Protein 7W8A (pdb70)

Sequence (2375 aa):
AVRRNKISLIGAGNIGGVMAYLAQLKELGDVVLFDIAPKLGEAKALDIMHANAIYDTAHKAIGTANYEDIADSDVCIITAGLAKLPNKKDEEWSRDDLVAPNSKIMFTIGDNIKKYAPNAFVICITNPLDVMVKMLLKATGFPKNKVVGMGGLLDSSRMCHYIADKLNVNPRYVHGSCIGGHGDSMIPLVNHVTVNGIPIQLFVERGDITQAELDKIAQRTIGSGMELVQLYGNGSAYFAPATAAIEMASAYLNDKKSVIVCSCYLEGEYGHSDVYLGTPAIIGANGIEKIITLKLSSEEQAKLDASVKEIAVRRNKISLIGAGNIGGVMAYLAQLKELGDVVLFDIAPKLGEAKALDIMHANAIYDTAHKAIGTANYEDIADSDVCIITAGVAPNSKIMFTIGDNIKKYAPNAFVICITNPLDVMVKMLLKATGFPKNKVVGMGGLLDSSRMCHYIADKLNVNPRYVHGSCIGGHGDSMIPLVNHVTVNGIPIQLFVERGDITQAELDKIAQRTIGSGMELVQLYGNGSAYFAPATAAIEMASAYLNDKKSVIVCSCYLEGEYGHSDVYLGTPAIIGANGIEKIITLKLSSEEQAKLDASVKEIGFLSTMSPAVRRNKISLIGAGNIGGVMAYLAQLKELGDVVLFDIAKLGEAKALDIMHANAIYDTAHKAIGTANYEDIADSDVCIITAGVAPNSKIMFTIGDNIKKYAPNAFVICITNPLDVMVKMLLKATGFPKNKVVGMGGLLDSSRMCHYIADKLNVNPRYVHGSCIGGHGDSMIPLVNHVTVNGIPIQLFVERGDITQAELDKIAQRTIGSGMELVQLYGNGSAYFAPATAAIEMASAYLNDKKSVIVCSCYLEGEYGHSDVYLGTPAIIGANGIEKIITLKLSSEEQAKLDASVKEIAVRRNKISLIGAGNIGGVMAYLAQLKELGDVVLFDIAKLGEAKALDIMHANAIYDTAHKAIGTANYEDIADSDVCIITAGVAPNSKIMFTIGDNIKKYAPNAFVICITNPLDVMVKMLLKATGFPKNKVVGMGLLDSSRMCHYIADKLNVNPRYVHGSCIGGHGDSMIPLVNHVTVNGIPIQLFVERGDITQAELDKIAQRTIGSGMELVQLYGNGSAYFAPATAAIEMASAYLNDKKSVIVCSCYLEGEYGHSDVYLGTPAIIGANGIEKIITLKLSSEEQAKLDASVKEIAVRRNKISLIGAGNIGGVMAYLAQLKELGDVVLFDIAPKLGEAKALDIMHANAIYDTAHKAIGTANYEDIADSDVCIITAGAPNSKIMFTIGDNIKKYAPNAFVICITNPLDVMVKMLLKATGFPKNKVVGMGGLLDSSRMCHYIADKLNVNPRYVHGSCIGGHGDSMIPLVNHVTVNGIPIQLFVERGDITQAELDKIAQRTIGSGMELVQLYGNGSAYFAPATAAIEMASAYLNDKKSVIVCSCYLEGEYGHSDVYLGTPAIIGANGIEKIITLKLSSEEQAKLDASVKEIAVRRNKISLIGAGNIGGVMAYLAQLKELGDVVLFDIAKLGEAKALDIMHANAIYDTAHKAIGTANYEDIADSDVCIITAGAPNSKIMFTIGDNIKKYAPNAFVICITNPLDVMVKMLLKATGFPKNKVVGMGGLLDSSRMCHYIADKLNVNPRYVHGSCIGGHGDSMIPLVNHVTVNGIPIQLFVERGDITQAELDKIAQRTIGSGMELVQLYGNGSAYFAPATAAIEMASAYLNDKKSVIVCSCYLEGEYGHSDVYLGTPAIIGANGIEKIITLKLSSEEQAKLDASVKEIAVRRNKISLIGAGNIGGVMAYLAQLKELGDVVLFDIAPKLGEAKALDIMHANAIYDTAHKAIGTANYEDIADSDVCIITAGAPNSKIMFTIGDNIKKYAPNAFVICITNPLDVMVKMLLKATGFPKNKVVGMGLLDSSRMCHYIADKLNVNPRYVHGSCIGGHGDSMIPLVNHVTVNGIPIQLFVERGDITQAELDKIAQRTIGSGMELVQLYGNGSAYFAPATAAIEMASAYLNDKKSVIVCSCYLEGEYGHSDVYLGTPAIIGANGIEKIITLKLSSEEQAKLDASVKEIGFLSTMSPAVRRNKISLIGAGNIGGVMAYLAQLKELGDVVLFDIAPKLGEAKALDIMHANAIYDTAHKAIGTANYEDIADSDVCIITAGAPNSKIMFTIGDNIKKYAPNAFVICITNPLDVMVKMLLKATGFPKNKVVGMGLLDSSRMCHYIADKLNVNPRYVHGSCIGGHGDSMIPLVNHVTVNGIPIQLFVERGDITQAELDKIAQRTIGSGMELVQLYGNGSAYFAPATAAIEMASAYLNDKKSVIVCSCYLEGEYGHSDVYLGTPAIIGANGIEKIITLKLSSEEQAKLDASVKEI

Radius of gyration: 42.59 Å; Cα contacts (8 Å, |Δi|>4): 6044; chains: 8; bounding box: 109×104×124 Å

Organism: NCBI:txid273649

Structure (mmCIF, N/CA/C/O backbone):
data_7W8A
#
_entry.id   7W8A
#
_cell.length_a   81.854
_cell.length_b   92.301
_cell.length_c   109.894
_cell.angle_alpha   77.470
_cell.angle_beta   70.690
_cell.angle_gamma   64.360
#
_symmetry.space_group_name_H-M   'P 1'
#
loop_
_atom_site.group_PDB
_atom_site.id
_atom_site.type_symbol
_atom_site.label_atom_id
_atom_site.label_alt_id
_atom_site.label_comp_id
_atom_site.label_asym_id
_atom_site.label_entity_id
_atom_site.label_seq_id
_atom_site.pdbx_PDB_ins_code
_atom_site.Cartn_x
_atom_site.Cartn_y
_atom_site.Cartn_z
_atom_site.occupancy
_atom_site.B_iso_or_equiv
_atom_site.auth_seq_id
_atom_site.auth_comp_id
_atom_site.auth_asym_id
_atom_site.auth_atom_id
_atom_site.pdbx_PDB_model_num
ATOM 1 N N . ALA A 1 12 ? -13.245 -2.637 14.113 1.00 29.84 12 ALA A N 1
ATOM 2 C CA . ALA A 1 12 ? -12.015 -2.070 14.655 1.00 29.84 12 ALA A CA 1
ATOM 3 C C . ALA A 1 12 ? -11.409 -3.005 15.699 1.00 29.84 12 ALA A C 1
ATOM 4 O O . ALA A 1 12 ? -10.516 -3.795 15.390 1.00 29.84 12 ALA A O 1
ATOM 11 N N . VAL A 1 13 ? -11.898 -2.916 16.936 1.00 28.02 13 VAL A N 1
ATOM 12 C CA . VAL A 1 13 ? -11.438 -3.791 18.007 1.00 28.02 13 VAL A CA 1
ATOM 13 C C . VAL A 1 13 ? -12.380 -4.985 18.091 1.00 28.02 13 VAL A C 1
ATOM 14 O O . VAL A 1 13 ? -13.465 -4.978 17.497 1.00 28.02 13 VAL A O 1
ATOM 27 N N . ARG A 1 14 ? -11.972 -6.017 18.824 1.00 28.01 14 ARG A N 1
ATOM 28 C CA . ARG A 1 14 ? -12.801 -7.201 18.993 1.00 28.01 14 ARG A CA 1
ATOM 29 C C . ARG A 1 14 ? -12.294 -7.993 20.187 1.00 28.01 14 ARG A C 1
ATOM 30 O O . ARG A 1 14 ? -11.147 -7.842 20.618 1.00 28.01 14 ARG A O 1
ATOM 51 N N . ARG A 1 15 ? -13.170 -8.845 20.712 1.00 23.79 15 ARG A N 1
ATOM 52 C CA . ARG A 1 15 ? -12.816 -9.685 21.844 1.00 23.79 15 ARG A CA 1
ATOM 53 C C . ARG A 1 15 ? -11.791 -10.736 21.440 1.00 23.79 15 ARG A C 1
ATOM 54 O O . ARG A 1 15 ? -11.775 -11.222 20.306 1.00 23.79 15 ARG A O 1
ATOM 75 N N . ASN A 1 16 ? -10.934 -11.091 22.392 1.00 23.36 16 ASN A N 1
ATOM 76 C CA . ASN A 1 16 ? -10.062 -12.241 22.216 1.00 23.36 16 ASN A CA 1
ATOM 77 C C . ASN A 1 16 ? -10.896 -13.516 22.241 1.00 23.36 16 ASN A C 1
ATOM 78 O O . ASN A 1 16 ? -11.852 -13.636 23.012 1.00 23.36 16 ASN A O 1
ATOM 89 N N . LYS A 1 17 ? -10.541 -14.469 21.383 1.00 23.59 17 LYS A N 1
ATOM 90 C CA . LYS A 1 17 ? -11.278 -15.721 21.258 1.00 23.59 17 LYS A CA 1
ATOM 91 C C . LYS A 1 17 ? -10.341 -16.880 21.565 1.00 23.59 17 LYS A C 1
ATOM 92 O O . LYS A 1 17 ? -9.373 -17.113 20.832 1.00 23.59 17 LYS A O 1
ATOM 111 N N . ILE A 1 18 ? -10.630 -17.599 22.645 1.00 22.61 18 ILE A N 1
ATOM 112 C CA . ILE A 1 18 ? -9.843 -18.748 23.079 1.00 22.61 18 ILE A CA 1
ATOM 113 C C . ILE A 1 18 ? -10.681 -19.999 22.867 1.00 22.61 18 ILE A C 1
ATOM 114 O O . ILE A 1 18 ? -11.826 -20.072 23.330 1.00 22.61 18 ILE A O 1
ATOM 130 N N . SER A 1 19 ? -10.117 -20.979 22.167 1.00 22.70 19 SER A N 1
ATOM 131 C CA . SER A 1 19 ? -10.775 -22.257 21.928 1.00 22.70 19 SER A CA 1
ATOM 132 C C . SER A 1 19 ? -10.073 -23.326 22.751 1.00 22.70 19 SER A C 1
ATOM 133 O O . SER A 1 19 ? -8.859 -23.518 22.623 1.00 22.70 19 SER A O 1
ATOM 141 N N . LEU A 1 20 ? -10.837 -24.016 23.591 1.00 22.35 20 LEU A N 1
ATOM 142 C CA . LEU A 1 20 ? -10.309 -25.055 24.472 1.00 23.17 20 LEU A CA 1
ATOM 143 C C . LEU A 1 20 ? -10.674 -26.402 23.859 1.00 23.70 20 LEU A C 1
ATOM 144 O O . LEU A 1 20 ? -11.752 -26.945 24.100 1.00 23.72 20 LEU A O 1
ATOM 160 N N . ILE A 1 21 ? -9.767 -26.939 23.047 1.00 23.87 21 ILE A N 1
ATOM 161 C CA . ILE A 1 21 ? -9.980 -28.238 22.422 1.00 24.23 21 ILE A CA 1
ATOM 162 C C . ILE A 1 21 ? -9.835 -29.300 23.503 1.00 24.66 21 ILE A C 1
ATOM 163 O O . ILE A 1 21 ? -8.737 -29.809 23.754 1.00 24.63 21 ILE A O 1
ATOM 179 N N . GLY A 1 22 ? -10.948 -29.630 24.153 1.00 24.60 22 GLY A N 1
ATOM 180 C CA . GLY A 1 22 ? -10.949 -30.528 25.289 1.00 24.55 22 GLY A CA 1
ATOM 181 C C . GLY A 1 22 ? -11.554 -29.862 26.507 1.00 24.54 22 GLY A C 1
ATOM 182 O O . GLY A 1 22 ? -10.915 -29.018 27.142 1.00 24.36 22 GLY A O 1
ATOM 186 N N . ALA A 1 23 ? -12.795 -30.222 26.834 1.00 24.13 23 ALA A N 1
ATOM 187 C CA . ALA A 1 23 ? -13.511 -29.636 27.960 1.00 24.06 23 ALA A CA 1
ATOM 188 C C . ALA A 1 23 ? -13.513 -30.550 29.180 1.00 24.30 23 ALA A C 1
ATOM 189 O O . ALA A 1 23 ? -14.465 -30.535 29.966 1.00 24.12 23 ALA A O 1
ATOM 196 N N . GLY A 1 24 ? -12.464 -31.348 29.353 1.00 24.25 24 GLY A N 1
ATOM 197 C CA . GLY A 1 24 ? -12.351 -32.183 30.531 1.00 23.93 24 GLY A CA 1
ATOM 198 C C . GLY A 1 24 ? -12.139 -31.365 31.787 1.00 23.43 24 GLY A C 1
ATOM 199 O O . GLY A 1 24 ? -12.606 -30.226 31.884 1.00 23.34 24 GLY A O 1
ATOM 203 N N . ASN A 1 25 ? -11.427 -31.935 32.759 1.00 23.48 25 ASN A N 1
ATOM 204 C CA . ASN A 1 25 ? -11.170 -31.224 34.007 1.00 23.11 25 ASN A CA 1
ATOM 205 C C . ASN A 1 25 ? -10.357 -29.958 33.763 1.00 22.96 25 ASN A C 1
ATOM 206 O O . ASN A 1 25 ? -10.698 -28.880 34.265 1.00 22.86 25 ASN A O 1
ATOM 217 N N . ILE A 1 26 ? -9.274 -30.068 32.992 1.00 23.93 26 ILE A N 1
ATOM 218 C CA . ILE A 1 26 ? -8.428 -28.907 32.733 1.00 23.48 26 ILE A CA 1
ATOM 219 C C . ILE A 1 26 ? -9.190 -27.858 31.931 1.00 23.41 26 ILE A C 1
ATOM 220 O O . ILE A 1 26 ? -9.116 -26.659 32.226 1.00 23.03 26 ILE A O 1
ATOM 236 N N . GLY A 1 27 ? -9.930 -28.286 30.907 1.00 23.36 27 GLY A N 1
ATOM 237 C CA . GLY A 1 27 ? -10.654 -27.334 30.080 1.00 23.07 27 GLY A CA 1
ATOM 238 C C . GLY A 1 27 ? -11.640 -26.498 30.871 1.00 22.98 27 GLY A C 1
ATOM 239 O O . GLY A 1 27 ? -11.749 -25.287 30.663 1.00 22.77 27 GLY A O 1
ATOM 243 N N . GLY A 1 28 ? -12.364 -27.130 31.795 1.00 23.15 28 GLY A N 1
ATOM 244 C CA . GLY A 1 28 ? -13.373 -26.409 32.557 1.00 22.92 28 GLY A CA 1
ATOM 245 C C . GLY A 1 28 ? -12.787 -25.293 33.398 1.00 22.49 28 GLY A C 1
ATOM 246 O O . GLY A 1 28 ? -13.314 -24.178 33.429 1.00 22.04 28 GLY A O 1
ATOM 250 N N . VAL A 1 29 ? -11.692 -25.579 34.105 1.00 22.89 29 VAL A N 1
ATOM 251 C CA . VAL A 1 29 ? -11.079 -24.559 34.949 1.00 22.57 29 VAL A CA 1
ATOM 252 C C . VAL A 1 29 ? -10.460 -23.461 34.094 1.00 22.16 29 VAL A C 1
ATOM 253 O O . VAL A 1 29 ? -10.394 -22.300 34.516 1.00 21.79 29 VAL A O 1
ATOM 266 N N . MET A 1 30 ? -10.003 -23.798 32.886 1.00 22.76 30 MET A N 1
ATOM 267 C CA . MET A 1 30 ? -9.445 -22.786 31.995 1.00 22.51 30 MET A CA 1
ATOM 268 C C . MET A 1 30 ? -10.514 -21.791 31.560 1.00 22.44 30 MET A C 1
ATOM 269 O O . MET A 1 30 ? -10.313 -20.573 31.636 1.00 22.07 30 MET A O 1
ATOM 283 N N . ALA A 1 31 ? -11.659 -22.294 31.094 1.00 22.66 31 ALA A N 1
ATOM 284 C CA . ALA A 1 31 ? -12.764 -21.408 30.746 1.00 22.90 31 ALA A CA 1
ATOM 285 C C . ALA A 1 31 ? -13.202 -20.586 31.949 1.00 22.50 31 ALA A C 1
ATOM 286 O O . ALA A 1 31 ? -13.483 -19.388 31.826 1.00 22.49 31 ALA A O 1
ATOM 293 N N . TYR A 1 32 ? -13.259 -21.215 33.124 1.00 22.38 32 TYR A N 1
ATOM 294 C CA . TYR A 1 32 ? -13.699 -20.523 34.330 1.00 22.34 32 TYR A CA 1
ATOM 295 C C . TYR A 1 32 ? -12.813 -19.317 34.623 1.00 22.34 32 TYR A C 1
ATOM 296 O O . TYR A 1 32 ? -13.307 -18.203 34.827 1.00 22.29 32 TYR A O 1
ATOM 314 N N . LEU A 1 33 ? -11.495 -19.519 34.635 1.00 22.18 33 LEU A N 1
ATOM 315 C CA . LEU A 1 33 ? -10.579 -18.427 34.949 1.00 21.93 33 LEU A CA 1
ATOM 316 C C . LEU A 1 33 ? -10.644 -17.331 33.890 1.00 22.03 33 LEU A C 1
ATOM 317 O O . LEU A 1 33 ? -10.774 -16.144 34.215 1.00 21.89 33 LEU A O 1
ATOM 333 N N . ALA A 1 34 ? -10.554 -17.713 32.613 1.00 22.51 34 ALA A N 1
ATOM 334 C CA . ALA A 1 34 ? -10.534 -16.724 31.540 1.00 22.11 34 ALA A CA 1
ATOM 335 C C . ALA A 1 34 ? -11.791 -15.865 31.540 1.00 22.21 34 ALA A C 1
ATOM 336 O O . ALA A 1 34 ? -11.736 -14.686 31.175 1.00 22.01 34 ALA A O 1
ATOM 343 N N . GLN A 1 35 ? -12.929 -16.432 31.945 1.00 22.18 35 GLN A N 1
ATOM 344 C CA . GLN A 1 35 ? -14.178 -15.679 31.943 1.00 22.26 35 GLN A CA 1
ATOM 345 C C . GLN A 1 35 ? -14.238 -14.694 33.106 1.00 22.31 35 GLN A C 1
ATOM 346 O O . GLN A 1 35 ? -14.630 -13.536 32.926 1.00 22.15 35 GLN A O 1
ATOM 360 N N . LEU A 1 36 ? -13.857 -15.133 34.308 1.00 22.19 36 LEU A N 1
ATOM 361 C CA . LEU A 1 36 ? -13.870 -14.229 35.452 1.00 22.31 36 LEU A CA 1
ATOM 362 C C . LEU A 1 36 ? -12.810 -13.143 35.337 1.00 22.00 36 LEU A C 1
ATOM 363 O O . LEU A 1 36 ? -12.947 -12.090 35.969 1.00 21.95 36 LEU A O 1
ATOM 379 N N . LYS A 1 37 ? -11.764 -13.373 34.549 1.00 22.55 37 LYS A N 1
ATOM 380 C CA . LYS A 1 37 ? -10.764 -12.355 34.264 1.00 22.07 37 LYS A CA 1
ATOM 381 C C . LYS A 1 37 ? -11.072 -11.569 32.996 1.00 21.76 37 LYS A C 1
ATOM 382 O O . LYS A 1 37 ? -10.325 -10.643 32.663 1.00 21.16 37 LYS A O 1
ATOM 401 N N . GLU A 1 38 ? -12.151 -11.910 32.290 1.00 21.37 38 GLU A N 1
ATOM 402 C CA . GLU A 1 38 ? -12.536 -11.219 31.060 1.00 21.38 38 GLU A CA 1
ATOM 403 C C . GLU A 1 38 ? -11.373 -11.178 30.072 1.00 21.06 38 GLU A C 1
ATOM 404 O O . GLU A 1 38 ? -11.087 -10.153 29.450 1.00 20.72 38 GLU A O 1
ATOM 416 N N . LEU A 1 39 ? -10.695 -12.316 29.926 1.00 22.11 39 LEU A N 1
ATOM 417 C CA . LEU A 1 39 ? -9.607 -12.444 28.967 1.00 22.02 39 LEU A CA 1
ATOM 418 C C . LEU A 1 39 ? -10.101 -12.639 27.540 1.00 22.07 39 LEU A C 1
ATOM 419 O O . LEU A 1 39 ? -9.304 -12.511 26.605 1.00 22.00 39 LEU A O 1
ATOM 435 N N . GLY A 1 40 ? -11.375 -12.937 27.353 1.00 22.10 40 GLY A N 1
ATOM 436 C CA . GLY A 1 40 ? -11.934 -13.114 26.027 1.00 22.22 40 GLY A CA 1
ATOM 437 C C . GLY A 1 40 ? -13.013 -14.175 26.034 1.00 22.34 40 GLY A C 1
ATOM 438 O O . GLY A 1 40 ? -13.220 -14.888 27.013 1.00 22.57 40 GLY A O 1
ATOM 442 N N . ASP A 1 41 ? -13.713 -14.263 24.906 1.00 23.45 41 ASP A N 1
ATOM 443 C CA . ASP A 1 41 ? -14.705 -15.312 24.725 1.00 23.65 41 ASP A CA 1
ATOM 444 C C . ASP A 1 41 ? -14.028 -16.677 24.693 1.00 23.61 41 ASP A C 1
ATOM 445 O O . ASP A 1 41 ? -12.870 -16.813 24.287 1.00 23.25 41 ASP A O 1
ATOM 454 N N . VAL A 1 42 ? -14.761 -17.696 25.132 1.00 23.20 42 VAL A N 1
ATOM 455 C CA . VAL A 1 42 ? -14.237 -19.051 25.252 1.00 23.30 42 VAL A CA 1
ATOM 456 C C . VAL A 1 42 ? -15.102 -19.995 24.430 1.00 23.65 42 VAL A C 1
ATOM 457 O O . VAL A 1 42 ? -16.330 -19.858 24.393 1.00 23.84 42 VAL A O 1
ATOM 470 N N . VAL A 1 43 ? -14.454 -20.952 23.774 1.00 23.40 43 VAL A N 1
ATOM 471 C CA . VAL A 1 43 ? -15.126 -22.028 23.054 1.00 23.75 43 VAL A CA 1
ATOM 472 C C . VAL A 1 43 ? -14.666 -23.333 23.684 1.00 24.16 43 VAL A C 1
ATOM 473 O O . VAL A 1 43 ? -13.499 -23.721 23.546 1.00 24.12 43 VAL A O 1
ATOM 486 N N . LEU A 1 44 ? -15.576 -24.009 24.384 1.00 23.64 44 LEU A N 1
ATOM 487 C CA . LEU A 1 44 ? -15.280 -25.296 25.011 1.00 23.76 44 LEU A CA 1
ATOM 488 C C . LEU A 1 44 ? -15.589 -26.388 23.997 1.00 24.13 44 LEU A C 1
ATOM 489 O O . LEU A 1 44 ? -16.718 -26.870 23.893 1.00 24.40 44 LEU A O 1
ATOM 505 N N . PHE A 1 45 ? -14.572 -26.779 23.235 1.00 24.21 45 PHE A N 1
ATOM 506 C CA . PHE A 1 45 ? -14.713 -27.823 22.228 1.00 24.50 45 PHE A CA 1
ATOM 507 C C . PHE A 1 45 ? -14.413 -29.176 22.862 1.00 25.00 45 PHE A C 1
ATOM 508 O O . PHE A 1 45 ? -13.328 -29.382 23.415 1.00 24.61 45 PHE A O 1
ATOM 525 N N . ASP A 1 46 ? -15.376 -30.090 22.786 1.00 25.29 46 ASP A N 1
ATOM 526 C CA . ASP A 1 46 ? -15.186 -31.458 23.237 1.00 25.73 46 ASP A CA 1
ATOM 527 C C . ASP A 1 46 ? -15.941 -32.386 22.300 1.00 26.00 46 ASP A C 1
ATOM 528 O O . ASP A 1 46 ? -16.919 -31.987 21.663 1.00 26.16 46 ASP A O 1
ATOM 537 N N . ILE A 1 47 ? -15.474 -33.632 22.214 1.00 27.53 47 ILE A N 1
ATOM 538 C CA . ILE A 1 47 ? -16.126 -34.602 21.346 1.00 27.63 47 ILE A CA 1
ATOM 539 C C . ILE A 1 47 ? -17.469 -35.035 21.917 1.00 28.22 47 ILE A C 1
ATOM 540 O O . ILE A 1 47 ? -18.303 -35.581 21.185 1.00 28.58 47 ILE A O 1
ATOM 556 N N . ALA A 1 48 ? -17.703 -34.798 23.208 1.00 26.52 48 ALA A N 1
ATOM 557 C CA . ALA A 1 48 ? -19.036 -34.883 23.785 1.00 26.76 48 ALA A CA 1
ATOM 558 C C . ALA A 1 48 ? -19.566 -33.459 23.910 1.00 27.04 48 ALA A C 1
ATOM 559 O O . ALA A 1 48 ? -19.202 -32.751 24.861 1.00 26.70 48 ALA A O 1
ATOM 566 N N . PRO A 1 49 ? -20.417 -32.986 22.992 1.00 27.65 49 PRO A N 1
ATOM 567 C CA . PRO A 1 49 ? -20.724 -31.543 22.970 1.00 27.24 49 PRO A CA 1
ATOM 568 C C . PRO A 1 49 ? -21.408 -31.045 24.230 1.00 27.36 49 PRO A C 1
ATOM 569 O O . PRO A 1 49 ? -21.117 -29.934 24.692 1.00 26.74 49 PRO A O 1
ATOM 580 N N . LYS A 1 50 ? -22.318 -31.836 24.802 1.00 27.20 50 LYS A N 1
ATOM 581 C CA . LYS A 1 50 ? -23.029 -31.395 25.996 1.00 26.97 50 LYS A CA 1
ATOM 582 C C . LYS A 1 50 ? -22.078 -31.163 27.163 1.00 26.28 50 LYS A C 1
ATOM 583 O O . LYS A 1 50 ? -22.360 -30.334 28.036 1.00 25.88 50 LYS A O 1
ATOM 602 N N . LEU A 1 51 ? -20.947 -31.873 27.194 1.00 26.22 51 LEU A N 1
ATOM 603 C CA . LEU A 1 51 ? -19.965 -31.653 28.250 1.00 25.93 51 LEU A CA 1
ATOM 604 C C . LEU A 1 51 ? -19.411 -30.236 28.192 1.00 25.73 51 LEU A C 1
ATOM 605 O O . LEU A 1 51 ? -19.247 -29.580 29.229 1.00 25.15 51 LEU A O 1
ATOM 621 N N . GLY A 1 52 ? -19.110 -29.746 26.989 1.00 25.71 52 GLY A N 1
ATOM 622 C CA . GLY A 1 52 ? -18.690 -28.362 26.852 1.00 25.09 52 GLY A CA 1
ATOM 623 C C . GLY A 1 52 ? -19.839 -27.391 27.046 1.00 25.05 52 GLY A C 1
ATOM 624 O O . GLY A 1 52 ? -19.667 -26.321 27.636 1.00 24.71 52 GLY A O 1
ATOM 628 N N . GLU A 1 53 ? -21.028 -27.751 26.557 1.00 24.94 53 GLU A N 1
ATOM 629 C CA . GLU A 1 53 ? -22.193 -26.894 26.743 1.00 25.32 53 GLU A CA 1
ATOM 630 C C . GLU A 1 53 ? -22.572 -26.780 28.214 1.00 24.65 53 GLU A C 1
ATOM 631 O O . GLU A 1 53 ? -23.033 -25.720 28.655 1.00 24.02 53 GLU A O 1
ATOM 643 N N . ALA A 1 54 ? -22.381 -27.851 28.987 1.00 25.00 54 ALA A N 1
ATOM 644 C CA . ALA A 1 54 ? -22.697 -27.807 30.411 1.00 24.86 54 ALA A CA 1
ATOM 645 C C . ALA A 1 54 ? -21.785 -26.831 31.143 1.00 23.91 54 ALA A C 1
ATOM 646 O O . ALA A 1 54 ? -22.257 -25.937 31.854 1.00 23.83 54 ALA A O 1
ATOM 653 N N . LYS A 1 55 ? -20.468 -26.994 30.987 1.00 24.33 55 LYS A N 1
ATOM 654 C CA . LYS A 1 55 ? -19.530 -26.075 31.623 1.00 23.77 55 LYS A CA 1
ATOM 655 C C . LYS A 1 55 ? -19.720 -24.653 31.110 1.00 23.60 55 LYS A C 1
ATOM 656 O O . LYS A 1 55 ? -19.628 -23.690 31.880 1.00 23.25 55 LYS A O 1
ATOM 675 N N . ALA A 1 56 ? -19.981 -24.500 29.811 1.00 23.33 56 ALA A N 1
ATOM 676 C CA . ALA A 1 56 ? -20.190 -23.171 29.246 1.00 23.23 56 ALA A CA 1
ATOM 677 C C . ALA A 1 56 ? -21.364 -22.475 29.923 1.00 22.89 56 ALA A C 1
ATOM 678 O O . ALA A 1 56 ? -21.217 -21.389 30.495 1.00 22.83 56 ALA A O 1
ATOM 685 N N . LEU A 1 57 ? -22.543 -23.096 29.875 1.00 23.26 57 LEU A N 1
ATOM 686 C CA . LEU A 1 57 ? -23.720 -22.504 30.503 1.00 23.36 57 LEU A CA 1
ATOM 687 C C . LEU A 1 57 ? -23.504 -22.306 31.999 1.00 23.52 57 LEU A C 1
ATOM 688 O O . LEU A 1 57 ? -23.917 -21.287 32.566 1.00 23.18 57 LEU A O 1
ATOM 704 N N . ASP A 1 58 ? -22.853 -23.269 32.655 1.00 23.38 58 ASP A N 1
ATOM 705 C CA . ASP A 1 58 ? -22.571 -23.137 34.080 1.00 23.06 58 ASP A CA 1
ATOM 706 C C . ASP A 1 58 ? -21.653 -21.950 34.347 1.00 22.95 58 ASP A C 1
ATOM 707 O O . ASP A 1 58 ? -21.895 -21.159 35.267 1.00 22.38 58 ASP A O 1
ATOM 716 N N . ILE A 1 59 ? -20.595 -21.803 33.545 1.00 23.24 59 ILE A N 1
ATOM 717 C CA . ILE A 1 59 ? -19.690 -20.669 33.708 1.00 22.77 59 ILE A CA 1
ATOM 718 C C . ILE A 1 59 ? -20.382 -19.369 33.320 1.00 22.79 59 ILE A C 1
ATOM 719 O O . ILE A 1 59 ? -20.029 -18.295 33.827 1.00 22.46 59 ILE A O 1
ATOM 735 N N . MET A 1 60 ? -21.366 -19.429 32.421 1.00 22.69 60 MET A N 1
ATOM 736 C CA . MET A 1 60 ? -22.128 -18.227 32.097 1.00 23.10 60 MET A CA 1
ATOM 737 C C . MET A 1 60 ? -22.953 -17.767 33.292 1.00 22.79 60 MET A C 1
ATOM 738 O O . MET A 1 60 ? -23.057 -16.563 33.554 1.00 22.46 60 MET A O 1
ATOM 752 N N . HIS A 1 61 ? -23.545 -18.711 34.027 1.00 22.76 61 HIS A N 1
ATOM 753 C CA . HIS A 1 61 ? -24.211 -18.364 35.276 1.00 23.22 61 HIS A CA 1
ATOM 754 C C . HIS A 1 61 ? -23.235 -17.750 36.271 1.00 22.83 61 HIS A C 1
ATOM 755 O O . HIS A 1 61 ? -23.622 -16.891 37.072 1.00 22.26 61 HIS A O 1
ATOM 769 N N . ALA A 1 62 ? -21.972 -18.179 36.238 1.00 22.69 62 ALA A N 1
ATOM 770 C CA . ALA A 1 62 ? -20.968 -17.591 37.117 1.00 22.60 62 ALA A CA 1
ATOM 771 C C . ALA A 1 62 ? -20.639 -16.164 36.697 1.00 22.21 62 ALA A C 1
ATOM 772 O O . ALA A 1 62 ? -20.453 -15.288 37.550 1.00 22.01 62 ALA A O 1
ATOM 779 N N . ASN A 1 63 ? -20.564 -15.909 35.388 1.00 22.84 63 ASN A N 1
ATOM 780 C CA . ASN A 1 63 ? -20.314 -14.551 34.916 1.00 22.49 63 ASN A CA 1
ATOM 781 C C . ASN A 1 63 ? -21.370 -13.586 35.439 1.00 22.52 63 ASN A C 1
ATOM 782 O O . ASN A 1 63 ? -21.048 -12.467 35.855 1.00 22.35 63 ASN A O 1
ATOM 793 N N . ALA A 1 64 ? -22.639 -14.001 35.421 1.00 22.51 64 ALA A N 1
ATOM 794 C CA . ALA A 1 64 ? -23.698 -13.155 35.960 1.00 22.46 64 ALA A CA 1
ATOM 795 C C . ALA A 1 64 ? -23.496 -12.911 37.449 1.00 21.96 64 ALA A C 1
ATOM 796 O O . ALA A 1 64 ? -23.770 -11.814 37.951 1.00 21.60 64 ALA A O 1
ATOM 803 N N . ILE A 1 65 ? -23.013 -13.922 38.172 1.00 22.18 65 ILE A N 1
ATOM 804 C CA . ILE A 1 65 ? -22.723 -13.752 39.592 1.00 22.25 65 ILE A CA 1
ATOM 805 C C . ILE A 1 65 ? -21.543 -12.810 39.782 1.00 22.13 65 ILE A C 1
ATOM 806 O O . ILE A 1 65 ? -21.501 -12.029 40.741 1.00 21.92 65 ILE A O 1
ATOM 822 N N . TYR A 1 66 ? -20.570 -12.862 38.875 1.00 22.52 66 TYR A N 1
ATOM 823 C CA . TYR A 1 66 ? -19.334 -12.105 39.015 1.00 22.56 66 TYR A CA 1
ATOM 824 C C . TYR A 1 66 ? -19.323 -10.814 38.210 1.00 22.72 66 TYR A C 1
ATOM 825 O O . TYR A 1 66 ? -18.323 -10.089 38.249 1.00 22.68 66 TYR A O 1
ATOM 843 N N . ASP A 1 67 ? -20.404 -10.504 37.494 1.00 22.10 67 ASP A N 1
ATOM 844 C CA . ASP A 1 67 ? -20.517 -9.252 36.743 1.00 22.43 67 ASP A CA 1
ATOM 845 C C . ASP A 1 67 ? -19.441 -9.154 35.661 1.00 22.10 67 ASP A C 1
ATOM 846 O O . ASP A 1 67 ? -18.798 -8.117 35.483 1.00 21.89 67 ASP A O 1
ATOM 855 N N . THR A 1 68 ? -19.254 -10.247 34.927 1.00 22.51 68 THR A N 1
ATOM 856 C CA . THR A 1 68 ? -18.316 -10.296 33.816 1.00 22.21 68 THR A CA 1
ATOM 857 C C . THR A 1 68 ? -19.078 -10.438 32.502 1.00 22.27 68 THR A C 1
ATOM 858 O O . THR A 1 68 ? -20.150 -11.048 32.449 1.00 22.35 68 THR A O 1
ATOM 869 N N . ALA A 1 69 ? -18.503 -9.876 31.436 1.00 22.58 69 ALA A N 1
ATOM 870 C CA . ALA A 1 69 ? -19.247 -9.563 30.221 1.00 22.52 69 ALA A CA 1
ATOM 871 C C . ALA A 1 69 ? -19.032 -10.544 29.074 1.00 23.18 69 ALA A C 1
ATOM 872 O O . ALA A 1 69 ? -19.760 -10.465 28.077 1.00 23.64 69 ALA A O 1
ATOM 879 N N . HIS A 1 70 ? -18.070 -11.453 29.173 1.00 23.32 70 HIS A N 1
ATOM 880 C CA . HIS A 1 70 ? -17.710 -12.280 28.033 1.00 23.07 70 HIS A CA 1
ATOM 881 C C . HIS A 1 70 ? -18.559 -13.551 27.977 1.00 23.81 70 HIS A C 1
ATOM 882 O O . HIS A 1 70 ? -19.288 -13.893 28.911 1.00 23.91 70 HIS A O 1
ATOM 896 N N . LYS A 1 71 ? -18.453 -14.252 26.848 1.00 23.71 71 LYS A N 1
ATOM 897 C CA . LYS A 1 71 ? -19.323 -15.372 26.514 1.00 23.83 71 LYS A CA 1
ATOM 898 C C . LYS A 1 71 ? -18.522 -16.666 26.449 1.00 23.76 71 LYS A C 1
ATOM 899 O O . LYS A 1 71 ? -17.391 -16.684 25.953 1.00 23.14 71 LYS A O 1
ATOM 918 N N . ALA A 1 72 ? -19.118 -17.747 26.952 1.00 23.56 72 ALA A N 1
ATOM 919 C CA . ALA A 1 72 ? -18.557 -19.087 26.853 1.00 23.70 72 ALA A CA 1
ATOM 920 C C . ALA A 1 72 ? -19.493 -19.964 26.033 1.00 24.31 72 ALA A C 1
ATOM 921 O O . ALA A 1 72 ? -20.716 -19.908 26.199 1.00 24.33 72 ALA A O 1
ATOM 928 N N . ILE A 1 73 ? -18.911 -20.776 25.151 1.00 24.10 73 ILE A N 1
ATOM 929 C CA . ILE A 1 73 ? -19.667 -21.617 24.234 1.00 24.27 73 ILE A CA 1
ATOM 930 C C . ILE A 1 73 ? -19.162 -23.047 24.343 1.00 24.63 73 ILE A C 1
ATOM 931 O O . ILE A 1 73 ? -17.972 -23.293 24.561 1.00 24.36 73 ILE A O 1
ATOM 947 N N . GLY A 1 74 ? -20.084 -23.995 24.193 1.00 24.47 74 GLY A N 1
ATOM 948 C CA . GLY A 1 74 ? -19.754 -25.405 24.099 1.00 24.89 74 GLY A CA 1
ATOM 949 C C . GLY A 1 74 ? -20.096 -25.920 22.714 1.00 24.94 74 GLY A C 1
ATOM 950 O O . GLY A 1 74 ? -21.050 -25.456 22.086 1.00 25.21 74 GLY A O 1
ATOM 954 N N . THR A 1 75 ? -19.313 -26.880 22.233 1.00 24.76 75 THR A N 1
ATOM 955 C CA . THR A 1 75 ? -19.503 -27.378 20.878 1.00 25.13 75 THR A CA 1
ATOM 956 C C . THR A 1 75 ? -18.661 -28.627 20.672 1.00 25.36 75 THR A C 1
ATOM 957 O O . THR A 1 75 ? -17.725 -28.901 21.428 1.00 25.30 75 THR A O 1
ATOM 968 N N . ALA A 1 76 ? -19.017 -29.381 19.629 1.00 25.60 76 ALA A N 1
ATOM 969 C CA . ALA A 1 76 ? -18.213 -30.495 19.142 1.00 25.67 76 ALA A CA 1
ATOM 970 C C . ALA A 1 76 ? -17.903 -30.333 17.659 1.00 25.70 76 ALA A C 1
ATOM 971 O O . ALA A 1 76 ? -17.538 -31.307 16.994 1.00 26.06 76 ALA A O 1
ATOM 978 N N . ASN A 1 77 ? -18.038 -29.116 17.135 1.00 26.35 77 ASN A N 1
ATOM 979 C CA . ASN A 1 77 ? -17.890 -28.827 15.716 1.00 26.98 77 ASN A CA 1
ATOM 980 C C . ASN A 1 77 ? -16.714 -27.880 15.526 1.00 26.45 77 ASN A C 1
ATOM 981 O O . ASN A 1 77 ? -16.655 -26.823 16.161 1.00 26.35 77 ASN A O 1
ATOM 992 N N . TYR A 1 78 ? -15.779 -28.265 14.653 1.00 26.75 78 TYR A N 1
ATOM 993 C CA . TYR A 1 78 ? -14.557 -27.490 14.467 1.00 26.82 78 TYR A CA 1
ATOM 994 C C . TYR A 1 78 ? -14.807 -26.122 13.845 1.00 26.82 78 TYR A C 1
ATOM 995 O O . TYR A 1 78 ? -13.922 -25.262 13.902 1.00 26.34 78 TYR A O 1
ATOM 1013 N N . GLU A 1 79 ? -15.979 -25.896 13.249 1.00 27.03 79 GLU A N 1
ATOM 1014 C CA . GLU A 1 79 ? -16.257 -24.594 12.653 1.00 27.20 79 GLU A CA 1
ATOM 1015 C C . GLU A 1 79 ? -16.303 -23.485 13.696 1.00 26.08 79 GLU A C 1
ATOM 1016 O O . GLU A 1 79 ? -16.102 -22.316 13.348 1.00 25.89 79 GLU A O 1
ATOM 1028 N N . ASP A 1 80 ? -16.547 -23.823 14.963 1.00 26.54 80 ASP A N 1
ATOM 1029 C CA . ASP A 1 80 ? -16.748 -22.820 16.001 1.00 26.03 80 ASP A CA 1
ATOM 1030 C C . ASP A 1 80 ? -15.450 -22.307 16.611 1.00 25.36 80 ASP A C 1
ATOM 1031 O O . ASP A 1 80 ? -15.494 -21.341 17.380 1.00 24.68 80 ASP A O 1
ATOM 1040 N N . ILE A 1 81 ? -14.306 -22.916 16.299 1.00 25.57 81 ILE A N 1
ATOM 1041 C CA . ILE A 1 81 ? -13.025 -22.415 16.787 1.00 25.06 81 ILE A CA 1
ATOM 1042 C C . ILE A 1 81 ? -12.415 -21.497 15.736 1.00 25.10 81 ILE A C 1
ATOM 1043 O O . ILE A 1 81 ? -11.216 -21.199 15.778 1.00 25.03 81 ILE A O 1
ATOM 1059 N N . ALA A 1 82 ? -13.232 -21.039 14.792 1.00 25.30 82 ALA A N 1
ATOM 1060 C CA . ALA A 1 82 ? -12.735 -20.190 13.721 1.00 25.38 82 ALA A CA 1
ATOM 1061 C C . ALA A 1 82 ? -12.347 -18.818 14.255 1.00 24.90 82 ALA A C 1
ATOM 1062 O O . ALA A 1 82 ? -12.994 -18.276 15.156 1.00 24.88 82 ALA A O 1
ATOM 1069 N N . ASP A 1 83 ? -11.278 -18.257 13.691 1.00 25.72 83 ASP A N 1
ATOM 1070 C CA . ASP A 1 83 ? -10.764 -16.937 14.041 1.00 25.35 83 ASP A CA 1
ATOM 1071 C C . ASP A 1 83 ? -10.221 -16.875 15.463 1.00 24.61 83 ASP A C 1
ATOM 1072 O O . ASP A 1 83 ? -9.991 -15.775 15.983 1.00 24.37 83 ASP A O 1
ATOM 1081 N N . SER A 1 84 ? -9.998 -18.019 16.105 1.00 24.65 84 SER A N 1
ATOM 1082 C CA . SER A 1 84 ? -9.523 -18.027 17.482 1.00 24.41 84 SER A CA 1
ATOM 1083 C C . SER A 1 84 ? -8.094 -17.502 17.558 1.00 23.91 84 SER A C 1
ATOM 1084 O O . SER A 1 84 ? -7.228 -17.902 16.774 1.00 23.98 84 SER A O 1
ATOM 1092 N N . ASP A 1 85 ? -7.850 -16.605 18.515 1.00 23.78 85 ASP A N 1
ATOM 1093 C CA . ASP A 1 85 ? -6.508 -16.075 18.726 1.00 23.54 85 ASP A CA 1
ATOM 1094 C C . ASP A 1 85 ? -5.619 -17.063 19.468 1.00 23.75 85 ASP A C 1
ATOM 1095 O O . ASP A 1 85 ? -4.397 -17.056 19.279 1.00 23.65 85 ASP A O 1
ATOM 1104 N N . VAL A 1 86 ? -6.207 -17.914 20.307 1.00 23.30 86 VAL A N 1
ATOM 1105 C CA . VAL A 1 86 ? -5.468 -18.914 21.067 1.00 23.37 86 VAL A CA 1
ATOM 1106 C C . VAL A 1 86 ? -6.250 -20.218 21.036 1.00 23.43 86 VAL A C 1
ATOM 1107 O O . VAL A 1 86 ? -7.474 -20.227 21.205 1.00 23.43 86 VAL A O 1
ATOM 1120 N N . CYS A 1 87 ? -5.540 -21.320 20.815 1.00 22.77 87 CYS A N 1
ATOM 1121 C CA . CYS A 1 87 ? -6.115 -22.661 20.856 1.00 23.08 87 CYS A CA 1
ATOM 1122 C C . CYS A 1 87 ? -5.335 -23.468 21.884 1.00 23.58 87 CYS A C 1
ATOM 1123 O O . CYS A 1 87 ? -4.140 -23.727 21.701 1.00 23.75 87 CYS A O 1
ATOM 1131 N N . ILE A 1 88 ? -6.005 -23.854 22.966 1.00 23.30 88 ILE A N 1
ATOM 1132 C CA . ILE A 1 88 ? -5.399 -24.639 24.035 1.00 23.75 88 ILE A CA 1
ATOM 1133 C C . ILE A 1 88 ? -5.928 -26.061 23.924 1.00 24.31 88 ILE A C 1
ATOM 1134 O O . ILE A 1 88 ? -7.146 -26.277 23.891 1.00 24.81 88 ILE A O 1
ATOM 1150 N N . ILE A 1 89 ? -5.016 -27.028 23.868 1.00 23.48 89 ILE A N 1
ATOM 1151 C CA . ILE A 1 89 ? -5.342 -28.402 23.505 1.00 24.04 89 ILE A CA 1
ATOM 1152 C C . ILE A 1 89 ? -5.114 -29.295 24.716 1.00 24.80 89 ILE A C 1
ATOM 1153 O O . ILE A 1 89 ? -3.990 -29.393 25.225 1.00 24.92 89 ILE A O 1
ATOM 1169 N N . THR A 1 90 ? -6.184 -29.946 25.173 1.00 24.87 90 THR A N 1
ATOM 1170 C CA . THR A 1 90 ? -6.105 -30.978 26.197 1.00 25.20 90 THR A CA 1
ATOM 1171 C C . THR A 1 90 ? -6.688 -32.303 25.729 1.00 26.01 90 THR A C 1
ATOM 1172 O O . THR A 1 90 ? -6.606 -33.294 26.464 1.00 26.53 90 THR A O 1
ATOM 1183 N N . ALA A 1 91 ? -7.269 -32.350 24.532 1.00 26.69 91 ALA A N 1
ATOM 1184 C CA . ALA A 1 91 ? -7.888 -33.563 24.027 1.00 26.60 91 ALA A CA 1
ATOM 1185 C C . ALA A 1 91 ? -6.846 -34.656 23.813 1.00 27.41 91 ALA A C 1
ATOM 1186 O O . ALA A 1 91 ? -5.648 -34.395 23.669 1.00 27.34 91 ALA A O 1
ATOM 1193 N N . GLY A 1 92 ? -7.325 -35.896 23.782 1.00 28.14 92 GLY A N 1
ATOM 1194 C CA . GLY A 1 92 ? -6.462 -37.045 23.593 1.00 28.81 92 GLY A CA 1
ATOM 1195 C C . GLY A 1 92 ? -6.723 -38.136 24.609 1.00 29.54 92 GLY A C 1
ATOM 1196 O O . GLY A 1 92 ? -7.332 -37.889 25.654 1.00 29.69 92 GLY A O 1
ATOM 1200 N N . LEU A 1 93 ? -6.267 -39.348 24.314 1.00 29.55 93 LEU A N 1
ATOM 1201 C CA . LEU A 1 93 ? -6.454 -40.456 25.238 1.00 30.60 93 LEU A CA 1
ATOM 1202 C C . LEU A 1 93 ? -5.646 -40.230 26.509 1.00 31.36 93 LEU A C 1
ATOM 1203 O O . LEU A 1 93 ? -4.503 -39.769 26.467 1.00 31.04 93 LEU A O 1
ATOM 1219 N N . ALA A 1 94 ? -6.255 -40.557 27.645 1.00 31.87 94 ALA A N 1
ATOM 1220 C CA . ALA A 1 94 ? -5.591 -40.503 28.938 1.00 32.50 94 ALA A CA 1
ATOM 1221 C C . ALA A 1 94 ? -5.624 -41.824 29.688 1.00 34.59 94 ALA A C 1
ATOM 1222 O O . ALA A 1 94 ? -4.742 -42.070 30.514 1.00 35.55 94 ALA A O 1
ATOM 1229 N N . LYS A 1 95 ? -6.604 -42.682 29.412 1.00 34.33 95 LYS A N 1
ATOM 1230 C CA . LYS A 1 95 ? -6.757 -43.957 30.096 1.00 36.53 95 LYS A CA 1
ATOM 1231 C C . LYS A 1 95 ? -7.106 -45.022 29.065 1.00 37.11 95 LYS A C 1
ATOM 1232 O O . LYS A 1 95 ? -7.458 -44.721 27.921 1.00 35.99 95 LYS A O 1
ATOM 1251 N N . LEU A 1 96 ? -6.987 -46.284 29.474 1.00 36.00 96 LEU A N 1
ATOM 1252 C CA . LEU A 1 96 ? -7.326 -47.428 28.629 1.00 36.77 96 LEU A CA 1
ATOM 1253 C C . LEU A 1 96 ? -8.218 -48.361 29.438 1.00 37.46 96 LEU A C 1
ATOM 1254 O O . LEU A 1 96 ? -7.732 -49.315 30.062 1.00 38.27 96 LEU A O 1
ATOM 1270 N N . PRO A 1 97 ? -9.534 -48.119 29.451 1.00 36.75 97 PRO A N 1
ATOM 1271 C CA . PRO A 1 97 ? -10.402 -48.885 30.365 1.00 37.65 97 PRO A CA 1
ATOM 1272 C C . PRO A 1 97 ? -10.379 -50.388 30.138 1.00 37.20 97 PRO A C 1
ATOM 1273 O O . PRO A 1 97 ? -10.354 -51.150 31.113 1.00 37.57 97 PRO A O 1
ATOM 1284 N N . ASN A 1 98 ? -10.388 -50.844 28.887 1.00 36.03 98 ASN A N 1
ATOM 1285 C CA . ASN A 1 98 ? -10.555 -52.265 28.602 1.00 36.49 98 ASN A CA 1
ATOM 1286 C C . ASN A 1 98 ? -9.301 -53.091 28.882 1.00 37.47 98 ASN A C 1
ATOM 1287 O O . ASN A 1 98 ? -9.293 -54.290 28.577 1.00 38.01 98 ASN A O 1
ATOM 1298 N N . LYS A 1 99 ? -8.252 -52.493 29.442 1.00 38.40 99 LYS A N 1
ATOM 1299 C CA . LYS A 1 99 ? -7.047 -53.216 29.817 1.00 38.40 99 LYS A CA 1
ATOM 1300 C C . LYS A 1 99 ? -6.702 -52.893 31.265 1.00 38.40 99 LYS A C 1
ATOM 1301 O O . LYS A 1 99 ? -7.075 -51.844 31.795 1.00 38.40 99 LYS A O 1
ATOM 1320 N N . LYS A 1 100 ? -5.987 -53.815 31.905 1.00 41.56 100 LYS A N 1
ATOM 1321 C CA . LYS A 1 100 ? -5.585 -53.635 33.290 1.00 41.56 100 LYS A CA 1
ATOM 1322 C C . LYS A 1 100 ? -4.355 -52.735 33.379 1.00 41.56 100 LYS A C 1
ATOM 1323 O O . LYS A 1 100 ? -3.705 -52.419 32.380 1.00 41.56 100 LYS A O 1
ATOM 1342 N N . ASP A 1 101 ? -4.036 -52.320 34.604 1.00 48.03 101 ASP A N 1
ATOM 1343 C CA . ASP A 1 101 ? -2.780 -51.627 34.876 1.00 47.56 101 ASP A CA 1
ATOM 1344 C C . ASP A 1 101 ? -1.701 -52.693 35.022 1.00 48.63 101 ASP A C 1
ATOM 1345 O O . ASP A 1 101 ? -1.425 -53.188 36.116 1.00 50.98 101 ASP A O 1
ATOM 1354 N N . GLU A 1 102 ? -1.079 -53.032 33.894 1.00 46.38 102 GLU A N 1
ATOM 1355 C CA . GLU A 1 102 ? -0.091 -54.103 33.784 1.00 46.38 102 GLU A CA 1
ATOM 1356 C C . GLU A 1 102 ? 0.031 -54.492 32.316 1.00 46.38 102 GLU A C 1
ATOM 1357 O O . GLU A 1 102 ? 1.097 -54.922 31.863 1.00 46.38 102 GLU A O 1
ATOM 1369 N N . GLU A 1 103 ? -1.064 -54.338 31.568 1.00 48.06 103 GLU A N 1
ATOM 1370 C CA . GLU A 1 103 ? -1.114 -54.703 30.160 1.00 46.71 103 GLU A CA 1
ATOM 1371 C C . GLU A 1 103 ? -0.743 -53.558 29.229 1.00 46.02 103 GLU A C 1
ATOM 1372 O O . GLU A 1 103 ? -0.577 -53.791 28.027 1.00 46.04 103 GLU A O 1
ATOM 1384 N N . TRP A 1 104 ? -0.616 -52.334 29.739 1.00 40.27 104 TRP A N 1
ATOM 1385 C CA . TRP A 1 104 ? -0.309 -51.196 28.887 1.00 39.44 104 TRP A CA 1
ATOM 1386 C C . TRP A 1 104 ? 0.564 -50.209 29.643 1.00 38.91 104 TRP A C 1
ATOM 1387 O O . TRP A 1 104 ? 0.488 -50.096 30.870 1.00 39.85 104 TRP A O 1
ATOM 1408 N N . SER A 1 105 ? 1.397 -49.501 28.890 1.00 38.23 105 SER A N 1
ATOM 1409 C CA . SER A 1 105 ? 2.191 -48.390 29.388 1.00 37.76 105 SER A CA 1
ATOM 1410 C C . SER A 1 105 ? 1.800 -47.127 28.627 1.00 36.85 105 SER A C 1
ATOM 1411 O O . SER A 1 105 ? 0.929 -47.143 27.754 1.00 36.13 105 SER A O 1
ATOM 1419 N N . ARG A 1 106 ? 2.457 -46.019 28.970 1.00 38.18 106 ARG A N 1
ATOM 1420 C CA . ARG A 1 106 ? 2.146 -44.751 28.321 1.00 37.51 106 ARG A CA 1
ATOM 1421 C C . ARG A 1 106 ? 2.519 -44.763 26.844 1.00 37.04 106 ARG A C 1
ATOM 1422 O O . ARG A 1 106 ? 1.908 -44.042 26.047 1.00 37.95 106 ARG A O 1
ATOM 1443 N N . ASP A 1 107 ? 3.509 -45.573 26.460 1.00 36.33 107 ASP A N 1
ATOM 1444 C CA . ASP A 1 107 ? 3.955 -45.603 25.072 1.00 35.37 107 ASP A CA 1
ATOM 1445 C C . ASP A 1 107 ? 2.872 -46.105 24.126 1.00 34.89 107 ASP A C 1
ATOM 1446 O O . ASP A 1 107 ? 2.954 -45.856 22.917 1.00 34.65 107 ASP A O 1
ATOM 1455 N N . ASP A 1 108 ? 1.859 -46.803 24.643 1.00 33.97 108 ASP A N 1
ATOM 1456 C CA . ASP A 1 108 ? 0.813 -47.357 23.793 1.00 33.48 108 ASP A CA 1
ATOM 1457 C C . ASP A 1 108 ? -0.180 -46.304 23.321 1.00 32.93 108 ASP A C 1
ATOM 1458 O O . ASP A 1 108 ? -0.904 -46.549 22.351 1.00 32.96 108 ASP A O 1
ATOM 1467 N N . LEU A 1 109 ? -0.232 -45.146 23.977 1.00 32.54 109 LEU A N 1
ATOM 1468 C CA . LEU A 1 109 ? -1.137 -44.076 23.583 1.00 31.49 109 LEU A CA 1
ATOM 1469 C C . LEU A 1 109 ? -0.476 -43.036 22.690 1.00 30.22 109 LEU A C 1
ATOM 1470 O O . LEU A 1 109 ? -1.177 -42.171 22.154 1.00 29.76 109 LEU A O 1
ATOM 1486 N N . VAL A 1 110 ? 0.844 -43.102 22.508 1.00 30.96 110 VAL A N 1
ATOM 1487 C CA . VAL A 1 110 ? 1.550 -42.062 21.764 1.00 30.39 110 VAL A CA 1
ATOM 1488 C C . VAL A 1 110 ? 1.063 -42.018 20.321 1.00 30.26 110 VAL A C 1
ATOM 1489 O O . VAL A 1 110 ? 0.691 -40.958 19.805 1.00 30.05 110 VAL A O 1
ATOM 1502 N N . ALA A 1 111 ? 1.061 -43.167 19.646 1.00 30.12 111 ALA A N 1
ATOM 1503 C CA . ALA A 1 111 ? 0.667 -43.188 18.239 1.00 29.57 111 ALA A CA 1
ATOM 1504 C C . ALA A 1 111 ? -0.777 -42.752 18.039 1.00 29.46 111 ALA A C 1
ATOM 1505 O O . ALA A 1 111 ? -1.016 -41.850 17.216 1.00 29.35 111 ALA A O 1
ATOM 1512 N N . PRO A 1 112 ? -1.770 -43.314 18.737 1.00 29.92 112 PRO A N 1
ATOM 1513 C CA . PRO A 1 112 ? -3.133 -42.775 18.602 1.00 29.57 112 PRO A CA 1
ATOM 1514 C C . PRO A 1 112 ? -3.216 -41.281 18.866 1.00 29.65 112 PRO A C 1
ATOM 1515 O O . PRO A 1 112 ? -3.833 -40.545 18.086 1.00 29.36 112 PRO A O 1
ATOM 1526 N N . ASN A 1 113 ? -2.603 -40.811 19.956 1.00 29.56 113 ASN A N 1
ATOM 1527 C CA . ASN A 1 113 ? -2.632 -39.385 20.265 1.00 29.28 113 ASN A CA 1
ATOM 1528 C C . ASN A 1 113 ? -1.960 -38.571 19.168 1.00 29.21 113 ASN A C 1
ATOM 1529 O O . ASN A 1 113 ? -2.396 -37.457 18.857 1.00 28.89 113 ASN A O 1
ATOM 1540 N N . SER A 1 114 ? -0.896 -39.109 18.569 1.00 29.37 114 SER A N 1
ATOM 1541 C CA . SER A 1 114 ? -0.234 -38.408 17.473 1.00 29.65 114 SER A CA 1
ATOM 1542 C C . SER A 1 114 ? -1.215 -38.123 16.343 1.00 29.70 114 SER A C 1
ATOM 1543 O O . SER A 1 114 ? -1.295 -36.995 15.844 1.00 29.35 114 SER A O 1
ATOM 1551 N N . LYS A 1 115 ? -1.982 -39.136 15.933 1.00 29.67 115 LYS A N 1
ATOM 1552 C CA . LYS A 1 115 ? -2.986 -38.926 14.895 1.00 29.79 115 LYS A CA 1
ATOM 1553 C C . LYS A 1 115 ? -4.056 -37.945 15.358 1.00 29.41 115 LYS A C 1
ATOM 1554 O O . LYS A 1 115 ? -4.565 -37.149 14.560 1.00 29.39 115 LYS A O 1
ATOM 1573 N N . ILE A 1 116 ? -4.410 -37.986 16.645 1.00 29.37 116 ILE A N 1
ATOM 1574 C CA . ILE A 1 116 ? -5.365 -37.023 17.185 1.00 28.71 116 ILE A CA 1
ATOM 1575 C C . ILE A 1 116 ? -4.815 -35.608 17.062 1.00 28.27 116 ILE A C 1
ATOM 1576 O O . ILE A 1 116 ? -5.538 -34.674 16.693 1.00 28.03 116 ILE A O 1
ATOM 1592 N N . MET A 1 117 ? -3.529 -35.425 17.370 1.00 28.24 117 MET A N 1
ATOM 1593 C CA . MET A 1 117 ? -2.927 -34.100 17.264 1.00 27.93 117 MET A CA 1
ATOM 1594 C C . MET A 1 117 ? -2.971 -33.581 15.834 1.00 27.82 117 MET A C 1
ATOM 1595 O O . MET A 1 117 ? -3.098 -32.370 15.619 1.00 27.37 117 MET A O 1
ATOM 1609 N N . PHE A 1 118 ? -2.874 -34.473 14.845 1.00 28.21 118 PHE A N 1
ATOM 1610 C CA . PHE A 1 118 ? -2.945 -34.042 13.452 1.00 28.37 118 PHE A CA 1
ATOM 1611 C C . PHE A 1 118 ? -4.338 -33.531 13.105 1.00 27.80 118 PHE A C 1
ATOM 1612 O O . PHE A 1 118 ? -4.491 -32.415 12.593 1.00 27.11 118 PHE A O 1
ATOM 1629 N N . THR A 1 119 ? -5.368 -34.339 13.371 1.00 28.25 119 THR A N 1
ATOM 1630 C CA . THR A 1 119 ? -6.736 -33.920 13.086 1.00 27.96 119 THR A CA 1
ATOM 1631 C C . THR A 1 119 ? -7.025 -32.548 13.680 1.00 27.40 119 THR A C 1
ATOM 1632 O O . THR A 1 119 ? -7.618 -31.687 13.019 1.00 27.37 119 THR A O 1
ATOM 1643 N N . ILE A 1 120 ? -6.611 -32.325 14.928 1.00 27.21 120 ILE A N 1
ATOM 1644 C CA . ILE A 1 120 ? -6.798 -31.019 15.553 1.00 26.80 120 ILE A CA 1
ATOM 1645 C C . ILE A 1 120 ? -5.965 -29.964 14.837 1.00 26.43 120 ILE A C 1
ATOM 1646 O O . ILE A 1 120 ? -6.414 -28.830 14.631 1.00 26.05 120 ILE A O 1
ATOM 1662 N N . GLY A 1 121 ? -4.741 -30.318 14.442 1.00 26.39 121 GLY A N 1
ATOM 1663 C CA . GLY A 1 121 ? -3.887 -29.355 13.769 1.00 26.45 121 GLY A CA 1
ATOM 1664 C C . GLY A 1 121 ? -4.446 -28.910 12.432 1.00 26.53 121 GLY A C 1
ATOM 1665 O O . GLY A 1 121 ? -4.432 -27.721 12.108 1.00 26.31 121 GLY A O 1
ATOM 1669 N N . ASP A 1 122 ? -4.945 -29.859 11.635 1.00 26.34 122 ASP A N 1
ATOM 1670 C CA . ASP A 1 122 ? -5.512 -29.508 10.336 1.00 26.29 122 ASP A CA 1
ATOM 1671 C C . ASP A 1 122 ? -6.703 -28.571 10.490 1.00 26.06 122 ASP A C 1
ATOM 1672 O O . ASP A 1 122 ? -6.838 -27.599 9.738 1.00 25.93 122 ASP A O 1
ATOM 1681 N N . ASN A 1 123 ? -7.577 -28.842 11.462 1.00 26.07 123 ASN A N 1
ATOM 1682 C CA . ASN A 1 123 ? -8.739 -27.985 11.666 1.00 25.73 123 ASN A CA 1
ATOM 1683 C C . ASN A 1 123 ? -8.337 -26.600 12.159 1.00 25.56 123 ASN A C 1
ATOM 1684 O O . ASN A 1 123 ? -8.996 -25.611 11.819 1.00 25.48 123 ASN A O 1
ATOM 1695 N N . ILE A 1 124 ? -7.271 -26.506 12.957 1.00 25.63 124 ILE A N 1
ATOM 1696 C CA . ILE A 1 124 ? -6.766 -25.198 13.367 1.00 25.22 124 ILE A CA 1
ATOM 1697 C C . ILE A 1 124 ? -6.195 -24.456 12.165 1.00 25.11 124 ILE A C 1
ATOM 1698 O O . ILE A 1 124 ? -6.536 -23.296 11.908 1.00 24.51 124 ILE A O 1
ATOM 1714 N N . LYS A 1 125 ? -5.314 -25.118 11.411 1.00 25.32 125 LYS A N 1
ATOM 1715 C CA . LYS A 1 125 ? -4.823 -24.558 10.156 1.00 25.30 125 LYS A CA 1
ATOM 1716 C C . LYS A 1 125 ? -5.971 -24.134 9.251 1.00 25.15 125 LYS A C 1
ATOM 1717 O O . LYS A 1 125 ? -5.867 -23.131 8.535 1.00 24.97 125 LYS A O 1
ATOM 1736 N N . LYS A 1 126 ? -7.076 -24.879 9.281 1.00 25.62 126 LYS A N 1
ATOM 1737 C CA . LYS A 1 126 ? -8.228 -24.565 8.443 1.00 26.09 126 LYS A CA 1
ATOM 1738 C C . LYS A 1 126 ? -8.975 -23.344 8.969 1.00 25.62 126 LYS A C 1
ATOM 1739 O O . LYS A 1 126 ? -9.111 -22.333 8.270 1.00 25.45 126 LYS A O 1
ATOM 1758 N N . TYR A 1 127 ? -9.464 -23.419 10.206 1.00 25.45 127 TYR A N 1
ATOM 1759 C CA . TYR A 1 127 ? -10.400 -22.425 10.719 1.00 25.50 127 TYR A CA 1
ATOM 1760 C C . TYR A 1 127 ? -9.729 -21.292 11.484 1.00 24.98 127 TYR A C 1
ATOM 1761 O O . TYR A 1 127 ? -10.245 -20.168 11.479 1.00 24.65 127 TYR A O 1
ATOM 1779 N N . ALA A 1 128 ? -8.603 -21.553 12.143 1.00 25.61 128 ALA A N 1
ATOM 1780 C CA . ALA A 1 128 ? -7.914 -20.559 12.967 1.00 24.80 128 ALA A CA 1
ATOM 1781 C C . ALA A 1 128 ? -6.456 -20.477 12.532 1.00 24.84 128 ALA A C 1
ATOM 1782 O O . ALA A 1 128 ? -5.547 -20.869 13.273 1.00 24.77 128 ALA A O 1
ATOM 1789 N N . PRO A 1 129 ? -6.198 -19.950 11.331 1.00 24.87 129 PRO A N 1
ATOM 1790 C CA . PRO A 1 129 ? -4.828 -19.982 10.795 1.00 24.69 129 PRO A CA 1
ATOM 1791 C C . PRO A 1 129 ? -3.844 -19.111 11.556 1.00 24.43 129 PRO A C 1
ATOM 1792 O O . PRO A 1 129 ? -2.632 -19.284 11.375 1.00 24.24 129 PRO A O 1
ATOM 1803 N N . ASN A 1 130 ? -4.315 -18.186 12.394 1.00 24.74 130 ASN A N 1
ATOM 1804 C CA . ASN A 1 130 ? -3.446 -17.275 13.129 1.00 24.44 130 ASN A CA 1
ATOM 1805 C C . ASN A 1 130 ? -3.416 -17.585 14.622 1.00 24.13 130 ASN A C 1
ATOM 1806 O O . ASN A 1 130 ? -2.963 -16.754 15.416 1.00 24.60 130 ASN A O 1
ATOM 1817 N N . ALA A 1 131 ? -3.876 -18.768 15.018 1.00 24.59 131 ALA A N 1
ATOM 1818 C CA . ALA A 1 131 ? -4.025 -19.078 16.432 1.00 24.00 131 ALA A CA 1
ATOM 1819 C C . ALA A 1 131 ? -2.676 -19.342 17.089 1.00 24.01 131 ALA A C 1
ATOM 1820 O O . ALA A 1 131 ? -1.767 -19.915 16.481 1.00 24.24 131 ALA A O 1
ATOM 1827 N N . PHE A 1 132 ? -2.557 -18.915 18.343 1.00 24.15 132 PHE A N 1
ATOM 1828 C CA . PHE A 1 132 ? -1.438 -19.288 19.201 1.00 23.89 132 PHE A CA 1
ATOM 1829 C C . PHE A 1 132 ? -1.792 -20.618 19.856 1.00 23.85 132 PHE A C 1
ATOM 1830 O O . PHE A 1 132 ? -2.680 -20.680 20.713 1.00 23.93 132 PHE A O 1
ATOM 1847 N N . VAL A 1 133 ? -1.112 -21.683 19.444 1.00 23.72 133 VAL A N 1
ATOM 1848 C CA . VAL A 1 133 ? -1.476 -23.038 19.843 1.00 24.05 133 VAL A CA 1
ATOM 1849 C C . VAL A 1 133 ? -0.682 -23.399 21.093 1.00 24.31 133 VAL A C 1
ATOM 1850 O O . VAL A 1 133 ? 0.536 -23.587 21.035 1.00 24.31 133 VAL A O 1
ATOM 1863 N N . ILE A 1 134 ? -1.374 -23.492 22.227 1.00 23.70 134 ILE A N 1
ATOM 1864 C CA . ILE A 1 134 ? -0.804 -24.013 23.465 1.00 23.51 134 ILE A CA 1
ATOM 1865 C C . ILE A 1 134 ? -1.281 -25.448 23.624 1.00 23.87 134 ILE A C 1
ATOM 1866 O O . ILE A 1 134 ? -2.479 -25.729 23.499 1.00 23.93 134 ILE A O 1
ATOM 1882 N N . CYS A 1 135 ? -0.352 -26.358 23.890 1.00 23.56 135 CYS A N 1
ATOM 1883 C CA . CYS A 1 135 ? -0.658 -27.774 24.013 1.00 23.78 135 CYS A CA 1
ATOM 1884 C C . CYS A 1 135 ? -0.397 -28.238 25.439 1.00 23.79 135 CYS A C 1
ATOM 1885 O O . CYS A 1 135 ? 0.550 -27.781 26.087 1.00 23.91 135 CYS A O 1
ATOM 1893 N N . ILE A 1 136 ? -1.251 -29.137 25.923 1.00 23.86 136 ILE A N 1
ATOM 1894 C CA . ILE A 1 136 ? -1.127 -29.687 27.268 1.00 24.24 136 ILE A CA 1
ATOM 1895 C C . ILE A 1 136 ? -1.045 -31.204 27.186 1.00 24.57 136 ILE A C 1
ATOM 1896 O O . ILE A 1 136 ? -0.396 -31.845 28.020 1.00 25.12 136 ILE A O 1
ATOM 1912 N N . THR A 1 137 ? -1.714 -31.787 26.191 1.00 24.75 137 THR A N 1
ATOM 1913 C CA . THR A 1 137 ? -1.734 -33.236 26.042 1.00 25.38 137 THR A CA 1
ATOM 1914 C C . THR A 1 137 ? -0.320 -33.795 26.114 1.00 25.70 137 THR A C 1
ATOM 1915 O O . THR A 1 137 ? 0.623 -33.214 25.571 1.00 25.40 137 THR A O 1
ATOM 1926 N N . ASN A 1 138 ? -0.181 -34.936 26.793 1.00 26.41 138 ASN A N 1
ATOM 1927 C CA . ASN A 1 138 ? 1.128 -35.509 27.050 1.00 26.41 138 ASN A CA 1
ATOM 1928 C C . ASN A 1 138 ? 1.323 -36.795 26.248 1.00 26.41 138 ASN A C 1
ATOM 1929 O O . ASN A 1 138 ? 0.346 -37.467 25.899 1.00 26.41 138 ASN A O 1
ATOM 1940 N N . PRO A 1 139 ? 2.576 -37.173 25.929 1.00 27.06 139 PRO A N 1
ATOM 1941 C CA . PRO A 1 139 ? 3.821 -36.460 26.245 1.00 26.82 139 PRO A CA 1
ATOM 1942 C C . PRO A 1 139 ? 3.947 -35.132 25.507 1.00 26.23 139 PRO A C 1
ATOM 1943 O O . PRO A 1 139 ? 3.921 -35.100 24.277 1.00 26.46 139 PRO A O 1
ATOM 1954 N N . LEU A 1 140 ? 4.084 -34.048 26.273 1.00 25.85 140 LEU A N 1
ATOM 1955 C CA . LEU A 1 140 ? 4.089 -32.705 25.704 1.00 25.51 140 LEU A CA 1
ATOM 1956 C C . LEU A 1 140 ? 5.067 -32.596 24.540 1.00 25.62 140 LEU A C 1
ATOM 1957 O O . LEU A 1 140 ? 4.671 -32.379 23.391 1.00 25.83 140 LEU A O 1
ATOM 1973 N N . ASP A 1 141 ? 6.359 -32.768 24.827 1.00 25.58 141 ASP A N 1
ATOM 1974 C CA . ASP A 1 141 ? 7.400 -32.483 23.844 1.00 25.50 141 ASP A CA 1
ATOM 1975 C C . ASP A 1 141 ? 7.168 -33.211 22.525 1.00 25.74 141 ASP A C 1
ATOM 1976 O O . ASP A 1 141 ? 7.578 -32.722 21.466 1.00 25.56 141 ASP A O 1
ATOM 1985 N N . VAL A 1 142 ? 6.516 -34.369 22.561 1.00 25.88 142 VAL A N 1
ATOM 1986 C CA . VAL A 1 142 ? 6.196 -35.102 21.339 1.00 26.33 142 VAL A CA 1
ATOM 1987 C C . VAL A 1 142 ? 4.891 -34.613 20.728 1.00 26.43 142 VAL A C 1
ATOM 1988 O O . VAL A 1 142 ? 4.809 -34.373 19.521 1.00 27.00 142 VAL A O 1
ATOM 2001 N N . MET A 1 143 ? 3.852 -34.458 21.552 1.00 26.82 143 MET A N 1
ATOM 2002 C CA . MET A 1 143 ? 2.544 -34.072 21.035 1.00 26.85 143 MET A CA 1
ATOM 2003 C C . MET A 1 143 ? 2.588 -32.697 20.380 1.00 26.57 143 MET A C 1
ATOM 2004 O O . MET A 1 143 ? 1.972 -32.484 19.329 1.00 26.47 143 MET A O 1
ATOM 2018 N N . VAL A 1 144 ? 3.310 -31.749 20.982 1.00 26.65 144 VAL A N 1
ATOM 2019 C CA . VAL A 1 144 ? 3.418 -30.418 20.389 1.00 26.36 144 VAL A CA 1
ATOM 2020 C C . VAL A 1 144 ? 4.018 -30.516 18.994 1.00 26.91 144 VAL A C 1
ATOM 2021 O O . VAL A 1 144 ? 3.533 -29.894 18.041 1.00 26.86 144 VAL A O 1
ATOM 2034 N N . LYS A 1 145 ? 5.088 -31.302 18.854 1.00 26.74 145 LYS A N 1
ATOM 2035 C CA . LYS A 1 145 ? 5.722 -31.465 17.551 1.00 27.00 145 LYS A CA 1
ATOM 2036 C C . LYS A 1 145 ? 4.739 -31.998 16.518 1.00 27.41 145 LYS A C 1
ATOM 2037 O O . LYS A 1 145 ? 4.844 -31.664 15.332 1.00 27.31 145 LYS A O 1
ATOM 2056 N N . MET A 1 146 ? 3.773 -32.818 16.943 1.00 27.36 146 MET A N 1
ATOM 2057 C CA . MET A 1 146 ? 2.735 -33.271 16.024 1.00 27.83 146 MET A CA 1
ATOM 2058 C C . MET A 1 146 ? 1.871 -32.104 15.561 1.00 27.23 146 MET A C 1
ATOM 2059 O O . MET A 1 146 ? 1.435 -32.065 14.405 1.00 27.42 146 MET A O 1
ATOM 2073 N N . LEU A 1 147 ? 1.613 -31.143 16.452 1.00 27.23 147 LEU A N 1
ATOM 2074 C CA . LEU A 1 147 ? 0.813 -29.981 16.082 1.00 26.82 147 LEU A CA 1
ATOM 2075 C C . LEU A 1 147 ? 1.593 -29.042 15.173 1.00 26.71 147 LEU A C 1
ATOM 2076 O O . LEU A 1 147 ? 1.029 -28.468 14.233 1.00 26.88 147 LEU A O 1
ATOM 2092 N N . LEU A 1 148 ? 2.889 -28.866 15.438 1.00 26.15 148 LEU A N 1
ATOM 2093 C CA . LEU A 1 148 ? 3.702 -28.000 14.590 1.00 26.19 148 LEU A CA 1
ATOM 2094 C C . LEU A 1 148 ? 3.692 -28.489 13.147 1.00 26.71 148 LEU A C 1
ATOM 2095 O O . LEU A 1 148 ? 3.641 -27.684 12.209 1.00 26.19 148 LEU A O 1
ATOM 2111 N N . LYS A 1 149 ? 3.729 -29.809 12.950 1.00 26.76 149 LYS A N 1
ATOM 2112 C CA . LYS A 1 149 ? 3.651 -30.366 11.605 1.00 26.94 149 LYS A CA 1
ATOM 2113 C C . LYS A 1 149 ? 2.263 -30.162 11.009 1.00 26.69 149 LYS A C 1
ATOM 2114 O O . LYS A 1 149 ? 2.125 -29.660 9.887 1.00 26.53 149 LYS A O 1
ATOM 2133 N N . ALA A 1 150 ? 1.219 -30.548 11.747 1.00 26.69 150 ALA A N 1
ATOM 2134 C CA . ALA A 1 150 ? -0.139 -30.468 11.219 1.00 27.01 150 ALA A CA 1
ATOM 2135 C C . ALA A 1 150 ? -0.549 -29.024 10.960 1.00 26.60 150 ALA A C 1
ATOM 2136 O O . ALA A 1 150 ? -1.112 -28.706 9.906 1.00 26.62 150 ALA A O 1
ATOM 2143 N N . THR A 1 151 ? -0.286 -28.134 11.918 1.00 26.64 151 THR A N 1
ATOM 2144 C CA . THR A 1 151 ? -0.668 -26.737 11.744 1.00 26.23 151 THR A CA 1
ATOM 2145 C C . THR A 1 151 ? 0.175 -26.053 10.677 1.00 26.06 151 THR A C 1
ATOM 2146 O O . THR A 1 151 ? -0.305 -25.133 10.004 1.00 26.20 151 THR A O 1
ATOM 2157 N N . GLY A 1 152 ? 1.422 -26.482 10.504 1.00 26.43 152 GLY A N 1
ATOM 2158 C CA . GLY A 1 152 ? 2.316 -25.840 9.563 1.00 26.34 152 GLY A CA 1
ATOM 2159 C C . GLY A 1 152 ? 2.630 -24.408 9.947 1.00 25.83 152 GLY A C 1
ATOM 2160 O O . GLY A 1 152 ? 3.166 -23.646 9.137 1.00 25.63 152 GLY A O 1
ATOM 2164 N N . PHE A 1 153 ? 2.306 -24.033 11.184 1.00 26.26 153 PHE A N 1
ATOM 2165 C CA . PHE A 1 153 ? 2.519 -22.676 11.649 1.00 25.81 153 PHE A CA 1
ATOM 2166 C C . PHE A 1 153 ? 4.005 -22.429 11.882 1.00 25.51 153 PHE A C 1
ATOM 2167 O O . PHE A 1 153 ? 4.805 -23.366 11.924 1.00 26.00 153 PHE A O 1
ATOM 2184 N N . PRO A 1 154 ? 4.406 -21.167 12.035 1.00 25.58 154 PRO A N 1
ATOM 2185 C CA . PRO A 1 154 ? 5.807 -20.875 12.350 1.00 25.51 154 PRO A CA 1
ATOM 2186 C C . PRO A 1 154 ? 6.231 -21.510 13.665 1.00 25.88 154 PRO A C 1
ATOM 2187 O O . PRO A 1 154 ? 5.428 -22.021 14.448 1.00 25.95 154 PRO A O 1
ATOM 2198 N N . LYS A 1 155 ? 7.542 -21.459 13.901 1.00 25.58 155 LYS A N 1
ATOM 2199 C CA . LYS A 1 155 ? 8.117 -21.998 15.129 1.00 25.47 155 LYS A CA 1
ATOM 2200 C C . LYS A 1 155 ? 7.511 -21.355 16.371 1.00 25.33 155 LYS A C 1
ATOM 2201 O O . LYS A 1 155 ? 7.341 -22.023 17.397 1.00 25.53 155 LYS A O 1
ATOM 2220 N N . ASN A 1 156 ? 7.171 -20.070 16.294 1.00 25.65 156 ASN A N 1
ATOM 2221 C CA . ASN A 1 156 ? 6.823 -19.283 17.471 1.00 25.36 156 ASN A CA 1
ATOM 2222 C C . ASN A 1 156 ? 5.358 -19.391 17.876 1.00 25.06 156 ASN A C 1
ATOM 2223 O O . ASN A 1 156 ? 5.016 -18.993 18.995 1.00 24.80 156 ASN A O 1
ATOM 2234 N N . LYS A 1 157 ? 4.489 -19.912 17.012 1.00 25.47 157 LYS A N 1
ATOM 2235 C CA . LYS A 1 157 ? 3.058 -19.948 17.288 1.00 25.39 157 LYS A CA 1
ATOM 2236 C C . LYS A 1 157 ? 2.572 -21.297 17.802 1.00 25.48 157 LYS A C 1
ATOM 2237 O O . LYS A 1 157 ? 1.363 -21.470 17.993 1.00 25.20 157 LYS A O 1
ATOM 2256 N N . VAL A 1 158 ? 3.470 -22.249 18.037 1.00 24.87 158 VAL A N 1
ATOM 2257 C CA . VAL A 1 158 ? 3.112 -23.560 18.570 1.00 24.88 158 VAL A CA 1
ATOM 2258 C C . VAL A 1 158 ? 3.987 -23.805 19.791 1.00 24.83 158 VAL A C 1
ATOM 2259 O O . VAL A 1 158 ? 5.208 -23.965 19.661 1.00 24.88 158 VAL A O 1
ATOM 2272 N N . VAL A 1 159 ? 3.369 -23.842 20.970 1.00 25.06 159 VAL A N 1
ATOM 2273 C CA . VAL A 1 159 ? 4.081 -23.950 22.236 1.00 24.77 159 VAL A CA 1
ATOM 2274 C C . VAL A 1 159 ? 3.458 -25.070 23.057 1.00 24.63 159 VAL A C 1
ATOM 2275 O O . VAL A 1 159 ? 2.281 -25.406 22.897 1.00 24.58 159 VAL A O 1
ATOM 2288 N N . GLY A 1 160 ? 4.257 -25.643 23.947 1.00 23.89 160 GLY A N 1
ATOM 2289 C CA . GLY A 1 160 ? 3.796 -26.661 24.882 1.00 23.91 160 GLY A CA 1
ATOM 2290 C C . GLY A 1 160 ? 3.811 -26.113 26.298 1.00 23.76 160 GLY A C 1
ATOM 2291 O O . GLY A 1 160 ? 4.716 -25.363 26.669 1.00 23.33 160 GLY A O 1
ATOM 2295 N N . MET A 1 161 ? 2.806 -26.491 27.084 1.00 23.19 161 MET A N 1
ATOM 2296 C CA . MET A 1 161 ? 2.692 -26.019 28.458 1.00 23.22 161 MET A CA 1
ATOM 2297 C C . MET A 1 161 ? 3.384 -26.998 29.396 1.00 23.78 161 MET A C 1
ATOM 2298 O O . MET A 1 161 ? 3.042 -28.185 29.441 1.00 24.19 161 MET A O 1
ATOM 2312 N N . GLY A 1 162 ? 4.339 -26.479 30.149 1.00 24.56 162 GLY A N 1
ATOM 2313 C CA . GLY A 1 162 ? 5.137 -27.248 31.079 1.00 25.39 162 GLY A CA 1
ATOM 2314 C C . GLY A 1 162 ? 6.300 -26.380 31.491 1.00 25.64 162 GLY A C 1
ATOM 2315 O O . GLY A 1 162 ? 6.589 -25.354 30.869 1.00 26.12 162 GLY A O 1
ATOM 2319 N N . GLY A 1 163 ? 6.959 -26.783 32.561 1.00 24.48 163 GLY A N 1
ATOM 2320 C CA . GLY A 1 163 ? 8.009 -25.906 33.067 1.00 24.50 163 GLY A CA 1
ATOM 2321 C C . GLY A 1 163 ? 7.459 -24.777 33.906 1.00 24.31 163 GLY A C 1
ATOM 2322 O O . GLY A 1 163 ? 7.993 -24.493 34.980 1.00 24.73 163 GLY A O 1
ATOM 2326 N N . LEU A 1 164 ? 6.391 -24.120 33.445 1.00 23.83 164 LEU A N 1
ATOM 2327 C CA . LEU A 1 164 ? 5.669 -23.205 34.322 1.00 23.34 164 LEU A CA 1
ATOM 2328 C C . LEU A 1 164 ? 4.946 -23.976 35.416 1.00 23.15 164 LEU A C 1
ATOM 2329 O O . LEU A 1 164 ? 4.961 -23.572 36.583 1.00 23.21 164 LEU A O 1
ATOM 2345 N N . LEU A 1 165 ? 4.314 -25.093 35.054 1.00 23.20 165 LEU A N 1
ATOM 2346 C CA . LEU A 1 165 ? 3.759 -26.003 36.049 1.00 23.65 165 LEU A CA 1
ATOM 2347 C C . LEU A 1 165 ? 4.869 -26.676 36.850 1.00 23.77 165 LEU A C 1
ATOM 2348 O O . LEU A 1 165 ? 4.799 -26.758 38.082 1.00 23.43 165 LEU A O 1
ATOM 2364 N N . ASP A 1 166 ? 5.909 -27.156 36.163 1.00 24.03 166 ASP A N 1
ATOM 2365 C CA . ASP A 1 166 ? 6.999 -27.843 36.850 1.00 24.64 166 ASP A CA 1
ATOM 2366 C C . ASP A 1 166 ? 7.815 -26.879 37.705 1.00 24.25 166 ASP A C 1
ATOM 2367 O O . ASP A 1 166 ? 8.192 -27.214 38.835 1.00 23.74 166 ASP A O 1
ATOM 2376 N N . SER A 1 167 ? 8.104 -25.681 37.189 1.00 24.13 167 SER A N 1
ATOM 2377 C CA . SER A 1 167 ? 8.877 -24.718 37.969 1.00 23.81 167 SER A CA 1
ATOM 2378 C C . SER A 1 167 ? 8.048 -24.149 39.113 1.00 23.61 167 SER A C 1
ATOM 2379 O O . SER A 1 167 ? 8.561 -23.956 40.222 1.00 23.67 167 SER A O 1
ATOM 2387 N N . SER A 1 168 ? 6.765 -23.875 38.866 1.00 23.37 168 SER A N 1
ATOM 2388 C CA . SER A 1 168 ? 5.908 -23.358 39.927 1.00 23.20 168 SER A CA 1
ATOM 2389 C C . SER A 1 168 ? 5.789 -24.359 41.067 1.00 23.52 168 SER A C 1
ATOM 2390 O O . SER A 1 168 ? 5.816 -23.978 42.243 1.00 23.66 168 SER A O 1
ATOM 2398 N N . ARG A 1 169 ? 5.655 -25.646 40.738 1.00 23.27 169 ARG A N 1
ATOM 2399 C CA . ARG A 1 169 ? 5.657 -26.680 41.767 1.00 23.55 169 ARG A CA 1
ATOM 2400 C C . ARG A 1 169 ? 6.949 -26.639 42.573 1.00 23.87 169 ARG A C 1
ATOM 2401 O O . ARG A 1 169 ? 6.926 -26.665 43.809 1.00 24.04 169 ARG A O 1
ATOM 2422 N N . MET A 1 170 ? 8.090 -26.578 41.884 1.00 23.71 170 MET A N 1
ATOM 2423 C CA . MET A 1 170 ? 9.370 -26.455 42.573 1.00 24.28 170 MET A CA 1
ATOM 2424 C C . MET A 1 170 ? 9.393 -25.216 43.462 1.00 23.85 170 MET A C 1
ATOM 2425 O O . MET A 1 170 ? 9.805 -25.278 44.625 1.00 23.70 170 MET A O 1
ATOM 2439 N N . CYS A 1 171 ? 8.941 -24.078 42.930 1.00 24.09 171 CYS A N 1
ATOM 2440 C CA . CYS A 1 171 ? 8.976 -22.837 43.698 1.00 24.04 171 CYS A CA 1
ATOM 2441 C C . CYS A 1 171 ? 7.987 -22.856 44.857 1.00 23.86 171 CYS A C 1
ATOM 2442 O O . CYS A 1 171 ? 8.225 -22.203 45.879 1.00 23.81 171 CYS A O 1
ATOM 2450 N N . HIS A 1 172 ? 6.876 -23.583 44.722 1.00 23.24 172 HIS A N 1
ATOM 2451 C CA . HIS A 1 172 ? 5.937 -23.699 45.833 1.00 23.47 172 HIS A CA 1
ATOM 2452 C C . HIS A 1 172 ? 6.572 -24.434 47.006 1.00 23.94 172 HIS A C 1
ATOM 2453 O O . HIS A 1 172 ? 6.548 -23.952 48.145 1.00 23.77 172 HIS A O 1
ATOM 2467 N N . TYR A 1 173 ? 7.142 -25.613 46.744 1.00 23.46 173 TYR A N 1
ATOM 2468 C CA . TYR A 1 173 ? 7.791 -26.379 47.803 1.00 23.70 173 TYR A CA 1
ATOM 2469 C C . TYR A 1 173 ? 8.860 -25.550 48.503 1.00 23.69 173 TYR A C 1
ATOM 2470 O O . TYR A 1 173 ? 8.985 -25.595 49.733 1.00 23.83 173 TYR A O 1
ATOM 2488 N N . ILE A 1 174 ? 9.640 -24.784 47.737 1.00 23.95 174 ILE A N 1
ATOM 2489 C CA . ILE A 1 174 ? 10.598 -23.859 48.338 1.00 23.78 174 ILE A CA 1
ATOM 2490 C C . ILE A 1 174 ? 9.868 -22.844 49.210 1.00 23.78 174 ILE A C 1
ATOM 2491 O O . ILE A 1 174 ? 10.203 -22.648 50.385 1.00 23.90 174 ILE A O 1
ATOM 2507 N N . ALA A 1 175 ? 8.853 -22.184 48.643 1.00 23.65 175 ALA A N 1
ATOM 2508 C CA . ALA A 1 175 ? 8.136 -21.144 49.374 1.00 23.30 175 ALA A CA 1
ATOM 2509 C C . ALA A 1 175 ? 7.479 -21.699 50.631 1.00 23.26 175 ALA A C 1
ATOM 2510 O O . ALA A 1 175 ? 7.493 -21.052 51.685 1.00 23.22 175 ALA A O 1
ATOM 2517 N N . ASP A 1 176 ? 6.895 -22.896 50.539 1.00 23.07 176 ASP A N 1
ATOM 2518 C CA . ASP A 1 176 ? 6.214 -23.482 51.688 1.00 23.25 176 ASP A CA 1
ATOM 2519 C C . ASP A 1 176 ? 7.186 -23.764 52.827 1.00 23.79 176 ASP A C 1
ATOM 2520 O O . ASP A 1 176 ? 6.801 -23.703 54.000 1.00 23.80 176 ASP A O 1
ATOM 2529 N N . LYS A 1 177 ? 8.445 -24.070 52.505 1.00 23.34 177 LYS A N 1
ATOM 2530 C CA . LYS A 1 177 ? 9.445 -24.300 53.542 1.00 24.16 177 LYS A CA 1
ATOM 2531 C C . LYS A 1 177 ? 9.924 -22.986 54.150 1.00 24.14 177 LYS A C 1
ATOM 2532 O O . LYS A 1 177 ? 9.996 -22.851 55.377 1.00 24.54 177 LYS A O 1
ATOM 2551 N N . LEU A 1 178 ? 10.264 -22.010 53.307 1.00 23.65 178 LEU A N 1
ATOM 2552 C CA . LEU A 1 178 ? 10.713 -20.712 53.795 1.00 23.63 178 LEU A CA 1
ATOM 2553 C C . LEU A 1 178 ? 9.581 -19.881 54.377 1.00 23.39 178 LEU A C 1
ATOM 2554 O O . LEU A 1 178 ? 9.853 -18.867 55.027 1.00 23.20 178 LEU A O 1
ATOM 2570 N N . ASN A 1 179 ? 8.328 -20.283 54.162 1.00 23.89 179 ASN A N 1
ATOM 2571 C CA . ASN A 1 179 ? 7.167 -19.523 54.622 1.00 23.56 179 ASN A CA 1
ATOM 2572 C C . ASN A 1 179 ? 7.184 -18.105 54.054 1.00 22.58 179 ASN A C 1
ATOM 2573 O O . ASN A 1 179 ? 7.080 -17.116 54.780 1.00 22.67 179 ASN A O 1
ATOM 2584 N N . VAL A 1 180 ? 7.314 -18.016 52.730 1.00 22.83 180 VAL A N 1
ATOM 2585 C CA . VAL A 1 180 ? 7.302 -16.745 52.023 1.00 22.32 180 VAL A CA 1
ATOM 2586 C C . VAL A 1 180 ? 6.316 -16.837 50.868 1.00 21.81 180 VAL A C 1
ATOM 2587 O O . VAL A 1 180 ? 5.995 -17.920 50.375 1.00 21.50 180 VAL A O 1
ATOM 2600 N N . ASN A 1 181 ? 5.834 -15.678 50.446 1.00 21.95 181 ASN A N 1
ATOM 2601 C CA . ASN A 1 181 ? 4.922 -15.597 49.318 1.00 21.46 181 ASN A CA 1
ATOM 2602 C C . ASN A 1 181 ? 5.600 -16.164 48.073 1.00 21.35 181 ASN A C 1
ATOM 2603 O O . ASN A 1 181 ? 6.657 -15.653 47.673 1.00 21.54 181 ASN A O 1
ATOM 2614 N N . PRO A 1 182 ? 5.046 -17.198 47.430 1.00 21.80 182 PRO A N 1
ATOM 2615 C CA . PRO A 1 182 ? 5.696 -17.737 46.223 1.00 21.99 182 PRO A CA 1
ATOM 2616 C C . PRO A 1 182 ? 5.832 -16.721 45.100 1.00 21.66 182 PRO A C 1
ATOM 2617 O O . PRO A 1 182 ? 6.520 -17.007 44.112 1.00 22.02 182 PRO A O 1
ATOM 2628 N N . ARG A 1 183 ? 5.203 -15.550 45.222 1.00 21.17 183 ARG A N 1
ATOM 2629 C CA . ARG A 1 183 ? 5.367 -14.497 44.227 1.00 21.47 183 ARG A CA 1
ATOM 2630 C C . ARG A 1 183 ? 6.834 -14.148 44.007 1.00 21.55 183 ARG A C 1
ATOM 2631 O O . ARG A 1 183 ? 7.207 -13.686 42.922 1.00 21.52 183 ARG A O 1
ATOM 2652 N N . TYR A 1 184 ? 7.678 -14.369 45.013 1.00 22.31 184 TYR A N 1
ATOM 2653 C CA . TYR A 1 184 ? 9.068 -13.941 44.971 1.00 22.52 184 TYR A CA 1
ATOM 2654 C C . TYR A 1 184 ? 10.051 -15.093 44.826 1.00 22.98 184 TYR A C 1
ATOM 2655 O O . TYR A 1 184 ? 11.259 -14.849 44.736 1.00 23.03 184 TYR A O 1
ATOM 2673 N N . VAL A 1 185 ? 9.575 -16.334 44.793 1.00 22.78 185 VAL A N 1
ATOM 2674 C CA . VAL A 1 185 ? 10.434 -17.490 44.563 1.00 23.44 185 VAL A CA 1
ATOM 2675 C C . VAL A 1 185 ? 10.427 -17.774 43.065 1.00 23.46 185 VAL A C 1
ATOM 2676 O O . VAL A 1 185 ? 9.404 -18.175 42.505 1.00 23.22 185 VAL A O 1
ATOM 2689 N N . HIS A 1 186 ? 11.566 -17.555 42.414 1.00 23.42 186 HIS A N 1
ATOM 2690 C CA . HIS A 1 186 ? 11.729 -17.824 40.993 1.00 23.19 186 HIS A CA 1
ATOM 2691 C C . HIS A 1 186 ? 12.644 -19.027 40.799 1.00 23.87 186 HIS A C 1
ATOM 2692 O O . HIS A 1 186 ? 13.613 -19.210 41.542 1.00 23.94 186 HIS A O 1
ATOM 2706 N N . GLY A 1 187 ? 12.327 -19.840 39.798 1.00 23.80 187 GLY A N 1
ATOM 2707 C CA . GLY A 1 187 ? 13.114 -21.020 39.500 1.00 23.99 187 GLY A CA 1
ATOM 2708 C C . GLY A 1 187 ? 12.708 -21.592 38.163 1.00 23.96 187 GLY A C 1
ATOM 2709 O O . GLY A 1 187 ? 11.628 -21.294 37.642 1.00 23.80 187 GLY A O 1
ATOM 2713 N N . SER A 1 188 ? 13.589 -22.424 37.614 1.00 24.21 188 SER A N 1
ATOM 2714 C CA . SER A 1 188 ? 13.415 -22.962 36.270 1.00 24.25 188 SER A CA 1
ATOM 2715 C C . SER A 1 188 ? 13.598 -24.472 36.297 1.00 24.41 188 SER A C 1
ATOM 2716 O O . SER A 1 188 ? 14.665 -24.963 36.679 1.00 24.32 188 SER A O 1
ATOM 2724 N N . CYS A 1 189 ? 12.560 -25.200 35.890 1.00 24.51 189 CYS A N 1
ATOM 2725 C CA . CYS A 1 189 ? 12.621 -26.645 35.698 1.00 24.93 189 CYS A CA 1
ATOM 2726 C C . CYS A 1 189 ? 12.502 -26.911 34.202 1.00 25.21 189 CYS A C 1
ATOM 2727 O O . CYS A 1 189 ? 11.446 -26.672 33.606 1.00 24.49 189 CYS A O 1
ATOM 2735 N N . ILE A 1 190 ? 13.583 -27.406 33.599 1.00 25.25 190 ILE A N 1
ATOM 2736 C CA . ILE A 1 190 ? 13.669 -27.533 32.148 1.00 25.24 190 ILE A CA 1
ATOM 2737 C C . ILE A 1 190 ? 13.698 -29.000 31.745 1.00 25.43 190 ILE A C 1
ATOM 2738 O O . ILE A 1 190 ? 13.548 -29.892 32.586 1.00 25.53 190 ILE A O 1
ATOM 2754 N N . GLY A 1 191 ? 13.887 -29.255 30.452 1.00 25.14 191 GLY A N 1
ATOM 2755 C CA . GLY A 1 191 ? 13.942 -30.608 29.938 1.00 25.62 191 GLY A CA 1
ATOM 2756 C C . GLY A 1 191 ? 12.601 -31.089 29.428 1.00 25.62 191 GLY A C 1
ATOM 2757 O O . GLY A 1 191 ? 11.754 -30.284 29.029 1.00 25.24 191 GLY A O 1
ATOM 2761 N N . GLY A 1 192 ? 12.396 -32.403 29.431 1.00 26.23 192 GLY A N 1
ATOM 2762 C CA . GLY A 1 192 ? 11.124 -32.946 29.012 1.00 25.82 192 GLY A CA 1
ATOM 2763 C C . GLY A 1 192 ? 10.099 -32.919 30.130 1.00 26.19 192 GLY A C 1
ATOM 2764 O O . GLY A 1 192 ? 10.426 -33.003 31.313 1.00 26.06 192 GLY A O 1
ATOM 2768 N N . HIS A 1 193 ? 8.829 -32.790 29.740 1.00 26.02 193 HIS A N 1
ATOM 2769 C CA . HIS A 1 193 ? 7.727 -32.761 30.701 1.00 26.03 193 HIS A CA 1
ATOM 2770 C C . HIS A 1 193 ? 7.417 -34.193 31.140 1.00 26.10 193 HIS A C 1
ATOM 2771 O O . HIS A 1 193 ? 6.392 -34.789 30.801 1.00 25.75 193 HIS A O 1
ATOM 2785 N N . GLY A 1 194 ? 8.344 -34.746 31.907 1.00 27.07 194 GLY A N 1
ATOM 2786 C CA . GLY A 1 194 ? 8.193 -36.095 32.402 1.00 27.39 194 GLY A CA 1
ATOM 2787 C C . GLY A 1 194 ? 9.167 -36.371 33.522 1.00 26.88 194 GLY A C 1
ATOM 2788 O O . GLY A 1 194 ? 9.732 -35.452 34.117 1.00 26.82 194 GLY A O 1
ATOM 2792 N N . ASP A 1 195 ? 9.365 -37.659 33.799 1.00 27.62 195 ASP A N 1
ATOM 2793 C CA . ASP A 1 195 ? 10.276 -38.070 34.860 1.00 27.70 195 ASP A CA 1
ATOM 2794 C C . ASP A 1 195 ? 11.737 -37.790 34.533 1.00 27.45 195 ASP A C 1
ATOM 2795 O O . ASP A 1 195 ? 12.601 -38.076 35.371 1.00 28.07 195 ASP A O 1
ATOM 2804 N N . SER A 1 196 ? 12.037 -37.246 33.355 1.00 26.89 196 SER A N 1
ATOM 2805 C CA . SER A 1 196 ? 13.395 -36.878 32.980 1.00 26.79 196 SER A CA 1
ATOM 2806 C C . SER A 1 196 ? 13.642 -35.379 33.089 1.00 26.87 196 SER A C 1
ATOM 2807 O O . SER A 1 196 ? 14.656 -34.890 32.580 1.00 26.89 196 SER A O 1
ATOM 2815 N N . MET A 1 197 ? 12.741 -34.642 33.735 1.00 27.06 197 MET A N 1
ATOM 2816 C CA . MET A 1 197 ? 12.894 -33.203 33.862 1.00 26.53 197 MET A CA 1
ATOM 2817 C C . MET A 1 197 ? 14.109 -32.870 34.730 1.00 26.45 197 MET A C 1
ATOM 2818 O O . MET A 1 197 ? 14.674 -33.725 35.420 1.00 26.92 197 MET A O 1
ATOM 2832 N N . ILE A 1 198 ? 14.503 -31.605 34.690 1.00 26.15 198 ILE A N 1
ATOM 2833 C CA . ILE A 1 198 ? 15.678 -31.111 35.393 1.00 26.24 198 ILE A CA 1
ATOM 2834 C C . ILE A 1 198 ? 15.250 -29.952 36.287 1.00 25.75 198 ILE A C 1
ATOM 2835 O O . ILE A 1 198 ? 15.149 -28.811 35.836 1.00 25.36 198 ILE A O 1
ATOM 2851 N N . PRO A 1 199 ? 14.976 -30.211 37.573 1.00 25.59 199 PRO A N 1
ATOM 2852 C CA . PRO A 1 199 ? 14.697 -29.118 38.517 1.00 25.28 199 PRO A CA 1
ATOM 2853 C C . PRO A 1 199 ? 15.982 -28.429 38.955 1.00 24.94 199 PRO A C 1
ATOM 2854 O O . PRO A 1 199 ? 16.766 -28.978 39.733 1.00 24.90 199 PRO A O 1
ATOM 2865 N N . LEU A 1 200 ? 16.199 -27.215 38.447 1.00 24.50 200 LEU A N 1
ATOM 2866 C CA . LEU A 1 200 ? 17.380 -26.428 38.807 1.00 24.36 200 LEU A CA 1
ATOM 2867 C C . LEU A 1 200 ? 17.129 -25.758 40.159 1.00 24.36 200 LEU A C 1
ATOM 2868 O O . LEU A 1 200 ? 17.008 -24.538 40.287 1.00 23.93 200 LEU A O 1
ATOM 2884 N N . VAL A 1 201 ? 17.063 -26.603 41.190 1.00 24.65 201 VAL A N 1
ATOM 2885 C CA . VAL A 1 201 ? 16.656 -26.144 42.513 1.00 24.50 201 VAL A CA 1
ATOM 2886 C C . VAL A 1 201 ? 17.756 -25.322 43.175 1.00 24.38 201 VAL A C 1
ATOM 2887 O O . VAL A 1 201 ? 17.468 -24.403 43.952 1.00 24.40 201 VAL A O 1
ATOM 2900 N N . ASN A 1 202 ? 19.021 -25.630 42.897 1.00 23.92 202 ASN A N 1
ATOM 2901 C CA . ASN A 1 202 ? 20.124 -24.870 43.472 1.00 23.77 202 ASN A CA 1
ATOM 2902 C C . ASN A 1 202 ? 20.343 -23.530 42.782 1.00 23.79 202 ASN A C 1
ATOM 2903 O O . ASN A 1 202 ? 21.206 -22.762 43.219 1.00 23.68 202 ASN A O 1
ATOM 2914 N N . HIS A 1 203 ? 19.594 -23.235 41.721 1.00 24.47 203 HIS A N 1
ATOM 2915 C CA . HIS A 1 203 ? 19.614 -21.924 41.086 1.00 24.38 203 HIS A CA 1
ATOM 2916 C C . HIS A 1 203 ? 18.374 -21.105 41.417 1.00 23.97 203 HIS A C 1
ATOM 2917 O O . HIS A 1 203 ? 18.182 -20.028 40.843 1.00 23.67 203 HIS A O 1
ATOM 2931 N N . VAL A 1 204 ? 17.528 -21.592 42.328 1.00 23.70 204 VAL A N 1
ATOM 2932 C CA . VAL A 1 204 ? 16.346 -20.842 42.724 1.00 23.86 204 VAL A CA 1
ATOM 2933 C C . VAL A 1 204 ? 16.771 -19.521 43.355 1.00 24.07 204 VAL A C 1
ATOM 2934 O O . VAL A 1 204 ? 17.854 -19.400 43.943 1.00 24.01 204 VAL A O 1
ATOM 2947 N N . THR A 1 205 ? 15.909 -18.516 43.223 1.00 24.20 205 THR A N 1
ATOM 2948 C CA . THR A 1 205 ? 16.146 -17.197 43.788 1.00 24.01 205 THR A CA 1
ATOM 2949 C C . THR A 1 205 ? 14.889 -16.731 44.507 1.00 23.54 205 THR A C 1
ATOM 2950 O O . THR A 1 205 ? 13.773 -16.951 44.028 1.00 23.26 205 THR A O 1
ATOM 2961 N N . VAL A 1 206 ? 15.078 -16.095 45.657 1.00 23.94 206 VAL A N 1
ATOM 2962 C CA . VAL A 1 206 ? 13.981 -15.576 46.466 1.00 23.92 206 VAL A CA 1
ATOM 2963 C C . VAL A 1 206 ? 14.069 -14.057 46.395 1.00 23.79 206 VAL A C 1
ATOM 2964 O O . VAL A 1 206 ? 14.900 -13.439 47.069 1.00 24.08 206 VAL A O 1
ATOM 2977 N N . ASN A 1 207 ? 13.206 -13.450 45.583 1.00 23.02 207 ASN A N 1
ATOM 2978 C CA . ASN A 1 207 ? 13.288 -12.025 45.276 1.00 22.69 207 ASN A CA 1
ATOM 2979 C C . ASN A 1 207 ? 14.717 -11.646 44.892 1.00 23.07 207 ASN A C 1
ATOM 2980 O O . ASN A 1 207 ? 15.320 -10.727 45.452 1.00 23.18 207 ASN A O 1
ATOM 2991 N N . GLY A 1 208 ? 15.263 -12.381 43.921 1.00 22.85 208 GLY A N 1
ATOM 2992 C CA . GLY A 1 208 ? 16.624 -12.182 43.471 1.00 23.18 208 GLY A CA 1
ATOM 2993 C C . GLY A 1 208 ? 17.688 -12.744 44.386 1.00 23.86 208 GLY A C 1
ATOM 2994 O O . GLY A 1 208 ? 18.852 -12.833 43.974 1.00 23.81 208 GLY A O 1
ATOM 2998 N N . ILE A 1 209 ? 17.332 -13.133 45.606 1.00 24.16 209 ILE A N 1
ATOM 2999 C CA . ILE A 1 209 ? 18.295 -13.622 46.590 1.00 24.69 209 ILE A CA 1
ATOM 3000 C C . ILE A 1 209 ? 18.615 -15.081 46.279 1.00 24.74 209 ILE A C 1
ATOM 3001 O O . ILE A 1 209 ? 17.695 -15.911 46.230 1.00 24.43 209 ILE A O 1
ATOM 3017 N N . PRO A 1 210 ? 19.879 -15.447 46.063 1.00 24.79 210 PRO A N 1
ATOM 3018 C CA . PRO A 1 210 ? 20.197 -16.857 45.805 1.00 25.04 210 PRO A CA 1
ATOM 3019 C C . PRO A 1 210 ? 19.738 -17.754 46.945 1.00 25.23 210 PRO A C 1
ATOM 3020 O O . PRO A 1 210 ? 19.850 -17.402 48.121 1.00 25.35 210 PRO A O 1
ATOM 3031 N N . ILE A 1 211 ? 19.223 -18.931 46.580 1.00 25.20 211 ILE A N 1
ATOM 3032 C CA . ILE A 1 211 ? 18.697 -19.860 47.578 1.00 25.43 211 ILE A CA 1
ATOM 3033 C C . ILE A 1 211 ? 19.802 -20.344 48.508 1.00 25.83 211 ILE A C 1
ATOM 3034 O O . ILE A 1 211 ? 19.540 -20.694 49.665 1.00 25.79 211 ILE A O 1
ATOM 3050 N N . GLN A 1 212 ? 21.049 -20.376 48.030 1.00 25.92 212 GLN A N 1
ATOM 3051 C CA . GLN A 1 212 ? 22.147 -20.836 48.872 1.00 26.51 212 GLN A CA 1
ATOM 3052 C C . GLN A 1 212 ? 22.349 -19.949 50.093 1.00 26.78 212 GLN A C 1
ATOM 3053 O O . GLN A 1 212 ? 22.922 -20.408 51.088 1.00 27.34 212 GLN A O 1
ATOM 3067 N N . LEU A 1 213 ? 21.900 -18.693 50.046 1.00 26.11 213 LEU A N 1
ATOM 3068 C CA . LEU A 1 213 ? 21.946 -17.851 51.237 1.00 26.48 213 LEU A CA 1
ATOM 3069 C C . LEU A 1 213 ? 21.079 -18.439 52.341 1.00 26.83 213 LEU A C 1
ATOM 3070 O O . LEU A 1 213 ? 21.543 -18.651 53.468 1.00 27.41 213 LEU A O 1
ATOM 3086 N N . PHE A 1 214 ? 19.810 -18.713 52.030 1.00 26.73 214 PHE A N 1
ATOM 3087 C CA . PHE A 1 214 ? 18.907 -19.310 53.006 1.00 26.83 214 PHE A CA 1
ATOM 3088 C C . PHE A 1 214 ? 19.421 -20.651 53.512 1.00 27.29 214 PHE A C 1
ATOM 3089 O O . PHE A 1 214 ? 19.047 -21.072 54.612 1.00 27.64 214 PHE A O 1
ATOM 3106 N N . VAL A 1 215 ? 20.269 -21.332 52.738 1.00 26.30 215 VAL A N 1
ATOM 3107 C CA . VAL A 1 215 ? 20.920 -22.539 53.236 1.00 26.77 215 VAL A CA 1
ATOM 3108 C C . VAL A 1 215 ? 21.884 -22.184 54.361 1.00 27.56 215 VAL A C 1
ATOM 3109 O O . VAL A 1 215 ? 21.882 -22.812 55.427 1.00 27.80 215 VAL A O 1
ATOM 3122 N N . GLU A 1 216 ? 22.716 -21.165 54.142 1.00 27.22 216 GLU A N 1
ATOM 3123 C CA . GLU A 1 216 ? 23.675 -20.748 55.156 1.00 27.77 216 GLU A CA 1
ATOM 3124 C C . GLU A 1 216 ? 22.998 -20.139 56.376 1.00 27.73 216 GLU A C 1
ATOM 3125 O O . GLU A 1 216 ? 23.615 -20.086 57.446 1.00 28.37 216 GLU A O 1
ATOM 3137 N N . ARG A 1 217 ? 21.751 -19.679 56.245 1.00 27.05 217 ARG A N 1
ATOM 3138 C CA . ARG A 1 217 ? 21.033 -19.118 57.385 1.00 27.36 217 ARG A CA 1
ATOM 3139 C C . ARG A 1 217 ? 20.340 -20.176 58.230 1.00 27.15 217 ARG A C 1
ATOM 3140 O O . ARG A 1 217 ? 20.064 -19.923 59.408 1.00 27.13 217 ARG A O 1
ATOM 3161 N N . GLY A 1 218 ? 20.059 -21.348 57.668 1.00 27.45 218 GLY A N 1
ATOM 3162 C CA . GLY A 1 218 ? 19.290 -22.362 58.356 1.00 27.56 218 GLY A CA 1
ATOM 3163 C C . GLY A 1 218 ? 17.814 -22.379 58.018 1.00 27.66 218 GLY A C 1
ATOM 3164 O O . GLY A 1 218 ? 17.077 -23.188 58.593 1.00 28.19 218 GLY A O 1
ATOM 3168 N N . ASP A 1 219 ? 17.358 -21.511 57.110 1.00 27.80 219 ASP A N 1
ATOM 3169 C CA . ASP A 1 219 ? 15.957 -21.529 56.705 1.00 27.70 219 ASP A CA 1
ATOM 3170 C C . ASP A 1 219 ? 15.633 -22.762 55.872 1.00 27.38 219 ASP A C 1
ATOM 3171 O O . ASP A 1 219 ? 14.493 -23.242 55.893 1.00 26.67 219 ASP A O 1
ATOM 3180 N N . ILE A 1 220 ? 16.613 -23.284 55.132 1.00 27.02 220 ILE A N 1
ATOM 3181 C CA . ILE A 1 220 ? 16.443 -24.502 54.348 1.00 26.69 220 ILE A CA 1
ATOM 3182 C C . ILE A 1 220 ? 17.781 -25.230 54.317 1.00 26.90 220 ILE A C 1
ATOM 3183 O O . ILE A 1 220 ? 18.832 -24.651 54.599 1.00 27.00 220 ILE A O 1
ATOM 3199 N N . THR A 1 221 ? 17.739 -26.518 53.983 1.00 25.89 221 THR A N 1
ATOM 3200 C CA . THR A 1 221 ? 18.930 -27.354 53.954 1.00 26.01 221 THR A CA 1
ATOM 3201 C C . THR A 1 221 ? 19.122 -27.951 52.567 1.00 25.99 221 THR A C 1
ATOM 3202 O O . THR A 1 221 ? 18.160 -28.159 51.822 1.00 25.86 221 THR A O 1
ATOM 3213 N N . GLN A 1 222 ? 20.384 -28.224 52.229 1.00 25.49 222 GLN A N 1
ATOM 3214 C CA . GLN A 1 222 ? 20.696 -28.862 50.954 1.00 25.45 222 GLN A CA 1
ATOM 3215 C C . GLN A 1 222 ? 19.915 -30.159 50.787 1.00 26.09 222 GLN A C 1
ATOM 3216 O O . GLN A 1 222 ? 19.481 -30.496 49.679 1.00 25.93 222 GLN A O 1
ATOM 3230 N N . ALA A 1 223 ? 19.731 -30.906 51.878 1.00 26.56 223 ALA A N 1
ATOM 3231 C CA . ALA A 1 223 ? 18.947 -32.134 51.809 1.00 26.31 223 ALA A CA 1
ATOM 3232 C C . ALA A 1 223 ? 17.502 -31.837 51.438 1.00 26.03 223 ALA A C 1
ATOM 3233 O O . ALA A 1 223 ? 16.912 -32.528 50.599 1.00 26.37 223 ALA A O 1
ATOM 3240 N N . GLU A 1 224 ? 16.913 -30.808 52.051 1.00 26.04 224 GLU A N 1
ATOM 3241 C CA . GLU A 1 224 ? 15.539 -30.442 51.729 1.00 26.14 224 GLU A CA 1
ATOM 3242 C C . GLU A 1 224 ? 15.405 -29.988 50.282 1.00 26.08 224 GLU A C 1
ATOM 3243 O O . GLU A 1 224 ? 14.344 -30.167 49.674 1.00 25.99 224 GLU A O 1
ATOM 3255 N N . LEU A 1 225 ? 16.462 -29.405 49.712 1.00 26.00 225 LEU A N 1
ATOM 3256 C CA . LEU A 1 225 ? 16.410 -28.979 48.317 1.00 25.67 225 LEU A CA 1
ATOM 3257 C C . LEU A 1 225 ? 16.436 -30.179 47.379 1.00 26.60 225 LEU A C 1
ATOM 3258 O O . LEU A 1 225 ? 15.643 -30.259 46.434 1.00 25.89 225 LEU A O 1
ATOM 3274 N N . ASP A 1 226 ? 17.349 -31.123 47.624 1.00 26.91 226 ASP A N 1
ATOM 3275 C CA . ASP A 1 226 ? 17.410 -32.323 46.796 1.00 27.07 226 ASP A CA 1
ATOM 3276 C C . ASP A 1 226 ? 16.091 -33.080 46.838 1.00 27.30 226 ASP A C 1
ATOM 3277 O O . ASP A 1 226 ? 15.616 -33.574 45.809 1.00 27.34 226 ASP A O 1
ATOM 3286 N N . LYS A 1 227 ? 15.484 -33.181 48.023 1.00 27.65 227 LYS A N 1
ATOM 3287 C CA . LYS A 1 227 ? 14.191 -33.847 48.135 1.00 27.69 227 LYS A CA 1
ATOM 3288 C C . LYS A 1 227 ? 13.101 -33.070 47.407 1.00 26.83 227 LYS A C 1
ATOM 3289 O O . LYS A 1 227 ? 12.162 -33.672 46.873 1.00 26.95 227 LYS A O 1
ATOM 3308 N N . ILE A 1 228 ? 13.208 -31.740 47.369 1.00 26.50 228 ILE A N 1
ATOM 3309 C CA . ILE A 1 228 ? 12.237 -30.934 46.636 1.00 26.31 228 ILE A CA 1
ATOM 3310 C C . ILE A 1 228 ? 12.348 -31.198 45.139 1.00 26.30 228 ILE A C 1
ATOM 3311 O O . ILE A 1 228 ? 11.335 -31.323 44.440 1.00 25.98 228 ILE A O 1
ATOM 3327 N N . ALA A 1 229 ? 13.575 -31.283 44.621 1.00 26.63 229 ALA A N 1
ATOM 3328 C CA . ALA A 1 229 ? 13.757 -31.592 43.208 1.00 26.24 229 ALA A CA 1
ATOM 3329 C C . ALA A 1 229 ? 13.152 -32.942 42.853 1.00 26.69 229 ALA A C 1
ATOM 3330 O O . ALA A 1 229 ? 12.628 -33.117 41.748 1.00 26.57 229 ALA A O 1
ATOM 3337 N N . GLN A 1 230 ? 13.208 -33.903 43.776 1.00 26.77 230 GLN A N 1
ATOM 3338 C CA . GLN A 1 230 ? 12.644 -35.222 43.517 1.00 27.16 230 GLN A CA 1
ATOM 3339 C C . GLN A 1 230 ? 11.122 -35.200 43.601 1.00 26.39 230 GLN A C 1
ATOM 3340 O O . GLN A 1 230 ? 10.444 -35.864 42.808 1.00 25.86 230 GLN A O 1
ATOM 3354 N N . ARG A 1 231 ? 10.567 -34.440 44.548 1.00 26.76 231 ARG A N 1
ATOM 3355 C CA . ARG A 1 231 ? 9.117 -34.310 44.632 1.00 26.30 231 ARG A CA 1
ATOM 3356 C C . ARG A 1 231 ? 8.566 -33.502 43.466 1.00 25.90 231 ARG A C 1
ATOM 3357 O O . ARG A 1 231 ? 7.399 -33.670 43.092 1.00 25.52 231 ARG A O 1
ATOM 3378 N N . THR A 1 232 ? 9.382 -32.617 42.889 1.00 26.46 232 THR A N 1
ATOM 3379 C CA . THR A 1 232 ? 8.968 -31.890 41.695 1.00 26.28 232 THR A CA 1
ATOM 3380 C C . THR A 1 232 ? 8.877 -32.817 40.490 1.00 26.38 232 THR A C 1
ATOM 3381 O O . THR A 1 232 ? 8.035 -32.607 39.609 1.00 26.20 232 THR A O 1
ATOM 3392 N N . ILE A 1 233 ? 9.730 -33.842 40.434 1.00 26.03 233 ILE A N 1
ATOM 3393 C CA . ILE A 1 233 ? 9.705 -34.777 39.314 1.00 26.03 233 ILE A CA 1
ATOM 3394 C C . ILE A 1 233 ? 8.481 -35.680 39.391 1.00 25.97 233 ILE A C 1
ATOM 3395 O O . ILE A 1 233 ? 7.909 -36.050 38.357 1.00 25.87 233 ILE A O 1
ATOM 3411 N N . GLY A 1 234 ? 8.055 -36.045 40.598 1.00 25.80 234 GLY A N 1
ATOM 3412 C CA . GLY A 1 234 ? 6.941 -36.957 40.765 1.00 26.40 234 GLY A CA 1
ATOM 3413 C C . GLY A 1 234 ? 5.662 -36.286 41.221 1.00 26.22 234 GLY A C 1
ATOM 3414 O O . GLY A 1 234 ? 4.728 -36.963 41.660 1.00 26.36 234 GLY A O 1
ATOM 3418 N N . SER A 1 235 ? 5.602 -34.955 41.118 1.00 26.31 235 SER A N 1
ATOM 3419 C CA . SER A 1 235 ? 4.414 -34.232 41.564 1.00 26.12 235 SER A CA 1
ATOM 3420 C C . SER A 1 235 ? 3.169 -34.708 40.827 1.00 26.80 235 SER A C 1
ATOM 3421 O O . SER A 1 235 ? 2.090 -34.818 41.422 1.00 27.10 235 SER A O 1
ATOM 3429 N N . GLY A 1 236 ? 3.293 -34.985 39.532 1.00 26.48 236 GLY A N 1
ATOM 3430 C CA . GLY A 1 236 ? 2.189 -35.539 38.778 1.00 26.84 236 GLY A CA 1
ATOM 3431 C C . GLY A 1 236 ? 1.639 -36.796 39.419 1.00 27.95 236 GLY A C 1
ATOM 3432 O O . GLY A 1 236 ? 0.478 -36.828 39.838 1.00 28.16 236 GLY A O 1
ATOM 3436 N N . MET A 1 237 ? 2.473 -37.836 39.518 1.00 27.90 237 MET A N 1
ATOM 3437 C CA . MET A 1 237 ? 2.020 -39.097 40.097 1.00 28.29 237 MET A CA 1
ATOM 3438 C C . MET A 1 237 ? 1.558 -38.924 41.538 1.00 28.18 237 MET A C 1
ATOM 3439 O O . MET A 1 237 ? 0.641 -39.625 41.980 1.00 28.77 237 MET A O 1
ATOM 3453 N N . GLU A 1 238 ? 2.175 -38.008 42.286 1.00 27.72 238 GLU A N 1
ATOM 3454 C CA . GLU A 1 238 ? 1.718 -37.754 43.648 1.00 27.76 238 GLU A CA 1
ATOM 3455 C C . GLU A 1 238 ? 0.246 -37.358 43.664 1.00 27.96 238 GLU A C 1
ATOM 3456 O O . GLU A 1 238 ? -0.522 -37.826 44.514 1.00 28.38 238 GLU A O 1
ATOM 3468 N N . LEU A 1 239 ? -0.169 -36.507 42.724 1.00 27.68 239 LEU A N 1
ATOM 3469 C CA . LEU A 1 239 ? -1.566 -36.093 42.659 1.00 27.81 239 LEU A CA 1
ATOM 3470 C C . LEU A 1 239 ? -2.443 -37.141 41.986 1.00 28.17 239 LEU A C 1
ATOM 3471 O O . LEU A 1 239 ? -3.641 -37.216 42.279 1.00 28.23 239 LEU A O 1
ATOM 3487 N N . VAL A 1 240 ? -1.877 -37.951 41.089 1.00 27.96 240 VAL A N 1
ATOM 3488 C CA . VAL A 1 240 ? -2.634 -39.067 40.528 1.00 28.75 240 VAL A CA 1
ATOM 3489 C C . VAL A 1 240 ? -3.032 -40.038 41.630 1.00 29.48 240 VAL A C 1
ATOM 3490 O O . VAL A 1 240 ? -4.087 -40.682 41.553 1.00 30.08 240 VAL A O 1
ATOM 3503 N N . GLN A 1 241 ? -2.207 -40.158 42.670 1.00 29.63 241 GLN A N 1
ATOM 3504 C CA . GLN A 1 241 ? -2.499 -41.049 43.784 1.00 30.09 241 GLN A CA 1
ATOM 3505 C C . GLN A 1 241 ? -3.371 -40.391 44.845 1.00 30.12 241 GLN A C 1
ATOM 3506 O O . GLN A 1 241 ? -4.080 -41.094 45.575 1.00 30.90 241 GLN A O 1
ATOM 3520 N N . LEU A 1 242 ? -3.337 -39.061 44.951 1.00 28.96 242 LEU A N 1
ATOM 3521 C CA . LEU A 1 242 ? -4.212 -38.368 45.889 1.00 28.68 242 LEU A CA 1
ATOM 3522 C C . LEU A 1 242 ? -5.635 -38.273 45.348 1.00 28.98 242 LEU A C 1
ATOM 3523 O O . LEU A 1 242 ? -6.599 -38.569 46.063 1.00 29.43 242 LEU A O 1
ATOM 3539 N N . TYR A 1 243 ? -5.785 -37.863 44.085 1.00 28.80 243 TYR A N 1
ATOM 3540 C CA . TYR A 1 243 ? -7.111 -37.818 43.478 1.00 29.07 243 TYR A CA 1
ATOM 3541 C C . TYR A 1 243 ? -7.729 -39.206 43.383 1.00 29.79 243 TYR A C 1
ATOM 3542 O O . TYR A 1 243 ? -8.949 -39.354 43.517 1.00 29.74 243 TYR A O 1
ATOM 3560 N N . GLY A 1 244 ? -6.909 -40.228 43.152 1.00 31.43 244 GLY A N 1
ATOM 3561 C CA . GLY A 1 244 ? -7.410 -41.573 42.959 1.00 31.96 244 GLY A CA 1
ATOM 3562 C C . GLY A 1 244 ? -7.905 -41.797 41.545 1.00 32.12 244 GLY A C 1
ATOM 3563 O O . GLY A 1 244 ? -7.443 -42.710 40.855 1.00 32.82 244 GLY A O 1
ATOM 3567 N N . ASN A 1 245 ? -8.845 -40.964 41.103 1.00 31.50 245 ASN A N 1
ATOM 3568 C CA . ASN A 1 245 ? -9.402 -41.030 39.753 1.00 31.82 245 ASN A CA 1
ATOM 3569 C C . ASN A 1 245 ? -9.107 -39.705 39.060 1.00 31.17 245 ASN A C 1
ATOM 3570 O O . ASN A 1 245 ? -9.792 -38.705 39.299 1.00 31.57 245 ASN A O 1
ATOM 3581 N N . GLY A 1 246 ? -8.088 -39.697 38.211 1.00 30.21 246 GLY A N 1
ATOM 3582 C CA . GLY A 1 246 ? -7.703 -38.527 37.451 1.00 29.59 246 GLY A CA 1
ATOM 3583 C C . GLY A 1 246 ? -6.323 -38.041 37.843 1.00 28.69 246 GLY A C 1
ATOM 3584 O O . GLY A 1 246 ? -5.564 -38.718 38.542 1.00 29.50 246 GLY A O 1
ATOM 3588 N N . SER A 1 247 ? -5.998 -36.837 37.377 1.00 27.43 247 SER A N 1
ATOM 3589 C CA . SER A 1 247 ? -4.710 -36.213 37.644 1.00 27.02 247 SER A CA 1
ATOM 3590 C C . SER A 1 247 ? -4.954 -34.738 37.952 1.00 26.06 247 SER A C 1
ATOM 3591 O O . SER A 1 247 ? -6.096 -34.300 38.124 1.00 25.46 247 SER A O 1
ATOM 3599 N N . ALA A 1 248 ? -3.872 -33.968 38.024 1.00 25.80 248 ALA A N 1
ATOM 3600 C CA . ALA A 1 248 ? -3.970 -32.550 38.337 1.00 24.79 248 ALA A CA 1
ATOM 3601 C C . ALA A 1 248 ? -4.613 -31.781 37.189 1.00 24.07 248 ALA A C 1
ATOM 3602 O O . ALA A 1 248 ? -4.449 -32.122 36.014 1.00 24.46 248 ALA A O 1
ATOM 3609 N N . TYR A 1 249 ? -5.352 -30.727 37.539 1.00 23.19 249 TYR A N 1
ATOM 3610 C CA . TYR A 1 249 ? -5.988 -29.898 36.522 1.00 22.86 249 TYR A CA 1
ATOM 3611 C C . TYR A 1 249 ? -6.094 -28.433 36.928 1.00 22.45 249 TYR A C 1
ATOM 3612 O O . TYR A 1 249 ? -6.040 -27.550 36.066 1.00 22.52 249 TYR A O 1
ATOM 3630 N N . PHE A 1 250 ? -6.238 -28.153 38.225 1.00 22.98 250 PHE A N 1
ATOM 3631 C CA . PHE A 1 250 ? -6.314 -26.764 38.670 1.00 22.24 250 PHE A CA 1
ATOM 3632 C C . PHE A 1 250 ? -5.058 -25.994 38.278 1.00 22.35 250 PHE A C 1
ATOM 3633 O O . PHE A 1 250 ? -5.137 -24.925 37.662 1.00 21.90 250 PHE A O 1
ATOM 3650 N N . ALA A 1 251 ? -3.882 -26.525 38.630 1.00 22.51 251 ALA A N 1
ATOM 3651 C CA . ALA A 1 251 ? -2.641 -25.816 38.320 1.00 22.10 251 ALA A CA 1
ATOM 3652 C C . ALA A 1 251 ? -2.325 -25.846 36.832 1.00 22.19 251 ALA A C 1
ATOM 3653 O O . ALA A 1 251 ? -1.983 -24.788 36.275 1.00 22.16 251 ALA A O 1
ATOM 3660 N N . PRO A 1 252 ? -2.402 -26.986 36.134 1.00 22.02 252 PRO A N 1
ATOM 3661 C CA . PRO A 1 252 ? -2.177 -26.957 34.679 1.00 22.09 252 PRO A CA 1
ATOM 3662 C C . PRO A 1 252 ? -3.048 -25.949 33.950 1.00 21.91 252 PRO A C 1
ATOM 3663 O O . PRO A 1 252 ? -2.562 -25.243 33.058 1.00 21.76 252 PRO A O 1
ATOM 3674 N N . ALA A 1 253 ? -4.330 -25.865 34.304 1.00 22.12 253 ALA A N 1
ATOM 3675 C CA . ALA A 1 253 ? -5.210 -24.887 33.675 1.00 21.82 253 ALA A CA 1
ATOM 3676 C C . ALA A 1 253 ? -4.700 -23.471 33.907 1.00 21.62 253 ALA A C 1
ATOM 3677 O O . ALA A 1 253 ? -4.593 -22.674 32.968 1.00 21.64 253 ALA A O 1
ATOM 3684 N N . THR A 1 254 ? -4.371 -23.143 35.158 1.00 22.11 254 THR A N 1
ATOM 3685 C CA . THR A 1 254 ? -3.893 -21.801 35.471 1.00 22.13 254 THR A CA 1
ATOM 3686 C C . THR A 1 254 ? -2.628 -21.471 34.689 1.00 21.85 254 THR A C 1
ATOM 3687 O O . THR A 1 254 ? -2.430 -20.326 34.267 1.00 21.76 254 THR A O 1
ATOM 3698 N N . ALA A 1 255 ? -1.760 -22.464 34.483 1.00 21.83 255 ALA A N 1
ATOM 3699 C CA . ALA A 1 255 ? -0.538 -22.234 33.720 1.00 22.11 255 ALA A CA 1
ATOM 3700 C C . ALA A 1 255 ? -0.857 -21.878 32.274 1.00 21.80 255 ALA A C 1
ATOM 3701 O O . ALA A 1 255 ? -0.316 -20.911 31.725 1.00 21.87 255 ALA A O 1
ATOM 3708 N N . ALA A 1 256 ? -1.738 -22.652 31.638 1.00 21.79 256 ALA A N 1
ATOM 3709 C CA . ALA A 1 256 ? -2.073 -22.401 30.240 1.00 22.14 256 ALA A CA 1
ATOM 3710 C C . ALA A 1 256 ? -2.690 -21.020 30.061 1.00 21.75 256 ALA A C 1
ATOM 3711 O O . ALA A 1 256 ? -2.311 -20.272 29.154 1.00 21.73 256 ALA A O 1
ATOM 3718 N N . ILE A 1 257 ? -3.649 -20.664 30.919 1.00 22.04 257 ILE A N 1
ATOM 3719 C CA . ILE A 1 257 ? -4.282 -19.352 30.814 1.00 21.91 257 ILE A CA 1
ATOM 3720 C C . ILE A 1 257 ? -3.261 -18.249 31.056 1.00 21.68 257 ILE A C 1
ATOM 3721 O O . ILE A 1 257 ? -3.320 -17.181 30.435 1.00 21.15 257 ILE A O 1
ATOM 3737 N N . GLU A 1 258 ? -2.307 -18.487 31.959 1.00 21.91 258 GLU A N 1
ATOM 3738 C CA . GLU A 1 258 ? -1.261 -17.500 32.192 1.00 21.45 258 GLU A CA 1
ATOM 3739 C C . GLU A 1 258 ? -0.397 -17.312 30.953 1.00 21.30 258 GLU A C 1
ATOM 3740 O O . GLU A 1 258 ? 0.075 -16.201 30.686 1.00 21.03 258 GLU A O 1
ATOM 3752 N N . MET A 1 259 ? -0.183 -18.380 30.183 1.00 21.56 259 MET A N 1
ATOM 3753 C CA . MET A 1 259 ? 0.547 -18.253 28.927 1.00 21.86 259 MET A CA 1
ATOM 3754 C C . MET A 1 259 ? -0.315 -17.599 27.854 1.00 21.27 259 MET A C 1
ATOM 3755 O O . MET A 1 259 ? 0.189 -16.827 27.030 1.00 21.22 259 MET A O 1
ATOM 3769 N N . ALA A 1 260 ? -1.617 -17.897 27.847 1.00 21.67 260 ALA A N 1
ATOM 3770 C CA . ALA A 1 260 ? -2.508 -17.298 26.860 1.00 21.66 260 ALA A CA 1
ATOM 3771 C C . ALA A 1 260 ? -2.667 -15.800 27.085 1.00 21.52 260 ALA A C 1
ATOM 3772 O O . ALA A 1 260 ? -2.852 -15.047 26.122 1.00 21.19 260 ALA A O 1
ATOM 3779 N N . SER A 1 261 ? -2.598 -15.350 28.340 1.00 21.98 261 SER A N 1
ATOM 3780 C CA . SER A 1 261 ? -2.708 -13.922 28.619 1.00 21.49 261 SER A CA 1
ATOM 3781 C C . SER A 1 261 ? -1.429 -13.185 28.239 1.00 21.40 261 SER A C 1
ATOM 3782 O O . SER A 1 261 ? -1.485 -12.064 27.721 1.00 21.32 261 SER A O 1
ATOM 3790 N N . ALA A 1 262 ? -0.268 -13.794 28.493 1.00 21.68 262 ALA A N 1
ATOM 3791 C CA . ALA A 1 262 ? 0.989 -13.182 28.076 1.00 21.88 262 ALA A CA 1
ATOM 3792 C C . ALA A 1 262 ? 1.016 -12.942 26.574 1.00 22.02 262 ALA A C 1
ATOM 3793 O O . ALA A 1 262 ? 1.652 -11.991 26.107 1.00 22.05 262 ALA A O 1
ATOM 3800 N N . TYR A 1 263 ? 0.332 -13.790 25.805 1.00 22.97 263 TYR A N 1
ATOM 3801 C CA . TYR A 1 263 ? 0.237 -13.598 24.363 1.00 23.06 263 TYR A CA 1
ATOM 3802 C C . TYR A 1 263 ? -0.819 -12.554 24.017 1.00 22.55 263 TYR A C 1
ATOM 3803 O O . TYR A 1 263 ? -0.530 -11.575 23.321 1.00 22.67 263 TYR A O 1
ATOM 3821 N N . LEU A 1 264 ? -2.047 -12.743 24.507 1.00 22.91 264 LEU A N 1
ATOM 3822 C CA . LEU A 1 264 ? -3.135 -11.829 24.169 1.00 22.67 264 LEU A CA 1
ATOM 3823 C C . LEU A 1 264 ? -2.849 -10.406 24.626 1.00 22.49 264 LEU A C 1
ATOM 3824 O O . LEU A 1 264 ? -3.334 -9.450 24.011 1.00 22.62 264 LEU A O 1
ATOM 3840 N N . ASN A 1 265 ? -2.075 -10.242 25.698 1.00 22.15 265 ASN A N 1
ATOM 3841 C CA . ASN A 1 265 ? -1.747 -8.926 26.225 1.00 22.07 265 ASN A CA 1
ATOM 3842 C C . ASN A 1 265 ? -0.312 -8.510 25.930 1.00 21.85 265 ASN A C 1
ATOM 3843 O O . ASN A 1 265 ? 0.113 -7.440 26.380 1.00 21.84 265 ASN A O 1
ATOM 3854 N N . ASP A 1 266 ? 0.445 -9.320 25.189 1.00 22.71 266 ASP A N 1
ATOM 3855 C CA . ASP A 1 266 ? 1.805 -8.964 24.792 1.00 22.98 266 ASP A CA 1
ATOM 3856 C C . ASP A 1 266 ? 2.646 -8.590 26.010 1.00 22.91 266 ASP A C 1
ATOM 3857 O O . ASP A 1 266 ? 3.458 -7.663 25.976 1.00 22.99 266 ASP A O 1
ATOM 3866 N N . LYS A 1 267 ? 2.448 -9.325 27.107 1.00 22.05 267 LYS A N 1
ATOM 3867 C CA . LYS A 1 267 ? 3.148 -9.004 28.345 1.00 22.03 267 LYS A CA 1
ATOM 3868 C C . LYS A 1 267 ? 4.654 -9.190 28.212 1.00 22.14 267 LYS A C 1
ATOM 3869 O O . LYS A 1 267 ? 5.421 -8.527 28.918 1.00 21.79 267 LYS A O 1
ATOM 3888 N N . LYS A 1 268 ? 5.095 -10.073 27.317 1.00 22.15 268 LYS A N 1
ATOM 3889 C CA . LYS A 1 268 ? 6.508 -10.433 27.212 1.00 22.44 268 LYS A CA 1
ATOM 3890 C C . LYS A 1 268 ? 7.001 -11.026 28.532 1.00 22.63 268 LYS A C 1
ATOM 3891 O O . LYS A 1 268 ? 8.043 -10.643 29.069 1.00 22.31 268 LYS A O 1
ATOM 3910 N N . SER A 1 269 ? 6.225 -11.970 29.056 1.00 21.90 269 SER A N 1
ATOM 3911 C CA . SER A 1 269 ? 6.559 -12.648 30.297 1.00 22.00 269 SER A CA 1
ATOM 3912 C C . SER A 1 269 ? 7.611 -13.725 30.057 1.00 22.75 269 SER A C 1
ATOM 3913 O O . SER A 1 269 ? 7.687 -14.322 28.979 1.00 23.06 269 SER A O 1
ATOM 3921 N N . VAL A 1 270 ? 8.425 -13.971 31.078 1.00 22.27 270 VAL A N 1
ATOM 3922 C CA . VAL A 1 270 ? 9.439 -15.018 31.031 1.00 22.66 270 VAL A CA 1
ATOM 3923 C C . VAL A 1 270 ? 8.822 -16.282 31.615 1.00 22.82 270 VAL A C 1
ATOM 3924 O O . VAL A 1 270 ? 8.616 -16.383 32.827 1.00 22.87 270 VAL A O 1
ATOM 3937 N N . ILE A 1 271 ? 8.525 -17.247 30.752 1.00 23.47 271 ILE A N 1
ATOM 3938 C CA . ILE A 1 271 ? 7.917 -18.507 31.154 1.00 23.66 271 ILE A CA 1
ATOM 3939 C C . ILE A 1 271 ? 8.779 -19.643 30.628 1.00 24.09 271 ILE A C 1
ATOM 3940 O O . ILE A 1 271 ? 9.313 -19.568 29.516 1.00 24.02 271 ILE A O 1
ATOM 3956 N N . VAL A 1 272 ? 8.920 -20.692 31.432 1.00 23.85 272 VAL A N 1
ATOM 3957 C CA . VAL A 1 272 ? 9.567 -21.920 30.986 1.00 24.22 272 VAL A CA 1
ATOM 3958 C C . VAL A 1 272 ? 8.534 -22.693 30.172 1.00 24.06 272 VAL A C 1
ATOM 3959 O O . VAL A 1 272 ? 7.487 -23.083 30.692 1.00 24.07 272 VAL A O 1
ATOM 3972 N N . CYS A 1 273 ? 8.812 -22.881 28.884 1.00 24.28 273 CYS A N 1
ATOM 3973 C CA . CYS A 1 273 ? 7.888 -23.536 27.971 1.00 24.09 273 CYS A CA 1
ATOM 3974 C C . CYS A 1 273 ? 8.627 -24.591 27.162 1.00 24.38 273 CYS A C 1
ATOM 3975 O O . CYS A 1 273 ? 9.853 -24.563 27.036 1.00 24.80 273 CYS A O 1
ATOM 3983 N N . SER A 1 274 ? 7.860 -25.528 26.613 1.00 23.91 274 SER A N 1
ATOM 3984 C CA . SER A 1 274 ? 8.391 -26.484 25.652 1.00 24.01 274 SER A CA 1
ATOM 3985 C C . SER A 1 274 ? 8.448 -25.816 24.282 1.00 23.90 274 SER A C 1
ATOM 3986 O O . SER A 1 274 ? 7.410 -25.452 23.721 1.00 23.45 274 SER A O 1
ATOM 3994 N N . CYS A 1 275 ? 9.657 -25.646 23.750 1.00 24.46 275 CYS A N 1
ATOM 3995 C CA . CYS A 1 275 ? 9.874 -24.878 22.532 1.00 24.14 275 CYS A CA 1
ATOM 3996 C C . CYS A 1 275 ? 10.614 -25.717 21.503 1.00 24.48 275 CYS A C 1
ATOM 3997 O O . CYS A 1 275 ? 11.499 -26.505 21.849 1.00 25.05 275 CYS A O 1
ATOM 4005 N N . TYR A 1 276 ? 10.248 -25.535 20.236 1.00 24.76 276 TYR A N 1
ATOM 4006 C CA . TYR A 1 276 ? 10.959 -26.180 19.140 1.00 24.89 276 TYR A CA 1
ATOM 4007 C C . TYR A 1 276 ? 12.347 -25.570 19.002 1.00 25.08 276 TYR A C 1
ATOM 4008 O O . TYR A 1 276 ? 12.491 -24.350 18.873 1.00 25.14 276 TYR A O 1
ATOM 4026 N N . LEU A 1 277 ? 13.368 -26.417 19.034 1.00 25.15 277 LEU A N 1
ATOM 4027 C CA . LEU A 1 277 ? 14.750 -25.968 18.984 1.00 25.37 277 LEU A CA 1
ATOM 4028 C C . LEU A 1 277 ? 15.322 -26.142 17.582 1.00 25.63 277 LEU A C 1
ATOM 4029 O O . LEU A 1 277 ? 14.900 -27.014 16.818 1.00 25.38 277 LEU A O 1
ATOM 4045 N N . GLU A 1 278 ? 16.287 -25.289 17.254 1.00 25.96 278 GLU A N 1
ATOM 4046 C CA . GLU A 1 278 ? 17.027 -25.372 15.999 1.00 25.93 278 GLU A CA 1
ATOM 4047 C C . GLU A 1 278 ? 18.484 -24.998 16.250 1.00 25.97 278 GLU A C 1
ATOM 4048 O O . GLU A 1 278 ? 19.085 -24.207 15.522 1.00 26.07 278 GLU A O 1
ATOM 4060 N N . GLY A 1 279 ? 19.063 -25.568 17.305 1.00 25.45 279 GLY A N 1
ATOM 4061 C CA . GLY A 1 279 ? 20.450 -25.316 17.643 1.00 25.61 279 GLY A CA 1
ATOM 4062 C C . GLY A 1 279 ? 20.671 -25.064 19.120 1.00 25.71 279 GLY A C 1
ATOM 4063 O O . GLY A 1 279 ? 21.774 -25.281 19.632 1.00 25.87 279 GLY A O 1
ATOM 4067 N N . GLU A 1 280 ? 19.632 -24.609 19.817 1.00 26.49 280 GLU A N 1
ATOM 4068 C CA . GLU A 1 280 ? 19.766 -24.282 21.230 1.00 26.49 280 GLU A CA 1
ATOM 4069 C C . GLU A 1 280 ? 20.140 -25.523 22.031 1.00 26.98 280 GLU A C 1
ATOM 4070 O O . GLU A 1 280 ? 19.601 -26.612 21.814 1.00 27.12 280 GLU A O 1
ATOM 4082 N N . TYR A 1 281 ? 21.075 -25.354 22.963 1.00 26.03 281 TYR A N 1
ATOM 4083 C CA . TYR A 1 281 ? 21.562 -26.427 23.825 1.00 26.68 281 TYR A CA 1
ATOM 4084 C C . TYR A 1 281 ? 22.254 -27.540 23.048 1.00 26.93 281 TYR A C 1
ATOM 4085 O O . TYR A 1 281 ? 22.541 -28.599 23.618 1.00 27.41 281 TYR A O 1
ATOM 4103 N N . GLY A 1 282 ? 22.533 -27.332 21.765 1.00 26.26 282 GLY A N 1
ATOM 4104 C CA . GLY A 1 282 ? 23.132 -28.356 20.938 1.00 26.53 282 GLY A CA 1
ATOM 4105 C C . GLY A 1 282 ? 22.156 -29.333 20.321 1.00 26.60 282 GLY A C 1
ATOM 4106 O O . GLY A 1 282 ? 22.592 -30.360 19.786 1.00 26.27 282 GLY A O 1
ATOM 4110 N N . HIS A 1 283 ? 20.857 -29.051 20.377 1.00 26.86 283 HIS A N 1
ATOM 4111 C CA . HIS A 1 283 ? 19.836 -29.914 19.805 1.00 26.50 283 HIS A CA 1
ATOM 4112 C C . HIS A 1 283 ? 19.045 -29.144 18.756 1.00 25.90 283 HIS A C 1
ATOM 4113 O O . HIS A 1 283 ? 19.080 -27.912 18.701 1.00 25.69 283 HIS A O 1
ATOM 4127 N N . SER A 1 284 ? 18.327 -29.890 17.920 1.00 25.80 284 SER A N 1
ATOM 4128 C CA . SER A 1 284 ? 17.503 -29.290 16.882 1.00 25.61 284 SER A CA 1
ATOM 4129 C C . SER A 1 284 ? 16.454 -30.300 16.441 1.00 25.45 284 SER A C 1
ATOM 4130 O O . SER A 1 284 ? 16.659 -31.512 16.543 1.00 25.50 284 SER A O 1
ATOM 4138 N N . ASP A 1 285 ? 15.330 -29.780 15.946 1.00 25.23 285 ASP A N 1
ATOM 4139 C CA . ASP A 1 285 ? 14.210 -30.597 15.489 1.00 25.38 285 ASP A CA 1
ATOM 4140 C C . ASP A 1 285 ? 13.540 -31.337 16.642 1.00 25.59 285 ASP A C 1
ATOM 4141 O O . ASP A 1 285 ? 13.049 -32.455 16.469 1.00 25.78 285 ASP A O 1
ATOM 4150 N N . VAL A 1 286 ? 13.519 -30.729 17.824 1.00 25.26 286 VAL A N 1
ATOM 4151 C CA . VAL A 1 286 ? 12.913 -31.339 19.002 1.00 24.84 286 VAL A CA 1
ATOM 4152 C C . VAL A 1 286 ? 12.347 -30.235 19.879 1.00 24.68 286 VAL A C 1
ATOM 4153 O O . VAL A 1 286 ? 12.950 -29.168 20.025 1.00 24.52 286 VAL A O 1
ATOM 4166 N N . TYR A 1 287 ? 11.180 -30.494 20.461 1.00 25.08 287 TYR A N 1
ATOM 4167 C CA . TYR A 1 287 ? 10.647 -29.621 21.493 1.00 24.80 287 TYR A CA 1
ATOM 4168 C C . TYR A 1 287 ? 11.301 -29.947 22.827 1.00 25.02 287 TYR A C 1
ATOM 4169 O O . TYR A 1 287 ? 11.679 -31.092 23.095 1.00 25.09 287 TYR A O 1
ATOM 4187 N N . LEU A 1 288 ? 11.443 -28.926 23.667 1.00 24.69 288 LEU A N 1
ATOM 4188 C CA . LEU A 1 288 ? 12.168 -29.096 24.915 1.00 24.94 288 LEU A CA 1
ATOM 4189 C C . LEU A 1 288 ? 11.855 -27.928 25.838 1.00 24.83 288 LEU A C 1
ATOM 4190 O O . LEU A 1 288 ? 11.737 -26.786 25.384 1.00 24.42 288 LEU A O 1
ATOM 4206 N N . GLY A 1 289 ? 11.719 -28.223 27.127 1.00 24.87 289 GLY A N 1
ATOM 4207 C CA . GLY A 1 289 ? 11.420 -27.181 28.096 1.00 24.83 289 GLY A CA 1
ATOM 4208 C C . GLY A 1 289 ? 12.580 -26.211 28.225 1.00 24.89 289 GLY A C 1
ATOM 4209 O O . GLY A 1 289 ? 13.740 -26.619 28.360 1.00 25.33 289 GLY A O 1
ATOM 4213 N N . THR A 1 290 ? 12.272 -24.916 28.190 1.00 24.79 290 THR A N 1
ATOM 4214 C CA . THR A 1 290 ? 13.299 -23.887 28.293 1.00 24.77 290 THR A CA 1
ATOM 4215 C C . THR A 1 290 ? 12.655 -22.525 28.532 1.00 24.46 290 THR A C 1
ATOM 4216 O O . THR A 1 290 ? 11.544 -22.274 28.048 1.00 24.12 290 THR A O 1
ATOM 4227 N N . PRO A 1 291 ? 13.307 -21.624 29.267 1.00 24.60 291 PRO A N 1
ATOM 4228 C CA . PRO A 1 291 ? 12.738 -20.283 29.447 1.00 24.32 291 PRO A CA 1
ATOM 4229 C C . PRO A 1 291 ? 12.628 -19.549 28.119 1.00 23.86 291 PRO A C 1
ATOM 4230 O O . PRO A 1 291 ? 13.500 -19.656 27.254 1.00 23.85 291 PRO A O 1
ATOM 4241 N N . ALA A 1 292 ? 11.538 -18.801 27.964 1.00 24.15 292 ALA A N 1
ATOM 4242 C CA . ALA A 1 292 ? 11.281 -18.064 26.737 1.00 24.01 292 ALA A CA 1
ATOM 4243 C C . ALA A 1 292 ? 10.483 -16.812 27.072 1.00 23.41 292 ALA A C 1
ATOM 4244 O O . ALA A 1 292 ? 9.935 -16.672 28.169 1.00 23.07 292 ALA A O 1
ATOM 4251 N N . ILE A 1 293 ? 10.424 -15.899 26.107 1.00 24.01 293 ILE A N 1
ATOM 4252 C CA . ILE A 1 293 ? 9.699 -14.640 26.240 1.00 23.81 293 ILE A CA 1
ATOM 4253 C C . ILE A 1 293 ? 8.436 -14.754 25.397 1.00 23.22 293 ILE A C 1
ATOM 4254 O O . ILE A 1 293 ? 8.494 -14.705 24.162 1.00 23.32 293 ILE A O 1
ATOM 4270 N N . ILE A 1 294 ? 7.294 -14.902 26.060 1.00 23.27 294 ILE A N 1
ATOM 4271 C CA . ILE A 1 294 ? 6.016 -15.075 25.380 1.00 23.27 294 ILE A CA 1
ATOM 4272 C C . ILE A 1 294 ? 5.378 -13.705 25.192 1.00 22.89 294 ILE A C 1
ATOM 4273 O O . ILE A 1 294 ? 5.149 -12.978 26.164 1.00 22.79 294 ILE A O 1
ATOM 4289 N N . GLY A 1 295 ? 5.085 -13.357 23.943 1.00 24.04 295 GLY A N 1
ATOM 4290 C CA . GLY A 1 295 ? 4.491 -12.073 23.630 1.00 23.79 295 GLY A CA 1
ATOM 4291 C C . GLY A 1 295 ? 3.474 -12.157 22.511 1.00 23.86 295 GLY A C 1
ATOM 4292 O O . GLY A 1 295 ? 2.868 -13.210 22.290 1.00 23.96 295 GLY A O 1
ATOM 4296 N N . ALA A 1 296 ? 3.280 -11.047 21.795 1.00 23.75 296 ALA A N 1
ATOM 4297 C CA . ALA A 1 296 ? 2.295 -11.012 20.721 1.00 23.83 296 ALA A CA 1
ATOM 4298 C C . ALA A 1 296 ? 2.653 -11.950 19.576 1.00 24.28 296 ALA A C 1
ATOM 4299 O O . ALA A 1 296 ? 1.762 -12.350 18.817 1.00 24.68 296 ALA A O 1
ATOM 4306 N N . ASN A 1 297 ? 3.929 -12.308 19.429 1.00 24.36 297 ASN A N 1
ATOM 4307 C CA . ASN A 1 297 ? 4.370 -13.232 18.393 1.00 24.74 297 ASN A CA 1
ATOM 4308 C C . ASN A 1 297 ? 4.536 -14.651 18.920 1.00 24.59 297 ASN A C 1
ATOM 4309 O O . ASN A 1 297 ? 5.208 -15.468 18.281 1.00 24.22 297 ASN A O 1
ATOM 4320 N N . GLY A 1 298 ? 3.937 -14.962 20.063 1.00 24.14 298 GLY A N 1
ATOM 4321 C CA . GLY A 1 298 ? 4.175 -16.256 20.679 1.00 24.18 298 GLY A CA 1
ATOM 4322 C C . GLY A 1 298 ? 5.556 -16.277 21.299 1.00 23.89 298 GLY A C 1
ATOM 4323 O O . GLY A 1 298 ? 5.934 -15.368 22.047 1.00 23.65 298 GLY A O 1
ATOM 4327 N N . ILE A 1 299 ? 6.331 -17.313 20.984 1.00 23.63 299 ILE A N 1
ATOM 4328 C CA . ILE A 1 299 ? 7.700 -17.417 21.479 1.00 23.77 299 ILE A CA 1
ATOM 4329 C C . ILE A 1 299 ? 8.546 -16.348 20.801 1.00 23.51 299 ILE A C 1
ATOM 4330 O O . ILE A 1 299 ? 9.151 -16.591 19.751 1.00 23.74 299 ILE A O 1
ATOM 4346 N N . GLU A 1 300 ? 8.598 -15.155 21.399 1.00 23.88 300 GLU A N 1
ATOM 4347 C CA . GLU A 1 300 ? 9.379 -14.072 20.813 1.00 23.77 300 GLU A CA 1
ATOM 4348 C C . GLU A 1 300 ? 10.875 -14.340 20.904 1.00 23.81 300 GLU A C 1
ATOM 4349 O O . GLU A 1 300 ? 11.629 -13.942 20.009 1.00 23.53 300 GLU A O 1
ATOM 4361 N N . LYS A 1 301 ? 11.323 -15.005 21.965 1.00 23.88 301 LYS A N 1
ATOM 4362 C CA . LYS A 1 301 ? 12.742 -15.252 22.167 1.00 24.10 301 LYS A CA 1
ATOM 4363 C C . LYS A 1 301 ? 12.904 -16.496 23.024 1.00 24.34 301 LYS A C 1
ATOM 4364 O O . LYS A 1 301 ? 12.101 -16.743 23.928 1.00 24.49 301 LYS A O 1
ATOM 4383 N N . ILE A 1 302 ? 13.937 -17.278 22.728 1.00 24.12 302 ILE A N 1
ATOM 4384 C CA . ILE A 1 302 ? 14.331 -18.412 23.554 1.00 24.34 302 ILE A CA 1
ATOM 4385 C C . ILE A 1 302 ? 15.550 -17.999 24.362 1.00 24.87 302 ILE A C 1
ATOM 4386 O O . ILE A 1 302 ? 16.554 -17.540 23.800 1.00 25.06 302 ILE A O 1
ATOM 4402 N N . ILE A 1 303 ? 15.464 -18.152 25.678 1.00 24.66 303 ILE A N 1
ATOM 4403 C CA . ILE A 1 303 ? 16.588 -17.887 26.566 1.00 24.63 303 ILE A CA 1
ATOM 4404 C C . ILE A 1 303 ? 17.337 -19.202 26.751 1.00 24.96 303 ILE A C 1
ATOM 4405 O O . ILE A 1 303 ? 16.851 -20.116 27.422 1.00 25.17 303 ILE A O 1
ATOM 4421 N N . THR A 1 304 ? 18.514 -19.303 26.140 1.00 24.92 304 THR A N 1
ATOM 4422 C CA . THR A 1 304 ? 19.336 -20.505 26.237 1.00 25.41 304 THR A CA 1
ATOM 4423 C C . THR A 1 304 ? 20.171 -20.425 27.510 1.00 25.70 304 THR A C 1
ATOM 4424 O O . THR A 1 304 ? 21.091 -19.607 27.610 1.00 26.26 304 THR A O 1
ATOM 4435 N N . LEU A 1 305 ? 19.851 -21.274 28.483 1.00 25.54 305 LEU A N 1
ATOM 4436 C CA . LEU A 1 305 ? 20.535 -21.242 29.767 1.00 25.88 305 LEU A CA 1
ATOM 4437 C C . LEU A 1 305 ? 21.942 -21.814 29.653 1.00 26.34 305 LEU A C 1
ATOM 4438 O O . LEU A 1 305 ? 22.217 -22.698 28.836 1.00 26.63 305 LEU A O 1
ATOM 4454 N N . LYS A 1 306 ? 22.839 -21.295 30.489 1.00 27.44 306 LYS A N 1
ATOM 4455 C CA . LYS A 1 306 ? 24.223 -21.761 30.542 1.00 27.83 306 LYS A CA 1
ATOM 4456 C C . LYS A 1 306 ? 24.275 -22.959 31.483 1.00 27.51 306 LYS A C 1
ATOM 4457 O O . LYS A 1 306 ? 24.266 -22.806 32.706 1.00 27.76 306 LYS A O 1
ATOM 4476 N N . LEU A 1 307 ? 24.323 -24.157 30.910 1.00 27.25 307 LEU A N 1
ATOM 4477 C CA . LEU A 1 307 ? 24.289 -25.387 31.685 1.00 28.00 307 LEU A CA 1
ATOM 4478 C C . LEU A 1 307 ? 25.698 -25.890 31.971 1.00 28.85 307 LEU A C 1
ATOM 4479 O O . LEU A 1 307 ? 26.646 -25.613 31.229 1.00 28.63 307 LEU A O 1
ATOM 4495 N N . SER A 1 308 ? 25.824 -26.640 33.060 1.00 28.72 308 SER A N 1
ATOM 4496 C CA . SER A 1 308 ? 27.057 -27.345 33.355 1.00 29.56 308 SER A CA 1
ATOM 4497 C C . SER A 1 308 ? 27.100 -28.660 32.579 1.00 30.18 308 SER A C 1
ATOM 4498 O O . SER A 1 308 ? 26.135 -29.057 31.920 1.00 29.88 308 SER A O 1
ATOM 4506 N N . SER A 1 309 ? 28.243 -29.345 32.663 1.00 30.18 309 SER A N 1
ATOM 4507 C CA . SER A 1 309 ? 28.372 -30.631 31.987 1.00 30.31 309 SER A CA 1
ATOM 4508 C C . SER A 1 309 ? 27.415 -31.663 32.569 1.00 30.20 309 SER A C 1
ATOM 4509 O O . SER A 1 309 ? 26.893 -32.509 31.833 1.00 30.28 309 SER A O 1
ATOM 4517 N N . GLU A 1 310 ? 27.165 -31.608 33.879 1.00 29.92 310 GLU A N 1
ATOM 4518 C CA . GLU A 1 310 ? 26.228 -32.544 34.492 1.00 30.40 310 GLU A CA 1
ATOM 4519 C C . GLU A 1 310 ? 24.790 -32.199 34.124 1.00 29.93 310 GLU A C 1
ATOM 4520 O O . GLU A 1 310 ? 23.979 -33.094 33.855 1.00 29.94 310 GLU A O 1
ATOM 4532 N N . GLU A 1 311 ? 24.454 -30.905 34.102 1.00 30.11 311 GLU A N 1
ATOM 4533 C CA . GLU A 1 311 ? 23.114 -30.495 33.695 1.00 29.28 311 GLU A CA 1
ATOM 4534 C C . GLU A 1 311 ? 22.894 -30.710 32.203 1.00 29.11 311 GLU A C 1
ATOM 4535 O O . GLU A 1 311 ? 21.775 -31.021 31.780 1.00 28.71 311 GLU A O 1
ATOM 4547 N N . GLN A 1 312 ? 23.945 -30.554 31.395 1.00 29.71 312 GLN A N 1
ATOM 4548 C CA . GLN A 1 312 ? 23.824 -30.798 29.961 1.00 29.26 312 GLN A CA 1
ATOM 4549 C C . GLN A 1 312 ? 23.609 -32.278 29.675 1.00 29.81 312 GLN A C 1
ATOM 4550 O O . GLN A 1 312 ? 22.862 -32.637 28.757 1.00 30.00 312 GLN A O 1
ATOM 4564 N N . ALA A 1 313 ? 24.257 -33.155 30.445 1.00 29.54 313 ALA A N 1
ATOM 4565 C CA . ALA A 1 313 ? 24.044 -34.587 30.267 1.00 29.59 313 ALA A CA 1
ATOM 4566 C C . ALA A 1 313 ? 22.602 -34.965 30.575 1.00 29.42 313 ALA A C 1
ATOM 4567 O O . ALA A 1 313 ? 21.990 -35.757 29.849 1.00 29.19 313 ALA A O 1
ATOM 4574 N N . LYS A 1 314 ? 22.042 -34.408 31.652 1.00 29.62 314 LYS A N 1
ATOM 4575 C CA . LYS A 1 314 ? 20.642 -34.662 31.972 1.00 29.34 314 LYS A CA 1
ATOM 4576 C C . LYS A 1 314 ? 19.728 -34.183 30.854 1.00 28.57 314 LYS A C 1
ATOM 4577 O O . LYS A 1 314 ? 18.707 -34.817 30.561 1.00 28.41 314 LYS A O 1
ATOM 4596 N N . LEU A 1 315 ? 20.073 -33.060 30.218 1.00 29.18 315 LEU A N 1
ATOM 4597 C CA . LEU A 1 315 ? 19.247 -32.552 29.128 1.00 29.06 315 LEU A CA 1
ATOM 4598 C C . LEU A 1 315 ? 19.330 -33.460 27.908 1.00 29.10 315 LEU A C 1
ATOM 4599 O O . LEU A 1 315 ? 18.306 -33.772 27.290 1.00 28.73 315 LEU A O 1
ATOM 4615 N N . ASP A 1 316 ? 20.540 -33.896 27.548 1.00 29.11 316 ASP A N 1
ATOM 4616 C CA . ASP A 1 316 ? 20.690 -34.807 26.419 1.00 29.50 316 ASP A CA 1
ATOM 4617 C C . ASP A 1 316 ? 19.963 -36.123 26.663 1.00 29.61 316 ASP A C 1
ATOM 4618 O O . ASP A 1 316 ? 19.569 -36.801 25.707 1.00 29.76 316 ASP A O 1
ATOM 4627 N N . ALA A 1 317 ? 19.775 -36.501 27.930 1.00 29.48 317 ALA A N 1
ATOM 4628 C CA . ALA A 1 317 ? 19.129 -37.774 28.234 1.00 29.69 317 ALA A CA 1
ATOM 4629 C C . ALA A 1 317 ? 17.627 -37.709 27.986 1.00 29.46 317 ALA A C 1
ATOM 4630 O O . ALA A 1 317 ? 17.041 -38.655 27.446 1.00 29.53 317 ALA A O 1
ATOM 4637 N N . SER A 1 318 ? 16.983 -36.605 28.375 1.00 28.98 318 SER A N 1
ATOM 4638 C CA . SER A 1 318 ? 15.548 -36.475 28.140 1.00 29.09 318 SER A CA 1
ATOM 4639 C C . SER A 1 318 ? 15.253 -36.261 26.660 1.00 28.27 318 SER A C 1
ATOM 4640 O O . SER A 1 318 ? 14.249 -36.764 26.144 1.00 27.92 318 SER A O 1
ATOM 4648 N N . VAL A 1 319 ? 16.118 -35.523 25.959 1.00 28.63 319 VAL A N 1
ATOM 4649 C CA . VAL A 1 319 ? 15.935 -35.328 24.522 1.00 28.69 319 VAL A CA 1
ATOM 4650 C C . VAL A 1 319 ? 15.947 -36.669 23.799 1.00 29.11 319 VAL A C 1
ATOM 4651 O O . VAL A 1 319 ? 15.168 -36.895 22.865 1.00 28.63 319 VAL A O 1
ATOM 4664 N N . LYS A 1 320 ? 16.827 -37.578 24.218 1.00 29.54 320 LYS A N 1
ATOM 4665 C CA . LYS A 1 320 ? 16.941 -38.879 23.572 1.00 29.93 320 LYS A CA 1
ATOM 4666 C C . LYS A 1 320 ? 15.810 -39.828 23.942 1.00 29.66 320 LYS A C 1
ATOM 4667 O O . LYS A 1 320 ? 15.631 -40.842 23.259 1.00 29.99 320 LYS A O 1
ATOM 4686 N N . GLU A 1 321 ? 15.048 -39.530 24.994 1.00 28.64 321 GLU A N 1
ATOM 4687 C CA . GLU A 1 321 ? 13.854 -40.297 25.315 1.00 28.86 321 GLU A CA 1
ATOM 4688 C C . GLU A 1 321 ? 12.584 -39.646 24.784 1.00 28.60 321 GLU A C 1
ATOM 4689 O O . GLU A 1 321 ? 11.506 -40.237 24.906 1.00 28.47 321 GLU A O 1
ATOM 4701 N N . ILE A 1 322 ? 12.689 -38.452 24.204 1.00 28.48 322 ILE A N 1
ATOM 4702 C CA . ILE A 1 322 ? 11.565 -37.783 23.563 1.00 27.79 322 ILE A CA 1
ATOM 4703 C C . ILE A 1 322 ? 11.446 -38.278 22.124 1.00 27.52 322 ILE A C 1
ATOM 4704 O O . ILE A 1 322 ? 12.455 -38.486 21.446 1.00 27.49 322 ILE A O 1
ATOM 4720 N N . ALA B 1 12 ? -17.686 -10.543 64.572 1.00 29.89 12 ALA B N 1
ATOM 4721 C CA . ALA B 1 12 ? -16.423 -11.238 64.797 1.00 29.89 12 ALA B CA 1
ATOM 4722 C C . ALA B 1 12 ? -15.445 -10.981 63.652 1.00 29.89 12 ALA B C 1
ATOM 4723 O O . ALA B 1 12 ? -14.280 -11.374 63.721 1.00 29.89 12 ALA B O 1
ATOM 4730 N N . VAL B 1 13 ? -15.928 -10.333 62.593 1.00 28.79 13 VAL B N 1
ATOM 4731 C CA . VAL B 1 13 ? -15.085 -9.877 61.497 1.00 28.79 13 VAL B CA 1
ATOM 4732 C C . VAL B 1 13 ? -15.241 -8.367 61.380 1.00 28.79 13 VAL B C 1
ATOM 4733 O O . VAL B 1 13 ? -16.234 -7.782 61.819 1.00 28.79 13 VAL B O 1
ATOM 4746 N N . ARG B 1 14 ? -14.237 -7.735 60.780 1.00 29.60 14 ARG B N 1
ATOM 4747 C CA . ARG B 1 14 ? -14.194 -6.282 60.728 1.00 29.60 14 ARG B CA 1
ATOM 4748 C C . ARG B 1 14 ? -13.357 -5.853 59.532 1.00 29.60 14 ARG B C 1
ATOM 4749 O O . ARG B 1 14 ? -12.494 -6.594 59.054 1.00 29.60 14 ARG B O 1
ATOM 4770 N N . ARG B 1 15 ? -13.635 -4.645 59.051 1.00 26.06 15 ARG B N 1
ATOM 4771 C CA . ARG B 1 15 ? -12.902 -4.098 57.919 1.00 26.06 15 ARG B CA 1
ATOM 4772 C C . ARG B 1 15 ? -11.493 -3.692 58.330 1.00 26.06 15 ARG B C 1
ATOM 4773 O O . ARG B 1 15 ? -11.267 -3.201 59.440 1.00 26.06 15 ARG B O 1
ATOM 4794 N N . ASN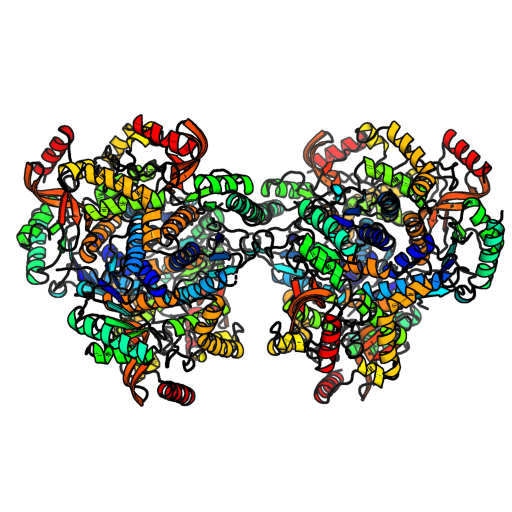 B 1 16 ? -10.542 -3.893 57.423 1.00 25.77 16 ASN B N 1
ATOM 4795 C CA . ASN B 1 16 ? -9.221 -3.312 57.603 1.00 25.77 16 ASN B CA 1
ATOM 4796 C C . ASN B 1 16 ? -9.329 -1.792 57.570 1.00 25.77 16 ASN B C 1
ATOM 4797 O O . ASN B 1 16 ? -10.073 -1.224 56.766 1.00 25.77 16 ASN B O 1
ATOM 4808 N N . LYS B 1 17 ? -8.592 -1.132 58.460 1.00 26.13 17 LYS B N 1
ATOM 4809 C CA . LYS B 1 17 ? -8.612 0.321 58.575 1.00 26.13 17 LYS B CA 1
ATOM 4810 C C . LYS B 1 17 ? -7.210 0.851 58.312 1.00 26.13 17 LYS B C 1
ATOM 4811 O O . LYS B 1 17 ? -6.251 0.430 58.968 1.00 26.13 17 LYS B O 1
ATOM 4830 N N . ILE B 1 18 ? -7.096 1.767 57.354 1.00 25.46 18 ILE B N 1
ATOM 4831 C CA . ILE B 1 18 ? -5.813 2.311 56.919 1.00 25.46 18 ILE B CA 1
ATOM 4832 C C . ILE B 1 18 ? -5.882 3.823 57.072 1.00 25.46 18 ILE B C 1
ATOM 4833 O O . ILE B 1 18 ? -6.642 4.492 56.360 1.00 25.46 18 ILE B O 1
ATOM 4849 N N . SER B 1 19 ? -5.091 4.362 57.993 1.00 26.33 19 SER B N 1
ATOM 4850 C CA . SER B 1 19 ? -4.999 5.801 58.200 1.00 26.33 19 SER B CA 1
ATOM 4851 C C . SER B 1 19 ? -3.797 6.342 57.441 1.00 26.33 19 SER B C 1
ATOM 4852 O O . SER B 1 19 ? -2.688 5.811 57.563 1.00 26.33 19 SER B O 1
ATOM 4860 N N . LEU B 1 20 ? -4.022 7.389 56.657 1.00 24.93 20 LEU B N 1
ATOM 4861 C CA . LEU B 1 20 ? -2.974 8.041 55.877 1.00 24.93 20 LEU B CA 1
ATOM 4862 C C . LEU B 1 20 ? -2.732 9.414 56.496 1.00 24.93 20 LEU B C 1
ATOM 4863 O O . LEU B 1 20 ? -3.439 10.376 56.187 1.00 24.93 20 LEU B O 1
ATOM 4879 N N . ILE B 1 21 ? -1.735 9.500 57.376 1.00 25.71 21 ILE B N 1
ATOM 4880 C CA . ILE B 1 21 ? -1.394 10.762 58.021 1.00 25.71 21 ILE B CA 1
ATOM 4881 C C . ILE B 1 21 ? -0.707 11.641 56.985 1.00 25.71 21 ILE B C 1
ATOM 4882 O O . ILE B 1 21 ? 0.517 11.591 56.819 1.00 25.71 21 ILE B O 1
ATOM 4898 N N . GLY B 1 22 ? -1.496 12.449 56.282 1.00 25.28 22 GLY B N 1
ATOM 4899 C CA . GLY B 1 22 ? -1.006 13.228 55.164 1.00 25.28 22 GLY B CA 1
ATOM 4900 C C . GLY B 1 22 ? -1.783 12.919 53.902 1.00 25.28 22 GLY B C 1
ATOM 4901 O O . GLY B 1 22 ? -1.688 11.813 53.361 1.00 25.28 22 GLY B O 1
ATOM 4905 N N . ALA B 1 23 ? -2.567 13.888 53.430 1.00 25.35 23 ALA B N 1
ATOM 4906 C CA . ALA B 1 23 ? -3.416 13.714 52.258 1.00 25.35 23 ALA B CA 1
ATOM 4907 C C . ALA B 1 23 ? -2.843 14.399 51.022 1.00 25.35 23 ALA B C 1
ATOM 4908 O O . ALA B 1 23 ? -3.597 14.826 50.141 1.00 25.35 23 ALA B O 1
ATOM 4915 N N . GLY B 1 24 ? -1.520 14.511 50.940 1.00 24.04 24 GLY B N 1
ATOM 4916 C CA . GLY B 1 24 ? -0.882 15.086 49.773 1.00 24.04 24 GLY B CA 1
ATOM 4917 C C . GLY B 1 24 ? -1.052 14.226 48.538 1.00 24.04 24 GLY B C 1
ATOM 4918 O O . GLY B 1 24 ? -1.915 13.344 48.498 1.00 24.04 24 GLY B O 1
ATOM 4922 N N . ASN B 1 25 ? -0.226 14.471 47.519 1.00 22.79 25 ASN B N 1
ATOM 4923 C CA . ASN B 1 25 ? -0.339 13.713 46.278 1.00 22.98 25 ASN B CA 1
ATOM 4924 C C . ASN B 1 25 ? -0.163 12.219 46.524 1.00 23.25 25 ASN B C 1
ATOM 4925 O O . ASN B 1 25 ? -0.913 11.401 45.978 1.00 23.33 25 ASN B O 1
ATOM 4936 N N . ILE B 1 26 ? 0.819 11.841 47.345 1.00 23.31 26 ILE B N 1
ATOM 4937 C CA . ILE B 1 26 ? 1.010 10.429 47.670 1.00 22.85 26 ILE B CA 1
ATOM 4938 C C . ILE B 1 26 ? -0.200 9.895 48.426 1.00 22.85 26 ILE B C 1
ATOM 4939 O O . ILE B 1 26 ? -0.723 8.817 48.118 1.00 22.82 26 ILE B O 1
ATOM 4955 N N . GLY B 1 27 ? -0.662 10.640 49.432 1.00 23.64 27 GLY B N 1
ATOM 4956 C CA . GLY B 1 27 ? -1.810 10.193 50.203 1.00 23.49 27 GLY B CA 1
ATOM 4957 C C . GLY B 1 27 ? -3.039 9.970 49.344 1.00 23.40 27 GLY B C 1
ATOM 4958 O O . GLY B 1 27 ? -3.777 9.001 49.539 1.00 23.54 27 GLY B O 1
ATOM 4962 N N . GLY B 1 28 ? -3.274 10.861 48.379 1.00 23.42 28 GLY B N 1
ATOM 4963 C CA . GLY B 1 28 ? -4.442 10.719 47.526 1.00 23.23 28 GLY B CA 1
ATOM 4964 C C . GLY B 1 28 ? -4.411 9.450 46.698 1.00 22.75 28 GLY B C 1
ATOM 4965 O O . GLY B 1 28 ? -5.417 8.744 46.589 1.00 22.62 28 GLY B O 1
ATOM 4969 N N . VAL B 1 29 ? -3.257 9.141 46.101 1.00 22.51 29 VAL B N 1
ATOM 4970 C CA . VAL B 1 29 ? -3.156 7.945 45.272 1.00 22.34 29 VAL B CA 1
ATOM 4971 C C . VAL B 1 29 ? -3.251 6.688 46.128 1.00 22.46 29 VAL B C 1
ATOM 4972 O O . VAL B 1 29 ? -3.751 5.654 45.668 1.00 21.89 29 VAL B O 1
ATOM 4985 N N . MET B 1 30 ? -2.783 6.748 47.377 1.00 22.74 30 MET B N 1
ATOM 4986 C CA . MET B 1 30 ? -2.858 5.582 48.253 1.00 22.52 30 MET B CA 1
ATOM 4987 C C . MET B 1 30 ? -4.305 5.251 48.597 1.00 22.58 30 MET B C 1
ATOM 4988 O O . MET B 1 30 ? -4.730 4.093 48.495 1.00 21.96 30 MET B O 1
ATOM 5002 N N . ALA B 1 31 ? -5.079 6.256 49.012 1.00 22.26 31 ALA B N 1
ATOM 5003 C CA . ALA B 1 31 ? -6.492 6.029 49.289 1.00 22.35 31 ALA B CA 1
ATOM 5004 C C . ALA B 1 31 ? -7.213 5.518 48.050 1.00 22.41 31 ALA B C 1
ATOM 5005 O O . ALA B 1 31 ? -8.083 4.644 48.143 1.00 22.47 31 ALA B O 1
ATOM 5012 N N . TYR B 1 32 ? -6.855 6.046 46.879 1.00 22.23 32 TYR B N 1
ATOM 5013 C CA . TYR B 1 32 ? -7.485 5.617 45.635 1.00 21.96 32 TYR B CA 1
ATOM 5014 C C . TYR B 1 32 ? -7.209 4.144 45.360 1.00 21.87 32 TYR B C 1
ATOM 5015 O O . TYR B 1 32 ? -8.133 3.366 45.093 1.00 22.25 32 TYR B O 1
ATOM 5033 N N . LEU B 1 33 ? -5.939 3.738 45.427 1.00 22.26 33 LEU B N 1
ATOM 5034 C CA . LEU B 1 33 ? -5.593 2.347 45.150 1.00 22.09 33 LEU B CA 1
ATOM 5035 C C . LEU B 1 33 ? -6.195 1.408 46.187 1.00 22.40 33 LEU B C 1
ATOM 5036 O O . LEU B 1 33 ? -6.653 0.312 45.846 1.00 22.75 33 LEU B O 1
ATOM 5052 N N . ALA B 1 34 ? -6.202 1.814 47.459 1.00 22.43 34 ALA B N 1
ATOM 5053 C CA . ALA B 1 34 ? -6.740 0.953 48.507 1.00 22.49 34 ALA B CA 1
ATOM 5054 C C . ALA B 1 34 ? -8.248 0.787 48.383 1.00 22.92 34 ALA B C 1
ATOM 5055 O O . ALA B 1 34 ? -8.781 -0.278 48.715 1.00 23.19 34 ALA B O 1
ATOM 5062 N N . GLN B 1 35 ? -8.951 1.817 47.909 1.00 23.04 35 GLN B N 1
ATOM 5063 C CA . GLN B 1 35 ? -10.407 1.749 47.831 1.00 23.39 35 GLN B CA 1
ATOM 5064 C C . GLN B 1 35 ? -10.873 0.930 46.634 1.00 23.11 35 GLN B C 1
ATOM 5065 O O . GLN B 1 35 ? -11.871 0.207 46.728 1.00 23.10 35 GLN B O 1
ATOM 5079 N N . LEU B 1 36 ? -10.174 1.028 45.501 1.00 22.67 36 LEU B N 1
ATOM 5080 C CA . LEU B 1 36 ? -10.543 0.213 44.349 1.00 22.80 36 LEU B CA 1
ATOM 5081 C C . LEU B 1 36 ? -10.159 -1.246 44.554 1.00 22.82 36 LEU B C 1
ATOM 5082 O O . LEU B 1 36 ? -10.816 -2.141 44.011 1.00 22.52 36 LEU B O 1
ATOM 5098 N N . LYS B 1 37 ? -9.102 -1.501 45.321 1.00 22.99 37 LYS B N 1
ATOM 5099 C CA . LYS B 1 37 ? -8.705 -2.862 45.652 1.00 23.45 37 LYS B CA 1
ATOM 5100 C C . LYS B 1 37 ? -9.555 -3.474 46.756 1.00 23.30 37 LYS B C 1
ATOM 5101 O O . LYS B 1 37 ? -9.417 -4.672 47.026 1.00 22.97 37 LYS B O 1
ATOM 5120 N N . GLU B 1 38 ? -10.426 -2.690 47.392 1.00 22.89 38 GLU B N 1
ATOM 5121 C CA . GLU B 1 38 ? -11.190 -3.152 48.549 1.00 22.73 38 GLU B CA 1
ATOM 5122 C C . GLU B 1 38 ? -10.257 -3.670 49.641 1.00 22.44 38 GLU B C 1
ATOM 5123 O O . GLU B 1 38 ? -10.503 -4.707 50.261 1.00 22.24 38 GLU B O 1
ATOM 5135 N N . LEU B 1 39 ? -9.172 -2.933 49.881 1.00 22.81 39 LEU B N 1
ATOM 5136 C CA . LEU B 1 39 ? -8.201 -3.293 50.903 1.00 22.99 39 LEU B CA 1
ATOM 5137 C C . LEU B 1 39 ? -8.640 -2.889 52.306 1.00 22.79 39 LEU B C 1
ATOM 5138 O O . LEU B 1 39 ? -8.027 -3.335 53.282 1.00 22.73 39 LEU B O 1
ATOM 5154 N N . GLY B 1 40 ? -9.679 -2.067 52.428 1.00 23.08 40 GLY B N 1
ATOM 5155 C CA . GLY B 1 40 ? -10.182 -1.651 53.723 1.00 23.37 40 GLY B CA 1
ATOM 5156 C C . GLY B 1 40 ? -10.595 -0.194 53.736 1.00 23.15 40 GLY B C 1
ATOM 5157 O O . GLY B 1 40 ? -10.380 0.523 52.754 1.00 22.97 40 GLY B O 1
ATOM 5161 N N . ASP B 1 41 ? -11.190 0.256 54.837 1.00 23.01 41 ASP B N 1
ATOM 5162 C CA . ASP B 1 41 ? -11.546 1.660 54.965 1.00 23.31 41 ASP B CA 1
ATOM 5163 C C . ASP B 1 41 ? -10.288 2.517 55.049 1.00 22.94 41 ASP B C 1
ATOM 5164 O O . ASP B 1 41 ? -9.224 2.060 55.475 1.00 22.30 41 ASP B O 1
ATOM 5173 N N . VAL B 1 42 ? -10.418 3.773 54.629 1.00 23.12 42 VAL B N 1
ATOM 5174 C CA . VAL B 1 42 ? -9.303 4.709 54.597 1.00 23.22 42 VAL B CA 1
ATOM 5175 C C . VAL B 1 42 ? -9.681 5.961 55.374 1.00 23.91 42 VAL B C 1
ATOM 5176 O O . VAL B 1 42 ? -10.833 6.408 55.333 1.00 23.94 42 VAL B O 1
ATOM 5189 N N . VAL B 1 43 ? -8.707 6.523 56.083 1.00 24.09 43 VAL B N 1
ATOM 5190 C CA . VAL B 1 43 ? -8.863 7.782 56.802 1.00 24.44 43 VAL B CA 1
ATOM 5191 C C . VAL B 1 43 ? -7.822 8.746 56.248 1.00 24.49 43 VAL B C 1
ATOM 5192 O O . VAL B 1 43 ? -6.622 8.594 56.508 1.00 24.19 43 VAL B O 1
ATOM 5205 N N . LEU B 1 44 ? -8.277 9.735 55.479 1.00 25.06 44 LEU B N 1
ATOM 5206 C CA . LEU B 1 44 ? -7.388 10.742 54.900 1.00 25.21 44 LEU B CA 1
ATOM 5207 C C . LEU B 1 44 ? -7.178 11.848 55.928 1.00 26.22 44 LEU B C 1
ATOM 5208 O O . LEU B 1 44 ? -7.800 12.912 55.889 1.00 26.29 44 LEU B O 1
ATOM 5224 N N . PHE B 1 45 ? -6.275 11.581 56.869 1.00 25.85 45 PHE B N 1
ATOM 5225 C CA . PHE B 1 45 ? -5.945 12.553 57.901 1.00 26.58 45 PHE B CA 1
ATOM 5226 C C . PHE B 1 45 ? -4.986 13.599 57.348 1.00 27.12 45 PHE B C 1
ATOM 5227 O O . PHE B 1 45 ? -4.004 13.264 56.678 1.00 27.36 45 PHE B O 1
ATOM 5244 N N . ASP B 1 46 ? -5.265 14.866 57.639 1.00 27.45 46 ASP B N 1
ATOM 5245 C CA . ASP B 1 46 ? -4.388 15.947 57.217 1.00 27.88 46 ASP B CA 1
ATOM 5246 C C . ASP B 1 46 ? -4.709 17.184 58.041 1.00 27.56 46 ASP B C 1
ATOM 5247 O O . ASP B 1 46 ? -5.859 17.405 58.428 1.00 27.67 46 ASP B O 1
ATOM 5256 N N . ILE B 1 47 ? -3.675 17.984 58.308 1.00 28.81 47 ILE B N 1
ATOM 5257 C CA . ILE B 1 47 ? -3.859 19.217 59.064 1.00 28.81 47 ILE B CA 1
ATOM 5258 C C . ILE B 1 47 ? -4.741 20.192 58.300 1.00 28.81 47 ILE B C 1
ATOM 5259 O O . ILE B 1 47 ? -5.365 21.071 58.906 1.00 28.81 47 ILE B O 1
ATOM 5275 N N . ALA B 1 48 ? -4.808 20.058 56.974 1.00 28.78 48 ALA B N 1
ATOM 5276 C CA . ALA B 1 48 ? -5.791 20.764 56.162 1.00 28.78 48 ALA B CA 1
ATOM 5277 C C . ALA B 1 48 ? -6.996 19.849 55.977 1.00 28.78 48 ALA B C 1
ATOM 5278 O O . ALA B 1 48 ? -7.066 19.113 54.985 1.00 28.78 48 ALA B O 1
ATOM 5285 N N . PRO B 1 49 ? -7.963 19.862 56.903 1.00 28.59 49 PRO B N 1
ATOM 5286 C CA . PRO B 1 49 ? -9.028 18.843 56.852 1.00 28.59 49 PRO B CA 1
ATOM 5287 C C . PRO B 1 49 ? -9.777 18.798 55.531 1.00 28.59 49 PRO B C 1
ATOM 5288 O O . PRO B 1 49 ? -10.172 17.712 55.090 1.00 28.59 49 PRO B O 1
ATOM 5299 N N . LYS B 1 50 ? -9.989 19.947 54.886 1.00 27.94 50 LYS B N 1
ATOM 5300 C CA . LYS B 1 50 ? -10.781 19.963 53.660 1.00 27.94 50 LYS B CA 1
ATOM 5301 C C . LYS B 1 50 ? -10.125 19.131 52.565 1.00 27.94 50 LYS B C 1
ATOM 5302 O O . LYS B 1 50 ? -10.815 18.444 51.803 1.00 27.94 50 LYS B O 1
ATOM 5321 N N . LEU B 1 51 ? -8.795 19.174 52.472 1.00 26.44 51 LEU B N 1
ATOM 5322 C CA . LEU B 1 51 ? -8.108 18.427 51.423 1.00 26.82 51 LEU B CA 1
ATOM 5323 C C . LEU B 1 51 ? -8.447 16.944 51.500 1.00 26.66 51 LEU B C 1
ATOM 5324 O O . LEU B 1 51 ? -8.733 16.306 50.480 1.00 26.28 51 LEU B O 1
ATOM 5340 N N . GLY B 1 52 ? -8.416 16.375 52.706 1.00 26.64 52 GLY B N 1
ATOM 5341 C CA . GLY B 1 52 ? -8.795 14.980 52.860 1.00 25.97 52 GLY B CA 1
ATOM 5342 C C . GLY B 1 52 ? -10.265 14.745 52.569 1.00 26.05 52 GLY B C 1
ATOM 5343 O O . GLY B 1 52 ? -10.637 13.717 51.997 1.00 26.04 52 GLY B O 1
ATOM 5347 N N . GLU B 1 53 ? -11.121 15.692 52.961 1.00 26.30 53 GLU B N 1
ATOM 5348 C CA . GLU B 1 53 ? -12.545 15.572 52.665 1.00 26.54 53 GLU B CA 1
ATOM 5349 C C . GLU B 1 53 ? -12.795 15.578 51.163 1.00 26.13 53 GLU B C 1
ATOM 5350 O O . GLU B 1 53 ? -13.669 14.856 50.669 1.00 25.90 53 GLU B O 1
ATOM 5362 N N . ALA B 1 54 ? -12.034 16.384 50.419 1.00 25.55 54 ALA B N 1
ATOM 5363 C CA . ALA B 1 54 ? -12.216 16.460 48.973 1.00 25.19 54 ALA B CA 1
ATOM 5364 C C . ALA B 1 54 ? -11.899 15.126 48.312 1.00 24.70 54 ALA B C 1
ATOM 5365 O O . ALA B 1 54 ? -12.702 14.597 47.535 1.00 24.26 54 ALA B O 1
ATOM 5372 N N . LYS B 1 55 ? -10.724 14.566 48.607 1.00 25.00 55 LYS B N 1
ATOM 5373 C CA . LYS B 1 55 ? -10.316 13.322 47.966 1.00 24.32 55 LYS B CA 1
ATOM 5374 C C . LYS B 1 55 ? -11.138 12.141 48.460 1.00 24.15 55 LYS B C 1
ATOM 5375 O O . LYS B 1 55 ? -11.392 11.202 47.698 1.00 23.80 55 LYS B O 1
ATOM 5394 N N . ALA B 1 56 ? -11.562 12.163 49.724 1.00 24.20 56 ALA B N 1
ATOM 5395 C CA . ALA B 1 56 ? -12.477 11.138 50.212 1.00 24.24 56 ALA B CA 1
ATOM 5396 C C . ALA B 1 56 ? -13.750 11.117 49.375 1.00 24.11 56 ALA B C 1
ATOM 5397 O O . ALA B 1 56 ? -14.100 10.096 48.773 1.00 23.96 56 ALA B O 1
ATOM 5404 N N . LEU B 1 57 ? -14.449 12.252 49.312 1.00 24.03 57 LEU B N 1
ATOM 5405 C CA . LEU B 1 57 ? -15.689 12.316 48.547 1.00 23.71 57 LEU B CA 1
ATOM 5406 C C . LEU B 1 57 ? -15.449 12.035 47.069 1.00 23.90 57 LEU B C 1
ATOM 5407 O O . LEU B 1 57 ? -16.309 11.449 46.401 1.00 23.44 57 LEU B O 1
ATOM 5423 N N . ASP B 1 58 ? -14.289 12.435 46.541 1.00 24.11 58 ASP B N 1
ATOM 5424 C CA . ASP B 1 58 ? -13.975 12.133 45.148 1.00 23.58 58 ASP B CA 1
ATOM 5425 C C . ASP B 1 58 ? -13.675 10.650 44.968 1.00 23.61 58 ASP B C 1
ATOM 5426 O O . ASP B 1 58 ? -14.159 10.023 44.018 1.00 23.19 58 ASP B O 1
ATOM 5435 N N . ILE B 1 59 ? -12.885 10.069 45.875 1.00 23.00 59 ILE B N 1
ATOM 5436 C CA . ILE B 1 59 ? -12.639 8.632 45.832 1.00 22.87 59 ILE B CA 1
ATOM 5437 C C . ILE B 1 59 ? -13.921 7.865 46.128 1.00 22.97 59 ILE B C 1
ATOM 5438 O O . ILE B 1 59 ? -14.141 6.776 45.582 1.00 23.09 59 ILE B O 1
ATOM 5454 N N . MET B 1 60 ? -14.787 8.407 46.988 1.00 22.54 60 MET B N 1
ATOM 5455 C CA . MET B 1 60 ? -16.072 7.763 47.233 1.00 22.70 60 MET B CA 1
ATOM 5456 C C . MET B 1 60 ? -16.929 7.750 45.976 1.00 22.90 60 MET B C 1
ATOM 5457 O O . MET B 1 60 ? -17.681 6.797 45.747 1.00 23.09 60 MET B O 1
ATOM 5471 N N . HIS B 1 61 ? -16.828 8.793 45.151 1.00 23.38 61 HIS B N 1
ATOM 5472 C CA . HIS B 1 61 ? -17.484 8.768 43.849 1.00 23.23 61 HIS B CA 1
ATOM 5473 C C . HIS B 1 61 ? -16.879 7.689 42.960 1.00 22.91 61 HIS B C 1
ATOM 5474 O O . HIS B 1 61 ? -17.588 7.049 42.174 1.00 22.38 61 HIS B O 1
ATOM 5488 N N . ALA B 1 62 ? -15.568 7.469 43.076 1.00 22.59 62 ALA B N 1
ATOM 5489 C CA . ALA B 1 62 ? -14.923 6.415 42.303 1.00 22.08 62 ALA B CA 1
ATOM 5490 C C . ALA B 1 62 ? -15.438 5.041 42.711 1.00 22.29 62 ALA B C 1
ATOM 5491 O O . ALA B 1 62 ? -15.610 4.158 41.862 1.00 21.87 62 ALA B O 1
ATOM 5498 N N . ASN B 1 63 ? -15.694 4.842 44.007 1.00 22.29 63 ASN B N 1
ATOM 5499 C CA . ASN B 1 63 ? -16.182 3.546 44.469 1.00 22.45 63 ASN B CA 1
ATOM 5500 C C . ASN B 1 63 ? -17.521 3.201 43.828 1.00 22.26 63 ASN B C 1
ATOM 5501 O O . ASN B 1 63 ? -17.739 2.060 43.400 1.00 21.80 63 ASN B O 1
ATOM 5512 N N . ALA B 1 64 ? -18.431 4.174 43.748 1.00 22.03 64 ALA B N 1
ATOM 5513 C CA . ALA B 1 64 ? -19.720 3.927 43.112 1.00 22.04 64 ALA B CA 1
ATOM 5514 C C . ALA B 1 64 ? -19.561 3.612 41.630 1.00 21.74 64 ALA B C 1
ATOM 5515 O O . ALA B 1 64 ? -20.321 2.808 41.080 1.00 21.47 64 ALA B O 1
ATOM 5522 N N . ILE B 1 65 ? -18.583 4.233 40.969 1.00 21.91 65 ILE B N 1
ATOM 5523 C CA . ILE B 1 65 ? -18.303 3.908 39.574 1.00 21.67 65 ILE B CA 1
ATOM 5524 C C . ILE B 1 65 ? -17.721 2.503 39.466 1.00 21.38 65 ILE B C 1
ATOM 5525 O O . ILE B 1 65 ? -18.150 1.697 38.633 1.00 21.43 65 ILE B O 1
ATOM 5541 N N . TYR B 1 66 ? -16.743 2.189 40.312 1.00 21.53 66 TYR B N 1
ATOM 5542 C CA . TYR B 1 66 ? -16.005 0.936 40.236 1.00 21.29 66 TYR B CA 1
ATOM 5543 C C . TYR B 1 66 ? -16.667 -0.202 41.006 1.00 21.95 66 TYR B C 1
ATOM 5544 O O . TYR B 1 66 ? -16.094 -1.295 41.078 1.00 21.65 66 TYR B O 1
ATOM 5562 N N . ASP B 1 67 ? -17.846 0.025 41.587 1.00 21.95 67 ASP B N 1
ATOM 5563 C CA . ASP B 1 67 ? -18.598 -1.026 42.277 1.00 21.89 67 ASP B CA 1
ATOM 5564 C C . ASP B 1 67 ? -17.813 -1.597 43.459 1.00 21.77 67 ASP B C 1
ATOM 5565 O O . ASP B 1 67 ? -17.801 -2.807 43.691 1.00 21.98 67 ASP B O 1
ATOM 5574 N N . THR B 1 68 ? -17.162 -0.721 44.219 1.00 22.00 68 THR B N 1
ATOM 5575 C CA . THR B 1 68 ? -16.419 -1.117 45.406 1.00 22.11 68 THR B CA 1
ATOM 5576 C C . THR B 1 68 ? -17.137 -0.624 46.657 1.00 22.47 68 THR B C 1
ATOM 5577 O O . THR B 1 68 ? -17.754 0.446 46.660 1.00 22.39 68 THR B O 1
ATOM 5588 N N . ALA B 1 69 ? -17.040 -1.416 47.728 1.00 22.78 69 ALA B N 1
ATOM 5589 C CA . ALA B 1 69 ? -17.928 -1.282 48.876 1.00 22.77 69 ALA B CA 1
ATOM 5590 C C . ALA B 1 69 ? -17.342 -0.494 50.038 1.00 22.99 69 ALA B C 1
ATOM 5591 O O . ALA B 1 69 ? -18.102 -0.060 50.910 1.00 23.24 69 ALA B O 1
ATOM 5598 N N . HIS B 1 70 ? -16.028 -0.306 50.086 1.00 23.57 70 HIS B N 1
ATOM 5599 C CA . HIS B 1 70 ? -15.417 0.283 51.264 1.00 23.66 70 HIS B CA 1
ATOM 5600 C C . HIS B 1 70 ? -15.554 1.804 51.244 1.00 23.98 70 HIS B C 1
ATOM 5601 O O . HIS B 1 70 ? -15.888 2.419 50.227 1.00 23.80 70 HIS B O 1
ATOM 5615 N N . LYS B 1 71 ? -15.294 2.409 52.400 1.00 23.39 71 LYS B N 1
ATOM 5616 C CA . LYS B 1 71 ? -15.521 3.829 52.620 1.00 23.79 71 LYS B CA 1
ATOM 5617 C C . LYS B 1 71 ? -14.216 4.524 52.985 1.00 23.57 71 LYS B C 1
ATOM 5618 O O . LYS B 1 71 ? -13.391 3.973 53.721 1.00 23.18 71 LYS B O 1
ATOM 5637 N N . ALA B 1 72 ? -14.039 5.736 52.466 1.00 23.76 72 ALA B N 1
ATOM 5638 C CA . ALA B 1 72 ? -12.916 6.595 52.811 1.00 23.65 72 ALA B CA 1
ATOM 5639 C C . ALA B 1 72 ? -13.450 7.933 53.299 1.00 24.01 72 ALA B C 1
ATOM 5640 O O . ALA B 1 72 ? -14.457 8.432 52.787 1.00 24.07 72 ALA B O 1
ATOM 5647 N N . ILE B 1 73 ? -12.775 8.511 54.294 1.00 23.19 73 ILE B N 1
ATOM 5648 C CA . ILE B 1 73 ? -13.183 9.782 54.873 1.00 23.58 73 ILE B CA 1
ATOM 5649 C C . ILE B 1 73 ? -11.966 10.688 54.999 1.00 24.07 73 ILE B C 1
ATOM 5650 O O . ILE B 1 73 ? -10.818 10.250 54.905 1.00 24.08 73 ILE B O 1
ATOM 5666 N N . GLY B 1 74 ? -12.240 11.966 55.209 1.00 24.95 74 GLY B N 1
ATOM 5667 C CA . GLY B 1 74 ? -11.203 12.955 55.461 1.00 25.59 74 GLY B CA 1
ATOM 5668 C C . GLY B 1 74 ? -11.425 13.595 56.816 1.00 25.98 74 GLY B C 1
ATOM 5669 O O . GLY B 1 74 ? -12.567 13.814 57.225 1.00 25.89 74 GLY B O 1
ATOM 5673 N N . THR B 1 75 ? -10.330 13.893 57.508 1.00 26.15 75 THR B N 1
ATOM 5674 C CA . THR B 1 75 ? -10.428 14.413 58.862 1.00 26.56 75 THR B CA 1
ATOM 5675 C C . THR B 1 75 ? -9.107 15.057 59.251 1.00 27.02 75 THR B C 1
ATOM 5676 O O . THR B 1 75 ? -8.077 14.852 58.605 1.00 26.65 75 THR B O 1
ATOM 5687 N N . ALA B 1 76 ? -9.164 15.857 60.320 1.00 27.48 76 ALA B N 1
ATOM 5688 C CA . ALA B 1 76 ? -7.975 16.413 60.953 1.00 27.10 76 ALA B CA 1
ATOM 5689 C C . ALA B 1 76 ? -7.960 16.108 62.447 1.00 28.52 76 ALA B C 1
ATOM 5690 O O . ALA B 1 76 ? -7.242 16.767 63.205 1.00 29.06 76 ALA B O 1
ATOM 5697 N N . ASN B 1 77 ? -8.740 15.119 62.878 1.00 27.22 77 ASN B N 1
ATOM 5698 C CA . ASN B 1 77 ? -8.849 14.732 64.277 1.00 28.22 77 ASN B CA 1
ATOM 5699 C C . ASN B 1 77 ? -8.263 13.336 64.440 1.00 28.32 77 ASN B C 1
ATOM 5700 O O . ASN B 1 77 ? -8.752 12.379 63.829 1.00 28.06 77 ASN B O 1
ATOM 5711 N N . TYR B 1 78 ? -7.217 13.223 65.263 1.00 29.71 78 TYR B N 1
ATOM 5712 C CA . TYR B 1 78 ? -6.591 11.927 65.498 1.00 29.35 78 TYR B CA 1
ATOM 5713 C C . TYR B 1 78 ? -7.546 10.929 66.134 1.00 29.47 78 TYR B C 1
ATOM 5714 O O . TYR B 1 78 ? -7.263 9.728 66.130 1.00 28.67 78 TYR B O 1
ATOM 5732 N N . GLU B 1 79 ? -8.670 11.391 66.680 1.00 29.40 79 GLU B N 1
ATOM 5733 C CA . GLU B 1 79 ? -9.647 10.472 67.244 1.00 29.75 79 GLU B CA 1
ATOM 5734 C C . GLU B 1 79 ? -10.278 9.573 66.188 1.00 28.21 79 GLU B C 1
ATOM 5735 O O . GLU B 1 79 ? -10.940 8.593 66.551 1.00 28.05 79 GLU B O 1
ATOM 5747 N N . ASP B 1 80 ? -10.090 9.878 64.902 1.00 28.48 80 ASP B N 1
ATOM 5748 C CA . ASP B 1 80 ? -10.677 9.102 63.818 1.00 27.91 80 ASP B CA 1
ATOM 5749 C C . ASP B 1 80 ? -9.752 8.017 63.275 1.00 27.00 80 ASP B C 1
ATOM 5750 O O . ASP B 1 80 ? -10.195 7.218 62.442 1.00 26.56 80 ASP B O 1
ATOM 5759 N N . ILE B 1 81 ? -8.493 7.956 63.721 1.00 27.83 81 ILE B N 1
ATOM 5760 C CA . ILE B 1 81 ? -7.583 6.903 63.274 1.00 27.27 81 ILE B CA 1
ATOM 5761 C C . ILE B 1 81 ? -7.559 5.803 64.326 1.00 26.97 81 ILE B C 1
ATOM 5762 O O . ILE B 1 81 ? -6.684 4.929 64.307 1.00 26.52 81 ILE B O 1
ATOM 5778 N N . ALA B 1 82 ? -8.522 5.835 65.244 1.00 26.69 82 ALA B N 1
ATOM 5779 C CA . ALA B 1 82 ? -8.556 4.837 66.302 1.00 26.95 82 ALA B CA 1
ATOM 5780 C C . ALA B 1 82 ? -8.768 3.442 65.725 1.00 26.66 82 ALA B C 1
ATOM 5781 O O . ALA B 1 82 ? -9.493 3.255 64.743 1.00 26.40 82 ALA B O 1
ATOM 5788 N N . ASP B 1 83 ? -8.124 2.455 66.349 1.00 27.02 83 ASP B N 1
ATOM 5789 C CA . ASP B 1 83 ? -8.250 1.052 65.951 1.00 26.99 83 ASP B CA 1
ATOM 5790 C C . ASP B 1 83 ? -7.819 0.828 64.502 1.00 26.50 83 ASP B C 1
ATOM 5791 O O . ASP B 1 83 ? -8.293 -0.099 63.839 1.00 26.37 83 ASP B O 1
ATOM 5800 N N . SER B 1 84 ? -6.918 1.668 63.998 1.00 26.20 84 SER B N 1
ATOM 5801 C CA . SER B 1 84 ? -6.423 1.514 62.639 1.00 25.55 84 SER B CA 1
ATOM 5802 C C . SER B 1 84 ? -5.377 0.412 62.575 1.00 25.24 84 SER B C 1
ATOM 5803 O O . SER B 1 84 ? -4.498 0.318 63.436 1.00 25.47 84 SER B O 1
ATOM 5811 N N . ASP B 1 85 ? -5.478 -0.427 61.542 1.00 25.42 85 ASP B N 1
ATOM 5812 C CA . ASP B 1 85 ? -4.520 -1.507 61.346 1.00 24.87 85 ASP B CA 1
ATOM 5813 C C . ASP B 1 85 ? -3.246 -1.042 60.656 1.00 24.70 85 ASP B C 1
ATOM 5814 O O . ASP B 1 85 ? -2.205 -1.690 60.806 1.00 24.51 85 ASP B O 1
ATOM 5823 N N . VAL B 1 86 ? -3.303 0.058 59.909 1.00 24.53 86 VAL B N 1
ATOM 5824 C CA . VAL B 1 86 ? -2.146 0.586 59.196 1.00 24.42 86 VAL B CA 1
ATOM 5825 C C . VAL B 1 86 ? -2.144 2.101 59.337 1.00 24.64 86 VAL B C 1
ATOM 5826 O O . VAL B 1 86 ? -3.200 2.741 59.312 1.00 24.68 86 VAL B O 1
ATOM 5839 N N . CYS B 1 87 ? -0.951 2.674 59.487 1.00 24.08 87 CYS B N 1
ATOM 5840 C CA . CYS B 1 87 ? -0.779 4.122 59.561 1.00 24.29 87 CYS B CA 1
ATOM 5841 C C . CYS B 1 87 ? 0.401 4.498 58.678 1.00 24.33 87 CYS B C 1
ATOM 5842 O O . CYS B 1 87 ? 1.554 4.253 59.045 1.00 24.47 87 CYS B O 1
ATOM 5850 N N . ILE B 1 88 ? 0.116 5.085 57.518 1.00 24.46 88 ILE B N 1
ATOM 5851 C CA . ILE B 1 88 ? 1.144 5.531 56.583 1.00 24.16 88 ILE B CA 1
ATOM 5852 C C . ILE B 1 88 ? 1.320 7.032 56.756 1.00 24.34 88 ILE B C 1
ATOM 5853 O O . ILE B 1 88 ? 0.334 7.777 56.815 1.00 24.54 88 ILE B O 1
ATOM 5869 N N . ILE B 1 89 ? 2.570 7.480 56.832 1.00 24.21 89 ILE B N 1
ATOM 5870 C CA . ILE B 1 89 ? 2.892 8.867 57.151 1.00 24.55 89 ILE B CA 1
ATOM 5871 C C . ILE B 1 89 ? 3.559 9.504 55.939 1.00 24.38 89 ILE B C 1
ATOM 5872 O O . ILE B 1 89 ? 4.632 9.067 55.506 1.00 24.02 89 ILE B O 1
ATOM 5888 N N . THR B 1 90 ? 2.918 10.541 55.399 1.00 24.86 90 THR B N 1
ATOM 5889 C CA . THR B 1 90 ? 3.504 11.386 54.370 1.00 24.97 90 THR B CA 1
ATOM 5890 C C . THR B 1 90 ? 3.596 12.845 54.796 1.00 25.12 90 THR B C 1
ATOM 5891 O O . THR B 1 90 ? 4.060 13.676 54.008 1.00 24.93 90 THR B O 1
ATOM 5902 N N . ALA B 1 91 ? 3.177 13.179 56.016 1.00 24.81 91 ALA B N 1
ATOM 5903 C CA . ALA B 1 91 ? 3.145 14.568 56.453 1.00 25.36 91 ALA B CA 1
ATOM 5904 C C . ALA B 1 91 ? 4.557 15.093 56.682 1.00 25.91 91 ALA B C 1
ATOM 5905 O O . ALA B 1 91 ? 5.385 14.428 57.311 1.00 25.81 91 ALA B O 1
ATOM 5912 N N . GLY B 1 92 ? 4.826 16.293 56.177 1.00 26.47 92 GLY B N 1
ATOM 5913 C CA . GLY B 1 92 ? 6.126 16.917 56.341 1.00 26.30 92 GLY B CA 1
ATOM 5914 C C . GLY B 1 92 ? 6.231 18.263 55.648 1.00 25.94 92 GLY B C 1
ATOM 5915 O O . GLY B 1 92 ? 7.267 18.928 55.710 1.00 25.89 92 GLY B O 1
ATOM 5919 N N . VAL B 1 110 ? 14.878 18.476 58.606 1.00 25.62 110 VAL B N 1
ATOM 5920 C CA . VAL B 1 110 ? 15.112 17.253 59.364 1.00 26.26 110 VAL B CA 1
ATOM 5921 C C . VAL B 1 110 ? 14.706 17.467 60.818 1.00 27.35 110 VAL B C 1
ATOM 5922 O O . VAL B 1 110 ? 13.901 16.710 61.365 1.00 27.61 110 VAL B O 1
ATOM 5935 N N . ALA B 1 111 ? 15.271 18.498 61.443 1.00 26.99 111 ALA B N 1
ATOM 5936 C CA . ALA B 1 111 ? 14.901 18.818 62.820 1.00 27.35 111 ALA B CA 1
ATOM 5937 C C . ALA B 1 111 ? 13.419 19.136 62.953 1.00 27.72 111 ALA B C 1
ATOM 5938 O O . ALA B 1 111 ? 12.745 18.496 63.780 1.00 28.43 111 ALA B O 1
ATOM 5945 N N . PRO B 1 112 ? 12.847 20.078 62.196 1.00 27.54 112 PRO B N 1
ATOM 5946 C CA . PRO B 1 112 ? 11.399 20.312 62.325 1.00 27.80 112 PRO B CA 1
ATOM 5947 C C . PRO B 1 112 ? 10.562 19.116 61.903 1.00 28.03 112 PRO B C 1
ATOM 5948 O O . PRO B 1 112 ? 9.567 18.801 62.567 1.00 28.04 112 PRO B O 1
ATOM 5959 N N . ASN B 1 113 ? 10.934 18.437 60.813 1.00 28.00 113 ASN B N 1
ATOM 5960 C CA . ASN B 1 113 ? 10.221 17.224 60.423 1.00 27.91 113 ASN B CA 1
ATOM 5961 C C . ASN B 1 113 ? 10.321 16.159 61.505 1.00 28.12 113 ASN B C 1
ATOM 5962 O O . ASN B 1 113 ? 9.334 15.482 61.814 1.00 28.17 113 ASN B O 1
ATOM 5973 N N . SER B 1 114 ? 11.509 15.989 62.088 1.00 27.72 114 SER B N 1
ATOM 5974 C CA . SER B 1 114 ? 11.660 15.058 63.199 1.00 28.22 114 SER B CA 1
ATOM 5975 C C . SER B 1 114 ? 10.615 15.329 64.272 1.00 28.78 114 SER B C 1
ATOM 5976 O O . SER B 1 114 ? 9.945 14.409 64.753 1.00 28.96 114 SER B O 1
ATOM 5984 N N . LYS B 1 115 ? 10.437 16.604 64.629 1.00 28.54 115 LYS B N 1
ATOM 5985 C CA . LYS B 1 115 ? 9.452 16.966 65.644 1.00 29.00 115 LYS B CA 1
ATOM 5986 C C . LYS B 1 115 ? 8.045 16.571 65.216 1.00 28.66 115 LYS B C 1
ATOM 5987 O O . LYS B 1 115 ? 7.243 16.116 66.041 1.00 28.57 115 LYS B O 1
ATOM 6006 N N . ILE B 1 116 ? 7.722 16.742 63.931 1.00 29.25 116 ILE B N 1
ATOM 6007 C CA . ILE B 1 116 ? 6.395 16.378 63.441 1.00 28.69 116 ILE B CA 1
ATOM 6008 C C . ILE B 1 116 ? 6.164 14.880 63.584 1.00 28.81 116 ILE B C 1
ATOM 6009 O O . ILE B 1 116 ? 5.036 14.438 63.836 1.00 28.72 116 ILE B O 1
ATOM 6025 N N . MET B 1 117 ? 7.217 14.074 63.429 1.00 29.20 117 MET B N 1
ATOM 6026 C CA . MET B 1 117 ? 7.067 12.632 63.594 1.00 29.24 117 MET B CA 1
ATOM 6027 C C . MET B 1 117 ? 6.692 12.277 65.029 1.00 29.81 117 MET B C 1
ATOM 6028 O O . MET B 1 117 ? 5.904 11.353 65.261 1.00 29.85 117 MET B O 1
ATOM 6042 N N . PHE B 1 118 ? 7.240 13.004 66.009 1.00 30.28 118 PHE B N 1
ATOM 6043 C CA . PHE B 1 118 ? 6.943 12.700 67.407 1.00 30.86 118 PHE B CA 1
ATOM 6044 C C . PHE B 1 118 ? 5.486 12.993 67.742 1.00 30.67 118 PHE B C 1
ATOM 6045 O O . PHE B 1 118 ? 4.868 12.268 68.531 1.00 30.52 118 PHE B O 1
ATOM 6062 N N . THR B 1 119 ? 4.919 14.054 67.162 1.00 29.97 119 THR B N 1
ATOM 6063 C CA . THR B 1 119 ? 3.515 14.365 67.415 1.00 29.97 119 THR B CA 1
ATOM 6064 C C . THR B 1 119 ? 2.603 13.314 66.794 1.00 30.03 119 THR B C 1
ATOM 6065 O O . THR B 1 119 ? 1.592 12.928 67.394 1.00 30.09 119 THR B O 1
ATOM 6076 N N . ILE B 1 120 ? 2.943 12.839 65.594 1.00 29.43 120 ILE B N 1
ATOM 6077 C CA . ILE B 1 120 ? 2.150 11.796 64.950 1.00 29.02 120 ILE B CA 1
ATOM 6078 C C . ILE B 1 120 ? 2.260 10.492 65.729 1.00 29.17 120 ILE B C 1
ATOM 6079 O O . ILE B 1 120 ? 1.250 9.893 66.117 1.00 29.19 120 ILE B O 1
ATOM 6095 N N . GLY B 1 121 ? 3.490 10.031 65.964 1.00 28.90 121 GLY B N 1
ATOM 6096 C CA . GLY B 1 121 ? 3.682 8.771 66.661 1.00 28.96 121 GLY B CA 1
ATOM 6097 C C . GLY B 1 121 ? 3.084 8.758 68.053 1.00 29.00 121 GLY B C 1
ATOM 6098 O O . GLY B 1 121 ? 2.629 7.714 68.526 1.00 28.83 121 GLY B O 1
ATOM 6102 N N . ASP B 1 122 ? 3.075 9.909 68.729 1.00 29.01 122 ASP B N 1
ATOM 6103 C CA . ASP B 1 122 ? 2.501 9.969 70.069 1.00 29.77 122 ASP B CA 1
ATOM 6104 C C . ASP B 1 122 ? 0.988 9.793 70.036 1.00 29.44 122 ASP B C 1
ATOM 6105 O O . ASP B 1 122 ? 0.411 9.242 70.980 1.00 29.53 122 ASP B O 1
ATOM 6114 N N . ASN B 1 123 ? 0.332 10.250 68.966 1.00 29.24 123 ASN B N 1
ATOM 6115 C CA . ASN B 1 123 ? -1.104 10.035 68.821 1.00 29.06 123 ASN B CA 1
ATOM 6116 C C . ASN B 1 123 ? -1.409 8.617 68.354 1.00 28.43 123 ASN B C 1
ATOM 6117 O O . ASN B 1 123 ? -2.422 8.034 68.757 1.00 28.21 123 ASN B O 1
ATOM 6128 N N . ILE B 1 124 ? -0.553 8.053 67.500 1.00 28.58 124 ILE B N 1
ATOM 6129 C CA . ILE B 1 124 ? -0.707 6.655 67.109 1.00 28.01 124 ILE B CA 1
ATOM 6130 C C . ILE B 1 124 ? -0.560 5.753 68.327 1.00 27.98 124 ILE B C 1
ATOM 6131 O O . ILE B 1 124 ? -1.284 4.761 68.479 1.00 27.44 124 ILE B O 1
ATOM 6147 N N . LYS B 1 125 ? 0.376 6.091 69.218 1.00 28.06 125 LYS B N 1
ATOM 6148 C CA . LYS B 1 125 ? 0.554 5.342 70.457 1.00 28.19 125 LYS B CA 1
ATOM 6149 C C . LYS B 1 125 ? -0.752 5.198 71.224 1.00 28.05 125 LYS B C 1
ATOM 6150 O O . LYS B 1 125 ? -0.985 4.172 71.874 1.00 27.77 125 LYS B O 1
ATOM 6169 N N . LYS B 1 126 ? -1.617 6.210 71.159 1.00 28.37 126 LYS B N 1
ATOM 6170 C CA . LYS B 1 126 ? -2.814 6.276 71.987 1.00 28.61 126 LYS B CA 1
ATOM 6171 C C . LYS B 1 126 ? -4.057 5.755 71.275 1.00 28.18 126 LYS B C 1
ATOM 6172 O O . LYS B 1 126 ? -4.801 4.949 71.841 1.00 28.40 126 LYS B O 1
ATOM 6191 N N . TYR B 1 127 ? -4.296 6.190 70.039 1.00 27.82 127 TYR B N 1
ATOM 6192 C CA . TYR B 1 127 ? -5.511 5.809 69.328 1.00 28.03 127 TYR B CA 1
ATOM 6193 C C . TYR B 1 127 ? -5.339 4.553 68.486 1.00 27.32 127 TYR B C 1
ATOM 6194 O O . TYR B 1 127 ? -6.292 3.777 68.347 1.00 26.85 127 TYR B O 1
ATOM 6212 N N . ALA B 1 128 ? -4.150 4.328 67.925 1.00 27.80 128 ALA B N 1
ATOM 6213 C CA . ALA B 1 128 ? -3.874 3.172 67.075 1.00 27.56 128 ALA B CA 1
ATOM 6214 C C . ALA B 1 128 ? -2.724 2.372 67.681 1.00 27.49 128 ALA B C 1
ATOM 6215 O O . ALA B 1 128 ? -1.633 2.290 67.100 1.00 27.18 128 ALA B O 1
ATOM 6222 N N . PRO B 1 129 ? -2.940 1.760 68.850 1.00 27.35 129 PRO B N 1
ATOM 6223 C CA . PRO B 1 129 ? -1.848 1.046 69.527 1.00 27.39 129 PRO B CA 1
ATOM 6224 C C . PRO B 1 129 ? -1.452 -0.266 68.869 1.00 27.22 129 PRO B C 1
ATOM 6225 O O . PRO B 1 129 ? -0.523 -0.920 69.356 1.00 27.20 129 PRO B O 1
ATOM 6236 N N . ASN B 1 130 ? -2.113 -0.673 67.784 1.00 27.28 130 ASN B N 1
ATOM 6237 C CA . ASN B 1 130 ? -1.818 -1.936 67.117 1.00 27.11 130 ASN B CA 1
ATOM 6238 C C . ASN B 1 130 ? -1.504 -1.754 65.639 1.00 26.44 130 ASN B C 1
ATOM 6239 O O . ASN B 1 130 ? -1.462 -2.744 64.898 1.00 25.81 130 ASN B O 1
ATOM 6250 N N . ALA B 1 131 ? -1.275 -0.525 65.191 1.00 26.66 131 ALA B N 1
ATOM 6251 C CA . ALA B 1 131 ? -1.127 -0.255 63.772 1.00 25.43 131 ALA B CA 1
ATOM 6252 C C . ALA B 1 131 ? 0.269 -0.613 63.278 1.00 25.52 131 ALA B C 1
ATOM 6253 O O . ALA B 1 131 ? 1.267 -0.472 63.991 1.00 25.83 131 ALA B O 1
ATOM 6260 N N . PHE B 1 132 ? 0.320 -1.089 62.037 1.00 25.51 132 PHE B N 1
ATOM 6261 C CA . PHE B 1 132 ? 1.577 -1.294 61.324 1.00 25.15 132 PHE B CA 1
ATOM 6262 C C . PHE B 1 132 ? 1.956 0.038 60.691 1.00 25.28 132 PHE B C 1
ATOM 6263 O O . PHE B 1 132 ? 1.371 0.454 59.688 1.00 25.03 132 PHE B O 1
ATOM 6280 N N . VAL B 1 133 ? 2.928 0.720 61.287 1.00 25.23 133 VAL B N 1
ATOM 6281 C CA . VAL B 1 133 ? 3.288 2.075 60.885 1.00 25.04 133 VAL B CA 1
ATOM 6282 C C . VAL B 1 133 ? 4.276 2.000 59.727 1.00 24.99 133 VAL B C 1
ATOM 6283 O O . VAL B 1 133 ? 5.357 1.414 59.855 1.00 25.05 133 VAL B O 1
ATOM 6296 N N . ILE B 1 134 ? 3.903 2.596 58.596 1.00 25.08 134 ILE B N 1
ATOM 6297 C CA . ILE B 1 134 ? 4.770 2.719 57.430 1.00 24.73 134 ILE B CA 1
ATOM 6298 C C . ILE B 1 134 ? 5.097 4.195 57.255 1.00 24.96 134 ILE B C 1
ATOM 6299 O O . ILE B 1 134 ? 4.200 5.044 57.312 1.00 24.84 134 ILE B O 1
ATOM 6315 N N . CYS B 1 135 ? 6.374 4.501 57.048 1.00 25.14 135 CYS B N 1
ATOM 6316 C CA . CYS B 1 135 ? 6.845 5.876 56.968 1.00 24.86 135 CYS B CA 1
ATOM 6317 C C . CYS B 1 135 ? 7.311 6.180 55.552 1.00 24.76 135 CYS B C 1
ATOM 6318 O O . CYS B 1 135 ? 8.085 5.413 54.970 1.00 24.54 135 CYS B O 1
ATOM 6326 N N . ILE B 1 136 ? 6.832 7.297 55.003 1.00 25.05 136 ILE B N 1
ATOM 6327 C CA . ILE B 1 136 ? 7.270 7.768 53.699 1.00 24.92 136 ILE B CA 1
ATOM 6328 C C . ILE B 1 136 ? 8.132 9.023 53.801 1.00 24.97 136 ILE B C 1
ATOM 6329 O O . ILE B 1 136 ? 9.015 9.222 52.957 1.00 24.86 136 ILE B O 1
ATOM 6345 N N . THR B 1 137 ? 7.897 9.871 54.802 1.00 24.48 137 THR B N 1
ATOM 6346 C CA . THR B 1 137 ? 8.600 11.142 54.912 1.00 24.57 137 THR B CA 1
ATOM 6347 C C . THR B 1 137 ? 10.108 10.926 54.919 1.00 24.68 137 THR B C 1
ATOM 6348 O O . THR B 1 137 ? 10.612 9.916 55.413 1.00 24.97 137 THR B O 1
ATOM 6359 N N . ASN B 1 138 ? 10.828 11.887 54.361 1.00 24.66 138 ASN B N 1
ATOM 6360 C CA . ASN B 1 138 ? 12.277 11.830 54.268 1.00 24.66 138 ASN B CA 1
ATOM 6361 C C . ASN B 1 138 ? 12.930 12.860 55.183 1.00 24.66 138 ASN B C 1
ATOM 6362 O O . ASN B 1 138 ? 12.321 13.882 55.522 1.00 24.66 138 ASN B O 1
ATOM 6373 N N . PRO B 1 139 ? 14.182 12.622 55.615 1.00 24.28 139 PRO B N 1
ATOM 6374 C CA . PRO B 1 139 ? 14.997 11.431 55.349 1.00 24.35 139 PRO B CA 1
ATOM 6375 C C . PRO B 1 139 ? 14.408 10.168 55.972 1.00 24.42 139 PRO B C 1
ATOM 6376 O O . PRO B 1 139 ? 14.176 10.119 57.180 1.00 24.72 139 PRO B O 1
ATOM 6387 N N . LEU B 1 140 ? 14.166 9.161 55.131 1.00 24.08 140 LEU B N 1
ATOM 6388 C CA . LEU B 1 140 ? 13.379 8.005 55.545 1.00 24.22 140 LEU B CA 1
ATOM 6389 C C . LEU B 1 140 ? 13.970 7.348 56.785 1.00 24.47 140 LEU B C 1
ATOM 6390 O O . LEU B 1 140 ? 13.303 7.226 57.817 1.00 25.00 140 LEU B O 1
ATOM 6406 N N . ASP B 1 141 ? 15.229 6.922 56.701 1.00 24.11 141 ASP B N 1
ATOM 6407 C CA . ASP B 1 141 ? 15.853 6.135 57.758 1.00 24.39 141 ASP B CA 1
ATOM 6408 C C . ASP B 1 141 ? 16.004 6.901 59.070 1.00 25.00 141 ASP B C 1
ATOM 6409 O O . ASP B 1 141 ? 16.451 6.310 60.060 1.00 25.54 141 ASP B O 1
ATOM 6418 N N . VAL B 1 142 ? 15.652 8.183 59.106 1.00 24.20 142 VAL B N 1
ATOM 6419 C CA . VAL B 1 142 ? 15.672 8.982 60.324 1.00 24.30 142 VAL B CA 1
ATOM 6420 C C . VAL B 1 142 ? 14.260 9.226 60.845 1.00 25.38 142 VAL B C 1
ATOM 6421 O O . VAL B 1 142 ? 13.984 9.029 62.028 1.00 26.33 142 VAL B O 1
ATOM 6434 N N . MET B 1 143 ? 13.351 9.658 59.967 1.00 26.14 143 MET B N 1
ATOM 6435 C CA . MET B 1 143 ? 11.975 9.911 60.384 1.00 26.52 143 MET B CA 1
ATOM 6436 C C . MET B 1 143 ? 11.337 8.660 60.974 1.00 26.93 143 MET B C 1
ATOM 6437 O O . MET B 1 143 ? 10.652 8.729 62.003 1.00 27.35 143 MET B O 1
ATOM 6451 N N . VAL B 1 144 ? 11.544 7.506 60.335 1.00 26.32 144 VAL B N 1
ATOM 6452 C CA . VAL B 1 144 ? 10.966 6.266 60.841 1.00 26.50 144 VAL B CA 1
ATOM 6453 C C . VAL B 1 144 ? 11.505 5.954 62.230 1.00 27.04 144 VAL B C 1
ATOM 6454 O O . VAL B 1 144 ? 10.793 5.391 63.071 1.00 27.06 144 VAL B O 1
ATOM 6467 N N . LYS B 1 145 ? 12.763 6.311 62.496 1.00 26.43 145 LYS B N 1
ATOM 6468 C CA . LYS B 1 145 ? 13.315 6.119 63.832 1.00 26.91 145 LYS B CA 1
ATOM 6469 C C . LYS B 1 145 ? 12.636 7.029 64.846 1.00 27.57 145 LYS B C 1
ATOM 6470 O O . LYS B 1 145 ? 12.469 6.644 66.008 1.00 27.99 145 LYS B O 1
ATOM 6489 N N . MET B 1 146 ? 12.237 8.233 64.428 1.00 26.55 146 MET B N 1
ATOM 6490 C CA . MET B 1 146 ? 11.507 9.119 65.326 1.00 27.05 146 MET B CA 1
ATOM 6491 C C . MET B 1 146 ? 10.085 8.628 65.555 1.00 26.91 146 MET B C 1
ATOM 6492 O O . MET B 1 146 ? 9.492 8.917 66.601 1.00 27.40 146 MET B O 1
ATOM 6506 N N . LEU B 1 147 ? 9.522 7.890 64.595 1.00 27.83 147 LEU B N 1
ATOM 6507 C CA . LEU B 1 147 ? 8.219 7.271 64.811 1.00 27.70 147 LEU B CA 1
ATOM 6508 C C . LEU B 1 147 ? 8.324 6.061 65.727 1.00 27.38 147 LEU B C 1
ATOM 6509 O O . LEU B 1 147 ? 7.408 5.801 66.516 1.00 27.19 147 LEU B O 1
ATOM 6525 N N . LEU B 1 148 ? 9.430 5.318 65.646 1.00 27.45 148 LEU B N 1
ATOM 6526 C CA . LEU B 1 148 ? 9.614 4.166 66.522 1.00 27.49 148 LEU B CA 1
ATOM 6527 C C . LEU B 1 148 ? 9.700 4.592 67.982 1.00 27.95 148 LEU B C 1
ATOM 6528 O O . LEU B 1 148 ? 9.084 3.970 68.856 1.00 27.76 148 LEU B O 1
ATOM 6544 N N . LYS B 1 149 ? 10.460 5.651 68.267 1.00 27.81 149 LYS B N 1
ATOM 6545 C CA . LYS B 1 149 ? 10.626 6.091 69.649 1.00 28.25 149 LYS B CA 1
ATOM 6546 C C . LYS B 1 149 ? 9.346 6.714 70.191 1.00 27.88 149 LYS B C 1
ATOM 6547 O O . LYS B 1 149 ? 8.977 6.476 71.347 1.00 27.95 149 LYS B O 1
ATOM 6566 N N . ALA B 1 150 ? 8.651 7.505 69.372 1.00 27.39 150 ALA B N 1
ATOM 6567 C CA . ALA B 1 150 ? 7.454 8.195 69.844 1.00 27.56 150 ALA B CA 1
ATOM 6568 C C . ALA B 1 150 ? 6.307 7.218 70.081 1.00 27.61 150 ALA B C 1
ATOM 6569 O O . ALA B 1 150 ? 5.649 7.260 71.127 1.00 28.24 150 ALA B O 1
ATOM 6576 N N . THR B 1 151 ? 6.050 6.331 69.117 1.00 27.88 151 THR B N 1
ATOM 6577 C CA . THR B 1 151 ? 4.967 5.366 69.273 1.00 27.67 151 THR B CA 1
ATOM 6578 C C . THR B 1 151 ? 5.244 4.385 70.405 1.00 27.84 151 THR B C 1
ATOM 6579 O O . THR B 1 151 ? 4.305 3.883 71.033 1.00 27.83 151 THR B O 1
ATOM 6590 N N . GLY B 1 152 ? 6.514 4.100 70.681 1.00 27.34 152 GLY B N 1
ATOM 6591 C CA . GLY B 1 152 ? 6.863 3.083 71.647 1.00 27.25 152 GLY B CA 1
ATOM 6592 C C . GLY B 1 152 ? 6.628 1.664 71.185 1.00 26.96 152 GLY B C 1
ATOM 6593 O O . GLY B 1 152 ? 6.845 0.733 71.969 1.00 26.93 152 GLY B O 1
ATOM 6597 N N . PHE B 1 153 ? 6.192 1.463 69.940 1.00 27.16 153 PHE B N 1
ATOM 6598 C CA . PHE B 1 153 ? 5.954 0.125 69.436 1.00 26.66 153 PHE B CA 1
ATOM 6599 C C . PHE B 1 153 ? 7.266 -0.653 69.371 1.00 26.52 153 PHE B C 1
ATOM 6600 O O . PHE B 1 153 ? 8.351 -0.067 69.421 1.00 26.88 153 PHE B O 1
ATOM 6617 N N . PRO B 1 154 ? 7.192 -1.978 69.270 1.00 25.94 154 PRO B N 1
ATOM 6618 C CA . PRO B 1 154 ? 8.399 -2.755 68.976 1.00 25.93 154 PRO B CA 1
ATOM 6619 C C . PRO B 1 154 ? 8.859 -2.525 67.544 1.00 25.85 154 PRO B C 1
ATOM 6620 O O . PRO B 1 154 ? 8.111 -2.054 66.685 1.00 25.87 154 PRO B O 1
ATOM 6631 N N . LYS B 1 155 ? 10.124 -2.869 67.296 1.00 26.01 155 LYS B N 1
ATOM 6632 C CA . LYS B 1 155 ? 10.739 -2.563 66.007 1.00 25.87 155 LYS B CA 1
ATOM 6633 C C . LYS B 1 155 ? 10.001 -3.224 64.849 1.00 25.75 155 LYS B C 1
ATOM 6634 O O . LYS B 1 155 ? 10.009 -2.698 63.730 1.00 25.44 155 LYS B O 1
ATOM 6653 N N . ASN B 1 156 ? 9.363 -4.368 65.091 1.00 25.78 156 ASN B N 1
ATOM 6654 C CA . ASN B 1 156 ? 8.731 -5.134 64.023 1.00 25.68 156 ASN B CA 1
ATOM 6655 C C . ASN B 1 156 ? 7.416 -4.530 63.544 1.00 25.36 156 ASN B C 1
ATOM 6656 O O . ASN B 1 156 ? 6.784 -5.106 62.652 1.00 25.08 156 ASN B O 1
ATOM 6667 N N . LYS B 1 157 ? 6.992 -3.392 64.098 1.00 25.48 157 LYS B N 1
ATOM 6668 C CA . LYS B 1 157 ? 5.743 -2.756 63.701 1.00 25.38 157 LYS B CA 1
ATOM 6669 C C . LYS B 1 157 ? 5.922 -1.351 63.144 1.00 24.79 157 LYS B C 1
ATOM 6670 O O . LYS B 1 157 ? 4.921 -0.680 62.869 1.00 24.49 157 LYS B O 1
ATOM 6689 N N . VAL B 1 158 ? 7.155 -0.884 62.972 1.00 24.83 158 VAL B N 1
ATOM 6690 C CA . VAL B 1 158 ? 7.433 0.438 62.426 1.00 25.03 158 VAL B CA 1
ATOM 6691 C C . VAL B 1 158 ? 8.445 0.254 61.303 1.00 25.17 158 VAL B C 1
ATOM 6692 O O . VAL B 1 158 ? 9.619 -0.036 61.561 1.00 25.37 158 VAL B O 1
ATOM 6705 N N . VAL B 1 159 ? 7.991 0.422 60.062 1.00 25.48 159 VAL B N 1
ATOM 6706 C CA . VAL B 1 159 ? 8.808 0.192 58.880 1.00 25.58 159 VAL B CA 1
ATOM 6707 C C . VAL B 1 159 ? 8.791 1.457 58.026 1.00 25.08 159 VAL B C 1
ATOM 6708 O O . VAL B 1 159 ? 7.911 2.313 58.154 1.00 24.66 159 VAL B O 1
ATOM 6721 N N . GLY B 1 160 ? 9.782 1.567 57.145 1.00 24.64 160 GLY B N 1
ATOM 6722 C CA . GLY B 1 160 ? 9.883 2.690 56.232 1.00 24.77 160 GLY B CA 1
ATOM 6723 C C . GLY B 1 160 ? 9.804 2.236 54.787 1.00 24.07 160 GLY B C 1
ATOM 6724 O O . GLY B 1 160 ? 10.264 1.148 54.435 1.00 23.48 160 GLY B O 1
ATOM 6728 N N . MET B 1 161 ? 9.215 3.084 53.945 1.00 24.86 161 MET B N 1
ATOM 6729 C CA . MET B 1 161 ? 9.058 2.779 52.522 1.00 24.62 161 MET B CA 1
ATOM 6730 C C . MET B 1 161 ? 10.271 3.315 51.773 1.00 24.48 161 MET B C 1
ATOM 6731 O O . MET B 1 161 ? 10.393 4.517 51.532 1.00 24.48 161 MET B O 1
ATOM 6745 N N . GLY B 1 162 ? 11.168 2.406 51.415 1.00 24.71 162 GLY B N 1
ATOM 6746 C CA . GLY B 1 162 ? 12.284 2.664 50.527 1.00 24.59 162 GLY B CA 1
ATOM 6747 C C . GLY B 1 162 ? 12.778 1.311 50.076 1.00 24.11 162 GLY B C 1
ATOM 6748 O O . GLY B 1 162 ? 12.410 0.278 50.639 1.00 24.01 162 GLY B O 1
ATOM 6752 N N . GLY B 1 163 ? 13.600 1.309 49.043 1.00 22.68 163 GLY B N 1
ATOM 6753 C CA . GLY B 1 163 ? 14.050 0.018 48.531 1.00 22.39 163 GLY B CA 1
ATOM 6754 C C . GLY B 1 163 ? 13.028 -0.664 47.654 1.00 22.15 163 GLY B C 1
ATOM 6755 O O . GLY B 1 163 ? 13.368 -1.142 46.570 1.00 22.05 163 GLY B O 1
ATOM 6759 N N . LEU B 1 164 ? 11.768 -0.724 48.094 1.00 22.26 164 LEU B N 1
ATOM 6760 C CA . LEU B 1 164 ? 10.717 -1.234 47.220 1.00 21.79 164 LEU B CA 1
ATOM 6761 C C . LEU B 1 164 ? 10.473 -0.275 46.064 1.00 21.78 164 LEU B C 1
ATOM 6762 O O . LEU B 1 164 ? 10.272 -0.705 44.923 1.00 21.50 164 LEU B O 1
ATOM 6778 N N . LEU B 1 165 ? 10.484 1.028 46.343 1.00 22.19 165 LEU B N 1
ATOM 6779 C CA . LEU B 1 165 ? 10.514 2.019 45.274 1.00 22.03 165 LEU B CA 1
ATOM 6780 C C . LEU B 1 165 ? 11.860 1.996 44.561 1.00 22.21 165 LEU B C 1
ATOM 6781 O O . LEU B 1 165 ? 11.923 1.972 43.326 1.00 21.82 165 LEU B O 1
ATOM 6797 N N . ASP B 1 166 ? 12.951 1.983 45.331 1.00 21.91 166 ASP B N 1
ATOM 6798 C CA . ASP B 1 166 ? 14.284 2.044 44.740 1.00 22.15 166 ASP B CA 1
ATOM 6799 C C . ASP B 1 166 ? 14.607 0.781 43.946 1.00 21.76 166 ASP B C 1
ATOM 6800 O O . ASP B 1 166 ? 15.241 0.857 42.887 1.00 21.46 166 ASP B O 1
ATOM 6809 N N . SER B 1 167 ? 14.190 -0.388 44.439 1.00 21.65 167 SER B N 1
ATOM 6810 C CA . SER B 1 167 ? 14.481 -1.629 43.723 1.00 21.40 167 SER B CA 1
ATOM 6811 C C . SER B 1 167 ? 13.609 -1.767 42.483 1.00 21.38 167 SER B C 1
ATOM 6812 O O . SER B 1 167 ? 14.088 -2.197 41.427 1.00 21.23 167 SER B O 1
ATOM 6820 N N . SER B 1 168 ? 12.326 -1.414 42.589 1.00 21.50 168 SER B N 1
ATOM 6821 C CA . SER B 1 168 ? 11.448 -1.491 41.426 1.00 21.58 168 SER B CA 1
ATOM 6822 C C . SER B 1 168 ? 11.916 -0.547 40.326 1.00 21.15 168 SER B C 1
ATOM 6823 O O . SER B 1 168 ? 11.857 -0.887 39.139 1.00 21.13 168 SER B O 1
ATOM 6831 N N . ARG B 1 169 ? 12.386 0.643 40.702 1.00 21.30 169 ARG B N 1
ATOM 6832 C CA . ARG B 1 169 ? 12.970 1.552 39.722 1.00 21.42 169 ARG B CA 1
ATOM 6833 C C . ARG B 1 169 ? 14.113 0.878 38.974 1.00 21.65 169 ARG B C 1
ATOM 6834 O O . ARG B 1 169 ? 14.175 0.916 37.739 1.00 21.85 169 ARG B O 1
ATOM 6855 N N . MET B 1 170 ? 15.031 0.251 39.712 1.00 21.53 170 MET B N 1
ATOM 6856 C CA . MET B 1 170 ? 16.115 -0.494 39.083 1.00 21.95 170 MET B CA 1
ATOM 6857 C C . MET B 1 170 ? 15.568 -1.607 38.199 1.00 21.52 170 MET B C 1
ATOM 6858 O O . MET B 1 170 ? 15.980 -1.760 37.044 1.00 21.62 170 MET B O 1
ATOM 6872 N N . CYS B 1 171 ? 14.630 -2.396 38.728 1.00 21.51 171 CYS B N 1
ATOM 6873 C CA . CYS B 1 171 ? 14.089 -3.513 37.963 1.00 21.28 171 CYS B CA 1
ATOM 6874 C C . CYS B 1 171 ? 13.396 -3.041 36.694 1.00 21.56 171 CYS B C 1
ATOM 6875 O O . CYS B 1 171 ? 13.436 -3.737 35.673 1.00 21.70 171 CYS B O 1
ATOM 6883 N N . HIS B 1 172 ? 12.763 -1.866 36.729 1.00 22.15 172 HIS B N 1
ATOM 6884 C CA . HIS B 1 172 ? 12.144 -1.325 35.523 1.00 21.82 172 HIS B CA 1
ATOM 6885 C C . HIS B 1 172 ? 13.192 -1.054 34.451 1.00 22.11 172 HIS B C 1
ATOM 6886 O O . HIS B 1 172 ? 13.121 -1.592 33.340 1.00 21.97 172 HIS B O 1
ATOM 6900 N N . TYR B 1 173 ? 14.183 -0.218 34.775 1.00 21.68 173 TYR B N 1
ATOM 6901 C CA . TYR B 1 173 ? 15.203 0.154 33.800 1.00 21.81 173 TYR B CA 1
ATOM 6902 C C . TYR B 1 173 ? 15.845 -1.067 33.158 1.00 21.89 173 TYR B C 1
ATOM 6903 O O . TYR B 1 173 ? 16.248 -1.017 31.990 1.00 21.98 173 TYR B O 1
ATOM 6921 N N . ILE B 1 174 ? 15.941 -2.172 33.897 1.00 21.52 174 ILE B N 1
ATOM 6922 C CA . ILE B 1 174 ? 16.471 -3.404 33.325 1.00 22.00 174 ILE B CA 1
ATOM 6923 C C . ILE B 1 174 ? 15.409 -4.105 32.488 1.00 21.83 174 ILE B C 1
ATOM 6924 O O . ILE B 1 174 ? 15.704 -4.640 31.413 1.00 21.86 174 ILE B O 1
ATOM 6940 N N . ALA B 1 175 ? 14.161 -4.111 32.960 1.00 21.82 175 ALA B N 1
ATOM 6941 C CA . ALA B 1 175 ? 13.080 -4.698 32.176 1.00 21.32 175 ALA B CA 1
ATOM 6942 C C . ALA B 1 175 ? 12.863 -3.925 30.883 1.00 21.44 175 ALA B C 1
ATOM 6943 O O . ALA B 1 175 ? 12.680 -4.522 29.815 1.00 21.31 175 ALA B O 1
ATOM 6950 N N . ASP B 1 176 ? 12.889 -2.593 30.957 1.00 22.16 176 ASP B N 1
ATOM 6951 C CA . ASP B 1 176 ? 12.692 -1.779 29.764 1.00 21.88 176 ASP B CA 1
ATOM 6952 C C . ASP B 1 176 ? 13.789 -2.034 28.738 1.00 22.47 176 ASP B C 1
ATOM 6953 O O . ASP B 1 176 ? 13.526 -2.053 27.529 1.00 22.83 176 ASP B O 1
ATOM 6962 N N . LYS B 1 177 ? 15.027 -2.230 29.198 1.00 21.79 177 LYS B N 1
ATOM 6963 C CA . LYS B 1 177 ? 16.124 -2.498 28.273 1.00 22.30 177 LYS B CA 1
ATOM 6964 C C . LYS B 1 177 ? 16.016 -3.903 27.693 1.00 22.21 177 LYS B C 1
ATOM 6965 O O . LYS B 1 177 ? 16.159 -4.097 26.480 1.00 22.40 177 LYS B O 1
ATOM 6984 N N . LEU B 1 178 ? 15.766 -4.898 28.544 1.00 22.25 178 LEU B N 1
ATOM 6985 C CA . LEU B 1 178 ? 15.546 -6.255 28.061 1.00 21.92 178 LEU B CA 1
ATOM 6986 C C . LEU B 1 178 ? 14.200 -6.417 27.370 1.00 22.14 178 LEU B C 1
ATOM 6987 O O . LEU B 1 178 ? 13.980 -7.446 26.722 1.00 22.12 178 LEU B O 1
ATOM 7003 N N . ASN B 1 179 ? 13.307 -5.436 27.483 1.00 22.54 179 ASN B N 1
ATOM 7004 C CA . ASN B 1 179 ? 11.942 -5.555 26.979 1.00 22.26 179 ASN B CA 1
ATOM 7005 C C . ASN B 1 179 ? 11.304 -6.847 27.487 1.00 21.57 179 ASN B C 1
ATOM 7006 O O . ASN B 1 179 ? 10.955 -7.752 26.729 1.00 21.82 179 ASN B O 1
ATOM 7017 N N . VAL B 1 180 ? 11.168 -6.911 28.808 1.00 21.89 180 VAL B N 1
ATOM 7018 C CA . VAL B 1 180 ? 10.608 -8.063 29.498 1.00 21.49 180 VAL B CA 1
ATOM 7019 C C . VAL B 1 180 ? 9.590 -7.561 30.510 1.00 21.04 180 VAL B C 1
ATOM 7020 O O . VAL B 1 180 ? 9.723 -6.465 31.063 1.00 20.94 180 VAL B O 1
ATOM 7033 N N . ASN B 1 181 ? 8.564 -8.365 30.744 1.00 21.25 181 ASN B N 1
ATOM 7034 C CA . ASN B 1 181 ? 7.584 -8.042 31.768 1.00 20.92 181 ASN B CA 1
ATOM 7035 C C . ASN B 1 181 ? 8.299 -7.851 33.103 1.00 21.38 181 ASN B C 1
ATOM 7036 O O . ASN B 1 181 ? 8.888 -8.815 33.619 1.00 21.27 181 ASN B O 1
ATOM 7047 N N . PRO B 1 182 ? 8.279 -6.653 33.698 1.00 20.97 182 PRO B N 1
ATOM 7048 C CA . PRO B 1 182 ? 8.995 -6.458 34.972 1.00 20.75 182 PRO B CA 1
ATOM 7049 C C . PRO B 1 182 ? 8.526 -7.382 36.080 1.00 20.91 182 PRO B C 1
ATOM 7050 O O . PRO B 1 182 ? 9.211 -7.479 37.104 1.00 21.35 182 PRO B O 1
ATOM 7061 N N . ARG B 1 183 ? 7.388 -8.058 35.909 1.00 20.64 183 ARG B N 1
ATOM 7062 C CA . ARG B 1 183 ? 6.927 -9.028 36.896 1.00 20.93 183 ARG B CA 1
ATOM 7063 C C . ARG B 1 183 ? 8.015 -10.028 37.261 1.00 21.15 183 ARG B C 1
ATOM 7064 O O . ARG B 1 183 ? 8.079 -10.486 38.408 1.00 21.20 183 ARG B O 1
ATOM 7085 N N . TYR B 1 184 ? 8.879 -10.373 36.309 1.00 20.70 184 TYR B N 1
ATOM 7086 C CA . TYR B 1 184 ? 9.870 -11.423 36.497 1.00 21.05 184 TYR B CA 1
ATOM 7087 C C . TYR B 1 184 ? 11.279 -10.888 36.714 1.00 21.26 184 TYR B C 1
ATOM 7088 O O . TYR B 1 184 ? 12.218 -11.683 36.809 1.00 21.38 184 TYR B O 1
ATOM 7106 N N . VAL B 1 185 ? 11.450 -9.573 36.805 1.00 20.73 185 VAL B N 1
ATOM 7107 C CA . VAL B 1 185 ? 12.750 -8.965 37.067 1.00 21.20 185 VAL B CA 1
ATOM 7108 C C . VAL B 1 185 ? 12.806 -8.598 38.543 1.00 21.12 185 VAL B C 1
ATOM 7109 O O . VAL B 1 185 ? 12.035 -7.752 39.012 1.00 20.56 185 VAL B O 1
ATOM 7122 N N . HIS B 1 186 ? 13.717 -9.236 39.276 1.00 21.53 186 HIS B N 1
ATOM 7123 C CA . HIS B 1 186 ? 13.876 -9.017 40.705 1.00 21.44 186 HIS B CA 1
ATOM 7124 C C . HIS B 1 186 ? 15.234 -8.395 40.992 1.00 21.23 186 HIS B C 1
ATOM 7125 O O . HIS B 1 186 ? 16.210 -8.629 40.275 1.00 21.19 186 HIS B O 1
ATOM 7139 N N . GLY B 1 187 ? 15.284 -7.601 42.054 1.00 20.98 187 GLY B N 1
ATOM 7140 C CA . GLY B 1 187 ? 16.511 -6.938 42.444 1.00 21.13 187 GLY B CA 1
ATOM 7141 C C . GLY B 1 187 ? 16.337 -6.250 43.776 1.00 21.18 187 GLY B C 1
ATOM 7142 O O . GLY B 1 187 ? 15.216 -5.971 44.213 1.00 21.21 187 GLY B O 1
ATOM 7146 N N . SER B 1 188 ? 17.470 -5.981 44.420 1.00 21.79 188 SER B N 1
ATOM 7147 C CA . SER B 1 188 ? 17.488 -5.365 45.739 1.00 21.87 188 SER B CA 1
ATOM 7148 C C . SER B 1 188 ? 18.367 -4.125 45.712 1.00 22.07 188 SER B C 1
ATOM 7149 O O . SER B 1 188 ? 19.531 -4.192 45.304 1.00 22.23 188 SER B O 1
ATOM 7157 N N . CYS B 1 189 ? 17.802 -2.997 46.136 1.00 22.47 189 CYS B N 1
ATOM 7158 C CA . CYS B 1 189 ? 18.544 -1.760 46.352 1.00 22.85 189 CYS B CA 1
ATOM 7159 C C . CYS B 1 189 ? 18.520 -1.472 47.849 1.00 23.00 189 CYS B C 1
ATOM 7160 O O . CYS B 1 189 ? 17.472 -1.122 48.403 1.00 22.53 189 CYS B O 1
ATOM 7168 N N . ILE B 1 190 ? 19.673 -1.626 48.500 1.00 23.05 190 ILE B N 1
ATOM 7169 C CA . ILE B 1 190 ? 19.752 -1.553 49.956 1.00 23.49 190 ILE B CA 1
ATOM 7170 C C . ILE B 1 190 ? 20.401 -0.246 50.389 1.00 23.49 190 ILE B C 1
ATOM 7171 O O . ILE B 1 190 ? 20.802 0.572 49.554 1.00 23.37 190 ILE B O 1
ATOM 7187 N N . GLY B 1 191 ? 20.506 -0.046 51.695 1.00 24.02 191 GLY B N 1
ATOM 7188 C CA . GLY B 1 191 ? 21.087 1.155 52.250 1.00 24.01 191 GLY B CA 1
ATOM 7189 C C . GLY B 1 191 ? 20.040 2.153 52.700 1.00 23.81 191 GLY B C 1
ATOM 7190 O O . GLY B 1 191 ? 18.895 1.817 53.010 1.00 23.61 191 GLY B O 1
ATOM 7194 N N . GLY B 1 192 ? 20.458 3.414 52.737 1.00 24.38 192 GLY B N 1
ATOM 7195 C CA . GLY B 1 192 ? 19.563 4.497 53.086 1.00 24.53 192 GLY B CA 1
ATOM 7196 C C . GLY B 1 192 ? 18.854 5.057 51.867 1.00 24.53 192 GLY B C 1
ATOM 7197 O O . GLY B 1 192 ? 19.388 5.067 50.762 1.00 24.63 192 GLY B O 1
ATOM 7201 N N . HIS B 1 193 ? 17.628 5.529 52.085 1.00 24.42 193 HIS B N 1
ATOM 7202 C CA . HIS B 1 193 ? 16.826 6.080 51.000 1.00 24.74 193 HIS B CA 1
ATOM 7203 C C . HIS B 1 193 ? 17.376 7.432 50.562 1.00 25.17 193 HIS B C 1
ATOM 7204 O O . HIS B 1 193 ? 16.736 8.468 50.771 1.00 25.87 193 HIS B O 1
ATOM 7218 N N . GLY B 1 194 ? 18.553 7.430 49.955 1.00 24.90 194 GLY B N 1
ATOM 7219 C CA . GLY B 1 194 ? 19.177 8.654 49.511 1.00 24.79 194 GLY B CA 1
ATOM 7220 C C . GLY B 1 194 ? 20.283 8.381 48.518 1.00 25.02 194 GLY B C 1
ATOM 7221 O O . GLY B 1 194 ? 20.365 7.301 47.932 1.00 24.66 194 GLY B O 1
ATOM 7225 N N . ASP B 1 195 ? 21.149 9.381 48.339 1.00 24.82 195 ASP B N 1
ATOM 7226 C CA . ASP B 1 195 ? 22.247 9.256 47.387 1.00 25.19 195 ASP B CA 1
ATOM 7227 C C . ASP B 1 195 ? 23.200 8.121 47.743 1.00 24.96 195 ASP B C 1
ATOM 7228 O O . ASP B 1 195 ? 23.981 7.692 46.886 1.00 24.93 195 ASP B O 1
ATOM 7237 N N . SER B 1 196 ? 23.159 7.628 48.978 1.00 25.82 196 SER B N 1
ATOM 7238 C CA . SER B 1 196 ? 24.036 6.552 49.417 1.00 25.94 196 SER B CA 1
ATOM 7239 C C . SER B 1 196 ? 23.419 5.170 49.229 1.00 25.57 196 SER B C 1
ATOM 7240 O O . SER B 1 196 ? 23.969 4.188 49.738 1.00 25.33 196 SER B O 1
ATOM 7248 N N . MET B 1 197 ? 22.299 5.068 48.519 1.00 25.17 197 MET B N 1
ATOM 7249 C CA . MET B 1 197 ? 21.689 3.770 48.286 1.00 24.69 197 MET B CA 1
ATOM 7250 C C . MET B 1 197 ? 22.607 2.907 47.423 1.00 24.38 197 MET B C 1
ATOM 7251 O O . MET B 1 197 ? 23.481 3.403 46.707 1.00 24.72 197 MET B O 1
ATOM 7265 N N . ILE B 1 198 ? 22.397 1.596 47.500 1.00 23.43 198 ILE B N 1
ATOM 7266 C CA . ILE B 1 198 ? 23.268 0.629 46.837 1.00 23.70 198 ILE B CA 1
ATOM 7267 C C . ILE B 1 198 ? 22.446 -0.218 45.873 1.00 23.14 198 ILE B C 1
ATOM 7268 O O . ILE B 1 198 ? 21.989 -1.307 46.247 1.00 22.76 198 ILE B O 1
ATOM 7284 N N . PRO B 1 199 ? 22.226 0.232 44.635 1.00 23.23 199 PRO B N 1
ATOM 7285 C CA . PRO B 1 199 ? 21.513 -0.609 43.662 1.00 22.99 199 PRO B CA 1
ATOM 7286 C C . PRO B 1 199 ? 22.328 -1.821 43.239 1.00 22.82 199 PRO B C 1
ATOM 7287 O O . PRO B 1 199 ? 23.268 -1.699 42.448 1.00 22.43 199 PRO B O 1
ATOM 7298 N N . LEU B 1 200 ? 21.977 -2.999 43.758 1.00 23.05 200 LEU B N 1
ATOM 7299 C CA . LEU B 1 200 ? 22.718 -4.227 43.466 1.00 22.86 200 LEU B CA 1
ATOM 7300 C C . LEU B 1 200 ? 22.331 -4.723 42.072 1.00 23.16 200 LEU B C 1
ATOM 7301 O O . LEU B 1 200 ? 21.652 -5.735 41.888 1.00 23.07 200 LEU B O 1
ATOM 7317 N N . VAL B 1 201 ? 22.794 -3.973 41.072 1.00 23.62 201 VAL B N 1
ATOM 7318 C CA . VAL B 1 201 ? 22.461 -4.283 39.686 1.00 23.15 201 VAL B CA 1
ATOM 7319 C C . VAL B 1 201 ? 22.985 -5.661 39.307 1.00 23.32 201 VAL B C 1
ATOM 7320 O O . VAL B 1 201 ? 22.279 -6.460 38.679 1.00 23.46 201 VAL B O 1
ATOM 7333 N N . ASN B 1 202 ? 24.226 -5.966 39.683 1.00 23.13 202 ASN B N 1
ATOM 7334 C CA . ASN B 1 202 ? 24.870 -7.203 39.256 1.00 23.10 202 ASN B CA 1
ATOM 7335 C C . ASN B 1 202 ? 24.258 -8.447 39.888 1.00 23.43 202 ASN B C 1
ATOM 7336 O O . ASN B 1 202 ? 24.659 -9.559 39.525 1.00 23.40 202 ASN B O 1
ATOM 7347 N N . HIS B 1 203 ? 23.307 -8.295 40.811 1.00 23.23 203 HIS B N 1
ATOM 7348 C CA . HIS B 1 203 ? 22.591 -9.423 41.388 1.00 23.36 203 HIS B CA 1
ATOM 7349 C C . HIS B 1 203 ? 21.150 -9.514 40.904 1.00 23.22 203 HIS B C 1
ATOM 7350 O O . HIS B 1 203 ? 20.405 -10.381 41.374 1.00 23.02 203 HIS B O 1
ATOM 7364 N N . VAL B 1 204 ? 20.742 -8.646 39.976 1.00 23.10 204 VAL B N 1
ATOM 7365 C CA . VAL B 1 204 ? 19.396 -8.714 39.430 1.00 22.70 204 VAL B CA 1
ATOM 7366 C C . VAL B 1 204 ? 19.190 -10.052 38.728 1.00 22.97 204 VAL B C 1
ATOM 7367 O O . VAL B 1 204 ? 20.115 -10.624 38.138 1.00 23.00 204 VAL B O 1
ATOM 7380 N N . THR B 1 205 ? 17.960 -10.556 38.798 1.00 22.80 205 THR B N 1
ATOM 7381 C CA . THR B 1 205 ? 17.596 -11.826 38.190 1.00 22.97 205 THR B CA 1
ATOM 7382 C C . THR B 1 205 ? 16.339 -11.648 37.351 1.00 22.76 205 THR B C 1
ATOM 7383 O O . THR B 1 205 ? 15.513 -10.770 37.617 1.00 22.20 205 THR B O 1
ATOM 7394 N N . VAL B 1 206 ? 16.204 -12.495 36.333 1.00 23.28 206 VAL B N 1
ATOM 7395 C CA . VAL B 1 206 ? 15.052 -12.491 35.438 1.00 22.92 206 VAL B CA 1
ATOM 7396 C C . VAL B 1 206 ? 14.492 -13.907 35.425 1.00 23.17 206 VAL B C 1
ATOM 7397 O O . VAL B 1 206 ? 15.076 -14.804 34.804 1.00 23.49 206 VAL B O 1
ATOM 7410 N N . ASN B 1 207 ? 13.364 -14.109 36.104 1.00 22.72 207 ASN B N 1
ATOM 7411 C CA . ASN B 1 207 ? 12.787 -15.441 36.276 1.00 22.83 207 ASN B CA 1
ATOM 7412 C C . ASN B 1 207 ? 13.826 -16.404 36.843 1.00 23.04 207 ASN B C 1
ATOM 7413 O O . ASN B 1 207 ? 13.939 -17.557 36.419 1.00 23.38 207 ASN B O 1
ATOM 7424 N N . GLY B 1 208 ? 14.602 -15.916 37.813 1.00 23.09 208 GLY B N 1
ATOM 7425 C CA . GLY B 1 208 ? 15.659 -16.684 38.425 1.00 23.17 208 GLY B CA 1
ATOM 7426 C C . GLY B 1 208 ? 16.977 -16.649 37.683 1.00 23.30 208 GLY B C 1
ATOM 7427 O O . GLY B 1 208 ? 18.014 -16.970 38.275 1.00 23.81 208 GLY B O 1
ATOM 7431 N N . ILE B 1 209 ? 16.971 -16.256 36.416 1.00 23.40 209 ILE B N 1
ATOM 7432 C CA . ILE B 1 209 ? 18.187 -16.289 35.601 1.00 23.54 209 ILE B CA 1
ATOM 7433 C C . ILE B 1 209 ? 19.073 -15.107 35.992 1.00 23.69 209 ILE B C 1
ATOM 7434 O O . ILE B 1 209 ? 18.569 -13.977 36.094 1.00 23.30 209 ILE B O 1
ATOM 7450 N N . PRO B 1 210 ? 20.374 -15.310 36.206 1.00 23.79 210 PRO B N 1
ATOM 7451 C CA . PRO B 1 210 ? 21.250 -14.169 36.499 1.00 24.17 210 PRO B CA 1
ATOM 7452 C C . PRO B 1 210 ? 21.263 -13.169 35.353 1.00 23.97 210 PRO B C 1
ATOM 7453 O O . PRO B 1 210 ? 21.133 -13.530 34.182 1.00 24.26 210 PRO B O 1
ATOM 7464 N N . ILE B 1 211 ? 21.423 -11.891 35.708 1.00 24.26 211 ILE B N 1
ATOM 7465 C CA . ILE B 1 211 ? 21.475 -10.841 34.699 1.00 24.35 211 ILE B CA 1
ATOM 7466 C C . ILE B 1 211 ? 22.713 -10.974 33.821 1.00 24.99 211 ILE B C 1
ATOM 7467 O O . ILE B 1 211 ? 22.712 -10.502 32.677 1.00 25.05 211 ILE B O 1
ATOM 7483 N N . GLN B 1 212 ? 23.773 -11.611 34.323 1.00 25.46 212 GLN B N 1
ATOM 7484 C CA . GLN B 1 212 ? 24.994 -11.744 33.536 1.00 26.14 212 GLN B CA 1
ATOM 7485 C C . GLN B 1 212 ? 24.760 -12.536 32.257 1.00 26.54 212 GLN B C 1
ATOM 7486 O O . GLN B 1 212 ? 25.386 -12.249 31.230 1.00 27.00 212 GLN B O 1
ATOM 7500 N N . LEU B 1 213 ? 23.873 -13.533 32.291 1.00 26.38 213 LEU B N 1
ATOM 7501 C CA . LEU B 1 213 ? 23.589 -14.300 31.081 1.00 26.39 213 LEU B CA 1
ATOM 7502 C C . LEU B 1 213 ? 23.153 -13.379 29.950 1.00 26.57 213 LEU B C 1
ATOM 7503 O O . LEU B 1 213 ? 23.628 -13.500 28.815 1.00 27.01 213 LEU B O 1
ATOM 7519 N N . PHE B 1 214 ? 22.253 -12.439 30.245 1.00 25.81 214 PHE B N 1
ATOM 7520 C CA . PHE B 1 214 ? 21.802 -11.495 29.232 1.00 25.57 214 PHE B CA 1
ATOM 7521 C C . PHE B 1 214 ? 22.918 -10.566 28.781 1.00 26.31 214 PHE B C 1
ATOM 7522 O O . PHE B 1 214 ? 22.821 -9.980 27.697 1.00 26.62 214 PHE B O 1
ATOM 7539 N N . VAL B 1 215 ? 23.975 -10.420 29.581 1.00 26.10 215 VAL B N 1
ATOM 7540 C CA . VAL B 1 215 ? 25.154 -9.699 29.116 1.00 26.59 215 VAL B CA 1
ATOM 7541 C C . VAL B 1 215 ? 25.935 -10.552 28.124 1.00 26.96 215 VAL B C 1
ATOM 7542 O O . VAL B 1 215 ? 26.384 -10.062 27.081 1.00 27.31 215 VAL B O 1
ATOM 7555 N N . GLU B 1 216 ? 26.099 -11.842 28.427 1.00 27.34 216 GLU B N 1
ATOM 7556 C CA . GLU B 1 216 ? 26.851 -12.744 27.563 1.00 28.01 216 GLU B CA 1
ATOM 7557 C C . GLU B 1 216 ? 26.132 -13.054 26.256 1.00 28.62 216 GLU B C 1
ATOM 7558 O O . GLU B 1 216 ? 26.727 -13.701 25.387 1.00 29.61 216 GLU B O 1
ATOM 7570 N N . ARG B 1 217 ? 24.880 -12.622 26.096 1.00 27.67 217 ARG B N 1
ATOM 7571 C CA . ARG B 1 217 ? 24.141 -12.811 24.856 1.00 27.37 217 ARG B CA 1
ATOM 7572 C C . ARG B 1 217 ? 23.945 -11.513 24.085 1.00 27.24 217 ARG B C 1
ATOM 7573 O O . ARG B 1 217 ? 23.341 -11.535 23.007 1.00 27.15 217 ARG B O 1
ATOM 7594 N N . GLY B 1 218 ? 24.431 -10.387 24.606 1.00 26.89 218 GLY B N 1
ATOM 7595 C CA . GLY B 1 218 ? 24.329 -9.116 23.923 1.00 26.32 218 GLY B CA 1
ATOM 7596 C C . GLY B 1 218 ? 23.104 -8.294 24.260 1.00 25.70 218 GLY B C 1
ATOM 7597 O O . GLY B 1 218 ? 22.990 -7.160 23.778 1.00 25.74 218 GLY B O 1
ATOM 7601 N N . ASP B 1 219 ? 22.186 -8.818 25.075 1.00 25.99 219 ASP B N 1
ATOM 7602 C CA . ASP B 1 219 ? 20.963 -8.089 25.387 1.00 25.80 219 ASP B CA 1
ATOM 7603 C C . ASP B 1 219 ? 21.224 -6.814 26.179 1.00 25.72 219 ASP B C 1
ATOM 7604 O O . ASP B 1 219 ? 20.384 -5.910 26.173 1.00 25.41 219 ASP B O 1
ATOM 7613 N N . ILE B 1 220 ? 22.373 -6.716 26.857 1.00 25.72 220 ILE B N 1
ATOM 7614 C CA . ILE B 1 220 ? 22.697 -5.545 27.663 1.00 25.72 220 ILE B CA 1
ATOM 7615 C C . ILE B 1 220 ? 24.171 -5.628 28.027 1.00 25.89 220 ILE B C 1
ATOM 7616 O O . ILE B 1 220 ? 24.760 -6.713 28.025 1.00 26.20 220 ILE B O 1
ATOM 7632 N N . THR B 1 221 ? 24.774 -4.480 28.330 1.00 25.12 221 THR B N 1
ATOM 7633 C CA . THR B 1 221 ? 26.191 -4.408 28.657 1.00 25.20 221 THR B CA 1
ATOM 7634 C C . THR B 1 221 ? 26.386 -4.013 30.115 1.00 25.24 221 THR B C 1
ATOM 7635 O O . THR B 1 221 ? 25.537 -3.349 30.719 1.00 24.72 221 THR B O 1
ATOM 7646 N N . GLN B 1 222 ? 27.525 -4.431 30.675 1.00 25.42 222 GLN B N 1
ATOM 7647 C CA . GLN B 1 222 ? 27.868 -4.038 32.038 1.00 24.85 222 GLN B CA 1
ATOM 7648 C C . GLN B 1 222 ? 27.914 -2.522 32.172 1.00 24.84 222 GLN B C 1
ATOM 7649 O O . GLN B 1 222 ? 27.525 -1.969 33.208 1.00 24.91 222 GLN B O 1
ATOM 7663 N N . ALA B 1 223 ? 28.396 -1.832 31.135 1.00 25.15 223 ALA B N 1
ATOM 7664 C CA . ALA B 1 223 ? 28.385 -0.373 31.148 1.00 25.03 223 ALA B CA 1
ATOM 7665 C C . ALA B 1 223 ? 26.967 0.153 31.318 1.00 24.60 223 ALA B C 1
ATOM 7666 O O . ALA B 1 223 ? 26.720 1.066 32.115 1.00 24.30 223 ALA B O 1
ATOM 7673 N N . GLU B 1 224 ? 26.017 -0.419 30.577 1.00 24.39 224 GLU B N 1
ATOM 7674 C CA . GLU B 1 224 ? 24.622 -0.029 30.733 1.00 24.17 224 GLU B CA 1
ATOM 7675 C C . GLU B 1 224 ? 24.075 -0.448 32.091 1.00 23.79 224 GLU B C 1
ATOM 7676 O O . GLU B 1 224 ? 23.189 0.222 32.633 1.00 23.51 224 GLU B O 1
ATOM 7688 N N . LEU B 1 225 ? 24.586 -1.545 32.656 1.00 24.32 225 LEU B N 1
ATOM 7689 C CA . LEU B 1 225 ? 24.176 -1.941 34.000 1.00 24.20 225 LEU B CA 1
ATOM 7690 C C . LEU B 1 225 ? 24.708 -0.968 35.045 1.00 24.25 225 LEU B C 1
ATOM 7691 O O . LEU B 1 225 ? 24.012 -0.650 36.017 1.00 23.99 225 LEU B O 1
ATOM 7707 N N . ASP B 1 226 ? 25.939 -0.483 34.864 1.00 23.81 226 ASP B N 1
ATOM 7708 C CA . ASP B 1 226 ? 26.469 0.531 35.768 1.00 23.94 226 ASP B CA 1
ATOM 7709 C C . ASP B 1 226 ? 25.703 1.840 35.627 1.00 23.45 226 ASP B C 1
ATOM 7710 O O . ASP B 1 226 ? 25.484 2.550 36.616 1.00 23.57 226 ASP B O 1
ATOM 7719 N N . LYS B 1 227 ? 25.284 2.171 34.403 1.00 24.24 227 LYS B N 1
ATOM 7720 C CA . LYS B 1 227 ? 24.500 3.382 34.183 1.00 24.02 227 LYS B CA 1
ATOM 7721 C C . LYS B 1 227 ? 23.159 3.306 34.905 1.00 23.54 227 LYS B C 1
ATOM 7722 O O . LYS B 1 227 ? 22.673 4.311 35.438 1.00 23.15 227 LYS B O 1
ATOM 7741 N N . ILE B 1 228 ? 22.548 2.118 34.937 1.00 23.58 228 ILE B N 1
ATOM 7742 C CA . ILE B 1 228 ? 21.263 1.957 35.612 1.00 23.50 228 ILE B CA 1
ATOM 7743 C C . ILE B 1 228 ? 21.418 2.131 37.117 1.00 23.76 228 ILE B C 1
ATOM 7744 O O . ILE B 1 228 ? 20.497 2.613 37.791 1.00 23.49 228 ILE B O 1
ATOM 7760 N N . ALA B 1 229 ? 22.566 1.741 37.673 1.00 23.51 229 ALA B N 1
ATOM 7761 C CA . ALA B 1 229 ? 22.802 1.939 39.099 1.00 23.71 229 ALA B CA 1
ATOM 7762 C C . ALA B 1 229 ? 22.706 3.414 39.464 1.00 23.58 229 ALA B C 1
ATOM 7763 O O . ALA B 1 229 ? 22.021 3.785 40.423 1.00 23.57 229 ALA B O 1
ATOM 7770 N N . GLN B 1 230 ? 23.383 4.275 38.700 1.00 24.27 230 GLN B N 1
ATOM 7771 C CA . GLN B 1 230 ? 23.361 5.703 39.000 1.00 24.42 230 GLN B CA 1
ATOM 7772 C C . GLN B 1 230 ? 21.989 6.306 38.728 1.00 24.05 230 GLN B C 1
ATOM 7773 O O . GLN B 1 230 ? 21.527 7.171 39.481 1.00 24.03 230 GLN B O 1
ATOM 7787 N N . ARG B 1 231 ? 21.318 5.868 37.659 1.00 23.71 231 ARG B N 1
ATOM 7788 C CA . ARG B 1 231 ? 19.977 6.373 37.385 1.00 23.42 231 ARG B CA 1
ATOM 7789 C C . ARG B 1 231 ? 19.018 6.005 38.509 1.00 23.76 231 ARG B C 1
ATOM 7790 O O . ARG B 1 231 ? 18.133 6.792 38.866 1.00 23.81 231 ARG B O 1
ATOM 7811 N N . THR B 1 232 ? 19.174 4.808 39.076 1.00 23.96 232 THR B N 1
ATOM 7812 C CA . THR B 1 232 ? 18.360 4.428 40.224 1.00 23.52 232 THR B CA 1
ATOM 7813 C C . THR B 1 232 ? 18.621 5.355 41.403 1.00 23.65 232 THR B C 1
ATOM 7814 O O . THR B 1 232 ? 17.681 5.803 42.070 1.00 23.71 232 THR B O 1
ATOM 7825 N N . ILE B 1 233 ? 19.893 5.661 41.671 1.00 23.80 233 ILE B N 1
ATOM 7826 C CA . ILE B 1 233 ? 20.228 6.561 42.773 1.00 23.90 233 ILE B CA 1
ATOM 7827 C C . ILE B 1 233 ? 19.552 7.911 42.577 1.00 23.54 233 ILE B C 1
ATOM 7828 O O . ILE B 1 233 ? 19.011 8.494 43.524 1.00 23.57 233 ILE B O 1
ATOM 7844 N N . GLY B 1 234 ? 19.566 8.423 41.350 1.00 23.98 234 GLY B N 1
ATOM 7845 C CA . GLY B 1 234 ? 19.028 9.729 41.041 1.00 24.13 234 GLY B CA 1
ATOM 7846 C C . GLY B 1 234 ? 17.627 9.737 40.476 1.00 24.31 234 GLY B C 1
ATOM 7847 O O . GLY B 1 234 ? 17.167 10.794 40.028 1.00 24.66 234 GLY B O 1
ATOM 7851 N N . SER B 1 235 ? 16.927 8.600 40.478 1.00 24.49 235 SER B N 1
ATOM 7852 C CA . SER B 1 235 ? 15.570 8.573 39.944 1.00 24.58 235 SER B CA 1
ATOM 7853 C C . SER B 1 235 ? 14.666 9.541 40.697 1.00 24.47 235 SER B C 1
ATOM 7854 O O . SER B 1 235 ? 13.823 10.214 40.093 1.00 24.76 235 SER B O 1
ATOM 7862 N N . GLY B 1 236 ? 14.827 9.626 42.018 1.00 24.56 236 GLY B N 1
ATOM 7863 C CA . GLY B 1 236 ? 14.020 10.557 42.789 1.00 24.83 236 GLY B CA 1
ATOM 7864 C C . GLY B 1 236 ? 14.154 11.983 42.293 1.00 25.34 236 GLY B C 1
ATOM 7865 O O . GLY B 1 236 ? 13.158 12.683 42.097 1.00 25.56 236 GLY B O 1
ATOM 7869 N N . MET B 1 237 ? 15.392 12.429 42.072 1.00 25.83 237 MET B N 1
ATOM 7870 C CA . MET B 1 237 ? 15.625 13.797 41.625 1.00 26.43 237 MET B CA 1
ATOM 7871 C C . MET B 1 237 ? 15.306 13.976 40.145 1.00 26.09 237 MET B C 1
ATOM 7872 O O . MET B 1 237 ? 14.946 15.080 39.724 1.00 26.58 237 MET B O 1
ATOM 7886 N N . GLU B 1 238 ? 15.432 12.913 39.347 1.00 26.06 238 GLU B N 1
ATOM 7887 C CA . GLU B 1 238 ? 15.079 13.003 37.934 1.00 25.62 238 GLU B CA 1
ATOM 7888 C C . GLU B 1 238 ? 13.620 13.403 37.759 1.00 25.74 238 GLU B C 1
ATOM 7889 O O . GLU B 1 238 ? 13.294 14.244 36.914 1.00 25.50 238 GLU B O 1
ATOM 7901 N N . LEU B 1 239 ? 12.725 12.811 38.554 1.00 25.97 239 LEU B N 1
ATOM 7902 C CA . LEU B 1 239 ? 11.307 13.127 38.434 1.00 25.86 239 LEU B CA 1
ATOM 7903 C C . LEU B 1 239 ? 10.981 14.493 39.024 1.00 26.43 239 LEU B C 1
ATOM 7904 O O . LEU B 1 239 ? 10.070 15.172 38.537 1.00 26.30 239 LEU B O 1
ATOM 7920 N N . VAL B 1 240 ? 11.702 14.910 40.067 1.00 27.12 240 VAL B N 1
ATOM 7921 C CA . VAL B 1 240 ? 11.505 16.251 40.615 1.00 27.47 240 VAL B CA 1
ATOM 7922 C C . VAL B 1 240 ? 11.662 17.294 39.518 1.00 27.58 240 VAL B C 1
ATOM 7923 O O . VAL B 1 240 ? 10.857 18.228 39.402 1.00 27.72 240 VAL B O 1
ATOM 7936 N N . GLN B 1 241 ? 12.695 17.146 38.688 1.00 27.67 241 GLN B N 1
ATOM 7937 C CA . GLN B 1 241 ? 12.959 18.110 37.629 1.00 28.34 241 GLN B CA 1
ATOM 7938 C C . GLN B 1 241 ? 12.091 17.885 36.399 1.00 27.55 241 GLN B C 1
ATOM 7939 O O . GLN B 1 241 ? 11.917 18.815 35.606 1.00 27.98 241 GLN B O 1
ATOM 7953 N N . LEU B 1 242 ? 11.543 16.681 36.221 1.00 27.64 242 LEU B N 1
ATOM 7954 C CA . LEU B 1 242 ? 10.563 16.460 35.163 1.00 27.12 242 LEU B CA 1
ATOM 7955 C C . LEU B 1 242 ? 9.211 17.056 35.542 1.00 27.09 242 LEU B C 1
ATOM 7956 O O . LEU B 1 242 ? 8.599 17.781 34.749 1.00 26.69 242 LEU B O 1
ATOM 7972 N N . TYR B 1 243 ? 8.734 16.763 36.756 1.00 26.96 243 TYR B N 1
ATOM 7973 C CA . TYR B 1 243 ? 7.491 17.362 37.231 1.00 27.09 243 TYR B CA 1
ATOM 7974 C C . TYR B 1 243 ? 7.579 18.882 37.269 1.00 27.73 243 TYR B C 1
ATOM 7975 O O . TYR B 1 243 ? 6.574 19.567 37.047 1.00 28.51 243 TYR B O 1
ATOM 7993 N N . GLY B 1 244 ? 8.753 19.425 37.558 1.00 28.88 244 GLY B N 1
ATOM 7994 C CA . GLY B 1 244 ? 8.896 20.872 37.716 1.00 29.47 244 GLY B CA 1
ATOM 7995 C C . GLY B 1 244 ? 8.451 21.366 39.073 1.00 30.25 244 GLY B C 1
ATOM 7996 O O . GLY B 1 244 ? 9.180 22.112 39.733 1.00 30.64 244 GLY B O 1
ATOM 8000 N N . ASN B 1 245 ? 7.255 20.971 39.505 1.00 29.59 245 ASN B N 1
ATOM 8001 C CA . ASN B 1 245 ? 6.767 21.239 40.849 1.00 29.94 245 ASN B CA 1
ATOM 8002 C C . ASN B 1 245 ? 6.352 19.923 41.484 1.00 30.02 245 ASN B C 1
ATOM 8003 O O . ASN B 1 245 ? 5.689 19.099 40.847 1.00 30.11 245 ASN B O 1
ATOM 8014 N N . GLY B 1 246 ? 6.747 19.729 42.736 1.00 30.13 246 GLY B N 1
ATOM 8015 C CA . GLY B 1 246 ? 6.486 18.481 43.413 1.00 29.14 246 GLY B CA 1
ATOM 8016 C C . GLY B 1 246 ? 7.434 17.385 42.961 1.00 28.42 246 GLY B C 1
ATOM 8017 O O . GLY B 1 246 ? 8.444 17.618 42.289 1.00 28.75 246 GLY B O 1
ATOM 8021 N N . SER B 1 247 ? 7.085 16.158 43.338 1.00 26.91 247 SER B N 1
ATOM 8022 C CA . SER B 1 247 ? 7.925 14.998 43.075 1.00 26.41 247 SER B CA 1
ATOM 8023 C C . SER B 1 247 ? 7.024 13.818 42.723 1.00 25.75 247 SER B C 1
ATOM 8024 O O . SER B 1 247 ? 5.827 13.978 42.466 1.00 25.91 247 SER B O 1
ATOM 8032 N N . ALA B 1 248 ? 7.611 12.624 42.707 1.00 23.90 248 ALA B N 1
ATOM 8033 C CA . ALA B 1 248 ? 6.868 11.417 42.390 1.00 23.31 248 ALA B CA 1
ATOM 8034 C C . ALA B 1 248 ? 5.824 11.130 43.464 1.00 23.52 248 ALA B C 1
ATOM 8035 O O . ALA B 1 248 ? 5.908 11.611 44.597 1.00 24.16 248 ALA B O 1
ATOM 8042 N N . TYR B 1 249 ? 4.820 10.335 43.091 1.00 22.97 249 TYR B N 1
ATOM 8043 C CA . TYR B 1 249 ? 3.789 9.951 44.047 1.00 22.97 249 TYR B CA 1
ATOM 8044 C C . TYR B 1 249 ? 3.005 8.718 43.610 1.00 22.52 249 TYR B C 1
ATOM 8045 O O . TYR B 1 249 ? 2.451 8.006 44.455 1.00 22.33 249 TYR B O 1
ATOM 8063 N N . PHE B 1 250 ? 2.952 8.440 42.307 1.00 22.58 250 PHE B N 1
ATOM 8064 C CA . PHE B 1 250 ? 2.241 7.248 41.854 1.00 22.29 250 PHE B CA 1
ATOM 8065 C C . PHE B 1 250 ? 2.933 5.977 42.330 1.00 22.03 250 PHE B C 1
ATOM 8066 O O . PHE B 1 250 ? 2.271 5.049 42.809 1.00 21.80 250 PHE B O 1
ATOM 8083 N N . ALA B 1 251 ? 4.259 5.915 42.214 1.00 22.04 251 ALA B N 1
ATOM 8084 C CA . ALA B 1 251 ? 4.986 4.717 42.612 1.00 21.87 251 ALA B CA 1
ATOM 8085 C C . ALA B 1 251 ? 5.109 4.648 44.130 1.00 21.85 251 ALA B C 1
ATOM 8086 O O . ALA B 1 251 ? 4.805 3.601 44.717 1.00 22.02 251 ALA B O 1
ATOM 8093 N N . PRO B 1 252 ? 5.541 5.718 44.808 1.00 21.63 252 PRO B N 1
ATOM 8094 C CA . PRO B 1 252 ? 5.565 5.665 46.281 1.00 21.80 252 PRO B CA 1
ATOM 8095 C C . PRO B 1 252 ? 4.241 5.229 46.886 1.00 21.60 252 PRO B C 1
ATOM 8096 O O . PRO B 1 252 ? 4.212 4.354 47.760 1.00 21.65 252 PRO B O 1
ATOM 8107 N N . ALA B 1 253 ? 3.134 5.820 46.436 1.00 22.17 253 ALA B N 1
ATOM 8108 C CA . ALA B 1 253 ? 1.824 5.402 46.921 1.00 22.05 253 ALA B CA 1
ATOM 8109 C C . ALA B 1 253 ? 1.579 3.926 46.636 1.00 21.90 253 ALA B C 1
ATOM 8110 O O . ALA B 1 253 ? 1.028 3.206 47.476 1.00 21.87 253 ALA B O 1
ATOM 8117 N N . THR B 1 254 ? 1.993 3.456 45.458 1.00 22.00 254 THR B N 1
ATOM 8118 C CA . THR B 1 254 ? 1.762 2.063 45.092 1.00 21.79 254 THR B CA 1
ATOM 8119 C C . THR B 1 254 ? 2.584 1.115 45.955 1.00 21.86 254 THR B C 1
ATOM 8120 O O . THR B 1 254 ? 2.126 0.010 46.269 1.00 21.99 254 THR B O 1
ATOM 8131 N N . ALA B 1 255 ? 3.792 1.523 46.349 1.00 21.55 255 ALA B N 1
ATOM 8132 C CA . ALA B 1 255 ? 4.631 0.667 47.182 1.00 22.05 255 ALA B CA 1
ATOM 8133 C C . ALA B 1 255 ? 4.113 0.613 48.615 1.00 21.81 255 ALA B C 1
ATOM 8134 O O . ALA B 1 255 ? 4.069 -0.461 49.227 1.00 21.40 255 ALA B O 1
ATOM 8141 N N . ALA B 1 256 ? 3.716 1.762 49.167 1.00 22.13 256 ALA B N 1
ATOM 8142 C CA . ALA B 1 256 ? 3.194 1.789 50.529 1.00 22.25 256 ALA B CA 1
ATOM 8143 C C . ALA B 1 256 ? 1.958 0.907 50.666 1.00 21.84 256 ALA B C 1
ATOM 8144 O O . ALA B 1 256 ? 1.750 0.274 51.708 1.00 22.15 256 ALA B O 1
ATOM 8151 N N . ILE B 1 257 ? 1.123 0.850 49.625 1.00 22.48 257 ILE B N 1
ATOM 8152 C CA . ILE B 1 257 ? -0.076 0.019 49.684 1.00 22.59 257 ILE B CA 1
ATOM 8153 C C . ILE B 1 257 ? 0.280 -1.456 49.574 1.00 21.77 257 ILE B C 1
ATOM 8154 O O . ILE B 1 257 ? -0.384 -2.308 50.176 1.00 21.94 257 ILE B O 1
ATOM 8170 N N . GLU B 1 258 ? 1.314 -1.791 48.803 1.00 21.56 258 GLU B N 1
ATOM 8171 C CA . GLU B 1 258 ? 1.746 -3.181 48.727 1.00 21.73 258 GLU B CA 1
ATOM 8172 C C . GLU B 1 258 ? 2.304 -3.649 50.063 1.00 22.19 258 GLU B C 1
ATOM 8173 O O . GLU B 1 258 ? 2.044 -4.780 50.488 1.00 22.22 258 GLU B O 1
ATOM 8185 N N . MET B 1 259 ? 3.067 -2.791 50.743 1.00 21.42 259 MET B N 1
ATOM 8186 C CA . MET B 1 259 ? 3.553 -3.134 52.074 1.00 21.25 259 MET B CA 1
ATOM 8187 C C . MET B 1 259 ? 2.397 -3.273 53.056 1.00 21.48 259 MET B C 1
ATOM 8188 O O . MET B 1 259 ? 2.393 -4.177 53.901 1.00 21.60 259 MET B O 1
ATOM 8202 N N . ALA B 1 260 ? 1.400 -2.390 52.955 1.00 21.72 260 ALA B N 1
ATOM 8203 C CA . ALA B 1 260 ? 0.250 -2.465 53.849 1.00 22.03 260 ALA B CA 1
ATOM 8204 C C . ALA B 1 260 ? -0.618 -3.680 53.548 1.00 22.18 260 ALA B C 1
ATOM 8205 O O . ALA B 1 260 ? -1.290 -4.198 54.448 1.00 22.39 260 ALA B O 1
ATOM 8212 N N . SER B 1 261 ? -0.623 -4.147 52.299 1.00 21.50 261 SER B N 1
ATOM 8213 C CA . SER B 1 261 ? -1.405 -5.327 51.951 1.00 21.34 261 SER B CA 1
ATOM 8214 C C . SER B 1 261 ? -0.725 -6.603 52.432 1.00 21.47 261 SER B C 1
ATOM 8215 O O . SER B 1 261 ? -1.399 -7.533 52.890 1.00 21.17 261 SER B O 1
ATOM 8223 N N . ALA B 1 262 ? 0.605 -6.666 52.337 1.00 21.01 262 ALA B N 1
ATOM 8224 C CA . ALA B 1 262 ? 1.325 -7.836 52.825 1.00 21.43 262 ALA B CA 1
ATOM 8225 C C . ALA B 1 262 ? 1.135 -8.019 54.325 1.00 21.96 262 ALA B C 1
ATOM 8226 O O . ALA B 1 262 ? 1.203 -9.147 54.827 1.00 22.03 262 ALA B O 1
ATOM 8233 N N . TYR B 1 263 ? 0.899 -6.928 55.056 1.00 22.55 263 TYR B N 1
ATOM 8234 C CA . TYR B 1 263 ? 0.640 -7.019 56.489 1.00 22.52 263 TYR B CA 1
ATOM 8235 C C . TYR B 1 263 ? -0.803 -7.430 56.759 1.00 22.38 263 TYR B C 1
ATOM 8236 O O . TYR B 1 263 ? -1.061 -8.439 57.424 1.00 22.26 263 TYR B O 1
ATOM 8254 N N . LEU B 1 264 ? -1.760 -6.654 56.244 1.00 22.28 264 LEU B N 1
ATOM 8255 C CA . LEU B 1 264 ? -3.170 -6.961 56.469 1.00 22.30 264 LEU B CA 1
ATOM 8256 C C . LEU B 1 264 ? -3.510 -8.378 56.025 1.00 22.24 264 LEU B C 1
ATOM 8257 O O . LEU B 1 264 ? -4.240 -9.097 56.718 1.00 22.02 264 LEU B O 1
ATOM 8273 N N . ASN B 1 265 ? -2.993 -8.797 54.873 1.00 21.80 265 ASN B N 1
ATOM 8274 C CA . ASN B 1 265 ? -3.301 -10.106 54.315 1.00 21.65 265 ASN B CA 1
ATOM 8275 C C . ASN B 1 265 ? -2.270 -11.166 54.682 1.00 21.79 265 ASN B C 1
ATOM 8276 O O . ASN B 1 265 ? -2.425 -12.322 54.276 1.00 21.66 265 ASN B O 1
ATOM 8287 N N . ASP B 1 266 ? -1.231 -10.806 55.438 1.00 22.08 266 ASP B N 1
ATOM 8288 C CA . ASP B 1 266 ? -0.233 -11.771 55.899 1.00 22.67 266 ASP B CA 1
ATOM 8289 C C . ASP B 1 266 ? 0.387 -12.519 54.721 1.00 22.69 266 ASP B C 1
ATOM 8290 O O . ASP B 1 266 ? 0.684 -13.713 54.804 1.00 22.58 266 ASP B O 1
ATOM 8299 N N . LYS B 1 267 ? 0.581 -11.807 53.608 1.00 21.92 267 LYS B N 1
ATOM 8300 C CA . LYS B 1 267 ? 1.104 -12.442 52.404 1.00 21.96 267 LYS B CA 1
ATOM 8301 C C . LYS B 1 267 ? 2.501 -13.002 52.626 1.00 22.04 267 LYS B C 1
ATOM 8302 O O . LYS B 1 267 ? 2.879 -13.992 51.989 1.00 22.03 267 LYS B O 1
ATOM 8321 N N . LYS B 1 268 ? 3.278 -12.385 53.514 1.00 22.16 268 LYS B N 1
ATOM 8322 C CA . LYS B 1 268 ? 4.671 -12.766 53.746 1.00 22.70 268 LYS B CA 1
ATOM 8323 C C . LYS B 1 268 ? 5.500 -12.538 52.482 1.00 22.44 268 LYS B C 1
ATOM 8324 O O . LYS B 1 268 ? 6.160 -13.435 51.954 1.00 22.28 268 LYS B O 1
ATOM 8343 N N . SER B 1 269 ? 5.451 -11.298 52.010 1.00 22.78 269 SER B N 1
ATOM 8344 C CA . SER B 1 269 ? 6.159 -10.890 50.810 1.00 22.71 269 SER B CA 1
ATOM 8345 C C . SER B 1 269 ? 7.583 -10.482 51.159 1.00 22.76 269 SER B C 1
ATOM 8346 O O . SER B 1 269 ? 7.827 -9.847 52.189 1.00 23.06 269 SER B O 1
ATOM 8354 N N . VAL B 1 270 ? 8.524 -10.859 50.296 1.00 22.96 270 VAL B N 1
ATOM 8355 C CA . VAL B 1 270 ? 9.909 -10.413 50.419 1.00 23.13 270 VAL B CA 1
ATOM 8356 C C . VAL B 1 270 ? 9.964 -8.998 49.848 1.00 23.17 270 VAL B C 1
ATOM 8357 O O . VAL B 1 270 ? 9.952 -8.805 48.631 1.00 22.85 270 VAL B O 1
ATOM 8370 N N . ILE B 1 271 ? 10.010 -8.003 50.730 1.00 22.75 271 ILE B N 1
ATOM 8371 C CA . ILE B 1 271 ? 9.976 -6.598 50.345 1.00 22.54 271 ILE B CA 1
ATOM 8372 C C . ILE B 1 271 ? 11.178 -5.903 50.967 1.00 22.60 271 ILE B C 1
ATOM 8373 O O . ILE B 1 271 ? 11.421 -6.034 52.171 1.00 23.03 271 ILE B O 1
ATOM 8389 N N . VAL B 1 272 ? 11.924 -5.169 50.149 1.00 22.40 272 VAL B N 1
ATOM 8390 C CA . VAL B 1 272 ? 13.049 -4.381 50.639 1.00 22.55 272 VAL B CA 1
ATOM 8391 C C . VAL B 1 272 ? 12.505 -3.085 51.225 1.00 22.21 272 VAL B C 1
ATOM 8392 O O . VAL B 1 272 ? 11.828 -2.315 50.538 1.00 22.44 272 VAL B O 1
ATOM 8405 N N . CYS B 1 273 ? 12.799 -2.844 52.499 1.00 23.27 273 CYS B N 1
ATOM 8406 C CA . CYS B 1 273 ? 12.298 -1.670 53.197 1.00 23.48 273 CYS B CA 1
ATOM 8407 C C . CYS B 1 273 ? 13.255 -1.326 54.329 1.00 23.94 273 CYS B C 1
ATOM 8408 O O . CYS B 1 273 ? 14.165 -2.090 54.657 1.00 24.19 273 CYS B O 1
ATOM 8416 N N . SER B 1 274 ? 13.039 -0.154 54.923 1.00 24.23 274 SER B N 1
ATOM 8417 C CA . SER B 1 274 ? 13.897 0.339 55.993 1.00 24.28 274 SER B CA 1
ATOM 8418 C C . SER B 1 274 ? 13.530 -0.352 57.300 1.00 24.72 274 SER B C 1
ATOM 8419 O O . SER B 1 274 ? 12.421 -0.170 57.815 1.00 24.92 274 SER B O 1
ATOM 8427 N N . CYS B 1 275 ? 14.461 -1.138 57.838 1.00 24.70 275 CYS B N 1
ATOM 8428 C CA . CYS B 1 275 ? 14.229 -1.936 59.032 1.00 25.17 275 CYS B CA 1
ATOM 8429 C C . CYS B 1 275 ? 15.187 -1.523 60.142 1.00 25.31 275 CYS B C 1
ATOM 8430 O O . CYS B 1 275 ? 16.312 -1.081 59.885 1.00 25.15 275 CYS B O 1
ATOM 8438 N N . TYR B 1 276 ? 14.731 -1.679 61.381 1.00 24.80 276 TYR B N 1
ATOM 8439 C CA . TYR B 1 276 ? 15.556 -1.379 62.542 1.00 25.41 276 TYR B CA 1
ATOM 8440 C C . TYR B 1 276 ? 16.497 -2.546 62.815 1.00 25.53 276 TYR B C 1
ATOM 8441 O O . TYR B 1 276 ? 16.058 -3.695 62.930 1.00 25.39 276 TYR B O 1
ATOM 8459 N N . LEU B 1 277 ? 17.790 -2.249 62.917 1.00 25.59 277 LEU B N 1
ATOM 8460 C CA . LEU B 1 277 ? 18.825 -3.264 63.051 1.00 25.89 277 LEU B CA 1
ATOM 8461 C C . LEU B 1 277 ? 19.342 -3.320 64.483 1.00 26.48 277 LEU B C 1
ATOM 8462 O O . LEU B 1 277 ? 19.507 -2.286 65.140 1.00 26.54 277 LEU B O 1
ATOM 8478 N N . GLU B 1 278 ? 19.604 -4.535 64.955 1.00 26.14 278 GLU B N 1
ATOM 8479 C CA . GLU B 1 278 ? 20.234 -4.778 66.247 1.00 26.27 278 GLU B CA 1
ATOM 8480 C C . GLU B 1 278 ? 21.358 -5.791 66.096 1.00 26.50 278 GLU B C 1
ATOM 8481 O O . GLU B 1 278 ? 21.502 -6.716 66.900 1.00 26.77 278 GLU B O 1
ATOM 8493 N N . GLY B 1 279 ? 22.170 -5.629 65.054 1.00 26.17 279 GLY B N 1
ATOM 8494 C CA . GLY B 1 279 ? 23.271 -6.534 64.793 1.00 26.43 279 GLY B CA 1
ATOM 8495 C C . GLY B 1 279 ? 23.457 -6.837 63.320 1.00 26.11 279 GLY B C 1
ATOM 8496 O O . GLY B 1 279 ? 24.590 -6.977 62.850 1.00 25.85 279 GLY B O 1
ATOM 8500 N N . GLU B 1 280 ? 22.351 -6.937 62.582 1.00 26.16 280 GLU B N 1
ATOM 8501 C CA . GLU B 1 280 ? 22.415 -7.276 61.166 1.00 26.09 280 GLU B CA 1
ATOM 8502 C C . GLU B 1 280 ? 23.367 -6.340 60.434 1.00 25.95 280 GLU B C 1
ATOM 8503 O O . GLU B 1 280 ? 23.356 -5.125 60.647 1.00 25.96 280 GLU B O 1
ATOM 8515 N N . TYR B 1 281 ? 24.200 -6.920 59.573 1.00 25.56 281 TYR B N 1
ATOM 8516 C CA . TYR B 1 281 ? 25.197 -6.194 58.793 1.00 26.03 281 TYR B CA 1
ATOM 8517 C C . TYR B 1 281 ? 26.263 -5.537 59.662 1.00 26.12 281 TYR B C 1
ATOM 8518 O O . TYR B 1 281 ? 27.068 -4.746 59.155 1.00 26.13 281 TYR B O 1
ATOM 8536 N N . GLY B 1 282 ? 26.300 -5.851 60.956 1.00 26.68 282 GLY B N 1
ATOM 8537 C CA . GLY B 1 282 ? 27.260 -5.238 61.849 1.00 26.78 282 GLY B CA 1
ATOM 8538 C C . GLY B 1 282 ? 26.865 -3.871 62.355 1.00 26.78 282 GLY B C 1
ATOM 8539 O O . GLY B 1 282 ? 27.730 -3.122 62.818 1.00 27.32 282 GLY B O 1
ATOM 8543 N N . HIS B 1 283 ? 25.583 -3.522 62.281 1.00 26.96 283 HIS B N 1
ATOM 8544 C CA . HIS B 1 283 ? 25.095 -2.229 62.733 1.00 26.61 283 HIS B CA 1
ATOM 8545 C C . HIS B 1 283 ? 23.958 -2.437 63.722 1.00 26.66 283 HIS B C 1
ATOM 8546 O O . HIS B 1 283 ? 23.293 -3.476 63.729 1.00 26.72 283 HIS B O 1
ATOM 8560 N N . SER B 1 284 ? 23.747 -1.431 64.567 1.00 27.05 284 SER B N 1
ATOM 8561 C CA . SER B 1 284 ? 22.696 -1.480 65.572 1.00 27.53 284 SER B CA 1
ATOM 8562 C C . SER B 1 284 ? 22.126 -0.084 65.759 1.00 27.26 284 SER B C 1
ATOM 8563 O O . SER B 1 284 ? 22.770 0.919 65.442 1.00 27.46 284 SER B O 1
ATOM 8571 N N . ASP B 1 285 ? 20.902 -0.032 66.283 1.00 27.38 285 ASP B N 1
ATOM 8572 C CA . ASP B 1 285 ? 20.251 1.230 66.632 1.00 28.13 285 ASP B CA 1
ATOM 8573 C C . ASP B 1 285 ? 20.155 2.166 65.428 1.00 27.63 285 ASP B C 1
ATOM 8574 O O . ASP B 1 285 ? 20.156 3.390 65.575 1.00 27.71 285 ASP B O 1
ATOM 8583 N N . VAL B 1 286 ? 20.066 1.599 64.229 1.00 27.29 286 VAL B N 1
ATOM 8584 C CA . VAL B 1 286 ? 19.962 2.376 63.000 1.00 26.58 286 VAL B CA 1
ATOM 8585 C C . VAL B 1 286 ? 18.937 1.712 62.094 1.00 26.33 286 VAL B C 1
ATOM 8586 O O . VAL B 1 286 ? 18.845 0.481 62.039 1.00 26.16 286 VAL B O 1
ATOM 8599 N N . TYR B 1 287 ? 18.155 2.530 61.394 1.00 25.73 287 TYR B N 1
ATOM 8600 C CA . TYR B 1 287 ? 17.257 2.042 60.358 1.00 25.41 287 TYR B CA 1
ATOM 8601 C C . TYR B 1 287 ? 18.013 1.942 59.042 1.00 25.11 287 TYR B C 1
ATOM 8602 O O . TYR B 1 287 ? 18.841 2.799 58.722 1.00 24.99 287 TYR B O 1
ATOM 8620 N N . LEU B 1 288 ? 17.724 0.890 58.281 1.00 25.05 288 LEU B N 1
ATOM 8621 C CA . LEU B 1 288 ? 18.504 0.594 57.090 1.00 24.81 288 LEU B CA 1
ATOM 8622 C C . LEU B 1 288 ? 17.670 -0.265 56.153 1.00 24.69 288 LEU B C 1
ATOM 8623 O O . LEU B 1 288 ? 16.922 -1.135 56.605 1.00 24.61 288 LEU B O 1
ATOM 8639 N N . GLY B 1 289 ? 17.805 -0.014 54.853 1.00 24.12 289 GLY B N 1
ATOM 8640 C CA . GLY B 1 289 ? 17.038 -0.736 53.856 1.00 24.03 289 GLY B CA 1
ATOM 8641 C C . GLY B 1 289 ? 17.585 -2.117 53.558 1.00 24.07 289 GLY B C 1
ATOM 8642 O O . GLY B 1 289 ? 18.711 -2.254 53.071 1.00 24.17 289 GLY B O 1
ATOM 8646 N N . THR B 1 290 ? 16.800 -3.150 53.848 1.00 23.02 290 THR B N 1
ATOM 8647 C CA . THR B 1 290 ? 17.206 -4.527 53.608 1.00 23.76 290 THR B CA 1
ATOM 8648 C C . THR B 1 290 ? 15.973 -5.328 53.224 1.00 23.61 290 THR B C 1
ATOM 8649 O O . THR B 1 290 ? 14.849 -4.949 53.574 1.00 23.31 290 THR B O 1
ATOM 8660 N N . PRO B 1 291 ? 16.144 -6.440 52.508 1.00 23.58 291 PRO B N 1
ATOM 8661 C CA . PRO B 1 291 ? 15.002 -7.327 52.259 1.00 23.72 291 PRO B CA 1
ATOM 8662 C C . PRO B 1 291 ? 14.479 -7.916 53.560 1.00 24.32 291 PRO B C 1
ATOM 8663 O O . PRO B 1 291 ? 15.245 -8.231 54.473 1.00 24.84 291 PRO B O 1
ATOM 8674 N N . ALA B 1 292 ? 13.158 -8.060 53.640 1.00 24.43 292 ALA B N 1
ATOM 8675 C CA . ALA B 1 292 ? 12.530 -8.601 54.837 1.00 25.09 292 ALA B CA 1
ATOM 8676 C C . ALA B 1 292 ? 11.193 -9.218 54.461 1.00 24.51 292 ALA B C 1
ATOM 8677 O O . ALA B 1 292 ? 10.642 -8.952 53.389 1.00 24.03 292 ALA B O 1
ATOM 8684 N N . ILE B 1 293 ? 10.678 -10.046 55.365 1.00 24.99 293 ILE B N 1
ATOM 8685 C CA . ILE B 1 293 ? 9.403 -10.730 55.182 1.00 24.66 293 ILE B CA 1
ATOM 8686 C C . ILE B 1 293 ? 8.335 -9.939 55.925 1.00 24.59 293 ILE B C 1
ATOM 8687 O O . ILE B 1 293 ? 8.409 -9.777 57.150 1.00 24.97 293 ILE B O 1
ATOM 8703 N N . ILE B 1 294 ? 7.341 -9.448 55.190 1.00 23.61 294 ILE B N 1
ATOM 8704 C CA . ILE B 1 294 ? 6.267 -8.636 55.751 1.00 23.12 294 ILE B CA 1
ATOM 8705 C C . ILE B 1 294 ? 5.027 -9.509 55.889 1.00 22.89 294 ILE B C 1
ATOM 8706 O O . ILE B 1 294 ? 4.469 -9.972 54.887 1.00 21.89 294 ILE B O 1
ATOM 8722 N N . GLY B 1 295 ? 4.590 -9.726 57.130 1.00 23.68 295 GLY B N 1
ATOM 8723 C CA . GLY B 1 295 ? 3.416 -10.536 57.398 1.00 23.38 295 GLY B CA 1
ATOM 8724 C C . GLY B 1 295 ? 2.508 -9.931 58.450 1.00 23.25 295 GLY B C 1
ATOM 8725 O O . GLY B 1 295 ? 2.513 -8.715 58.660 1.00 23.43 295 GLY B O 1
ATOM 8729 N N . ALA B 1 296 ? 1.719 -10.774 59.120 1.00 22.88 296 ALA B N 1
ATOM 8730 C CA . ALA B 1 296 ? 0.795 -10.284 60.135 1.00 23.08 296 ALA B CA 1
ATOM 8731 C C . ALA B 1 296 ? 1.515 -9.652 61.319 1.00 23.72 296 ALA B C 1
ATOM 8732 O O . ALA B 1 296 ? 0.912 -8.850 62.041 1.00 24.01 296 ALA B O 1
ATOM 8739 N N . ASN B 1 297 ? 2.785 -9.996 61.538 1.00 23.92 297 ASN B N 1
ATOM 8740 C CA . ASN B 1 297 ? 3.591 -9.405 62.600 1.00 24.16 297 ASN B CA 1
ATOM 8741 C C . ASN B 1 297 ? 4.482 -8.282 62.082 1.00 24.13 297 ASN B C 1
ATOM 8742 O O . ASN B 1 297 ? 5.575 -8.059 62.616 1.00 24.41 297 ASN B O 1
ATOM 8753 N N . GLY B 1 298 ? 4.034 -7.567 61.059 1.00 23.98 298 GLY B N 1
ATOM 8754 C CA . GLY B 1 298 ? 4.895 -6.588 60.419 1.00 24.07 298 GLY B CA 1
ATOM 8755 C C . GLY B 1 298 ? 6.100 -7.289 59.827 1.00 24.16 298 GLY B C 1
ATOM 8756 O O . GLY B 1 298 ? 5.978 -8.135 58.932 1.00 23.52 298 GLY B O 1
ATOM 8760 N N . ILE B 1 299 ? 7.285 -6.956 60.335 1.00 24.60 299 ILE B N 1
ATOM 8761 C CA . ILE B 1 299 ? 8.522 -7.598 59.896 1.00 25.06 299 ILE B CA 1
ATOM 8762 C C . ILE B 1 299 ? 8.657 -8.895 60.687 1.00 25.03 299 ILE B C 1
ATOM 8763 O O . ILE B 1 299 ? 9.016 -8.880 61.866 1.00 25.18 299 ILE B O 1
ATOM 8779 N N . GLU B 1 300 ? 8.370 -10.025 60.041 1.00 24.74 300 GLU B N 1
ATOM 8780 C CA . GLU B 1 300 ? 8.515 -11.314 60.705 1.00 25.40 300 GLU B CA 1
ATOM 8781 C C . GLU B 1 300 ? 9.965 -11.781 60.723 1.00 25.92 300 GLU B C 1
ATOM 8782 O O . GLU B 1 300 ? 10.381 -12.461 61.668 1.00 26.18 300 GLU B O 1
ATOM 8794 N N . LYS B 1 301 ? 10.743 -11.421 59.703 1.00 25.66 301 LYS B N 1
ATOM 8795 C CA . LYS B 1 301 ? 12.167 -11.715 59.666 1.00 26.20 301 LYS B CA 1
ATOM 8796 C C . LYS B 1 301 ? 12.884 -10.597 58.926 1.00 26.06 301 LYS B C 1
ATOM 8797 O O . LYS B 1 301 ? 12.283 -9.852 58.148 1.00 25.62 301 LYS B O 1
ATOM 8816 N N . ILE B 1 302 ? 14.185 -10.491 59.182 1.00 26.10 302 ILE B N 1
ATOM 8817 C CA . ILE B 1 302 ? 15.091 -9.680 58.378 1.00 26.17 302 ILE B CA 1
ATOM 8818 C C . ILE B 1 302 ? 16.007 -10.633 57.627 1.00 26.33 302 ILE B C 1
ATOM 8819 O O . ILE B 1 302 ? 16.528 -11.591 58.210 1.00 26.97 302 ILE B O 1
ATOM 8835 N N . ILE B 1 303 ? 16.194 -10.381 56.338 1.00 25.97 303 ILE B N 1
ATOM 8836 C CA . ILE B 1 303 ? 17.097 -11.171 55.511 1.00 25.93 303 ILE B CA 1
ATOM 8837 C C . ILE B 1 303 ? 18.414 -10.414 55.431 1.00 26.43 303 ILE B C 1
ATOM 8838 O O . ILE B 1 303 ? 18.507 -9.375 54.767 1.00 25.90 303 ILE B O 1
ATOM 8854 N N . THR B 1 304 ? 19.434 -10.927 56.115 1.00 26.41 304 THR B N 1
ATOM 8855 C CA . THR B 1 304 ? 20.768 -10.335 56.072 1.00 26.38 304 THR B CA 1
ATOM 8856 C C . THR B 1 304 ? 21.476 -10.861 54.831 1.00 26.79 304 THR B C 1
ATOM 8857 O O . THR B 1 304 ? 21.915 -12.014 54.789 1.00 27.70 304 THR B O 1
ATOM 8868 N N . LEU B 1 305 ? 21.580 -10.019 53.807 1.00 26.39 305 LEU B N 1
ATOM 8869 C CA . LEU B 1 305 ? 22.254 -10.415 52.581 1.00 26.54 305 LEU B CA 1
ATOM 8870 C C . LEU B 1 305 ? 23.740 -10.629 52.835 1.00 27.09 305 LEU B C 1
ATOM 8871 O O . LEU B 1 305 ? 24.358 -9.953 53.662 1.00 27.17 305 LEU B O 1
ATOM 8887 N N . LYS B 1 306 ? 24.313 -11.586 52.110 1.00 28.44 306 LYS B N 1
ATOM 8888 C CA . LYS B 1 306 ? 25.745 -11.852 52.182 1.00 28.71 306 LYS B CA 1
ATOM 8889 C C . LYS B 1 306 ? 26.458 -10.851 51.283 1.00 28.60 306 LYS B C 1
ATOM 8890 O O . LYS B 1 306 ? 26.393 -10.951 50.054 1.00 28.91 306 LYS B O 1
ATOM 8909 N N . LEU B 1 307 ? 27.131 -9.883 51.893 1.00 28.81 307 LEU B N 1
ATOM 8910 C CA . LEU B 1 307 ? 27.736 -8.779 51.167 1.00 28.77 307 LEU B CA 1
ATOM 8911 C C . LEU B 1 307 ? 29.239 -8.978 51.032 1.00 28.51 307 LEU B C 1
ATOM 8912 O O . LEU B 1 307 ? 29.890 -9.568 51.896 1.00 28.56 307 LEU B O 1
ATOM 8928 N N . SER B 1 308 ? 29.780 -8.477 49.927 1.00 29.39 308 SER B N 1
ATOM 8929 C CA . SER B 1 308 ? 31.218 -8.415 49.746 1.00 30.07 308 SER B CA 1
ATOM 8930 C C . SER B 1 308 ? 31.776 -7.180 50.448 1.00 30.42 308 SER B C 1
ATOM 8931 O O . SER B 1 308 ? 31.043 -6.269 50.841 1.00 30.38 308 SER B O 1
ATOM 8939 N N . SER B 1 309 ? 33.101 -7.153 50.610 1.00 30.28 309 SER B N 1
ATOM 8940 C CA . SER B 1 309 ? 33.734 -5.970 51.181 1.00 30.68 309 SER B CA 1
ATOM 8941 C C . SER B 1 309 ? 33.438 -4.730 50.345 1.00 30.50 309 SER B C 1
ATOM 8942 O O . SER B 1 309 ? 33.369 -3.620 50.884 1.00 30.20 309 SER B O 1
ATOM 8950 N N . GLU B 1 310 ? 33.241 -4.899 49.035 1.00 30.00 310 GLU B N 1
ATOM 8951 C CA . GLU B 1 310 ? 32.861 -3.770 48.192 1.00 30.51 310 GLU B CA 1
ATOM 8952 C C . GLU B 1 310 ? 31.478 -3.250 48.559 1.00 29.19 310 GLU B C 1
ATOM 8953 O O . GLU B 1 310 ? 31.238 -2.038 48.539 1.00 29.11 310 GLU B O 1
ATOM 8965 N N . GLU B 1 311 ? 30.556 -4.153 48.890 1.00 29.95 311 GLU B N 1
ATOM 8966 C CA . GLU B 1 311 ? 29.199 -3.751 49.235 1.00 29.12 311 GLU B CA 1
ATOM 8967 C C . GLU B 1 311 ? 29.088 -3.328 50.693 1.00 29.03 311 GLU B C 1
ATOM 8968 O O . GLU B 1 311 ? 28.256 -2.476 51.023 1.00 28.79 311 GLU B O 1
ATOM 8980 N N . GLN B 1 312 ? 29.914 -3.903 51.571 1.00 28.74 312 GLN B N 1
ATOM 8981 C CA . GLN B 1 312 ? 29.904 -3.509 52.977 1.00 28.85 312 GLN B CA 1
ATOM 8982 C C . GLN B 1 312 ? 30.350 -2.062 53.144 1.00 28.51 312 GLN B C 1
ATOM 8983 O O . GLN B 1 312 ? 29.709 -1.283 53.859 1.00 28.46 312 GLN B O 1
ATOM 8997 N N . ALA B 1 313 ? 31.456 -1.684 52.497 1.00 28.08 313 ALA B N 1
ATOM 8998 C CA . ALA B 1 313 ? 31.932 -0.308 52.590 1.00 28.09 313 ALA B CA 1
ATOM 8999 C C . ALA B 1 313 ? 30.863 0.673 52.122 1.00 28.48 313 ALA B C 1
ATOM 9000 O O . ALA B 1 313 ? 30.642 1.712 52.757 1.00 28.40 313 ALA B O 1
ATOM 9007 N N . LYS B 1 314 ? 30.189 0.359 51.013 1.00 28.89 314 LYS B N 1
ATOM 9008 C CA . LYS B 1 314 ? 29.069 1.183 50.567 1.00 28.33 314 LYS B CA 1
ATOM 9009 C C . LYS B 1 314 ? 27.975 1.240 51.626 1.00 27.87 314 LYS B C 1
ATOM 9010 O O . LYS B 1 314 ? 27.371 2.296 51.852 1.00 27.36 314 LYS B O 1
ATOM 9029 N N . LEU B 1 315 ? 27.702 0.112 52.282 1.00 28.25 315 LEU B N 1
ATOM 9030 C CA . LEU B 1 315 ? 26.688 0.089 53.330 1.00 28.05 315 LEU B CA 1
ATOM 9031 C C . LEU B 1 315 ? 27.152 0.864 54.557 1.00 28.05 315 LEU B C 1
ATOM 9032 O O . LEU B 1 315 ? 26.408 1.686 55.103 1.00 27.91 315 LEU B O 1
ATOM 9048 N N . ASP B 1 316 ? 28.383 0.613 55.009 1.00 27.70 316 ASP B N 1
ATOM 9049 C CA . ASP B 1 316 ? 28.908 1.343 56.157 1.00 27.70 316 ASP B CA 1
ATOM 9050 C C . ASP B 1 316 ? 28.939 2.842 55.883 1.00 27.70 316 ASP B C 1
ATOM 9051 O O . ASP B 1 316 ? 28.680 3.651 56.782 1.00 27.70 316 ASP B O 1
ATOM 9060 N N . ALA B 1 317 ? 29.248 3.231 54.644 1.00 27.23 317 ALA B N 1
ATOM 9061 C CA . ALA B 1 317 ? 29.258 4.644 54.286 1.00 27.23 317 ALA B CA 1
ATOM 9062 C C . ALA B 1 317 ? 27.855 5.231 54.224 1.00 27.23 317 ALA B C 1
ATOM 9063 O O . ALA B 1 317 ? 27.699 6.448 54.367 1.00 27.23 317 ALA B O 1
ATOM 9070 N N . SER B 1 318 ? 26.835 4.399 54.009 1.00 26.07 318 SER B N 1
ATOM 9071 C CA . SER B 1 318 ? 25.460 4.882 54.039 1.00 26.07 318 SER B CA 1
ATOM 9072 C C . SER B 1 318 ? 24.964 5.042 55.470 1.00 26.07 318 SER B C 1
ATOM 9073 O O . SER B 1 318 ? 24.221 5.982 55.773 1.00 26.07 318 SER B O 1
ATOM 9081 N N . VAL B 1 319 ? 25.362 4.130 56.360 1.00 27.07 319 VAL B N 1
ATOM 9082 C CA . VAL B 1 319 ? 24.995 4.247 57.769 1.00 27.07 319 VAL B CA 1
ATOM 9083 C C . VAL B 1 319 ? 25.577 5.523 58.363 1.00 27.07 319 VAL B C 1
ATOM 9084 O O . VAL B 1 319 ? 24.943 6.186 59.194 1.00 27.07 319 VAL B O 1
ATOM 9097 N N . LYS B 1 320 ? 26.793 5.887 57.950 1.00 28.26 320 LYS B N 1
ATOM 9098 C CA . LYS B 1 320 ? 27.412 7.104 58.464 1.00 28.26 320 LYS B CA 1
ATOM 9099 C C . LYS B 1 320 ? 26.611 8.338 58.069 1.00 28.26 320 LYS B C 1
ATOM 9100 O O . LYS B 1 320 ? 26.475 9.279 58.860 1.00 28.26 320 LYS B O 1
ATOM 9119 N N . GLU B 1 321 ? 26.068 8.351 56.849 1.00 27.21 321 GLU B N 1
ATOM 9120 C CA . GLU B 1 321 ? 25.248 9.479 56.418 1.00 27.21 321 GLU B CA 1
ATOM 9121 C C . GLU B 1 321 ? 23.981 9.586 57.257 1.00 27.21 321 GLU B C 1
ATOM 9122 O O . GLU B 1 321 ? 23.542 10.691 57.598 1.00 27.21 321 GLU B O 1
ATOM 9134 N N . ILE B 1 322 ? 23.379 8.451 57.597 1.00 27.10 322 ILE B N 1
ATOM 9135 C CA . ILE B 1 322 ? 22.212 8.432 58.467 1.00 27.10 322 ILE B CA 1
ATOM 9136 C C . ILE B 1 322 ? 22.604 8.949 59.847 1.00 27.10 322 ILE B C 1
ATOM 9137 O O . ILE B 1 322 ? 21.792 9.554 60.546 1.00 27.10 322 ILE B O 1
ATOM 9153 N N . GLY C 1 4 ? 3.827 -20.462 3.094 1.00 30.84 4 GLY C N 1
ATOM 9154 C CA . GLY C 1 4 ? 4.879 -19.596 3.594 1.00 30.84 4 GLY C CA 1
ATOM 9155 C C . GLY C 1 4 ? 4.392 -18.190 3.887 1.00 30.84 4 GLY C C 1
ATOM 9156 O O . GLY C 1 4 ? 4.853 -17.552 4.833 1.00 30.84 4 GLY C O 1
ATOM 9160 N N . PHE C 1 5 ? 3.460 -17.700 3.068 1.00 30.39 5 PHE C N 1
ATOM 9161 C CA . PHE C 1 5 ? 2.868 -16.390 3.310 1.00 30.39 5 PHE C CA 1
ATOM 9162 C C . PHE C 1 5 ? 1.871 -16.404 4.459 1.00 30.39 5 PHE C C 1
ATOM 9163 O O . PHE C 1 5 ? 1.479 -15.330 4.928 1.00 30.39 5 PHE C O 1
ATOM 9180 N N . LEU C 1 6 ? 1.452 -17.581 4.915 1.00 30.45 6 LEU C N 1
ATOM 9181 C CA . LEU C 1 6 ? 0.669 -17.715 6.134 1.00 30.45 6 LEU C CA 1
ATOM 9182 C C . LEU C 1 6 ? 1.550 -17.922 7.360 1.00 30.45 6 LEU C C 1
ATOM 9183 O O . LEU C 1 6 ? 1.031 -18.221 8.441 1.00 30.45 6 LEU C O 1
ATOM 9199 N N . SER C 1 7 ? 2.865 -17.764 7.214 1.00 30.94 7 SER C N 1
ATOM 9200 C CA . SER C 1 7 ? 3.837 -18.035 8.267 1.00 30.94 7 SER C CA 1
ATOM 9201 C C . SER C 1 7 ? 4.812 -16.876 8.403 1.00 30.94 7 SER C C 1
ATOM 9202 O O . SER C 1 7 ? 6.008 -17.068 8.640 1.00 30.94 7 SER C O 1
ATOM 9210 N N . THR C 1 8 ? 4.317 -15.652 8.246 1.00 30.17 8 THR C N 1
ATOM 9211 C CA . THR C 1 8 ? 5.158 -14.473 8.379 1.00 30.17 8 THR C CA 1
ATOM 9212 C C . THR C 1 8 ? 5.326 -14.106 9.848 1.00 30.17 8 THR C C 1
ATOM 9213 O O . THR C 1 8 ? 4.488 -14.434 10.693 1.00 30.17 8 THR C O 1
ATOM 9224 N N . MET C 1 9 ? 6.425 -13.413 10.149 1.00 30.53 9 MET C N 1
ATOM 9225 C CA . MET C 1 9 ? 6.662 -12.910 11.496 1.00 30.53 9 MET C CA 1
ATOM 9226 C C . MET C 1 9 ? 5.815 -11.670 11.751 1.00 30.53 9 MET C C 1
ATOM 9227 O O . MET C 1 9 ? 6.335 -10.628 12.163 1.00 30.53 9 MET C O 1
ATOM 9241 N N . SER C 1 10 ? 4.509 -11.775 11.513 1.00 28.43 10 SER C N 1
ATOM 9242 C CA . SER C 1 10 ? 3.587 -10.665 11.697 1.00 28.43 10 SER C CA 1
ATOM 9243 C C . SER C 1 10 ? 2.715 -10.957 12.906 1.00 28.43 10 SER C C 1
ATOM 9244 O O . SER C 1 10 ? 2.062 -12.011 12.935 1.00 28.43 10 SER C O 1
ATOM 9252 N N . PRO C 1 11 ? 2.648 -10.086 13.914 1.00 27.06 11 PRO C N 1
ATOM 9253 C CA . PRO C 1 11 ? 1.845 -10.413 15.097 1.00 27.06 11 PRO C CA 1
ATOM 9254 C C . PRO C 1 11 ? 0.358 -10.359 14.791 1.00 27.06 11 PRO C C 1
ATOM 9255 O O . PRO C 1 11 ? -0.131 -9.435 14.135 1.00 27.06 11 PRO C O 1
ATOM 9266 N N . ALA C 1 12 ? -0.360 -11.368 15.277 1.00 25.85 12 ALA C N 1
ATOM 9267 C CA . ALA C 1 12 ? -1.800 -11.451 15.090 1.00 25.85 12 ALA C CA 1
ATOM 9268 C C . ALA C 1 12 ? -2.578 -10.734 16.183 1.00 25.85 12 ALA C C 1
ATOM 9269 O O . ALA C 1 12 ? -3.811 -10.709 16.126 1.00 25.85 12 ALA C O 1
ATOM 9276 N N . VAL C 1 13 ? -1.896 -10.153 17.172 1.00 25.47 13 VAL C N 1
ATOM 9277 C CA . VAL C 1 13 ? -2.548 -9.430 18.256 1.00 25.47 13 VAL C CA 1
ATOM 9278 C C . VAL C 1 13 ? -1.719 -8.199 18.601 1.00 25.47 13 VAL C C 1
ATOM 9279 O O . VAL C 1 13 ? -0.537 -8.098 18.264 1.00 25.47 13 VAL C O 1
ATOM 9292 N N . ARG C 1 14 ? -2.363 -7.257 19.288 1.00 27.89 14 ARG C N 1
ATOM 9293 C CA . ARG C 1 14 ? -1.735 -6.010 19.696 1.00 27.89 14 ARG C CA 1
ATOM 9294 C C . ARG C 1 14 ? -2.167 -5.667 21.112 1.00 27.89 14 ARG C C 1
ATOM 9295 O O . ARG C 1 14 ? -3.246 -6.061 21.562 1.00 27.89 14 ARG C O 1
ATOM 9316 N N . ARG C 1 15 ? -1.320 -4.915 21.806 1.00 24.21 15 ARG C N 1
ATOM 9317 C CA . ARG C 1 15 ? -1.770 -4.229 23.006 1.00 24.21 15 ARG C CA 1
ATOM 9318 C C . ARG C 1 15 ? -2.761 -3.141 22.620 1.00 24.21 15 ARG C C 1
ATOM 9319 O O . ARG C 1 15 ? -2.574 -2.433 21.627 1.00 24.21 15 ARG C O 1
ATOM 9340 N N . ASN C 1 16 ? -3.829 -3.013 23.401 1.00 23.68 16 ASN C N 1
ATOM 9341 C CA . ASN C 1 16 ? -4.691 -1.850 23.262 1.00 23.68 16 ASN C CA 1
ATOM 9342 C C . ASN C 1 16 ? -3.873 -0.589 23.513 1.00 23.68 16 ASN C C 1
ATOM 9343 O O . ASN C 1 16 ? -2.999 -0.563 24.384 1.00 23.68 16 ASN C O 1
ATOM 9354 N N . LYS C 1 17 ? -4.141 0.456 22.733 1.00 23.93 17 LYS C N 1
ATOM 9355 C CA . LYS C 1 17 ? -3.418 1.717 22.852 1.00 23.93 17 LYS C CA 1
ATOM 9356 C C . LYS C 1 17 ? -4.399 2.820 23.219 1.00 23.93 17 LYS C C 1
ATOM 9357 O O . LYS C 1 17 ? -5.348 3.086 22.475 1.00 23.93 17 LYS C O 1
ATOM 9376 N N . ILE C 1 18 ? -4.158 3.461 24.359 1.00 23.29 18 ILE C N 1
ATOM 9377 C CA . ILE C 1 18 ? -5.009 4.526 24.876 1.00 23.29 18 ILE C CA 1
ATOM 9378 C C . ILE C 1 18 ? -4.166 5.791 24.947 1.00 23.29 18 ILE C C 1
ATOM 9379 O O . ILE C 1 18 ? -3.185 5.846 25.699 1.00 23.29 18 ILE C O 1
ATOM 9395 N N . SER C 1 19 ? -4.539 6.798 24.163 1.00 23.35 19 SER C N 1
ATOM 9396 C CA . SER C 1 19 ? -3.858 8.085 24.173 1.00 23.35 19 SER C CA 1
ATOM 9397 C C . SER C 1 19 ? -4.666 9.083 24.989 1.00 23.35 19 SER C C 1
ATOM 9398 O O . SER C 1 19 ? -5.898 9.115 24.910 1.00 23.35 19 SER C O 1
ATOM 9406 N N . LEU C 1 20 ? -3.965 9.895 25.774 1.00 22.26 20 LEU C N 1
ATOM 9407 C CA . LEU C 1 20 ? -4.588 10.829 26.708 1.00 23.02 20 LEU C CA 1
ATOM 9408 C C . LEU C 1 20 ? -4.164 12.240 26.316 1.00 23.29 20 LEU C C 1
ATOM 9409 O O . LEU C 1 20 ? -3.028 12.650 26.575 1.00 22.96 20 LEU C O 1
ATOM 9425 N N . ILE C 1 21 ? -5.077 12.977 25.688 1.00 23.13 21 ILE C N 1
ATOM 9426 C CA . ILE C 1 21 ? -4.800 14.340 25.255 1.00 23.30 21 ILE C CA 1
ATOM 9427 C C . ILE C 1 21 ? -5.003 15.262 26.447 1.00 23.47 21 ILE C C 1
ATOM 9428 O O . ILE C 1 21 ? -6.120 15.721 26.711 1.00 23.29 21 ILE C O 1
ATOM 9444 N N . GLY C 1 22 ? -3.922 15.533 27.172 1.00 23.58 22 GLY C N 1
ATOM 9445 C CA . GLY C 1 22 ? -3.995 16.267 28.418 1.00 23.40 22 GLY C CA 1
ATOM 9446 C C . GLY C 1 22 ? -3.542 15.409 29.579 1.00 23.27 22 GLY C C 1
ATOM 9447 O O . GLY C 1 22 ? -4.254 14.491 29.995 1.00 23.31 22 GLY C O 1
ATOM 9451 N N . ALA C 1 23 ? -2.349 15.692 30.103 1.00 23.80 23 ALA C N 1
ATOM 9452 C CA . ALA C 1 23 ? -1.763 14.918 31.189 1.00 23.46 23 ALA C CA 1
ATOM 9453 C C . ALA C 1 23 ? -2.030 15.544 32.553 1.00 23.56 23 ALA C C 1
ATOM 9454 O O . ALA C 1 23 ? -1.250 15.348 33.491 1.00 24.12 23 ALA C O 1
ATOM 9461 N N . GLY C 1 24 ? -3.122 16.293 32.681 1.00 23.05 24 GLY C N 1
ATOM 9462 C CA . GLY C 1 24 ? -3.466 16.914 33.943 1.00 22.65 24 GLY C CA 1
ATOM 9463 C C . GLY C 1 24 ? -3.800 15.903 35.020 1.00 22.79 24 GLY C C 1
ATOM 9464 O O . GLY C 1 24 ? -3.473 14.719 34.892 1.00 23.11 24 GLY C O 1
ATOM 9468 N N . ASN C 1 25 ? -4.460 16.359 36.086 1.00 22.31 25 ASN C N 1
ATOM 9469 C CA . ASN C 1 25 ? -4.751 15.479 37.212 1.00 22.11 25 ASN C CA 1
ATOM 9470 C C . ASN C 1 25 ? -5.560 14.264 36.776 1.00 22.07 25 ASN C C 1
ATOM 9471 O O . ASN C 1 25 ? -5.315 13.146 37.244 1.00 22.21 25 ASN C O 1
ATOM 9482 N N . ILE C 1 26 ? -6.526 14.459 35.878 1.00 22.47 26 ILE C N 1
ATOM 9483 C CA . ILE C 1 26 ? -7.323 13.331 35.405 1.00 22.18 26 ILE C CA 1
ATOM 9484 C C . ILE C 1 26 ? -6.484 12.428 34.512 1.00 22.19 26 ILE C C 1
ATOM 9485 O O . ILE C 1 26 ? -6.551 11.198 34.612 1.00 21.83 26 ILE C O 1
ATOM 9501 N N . GLY C 1 27 ? -5.680 13.021 33.627 1.00 22.26 27 GLY C N 1
ATOM 9502 C CA . GLY C 1 27 ? -4.820 12.220 32.774 1.00 22.25 27 GLY C CA 1
ATOM 9503 C C . GLY C 1 27 ? -3.904 11.306 33.564 1.00 22.03 27 GLY C C 1
ATOM 9504 O O . GLY C 1 27 ? -3.706 10.145 33.201 1.00 21.91 27 GLY C O 1
ATOM 9508 N N . GLY C 1 28 ? -3.341 11.816 34.661 1.00 21.97 28 GLY C N 1
ATOM 9509 C CA . GLY C 1 28 ? -2.431 11.010 35.458 1.00 22.43 28 GLY C CA 1
ATOM 9510 C C . GLY C 1 28 ? -3.113 9.821 36.107 1.00 21.94 28 GLY C C 1
ATOM 9511 O O . GLY C 1 28 ? -2.561 8.718 36.134 1.00 21.28 28 GLY C O 1
ATOM 9515 N N . VAL C 1 29 ? -4.317 10.027 36.646 1.00 21.73 29 VAL C N 1
ATOM 9516 C CA . VAL C 1 29 ? -5.045 8.923 37.264 1.00 21.75 29 VAL C CA 1
ATOM 9517 C C . VAL C 1 29 ? -5.497 7.927 36.204 1.00 21.42 29 VAL C C 1
ATOM 9518 O O . VAL C 1 29 ? -5.504 6.712 36.438 1.00 21.18 29 VAL C O 1
ATOM 9531 N N . MET C 1 30 ? -5.882 8.419 35.024 1.00 21.98 30 MET C N 1
ATOM 9532 C CA . MET C 1 30 ? -6.296 7.523 33.948 1.00 21.88 30 MET C CA 1
ATOM 9533 C C . MET C 1 30 ? -5.150 6.610 33.532 1.00 21.36 30 MET C C 1
ATOM 9534 O O . MET C 1 30 ? -5.327 5.394 33.395 1.00 21.11 30 MET C O 1
ATOM 9548 N N . ALA C 1 31 ? -3.961 7.181 33.326 1.00 21.08 31 ALA C N 1
ATOM 9549 C CA . ALA C 1 31 ? -2.793 6.365 33.011 1.00 21.06 31 ALA C CA 1
ATOM 9550 C C . ALA C 1 31 ? -2.490 5.389 34.139 1.00 20.93 31 ALA C C 1
ATOM 9551 O O . ALA C 1 31 ? -2.131 4.231 33.893 1.00 20.66 31 ALA C O 1
ATOM 9558 N N . TYR C 1 32 ? -2.635 5.839 35.384 1.00 21.15 32 TYR C N 1
ATOM 9559 C CA . TYR C 1 32 ? -2.367 4.983 36.534 1.00 21.22 32 TYR C CA 1
ATOM 9560 C C . TYR C 1 32 ? -3.305 3.782 36.550 1.00 20.85 32 TYR C C 1
ATOM 9561 O O . TYR C 1 32 ? -2.864 2.627 36.523 1.00 20.42 32 TYR C O 1
ATOM 9579 N N . LEU C 1 33 ? -4.613 4.040 36.589 1.00 20.58 33 LEU C N 1
ATOM 9580 C CA . LEU C 1 33 ? -5.586 2.954 36.659 1.00 21.03 33 LEU C CA 1
ATOM 9581 C C . LEU C 1 33 ? -5.435 2.002 35.478 1.00 20.75 33 LEU C C 1
ATOM 9582 O O . LEU C 1 33 ? -5.433 0.777 35.649 1.00 20.90 33 LEU C O 1
ATOM 9598 N N . ALA C 1 34 ? -5.312 2.548 34.267 1.00 20.97 34 ALA C N 1
ATOM 9599 C CA . ALA C 1 34 ? -5.205 1.703 33.082 1.00 20.89 34 ALA C CA 1
ATOM 9600 C C . ALA C 1 34 ? -3.981 0.802 33.157 1.00 20.65 34 ALA C C 1
ATOM 9601 O O . ALA C 1 34 ? -4.055 -0.388 32.832 1.00 20.73 34 ALA C O 1
ATOM 9608 N N . GLN C 1 35 ? -2.843 1.352 33.587 1.00 20.55 35 GLN C N 1
ATOM 9609 C CA . GLN C 1 35 ? -1.618 0.563 33.646 1.00 20.42 35 GLN C CA 1
ATOM 9610 C C . GLN C 1 35 ? -1.719 -0.547 34.686 1.00 20.71 35 GLN C C 1
ATOM 9611 O O . GLN C 1 35 ? -1.310 -1.685 34.426 1.00 20.79 35 GLN C O 1
ATOM 9625 N N . LEU C 1 36 ? -2.262 -0.244 35.867 1.00 20.41 36 LEU C N 1
ATOM 9626 C CA . LEU C 1 36 ? -2.356 -1.263 36.908 1.00 20.68 36 LEU C CA 1
ATOM 9627 C C . LEU C 1 36 ? -3.345 -2.359 36.539 1.00 20.42 36 LEU C C 1
ATOM 9628 O O . LEU C 1 36 ? -3.219 -3.491 37.019 1.00 20.83 36 LEU C O 1
ATOM 9644 N N . LYS C 1 37 ? -4.327 -2.052 35.700 1.00 21.02 37 LYS C N 1
ATOM 9645 C CA . LYS C 1 37 ? -5.269 -3.055 35.227 1.00 21.40 37 LYS C CA 1
ATOM 9646 C C . LYS C 1 37 ? -4.785 -3.768 33.972 1.00 21.02 37 LYS C C 1
ATOM 9647 O O . LYS C 1 37 ? -5.510 -4.615 33.441 1.00 21.09 37 LYS C O 1
ATOM 9666 N N . GLU C 1 38 ? -3.578 -3.460 33.501 1.00 21.53 38 GLU C N 1
ATOM 9667 C CA . GLU C 1 38 ? -3.045 -4.032 32.267 1.00 21.65 38 GLU C CA 1
ATOM 9668 C C . GLU C 1 38 ? -4.071 -3.923 31.141 1.00 21.39 38 GLU C C 1
ATOM 9669 O O . GLU C 1 38 ? -4.390 -4.893 30.450 1.00 21.52 38 GLU C O 1
ATOM 9681 N N . LEU C 1 39 ? -4.593 -2.710 30.966 1.00 21.61 39 LEU C N 1
ATOM 9682 C CA . LEU C 1 39 ? -5.577 -2.432 29.932 1.00 22.00 39 LEU C CA 1
ATOM 9683 C C . LEU C 1 39 ? -4.941 -2.090 28.594 1.00 21.51 39 LEU C C 1
ATOM 9684 O O . LEU C 1 39 ? -5.614 -2.190 27.562 1.00 21.71 39 LEU C O 1
ATOM 9700 N N . GLY C 1 40 ? -3.681 -1.692 28.589 1.00 22.09 40 GLY C N 1
ATOM 9701 C CA . GLY C 1 40 ? -2.977 -1.384 27.359 1.00 21.90 40 GLY C CA 1
ATOM 9702 C C . GLY C 1 40 ? -1.943 -0.303 27.583 1.00 21.53 40 GLY C C 1
ATOM 9703 O O . GLY C 1 40 ? -1.838 0.286 28.657 1.00 21.70 40 GLY C O 1
ATOM 9707 N N . ASP C 1 41 ? -1.164 -0.051 26.535 1.00 22.36 41 ASP C N 1
ATOM 9708 C CA . ASP C 1 41 ? -0.198 1.036 26.568 1.00 22.18 41 ASP C CA 1
ATOM 9709 C C . ASP C 1 41 ? -0.914 2.378 26.667 1.00 22.30 41 ASP C C 1
ATOM 9710 O O . ASP C 1 41 ? -2.018 2.561 26.147 1.00 22.01 41 ASP C O 1
ATOM 9719 N N . VAL C 1 42 ? -0.270 3.325 27.346 1.00 21.83 42 VAL C N 1
ATOM 9720 C CA . VAL C 1 42 ? -0.823 4.655 27.561 1.00 21.91 42 VAL C CA 1
ATOM 9721 C C . VAL C 1 42 ? 0.155 5.688 27.021 1.00 22.39 42 VAL C C 1
ATOM 9722 O O . VAL C 1 42 ? 1.368 5.578 27.228 1.00 22.23 42 VAL C O 1
ATOM 9735 N N . VAL C 1 43 ? -0.380 6.690 26.329 1.00 22.50 43 VAL C N 1
ATOM 9736 C CA . VAL C 1 43 ? 0.400 7.807 25.809 1.00 22.70 43 VAL C CA 1
ATOM 9737 C C . VAL C 1 43 ? -0.109 9.065 26.498 1.00 23.24 43 VAL C C 1
ATOM 9738 O O . VAL C 1 43 ? -1.246 9.494 26.261 1.00 23.40 43 VAL C O 1
ATOM 9751 N N . LEU C 1 44 ? 0.724 9.653 27.353 1.00 23.14 44 LEU C N 1
ATOM 9752 C CA . LEU C 1 44 ? 0.370 10.870 28.083 1.00 23.31 44 LEU C CA 1
ATOM 9753 C C . LEU C 1 44 ? 0.803 12.068 27.247 1.00 24.06 44 LEU C C 1
ATOM 9754 O O . LEU C 1 44 ? 1.980 12.436 27.227 1.00 24.25 44 LEU C O 1
ATOM 9770 N N . PHE C 1 45 ? -0.155 12.682 26.557 1.00 24.68 45 PHE C N 1
ATOM 9771 C CA . PHE C 1 45 ? 0.109 13.812 25.678 1.00 24.57 45 PHE C CA 1
ATOM 9772 C C . PHE C 1 45 ? -0.263 15.109 26.384 1.00 24.57 45 PHE C C 1
ATOM 9773 O O . PHE C 1 45 ? -1.371 15.237 26.914 1.00 24.53 45 PHE C O 1
ATOM 9790 N N . ASP C 1 46 ? 0.664 16.063 26.384 1.00 25.20 46 ASP C N 1
ATOM 9791 C CA . ASP C 1 46 ? 0.403 17.390 26.922 1.00 24.96 46 ASP C CA 1
ATOM 9792 C C . ASP C 1 46 ? 1.356 18.368 26.254 1.00 24.66 46 ASP C C 1
ATOM 9793 O O . ASP C 1 46 ? 2.428 17.989 25.775 1.00 24.72 46 ASP C O 1
ATOM 9802 N N . ILE C 1 47 ? 0.950 19.639 26.229 1.00 26.17 47 ILE C N 1
ATOM 9803 C CA . ILE C 1 47 ? 1.740 20.667 25.563 1.00 26.17 47 ILE C CA 1
ATOM 9804 C C . ILE C 1 47 ? 3.095 20.845 26.227 1.00 26.17 47 ILE C C 1
ATOM 9805 O O . ILE C 1 47 ? 4.037 21.327 25.588 1.00 26.17 47 ILE C O 1
ATOM 9821 N N . ALA C 1 48 ? 3.219 20.471 27.497 1.00 26.01 48 ALA C N 1
ATOM 9822 C CA . ALA C 1 48 ? 4.477 20.608 28.221 1.00 26.01 48 ALA C CA 1
ATOM 9823 C C . ALA C 1 48 ? 5.262 19.299 28.205 1.00 26.01 48 ALA C C 1
ATOM 9824 O O . ALA C 1 48 ? 4.691 18.220 28.040 1.00 26.01 48 ALA C O 1
ATOM 9831 N N . LYS C 1 50 ? 7.258 17.106 29.426 1.00 27.12 50 LYS C N 1
ATOM 9832 C CA . LYS C 1 50 ? 7.867 16.897 30.734 1.00 27.12 50 LYS C CA 1
ATOM 9833 C C . LYS C 1 50 ? 6.810 16.527 31.770 1.00 27.12 50 LYS C C 1
ATOM 9834 O O . LYS C 1 50 ? 7.050 15.691 32.642 1.00 27.12 50 LYS C O 1
ATOM 9853 N N . LEU C 1 51 ? 5.637 17.156 31.675 1.00 25.57 51 LEU C N 1
ATOM 9854 C CA . LEU C 1 51 ? 4.532 16.782 32.552 1.00 25.57 51 LEU C CA 1
ATOM 9855 C C . LEU C 1 51 ? 4.034 15.381 32.228 1.00 25.57 51 LEU C C 1
ATOM 9856 O O . LEU C 1 51 ? 3.742 14.593 33.135 1.00 25.57 51 LEU C O 1
ATOM 9872 N N . GLY C 1 52 ? 3.932 15.050 30.938 1.00 24.86 52 GLY C N 1
ATOM 9873 C CA . GLY C 1 52 ? 3.526 13.711 30.554 1.00 24.50 52 GLY C CA 1
ATOM 9874 C C . GLY C 1 52 ? 4.605 12.676 30.791 1.00 24.72 52 GLY C C 1
ATOM 9875 O O . GLY C 1 52 ? 4.303 11.526 31.122 1.00 24.61 52 GLY C O 1
ATOM 9879 N N . GLU C 1 53 ? 5.872 13.061 30.627 1.00 23.78 53 GLU C N 1
ATOM 9880 C CA . GLU C 1 53 ? 6.967 12.135 30.896 1.00 23.97 53 GLU C CA 1
ATOM 9881 C C . GLU C 1 53 ? 7.090 11.848 32.386 1.00 24.21 53 GLU C C 1
ATOM 9882 O O . GLU C 1 53 ? 7.313 10.699 32.787 1.00 24.04 53 GLU C O 1
ATOM 9894 N N . ALA C 1 54 ? 6.952 12.880 33.221 1.00 24.50 54 ALA C N 1
ATOM 9895 C CA . ALA C 1 54 ? 7.035 12.688 34.665 1.00 24.82 54 ALA C CA 1
ATOM 9896 C C . ALA C 1 54 ? 6.030 11.646 35.134 1.00 24.52 54 ALA C C 1
ATOM 9897 O O . ALA C 1 54 ? 6.388 10.682 35.822 1.00 24.12 54 ALA C O 1
ATOM 9904 N N . LYS C 1 55 ? 4.759 11.822 34.768 1.00 24.07 55 LYS C N 1
ATOM 9905 C CA . LYS C 1 55 ? 3.737 10.866 35.175 1.00 24.03 55 LYS C CA 1
ATOM 9906 C C . LYS C 1 55 ? 3.978 9.495 34.556 1.00 23.48 55 LYS C C 1
ATOM 9907 O O . LYS C 1 55 ? 3.696 8.472 35.189 1.00 23.21 55 LYS C O 1
ATOM 9926 N N . ALA C 1 56 ? 4.508 9.449 33.332 1.00 23.19 56 ALA C N 1
ATOM 9927 C CA . ALA C 1 56 ? 4.780 8.166 32.691 1.00 22.80 56 ALA C CA 1
ATOM 9928 C C . ALA C 1 56 ? 5.903 7.424 33.406 1.00 22.66 56 ALA C C 1
ATOM 9929 O O . ALA C 1 56 ? 5.769 6.239 33.732 1.00 22.36 56 ALA C O 1
ATOM 9936 N N . LEU C 1 57 ? 7.022 8.106 33.661 1.00 22.23 57 LEU C N 1
ATOM 9937 C CA . LEU C 1 57 ? 8.141 7.459 34.337 1.00 22.29 57 LEU C CA 1
ATOM 9938 C C . LEU C 1 57 ? 7.764 7.047 35.753 1.00 21.88 57 LEU C C 1
ATOM 9939 O O . LEU C 1 57 ? 8.183 5.987 36.233 1.00 21.58 57 LEU C O 1
ATOM 9955 N N . ASP C 1 58 ? 6.970 7.871 36.439 1.00 22.24 58 ASP C N 1
ATOM 9956 C CA . ASP C 1 58 ? 6.528 7.525 37.785 1.00 21.97 58 ASP C CA 1
ATOM 9957 C C . ASP C 1 58 ? 5.572 6.338 37.758 1.00 21.70 58 ASP C C 1
ATOM 9958 O O . ASP C 1 58 ? 5.613 5.477 38.646 1.00 21.40 58 ASP C O 1
ATOM 9967 N N . ILE C 1 59 ? 4.710 6.271 36.743 1.00 22.02 59 ILE C N 1
ATOM 9968 C CA . ILE C 1 59 ? 3.772 5.161 36.633 1.00 21.83 59 ILE C CA 1
ATOM 9969 C C . ILE C 1 59 ? 4.476 3.896 36.149 1.00 21.42 59 ILE C C 1
ATOM 9970 O O . ILE C 1 59 ? 4.051 2.783 36.479 1.00 21.15 59 ILE C O 1
ATOM 9986 N N . MET C 1 60 ? 5.550 4.030 35.367 1.00 21.03 60 MET C N 1
ATOM 9987 C CA . MET C 1 60 ? 6.333 2.852 35.008 1.00 21.18 60 MET C CA 1
ATOM 9988 C C . MET C 1 60 ? 7.024 2.270 36.234 1.00 21.38 60 MET C C 1
ATOM 9989 O O . MET C 1 60 ? 7.112 1.046 36.382 1.00 21.41 60 MET C O 1
ATOM 10003 N N . HIS C 1 61 ? 7.517 3.134 37.126 1.00 20.99 61 HIS C N 1
ATOM 10004 C CA . HIS C 1 61 ? 8.021 2.661 38.410 1.00 21.21 61 HIS C CA 1
ATOM 10005 C C . HIS C 1 61 ? 6.946 1.890 39.164 1.00 20.96 61 HIS C C 1
ATOM 10006 O O . HIS C 1 61 ? 7.233 0.876 39.809 1.00 20.78 61 HIS C O 1
ATOM 10020 N N . ALA C 1 62 ? 5.698 2.360 39.095 1.00 20.95 62 ALA C N 1
ATOM 10021 C CA . ALA C 1 62 ? 4.599 1.639 39.724 1.00 21.12 62 ALA C CA 1
ATOM 10022 C C . ALA C 1 62 ? 4.367 0.284 39.068 1.00 21.12 62 ALA C C 1
ATOM 10023 O O . ALA C 1 62 ? 3.999 -0.676 39.752 1.00 21.05 62 ALA C O 1
ATOM 10030 N N . ASN C 1 63 ? 4.577 0.183 37.752 1.00 21.09 63 ASN C N 1
ATOM 10031 C CA . ASN C 1 63 ? 4.394 -1.097 37.075 1.00 21.23 63 ASN C CA 1
ATOM 10032 C C . ASN C 1 63 ? 5.343 -2.152 37.626 1.00 21.56 63 ASN C C 1
ATOM 10033 O O . ASN C 1 63 ? 4.946 -3.303 37.844 1.00 21.68 63 ASN C O 1
ATOM 10044 N N . ALA C 1 64 ? 6.606 -1.784 37.848 1.00 21.30 64 ALA C N 1
ATOM 10045 C CA . ALA C 1 64 ? 7.561 -2.737 38.398 1.00 21.62 64 ALA C CA 1
ATOM 10046 C C . ALA C 1 64 ? 7.185 -3.147 39.815 1.00 21.29 64 ALA C C 1
ATOM 10047 O O . ALA C 1 64 ? 7.439 -4.288 40.216 1.00 21.33 64 ALA C O 1
ATOM 10054 N N . ILE C 1 65 ? 6.572 -2.240 40.578 1.00 21.30 65 ILE C N 1
ATOM 10055 C CA . ILE C 1 65 ? 6.146 -2.561 41.936 1.00 21.45 65 ILE C CA 1
ATOM 10056 C C . ILE C 1 65 ? 4.957 -3.512 41.918 1.00 21.52 65 ILE C C 1
ATOM 10057 O O . ILE C 1 65 ? 4.800 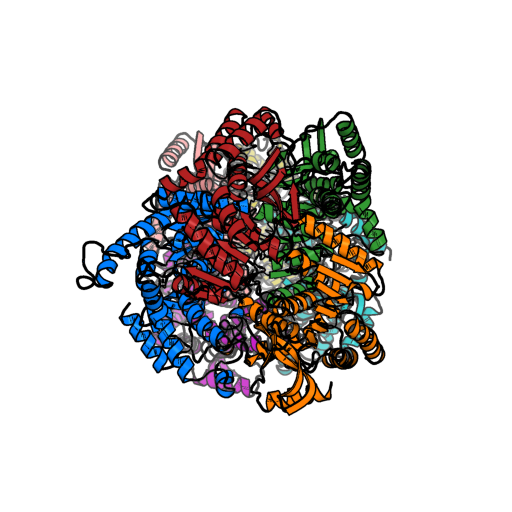-4.340 42.825 1.00 21.59 65 ILE C O 1
ATOM 10073 N N . TYR C 1 66 ? 4.106 -3.417 40.898 1.00 20.98 66 TYR C N 1
ATOM 10074 C CA . TYR C 1 66 ? 2.844 -4.140 40.854 1.00 21.34 66 TYR C CA 1
ATOM 10075 C C . TYR C 1 66 ? 2.878 -5.335 39.907 1.00 21.12 66 TYR C C 1
ATOM 10076 O O . TYR C 1 66 ? 1.840 -5.969 39.691 1.00 20.91 66 TYR C O 1
ATOM 10094 N N . ASP C 1 67 ? 4.041 -5.657 39.342 1.00 21.12 67 ASP C N 1
ATOM 10095 C CA . ASP C 1 67 ? 4.178 -6.789 38.425 1.00 21.33 67 ASP C CA 1
ATOM 10096 C C . ASP C 1 67 ? 3.215 -6.672 37.245 1.00 21.04 67 ASP C C 1
ATOM 10097 O O . ASP C 1 67 ? 2.594 -7.651 36.827 1.00 20.91 67 ASP C O 1
ATOM 10106 N N . THR C 1 68 ? 3.090 -5.463 36.702 1.00 21.43 68 THR C N 1
ATOM 10107 C CA . THR C 1 68 ? 2.289 -5.213 35.514 1.00 21.10 68 THR C CA 1
ATOM 10108 C C . THR C 1 68 ? 3.208 -4.984 34.319 1.00 21.09 68 THR C C 1
ATOM 10109 O O . THR C 1 68 ? 4.319 -4.463 34.458 1.00 21.20 68 THR C O 1
ATOM 10120 N N . ALA C 1 69 ? 2.728 -5.373 33.137 1.00 22.01 69 ALA C N 1
ATOM 10121 C CA . ALA C 1 69 ? 3.586 -5.552 31.973 1.00 21.89 69 ALA C CA 1
ATOM 10122 C C . ALA C 1 69 ? 3.500 -4.427 30.949 1.00 21.65 69 ALA C C 1
ATOM 10123 O O . ALA C 1 69 ? 4.370 -4.348 30.074 1.00 21.59 69 ALA C O 1
ATOM 10130 N N . HIS C 1 70 ? 2.492 -3.564 31.023 1.00 21.71 70 HIS C N 1
ATOM 10131 C CA . HIS C 1 70 ? 2.261 -2.608 29.952 1.00 21.39 70 HIS C CA 1
ATOM 10132 C C . HIS C 1 70 ? 3.124 -1.359 30.134 1.00 21.14 70 HIS C C 1
ATOM 10133 O O . HIS C 1 70 ? 3.792 -1.167 31.154 1.00 21.59 70 HIS C O 1
ATOM 10147 N N . LYS C 1 71 ? 3.106 -0.505 29.113 1.00 20.72 71 LYS C N 1
ATOM 10148 C CA . LYS C 1 71 ? 4.046 0.598 28.985 1.00 21.23 71 LYS C CA 1
ATOM 10149 C C . LYS C 1 71 ? 3.307 1.930 28.942 1.00 21.42 71 LYS C C 1
ATOM 10150 O O . LYS C 1 71 ? 2.161 2.013 28.489 1.00 20.76 71 LYS C O 1
ATOM 10169 N N . ALA C 1 72 ? 3.981 2.975 29.422 1.00 20.96 72 ALA C N 1
ATOM 10170 C CA . ALA C 1 72 ? 3.443 4.328 29.419 1.00 21.12 72 ALA C CA 1
ATOM 10171 C C . ALA C 1 72 ? 4.547 5.300 29.037 1.00 21.25 72 ALA C C 1
ATOM 10172 O O . ALA C 1 72 ? 5.671 5.201 29.536 1.00 21.54 72 ALA C O 1
ATOM 10179 N N . ILE C 1 73 ? 4.220 6.241 28.152 1.00 21.63 73 ILE C N 1
ATOM 10180 C CA . ILE C 1 73 ? 5.172 7.234 27.679 1.00 22.29 73 ILE C CA 1
ATOM 10181 C C . ILE C 1 73 ? 4.550 8.618 27.808 1.00 23.01 73 ILE C C 1
ATOM 10182 O O . ILE C 1 73 ? 3.336 8.771 27.956 1.00 23.13 73 ILE C O 1
ATOM 10198 N N . GLY C 1 74 ? 5.409 9.630 27.755 1.00 23.38 74 GLY C N 1
ATOM 10199 C CA . GLY C 1 74 ? 4.974 11.011 27.685 1.00 23.86 74 GLY C CA 1
ATOM 10200 C C . GLY C 1 74 ? 5.409 11.617 26.366 1.00 24.14 74 GLY C C 1
ATOM 10201 O O . GLY C 1 74 ? 6.385 11.177 25.757 1.00 24.29 74 GLY C O 1
ATOM 10205 N N . THR C 1 75 ? 4.673 12.632 25.921 1.00 23.92 75 THR C N 1
ATOM 10206 C CA . THR C 1 75 ? 4.987 13.250 24.641 1.00 24.31 75 THR C CA 1
ATOM 10207 C C . THR C 1 75 ? 4.230 14.562 24.506 1.00 24.46 75 THR C C 1
ATOM 10208 O O . THR C 1 75 ? 3.225 14.797 25.183 1.00 24.06 75 THR C O 1
ATOM 10219 N N . ALA C 1 76 ? 4.737 15.412 23.615 1.00 25.09 76 ALA C N 1
ATOM 10220 C CA . ALA C 1 76 ? 4.046 16.610 23.158 1.00 25.05 76 ALA C CA 1
ATOM 10221 C C . ALA C 1 76 ? 3.929 16.607 21.637 1.00 25.13 76 ALA C C 1
ATOM 10222 O O . ALA C 1 76 ? 3.915 17.661 21.000 1.00 25.64 76 ALA C O 1
ATOM 10229 N N . ASN C 1 77 ? 3.846 15.415 21.048 1.00 25.94 77 ASN C N 1
ATOM 10230 C CA . ASN C 1 77 ? 3.857 15.241 19.600 1.00 26.31 77 ASN C CA 1
ATOM 10231 C C . ASN C 1 77 ? 2.769 14.248 19.224 1.00 26.28 77 ASN C C 1
ATOM 10232 O O . ASN C 1 77 ? 2.793 13.100 19.677 1.00 26.13 77 ASN C O 1
ATOM 10243 N N . TYR C 1 78 ? 1.824 14.686 18.387 1.00 26.62 78 TYR C N 1
ATOM 10244 C CA . TYR C 1 78 ? 0.722 13.818 17.986 1.00 26.59 78 TYR C CA 1
ATOM 10245 C C . TYR C 1 78 ? 1.202 12.545 17.301 1.00 26.69 78 TYR C C 1
ATOM 10246 O O . TYR C 1 78 ? 0.430 11.587 17.191 1.00 26.17 78 TYR C O 1
ATOM 10264 N N . GLU C 1 79 ? 2.452 12.511 16.835 1.00 26.85 79 GLU C N 1
ATOM 10265 C CA . GLU C 1 79 ? 2.941 11.338 16.119 1.00 26.75 79 GLU C CA 1
ATOM 10266 C C . GLU C 1 79 ? 2.868 10.086 16.984 1.00 26.52 79 GLU C C 1
ATOM 10267 O O . GLU C 1 79 ? 2.688 8.981 16.460 1.00 26.51 79 GLU C O 1
ATOM 10279 N N . ASP C 1 80 ? 2.995 10.236 18.304 1.00 25.84 80 ASP C N 1
ATOM 10280 C CA . ASP C 1 80 ? 2.889 9.111 19.227 1.00 25.24 80 ASP C CA 1
ATOM 10281 C C . ASP C 1 80 ? 1.446 8.716 19.519 1.00 24.64 80 ASP C C 1
ATOM 10282 O O . ASP C 1 80 ? 1.224 7.767 20.279 1.00 24.30 80 ASP C O 1
ATOM 10291 N N . ILE C 1 81 ? 0.467 9.422 18.947 1.00 25.02 81 ILE C N 1
ATOM 10292 C CA . ILE C 1 81 ? -0.936 9.028 19.059 1.00 24.43 81 ILE C CA 1
ATOM 10293 C C . ILE C 1 81 ? -1.356 8.072 17.951 1.00 24.24 81 ILE C C 1
ATOM 10294 O O . ILE C 1 81 ? -2.413 7.431 18.066 1.00 23.71 81 ILE C O 1
ATOM 10310 N N . ALA C 1 82 ? -0.557 7.942 16.893 1.00 24.63 82 ALA C N 1
ATOM 10311 C CA . ALA C 1 82 ? -0.956 7.167 15.727 1.00 24.56 82 ALA C CA 1
ATOM 10312 C C . ALA C 1 82 ? -1.452 5.785 16.125 1.00 23.75 82 ALA C C 1
ATOM 10313 O O . ALA C 1 82 ? -0.885 5.131 17.003 1.00 23.60 82 ALA C O 1
ATOM 10320 N N . ASP C 1 83 ? -2.527 5.349 15.468 1.00 24.02 83 ASP C N 1
ATOM 10321 C CA . ASP C 1 83 ? -3.079 4.008 15.634 1.00 23.47 83 ASP C CA 1
ATOM 10322 C C . ASP C 1 83 ? -3.631 3.774 17.037 1.00 23.55 83 ASP C C 1
ATOM 10323 O O . ASP C 1 83 ? -3.750 2.625 17.475 1.00 23.72 83 ASP C O 1
ATOM 10332 N N . SER C 1 84 ? -3.978 4.840 17.756 1.00 23.56 84 SER C N 1
ATOM 10333 C CA . SER C 1 84 ? -4.530 4.686 19.095 1.00 23.42 84 SER C CA 1
ATOM 10334 C C . SER C 1 84 ? -5.969 4.193 19.018 1.00 23.17 84 SER C C 1
ATOM 10335 O O . SER C 1 84 ? -6.786 4.739 18.270 1.00 23.23 84 SER C O 1
ATOM 10343 N N . ASP C 1 85 ? -6.278 3.154 19.798 1.00 23.26 85 ASP C N 1
ATOM 10344 C CA . ASP C 1 85 ? -7.636 2.619 19.821 1.00 23.46 85 ASP C CA 1
ATOM 10345 C C . ASP C 1 85 ? -8.598 3.553 20.544 1.00 23.71 85 ASP C C 1
ATOM 10346 O O . ASP C 1 85 ? -9.787 3.597 20.207 1.00 23.86 85 ASP C O 1
ATOM 10355 N N . VAL C 1 86 ? -8.109 4.300 21.532 1.00 23.70 86 VAL C N 1
ATOM 10356 C CA . VAL C 1 86 ? -8.937 5.195 22.331 1.00 23.66 86 VAL C CA 1
ATOM 10357 C C . VAL C 1 86 ? -8.178 6.498 22.537 1.00 23.54 86 VAL C C 1
ATOM 10358 O O . VAL C 1 86 ? -6.976 6.490 22.823 1.00 22.96 86 VAL C O 1
ATOM 10371 N N . CYS C 1 87 ? -8.884 7.619 22.390 1.00 23.29 87 CYS C N 1
ATOM 10372 C CA . CYS C 1 87 ? -8.334 8.946 22.654 1.00 23.00 87 CYS C CA 1
ATOM 10373 C C . CYS C 1 87 ? -9.237 9.642 23.663 1.00 23.17 87 CYS C C 1
ATOM 10374 O O . CYS C 1 87 ? -10.375 9.998 23.339 1.00 23.65 87 CYS C O 1
ATOM 10382 N N . ILE C 1 88 ? -8.735 9.835 24.880 1.00 23.24 88 ILE C N 1
ATOM 10383 C CA . ILE C 1 88 ? -9.467 10.526 25.936 1.00 23.24 88 ILE C CA 1
ATOM 10384 C C . ILE C 1 88 ? -8.879 11.922 26.079 1.00 23.37 88 ILE C C 1
ATOM 10385 O O . ILE C 1 88 ? -7.654 12.084 26.130 1.00 23.21 88 ILE C O 1
ATOM 10401 N N . ILE C 1 89 ? -9.747 12.929 26.148 1.00 23.33 89 ILE C N 1
ATOM 10402 C CA . ILE C 1 89 ? -9.347 14.326 26.027 1.00 23.58 89 ILE C CA 1
ATOM 10403 C C . ILE C 1 89 ? -9.783 15.083 27.276 1.00 23.94 89 ILE C C 1
ATOM 10404 O O . ILE C 1 89 ? -10.964 15.061 27.642 1.00 24.13 89 ILE C O 1
ATOM 10420 N N . THR C 1 90 ? -8.825 15.757 27.920 1.00 24.29 90 THR C N 1
ATOM 10421 C CA . THR C 1 90 ? -9.102 16.626 29.056 1.00 24.42 90 THR C CA 1
ATOM 10422 C C . THR C 1 90 ? -8.571 18.041 28.879 1.00 24.58 90 THR C C 1
ATOM 10423 O O . THR C 1 90 ? -8.893 18.904 29.702 1.00 24.90 90 THR C O 1
ATOM 10434 N N . ALA C 1 91 ? -7.777 18.306 27.844 1.00 24.61 91 ALA C N 1
ATOM 10435 C CA . ALA C 1 91 ? -7.211 19.633 27.649 1.00 25.33 91 ALA C CA 1
ATOM 10436 C C . ALA C 1 91 ? -8.311 20.662 27.412 1.00 26.20 91 ALA C C 1
ATOM 10437 O O . ALA C 1 91 ? -9.378 20.355 26.872 1.00 25.69 91 ALA C O 1
ATOM 10444 N N . GLY C 1 92 ? -8.042 21.898 27.823 1.00 26.38 92 GLY C N 1
ATOM 10445 C CA . GLY C 1 92 ? -8.989 22.984 27.644 1.00 27.59 92 GLY C CA 1
ATOM 10446 C C . GLY C 1 92 ? -8.797 24.126 28.623 1.00 27.88 92 GLY C C 1
ATOM 10447 O O . GLY C 1 92 ? -7.815 24.167 29.363 1.00 27.56 92 GLY C O 1
ATOM 10451 N N . VAL C 1 110 ? -15.314 28.866 26.442 1.00 27.49 110 VAL C N 1
ATOM 10452 C CA . VAL C 1 110 ? -15.994 28.037 25.453 1.00 27.72 110 VAL C CA 1
ATOM 10453 C C . VAL C 1 110 ? -15.401 28.290 24.074 1.00 28.44 110 VAL C C 1
ATOM 10454 O O . VAL C 1 110 ? -14.966 27.360 23.395 1.00 28.76 110 VAL C O 1
ATOM 10466 N N . ALA C 1 111 ? -15.396 29.558 23.662 1.00 28.66 111 ALA C N 1
ATOM 10467 C CA . ALA C 1 111 ? -14.791 29.917 22.382 1.00 28.69 111 ALA C CA 1
ATOM 10468 C C . ALA C 1 111 ? -13.343 29.460 22.285 1.00 28.79 111 ALA C C 1
ATOM 10469 O O . ALA C 1 111 ? -13.001 28.767 21.311 1.00 29.09 111 ALA C O 1
ATOM 10476 N N . PRO C 1 112 ? -12.454 29.789 23.228 1.00 28.85 112 PRO C N 1
ATOM 10477 C CA . PRO C 1 112 ? -11.080 29.280 23.106 1.00 28.98 112 PRO C CA 1
ATOM 10478 C C . PRO C 1 112 ? -11.003 27.770 23.229 1.00 28.84 112 PRO C C 1
ATOM 10479 O O . PRO C 1 112 ? -10.212 27.136 22.519 1.00 28.67 112 PRO C O 1
ATOM 10490 N N . ASN C 1 113 ? -11.810 27.172 24.108 1.00 28.56 113 ASN C N 1
ATOM 10491 C CA . ASN C 1 113 ? -11.822 25.717 24.223 1.00 28.27 113 ASN C CA 1
ATOM 10492 C C . ASN C 1 113 ? -12.315 25.069 22.937 1.00 28.32 113 ASN C C 1
ATOM 10493 O O . ASN C 1 113 ? -11.724 24.093 22.462 1.00 28.43 113 ASN C O 1
ATOM 10504 N N . SER C 1 114 ? -13.393 25.600 22.354 1.00 28.70 114 SER C N 1
ATOM 10505 C CA . SER C 1 114 ? -13.913 25.042 21.110 1.00 28.73 114 SER C CA 1
ATOM 10506 C C . SER C 1 114 ? -12.813 24.950 20.060 1.00 28.80 114 SER C C 1
ATOM 10507 O O . SER C 1 114 ? -12.627 23.905 19.425 1.00 28.96 114 SER C O 1
ATOM 10515 N N . LYS C 1 115 ? -12.042 26.030 19.898 1.00 29.26 115 LYS C N 1
ATOM 10516 C CA . LYS C 1 115 ? -10.966 26.039 18.913 1.00 29.38 115 LYS C CA 1
ATOM 10517 C C . LYS C 1 115 ? -9.899 25.007 19.253 1.00 29.12 115 LYS C C 1
ATOM 10518 O O . LYS C 1 115 ? -9.322 24.382 18.355 1.00 29.00 115 LYS C O 1
ATOM 10537 N N . ILE C 1 116 ? -9.619 24.817 20.545 1.00 29.92 116 ILE C N 1
ATOM 10538 C CA . ILE C 1 116 ? -8.671 23.784 20.954 1.00 29.48 116 ILE C CA 1
ATOM 10539 C C . ILE C 1 116 ? -9.184 22.406 20.556 1.00 29.20 116 ILE C C 1
ATOM 10540 O O . ILE C 1 116 ? -8.409 21.533 20.147 1.00 28.83 116 ILE C O 1
ATOM 10556 N N . MET C 1 117 ? -10.495 22.184 20.672 1.00 28.88 117 MET C N 1
ATOM 10557 C CA . MET C 1 117 ? -11.053 20.876 20.353 1.00 28.81 117 MET C CA 1
ATOM 10558 C C . MET C 1 117 ? -10.950 20.549 18.867 1.00 28.68 117 MET C C 1
ATOM 10559 O O . MET C 1 117 ? -10.929 19.366 18.509 1.00 28.16 117 MET C O 1
ATOM 10573 N N . PHE C 1 118 ? -10.879 21.557 17.993 1.00 28.31 118 PHE C N 1
ATOM 10574 C CA . PHE C 1 118 ? -10.702 21.281 16.569 1.00 28.61 118 PHE C CA 1
ATOM 10575 C C . PHE C 1 118 ? -9.289 20.785 16.284 1.00 28.09 118 PHE C C 1
ATOM 10576 O O . PHE C 1 118 ? -9.105 19.741 15.646 1.00 27.41 118 PHE C O 1
ATOM 10593 N N . THR C 1 119 ? -8.276 21.530 16.738 1.00 28.92 119 THR C N 1
ATOM 10594 C CA . THR C 1 119 ? -6.891 21.122 16.518 1.00 28.51 119 THR C CA 1
ATOM 10595 C C . THR C 1 119 ? -6.672 19.685 16.971 1.00 27.31 119 THR C C 1
ATOM 10596 O O . THR C 1 119 ? -6.096 18.870 16.242 1.00 26.75 119 THR C O 1
ATOM 10607 N N . ILE C 1 120 ? -7.128 19.359 18.182 1.00 27.71 120 ILE C N 1
ATOM 10608 C CA . ILE C 1 120 ? -7.059 17.982 18.662 1.00 27.08 120 ILE C CA 1
ATOM 10609 C C . ILE C 1 120 ? -7.813 17.059 17.713 1.00 26.45 120 ILE C C 1
ATOM 10610 O O . ILE C 1 120 ? -7.314 15.998 17.320 1.00 25.80 120 ILE C O 1
ATOM 10626 N N . GLY C 1 121 ? -9.027 17.454 17.328 1.00 26.38 121 GLY C N 1
ATOM 10627 C CA . GLY C 1 121 ? -9.821 16.624 16.440 1.00 26.32 121 GLY C CA 1
ATOM 10628 C C . GLY C 1 121 ? -9.182 16.424 15.081 1.00 25.78 121 GLY C C 1
ATOM 10629 O O . GLY C 1 121 ? -9.339 15.366 14.468 1.00 25.69 121 GLY C O 1
ATOM 10633 N N . ASP C 1 122 ? -8.453 17.430 14.591 1.00 26.37 122 ASP C N 1
ATOM 10634 C CA . ASP C 1 122 ? -7.810 17.302 13.289 1.00 26.43 122 ASP C CA 1
ATOM 10635 C C . ASP C 1 122 ? -6.647 16.321 13.338 1.00 25.77 122 ASP C C 1
ATOM 10636 O O . ASP C 1 122 ? -6.400 15.607 12.360 1.00 25.68 122 ASP C O 1
ATOM 10645 N N . ASN C 1 123 ? -5.930 16.264 14.462 1.00 26.04 123 ASN C N 1
ATOM 10646 C CA . ASN C 1 123 ? -4.836 15.309 14.599 1.00 25.42 123 ASN C CA 1
ATOM 10647 C C . ASN C 1 123 ? -5.352 13.902 14.876 1.00 25.03 123 ASN C C 1
ATOM 10648 O O . ASN C 1 123 ? -4.840 12.931 14.309 1.00 24.80 123 ASN C O 1
ATOM 10659 N N . ILE C 1 124 ? -6.358 13.768 15.746 1.00 24.83 124 ILE C N 1
ATOM 10660 C CA . ILE C 1 124 ? -6.962 12.458 15.971 1.00 24.59 124 ILE C CA 1
ATOM 10661 C C . ILE C 1 124 ? -7.475 11.886 14.659 1.00 24.42 124 ILE C C 1
ATOM 10662 O O . ILE C 1 124 ? -7.480 10.664 14.463 1.00 24.48 124 ILE C O 1
ATOM 10678 N N . LYS C 1 125 ? -7.914 12.749 13.741 1.00 24.33 125 LYS C N 1
ATOM 10679 C CA . LYS C 1 125 ? -8.308 12.280 12.417 1.00 24.81 125 LYS C CA 1
ATOM 10680 C C . LYS C 1 125 ? -7.099 11.792 11.630 1.00 24.37 125 LYS C C 1
ATOM 10681 O O . LYS C 1 125 ? -7.147 10.731 10.997 1.00 24.32 125 LYS C O 1
ATOM 10700 N N . LYS C 1 126 ? -6.002 12.548 11.670 1.00 24.71 126 LYS C N 1
ATOM 10701 C CA . LYS C 1 126 ? -4.828 12.212 10.872 1.00 24.68 126 LYS C CA 1
ATOM 10702 C C . LYS C 1 126 ? -4.147 10.951 11.392 1.00 24.72 126 LYS C C 1
ATOM 10703 O O . LYS C 1 126 ? -3.869 10.021 10.624 1.00 24.38 126 LYS C O 1
ATOM 10722 N N . TYR C 1 127 ? -3.878 10.898 12.698 1.00 25.04 127 TYR C N 1
ATOM 10723 C CA . TYR C 1 127 ? -3.034 9.856 13.272 1.00 24.59 127 TYR C CA 1
ATOM 10724 C C . TYR C 1 127 ? -3.829 8.659 13.784 1.00 24.50 127 TYR C C 1
ATOM 10725 O O . TYR C 1 127 ? -3.389 7.514 13.627 1.00 24.16 127 TYR C O 1
ATOM 10743 N N . ALA C 1 128 ? -4.991 8.893 14.396 1.00 23.89 128 ALA C N 1
ATOM 10744 C CA . ALA C 1 128 ? -5.806 7.834 14.989 1.00 24.05 128 ALA C CA 1
ATOM 10745 C C . ALA C 1 128 ? -7.184 7.831 14.334 1.00 24.36 128 ALA C C 1
ATOM 10746 O O . ALA C 1 128 ? -8.199 8.105 14.989 1.00 24.20 128 ALA C O 1
ATOM 10753 N N . PRO C 1 129 ? -7.255 7.512 13.038 1.00 24.47 129 PRO C N 1
ATOM 10754 C CA . PRO C 1 129 ? -8.543 7.577 12.330 1.00 24.53 129 PRO C CA 1
ATOM 10755 C C . PRO C 1 129 ? -9.569 6.559 12.804 1.00 24.63 129 PRO C C 1
ATOM 10756 O O . PRO C 1 129 ? -10.732 6.650 12.390 1.00 24.85 129 PRO C O 1
ATOM 10767 N N . ASN C 1 130 ? -9.186 5.603 13.651 1.00 24.68 130 ASN C N 1
ATOM 10768 C CA . ASN C 1 130 ? -10.089 4.558 14.121 1.00 24.82 130 ASN C CA 1
ATOM 10769 C C . ASN C 1 130 ? -10.231 4.584 15.640 1.00 24.38 130 ASN C C 1
ATOM 10770 O O . ASN C 1 130 ? -10.520 3.559 16.261 1.00 24.29 130 ASN C O 1
ATOM 10781 N N . ALA C 1 131 ? -10.038 5.749 16.248 1.00 24.30 131 ALA C N 1
ATOM 10782 C CA . ALA C 1 131 ? -10.051 5.869 17.697 1.00 23.56 131 ALA C CA 1
ATOM 10783 C C . ALA C 1 131 ? -11.464 6.079 18.224 1.00 23.98 131 ALA C C 1
ATOM 10784 O O . ALA C 1 131 ? -12.320 6.672 17.562 1.00 24.73 131 ALA C O 1
ATOM 10791 N N . PHE C 1 132 ? -11.696 5.576 19.432 1.00 23.72 132 PHE C N 1
ATOM 10792 C CA . PHE C 1 132 ? -12.909 5.869 20.185 1.00 23.76 132 PHE C CA 1
ATOM 10793 C C . PHE C 1 132 ? -12.625 7.104 21.031 1.00 23.73 132 PHE C C 1
ATOM 10794 O O . PHE C 1 132 ? -11.816 7.053 21.963 1.00 23.43 132 PHE C O 1
ATOM 10811 N N . VAL C 1 133 ? -13.272 8.216 20.698 1.00 23.79 133 VAL C N 1
ATOM 10812 C CA . VAL C 1 133 ? -12.968 9.505 21.309 1.00 23.65 133 VAL C CA 1
ATOM 10813 C C . VAL C 1 133 ? -13.884 9.708 22.510 1.00 23.56 133 VAL C C 1
ATOM 10814 O O . VAL C 1 133 ? -15.110 9.764 22.367 1.00 23.81 133 VAL C O 1
ATOM 10827 N N . ILE C 1 134 ? -13.285 9.821 23.693 1.00 23.70 134 ILE C N 1
ATOM 10828 C CA . ILE C 1 134 ? -14.004 10.094 24.933 1.00 23.57 134 ILE C CA 1
ATOM 10829 C C . ILE C 1 134 ? -13.619 11.495 25.384 1.00 23.74 134 ILE C C 1
ATOM 10830 O O . ILE C 1 134 ? -12.450 11.754 25.697 1.00 23.47 134 ILE C O 1
ATOM 10846 N N . CYS C 1 135 ? -14.593 12.398 25.419 1.00 23.49 135 CYS C N 1
ATOM 10847 C CA . CYS C 1 135 ? -14.355 13.782 25.801 1.00 23.62 135 CYS C CA 1
ATOM 10848 C C . CYS C 1 135 ? -14.686 13.986 27.273 1.00 23.76 135 CYS C C 1
ATOM 10849 O O . CYS C 1 135 ? -15.629 13.387 27.799 1.00 23.72 135 CYS C O 1
ATOM 10857 N N . ILE C 1 136 ? -13.896 14.831 27.935 1.00 24.22 136 ILE C N 1
ATOM 10858 C CA . ILE C 1 136 ? -14.122 15.182 29.334 1.00 24.19 136 ILE C CA 1
ATOM 10859 C C . ILE C 1 136 ? -14.181 16.699 29.464 1.00 24.58 136 ILE C C 1
ATOM 10860 O O . ILE C 1 136 ? -14.888 17.231 30.328 1.00 24.84 136 ILE C O 1
ATOM 10876 N N . THR C 1 137 ? -13.434 17.401 28.610 1.00 24.91 137 THR C N 1
ATOM 10877 C CA . THR C 1 137 ? -13.393 18.857 28.651 1.00 25.28 137 THR C CA 1
ATOM 10878 C C . THR C 1 137 ? -14.803 19.433 28.662 1.00 25.76 137 THR C C 1
ATOM 10879 O O . THR C 1 137 ? -15.695 18.950 27.959 1.00 26.08 137 THR C O 1
ATOM 10890 N N . ASN C 1 138 ? -14.999 20.496 29.481 1.00 25.90 138 ASN C N 1
ATOM 10891 C CA . ASN C 1 138 ? -16.314 21.092 29.621 1.00 25.90 138 ASN C CA 1
ATOM 10892 C C . ASN C 1 138 ? -16.402 22.401 28.844 1.00 25.90 138 ASN C C 1
ATOM 10893 O O . ASN C 1 138 ? -15.389 23.076 28.639 1.00 25.90 138 ASN C O 1
ATOM 10904 N N . PRO C 1 139 ? -17.603 22.806 28.388 1.00 25.62 139 PRO C N 1
ATOM 10905 C CA . PRO C 1 139 ? -18.877 22.086 28.514 1.00 25.72 139 PRO C CA 1
ATOM 10906 C C . PRO C 1 139 ? -18.904 20.795 27.699 1.00 25.81 139 PRO C C 1
ATOM 10907 O O . PRO C 1 139 ? -18.750 20.835 26.478 1.00 25.78 139 PRO C O 1
ATOM 10918 N N . LEU C 1 140 ? -19.098 19.667 28.388 1.00 25.97 140 LEU C N 1
ATOM 10919 C CA . LEU C 1 140 ? -19.004 18.356 27.752 1.00 25.68 140 LEU C CA 1
ATOM 10920 C C . LEU C 1 140 ? -19.802 18.307 26.455 1.00 25.44 140 LEU C C 1
ATOM 10921 O O . LEU C 1 140 ? -19.257 18.034 25.381 1.00 25.32 140 LEU C O 1
ATOM 10937 N N . ASP C 1 141 ? -21.105 18.575 26.545 1.00 25.26 141 ASP C N 1
ATOM 10938 C CA . ASP C 1 141 ? -21.989 18.381 25.401 1.00 25.36 141 ASP C CA 1
ATOM 10939 C C . ASP C 1 141 ? -21.612 19.283 24.234 1.00 25.59 141 ASP C C 1
ATOM 10940 O O . ASP C 1 141 ? -21.897 18.951 23.077 1.00 25.89 141 ASP C O 1
ATOM 10949 N N . VAL C 1 142 ? -20.971 20.415 24.506 1.00 24.74 142 VAL C N 1
ATOM 10950 C CA . VAL C 1 142 ? -20.544 21.316 23.440 1.00 25.12 142 VAL C CA 1
ATOM 10951 C C . VAL C 1 142 ? -19.192 20.901 22.873 1.00 25.37 142 VAL C C 1
ATOM 10952 O O . VAL C 1 142 ? -19.005 20.887 21.655 1.00 25.77 142 VAL C O 1
ATOM 10965 N N . MET C 1 143 ? -18.237 20.549 23.738 1.00 25.88 143 MET C N 1
ATOM 10966 C CA . MET C 1 143 ? -16.900 20.200 23.268 1.00 25.54 143 MET C CA 1
ATOM 10967 C C . MET C 1 143 ? -16.912 18.904 22.465 1.00 25.61 143 MET C C 1
ATOM 10968 O O . MET C 1 143 ? -16.259 18.812 21.419 1.00 25.55 143 MET C O 1
ATOM 10982 N N . VAL C 1 144 ? -17.639 17.890 22.940 1.00 25.47 144 VAL C N 1
ATOM 10983 C CA . VAL C 1 144 ? -17.666 16.612 22.235 1.00 25.56 144 VAL C CA 1
ATOM 10984 C C . VAL C 1 144 ? -18.223 16.786 20.828 1.00 26.02 144 VAL C C 1
ATOM 10985 O O . VAL C 1 144 ? -17.796 16.097 19.893 1.00 25.66 144 VAL C O 1
ATOM 10998 N N . LYS C 1 145 ? -19.180 17.702 20.650 1.00 26.09 145 LYS C N 1
ATOM 10999 C CA . LYS C 1 145 ? -19.702 17.972 19.314 1.00 26.47 145 LYS C CA 1
ATOM 11000 C C . LYS C 1 145 ? -18.649 18.646 18.443 1.00 26.67 145 LYS C C 1
ATOM 11001 O O . LYS C 1 145 ? -18.525 18.329 17.254 1.00 26.64 145 LYS C O 1
ATOM 11020 N N . MET C 1 146 ? -17.880 19.576 19.014 1.00 26.85 146 MET C N 1
ATOM 11021 C CA . MET C 1 146 ? -16.770 20.168 18.275 1.00 27.54 146 MET C CA 1
ATOM 11022 C C . MET C 1 146 ? -15.786 19.095 17.825 1.00 27.08 146 MET C C 1
ATOM 11023 O O . MET C 1 146 ? -15.202 19.192 16.738 1.00 26.97 146 MET C O 1
ATOM 11037 N N . LEU C 1 147 ? -15.591 18.062 18.647 1.00 26.98 147 LEU C N 1
ATOM 11038 C CA . LEU C 1 147 ? -14.739 16.944 18.253 1.00 26.45 147 LEU C CA 1
ATOM 11039 C C . LEU C 1 147 ? -15.353 16.170 17.093 1.00 26.37 147 LEU C C 1
ATOM 11040 O O . LEU C 1 147 ? -14.683 15.902 16.089 1.00 26.33 147 LEU C O 1
ATOM 11056 N N . LEU C 1 148 ? -16.626 15.790 17.222 1.00 26.40 148 LEU C N 1
ATOM 11057 C CA . LEU C 1 148 ? -17.290 15.040 16.161 1.00 26.51 148 LEU C CA 1
ATOM 11058 C C . LEU C 1 148 ? -17.138 15.740 14.817 1.00 26.71 148 LEU C C 1
ATOM 11059 O O . LEU C 1 148 ? -16.897 15.091 13.791 1.00 26.65 148 LEU C O 1
ATOM 11075 N N . LYS C 1 149 ? -17.260 17.068 14.805 1.00 26.11 149 LYS C N 1
ATOM 11076 C CA . LYS C 1 149 ? -17.148 17.811 13.557 1.00 26.48 149 LYS C CA 1
ATOM 11077 C C . LYS C 1 149 ? -15.707 17.871 13.066 1.00 25.96 149 LYS C C 1
ATOM 11078 O O . LYS C 1 149 ? -15.469 17.915 11.855 1.00 25.69 149 LYS C O 1
ATOM 11097 N N . ALA C 1 150 ? -14.737 17.859 13.983 1.00 26.40 150 ALA C N 1
ATOM 11098 C CA . ALA C 1 150 ? -13.336 17.958 13.589 1.00 26.35 150 ALA C CA 1
ATOM 11099 C C . ALA C 1 150 ? -12.790 16.620 13.106 1.00 25.86 150 ALA C C 1
ATOM 11100 O O . ALA C 1 150 ? -12.083 16.565 12.093 1.00 25.58 150 ALA C O 1
ATOM 11107 N N . THR C 1 151 ? -13.100 15.535 13.818 1.00 26.08 151 THR C N 1
ATOM 11108 C CA . THR C 1 151 ? -12.608 14.222 13.417 1.00 25.80 151 THR C CA 1
ATOM 11109 C C . THR C 1 151 ? -13.361 13.683 12.207 1.00 26.04 151 THR C C 1
ATOM 11110 O O . THR C 1 151 ? -12.773 12.985 11.373 1.00 25.90 151 THR C O 1
ATOM 11121 N N . GLY C 1 152 ? -14.651 13.994 12.091 1.00 25.41 152 GLY C N 1
ATOM 11122 C CA . GLY C 1 152 ? -15.470 13.447 11.034 1.00 25.33 152 GLY C CA 1
ATOM 11123 C C . GLY C 1 152 ? -15.858 11.998 11.214 1.00 25.71 152 GLY C C 1
ATOM 11124 O O . GLY C 1 152 ? -16.518 11.438 10.331 1.00 25.83 152 GLY C O 1
ATOM 11128 N N . PHE C 1 153 ? -15.478 11.370 12.326 1.00 25.64 153 PHE C N 1
ATOM 11129 C CA . PHE C 1 153 ? -15.787 9.967 12.566 1.00 25.46 153 PHE C CA 1
ATOM 11130 C C . PHE C 1 153 ? -17.296 9.768 12.628 1.00 25.64 153 PHE C C 1
ATOM 11131 O O . PHE C 1 153 ? -18.049 10.748 12.702 1.00 25.93 153 PHE C O 1
ATOM 11148 N N . PRO C 1 154 ? -17.777 8.526 12.593 1.00 25.17 154 PRO C N 1
ATOM 11149 C CA . PRO C 1 154 ? -19.199 8.290 12.853 1.00 25.33 154 PRO C CA 1
ATOM 11150 C C . PRO C 1 154 ? -19.563 8.719 14.265 1.00 25.08 154 PRO C C 1
ATOM 11151 O O . PRO C 1 154 ? -18.732 8.701 15.176 1.00 24.97 154 PRO C O 1
ATOM 11162 N N . LYS C 1 155 ? -20.827 9.107 14.441 1.00 25.01 155 LYS C N 1
ATOM 11163 C CA . LYS C 1 155 ? -21.273 9.595 15.741 1.00 25.09 155 LYS C CA 1
ATOM 11164 C C . LYS C 1 155 ? -21.084 8.550 16.833 1.00 24.89 155 LYS C C 1
ATOM 11165 O O . LYS C 1 155 ? -20.937 8.902 18.009 1.00 24.67 155 LYS C O 1
ATOM 11184 N N . ASN C 1 156 ? -21.078 7.269 16.471 1.00 24.84 156 ASN C N 1
ATOM 11185 C CA . ASN C 1 156 ? -20.996 6.198 17.457 1.00 25.16 156 ASN C CA 1
ATOM 11186 C C . ASN C 1 156 ? -19.585 5.976 17.992 1.00 24.59 156 ASN C C 1
ATOM 11187 O O . ASN C 1 156 ? -19.397 5.085 18.828 1.00 24.20 156 ASN C O 1
ATOM 11198 N N . LYS C 1 157 ? -18.597 6.754 17.543 1.00 24.84 157 LYS C N 1
ATOM 11199 C CA . LYS C 1 157 ? -17.224 6.626 18.023 1.00 24.62 157 LYS C CA 1
ATOM 11200 C C . LYS C 1 157 ? -16.712 7.920 18.645 1.00 24.48 157 LYS C C 1
ATOM 11201 O O . LYS C 1 157 ? -15.502 8.077 18.836 1.00 24.21 157 LYS C O 1
ATOM 11220 N N . VAL C 1 158 ? -17.610 8.848 18.966 1.00 24.73 158 VAL C N 1
ATOM 11221 C CA . VAL C 1 158 ? -17.268 10.088 19.652 1.00 24.56 158 VAL C CA 1
ATOM 11222 C C . VAL C 1 158 ? -18.277 10.255 20.782 1.00 24.70 158 VAL C C 1
ATOM 11223 O O . VAL C 1 158 ? -19.454 10.546 20.530 1.00 24.87 158 VAL C O 1
ATOM 11236 N N . VAL C 1 159 ? -17.823 10.069 22.022 1.00 24.36 159 VAL C N 1
ATOM 11237 C CA . VAL C 1 159 ? -18.696 10.057 23.186 1.00 24.34 159 VAL C CA 1
ATOM 11238 C C . VAL C 1 159 ? -18.146 11.022 24.229 1.00 23.84 159 VAL C C 1
ATOM 11239 O O . VAL C 1 159 ? -16.961 11.364 24.235 1.00 23.74 159 VAL C O 1
ATOM 11252 N N . GLY C 1 160 ? -19.027 11.460 25.116 1.00 23.49 160 GLY C N 1
ATOM 11253 C CA . GLY C 1 160 ? -18.657 12.348 26.209 1.00 23.48 160 GLY C CA 1
ATOM 11254 C C . GLY C 1 160 ? -18.894 11.691 27.554 1.00 23.57 160 GLY C C 1
ATOM 11255 O O . GLY C 1 160 ? -19.933 11.063 27.772 1.00 23.62 160 GLY C O 1
ATOM 11259 N N . MET C 1 161 ? -17.922 11.837 28.452 1.00 23.72 161 MET C N 1
ATOM 11260 C CA . MET C 1 161 ? -18.013 11.290 29.798 1.00 23.00 161 MET C CA 1
ATOM 11261 C C . MET C 1 161 ? -18.660 12.316 30.718 1.00 23.71 161 MET C C 1
ATOM 11262 O O . MET C 1 161 ? -18.207 13.462 30.797 1.00 24.11 161 MET C O 1
ATOM 11276 N N . GLY C 1 162 ? -19.714 11.900 31.414 1.00 24.18 162 GLY C N 1
ATOM 11277 C CA . GLY C 1 162 ? -20.394 12.780 32.342 1.00 24.76 162 GLY C CA 1
ATOM 11278 C C . GLY C 1 162 ? -21.521 12.097 33.089 1.00 25.29 162 GLY C C 1
ATOM 11279 O O . GLY C 1 162 ? -21.639 12.237 34.309 1.00 25.27 162 GLY C O 1
ATOM 11283 N N . GLY C 1 163 ? -22.358 11.353 32.364 1.00 23.94 163 GLY C N 1
ATOM 11284 C CA . GLY C 1 163 ? -23.491 10.697 32.992 1.00 23.84 163 GLY C CA 1
ATOM 11285 C C . GLY C 1 163 ? -23.101 9.529 33.873 1.00 23.56 163 GLY C C 1
ATOM 11286 O O . GLY C 1 163 ? -23.823 9.194 34.816 1.00 23.76 163 GLY C O 1
ATOM 11290 N N . LEU C 1 164 ? -21.969 8.886 33.579 1.00 23.70 164 LEU C N 1
ATOM 11291 C CA . LEU C 1 164 ? -21.474 7.835 34.460 1.00 23.64 164 LEU C CA 1
ATOM 11292 C C . LEU C 1 164 ? -20.927 8.428 35.752 1.00 23.13 164 LEU C C 1
ATOM 11293 O O . LEU C 1 164 ? -21.074 7.836 36.827 1.00 23.33 164 LEU C O 1
ATOM 11309 N N . LEU C 1 165 ? -20.296 9.599 35.662 1.00 23.22 165 LEU C N 1
ATOM 11310 C CA . LEU C 1 165 ? -19.865 10.311 36.859 1.00 23.39 165 LEU C CA 1
ATOM 11311 C C . LEU C 1 165 ? -21.062 10.889 37.604 1.00 23.78 165 LEU C C 1
ATOM 11312 O O . LEU C 1 165 ? -21.198 10.710 38.819 1.00 23.77 165 LEU C O 1
ATOM 11328 N N . ASP C 1 166 ? -21.950 11.577 36.884 1.00 23.32 166 ASP C N 1
ATOM 11329 C CA . ASP C 1 166 ? -23.118 12.175 37.522 1.00 23.75 166 ASP C CA 1
ATOM 11330 C C . ASP C 1 166 ? -24.014 11.115 38.152 1.00 23.70 166 ASP C C 1
ATOM 11331 O O . ASP C 1 166 ? -24.520 11.301 39.265 1.00 23.43 166 ASP C O 1
ATOM 11340 N N . SER C 1 167 ? -24.225 9.996 37.455 1.00 23.57 167 SER C N 1
ATOM 11341 C CA . SER C 1 167 ? -25.097 8.950 37.980 1.00 23.35 167 SER C CA 1
ATOM 11342 C C . SER C 1 167 ? -24.465 8.265 39.183 1.00 23.38 167 SER C C 1
ATOM 11343 O O . SER C 1 167 ? -25.126 8.051 40.206 1.00 24.07 167 SER C O 1
ATOM 11351 N N . SER C 1 168 ? -23.183 7.908 39.078 1.00 23.00 168 SER C N 1
ATOM 11352 C CA . SER C 1 168 ? -22.506 7.243 40.188 1.00 23.27 168 SER C CA 1
ATOM 11353 C C . SER C 1 168 ? -22.503 8.120 41.434 1.00 23.39 168 SER C C 1
ATOM 11354 O O . SER C 1 168 ? -22.634 7.617 42.557 1.00 23.56 168 SER C O 1
ATOM 11362 N N . ARG C 1 169 ? -22.352 9.434 41.259 1.00 23.52 169 ARG C N 1
ATOM 11363 C CA . ARG C 1 169 ? -22.458 10.344 42.394 1.00 23.70 169 ARG C CA 1
ATOM 11364 C C . ARG C 1 169 ? -23.839 10.265 43.028 1.00 24.18 169 ARG C C 1
ATOM 11365 O O . ARG C 1 169 ? -23.968 10.218 44.257 1.00 24.38 169 ARG C O 1
ATOM 11386 N N . MET C 1 170 ? -24.886 10.248 42.202 1.00 23.12 170 MET C N 1
ATOM 11387 C CA . MET C 1 170 ? -26.239 10.098 42.723 1.00 23.91 170 MET C CA 1
ATOM 11388 C C . MET C 1 170 ? -26.394 8.778 43.466 1.00 23.79 170 MET C C 1
ATOM 11389 O O . MET C 1 170 ? -27.048 8.718 44.513 1.00 23.83 170 MET C O 1
ATOM 11403 N N . CYS C 1 171 ? -25.792 7.707 42.940 1.00 23.17 171 CYS C N 1
ATOM 11404 C CA . CYS C 1 171 ? -25.923 6.395 43.566 1.00 23.28 171 CYS C CA 1
ATOM 11405 C C . CYS C 1 171 ? -25.118 6.302 44.855 1.00 23.66 171 CYS C C 1
ATOM 11406 O O . CYS C 1 171 ? -25.530 5.603 45.789 1.00 23.59 171 CYS C O 1
ATOM 11414 N N . HIS C 1 172 ? -23.975 6.987 44.931 1.00 23.56 172 HIS C N 1
ATOM 11415 C CA . HIS C 1 172 ? -23.201 6.978 46.168 1.00 23.52 172 HIS C CA 1
ATOM 11416 C C . HIS C 1 172 ? -23.980 7.622 47.306 1.00 23.78 172 HIS C C 1
ATOM 11417 O O . HIS C 1 172 ? -24.064 7.070 48.408 1.00 24.33 172 HIS C O 1
ATOM 11431 N N . TYR C 1 173 ? -24.546 8.806 47.059 1.00 23.64 173 TYR C N 1
ATOM 11432 C CA . TYR C 1 173 ? -25.301 9.498 48.098 1.00 23.85 173 TYR C CA 1
ATOM 11433 C C . TYR C 1 173 ? -26.435 8.628 48.626 1.00 24.27 173 TYR C C 1
ATOM 11434 O O . TYR C 1 173 ? -26.747 8.660 49.823 1.00 24.63 173 TYR C O 1
ATOM 11452 N N . ILE C 1 174 ? -27.054 7.833 47.754 1.00 23.37 174 ILE C N 1
ATOM 11453 C CA . ILE C 1 174 ? -28.098 6.914 48.195 1.00 23.43 174 ILE C CA 1
ATOM 11454 C C . ILE C 1 174 ? -27.485 5.729 48.932 1.00 23.57 174 ILE C C 1
ATOM 11455 O O . ILE C 1 174 ? -27.925 5.362 50.028 1.00 23.75 174 ILE C O 1
ATOM 11471 N N . ALA C 1 175 ? -26.466 5.106 48.337 1.00 23.79 175 ALA C N 1
ATOM 11472 C CA . ALA C 1 175 ? -25.816 3.972 48.983 1.00 23.43 175 ALA C CA 1
ATOM 11473 C C . ALA C 1 175 ? -25.250 4.367 50.340 1.00 23.76 175 ALA C C 1
ATOM 11474 O O . ALA C 1 175 ? -25.262 3.569 51.285 1.00 23.75 175 ALA C O 1
ATOM 11481 N N . ASP C 1 176 ? -24.755 5.601 50.456 1.00 23.54 176 ASP C N 1
ATOM 11482 C CA . ASP C 1 176 ? -24.185 6.060 51.717 1.00 23.67 176 ASP C CA 1
ATOM 11483 C C . ASP C 1 176 ? -25.255 6.174 52.796 1.00 24.01 176 ASP C C 1
ATOM 11484 O O . ASP C 1 176 ? -25.001 5.858 53.964 1.00 24.14 176 ASP C O 1
ATOM 11493 N N . LYS C 1 177 ? -26.458 6.619 52.426 1.00 23.50 177 LYS C N 1
ATOM 11494 C CA . LYS C 1 177 ? -27.544 6.740 53.393 1.00 23.85 177 LYS C CA 1
ATOM 11495 C C . LYS C 1 177 ? -28.194 5.398 53.701 1.00 23.69 177 LYS C C 1
ATOM 11496 O O . LYS C 1 177 ? -28.749 5.222 54.791 1.00 23.60 177 LYS C O 1
ATOM 11515 N N . LEU C 1 178 ? -28.143 4.447 52.770 1.00 23.13 178 LEU C N 1
ATOM 11516 C CA . LEU C 1 178 ? -28.737 3.135 52.982 1.00 23.09 178 LEU C CA 1
ATOM 11517 C C . LEU C 1 178 ? -27.755 2.119 53.550 1.00 22.94 178 LEU C C 1
ATOM 11518 O O . LEU C 1 178 ? -28.174 1.010 53.902 1.00 22.60 178 LEU C O 1
ATOM 11534 N N . ASN C 1 179 ? -26.472 2.466 53.657 1.00 23.02 179 ASN C N 1
ATOM 11535 C CA . ASN C 1 179 ? -25.451 1.542 54.153 1.00 22.92 179 ASN C CA 1
ATOM 11536 C C . ASN C 1 179 ? -25.425 0.264 53.317 1.00 22.69 179 ASN C C 1
ATOM 11537 O O . ASN C 1 179 ? -25.376 -0.852 53.840 1.00 22.72 179 ASN C O 1
ATOM 11548 N N . VAL C 1 180 ? -25.461 0.438 51.998 1.00 22.93 180 VAL C N 1
ATOM 11549 C CA . VAL C 1 180 ? -25.432 -0.672 51.057 1.00 22.46 180 VAL C CA 1
ATOM 11550 C C . VAL C 1 180 ? -24.243 -0.495 50.126 1.00 22.11 180 VAL C C 1
ATOM 11551 O O . VAL C 1 180 ? -23.782 0.623 49.874 1.00 21.61 180 VAL C O 1
ATOM 11564 N N . ASN C 1 181 ? -23.744 -1.614 49.622 1.00 22.34 181 ASN C N 1
ATOM 11565 C CA . ASN C 1 181 ? -22.692 -1.572 48.621 1.00 21.82 181 ASN C CA 1
ATOM 11566 C C . ASN C 1 181 ? -23.196 -0.801 47.403 1.00 21.70 181 ASN C C 1
ATOM 11567 O O . ASN C 1 181 ? -24.267 -1.128 46.873 1.00 22.18 181 ASN C O 1
ATOM 11578 N N . PRO C 1 182 ? -22.476 0.224 46.934 1.00 21.48 182 PRO C N 1
ATOM 11579 C CA . PRO C 1 182 ? -22.917 0.923 45.715 1.00 21.65 182 PRO C CA 1
ATOM 11580 C C . PRO C 1 182 ? -22.876 0.055 44.468 1.00 21.66 182 PRO C C 1
ATOM 11581 O O . PRO C 1 182 ? -23.350 0.496 43.413 1.00 21.56 182 PRO C O 1
ATOM 11592 N N . ARG C 1 183 ? -22.322 -1.156 44.558 1.00 21.75 183 ARG C N 1
ATOM 11593 C CA . ARG C 1 183 ? -22.306 -2.062 43.415 1.00 21.97 183 ARG C CA 1
ATOM 11594 C C . ARG C 1 183 ? -23.713 -2.439 42.977 1.00 22.53 183 ARG C C 1
ATOM 11595 O O . ARG C 1 183 ? -23.930 -2.772 41.806 1.00 22.22 183 ARG C O 1
ATOM 11616 N N . TYR C 1 184 ? -24.679 -2.389 43.893 1.00 22.54 184 TYR C N 1
ATOM 11617 C CA . TYR C 1 184 ? -26.050 -2.783 43.604 1.00 23.02 184 TYR C CA 1
ATOM 11618 C C . TYR C 1 184 ? -26.993 -1.597 43.469 1.00 23.03 184 TYR C C 1
ATOM 11619 O O . TYR C 1 184 ? -28.172 -1.793 43.155 1.00 23.24 184 TYR C O 1
ATOM 11637 N N . VAL C 1 185 ? -26.512 -0.381 43.693 1.00 22.77 185 VAL C N 1
ATOM 11638 C CA . VAL C 1 185 ? -27.323 0.817 43.519 1.00 23.19 185 VAL C CA 1
ATOM 11639 C C . VAL C 1 185 ? -27.123 1.316 42.095 1.00 23.39 185 VAL C C 1
ATOM 11640 O O . VAL C 1 185 ? -26.014 1.704 41.711 1.00 22.76 185 VAL C O 1
ATOM 11653 N N . HIS C 1 186 ? -28.197 1.298 41.310 1.00 23.82 186 HIS C N 1
ATOM 11654 C CA . HIS C 1 186 ? -28.176 1.749 39.927 1.00 23.65 186 HIS C CA 1
ATOM 11655 C C . HIS C 1 186 ? -29.157 2.899 39.748 1.00 23.67 186 HIS C C 1
ATOM 11656 O O . HIS C 1 186 ? -30.269 2.873 40.285 1.00 23.90 186 HIS C O 1
ATOM 11670 N N . GLY C 1 187 ? -28.731 3.908 38.996 1.00 24.18 187 GLY C N 1
ATOM 11671 C CA . GLY C 1 187 ? -29.560 5.067 38.731 1.00 24.15 187 GLY C CA 1
ATOM 11672 C C . GLY C 1 187 ? -29.052 5.798 37.512 1.00 24.08 187 GLY C C 1
ATOM 11673 O O . GLY C 1 187 ? -27.912 5.606 37.077 1.00 23.82 187 GLY C O 1
ATOM 11677 N N . SER C 1 188 ? -29.912 6.648 36.961 1.00 24.83 188 SER C N 1
ATOM 11678 C CA . SER C 1 188 ? -29.623 7.357 35.723 1.00 24.71 188 SER C CA 1
ATOM 11679 C C . SER C 1 188 ? -29.732 8.856 35.950 1.00 24.63 188 SER C C 1
ATOM 11680 O O . SER C 1 188 ? -30.740 9.338 36.478 1.00 24.93 188 SER C O 1
ATOM 11688 N N . CYS C 1 189 ? -28.691 9.585 35.555 1.00 24.88 189 CYS C N 1
ATOM 11689 C CA . CYS C 1 189 ? -28.694 11.044 35.534 1.00 25.20 189 CYS C CA 1
ATOM 11690 C C . CYS C 1 189 ? -28.426 11.478 34.099 1.00 25.37 189 CYS C C 1
ATOM 11691 O O . CYS C 1 189 ? -27.340 11.228 33.563 1.00 25.30 189 CYS C O 1
ATOM 11699 N N . ILE C 1 190 ? -29.412 12.123 33.479 1.00 25.42 190 ILE C N 1
ATOM 11700 C CA . ILE C 1 190 ? -29.353 12.438 32.056 1.00 25.66 190 ILE C CA 1
ATOM 11701 C C . ILE C 1 190 ? -29.367 13.946 31.853 1.00 25.82 190 ILE C C 1
ATOM 11702 O O . ILE C 1 190 ? -29.402 14.715 32.819 1.00 26.25 190 ILE C O 1
ATOM 11718 N N . GLY C 1 191 ? -29.342 14.373 30.594 1.00 26.00 191 GLY C N 1
ATOM 11719 C CA . GLY C 1 191 ? -29.303 15.783 30.266 1.00 26.28 191 GLY C CA 1
ATOM 11720 C C . GLY C 1 191 ? -27.907 16.245 29.909 1.00 26.04 191 GLY C C 1
ATOM 11721 O O . GLY C 1 191 ? -27.082 15.451 29.448 1.00 26.06 191 GLY C O 1
ATOM 11725 N N . GLY C 1 192 ? -27.629 17.527 30.114 1.00 25.78 192 GLY C N 1
ATOM 11726 C CA . GLY C 1 192 ? -26.309 18.058 29.862 1.00 25.66 192 GLY C CA 1
ATOM 11727 C C . GLY C 1 192 ? -25.428 17.995 31.097 1.00 26.19 192 GLY C C 1
ATOM 11728 O O . GLY C 1 192 ? -25.903 18.058 32.228 1.00 26.04 192 GLY C O 1
ATOM 11732 N N . HIS C 1 193 ? -24.122 17.862 30.864 1.00 25.96 193 HIS C N 1
ATOM 11733 C CA . HIS C 1 193 ? -23.150 17.787 31.955 1.00 25.82 193 HIS C CA 1
ATOM 11734 C C . HIS C 1 193 ? -23.000 19.183 32.552 1.00 25.88 193 HIS C C 1
ATOM 11735 O O . HIS C 1 193 ? -22.086 19.945 32.231 1.00 26.32 193 HIS C O 1
ATOM 11749 N N . GLY C 1 194 ? -23.931 19.520 33.436 1.00 26.00 194 GLY C N 1
ATOM 11750 C CA . GLY C 1 194 ? -23.947 20.832 34.048 1.00 25.68 194 GLY C CA 1
ATOM 11751 C C . GLY C 1 194 ? -25.183 20.995 34.910 1.00 25.83 194 GLY C C 1
ATOM 11752 O O . GLY C 1 194 ? -25.874 20.024 35.225 1.00 25.76 194 GLY C O 1
ATOM 11756 N N . ASP C 1 195 ? -25.455 22.252 35.271 1.00 26.36 195 ASP C N 1
ATOM 11757 C CA . ASP C 1 195 ? -26.562 22.545 36.177 1.00 26.41 195 ASP C CA 1
ATOM 11758 C C . ASP C 1 195 ? -27.901 22.048 35.645 1.00 26.48 195 ASP C C 1
ATOM 11759 O O . ASP C 1 195 ? -28.852 21.919 36.424 1.00 26.31 195 ASP C O 1
ATOM 11768 N N . SER C 1 196 ? -27.999 21.767 34.346 1.00 26.84 196 SER C N 1
ATOM 11769 C CA . SER C 1 196 ? -29.247 21.323 33.740 1.00 26.51 196 SER C CA 1
ATOM 11770 C C . SER C 1 196 ? -29.468 19.820 33.853 1.00 26.21 196 SER C C 1
ATOM 11771 O O . SER C 1 196 ? -30.543 19.342 33.477 1.00 25.96 196 SER C O 1
ATOM 11779 N N . MET C 1 197 ? -28.490 19.070 34.356 1.00 26.11 197 MET C N 1
ATOM 11780 C CA . MET C 1 197 ? -28.624 17.622 34.430 1.00 26.08 197 MET C CA 1
ATOM 11781 C C . MET C 1 197 ? -29.870 17.237 35.220 1.00 26.10 197 MET C C 1
ATOM 11782 O O . MET C 1 197 ? -30.309 17.952 36.124 1.00 26.06 197 MET C O 1
ATOM 11796 N N . ILE C 1 198 ? -30.441 16.093 34.862 1.00 25.94 198 ILE C N 1
ATOM 11797 C CA . ILE C 1 198 ? -31.638 15.577 35.519 1.00 25.90 198 ILE C CA 1
ATOM 11798 C C . ILE C 1 198 ? -31.265 14.288 36.243 1.00 25.69 198 ILE C C 1
ATOM 11799 O O . ILE C 1 198 ? -31.223 13.220 35.615 1.00 25.35 198 ILE C O 1
ATOM 11815 N N . PRO C 1 199 ? -30.981 14.327 37.549 1.00 25.38 199 PRO C N 1
ATOM 11816 C CA . PRO C 1 199 ? -30.720 13.088 38.294 1.00 25.29 199 PRO C CA 1
ATOM 11817 C C . PRO C 1 199 ? -32.024 12.435 38.726 1.00 25.19 199 PRO C C 1
ATOM 11818 O O . PRO C 1 199 ? -32.694 12.899 39.653 1.00 25.34 199 PRO C O 1
ATOM 11829 N N . LEU C 1 200 ? -32.390 11.350 38.042 1.00 25.31 200 LEU C N 1
ATOM 11830 C CA . LEU C 1 200 ? -33.672 10.678 38.256 1.00 25.44 200 LEU C CA 1
ATOM 11831 C C . LEU C 1 200 ? -33.579 9.850 39.535 1.00 25.44 200 LEU C C 1
ATOM 11832 O O . LEU C 1 200 ? -33.466 8.621 39.523 1.00 25.33 200 LEU C O 1
ATOM 11848 N N . VAL C 1 201 ? -33.642 10.555 40.669 1.00 25.02 201 VAL C N 1
ATOM 11849 C CA . VAL C 1 201 ? -33.472 9.911 41.968 1.00 24.79 201 VAL C CA 1
ATOM 11850 C C . VAL C 1 201 ? -34.659 9.017 42.296 1.00 24.39 201 VAL C C 1
ATOM 11851 O O . VAL C 1 201 ? -34.510 8.013 43.002 1.00 24.86 201 VAL C O 1
ATOM 11864 N N . ASN C 1 202 ? -35.850 9.362 41.810 1.00 24.08 202 ASN C N 1
ATOM 11865 C CA . ASN C 1 202 ? -37.040 8.583 42.123 1.00 24.15 202 ASN C CA 1
ATOM 11866 C C . ASN C 1 202 ? -37.113 7.271 41.352 1.00 24.11 202 ASN C C 1
ATOM 11867 O O . ASN C 1 202 ? -38.008 6.465 41.628 1.00 24.48 202 ASN C O 1
ATOM 11878 N N . HIS C 1 203 ? -36.201 7.034 40.407 1.00 24.46 203 HIS C N 1
ATOM 11879 C CA . HIS C 1 203 ? -36.159 5.791 39.646 1.00 24.21 203 HIS C CA 1
ATOM 11880 C C . HIS C 1 203 ? -34.980 4.908 40.038 1.00 24.05 203 HIS C C 1
ATOM 11881 O O . HIS C 1 203 ? -34.761 3.868 39.408 1.00 24.16 203 HIS C O 1
ATOM 11895 N N . VAL C 1 204 ? -34.217 5.295 41.061 1.00 23.44 204 VAL C N 1
ATOM 11896 C CA . VAL C 1 204 ? -33.058 4.510 41.461 1.00 23.62 204 VAL C CA 1
ATOM 11897 C C . VAL C 1 204 ? -33.508 3.138 41.957 1.00 23.43 204 VAL C C 1
ATOM 11898 O O . VAL C 1 204 ? -34.590 2.980 42.536 1.00 23.46 204 VAL C O 1
ATOM 11911 N N . THR C 1 205 ? -32.667 2.134 41.720 1.00 23.12 205 THR C N 1
ATOM 11912 C CA . THR C 1 205 ? -32.958 0.762 42.107 1.00 23.63 205 THR C CA 1
ATOM 11913 C C . THR C 1 205 ? -31.790 0.196 42.902 1.00 23.35 205 THR C C 1
ATOM 11914 O O . THR C 1 205 ? -30.629 0.537 42.660 1.00 23.10 205 THR C O 1
ATOM 11925 N N . VAL C 1 206 ? -32.112 -0.674 43.856 1.00 23.23 206 VAL C N 1
ATOM 11926 C CA . VAL C 1 206 ? -31.123 -1.335 44.703 1.00 23.50 206 VAL C CA 1
ATOM 11927 C C . VAL C 1 206 ? -31.232 -2.826 44.411 1.00 23.33 206 VAL C C 1
ATOM 11928 O O . VAL C 1 206 ? -32.142 -3.502 44.906 1.00 23.53 206 VAL C O 1
ATOM 11941 N N . ASN C 1 207 ? -30.302 -3.346 43.613 1.00 23.16 207 ASN C N 1
ATOM 11942 C CA . ASN C 1 207 ? -30.357 -4.726 43.136 1.00 23.37 207 ASN C CA 1
ATOM 11943 C C . ASN C 1 207 ? -31.731 -5.036 42.543 1.00 23.40 207 ASN C C 1
ATOM 11944 O O . ASN C 1 207 ? -32.347 -6.066 42.828 1.00 23.51 207 ASN C O 1
ATOM 11955 N N . GLY C 1 208 ? -32.211 -4.119 41.700 1.00 23.38 208 GLY C N 1
ATOM 11956 C CA . GLY C 1 208 ? -33.506 -4.248 41.070 1.00 23.65 208 GLY C CA 1
ATOM 11957 C C . GLY C 1 208 ? -34.669 -3.749 41.895 1.00 23.81 208 GLY C C 1
ATOM 11958 O O . GLY C 1 208 ? -35.738 -3.484 41.334 1.00 23.96 208 GLY C O 1
ATOM 11962 N N . ILE C 1 209 ? -34.498 -3.605 43.205 1.00 23.62 209 ILE C N 1
ATOM 11963 C CA . ILE C 1 209 ? -35.572 -3.171 44.094 1.00 23.62 209 ILE C CA 1
ATOM 11964 C C . ILE C 1 209 ? -35.774 -1.668 43.920 1.00 23.66 209 ILE C C 1
ATOM 11965 O O . ILE C 1 209 ? -34.815 -0.900 44.085 1.00 23.47 209 ILE C O 1
ATOM 11981 N N . PRO C 1 210 ? -36.978 -1.198 43.589 1.00 23.57 210 PRO C N 1
ATOM 11982 C CA . PRO C 1 210 ? -37.205 0.252 43.536 1.00 23.38 210 PRO C CA 1
ATOM 11983 C C . PRO C 1 210 ? -36.889 0.907 44.872 1.00 23.71 210 PRO C C 1
ATOM 11984 O O . PRO C 1 210 ? -37.146 0.344 45.938 1.00 23.79 210 PRO C O 1
ATOM 11995 N N . ILE C 1 211 ? -36.327 2.116 44.807 1.00 24.06 211 ILE C N 1
ATOM 11996 C CA . ILE C 1 211 ? -35.952 2.825 46.023 1.00 24.17 211 ILE C CA 1
ATOM 11997 C C . ILE C 1 211 ? -37.172 3.231 46.839 1.00 24.80 211 ILE C C 1
ATOM 11998 O O . ILE C 1 211 ? -37.037 3.559 48.024 1.00 24.46 211 ILE C O 1
ATOM 12014 N N . GLN C 1 212 ? -38.365 3.218 46.239 1.00 24.16 212 GLN C N 1
ATOM 12015 C CA . GLN C 1 212 ? -39.568 3.558 46.991 1.00 25.00 212 GLN C CA 1
ATOM 12016 C C . GLN C 1 212 ? -39.773 2.601 48.158 1.00 25.09 212 GLN C C 1
ATOM 12017 O O . GLN C 1 212 ? -40.259 3.001 49.222 1.00 25.21 212 GLN C O 1
ATOM 12031 N N . LEU C 1 213 ? -39.415 1.328 47.977 1.00 24.78 213 LEU C N 1
ATOM 12032 C CA . LEU C 1 213 ? -39.523 0.371 49.073 1.00 25.25 213 LEU C CA 1
ATOM 12033 C C . LEU C 1 213 ? -38.731 0.846 50.285 1.00 24.82 213 LEU C C 1
ATOM 12034 O O . LEU C 1 213 ? -39.229 0.822 51.417 1.00 25.05 213 LEU C O 1
ATOM 12050 N N . PHE C 1 214 ? -37.491 1.289 50.064 1.00 24.93 214 PHE C N 1
ATOM 12051 C CA . PHE C 1 214 ? -36.670 1.771 51.169 1.00 24.93 214 PHE C CA 1
ATOM 12052 C C . PHE C 1 214 ? -37.270 3.017 51.805 1.00 25.47 214 PHE C C 1
ATOM 12053 O O . PHE C 1 214 ? -37.069 3.261 53.001 1.00 25.42 214 PHE C O 1
ATOM 12070 N N . VAL C 1 215 ? -38.007 3.814 51.027 1.00 25.10 215 VAL C N 1
ATOM 12071 C CA . VAL C 1 215 ? -38.749 4.930 51.605 1.00 25.23 215 VAL C CA 1
ATOM 12072 C C . VAL C 1 215 ? -39.842 4.410 52.530 1.00 25.44 215 VAL C C 1
ATOM 12073 O O . VAL C 1 215 ? -40.073 4.961 53.613 1.00 25.70 215 VAL C O 1
ATOM 12086 N N . GLU C 1 216 ? -40.528 3.340 52.122 1.00 25.13 216 GLU C N 1
ATOM 12087 C CA . GLU C 1 216 ? -41.578 2.769 52.960 1.00 25.73 216 GLU C CA 1
ATOM 12088 C C . GLU C 1 216 ? -40.993 2.106 54.199 1.00 25.62 216 GLU C C 1
ATOM 12089 O O . GLU C 1 216 ? -41.604 2.138 55.274 1.00 25.96 216 GLU C O 1
ATOM 12101 N N . ARG C 1 217 ? -39.815 1.492 54.067 1.00 26.21 217 ARG C N 1
ATOM 12102 C CA . ARG C 1 217 ? -39.158 0.876 55.213 1.00 25.90 217 ARG C CA 1
ATOM 12103 C C . ARG C 1 217 ? -38.729 1.902 56.251 1.00 25.86 217 ARG C C 1
ATOM 12104 O O . ARG C 1 217 ? -38.515 1.537 57.411 1.00 25.85 217 ARG C O 1
ATOM 12125 N N . GLY C 1 218 ? -38.601 3.167 55.865 1.00 25.72 218 GLY C N 1
ATOM 12126 C CA . GLY C 1 218 ? -38.102 4.192 56.754 1.00 25.85 218 GLY C CA 1
ATOM 12127 C C . GLY C 1 218 ? -36.611 4.427 56.678 1.00 25.75 218 GLY C C 1
ATOM 12128 O O . GLY C 1 218 ? -36.080 5.186 57.496 1.00 25.92 218 GLY C O 1
ATOM 12132 N N . ASP C 1 219 ? -35.919 3.803 55.722 1.00 26.28 219 ASP C N 1
ATOM 12133 C CA . ASP C 1 219 ? -34.477 3.970 55.594 1.00 26.31 219 ASP C CA 1
ATOM 12134 C C . ASP C 1 219 ? -34.093 5.311 54.985 1.00 26.24 219 ASP C C 1
ATOM 12135 O O . ASP C 1 219 ? -32.941 5.735 55.132 1.00 26.47 219 ASP C O 1
ATOM 12144 N N . ILE C 1 220 ? -35.022 5.982 54.307 1.00 25.72 220 ILE C N 1
ATOM 12145 C CA . ILE C 1 220 ? -34.757 7.282 53.701 1.00 25.73 220 ILE C CA 1
ATOM 12146 C C . ILE C 1 220 ? -36.099 7.942 53.427 1.00 25.97 220 ILE C C 1
ATOM 12147 O O . ILE C 1 220 ? -37.125 7.271 53.309 1.00 25.67 220 ILE C O 1
ATOM 12163 N N . THR C 1 221 ? -36.094 9.268 53.331 1.00 25.76 221 THR C N 1
ATOM 12164 C CA . THR C 1 221 ? -37.296 10.037 53.048 1.00 25.65 221 THR C CA 1
ATOM 12165 C C . THR C 1 221 ? -37.233 10.616 51.642 1.00 25.13 221 THR C C 1
ATOM 12166 O O . THR C 1 221 ? -36.160 10.775 51.056 1.00 25.12 221 THR C O 1
ATOM 12177 N N . GLN C 1 222 ? -38.414 10.928 51.103 1.00 25.08 222 GLN C N 1
ATOM 12178 C CA . GLN C 1 222 ? -38.479 11.614 49.818 1.00 24.64 222 GLN C CA 1
ATOM 12179 C C . GLN C 1 222 ? -37.702 12.924 49.860 1.00 24.92 222 GLN C C 1
ATOM 12180 O O . GLN C 1 222 ? -37.009 13.275 48.897 1.00 24.91 222 GLN C O 1
ATOM 12194 N N . ALA C 1 223 ? -37.803 13.660 50.970 1.00 24.70 223 ALA C N 1
ATOM 12195 C CA . ALA C 1 223 ? -37.049 14.901 51.113 1.00 24.78 223 ALA C CA 1
ATOM 12196 C C . ALA C 1 223 ? -35.560 14.663 50.900 1.00 25.00 223 ALA C C 1
ATOM 12197 O O . ALA C 1 223 ? -34.887 15.431 50.202 1.00 24.54 223 ALA C O 1
ATOM 12204 N N . GLU C 1 224 ? -35.024 13.599 51.504 1.00 25.85 224 GLU C N 1
ATOM 12205 C CA . GLU C 1 224 ? -33.621 13.259 51.296 1.00 25.61 224 GLU C CA 1
ATOM 12206 C C . GLU C 1 224 ? -33.341 12.960 49.829 1.00 25.53 224 GLU C C 1
ATOM 12207 O O . GLU C 1 224 ? -32.309 13.374 49.289 1.00 25.41 224 GLU C O 1
ATOM 12219 N N . LEU C 1 225 ? -34.250 12.243 49.167 1.00 24.85 225 LEU C N 1
ATOM 12220 C CA . LEU C 1 225 ? -34.070 11.948 47.750 1.00 24.84 225 LEU C CA 1
ATOM 12221 C C . LEU C 1 225 ? -34.014 13.231 46.933 1.00 24.74 225 LEU C C 1
ATOM 12222 O O . LEU C 1 225 ? -33.088 13.439 46.140 1.00 24.60 225 LEU C O 1
ATOM 12238 N N . ASP C 1 226 ? -35.000 14.110 47.118 1.00 24.98 226 ASP C N 1
ATOM 12239 C CA . ASP C 1 226 ? -34.980 15.393 46.426 1.00 24.94 226 ASP C CA 1
ATOM 12240 C C . ASP C 1 226 ? -33.675 16.132 46.688 1.00 24.73 226 ASP C C 1
ATOM 12241 O O . ASP C 1 226 ? -33.102 16.743 45.779 1.00 24.62 226 ASP C O 1
ATOM 12250 N N . LYS C 1 227 ? -33.182 16.074 47.926 1.00 26.29 227 LYS C N 1
ATOM 12251 C CA . LYS C 1 227 ? -31.951 16.779 48.262 1.00 26.23 227 LYS C CA 1
ATOM 12252 C C . LYS C 1 227 ? -30.735 16.113 47.631 1.00 25.65 227 LYS C C 1
ATOM 12253 O O . LYS C 1 227 ? -29.770 16.800 47.277 1.00 25.23 227 LYS C O 1
ATOM 12272 N N . ILE C 1 228 ? -30.761 14.786 47.481 1.00 25.79 228 ILE C N 1
ATOM 12273 C CA . ILE C 1 228 ? -29.674 14.093 46.791 1.00 25.55 228 ILE C CA 1
ATOM 12274 C C . ILE C 1 228 ? -29.605 14.534 45.333 1.00 25.44 228 ILE C C 1
ATOM 12275 O O . ILE C 1 228 ? -28.516 14.735 44.781 1.00 25.03 228 ILE C O 1
ATOM 12291 N N . ALA C 1 229 ? -30.763 14.687 44.686 1.00 25.58 229 ALA C N 1
ATOM 12292 C CA . ALA C 1 229 ? -30.777 15.200 43.320 1.00 25.43 229 ALA C CA 1
ATOM 12293 C C . ALA C 1 229 ? -30.116 16.568 43.247 1.00 25.33 229 ALA C C 1
ATOM 12294 O O . ALA C 1 229 ? -29.352 16.850 42.317 1.00 24.91 229 ALA C O 1
ATOM 12301 N N . GLN C 1 230 ? -30.394 17.430 44.228 1.00 25.78 230 GLN C N 1
ATOM 12302 C CA . GLN C 1 230 ? -29.812 18.765 44.224 1.00 25.90 230 GLN C CA 1
ATOM 12303 C C . GLN C 1 230 ? -28.321 18.726 44.539 1.00 25.61 230 GLN C C 1
ATOM 12304 O O . GLN C 1 230 ? -27.567 19.586 44.069 1.00 25.29 230 GLN C O 1
ATOM 12318 N N . ARG C 1 231 ? -27.877 17.738 45.320 1.00 25.17 231 ARG C N 1
ATOM 12319 C CA . ARG C 1 231 ? -26.454 17.598 45.606 1.00 24.55 231 ARG C CA 1
ATOM 12320 C C . ARG C 1 231 ? -25.697 16.991 44.433 1.00 24.40 231 ARG C C 1
ATOM 12321 O O . ARG C 1 231 ? -24.523 17.318 44.224 1.00 24.26 231 ARG C O 1
ATOM 12342 N N . THR C 1 232 ? -26.339 16.105 43.667 1.00 25.36 232 THR C N 1
ATOM 12343 C CA . THR C 1 232 ? -25.709 15.579 42.460 1.00 24.82 232 THR C CA 1
ATOM 12344 C C . THR C 1 232 ? -25.407 16.699 41.473 1.00 24.71 232 THR C C 1
ATOM 12345 O O . THR C 1 232 ? -24.344 16.712 40.841 1.00 24.57 232 THR C O 1
ATOM 12356 N N . ILE C 1 233 ? -26.333 17.650 41.328 1.00 24.49 233 ILE C N 1
ATOM 12357 C CA . ILE C 1 233 ? -26.152 18.728 40.358 1.00 24.81 233 ILE C CA 1
ATOM 12358 C C . ILE C 1 233 ? -24.946 19.583 40.729 1.00 24.50 233 ILE C C 1
ATOM 12359 O O . ILE C 1 233 ? -24.149 19.967 39.864 1.00 24.37 233 ILE C O 1
ATOM 12375 N N . GLY C 1 234 ? -24.793 19.895 42.014 1.00 24.85 234 GLY C N 1
ATOM 12376 C CA . GLY C 1 234 ? -23.721 20.764 42.456 1.00 24.62 234 GLY C CA 1
ATOM 12377 C C . GLY C 1 234 ? -22.516 20.021 42.990 1.00 25.05 234 GLY C C 1
ATOM 12378 O O . GLY C 1 234 ? -21.673 20.612 43.670 1.00 25.86 234 GLY C O 1
ATOM 12382 N N . SER C 1 235 ? -22.417 18.723 42.691 1.00 25.26 235 SER C N 1
ATOM 12383 C CA . SER C 1 235 ? -21.279 17.944 43.167 1.00 25.09 235 SER C CA 1
ATOM 12384 C C . SER C 1 235 ? -19.971 18.471 42.591 1.00 25.39 235 SER C C 1
ATOM 12385 O O . SER C 1 235 ? -18.938 18.465 43.271 1.00 25.76 235 SER C O 1
ATOM 12393 N N . GLY C 1 236 ? -19.994 18.928 41.338 1.00 25.46 236 GLY C N 1
ATOM 12394 C CA . GLY C 1 236 ? -18.792 19.494 40.748 1.00 25.45 236 GLY C CA 1
ATOM 12395 C C . GLY C 1 236 ? -18.247 20.657 41.553 1.00 26.42 236 GLY C C 1
ATOM 12396 O O . GLY C 1 236 ? -17.056 20.705 41.873 1.00 26.91 236 GLY C O 1
ATOM 12400 N N . MET C 1 237 ? -19.115 21.611 41.898 1.00 26.97 237 MET C N 1
ATOM 12401 C CA . MET C 1 237 ? -18.679 22.763 42.682 1.00 27.91 237 MET C CA 1
ATOM 12402 C C . MET C 1 237 ? -18.391 22.387 44.130 1.00 27.84 237 MET C C 1
ATOM 12403 O O . MET C 1 237 ? -17.515 22.991 44.761 1.00 28.50 237 MET C O 1
ATOM 12417 N N . GLU C 1 238 ? -19.111 21.405 44.676 1.00 26.84 238 GLU C N 1
ATOM 12418 C CA . GLU C 1 238 ? -18.870 20.996 46.055 1.00 26.70 238 GLU C CA 1
ATOM 12419 C C . GLU C 1 238 ? -17.425 20.557 46.252 1.00 27.08 238 GLU C C 1
ATOM 12420 O O . GLU C 1 238 ? -16.826 20.818 47.302 1.00 27.44 238 GLU C O 1
ATOM 12432 N N . LEU C 1 239 ? -16.845 19.890 45.253 1.00 26.88 239 LEU C N 1
ATOM 12433 C CA . LEU C 1 239 ? -15.463 19.440 45.370 1.00 26.82 239 LEU C CA 1
ATOM 12434 C C . LEU C 1 239 ? -14.472 20.539 45.008 1.00 27.30 239 LEU C C 1
ATOM 12435 O O . LEU C 1 239 ? -13.336 20.524 45.496 1.00 27.42 239 LEU C O 1
ATOM 12451 N N . VAL C 1 240 ? -14.875 21.497 44.172 1.00 27.60 240 VAL C N 1
ATOM 12452 C CA . VAL C 1 240 ? -14.012 22.640 43.880 1.00 27.88 240 VAL C CA 1
ATOM 12453 C C . VAL C 1 240 ? -13.735 23.429 45.154 1.00 28.53 240 VAL C C 1
ATOM 12454 O O . VAL C 1 240 ? -12.588 23.779 45.455 1.00 28.54 240 VAL C O 1
ATOM 12467 N N . GLN C 1 241 ? -14.786 23.723 45.923 1.00 28.37 241 GLN C N 1
ATOM 12468 C CA . GLN C 1 241 ? -14.600 24.428 47.186 1.00 28.87 241 GLN C CA 1
ATOM 12469 C C . GLN C 1 241 ? -13.814 23.579 48.178 1.00 28.50 241 GLN C C 1
ATOM 12470 O O . GLN C 1 241 ? -12.965 24.098 48.912 1.00 29.05 241 GLN C O 1
ATOM 12484 N N . LEU C 1 242 ? -14.077 22.272 48.210 1.00 28.43 242 LEU C N 1
ATOM 12485 C CA . LEU C 1 242 ? -13.338 21.388 49.106 1.00 28.26 242 LEU C CA 1
ATOM 12486 C C . LEU C 1 242 ? -11.873 21.289 48.695 1.00 28.04 242 LEU C C 1
ATOM 12487 O O . LEU C 1 242 ? -10.973 21.382 49.539 1.00 27.85 242 LEU C O 1
ATOM 12503 N N . TYR C 1 243 ? -11.611 21.097 47.400 1.00 27.82 243 TYR C N 1
ATOM 12504 C CA . TYR C 1 243 ? -10.231 21.065 46.926 1.00 27.76 243 TYR C CA 1
ATOM 12505 C C . TYR C 1 243 ? -9.562 22.425 47.082 1.00 28.58 243 TYR C C 1
ATOM 12506 O O . TYR C 1 243 ? -8.365 22.503 47.382 1.00 28.56 243 TYR C O 1
ATOM 12524 N N . GLY C 1 244 ? -10.312 23.500 46.883 1.00 29.43 244 GLY C N 1
ATOM 12525 C CA . GLY C 1 244 ? -9.741 24.847 46.909 1.00 29.74 244 GLY C CA 1
ATOM 12526 C C . GLY C 1 244 ? -9.047 25.230 45.622 1.00 29.78 244 GLY C C 1
ATOM 12527 O O . GLY C 1 244 ? -9.275 26.322 45.094 1.00 29.85 244 GLY C O 1
ATOM 12531 N N . ASN C 1 245 ? -8.199 24.349 45.099 1.00 28.74 245 ASN C N 1
ATOM 12532 C CA . ASN C 1 245 ? -7.511 24.557 43.831 1.00 28.28 245 ASN C CA 1
ATOM 12533 C C . ASN C 1 245 ? -7.814 23.376 42.922 1.00 28.05 245 ASN C C 1
ATOM 12534 O O . ASN C 1 245 ? -7.468 22.235 43.245 1.00 28.36 245 ASN C O 1
ATOM 12545 N N . GLY C 1 246 ? -8.467 23.649 41.795 1.00 28.95 246 GLY C N 1
ATOM 12546 C CA . GLY C 1 246 ? -8.808 22.609 40.847 1.00 28.19 246 GLY C CA 1
ATOM 12547 C C . GLY C 1 246 ? -10.109 21.911 41.190 1.00 27.64 246 GLY C C 1
ATOM 12548 O O . GLY C 1 246 ? -10.752 22.161 42.213 1.00 28.36 246 GLY C O 1
ATOM 12552 N N . SER C 1 247 ? -10.498 21.005 40.300 1.00 26.76 247 SER C N 1
ATOM 12553 C CA . SER C 1 247 ? -11.736 20.253 40.419 1.00 26.29 247 SER C CA 1
ATOM 12554 C C . SER C 1 247 ? -11.427 18.800 40.778 1.00 25.53 247 SER C C 1
ATOM 12555 O O . SER C 1 247 ? -10.279 18.431 41.050 1.00 25.36 247 SER C O 1
ATOM 12563 N N . ALA C 1 248 ? -12.467 17.971 40.782 1.00 23.78 248 ALA C N 1
ATOM 12564 C CA . ALA C 1 248 ? -12.293 16.548 41.012 1.00 23.36 248 ALA C CA 1
ATOM 12565 C C . ALA C 1 248 ? -11.552 15.909 39.841 1.00 23.01 248 ALA C C 1
ATOM 12566 O O . ALA C 1 248 ? -11.557 16.416 38.716 1.00 23.06 248 ALA C O 1
ATOM 12573 N N . TYR C 1 249 ? -10.901 14.777 40.118 1.00 23.01 249 TYR C N 1
ATOM 12574 C CA . TYR C 1 249 ? -10.159 14.081 39.074 1.00 22.39 249 TYR C CA 1
ATOM 12575 C C . TYR C 1 249 ? -10.134 12.569 39.269 1.00 22.38 249 TYR C C 1
ATOM 12576 O O . TYR C 1 249 ? -10.073 11.821 38.288 1.00 22.60 249 TYR C O 1
ATOM 12594 N N . PHE C 1 250 ? -10.193 12.102 40.516 1.00 22.05 250 PHE C N 1
ATOM 12595 C CA . PHE C 1 250 ? -10.135 10.663 40.755 1.00 22.03 250 PHE C CA 1
ATOM 12596 C C . PHE C 1 250 ? -11.306 9.943 40.096 1.00 22.24 250 PHE C C 1
ATOM 12597 O O . PHE C 1 250 ? -11.120 8.904 39.451 1.00 21.59 250 PHE C O 1
ATOM 12614 N N . ALA C 1 251 ? -12.519 10.479 40.238 1.00 22.26 251 ALA C N 1
ATOM 12615 C CA . ALA C 1 251 ? -13.700 9.820 39.695 1.00 22.22 251 ALA C CA 1
ATOM 12616 C C . ALA C 1 251 ? -13.809 10.043 38.189 1.00 22.47 251 ALA C C 1
ATOM 12617 O O . ALA C 1 251 ? -14.045 9.080 37.446 1.00 22.12 251 ALA C O 1
ATOM 12624 N N . PRO C 1 252 ? -13.652 11.274 37.690 1.00 22.21 252 PRO C N 1
ATOM 12625 C CA . PRO C 1 252 ? -13.641 11.458 36.229 1.00 22.32 252 PRO C CA 1
A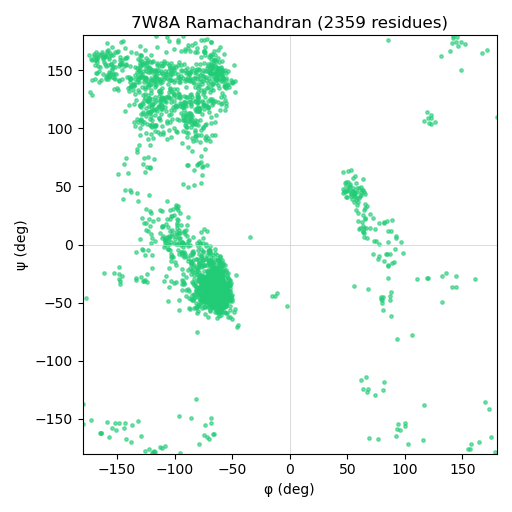TOM 12626 C C . PRO C 1 252 ? -12.648 10.563 35.509 1.00 22.20 252 PRO C C 1
ATOM 12627 O O . PRO C 1 252 ? -12.889 10.183 34.356 1.00 22.07 252 PRO C O 1
ATOM 12638 N N . ALA C 1 253 ? -11.531 10.215 36.150 1.00 22.32 253 ALA C N 1
ATOM 12639 C CA . ALA C 1 253 ? -10.586 9.291 35.533 1.00 21.74 253 ALA C CA 1
ATOM 12640 C C . ALA C 1 253 ? -11.120 7.866 35.561 1.00 21.64 253 ALA C C 1
ATOM 12641 O O . ALA C 1 253 ? -11.032 7.142 34.562 1.00 21.73 253 ALA C O 1
ATOM 12648 N N . THR C 1 254 ? -11.681 7.446 36.696 1.00 21.94 254 THR C N 1
ATOM 12649 C CA . THR C 1 254 ? -12.245 6.104 36.790 1.00 21.58 254 THR C CA 1
ATOM 12650 C C . THR C 1 254 ? -13.376 5.918 35.786 1.00 21.75 254 THR C C 1
ATOM 12651 O O . THR C 1 254 ? -13.476 4.868 35.140 1.00 21.86 254 THR C O 1
ATOM 12662 N N . ALA C 1 255 ? -14.233 6.930 35.634 1.00 21.79 255 ALA C N 1
ATOM 12663 C CA . ALA C 1 255 ? -15.325 6.841 34.669 1.00 22.20 255 ALA C CA 1
ATOM 12664 C C . ALA C 1 255 ? -14.792 6.679 33.249 1.00 21.74 255 ALA C C 1
ATOM 12665 O O . ALA C 1 255 ? -15.258 5.821 32.491 1.00 21.52 255 ALA C O 1
ATOM 12672 N N . ALA C 1 256 ? -13.807 7.500 32.873 1.00 22.10 256 ALA C N 1
ATOM 12673 C CA . ALA C 1 256 ? -13.263 7.445 31.520 1.00 22.02 256 ALA C CA 1
ATOM 12674 C C . ALA C 1 256 ? -12.674 6.073 31.216 1.00 21.82 256 ALA C C 1
ATOM 12675 O O . ALA C 1 256 ? -13.011 5.451 30.201 1.00 21.66 256 ALA C O 1
ATOM 12682 N N . ILE C 1 257 ? -11.783 5.583 32.082 1.00 21.97 257 ILE C N 1
ATOM 12683 C CA . ILE C 1 257 ? -11.173 4.273 31.858 1.00 21.84 257 ILE C CA 1
ATOM 12684 C C . ILE C 1 257 ? -12.236 3.185 31.864 1.00 21.37 257 ILE C C 1
ATOM 12685 O O . ILE C 1 257 ? -12.161 2.218 31.097 1.00 21.25 257 ILE C O 1
ATOM 12701 N N . GLU C 1 258 ? -13.242 3.322 32.728 1.00 21.00 258 GLU C N 1
ATOM 12702 C CA . GLU C 1 258 ? -14.331 2.354 32.739 1.00 21.32 258 GLU C CA 1
ATOM 12703 C C . GLU C 1 258 ? -15.012 2.272 31.378 1.00 20.92 258 GLU C C 1
ATOM 12704 O O . GLU C 1 258 ? -15.446 1.191 30.965 1.00 20.57 258 GLU C O 1
ATOM 12716 N N . MET C 1 259 ? -15.102 3.397 30.666 1.00 21.33 259 MET C N 1
ATOM 12717 C CA . MET C 1 259 ? -15.721 3.405 29.345 1.00 21.61 259 MET C CA 1
ATOM 12718 C C . MET C 1 259 ? -14.767 2.882 28.278 1.00 21.43 259 MET C C 1
ATOM 12719 O O . MET C 1 259 ? -15.174 2.106 27.405 1.00 21.03 259 MET C O 1
ATOM 12733 N N . ALA C 1 260 ? -13.499 3.295 28.328 1.00 22.11 260 ALA C N 1
ATOM 12734 C CA . ALA C 1 260 ? -12.514 2.764 27.392 1.00 21.53 260 ALA C CA 1
ATOM 12735 C C . ALA C 1 260 ? -12.403 1.251 27.519 1.00 21.51 260 ALA C C 1
ATOM 12736 O O . ALA C 1 260 ? -12.271 0.543 26.514 1.00 21.62 260 ALA C O 1
ATOM 12743 N N . SER C 1 261 ? -12.457 0.738 28.750 1.00 21.18 261 SER C N 1
ATOM 12744 C CA . SER C 1 261 ? -12.424 -0.706 28.955 1.00 20.95 261 SER C CA 1
ATOM 12745 C C . SER C 1 261 ? -13.637 -1.377 28.325 1.00 21.15 261 SER C C 1
ATOM 12746 O O . SER C 1 261 ? -13.524 -2.461 27.742 1.00 20.89 261 SER C O 1
ATOM 12754 N N . ALA C 1 262 ? -14.811 -0.750 28.435 1.00 20.87 262 ALA C N 1
ATOM 12755 C CA . ALA C 1 262 ? -16.006 -1.311 27.814 1.00 21.72 262 ALA C CA 1
ATOM 12756 C C . ALA C 1 262 ? -15.858 -1.392 26.301 1.00 21.56 262 ALA C C 1
ATOM 12757 O O . ALA C 1 262 ? -16.372 -2.326 25.675 1.00 21.45 262 ALA C O 1
ATOM 12764 N N . TYR C 1 263 ? -15.160 -0.429 25.699 1.00 22.40 263 TYR C N 1
ATOM 12765 C CA . TYR C 1 263 ? -14.912 -0.460 24.262 1.00 22.98 263 TYR C CA 1
ATOM 12766 C C . TYR C 1 263 ? -13.832 -1.478 23.909 1.00 23.00 263 TYR C C 1
ATOM 12767 O O . TYR C 1 263 ? -14.054 -2.367 23.079 1.00 22.90 263 TYR C O 1
ATOM 12785 N N . LEU C 1 264 ? -12.659 -1.371 24.540 1.00 22.77 264 LEU C N 1
ATOM 12786 C CA . LEU C 1 264 ? -11.549 -2.258 24.206 1.00 22.16 264 LEU C CA 1
ATOM 12787 C C . LEU C 1 264 ? -11.896 -3.722 24.442 1.00 22.38 264 LEU C C 1
ATOM 12788 O O . LEU C 1 264 ? -11.351 -4.604 23.767 1.00 22.72 264 LEU C O 1
ATOM 12804 N N . ASN C 1 265 ? -12.785 -4.003 25.392 1.00 21.86 265 ASN C N 1
ATOM 12805 C CA . ASN C 1 265 ? -13.165 -5.370 25.718 1.00 22.11 265 ASN C CA 1
ATOM 12806 C C . ASN C 1 265 ? -14.545 -5.742 25.197 1.00 22.53 265 ASN C C 1
ATOM 12807 O O . ASN C 1 265 ? -14.985 -6.876 25.414 1.00 22.73 265 ASN C O 1
ATOM 12818 N N . ASP C 1 266 ? -15.234 -4.828 24.514 1.00 22.90 266 ASP C N 1
ATOM 12819 C CA . ASP C 1 266 ? -16.544 -5.110 23.934 1.00 23.15 266 ASP C CA 1
ATOM 12820 C C . ASP C 1 266 ? -17.469 -5.727 24.980 1.00 23.23 266 ASP C C 1
ATOM 12821 O O . ASP C 1 266 ? -18.042 -6.802 24.791 1.00 23.53 266 ASP C O 1
ATOM 12830 N N . LYS C 1 267 ? -17.604 -5.030 26.107 1.00 22.66 267 LYS C N 1
ATOM 12831 C CA . LYS C 1 267 ? -18.363 -5.555 27.234 1.00 22.35 267 LYS C CA 1
ATOM 12832 C C . LYS C 1 267 ? -19.867 -5.419 27.054 1.00 22.83 267 LYS C C 1
ATOM 12833 O O . LYS C 1 267 ? -20.622 -6.077 27.778 1.00 23.08 267 LYS C O 1
ATOM 12852 N N . LYS C 1 268 ? -20.324 -4.592 26.114 1.00 22.76 268 LYS C N 1
ATOM 12853 C CA . LYS C 1 268 ? -21.750 -4.299 25.977 1.00 23.03 268 LYS C CA 1
ATOM 12854 C C . LYS C 1 268 ? -22.288 -3.682 27.268 1.00 23.31 268 LYS C C 1
ATOM 12855 O O . LYS C 1 268 ? -23.419 -3.941 27.684 1.00 23.32 268 LYS C O 1
ATOM 12874 N N . SER C 1 269 ? -21.464 -2.851 27.905 1.00 22.93 269 SER C N 1
ATOM 12875 C CA . SER C 1 269 ? -21.802 -2.271 29.197 1.00 22.65 269 SER C CA 1
ATOM 12876 C C . SER C 1 269 ? -22.836 -1.164 29.044 1.00 22.73 269 SER C C 1
ATOM 12877 O O . SER C 1 269 ? -22.776 -0.363 28.107 1.00 22.85 269 SER C O 1
ATOM 12885 N N . VAL C 1 270 ? -23.779 -1.119 29.980 1.00 21.95 270 VAL C N 1
ATOM 12886 C CA . VAL C 1 270 ? -24.814 -0.091 30.003 1.00 22.03 270 VAL C CA 1
ATOM 12887 C C . VAL C 1 270 ? -24.248 1.110 30.752 1.00 21.84 270 VAL C C 1
ATOM 12888 O O . VAL C 1 270 ? -24.004 1.043 31.959 1.00 22.01 270 VAL C O 1
ATOM 12901 N N . ILE C 1 271 ? -24.041 2.212 30.035 1.00 22.72 271 ILE C N 1
ATOM 12902 C CA . ILE C 1 271 ? -23.383 3.396 30.577 1.00 22.34 271 ILE C CA 1
ATOM 12903 C C . ILE C 1 271 ? -24.161 4.629 30.142 1.00 23.04 271 ILE C C 1
ATOM 12904 O O . ILE C 1 271 ? -24.511 4.766 28.965 1.00 23.49 271 ILE C O 1
ATOM 12920 N N . VAL C 1 272 ? -24.429 5.526 31.086 1.00 22.70 272 VAL C N 1
ATOM 12921 C CA . VAL C 1 272 ? -25.010 6.825 30.764 1.00 23.05 272 VAL C CA 1
ATOM 12922 C C . VAL C 1 272 ? -23.880 7.748 30.329 1.00 23.01 272 VAL C C 1
ATOM 12923 O O . VAL C 1 272 ? -22.907 7.944 31.063 1.00 22.63 272 VAL C O 1
ATOM 12936 N N . CYS C 1 273 ? -24.003 8.310 29.131 1.00 24.22 273 CYS C N 1
ATOM 12937 C CA . CYS C 1 273 ? -22.935 9.121 28.567 1.00 24.19 273 CYS C CA 1
ATOM 12938 C C . CYS C 1 273 ? -23.524 10.070 27.535 1.00 24.32 273 CYS C C 1
ATOM 12939 O O . CYS C 1 273 ? -24.635 9.868 27.041 1.00 24.42 273 CYS C O 1
ATOM 12947 N N . SER C 1 274 ? -22.761 11.114 27.225 1.00 24.44 274 SER C N 1
ATOM 12948 C CA . SER C 1 274 ? -23.192 12.110 26.252 1.00 24.27 274 SER C CA 1
ATOM 12949 C C . SER C 1 274 ? -23.148 11.512 24.851 1.00 24.60 274 SER C C 1
ATOM 12950 O O . SER C 1 274 ? -22.082 11.109 24.374 1.00 23.84 274 SER C O 1
ATOM 12958 N N . CYS C 1 275 ? -24.306 11.455 24.195 1.00 25.66 275 CYS C N 1
ATOM 12959 C CA . CYS C 1 275 ? -24.441 10.873 22.869 1.00 25.11 275 CYS C CA 1
ATOM 12960 C C . CYS C 1 275 ? -25.032 11.892 21.906 1.00 25.67 275 CYS C C 1
ATOM 12961 O O . CYS C 1 275 ? -25.829 12.750 22.295 1.00 25.95 275 CYS C O 1
ATOM 12969 N N . TYR C 1 276 ? -24.636 11.778 20.641 1.00 25.60 276 TYR C N 1
ATOM 12970 C CA . TYR C 1 276 ? -25.176 12.618 19.580 1.00 25.23 276 TYR C CA 1
ATOM 12971 C C . TYR C 1 276 ? -26.555 12.101 19.191 1.00 25.54 276 TYR C C 1
ATOM 12972 O O . TYR C 1 276 ? -26.689 10.964 18.725 1.00 25.67 276 TYR C O 1
ATOM 12990 N N . LEU C 1 277 ? -27.580 12.926 19.390 1.00 25.80 277 LEU C N 1
ATOM 12991 C CA . LEU C 1 277 ? -28.956 12.529 19.123 1.00 25.90 277 LEU C CA 1
ATOM 12992 C C . LEU C 1 277 ? -29.380 12.971 17.729 1.00 25.88 277 LEU C C 1
ATOM 12993 O O . LEU C 1 277 ? -28.997 14.046 17.259 1.00 25.80 277 LEU C O 1
ATOM 13009 N N . GLU C 1 278 ? -30.170 12.129 17.070 1.00 26.53 278 GLU C N 1
ATOM 13010 C CA . GLU C 1 278 ? -30.722 12.431 15.752 1.00 26.77 278 GLU C CA 1
ATOM 13011 C C . GLU C 1 278 ? -32.179 11.985 15.700 1.00 26.57 278 GLU C C 1
ATOM 13012 O O . GLU C 1 278 ? -32.637 11.364 14.740 1.00 26.09 278 GLU C O 1
ATOM 13024 N N . GLY C 1 279 ? -32.927 12.308 16.754 1.00 25.84 279 GLY C N 1
ATOM 13025 C CA . GLY C 1 279 ? -34.334 11.975 16.819 1.00 25.83 279 GLY C CA 1
ATOM 13026 C C . GLY C 1 279 ? -34.791 11.622 18.219 1.00 25.92 279 GLY C C 1
ATOM 13027 O O . GLY C 1 279 ? -35.911 11.957 18.616 1.00 26.05 279 GLY C O 1
ATOM 13031 N N . GLU C 1 280 ? -33.931 10.944 18.975 1.00 26.65 280 GLU C N 1
ATOM 13032 C CA . GLU C 1 280 ? -34.301 10.497 20.311 1.00 26.68 280 GLU C CA 1
ATOM 13033 C C . GLU C 1 280 ? -34.662 11.686 21.194 1.00 26.75 280 GLU C C 1
ATOM 13034 O O . GLU C 1 280 ? -34.047 12.753 21.113 1.00 26.73 280 GLU C O 1
ATOM 13046 N N . TYR C 1 281 ? -35.673 11.494 22.039 1.00 26.23 281 TYR C N 1
ATOM 13047 C CA . TYR C 1 281 ? -36.177 12.516 22.952 1.00 26.45 281 TYR C CA 1
ATOM 13048 C C . TYR C 1 281 ? -36.761 13.719 22.223 1.00 26.69 281 TYR C C 1
ATOM 13049 O O . TYR C 1 281 ? -37.037 14.746 22.856 1.00 26.69 281 TYR C O 1
ATOM 13067 N N . GLY C 1 282 ? -36.964 13.621 20.909 1.00 26.32 282 GLY C N 1
ATOM 13068 C CA . GLY C 1 282 ? -37.468 14.724 20.123 1.00 26.31 282 GLY C CA 1
ATOM 13069 C C . GLY C 1 282 ? -36.420 15.705 19.648 1.00 26.36 282 GLY C C 1
ATOM 13070 O O . GLY C 1 282 ? -36.746 16.590 18.846 1.00 26.32 282 GLY C O 1
ATOM 13074 N N . HIS C 1 283 ? -35.179 15.582 20.105 1.00 26.63 283 HIS C N 1
ATOM 13075 C CA . HIS C 1 283 ? -34.111 16.501 19.743 1.00 26.81 283 HIS C CA 1
ATOM 13076 C C . HIS C 1 283 ? -33.234 15.896 18.653 1.00 26.38 283 HIS C C 1
ATOM 13077 O O . HIS C 1 283 ? -33.314 14.707 18.340 1.00 26.52 283 HIS C O 1
ATOM 13091 N N . SER C 1 284 ? -32.383 16.739 18.073 1.00 26.77 284 SER C N 1
ATOM 13092 C CA . SER C 1 284 ? -31.489 16.296 17.013 1.00 26.96 284 SER C CA 1
ATOM 13093 C C . SER C 1 284 ? -30.339 17.283 16.883 1.00 26.87 284 SER C C 1
ATOM 13094 O O . SER C 1 284 ? -30.455 18.457 17.246 1.00 27.42 284 SER C O 1
ATOM 13102 N N . ASP C 1 285 ? -29.220 16.783 16.356 1.00 25.96 285 ASP C N 1
ATOM 13103 C CA . ASP C 1 285 ? -28.020 17.587 16.127 1.00 26.03 285 ASP C CA 1
ATOM 13104 C C . ASP C 1 285 ? -27.511 18.221 17.419 1.00 26.33 285 ASP C C 1
ATOM 13105 O O . ASP C 1 285 ? -26.979 19.334 17.411 1.00 25.95 285 ASP C O 1
ATOM 13114 N N . VAL C 1 286 ? -27.668 17.517 18.536 1.00 26.56 286 VAL C N 1
ATOM 13115 C CA . VAL C 1 286 ? -27.172 17.983 19.826 1.00 26.14 286 VAL C CA 1
ATOM 13116 C C . VAL C 1 286 ? -26.719 16.774 20.632 1.00 26.22 286 VAL C C 1
ATOM 13117 O O . VAL C 1 286 ? -27.338 15.707 20.577 1.00 25.97 286 VAL C O 1
ATOM 13130 N N . TYR C 1 287 ? -25.632 16.947 21.379 1.00 26.50 287 TYR C N 1
ATOM 13131 C CA . TYR C 1 287 ? -25.187 15.930 22.320 1.00 26.21 287 TYR C CA 1
ATOM 13132 C C . TYR C 1 287 ? -25.963 16.055 23.624 1.00 26.42 287 TYR C C 1
ATOM 13133 O O . TYR C 1 287 ? -26.154 17.157 24.147 1.00 26.12 287 TYR C O 1
ATOM 13151 N N . LEU C 1 288 ? -26.412 14.917 24.150 1.00 26.23 288 LEU C N 1
ATOM 13152 C CA . LEU C 1 288 ? -27.209 14.912 25.369 1.00 26.52 288 LEU C CA 1
ATOM 13153 C C . LEU C 1 288 ? -27.018 13.583 26.082 1.00 25.82 288 LEU C C 1
ATOM 13154 O O . LEU C 1 288 ? -27.078 12.525 25.449 1.00 25.50 288 LEU C O 1
ATOM 13170 N N . GLY C 1 289 ? -26.791 13.646 27.393 1.00 25.99 289 GLY C N 1
ATOM 13171 C CA . GLY C 1 289 ? -26.525 12.438 28.157 1.00 25.69 289 GLY C CA 1
ATOM 13172 C C . GLY C 1 289 ? -27.740 11.530 28.232 1.00 25.72 289 GLY C C 1
ATOM 13173 O O . GLY C 1 289 ? -28.868 11.976 28.451 1.00 25.77 289 GLY C O 1
ATOM 13177 N N . THR C 1 290 ? -27.495 10.232 28.055 1.00 24.82 290 THR C N 1
ATOM 13178 C CA . THR C 1 290 ? -28.550 9.226 28.087 1.00 24.91 290 THR C CA 1
ATOM 13179 C C . THR C 1 290 ? -27.933 7.835 28.216 1.00 24.60 290 THR C C 1
ATOM 13180 O O . THR C 1 290 ? -26.816 7.610 27.731 1.00 24.43 290 THR C O 1
ATOM 13191 N N . PRO C 1 291 ? -28.608 6.882 28.861 1.00 24.04 291 PRO C N 1
ATOM 13192 C CA . PRO C 1 291 ? -28.060 5.521 28.932 1.00 23.67 291 PRO C CA 1
ATOM 13193 C C . PRO C 1 291 ? -27.789 4.957 27.545 1.00 23.80 291 PRO C C 1
ATOM 13194 O O . PRO C 1 291 ? -28.582 5.127 26.618 1.00 24.18 291 PRO C O 1
ATOM 13205 N N . ALA C 1 292 ? -26.650 4.279 27.414 1.00 23.92 292 ALA C N 1
ATOM 13206 C CA . ALA C 1 292 ? -26.232 3.692 26.150 1.00 23.85 292 ALA C CA 1
ATOM 13207 C C . ALA C 1 292 ? -25.512 2.380 26.425 1.00 23.52 292 ALA C C 1
ATOM 13208 O O . ALA C 1 292 ? -25.277 2.003 27.576 1.00 22.99 292 ALA C O 1
ATOM 13215 N N . ILE C 1 293 ? -25.163 1.680 25.348 1.00 23.48 293 ILE C N 1
ATOM 13216 C CA . ILE C 1 293 ? -24.461 0.403 25.420 1.00 23.15 293 ILE C CA 1
ATOM 13217 C C . ILE C 1 293 ? -23.159 0.545 24.644 1.00 23.16 293 ILE C C 1
ATOM 13218 O O . ILE C 1 293 ? -23.176 0.809 23.435 1.00 23.64 293 ILE C O 1
ATOM 13234 N N . ILE C 1 294 ? -22.036 0.362 25.335 1.00 22.91 294 ILE C N 1
ATOM 13235 C CA . ILE C 1 294 ? -20.713 0.571 24.758 1.00 22.84 294 ILE C CA 1
ATOM 13236 C C . ILE C 1 294 ? -20.079 -0.778 24.456 1.00 22.43 294 ILE C C 1
ATOM 13237 O O . ILE C 1 294 ? -20.118 -1.699 25.281 1.00 22.34 294 ILE C O 1
ATOM 13253 N N . GLY C 1 295 ? -19.487 -0.890 23.270 1.00 23.36 295 GLY C N 1
ATOM 13254 C CA . GLY C 1 295 ? -18.831 -2.111 22.848 1.00 23.26 295 GLY C CA 1
ATOM 13255 C C . GLY C 1 295 ? -17.754 -1.840 21.817 1.00 23.43 295 GLY C C 1
ATOM 13256 O O . GLY C 1 295 ? -17.252 -0.716 21.721 1.00 23.35 295 GLY C O 1
ATOM 13260 N N . ALA C 1 296 ? -17.395 -2.859 21.031 1.00 24.27 296 ALA C N 1
ATOM 13261 C CA . ALA C 1 296 ? -16.345 -2.696 20.031 1.00 24.28 296 ALA C CA 1
ATOM 13262 C C . ALA C 1 296 ? -16.680 -1.614 19.013 1.00 24.74 296 ALA C C 1
ATOM 13263 O O . ALA C 1 296 ? -15.774 -1.114 18.339 1.00 24.86 296 ALA C O 1
ATOM 13270 N N . ASN C 1 297 ? -17.954 -1.245 18.884 1.00 24.05 297 ASN C N 1
ATOM 13271 C CA . ASN C 1 297 ? -18.376 -0.178 17.988 1.00 24.41 297 ASN C CA 1
ATOM 13272 C C . ASN C 1 297 ? -18.664 1.120 18.732 1.00 24.44 297 ASN C C 1
ATOM 13273 O O . ASN C 1 297 ? -19.420 1.961 18.234 1.00 24.89 297 ASN C O 1
ATOM 13284 N N . GLY C 1 298 ? -18.072 1.307 19.902 1.00 24.48 298 GLY C N 1
ATOM 13285 C CA . GLY C 1 298 ? -18.378 2.488 20.687 1.00 24.17 298 GLY C CA 1
ATOM 13286 C C . GLY C 1 298 ? -19.836 2.455 21.093 1.00 24.32 298 GLY C C 1
ATOM 13287 O O . GLY C 1 298 ? -20.312 1.486 21.694 1.00 24.23 298 GLY C O 1
ATOM 13291 N N . ILE C 1 299 ? -20.570 3.512 20.750 1.00 24.19 299 ILE C N 1
ATOM 13292 C CA . ILE C 1 299 ? -21.990 3.590 21.070 1.00 24.42 299 ILE C CA 1
ATOM 13293 C C . ILE C 1 299 ? -22.744 2.645 20.144 1.00 24.34 299 ILE C C 1
ATOM 13294 O O . ILE C 1 299 ? -22.963 2.953 18.967 1.00 24.80 299 ILE C O 1
ATOM 13310 N N . GLU C 1 300 ? -23.146 1.487 20.668 1.00 23.76 300 GLU C N 1
ATOM 13311 C CA . GLU C 1 300 ? -23.826 0.485 19.858 1.00 23.84 300 GLU C CA 1
ATOM 13312 C C . GLU C 1 300 ? -25.340 0.614 19.914 1.00 23.80 300 GLU C C 1
ATOM 13313 O O . GLU C 1 300 ? -26.025 0.196 18.974 1.00 23.59 300 GLU C O 1
ATOM 13325 N N . LYS C 1 301 ? -25.876 1.179 20.993 1.00 24.08 301 LYS C N 1
ATOM 13326 C CA . LYS C 1 301 ? -27.307 1.402 21.117 1.00 24.24 301 LYS C CA 1
ATOM 13327 C C . LYS C 1 301 ? -27.536 2.605 22.018 1.00 24.10 301 LYS C C 1
ATOM 13328 O O . LYS C 1 301 ? -26.811 2.803 22.997 1.00 23.89 301 LYS C O 1
ATOM 13347 N N . ILE C 1 302 ? -28.542 3.404 21.678 1.00 24.51 302 ILE C N 1
ATOM 13348 C CA . ILE C 1 302 ? -28.998 4.506 22.516 1.00 24.92 302 ILE C CA 1
ATOM 13349 C C . ILE C 1 302 ? -30.341 4.100 23.105 1.00 25.91 302 ILE C C 1
ATOM 13350 O O . ILE C 1 302 ? -31.303 3.855 22.366 1.00 26.42 302 ILE C O 1
ATOM 13366 N N . ILE C 1 303 ? -30.404 4.018 24.428 1.00 25.13 303 ILE C N 1
ATOM 13367 C CA . ILE C 1 303 ? -31.636 3.679 25.128 1.00 25.42 303 ILE C CA 1
ATOM 13368 C C . ILE C 1 303 ? -32.377 4.974 25.431 1.00 25.20 303 ILE C C 1
ATOM 13369 O O . ILE C 1 303 ? -31.858 5.845 26.138 1.00 25.64 303 ILE C O 1
ATOM 13385 N N . THR C 1 304 ? -33.586 5.107 24.891 1.00 25.80 304 THR C N 1
ATOM 13386 C CA . THR C 1 304 ? -34.417 6.278 25.133 1.00 25.93 304 THR C CA 1
ATOM 13387 C C . THR C 1 304 ? -35.334 5.995 26.317 1.00 25.67 304 THR C C 1
ATOM 13388 O O . THR C 1 304 ? -36.139 5.058 26.274 1.00 25.85 304 THR C O 1
ATOM 13399 N N . LEU C 1 305 ? -35.210 6.800 27.369 1.00 26.22 305 LEU C N 1
ATOM 13400 C CA . LEU C 1 305 ? -35.986 6.588 28.583 1.00 26.23 305 LEU C CA 1
ATOM 13401 C C . LEU C 1 305 ? -37.376 7.197 28.459 1.00 26.24 305 LEU C C 1
ATOM 13402 O O . LEU C 1 305 ? -37.556 8.263 27.864 1.00 26.40 305 LEU C O 1
ATOM 13418 N N . LYS C 1 306 ? -38.359 6.508 29.032 1.00 28.45 306 LYS C N 1
ATOM 13419 C CA . LYS C 1 306 ? -39.737 6.989 29.067 1.00 28.45 306 LYS C CA 1
ATOM 13420 C C . LYS C 1 306 ? -39.828 8.093 30.113 1.00 28.45 306 LYS C C 1
ATOM 13421 O O . LYS C 1 306 ? -39.893 7.825 31.315 1.00 28.45 306 LYS C O 1
ATOM 13440 N N . LEU C 1 307 ? -39.827 9.340 29.657 1.00 29.34 307 LEU C N 1
ATOM 13441 C CA . LEU C 1 307 ? -39.845 10.489 30.549 1.00 29.34 307 LEU C CA 1
ATOM 13442 C C . LEU C 1 307 ? -41.270 10.964 30.801 1.00 29.34 307 LEU C C 1
ATOM 13443 O O . LEU C 1 307 ? -42.150 10.848 29.943 1.00 29.34 307 LEU C O 1
ATOM 13459 N N . SER C 1 308 ? -41.486 11.512 31.993 1.00 31.50 308 SER C N 1
ATOM 13460 C CA . SER C 1 308 ? -42.756 12.131 32.328 1.00 31.50 308 SER C CA 1
ATOM 13461 C C . SER C 1 308 ? -42.843 13.508 31.674 1.00 31.50 308 SER C C 1
ATOM 13462 O O . SER C 1 308 ? -41.897 13.990 31.044 1.00 31.50 308 SER C O 1
ATOM 13470 N N . SER C 1 309 ? -43.999 14.158 31.827 1.00 32.01 309 SER C N 1
ATOM 13471 C CA . SER C 1 309 ? -44.149 15.513 31.306 1.00 32.01 309 SER C CA 1
ATOM 13472 C C . SER C 1 309 ? -43.205 16.477 32.016 1.00 32.01 309 SER C C 1
ATOM 13473 O O . SER C 1 309 ? -42.559 17.313 31.373 1.00 32.01 309 SER C O 1
ATOM 13481 N N . GLU C 1 310 ? -43.104 16.368 33.343 1.00 31.97 310 GLU C N 1
ATOM 13482 C CA . GLU C 1 310 ? -42.233 17.253 34.108 1.00 31.97 310 GLU C CA 1
ATOM 13483 C C . GLU C 1 310 ? -40.757 17.000 33.825 1.00 31.97 310 GLU C C 1
ATOM 13484 O O . GLU C 1 310 ? -39.937 17.901 34.032 1.00 31.97 310 GLU C O 1
ATOM 13496 N N . GLU C 1 311 ? -40.401 15.805 33.357 1.00 30.53 311 GLU C N 1
ATOM 13497 C CA . GLU C 1 311 ? -39.014 15.478 33.050 1.00 30.53 311 GLU C CA 1
ATOM 13498 C C . GLU C 1 311 ? -38.632 15.858 31.624 1.00 30.53 311 GLU C C 1
ATOM 13499 O O . GLU C 1 311 ? -37.523 16.353 31.394 1.00 30.53 311 GLU C O 1
ATOM 13511 N N . GLN C 1 312 ? -39.524 15.632 30.655 1.00 30.00 312 GLN C N 1
ATOM 13512 C CA . GLN C 1 312 ? -39.275 16.116 29.300 1.00 30.00 312 GLN C CA 1
ATOM 13513 C C . GLN C 1 312 ? -39.105 17.629 29.277 1.00 30.00 312 GLN C C 1
ATOM 13514 O O . GLN C 1 312 ? -38.425 18.165 28.394 1.00 30.00 312 GLN C O 1
ATOM 13528 N N . ALA C 1 313 ? -39.716 18.333 30.234 1.00 30.13 313 ALA C N 1
ATOM 13529 C CA . ALA C 1 313 ? -39.547 19.779 30.312 1.00 30.13 313 ALA C CA 1
ATOM 13530 C C . ALA C 1 313 ? -38.142 20.141 30.774 1.00 30.13 313 ALA C C 1
ATOM 13531 O O . ALA C 1 313 ? -37.509 21.042 30.212 1.00 30.13 313 ALA C O 1
ATOM 13538 N N . LYS C 1 314 ? -37.636 19.449 31.798 1.00 29.52 314 LYS C N 1
ATOM 13539 C CA . LYS C 1 314 ? -36.269 19.686 32.249 1.00 29.52 314 LYS C CA 1
ATOM 13540 C C . LYS C 1 314 ? -35.255 19.286 31.186 1.00 29.52 314 LYS C C 1
ATOM 13541 O O . LYS C 1 314 ? -34.190 19.906 31.082 1.00 29.52 314 LYS C O 1
ATOM 13560 N N . LEU C 1 315 ? -35.566 18.260 30.392 1.00 29.28 315 LEU C N 1
ATOM 13561 C CA . LEU C 1 315 ? -34.678 17.866 29.303 1.00 29.28 315 LEU C CA 1
ATOM 13562 C C . LEU C 1 315 ? -34.643 18.934 28.217 1.00 29.28 315 LEU C C 1
ATOM 13563 O O . LEU C 1 315 ? -33.569 19.305 27.729 1.00 29.28 315 LEU C O 1
ATOM 13579 N N . ASP C 1 316 ? -35.816 19.440 27.824 1.00 29.53 316 ASP C N 1
ATOM 13580 C CA . ASP C 1 316 ? -35.871 20.489 26.810 1.00 29.53 316 ASP C CA 1
ATOM 13581 C C . ASP C 1 316 ? -35.101 21.727 27.246 1.00 29.53 316 ASP C C 1
ATOM 13582 O O . ASP C 1 316 ? -34.530 22.433 26.406 1.00 29.53 316 ASP C O 1
ATOM 13591 N N . ALA C 1 317 ? -35.073 22.010 28.550 1.00 29.92 317 ALA C N 1
ATOM 13592 C CA . ALA C 1 317 ? -34.307 23.148 29.043 1.00 29.92 317 ALA C CA 1
ATOM 13593 C C . ALA C 1 317 ? -32.809 22.884 28.976 1.00 29.92 317 ALA C C 1
ATOM 13594 O O . ALA C 1 317 ? -32.024 23.817 28.772 1.00 29.92 317 ALA C O 1
ATOM 13601 N N . SER C 1 318 ? -32.393 21.626 29.143 1.00 29.13 318 SER C N 1
ATOM 13602 C CA . SER C 1 318 ? -30.974 21.303 29.054 1.00 29.13 318 SER C CA 1
ATOM 13603 C C . SER C 1 318 ? -30.456 21.503 27.635 1.00 29.13 318 SER C C 1
ATOM 13604 O O . SER C 1 318 ? -29.347 22.012 27.439 1.00 29.13 318 SER C O 1
ATOM 13612 N N . VAL C 1 319 ? -31.249 21.116 26.633 1.00 29.73 319 VAL C N 1
ATOM 13613 C CA . VAL C 1 319 ? -30.828 21.280 25.245 1.00 29.73 319 VAL C CA 1
ATOM 13614 C C . VAL C 1 319 ? -30.758 22.757 24.879 1.00 29.73 319 VAL C C 1
ATOM 13615 O O . VAL C 1 319 ? -29.842 23.191 24.170 1.00 29.73 319 VAL C O 1
ATOM 13628 N N . LYS C 1 320 ? -31.723 23.552 25.348 1.00 29.26 320 LYS C N 1
ATOM 13629 C CA . LYS C 1 320 ? -31.684 24.988 25.094 1.00 29.26 320 LYS C CA 1
ATOM 13630 C C . LYS C 1 320 ? -30.376 25.593 25.585 1.00 29.26 320 LYS C C 1
ATOM 13631 O O . LYS C 1 320 ? -29.778 26.436 24.906 1.00 29.26 320 LYS C O 1
ATOM 13650 N N . GLU C 1 321 ? -29.911 25.165 26.762 1.00 29.99 321 GLU C N 1
ATOM 13651 C CA . GLU C 1 321 ? -28.673 25.701 27.319 1.00 29.99 321 GLU C CA 1
ATOM 13652 C C . GLU C 1 321 ? -27.448 25.191 26.568 1.00 29.99 321 GLU C C 1
ATOM 13653 O O . GLU C 1 321 ? -26.421 25.879 26.524 1.00 29.99 321 GLU C O 1
ATOM 13665 N N . ILE C 1 322 ? -27.531 24.002 25.978 1.00 28.48 322 ILE C N 1
ATOM 13666 C CA . ILE C 1 322 ? -26.426 23.452 25.199 1.00 28.48 322 ILE C CA 1
ATOM 13667 C C . ILE C 1 322 ? -26.308 24.204 23.876 1.00 28.48 322 ILE C C 1
ATOM 13668 O O . ILE C 1 322 ? -27.284 24.768 23.379 1.00 28.48 322 ILE C O 1
ATOM 13684 N N . ALA D 1 12 ? -1.714 -9.134 65.615 1.00 30.02 12 ALA D N 1
ATOM 13685 C CA . ALA D 1 12 ? -2.770 -8.126 65.642 1.00 30.02 12 ALA D CA 1
ATOM 13686 C C . ALA D 1 12 ? -3.822 -8.412 64.570 1.00 30.02 12 ALA D C 1
ATOM 13687 O O . ALA D 1 12 ? -5.023 -8.311 64.826 1.00 30.02 12 ALA D O 1
ATOM 13693 N N . VAL D 1 13 ? -3.363 -8.767 63.370 1.00 28.73 13 VAL D N 1
ATOM 13694 C CA . VAL D 1 13 ? -4.258 -9.126 62.275 1.00 28.73 13 VAL D CA 1
ATOM 13695 C C . VAL D 1 13 ? -4.023 -10.589 61.921 1.00 28.73 13 VAL D C 1
ATOM 13696 O O . VAL D 1 13 ? -3.168 -11.253 62.518 1.00 28.73 13 VAL D O 1
ATOM 13709 N N . ARG D 1 14 ? -4.771 -11.099 60.945 1.00 29.86 14 ARG D N 1
ATOM 13710 C CA . ARG D 1 14 ? -4.804 -12.535 60.714 1.00 29.86 14 ARG D CA 1
ATOM 13711 C C . ARG D 1 14 ? -5.499 -12.819 59.390 1.00 29.86 14 ARG D C 1
ATOM 13712 O O . ARG D 1 14 ? -6.470 -12.143 59.039 1.00 29.86 14 ARG D O 1
ATOM 13733 N N . ARG D 1 15 ? -4.992 -13.812 58.661 1.00 26.63 15 ARG D N 1
ATOM 13734 C CA . ARG D 1 15 ? -5.679 -14.290 57.469 1.00 26.63 15 ARG D CA 1
ATOM 13735 C C . ARG D 1 15 ? -7.085 -14.752 57.822 1.00 26.63 15 ARG D C 1
ATOM 13736 O O . ARG D 1 15 ? -7.346 -15.234 58.927 1.00 26.63 15 ARG D O 1
ATOM 13757 N N . ASN D 1 16 ? -7.998 -14.614 56.868 1.00 27.00 16 ASN D N 1
ATOM 13758 C CA . ASN D 1 16 ? -9.308 -15.217 57.034 1.00 27.00 16 ASN D CA 1
ATOM 13759 C C . ASN D 1 16 ? -9.186 -16.733 56.933 1.00 27.00 16 ASN D C 1
ATOM 13760 O O . ASN D 1 16 ? -8.317 -17.264 56.237 1.00 27.00 16 ASN D O 1
ATOM 13771 N N . LYS D 1 17 ? -10.054 -17.432 57.655 1.00 27.42 17 LYS D N 1
ATOM 13772 C CA . LYS D 1 17 ? -10.067 -18.892 57.667 1.00 27.42 17 LYS D CA 1
ATOM 13773 C C . LYS D 1 17 ? -11.411 -19.333 57.098 1.00 27.42 17 LYS D C 1
ATOM 13774 O O . LYS D 1 17 ? -12.434 -19.280 57.787 1.00 27.42 17 LYS D O 1
ATOM 13793 N N . ILE D 1 18 ? -11.402 -19.749 55.836 1.00 26.84 18 ILE D N 1
ATOM 13794 C CA . ILE D 1 18 ? -12.599 -20.189 55.127 1.00 26.84 18 ILE D CA 1
ATOM 13795 C C . ILE D 1 18 ? -12.506 -21.705 55.011 1.00 26.84 18 ILE D C 1
ATOM 13796 O O . ILE D 1 18 ? -11.739 -22.229 54.197 1.00 26.84 18 ILE D O 1
ATOM 13812 N N . SER D 1 19 ? -13.283 -22.418 55.821 1.00 27.35 19 SER D N 1
ATOM 13813 C CA . SER D 1 19 ? -13.304 -23.875 55.797 1.00 27.35 19 SER D CA 1
ATOM 13814 C C . SER D 1 19 ? -14.481 -24.360 54.961 1.00 27.35 19 SER D C 1
ATOM 13815 O O . SER D 1 19 ? -15.602 -23.865 55.113 1.00 27.35 19 SER D O 1
ATOM 13823 N N . LEU D 1 20 ? -14.222 -25.330 54.088 1.00 24.87 20 LEU D N 1
ATOM 13824 C CA . LEU D 1 20 ? -15.236 -25.894 53.204 1.00 25.33 20 LEU D CA 1
ATOM 13825 C C . LEU D 1 20 ? -15.485 -27.339 53.620 1.00 25.82 20 LEU D C 1
ATOM 13826 O O . LEU D 1 20 ? -14.643 -28.212 53.385 1.00 25.60 20 LEU D O 1
ATOM 13842 N N . ILE D 1 21 ? -16.637 -27.588 54.241 1.00 25.18 21 ILE D N 1
ATOM 13843 C CA . ILE D 1 21 ? -17.004 -28.938 54.651 1.00 25.66 21 ILE D CA 1
ATOM 13844 C C . ILE D 1 21 ? -17.571 -29.652 53.432 1.00 25.55 21 ILE D C 1
ATOM 13845 O O . ILE D 1 21 ? -18.769 -29.562 53.140 1.00 25.11 21 ILE D O 1
ATOM 13861 N N . GLY D 1 22 ? -16.704 -30.361 52.713 1.00 25.54 22 GLY D N 1
ATOM 13862 C CA . GLY D 1 22 ? -17.067 -30.984 51.458 1.00 25.11 22 GLY D CA 1
ATOM 13863 C C . GLY D 1 22 ? -16.113 -30.576 50.356 1.00 24.43 22 GLY D C 1
ATOM 13864 O O . GLY D 1 22 ? -16.165 -29.444 49.869 1.00 24.34 22 GLY D O 1
ATOM 13868 N N . ALA D 1 23 ? -15.225 -31.488 49.962 1.00 24.98 23 ALA D N 1
ATOM 13869 C CA . ALA D 1 23 ? -14.236 -31.226 48.925 1.00 24.41 23 ALA D CA 1
ATOM 13870 C C . ALA D 1 23 ? -14.686 -31.733 47.563 1.00 23.76 23 ALA D C 1
ATOM 13871 O O . ALA D 1 23 ? -13.857 -32.168 46.755 1.00 23.79 23 ALA D O 1
ATOM 13878 N N . GLY D 1 24 ? -15.981 -31.685 47.292 1.00 23.43 24 GLY D N 1
ATOM 13879 C CA . GLY D 1 24 ? -16.505 -32.087 46.005 1.00 23.28 24 GLY D CA 1
ATOM 13880 C C . GLY D 1 24 ? -16.226 -31.055 44.935 1.00 22.92 24 GLY D C 1
ATOM 13881 O O . GLY D 1 24 ? -15.389 -30.160 45.082 1.00 23.06 24 GLY D O 1
ATOM 13885 N N . ASN D 1 25 ? -16.964 -31.192 43.832 1.00 22.78 25 ASN D N 1
ATOM 13886 C CA . ASN D 1 25 ? -16.777 -30.292 42.701 1.00 22.48 25 ASN D CA 1
ATOM 13887 C C . ASN D 1 25 ? -16.986 -28.843 43.117 1.00 22.19 25 ASN D C 1
ATOM 13888 O O . ASN D 1 25 ? -16.151 -27.978 42.830 1.00 22.43 25 ASN D O 1
ATOM 13899 N N . ILE D 1 26 ? -18.107 -28.554 43.779 1.00 22.47 26 ILE D N 1
ATOM 13900 C CA . ILE D 1 26 ? -18.352 -27.201 44.269 1.00 22.17 26 ILE D CA 1
ATOM 13901 C C . ILE D 1 26 ? -17.221 -26.765 45.193 1.00 22.40 26 ILE D C 1
ATOM 13902 O O . ILE D 1 26 ? -16.667 -25.667 45.054 1.00 22.31 26 ILE D O 1
ATOM 13918 N N . GLY D 1 27 ? -16.860 -27.621 46.152 1.00 23.05 27 GLY D N 1
ATOM 13919 C CA . GLY D 1 27 ? -15.811 -27.271 47.094 1.00 22.92 27 GLY D CA 1
ATOM 13920 C C . GLY D 1 27 ? -14.468 -27.039 46.433 1.00 23.03 27 GLY D C 1
ATOM 13921 O O . GLY D 1 27 ? -13.668 -26.229 46.912 1.00 22.83 27 GLY D O 1
ATOM 13925 N N . GLY D 1 28 ? -14.197 -27.740 45.332 1.00 22.77 28 GLY D N 1
ATOM 13926 C CA . GLY D 1 28 ? -12.937 -27.543 44.633 1.00 22.61 28 GLY D CA 1
ATOM 13927 C C . GLY D 1 28 ? -12.838 -26.169 43.996 1.00 22.19 28 GLY D C 1
ATOM 13928 O O . GLY D 1 28 ? -11.820 -25.483 44.125 1.00 21.91 28 GLY D O 1
ATOM 13932 N N . VAL D 1 29 ? -13.895 -25.749 43.296 1.00 22.47 29 VAL D N 1
ATOM 13933 C CA . VAL D 1 29 ? -13.888 -24.436 42.659 1.00 22.40 29 VAL D CA 1
ATOM 13934 C C . VAL D 1 29 ? -13.805 -23.334 43.705 1.00 22.26 29 VAL D C 1
ATOM 13935 O O . VAL D 1 29 ? -13.235 -22.266 43.450 1.00 21.82 29 VAL D O 1
ATOM 13948 N N . MET D 1 30 ? -14.365 -23.569 44.893 1.00 22.62 30 MET D N 1
ATOM 13949 C CA . MET D 1 30 ? -14.310 -22.575 45.959 1.00 22.38 30 MET D CA 1
ATOM 13950 C C . MET D 1 30 ? -12.871 -22.267 46.349 1.00 22.13 30 MET D C 1
ATOM 13951 O O . MET D 1 30 ? -12.436 -21.111 46.318 1.00 21.74 30 MET D O 1
ATOM 13965 N N . ALA D 1 31 ? -12.119 -23.299 46.739 1.00 22.54 31 ALA D N 1
ATOM 13966 C CA . ALA D 1 31 ? -10.725 -23.102 47.115 1.00 22.57 31 ALA D CA 1
ATOM 13967 C C . ALA D 1 31 ? -9.952 -22.409 46.002 1.00 22.57 31 ALA D C 1
ATOM 13968 O O . ALA D 1 31 ? -9.117 -21.536 46.262 1.00 22.43 31 ALA D O 1
ATOM 13975 N N . TYR D 1 32 ? -10.230 -22.780 44.750 1.00 22.66 32 TYR D N 1
ATOM 13976 C CA . TYR D 1 32 ? -9.527 -22.189 43.617 1.00 22.46 32 TYR D CA 1
ATOM 13977 C C . TYR D 1 32 ? -9.799 -20.692 43.525 1.00 22.13 32 TYR D C 1
ATOM 13978 O O . TYR D 1 32 ? -8.868 -19.882 43.448 1.00 21.73 32 TYR D O 1
ATOM 13996 N N . LEU D 1 33 ? -11.075 -20.303 43.536 1.00 22.23 33 LEU D N 1
ATOM 13997 C CA . LEU D 1 33 ? -11.415 -18.887 43.453 1.00 22.30 33 LEU D CA 1
ATOM 13998 C C . LEU D 1 33 ? -10.904 -18.127 44.670 1.00 22.28 33 LEU D C 1
ATOM 13999 O O . LEU D 1 33 ? -10.362 -17.024 44.541 1.00 22.07 33 LEU D O 1
ATOM 14015 N N . ALA D 1 34 ? -11.066 -18.703 45.863 1.00 22.27 34 ALA D N 1
ATOM 14016 C CA . ALA D 1 34 ? -10.626 -18.022 47.075 1.00 22.09 34 ALA D CA 1
ATOM 14017 C C . ALA D 1 34 ? -9.119 -17.807 47.069 1.00 22.01 34 ALA D C 1
ATOM 14018 O O . ALA D 1 34 ? -8.638 -16.718 47.404 1.00 21.90 34 ALA D O 1
ATOM 14025 N N . GLN D 1 35 ? -8.356 -18.831 46.686 1.00 21.94 35 GLN D N 1
ATOM 14026 C CA . GLN D 1 35 ? -6.902 -18.709 46.680 1.00 21.67 35 GLN D CA 1
ATOM 14027 C C . GLN D 1 35 ? -6.439 -17.683 45.654 1.00 21.75 35 GLN D C 1
ATOM 14028 O O . GLN D 1 35 ? -5.644 -16.791 45.972 1.00 21.62 35 GLN D O 1
ATOM 14042 N N . LEU D 1 36 ? -6.928 -17.787 44.415 1.00 21.99 36 LEU D N 1
ATOM 14043 C CA . LEU D 1 36 ? -6.526 -16.831 43.387 1.00 21.98 36 LEU D CA 1
ATOM 14044 C C . LEU D 1 36 ? -6.910 -15.406 43.763 1.00 21.52 36 LEU D C 1
ATOM 14045 O O . LEU D 1 36 ? -6.193 -14.460 43.418 1.00 21.37 36 LEU D O 1
ATOM 14061 N N . LYS D 1 37 ? -8.033 -15.229 44.457 1.00 21.85 37 LYS D N 1
ATOM 14062 C CA . LYS D 1 37 ? -8.425 -13.910 44.935 1.00 22.13 37 LYS D CA 1
ATOM 14063 C C . LYS D 1 37 ? -7.759 -13.538 46.251 1.00 21.77 37 LYS D C 1
ATOM 14064 O O . LYS D 1 37 ? -7.928 -12.403 46.710 1.00 21.55 37 LYS D O 1
ATOM 14083 N N . GLU D 1 38 ? -7.011 -14.454 46.862 1.00 22.02 38 GLU D N 1
ATOM 14084 C CA . GLU D 1 38 ? -6.373 -14.208 48.151 1.00 21.65 38 GLU D CA 1
ATOM 14085 C C . GLU D 1 38 ? -7.397 -13.709 49.167 1.00 21.47 38 GLU D C 1
ATOM 14086 O O . GLU D 1 38 ? -7.210 -12.693 49.840 1.00 21.27 38 GLU D O 1
ATOM 14098 N N . LEU D 1 39 ? -8.504 -14.447 49.270 1.00 21.52 39 LEU D N 1
ATOM 14099 C CA . LEU D 1 39 ? -9.555 -14.108 50.217 1.00 21.76 39 LEU D CA 1
ATOM 14100 C C . LEU D 1 39 ? -9.270 -14.635 51.617 1.00 21.53 39 LEU D C 1
ATOM 14101 O O . LEU D 1 39 ? -9.883 -14.159 52.578 1.00 21.40 39 LEU D O 1
ATOM 14117 N N . GLY D 1 40 ? -8.367 -15.591 51.750 1.00 21.86 40 GLY D N 1
ATOM 14118 C CA . GLY D 1 40 ? -8.014 -16.138 53.047 1.00 22.21 40 GLY D CA 1
ATOM 14119 C C . GLY D 1 40 ? -7.533 -17.567 52.920 1.00 22.24 40 GLY D C 1
ATOM 14120 O O . GLY D 1 40 ? -7.590 -18.183 51.858 1.00 22.28 40 GLY D O 1
ATOM 14124 N N . ASP D 1 41 ? -7.040 -18.089 54.041 1.00 22.54 41 ASP D N 1
ATOM 14125 C CA . ASP D 1 41 ? -6.660 -19.493 54.102 1.00 22.96 41 ASP D CA 1
ATOM 14126 C C . ASP D 1 41 ? -7.887 -20.373 53.904 1.00 23.02 41 ASP D C 1
ATOM 14127 O O . ASP D 1 41 ? -8.982 -20.052 54.374 1.00 23.12 41 ASP D O 1
ATOM 14136 N N . VAL D 1 42 ? -7.698 -21.491 53.207 1.00 22.70 42 VAL D N 1
ATOM 14137 C CA . VAL D 1 42 ? -8.785 -22.399 52.866 1.00 23.06 42 VAL D CA 1
ATOM 14138 C C . VAL D 1 42 ? -8.498 -23.768 53.465 1.00 23.27 42 VAL D C 1
ATOM 14139 O O . VAL D 1 42 ? -7.351 -24.227 53.475 1.00 23.23 42 VAL D O 1
ATOM 14152 N N . VAL D 1 43 ? -9.550 -24.414 53.960 1.00 23.45 43 VAL D N 1
ATOM 14153 C CA . VAL D 1 43 ? -9.485 -25.771 54.492 1.00 24.19 43 VAL D CA 1
ATOM 14154 C C . VAL D 1 43 ? -10.493 -26.610 53.722 1.00 24.55 43 VAL D C 1
ATOM 14155 O O . VAL D 1 43 ? -11.682 -26.271 53.672 1.00 24.43 43 VAL D O 1
ATOM 14168 N N . LEU D 1 44 ? -10.021 -27.698 53.121 1.00 24.14 44 LEU D N 1
ATOM 14169 C CA . LEU D 1 44 ? -10.869 -28.607 52.357 1.00 24.51 44 LEU D CA 1
ATOM 14170 C C . LEU D 1 44 ? -11.122 -29.852 53.198 1.00 25.43 44 LEU D C 1
ATOM 14171 O O . LEU D 1 44 ? -10.231 -30.692 53.362 1.00 25.85 44 LEU D O 1
ATOM 14187 N N . PHE D 1 45 ? -12.332 -29.966 53.735 1.00 26.18 45 PHE D N 1
ATOM 14188 C CA . PHE D 1 45 ? -12.723 -31.109 54.544 1.00 26.83 45 PHE D CA 1
ATOM 14189 C C . PHE D 1 45 ? -13.600 -32.046 53.726 1.00 26.40 45 PHE D C 1
ATOM 14190 O O . PHE D 1 45 ? -14.437 -31.598 52.938 1.00 26.51 45 PHE D O 1
ATOM 14207 N N . ASP D 1 46 ? -13.405 -33.347 53.921 1.00 28.33 46 ASP D N 1
ATOM 14208 C CA . ASP D 1 46 ? -14.217 -34.352 53.251 1.00 28.32 46 ASP D CA 1
ATOM 14209 C C . ASP D 1 46 ? -13.977 -35.693 53.927 1.00 28.55 46 ASP D C 1
ATOM 14210 O O . ASP D 1 46 ? -12.916 -35.921 54.515 1.00 27.96 46 ASP D O 1
ATOM 14219 N N . ILE D 1 47 ? -14.978 -36.572 53.836 1.00 30.79 47 ILE D N 1
ATOM 14220 C CA . ILE D 1 47 ? -14.884 -37.897 54.445 1.00 30.79 47 ILE D CA 1
ATOM 14221 C C . ILE D 1 47 ? -13.630 -38.623 53.979 1.00 30.79 47 ILE D C 1
ATOM 14222 O O . ILE D 1 47 ? -13.016 -39.374 54.747 1.00 30.79 47 ILE D O 1
ATOM 14238 N N . ALA D 1 48 ? -13.231 -38.419 52.728 1.00 30.46 48 ALA D N 1
ATOM 14239 C CA . ALA D 1 48 ? -12.047 -39.077 52.185 1.00 30.46 48 ALA D CA 1
ATOM 14240 C C . ALA D 1 48 ? -10.788 -38.277 52.500 1.00 30.46 48 ALA D C 1
ATOM 14241 O O . ALA D 1 48 ? -10.724 -37.073 52.244 1.00 30.46 48 ALA D O 1
ATOM 14248 N N . LYS D 1 50 ? -8.002 -37.697 51.308 1.00 29.01 50 LYS D N 1
ATOM 14249 C CA . LYS D 1 50 ? -7.208 -37.653 50.087 1.00 29.01 50 LYS D CA 1
ATOM 14250 C C . LYS D 1 50 ? -7.850 -36.734 49.054 1.00 29.01 50 LYS D C 1
ATOM 14251 O O . LYS D 1 50 ? -7.155 -36.044 48.306 1.00 29.01 50 LYS D O 1
ATOM 14270 N N . LEU D 1 51 ? -9.184 -36.728 49.019 1.00 27.41 51 LEU D N 1
ATOM 14271 C CA . LEU D 1 51 ? -9.894 -35.863 48.082 1.00 27.41 51 LEU D CA 1
ATOM 14272 C C . LEU D 1 51 ? -9.556 -34.397 48.323 1.00 27.41 51 LEU D C 1
ATOM 14273 O O . LEU D 1 51 ? -9.457 -33.610 47.375 1.00 27.41 51 LEU D O 1
ATOM 14289 N N . GLY D 1 52 ? -9.378 -34.011 49.583 1.00 26.41 52 GLY D N 1
ATOM 14290 C CA . GLY D 1 52 ? -9.040 -32.640 49.910 1.00 26.41 52 GLY D CA 1
ATOM 14291 C C . GLY D 1 52 ? -7.574 -32.338 49.687 1.00 26.41 52 GLY D C 1
ATOM 14292 O O . GLY D 1 52 ? -7.225 -31.273 49.166 1.00 26.41 52 GLY D O 1
ATOM 14296 N N . GLU D 1 53 ? -6.703 -33.272 50.082 1.00 26.98 53 GLU D N 1
ATOM 14297 C CA . GLU D 1 53 ? -5.268 -33.073 49.900 1.00 26.98 53 GLU D CA 1
ATOM 14298 C C . GLU D 1 53 ? -4.912 -32.933 48.425 1.00 26.98 53 GLU D C 1
ATOM 14299 O O . GLU D 1 53 ? -4.046 -32.129 48.062 1.00 26.98 53 GLU D O 1
ATOM 14311 N N . ALA D 1 54 ? -5.566 -33.710 47.560 1.00 26.07 54 ALA D N 1
ATOM 14312 C CA . ALA D 1 54 ? -5.314 -33.594 46.128 1.00 26.69 54 ALA D CA 1
ATOM 14313 C C . ALA D 1 54 ? -5.581 -32.176 45.645 1.00 25.40 54 ALA D C 1
ATOM 14314 O O . ALA D 1 54 ? -4.714 -31.539 45.035 1.00 24.95 54 ALA D O 1
ATOM 14321 N N . LYS D 1 55 ? -6.782 -31.661 45.917 1.00 25.39 55 LYS D N 1
ATOM 14322 C CA . LYS D 1 55 ? -7.148 -30.333 45.441 1.00 24.96 55 LYS D CA 1
ATOM 14323 C C . LYS D 1 55 ? -6.365 -29.250 46.169 1.00 24.89 55 LYS D C 1
ATOM 14324 O O . LYS D 1 55 ? -5.988 -28.238 45.566 1.00 24.64 55 LYS D O 1
ATOM 14343 N N . ALA D 1 56 ? -6.107 -29.442 47.464 1.00 24.52 56 ALA D N 1
ATOM 14344 C CA . ALA D 1 56 ? -5.284 -28.489 48.200 1.00 24.32 56 ALA D CA 1
ATOM 14345 C C . ALA D 1 56 ? -3.906 -28.361 47.563 1.00 24.21 56 ALA D C 1
ATOM 14346 O O . ALA D 1 56 ? -3.443 -27.252 47.273 1.00 24.33 56 ALA D O 1
ATOM 14353 N N . LEU D 1 57 ? -3.238 -29.492 47.325 1.00 23.99 57 LEU D N 1
ATOM 14354 C CA . LEU D 1 57 ? -1.907 -29.455 46.727 1.00 24.13 57 LEU D CA 1
ATOM 14355 C C . LEU D 1 57 ? -1.962 -28.954 45.288 1.00 23.87 57 LEU D C 1
ATOM 14356 O O . LEU D 1 57 ? -1.135 -28.129 44.881 1.00 23.53 57 LEU D O 1
ATOM 14372 N N . ASP D 1 58 ? -2.927 -29.440 44.505 1.00 24.06 58 ASP D N 1
ATOM 14373 C CA . ASP D 1 58 ? -3.065 -28.979 43.127 1.00 23.75 58 ASP D CA 1
ATOM 14374 C C . ASP D 1 58 ? -3.319 -27.477 43.075 1.00 23.33 58 ASP D C 1
ATOM 14375 O O . ASP D 1 58 ? -2.790 -26.778 42.203 1.00 22.31 58 ASP D O 1
ATOM 14384 N N . ILE D 1 59 ? -4.121 -26.961 44.007 1.00 23.77 59 ILE D N 1
ATOM 14385 C CA . ILE D 1 59 ? -4.386 -25.527 44.044 1.00 23.24 59 ILE D CA 1
ATOM 14386 C C . ILE D 1 59 ? -3.186 -24.768 44.598 1.00 23.16 59 ILE D C 1
ATOM 14387 O O . ILE D 1 59 ? -2.919 -23.635 44.179 1.00 22.53 59 ILE D O 1
ATOM 14403 N N . MET D 1 60 ? -2.446 -25.361 45.539 1.00 22.96 60 MET D N 1
ATOM 14404 C CA . MET D 1 60 ? -1.228 -24.719 46.022 1.00 22.92 60 MET D CA 1
ATOM 14405 C C . MET D 1 60 ? -0.240 -24.502 44.884 1.00 22.63 60 MET D C 1
ATOM 14406 O O . MET D 1 60 ? 0.452 -23.478 44.838 1.00 22.38 60 MET D O 1
ATOM 14420 N N . HIS D 1 61 ? -0.158 -25.457 43.955 1.00 23.08 61 HIS D N 1
ATOM 14421 C CA . HIS D 1 61 ? 0.653 -25.255 42.759 1.00 22.73 61 HIS D CA 1
ATOM 14422 C C . HIS D 1 61 ? 0.131 -24.082 41.939 1.00 22.01 61 HIS D C 1
ATOM 14423 O O . HIS D 1 61 ? 0.915 -23.286 41.408 1.00 21.81 61 HIS D O 1
ATOM 14437 N N . ALA D 1 62 ? -1.194 -23.956 41.826 1.00 22.29 62 ALA D N 1
ATOM 14438 C CA . ALA D 1 62 ? -1.770 -22.838 41.086 1.00 22.15 62 ALA D CA 1
ATOM 14439 C C . ALA D 1 62 ? -1.385 -21.504 41.711 1.00 22.10 62 ALA D C 1
ATOM 14440 O O . ALA D 1 62 ? -1.129 -20.527 40.997 1.00 21.67 62 ALA D O 1
ATOM 14447 N N . ASN D 1 63 ? -1.343 -21.440 43.044 1.00 21.69 63 ASN D N 1
ATOM 14448 C CA . ASN D 1 63 ? -0.920 -20.214 43.712 1.00 21.54 63 ASN D CA 1
ATOM 14449 C C . ASN D 1 63 ? 0.459 -19.778 43.229 1.00 21.63 63 ASN D C 1
ATOM 14450 O O . ASN D 1 63 ? 0.666 -18.613 42.870 1.00 21.44 63 ASN D O 1
ATOM 14461 N N . ALA D 1 64 ? 1.417 -20.706 43.213 1.00 22.31 64 ALA D N 1
ATOM 14462 C CA . ALA D 1 64 ? 2.766 -20.366 42.775 1.00 22.18 64 ALA D CA 1
ATOM 14463 C C . ALA D 1 64 ? 2.757 -19.790 41.366 1.00 21.69 64 ALA D C 1
ATOM 14464 O O . ALA D 1 64 ? 3.506 -18.853 41.065 1.00 21.58 64 ALA D O 1
ATOM 14471 N N . ILE D 1 65 ? 1.914 -20.338 40.489 1.00 21.67 65 ILE D N 1
ATOM 14472 C CA . ILE D 1 65 ? 1.792 -19.799 39.137 1.00 21.73 65 ILE D CA 1
ATOM 14473 C C . ILE D 1 65 ? 1.195 -18.400 39.183 1.00 21.21 65 ILE D C 1
ATOM 14474 O O . ILE D 1 65 ? 1.723 -17.458 38.581 1.00 21.08 65 ILE D O 1
ATOM 14490 N N . TYR D 1 66 ? 0.085 -18.243 39.899 1.00 20.77 66 TYR D N 1
ATOM 14491 C CA . TYR D 1 66 ? -0.625 -16.974 39.937 1.00 21.18 66 TYR D CA 1
ATOM 14492 C C . TYR D 1 66 ? -0.003 -15.968 40.895 1.00 20.89 66 TYR D C 1
ATOM 14493 O O . TYR D 1 66 ? -0.531 -14.857 41.026 1.00 20.76 66 TYR D O 1
ATOM 14511 N N . ASP D 1 67 ? 1.103 -16.318 41.552 1.00 21.48 67 ASP D N 1
ATOM 14512 C CA . ASP D 1 67 ? 1.796 -15.406 42.462 1.00 21.50 67 ASP D CA 1
ATOM 14513 C C . ASP D 1 67 ? 0.879 -14.940 43.590 1.00 21.18 67 ASP D C 1
ATOM 14514 O O . ASP D 1 67 ? 0.903 -13.775 43.993 1.00 20.78 67 ASP D O 1
ATOM 14523 N N . THR D 1 68 ? 0.066 -15.856 44.104 1.00 21.18 68 THR D N 1
ATOM 14524 C CA . THR D 1 68 ? -0.801 -15.585 45.240 1.00 21.30 68 THR D CA 1
ATOM 14525 C C . THR D 1 68 ? -0.210 -16.197 46.508 1.00 21.82 68 THR D C 1
ATOM 14526 O O . THR D 1 68 ? 0.576 -17.147 46.463 1.00 21.79 68 THR D O 1
ATOM 14537 N N . ALA D 1 69 ? -0.603 -15.634 47.651 1.00 21.53 69 ALA D N 1
ATOM 14538 C CA . ALA D 1 69 ? 0.123 -15.840 48.898 1.00 21.70 69 ALA D CA 1
ATOM 14539 C C . ALA D 1 69 ? -0.503 -16.870 49.827 1.00 21.98 69 ALA D C 1
ATOM 14540 O O . ALA D 1 69 ? 0.229 -17.563 50.540 1.00 22.31 69 ALA D O 1
ATOM 14547 N N . HIS D 1 70 ? -1.827 -16.989 49.851 1.00 22.20 70 HIS D N 1
ATOM 14548 C CA . HIS D 1 70 ? -2.481 -17.772 50.888 1.00 22.23 70 HIS D CA 1
ATOM 14549 C C . HIS D 1 70 ? -2.243 -19.266 50.669 1.00 22.56 70 HIS D C 1
ATOM 14550 O O . HIS D 1 70 ? -1.624 -19.696 49.691 1.00 22.51 70 HIS D O 1
ATOM 14564 N N . LYS D 1 71 ? -2.746 -20.064 51.609 1.00 22.27 71 LYS D N 1
ATOM 14565 C CA . LYS D 1 71 ? -2.472 -21.491 51.669 1.00 22.30 71 LYS D CA 1
ATOM 14566 C C . LYS D 1 71 ? -3.777 -22.270 51.736 1.00 22.83 71 LYS D C 1
ATOM 14567 O O . LYS D 1 71 ? -4.779 -21.792 52.275 1.00 22.62 71 LYS D O 1
ATOM 14586 N N . ALA D 1 72 ? -3.751 -23.482 51.181 1.00 22.98 72 ALA D N 1
ATOM 14587 C CA . ALA D 1 72 ? -4.882 -24.397 51.223 1.00 22.92 72 ALA D CA 1
ATOM 14588 C C . ALA D 1 72 ? -4.395 -25.763 51.680 1.00 23.63 72 ALA D C 1
ATOM 14589 O O . ALA D 1 72 ? -3.314 -26.209 51.284 1.00 23.79 72 ALA D O 1
ATOM 14596 N N . ILE D 1 73 ? -5.191 -26.420 52.522 1.00 23.29 73 ILE D N 1
ATOM 14597 C CA . ILE D 1 73 ? -4.851 -27.732 53.058 1.00 23.27 73 ILE D CA 1
ATOM 14598 C C . ILE D 1 73 ? -6.099 -28.601 53.043 1.00 24.05 73 ILE D C 1
ATOM 14599 O O . ILE D 1 73 ? -7.210 -28.120 53.289 1.00 24.09 73 ILE D O 1
ATOM 14615 N N . GLY D 1 74 ? -5.912 -29.886 52.747 1.00 25.11 74 GLY D N 1
ATOM 14616 C CA . GLY D 1 74 ? -6.977 -30.857 52.825 1.00 24.97 74 GLY D CA 1
ATOM 14617 C C . GLY D 1 74 ? -6.939 -31.593 54.148 1.00 25.67 74 GLY D C 1
ATOM 14618 O O . GLY D 1 74 ? -5.905 -31.668 54.806 1.00 26.01 74 GLY D O 1
ATOM 14622 N N . THR D 1 75 ? -8.085 -32.141 54.537 1.00 26.20 75 THR D N 1
ATOM 14623 C CA . THR D 1 75 ? -8.183 -32.801 55.831 1.00 26.48 75 THR D CA 1
ATOM 14624 C C . THR D 1 75 ? -9.466 -33.614 55.883 1.00 26.53 75 THR D C 1
ATOM 14625 O O . THR D 1 75 ? -10.393 -33.399 55.099 1.00 26.35 75 THR D O 1
ATOM 14636 N N . ALA D 1 76 ? -9.497 -34.562 56.822 1.00 26.76 76 ALA D N 1
ATOM 14637 C CA . ALA D 1 76 ? -10.702 -35.319 57.139 1.00 27.48 76 ALA D CA 1
ATOM 14638 C C . ALA D 1 76 ? -10.989 -35.295 58.636 1.00 28.34 76 ALA D C 1
ATOM 14639 O O . ALA D 1 76 ? -11.674 -36.187 59.147 1.00 28.93 76 ALA D O 1
ATOM 14646 N N . ASN D 1 77 ? -10.480 -34.291 59.348 1.00 28.05 77 ASN D N 1
ATOM 14647 C CA . ASN D 1 77 ? -10.630 -34.188 60.794 1.00 28.70 77 ASN D CA 1
ATOM 14648 C C . ASN D 1 77 ? -11.154 -32.799 61.122 1.00 28.25 77 ASN D C 1
ATOM 14649 O O . ASN D 1 77 ? -10.489 -31.799 60.832 1.00 28.02 77 ASN D O 1
ATOM 14660 N N . TYR D 1 78 ? -12.342 -32.739 61.730 1.00 28.43 78 TYR D N 1
ATOM 14661 C CA . TYR D 1 78 ? -12.972 -31.455 62.018 1.00 28.07 78 TYR D CA 1
ATOM 14662 C C . TYR D 1 78 ? -12.104 -30.558 62.892 1.00 27.84 78 TYR D C 1
ATOM 14663 O O . TYR D 1 78 ? -12.366 -29.353 62.973 1.00 27.54 78 TYR D O 1
ATOM 14681 N N . GLU D 1 79 ? -11.083 -31.110 63.552 1.00 27.98 79 GLU D N 1
ATOM 14682 C CA . GLU D 1 79 ? -10.203 -30.279 64.366 1.00 28.25 79 GLU D CA 1
ATOM 14683 C C . GLU D 1 79 ? -9.540 -29.187 63.538 1.00 27.25 79 GLU D C 1
ATOM 14684 O O . GLU D 1 79 ? -9.187 -28.130 64.074 1.00 26.87 79 GLU D O 1
ATOM 14696 N N . ASP D 1 80 ? -9.367 -29.416 62.237 1.00 27.49 80 ASP D N 1
ATOM 14697 C CA . ASP D 1 80 ? -8.747 -28.435 61.357 1.00 27.07 80 ASP D CA 1
ATOM 14698 C C . ASP D 1 80 ? -9.699 -27.317 60.952 1.00 26.62 80 ASP D C 1
ATOM 14699 O O . ASP D 1 80 ? -9.313 -26.451 60.160 1.00 26.40 80 ASP D O 1
ATOM 14708 N N . ILE D 1 81 ? -10.930 -27.316 61.473 1.00 27.21 81 ILE D N 1
ATOM 14709 C CA . ILE D 1 81 ? -11.875 -26.233 61.218 1.00 27.25 81 ILE D CA 1
ATOM 14710 C C . ILE D 1 81 ? -11.800 -25.143 62.278 1.00 26.94 81 ILE D C 1
ATOM 14711 O O . ILE D 1 81 ? -12.441 -24.092 62.119 1.00 26.60 81 ILE D O 1
ATOM 14727 N N . ALA D 1 82 ? -11.018 -25.346 63.339 1.00 27.77 82 ALA D N 1
ATOM 14728 C CA . ALA D 1 82 ? -11.050 -24.462 64.498 1.00 27.95 82 ALA D CA 1
ATOM 14729 C C . ALA D 1 82 ? -10.841 -23.007 64.101 1.00 27.63 82 ALA D C 1
ATOM 14730 O O . ALA D 1 82 ? -9.990 -22.686 63.268 1.00 27.32 82 ALA D O 1
ATOM 14737 N N . ASP D 1 83 ? -11.630 -22.123 64.714 1.00 27.71 83 ASP D N 1
ATOM 14738 C CA . ASP D 1 83 ? -11.496 -20.679 64.528 1.00 27.79 83 ASP D CA 1
ATOM 14739 C C . ASP D 1 83 ? -11.775 -20.264 63.085 1.00 27.53 83 ASP D C 1
ATOM 14740 O O . ASP D 1 83 ? -11.292 -19.227 62.621 1.00 27.20 83 ASP D O 1
ATOM 14749 N N . SER D 1 84 ? -12.561 -21.063 62.368 1.00 26.87 84 SER D N 1
ATOM 14750 C CA . SER D 1 84 ? -12.919 -20.721 60.999 1.00 26.76 84 SER D CA 1
ATOM 14751 C C . SER D 1 84 ? -13.855 -19.522 60.989 1.00 26.48 84 SER D C 1
ATOM 14752 O O . SER D 1 84 ? -14.846 -19.487 61.726 1.00 26.90 84 SER D O 1
ATOM 14760 N N . ASP D 1 85 ? -13.538 -18.533 60.152 1.00 26.25 85 ASP D N 1
ATOM 14761 C CA . ASP D 1 85 ? -14.415 -17.379 60.002 1.00 26.21 85 ASP D CA 1
ATOM 14762 C C . ASP D 1 85 ? -15.646 -17.714 59.172 1.00 26.07 85 ASP D C 1
ATOM 14763 O O . ASP D 1 85 ? -16.712 -17.122 59.382 1.00 25.87 85 ASP D O 1
ATOM 14772 N N . VAL D 1 86 ? -15.522 -18.659 58.242 1.00 26.05 86 VAL D N 1
ATOM 14773 C CA . VAL D 1 86 ? -16.617 -19.063 57.368 1.00 26.03 86 VAL D CA 1
ATOM 14774 C C . VAL D 1 86 ? -16.589 -20.578 57.226 1.00 26.38 86 VAL D C 1
ATOM 14775 O O . VAL D 1 86 ? -15.517 -21.184 57.115 1.00 26.07 86 VAL D O 1
ATOM 14788 N N . CYS D 1 87 ? -17.772 -21.189 57.230 1.00 25.50 87 CYS D N 1
ATOM 14789 C CA . CYS D 1 87 ? -17.922 -22.628 57.032 1.00 25.91 87 CYS D CA 1
ATOM 14790 C C . CYS D 1 87 ? -18.985 -22.853 55.967 1.00 26.08 87 CYS D C 1
ATOM 14791 O O . CYS D 1 87 ? -20.178 -22.659 56.225 1.00 26.27 87 CYS D O 1
ATOM 14799 N N . ILE D 1 88 ? -18.556 -23.258 54.774 1.00 26.12 88 ILE D N 1
ATOM 14800 C CA . ILE D 1 88 ? -19.451 -23.479 53.644 1.00 25.78 88 ILE D CA 1
ATOM 14801 C C . ILE D 1 88 ? -19.701 -24.974 53.514 1.00 25.84 88 ILE D C 1
ATOM 14802 O O . ILE D 1 88 ? -18.753 -25.768 53.462 1.00 25.98 88 ILE D O 1
ATOM 14818 N N . ILE D 1 89 ? -20.975 -25.358 53.449 1.00 25.73 89 ILE D N 1
ATOM 14819 C CA . ILE D 1 89 ? -21.396 -26.752 53.550 1.00 25.80 89 ILE D CA 1
ATOM 14820 C C . ILE D 1 89 ? -21.886 -27.225 52.188 1.00 25.70 89 ILE D C 1
ATOM 14821 O O . ILE D 1 89 ? -22.774 -26.606 51.589 1.00 25.85 89 ILE D O 1
ATOM 14837 N N . THR D 1 90 ? -21.314 -28.331 51.708 1.00 25.58 90 THR D N 1
ATOM 14838 C CA . THR D 1 90 ? -21.794 -28.995 50.504 1.00 25.32 90 THR D CA 1
ATOM 14839 C C . THR D 1 90 ? -21.929 -30.504 50.654 1.00 25.82 90 THR D C 1
ATOM 14840 O O . THR D 1 90 ? -22.450 -31.148 49.737 1.00 26.23 90 THR D O 1
ATOM 14851 N N . ALA D 1 91 ? -21.490 -31.084 51.769 1.00 25.94 91 ALA D N 1
ATOM 14852 C CA . ALA D 1 91 ? -21.562 -32.527 51.947 1.00 25.96 91 ALA D CA 1
ATOM 14853 C C . ALA D 1 91 ? -23.009 -33.005 51.934 1.00 26.65 91 ALA D C 1
ATOM 14854 O O . ALA D 1 91 ? -23.933 -32.277 52.308 1.00 26.93 91 ALA D O 1
ATOM 14861 N N . GLY D 1 92 ? -23.198 -34.248 51.504 1.00 26.87 92 GLY D N 1
ATOM 14862 C CA . GLY D 1 92 ? -24.517 -34.848 51.442 1.00 27.54 92 GLY D CA 1
ATOM 14863 C C . GLY D 1 92 ? -24.599 -35.959 50.413 1.00 28.07 92 GLY D C 1
ATOM 14864 O O . GLY D 1 92 ? -25.285 -36.962 50.617 1.00 28.65 92 GLY D O 1
ATOM 14868 N N . VAL D 1 110 ? -33.221 -36.510 52.386 1.00 29.16 110 VAL D N 1
ATOM 14869 C CA . VAL D 1 110 ? -33.597 -35.505 53.372 1.00 29.36 110 VAL D CA 1
ATOM 14870 C C . VAL D 1 110 ? -33.214 -35.984 54.769 1.00 30.40 110 VAL D C 1
ATOM 14871 O O . VAL D 1 110 ? -32.240 -35.505 55.352 1.00 30.62 110 VAL D O 1
ATOM 14883 N N . ALA D 1 111 ? -33.988 -36.928 55.302 1.00 30.62 111 ALA D N 1
ATOM 14884 C CA . ALA D 1 111 ? -33.696 -37.494 56.617 1.00 31.11 111 ALA D CA 1
ATOM 14885 C C . ALA D 1 111 ? -32.250 -37.949 56.758 1.00 31.56 111 ALA D C 1
ATOM 14886 O O . ALA D 1 111 ? -31.613 -37.596 57.763 1.00 31.52 111 ALA D O 1
ATOM 14893 N N . PRO D 1 112 ? -31.676 -38.717 55.823 1.00 31.62 112 PRO D N 1
ATOM 14894 C CA . PRO D 1 112 ? -30.259 -39.084 55.956 1.00 31.62 112 PRO D CA 1
ATOM 14895 C C . PRO D 1 112 ? -29.347 -37.869 55.924 1.00 31.49 112 PRO D C 1
ATOM 14896 O O . PRO D 1 112 ? -28.577 -37.639 56.863 1.00 31.39 112 PRO D O 1
ATOM 14907 N N . ASN D 1 113 ? -29.430 -37.078 54.851 1.00 31.27 113 ASN D N 1
ATOM 14908 C CA . ASN D 1 113 ? -28.619 -35.870 54.750 1.00 31.05 113 ASN D CA 1
ATOM 14909 C C . ASN D 1 113 ? -28.953 -34.849 55.829 1.00 31.12 113 ASN D C 1
ATOM 14910 O O . ASN D 1 113 ? -28.185 -33.899 56.014 1.00 31.10 113 ASN D O 1
ATOM 14921 N N . SER D 1 114 ? -30.071 -35.014 56.539 1.00 31.16 114 SER D N 1
ATOM 14922 C CA . SER D 1 114 ? -30.366 -34.149 57.675 1.00 31.05 114 SER D CA 1
ATOM 14923 C C . SER D 1 114 ? -29.523 -34.515 58.888 1.00 31.39 114 SER D C 1
ATOM 14924 O O . SER D 1 114 ? -29.142 -33.631 59.665 1.00 30.94 114 SER D O 1
ATOM 14932 N N . LYS D 1 115 ? -29.225 -35.805 59.066 1.00 31.51 115 LYS D N 1
ATOM 14933 C CA . LYS D 1 115 ? -28.338 -36.225 60.145 1.00 31.23 115 LYS D CA 1
ATOM 14934 C C . LYS D 1 115 ? -26.915 -35.734 59.920 1.00 30.70 115 LYS D C 1
ATOM 14935 O O . LYS D 1 115 ? -26.200 -35.440 60.885 1.00 30.69 115 LYS D O 1
ATOM 14954 N N . ILE D 1 116 ? -26.486 -35.639 58.660 1.00 31.38 116 ILE D N 1
ATOM 14955 C CA . ILE D 1 116 ? -25.157 -35.113 58.370 1.00 30.95 116 ILE D CA 1
ATOM 14956 C C . ILE D 1 116 ? -25.069 -33.646 58.773 1.00 30.40 116 ILE D C 1
ATOM 14957 O O . ILE D 1 116 ? -24.072 -33.210 59.363 1.00 30.07 116 ILE D O 1
ATOM 14973 N N . MET D 1 117 ? -26.109 -32.862 58.472 1.00 30.30 117 MET D N 1
ATOM 14974 C CA . MET D 1 117 ? -26.111 -31.455 58.860 1.00 29.95 117 MET D CA 1
ATOM 14975 C C . MET D 1 117 ? -25.892 -31.300 60.359 1.00 30.37 117 MET D C 1
ATOM 14976 O O . MET D 1 117 ? -25.139 -30.422 60.796 1.00 30.34 117 MET D O 1
ATOM 14990 N N . PHE D 1 118 ? -26.541 -32.144 61.164 1.00 29.81 118 PHE D N 1
ATOM 14991 C CA . PHE D 1 118 ? -26.360 -32.064 62.609 1.00 30.06 118 PHE D CA 1
ATOM 14992 C C . PHE D 1 118 ? -24.945 -32.460 63.009 1.00 30.08 118 PHE D C 1
ATOM 14993 O O . PHE D 1 118 ? -24.318 -31.790 63.838 1.00 29.90 118 PHE D O 1
ATOM 15010 N N . THR D 1 119 ? -24.425 -33.546 62.435 1.00 30.43 119 THR D N 1
ATOM 15011 C CA . THR D 1 119 ? -23.040 -33.923 62.693 1.00 30.21 119 THR D CA 1
ATOM 15012 C C . THR D 1 119 ? -22.097 -32.786 62.319 1.00 30.10 119 THR D C 1
ATOM 15013 O O . THR D 1 119 ? -21.220 -32.402 63.103 1.00 29.85 119 THR D O 1
ATOM 15024 N N . ILE D 1 120 ? -22.272 -32.226 61.120 1.00 30.22 120 ILE D N 1
ATOM 15025 C CA . ILE D 1 120 ? -21.472 -31.077 60.708 1.00 29.69 120 ILE D CA 1
ATOM 15026 C C . ILE D 1 120 ? -21.671 -29.923 61.681 1.00 29.73 120 ILE D C 1
ATOM 15027 O O . ILE D 1 120 ? -20.705 -29.332 62.180 1.00 29.84 120 ILE D O 1
ATOM 15043 N N . GLY D 1 121 ? -22.929 -29.583 61.963 1.00 29.15 121 GLY D N 1
ATOM 15044 C CA . GLY D 1 121 ? -23.204 -28.453 62.835 1.00 29.24 121 GLY D CA 1
ATOM 15045 C C . GLY D 1 121 ? -22.605 -28.619 64.218 1.00 29.27 121 GLY D C 1
ATOM 15046 O O . GLY D 1 121 ? -22.103 -27.659 64.807 1.00 28.75 121 GLY D O 1
ATOM 15050 N N . ASP D 1 122 ? -22.646 -29.841 64.755 1.00 30.00 122 ASP D N 1
ATOM 15051 C CA . ASP D 1 122 ? -22.105 -30.075 66.089 1.00 30.15 122 ASP D CA 1
ATOM 15052 C C . ASP D 1 122 ? -20.611 -29.783 66.143 1.00 29.53 122 ASP D C 1
ATOM 15053 O O . ASP D 1 122 ? -20.090 -29.405 67.198 1.00 29.38 122 ASP D O 1
ATOM 15062 N N . ASN D 1 123 ? -19.908 -29.945 65.020 1.00 29.36 123 ASN D N 1
ATOM 15063 C CA . ASN D 1 123 ? -18.478 -29.658 64.988 1.00 28.86 123 ASN D CA 1
ATOM 15064 C C . ASN D 1 123 ? -18.209 -28.169 64.807 1.00 28.43 123 ASN D C 1
ATOM 15065 O O . ASN D 1 123 ? -17.288 -27.624 65.426 1.00 27.82 123 ASN D O 1
ATOM 15076 N N . ILE D 1 124 ? -18.992 -27.495 63.961 1.00 28.47 124 ILE D N 1
ATOM 15077 C CA . ILE D 1 124 ? -18.870 -26.045 63.841 1.00 28.26 124 ILE D CA 1
ATOM 15078 C C . ILE D 1 124 ? -19.154 -25.387 65.184 1.00 27.85 124 ILE D C 1
ATOM 15079 O O . ILE D 1 124 ? -18.481 -24.427 65.580 1.00 27.69 124 ILE D O 1
ATOM 15095 N N . LYS D 1 125 ? -20.155 -25.895 65.904 1.00 28.57 125 LYS D N 1
ATOM 15096 C CA . LYS D 1 125 ? -20.443 -25.402 67.247 1.00 28.53 125 LYS D CA 1
ATOM 15097 C C . LYS D 1 125 ? -19.228 -25.536 68.154 1.00 28.09 125 LYS D C 1
ATOM 15098 O O . LYS D 1 125 ? -18.976 -24.674 69.004 1.00 28.04 125 LYS D O 1
ATOM 15117 N N . LYS D 1 126 ? -18.456 -26.607 67.977 1.00 27.83 126 LYS D N 1
ATOM 15118 C CA . LYS D 1 126 ? -17.391 -26.967 68.904 1.00 27.84 126 LYS D CA 1
ATOM 15119 C C . LYS D 1 126 ? -16.051 -26.342 68.537 1.00 27.49 126 LYS D C 1
ATOM 15120 O O . LYS D 1 126 ? -15.314 -25.902 69.427 1.00 27.53 126 LYS D O 1
ATOM 15139 N N . TYR D 1 127 ? -15.720 -26.281 67.248 1.00 27.64 127 TYR D N 1
ATOM 15140 C CA . TYR D 1 127 ? -14.406 -25.821 66.813 1.00 27.71 127 TYR D CA 1
ATOM 15141 C C . TYR D 1 127 ? -14.420 -24.412 66.235 1.00 27.38 127 TYR D C 1
ATOM 15142 O O . TYR D 1 127 ? -13.470 -23.655 66.454 1.00 27.26 127 TYR D O 1
ATOM 15160 N N . ALA D 1 128 ? -15.474 -24.030 65.510 1.00 27.12 128 ALA D N 1
ATOM 15161 C CA . ALA D 1 128 ? -15.590 -22.700 64.914 1.00 27.03 128 ALA D CA 1
ATOM 15162 C C . ALA D 1 128 ? -16.884 -22.047 65.388 1.00 27.39 128 ALA D C 1
ATOM 15163 O O . ALA D 1 128 ? -17.804 -21.808 64.592 1.00 27.19 128 ALA D O 1
ATOM 15170 N N . PRO D 1 129 ? -16.984 -21.732 66.683 1.00 27.44 129 PRO D N 1
ATOM 15171 C CA . PRO D 1 129 ? -18.249 -21.208 67.222 1.00 27.53 129 PRO D CA 1
ATOM 15172 C C . PRO D 1 129 ? -18.613 -19.815 66.728 1.00 27.57 129 PRO D C 1
ATOM 15173 O O . PRO D 1 129 ? -19.763 -19.398 66.925 1.00 27.92 129 PRO D O 1
ATOM 15184 N N . ASN D 1 130 ? -17.689 -19.082 66.103 1.00 28.06 130 ASN D N 1
ATOM 15185 C CA . ASN D 1 130 ? -17.984 -17.769 65.539 1.00 28.01 130 ASN D CA 1
ATOM 15186 C C . ASN D 1 130 ? -18.051 -17.800 64.015 1.00 27.38 130 ASN D C 1
ATOM 15187 O O . ASN D 1 130 ? -17.894 -16.759 63.369 1.00 26.96 130 ASN D O 1
ATOM 15198 N N . ALA D 1 131 ? -18.290 -18.970 63.428 1.00 27.11 131 ALA D N 1
ATOM 15199 C CA . ALA D 1 131 ? -18.243 -19.117 61.982 1.00 26.78 131 ALA D CA 1
ATOM 15200 C C . ALA D 1 131 ? -19.535 -18.638 61.335 1.00 26.55 131 ALA D C 1
ATOM 15201 O O . ALA D 1 131 ? -20.630 -18.836 61.870 1.00 26.61 131 ALA D O 1
ATOM 15208 N N . PHE D 1 132 ? -19.395 -18.001 60.176 1.00 26.06 132 PHE D N 1
ATOM 15209 C CA . PHE D 1 132 ? -20.527 -17.652 59.325 1.00 25.94 132 PHE D CA 1
ATOM 15210 C C . PHE D 1 132 ? -20.813 -18.856 58.435 1.00 25.67 132 PHE D C 1
ATOM 15211 O O . PHE D 1 132 ? -20.012 -19.191 57.556 1.00 25.58 132 PHE D O 1
ATOM 15228 N N . VAL D 1 133 ? -21.941 -19.517 58.673 1.00 25.50 133 VAL D N 1
ATOM 15229 C CA . VAL D 1 133 ? -22.265 -20.770 58.002 1.00 25.86 133 VAL D CA 1
ATOM 15230 C C . VAL D 1 133 ? -23.030 -20.464 56.722 1.00 25.74 133 VAL D C 1
ATOM 15231 O O . VAL D 1 133 ? -24.043 -19.754 56.746 1.00 25.65 133 VAL D O 1
ATOM 15244 N N . ILE D 1 134 ? -22.548 -21.004 55.605 1.00 26.05 134 ILE D N 1
ATOM 15245 C CA . ILE D 1 134 ? -23.188 -20.853 54.300 1.00 25.90 134 ILE D CA 1
ATOM 15246 C C . ILE D 1 134 ? -23.503 -22.259 53.803 1.00 25.92 134 ILE D C 1
ATOM 15247 O O . ILE D 1 134 ? -22.613 -22.972 53.326 1.00 25.72 134 ILE D O 1
ATOM 15263 N N . CYS D 1 135 ? -24.766 -22.662 53.903 1.00 25.67 135 CYS D N 1
ATOM 15264 C CA . CYS D 1 135 ? -25.180 -23.980 53.449 1.00 26.04 135 CYS D CA 1
ATOM 15265 C C . CYS D 1 135 ? -25.497 -23.958 51.959 1.00 25.17 135 CYS D C 1
ATOM 15266 O O . CYS D 1 135 ? -25.933 -22.943 51.410 1.00 25.30 135 CYS D O 1
ATOM 15274 N N . ILE D 1 136 ? -25.264 -25.097 51.309 1.00 25.16 136 ILE D N 1
ATOM 15275 C CA . ILE D 1 136 ? -25.565 -25.262 49.890 1.00 25.04 136 ILE D CA 1
ATOM 15276 C C . ILE D 1 136 ? -26.284 -26.586 49.671 1.00 25.41 136 ILE D C 1
ATOM 15277 O O . ILE D 1 136 ? -27.092 -26.717 48.744 1.00 25.57 136 ILE D O 1
ATOM 15293 N N . THR D 1 137 ? -25.986 -27.575 50.514 1.00 25.93 137 THR D N 1
ATOM 15294 C CA . THR D 1 137 ? -26.603 -28.889 50.390 1.00 26.32 137 THR D CA 1
ATOM 15295 C C . THR D 1 137 ? -28.110 -28.759 50.215 1.00 26.89 137 THR D C 1
ATOM 15296 O O . THR D 1 137 ? -28.753 -27.912 50.841 1.00 27.02 137 THR D O 1
ATOM 15307 N N . ASN D 1 138 ? -28.680 -29.624 49.335 1.00 27.51 138 ASN D N 1
ATOM 15308 C CA . ASN D 1 138 ? -30.095 -29.554 49.012 1.00 27.51 138 ASN D CA 1
ATOM 15309 C C . ASN D 1 138 ? -30.884 -30.603 49.790 1.00 27.51 138 ASN D C 1
ATOM 15310 O O . ASN D 1 138 ? -30.369 -31.687 50.077 1.00 27.51 138 ASN D O 1
ATOM 15321 N N . PRO D 1 139 ? -32.151 -30.324 50.152 1.00 27.30 139 PRO D N 1
ATOM 15322 C CA . PRO D 1 139 ? -32.859 -29.055 49.943 1.00 27.16 139 PRO D CA 1
ATOM 15323 C C . PRO D 1 139 ? -32.285 -27.918 50.783 1.00 27.56 139 PRO D C 1
ATOM 15324 O O . PRO D 1 139 ? -32.175 -28.049 52.003 1.00 27.90 139 PRO D O 1
ATOM 15335 N N . LEU D 1 140 ? -31.920 -26.816 50.125 1.00 27.02 140 LEU D N 1
ATOM 15336 C CA . LEU D 1 140 ? -31.276 -25.704 50.817 1.00 27.17 140 LEU D CA 1
ATOM 15337 C C . LEU D 1 140 ? -32.078 -25.275 52.040 1.00 27.56 140 LEU D C 1
ATOM 15338 O O . LEU D 1 140 ? -31.600 -25.359 53.175 1.00 27.85 140 LEU D O 1
ATOM 15354 N N . ASP D 1 141 ? -33.314 -24.821 51.820 1.00 27.43 141 ASP D N 1
ATOM 15355 C CA . ASP D 1 141 ? -34.097 -24.213 52.890 1.00 27.83 141 ASP D CA 1
ATOM 15356 C C . ASP D 1 141 ? -34.347 -25.168 54.052 1.00 28.02 141 ASP D C 1
ATOM 15357 O O . ASP D 1 141 ? -34.582 -24.709 55.175 1.00 28.20 141 ASP D O 1
ATOM 15366 N N . VAL D 1 142 ? -34.306 -26.476 53.815 1.00 27.35 142 VAL D N 1
ATOM 15367 C CA . VAL D 1 142 ? -34.490 -27.445 54.893 1.00 28.30 142 VAL D CA 1
ATOM 15368 C C . VAL D 1 142 ? -33.159 -27.815 55.537 1.00 28.60 142 VAL D C 1
ATOM 15369 O O . VAL D 1 142 ? -33.054 -27.878 56.764 1.00 28.56 142 VAL D O 1
ATOM 15382 N N . MET D 1 143 ? -32.130 -28.067 54.726 1.00 29.13 143 MET D N 1
ATOM 15383 C CA . MET D 1 143 ? -30.839 -28.466 55.275 1.00 29.03 143 MET D CA 1
ATOM 15384 C C . MET D 1 143 ? -30.197 -27.341 56.076 1.00 28.81 143 MET D C 1
ATOM 15385 O O . MET D 1 143 ? -29.452 -27.608 57.026 1.00 29.23 143 MET D O 1
ATOM 15399 N N . VAL D 1 144 ? -30.472 -26.084 55.720 1.00 28.38 144 VAL D N 1
ATOM 15400 C CA . VAL D 1 144 ? -29.856 -24.973 56.438 1.00 28.17 144 VAL D CA 1
ATOM 15401 C C . VAL D 1 144 ? -30.480 -24.809 57.819 1.00 28.30 144 VAL D C 1
ATOM 15402 O O . VAL D 1 144 ? -29.787 -24.445 58.777 1.00 27.92 144 VAL D O 1
ATOM 15415 N N . LYS D 1 145 ? -31.783 -25.070 57.957 1.00 28.10 145 LYS D N 1
ATOM 15416 C CA . LYS D 1 145 ? -32.401 -24.998 59.277 1.00 28.26 145 LYS D CA 1
ATOM 15417 C C . LYS D 1 145 ? -31.797 -26.035 60.215 1.00 28.79 145 LYS D C 1
ATOM 15418 O O . LYS D 1 145 ? -31.555 -25.751 61.394 1.00 28.40 145 LYS D O 1
ATOM 15437 N N . MET D 1 146 ? -31.550 -27.246 59.708 1.00 29.06 146 MET D N 1
ATOM 15438 C CA . MET D 1 146 ? -30.901 -28.269 60.521 1.00 29.40 146 MET D CA 1
ATOM 15439 C C . MET D 1 146 ? -29.559 -27.775 61.047 1.00 28.92 146 MET D C 1
ATOM 15440 O O . MET D 1 146 ? -29.216 -28.007 62.212 1.00 29.05 146 MET D O 1
ATOM 15454 N N . LEU D 1 147 ? -28.787 -27.090 60.200 1.00 29.06 147 LEU D N 1
ATOM 15455 C CA . LEU D 1 147 ? -27.531 -26.499 60.651 1.00 28.77 147 LEU D CA 1
ATOM 15456 C C . LEU D 1 147 ? -27.776 -25.402 61.678 1.00 28.38 147 LEU D C 1
ATOM 15457 O O . LEU D 1 147 ? -26.993 -25.242 62.622 1.00 28.16 147 LEU D O 1
ATOM 15473 N N . LEU D 1 148 ? -28.856 -24.635 61.512 1.00 28.25 148 LEU D N 1
ATOM 15474 C CA . LEU D 1 148 ? -29.164 -23.579 62.471 1.00 27.94 148 LEU D CA 1
ATOM 15475 C C . LEU D 1 148 ? -29.479 -24.158 63.845 1.00 28.45 148 LEU D C 1
ATOM 15476 O O . LEU D 1 148 ? -29.067 -23.603 64.870 1.00 28.10 148 LEU D O 1
ATOM 15492 N N . LYS D 1 149 ? -30.209 -25.274 63.887 1.00 27.87 149 LYS D N 1
ATOM 15493 C CA . LYS D 1 149 ? -30.541 -25.906 65.157 1.00 28.34 149 LYS D CA 1
ATOM 15494 C C . LYS D 1 149 ? -29.384 -26.713 65.729 1.00 28.65 149 LYS D C 1
ATOM 15495 O O . LYS D 1 149 ? -29.340 -26.930 66.944 1.00 29.07 149 LYS D O 1
ATOM 15514 N N . ALA D 1 150 ? -28.449 -27.157 64.889 1.00 28.53 150 ALA D N 1
ATOM 15515 C CA . ALA D 1 150 ? -27.289 -27.891 65.380 1.00 28.75 150 ALA D CA 1
ATOM 15516 C C . ALA D 1 150 ? -26.232 -26.938 65.926 1.00 28.42 150 ALA D C 1
ATOM 15517 O O . ALA D 1 150 ? -25.849 -27.020 67.098 1.00 28.93 150 ALA D O 1
ATOM 15524 N N . THR D 1 151 ? -25.748 -26.023 65.084 1.00 28.91 151 THR D N 1
ATOM 15525 C CA . THR D 1 151 ? -24.744 -25.063 65.523 1.00 28.48 151 THR D CA 1
ATOM 15526 C C . THR D 1 151 ? -25.260 -24.161 66.636 1.00 28.00 151 THR D C 1
ATOM 15527 O O . THR D 1 151 ? -24.456 -23.632 67.411 1.00 27.87 151 THR D O 1
ATOM 15538 N N . GLY D 1 152 ? -26.575 -23.974 66.733 1.00 28.40 152 GLY D N 1
ATOM 15539 C CA . GLY D 1 152 ? -27.133 -23.092 67.740 1.00 27.77 152 GLY D CA 1
ATOM 15540 C C . GLY D 1 152 ? -26.722 -21.646 67.594 1.00 26.94 152 GLY D C 1
ATOM 15541 O O . GLY D 1 152 ? -26.827 -20.881 68.556 1.00 26.61 152 GLY D O 1
ATOM 15545 N N . PHE D 1 153 ? -26.255 -21.247 66.412 1.00 26.81 153 PHE D N 1
ATOM 15546 C CA . PHE D 1 153 ? -25.817 -19.883 66.189 1.00 26.26 153 PHE D CA 1
ATOM 15547 C C . PHE D 1 153 ? -27.023 -18.954 66.097 1.00 25.73 153 PHE D C 1
ATOM 15548 O O . PHE D 1 153 ? -28.168 -19.404 66.028 1.00 25.81 153 PHE D O 1
ATOM 15565 N N . PRO D 1 154 ? -26.794 -17.643 66.104 1.00 25.88 154 PRO D N 1
ATOM 15566 C CA . PRO D 1 154 ? -27.908 -16.699 65.973 1.00 26.05 154 PRO D CA 1
ATOM 15567 C C . PRO D 1 154 ? -28.530 -16.744 64.584 1.00 26.13 154 PRO D C 1
ATOM 15568 O O . PRO D 1 154 ? -28.060 -17.417 63.666 1.00 25.99 154 PRO D O 1
ATOM 15579 N N . LYS D 1 155 ? -29.620 -15.986 64.451 1.00 25.93 155 LYS D N 1
ATOM 15580 C CA . LYS D 1 155 ? -30.362 -15.917 63.195 1.00 25.83 155 LYS D CA 1
ATOM 15581 C C . LYS D 1 155 ? -29.452 -15.540 62.033 1.00 25.67 155 LYS D C 1
ATOM 15582 O O . LYS D 1 155 ? -29.502 -16.151 60.960 1.00 25.75 155 LYS D O 1
ATOM 15601 N N . ASN D 1 156 ? -28.600 -14.537 62.238 1.00 25.06 156 ASN D N 1
ATOM 15602 C CA . ASN D 1 156 ? -27.891 -13.886 61.143 1.00 25.15 156 ASN D CA 1
ATOM 15603 C C . ASN D 1 156 ? -26.620 -14.608 60.711 1.00 25.01 156 ASN D C 1
ATOM 15604 O O . ASN D 1 156 ? -26.089 -14.291 59.640 1.00 24.79 156 ASN D O 1
ATOM 15615 N N . LYS D 1 157 ? -26.117 -15.559 61.495 1.00 25.69 157 LYS D N 1
ATOM 15616 C CA . LYS D 1 157 ? -24.854 -16.216 61.188 1.00 25.58 157 LYS D CA 1
ATOM 15617 C C . LYS D 1 157 ? -25.032 -17.535 60.445 1.00 25.32 157 LYS D C 1
ATOM 15618 O O . LYS D 1 157 ? -24.055 -18.271 60.273 1.00 25.36 157 LYS D O 1
ATOM 15637 N N . VAL D 1 158 ? -26.243 -17.843 59.990 1.00 25.12 158 VAL D N 1
ATOM 15638 C CA . VAL D 1 158 ? -26.518 -19.057 59.229 1.00 25.36 158 VAL D CA 1
ATOM 15639 C C . VAL D 1 158 ? -27.325 -18.653 58.002 1.00 25.10 158 VAL D C 1
ATOM 15640 O O . VAL D 1 158 ? -28.519 -18.347 58.113 1.00 25.63 158 VAL D O 1
ATOM 15653 N N . VAL D 1 159 ? -26.679 -18.649 56.838 1.00 25.73 159 VAL D N 1
ATOM 15654 C CA . VAL D 1 159 ? -27.324 -18.313 55.576 1.00 26.34 159 VAL D CA 1
ATOM 15655 C C . VAL D 1 159 ? -27.321 -19.546 54.680 1.00 26.41 159 VAL D C 1
ATOM 15656 O O . VAL D 1 159 ? -26.680 -20.558 54.968 1.00 26.33 159 VAL D O 1
ATOM 15669 N N . GLY D 1 160 ? -28.056 -19.440 53.577 1.00 26.24 160 GLY D N 1
ATOM 15670 C CA . GLY D 1 160 ? -28.052 -20.454 52.543 1.00 26.10 160 GLY D CA 1
ATOM 15671 C C . GLY D 1 160 ? -27.873 -19.828 51.177 1.00 25.93 160 GLY D C 1
ATOM 15672 O O . GLY D 1 160 ? -28.534 -18.838 50.853 1.00 25.90 160 GLY D O 1
ATOM 15676 N N . MET D 1 161 ? -26.976 -20.385 50.370 1.00 25.68 161 MET D N 1
ATOM 15677 C CA . MET D 1 161 ? -26.714 -19.850 49.042 1.00 25.66 161 MET D CA 1
ATOM 15678 C C . MET D 1 161 ? -27.845 -20.220 48.087 1.00 25.76 161 MET D C 1
ATOM 15679 O O . MET D 1 161 ? -28.076 -21.395 47.807 1.00 26.08 161 MET D O 1
ATOM 15693 N N . GLY D 1 163 ? -30.433 -18.802 45.776 1.00 23.36 163 GLY D N 1
ATOM 15694 C CA . GLY D 1 163 ? -30.677 -17.375 45.873 1.00 23.37 163 GLY D CA 1
ATOM 15695 C C . GLY D 1 163 ? -29.844 -16.569 44.894 1.00 23.16 163 GLY D C 1
ATOM 15696 O O . GLY D 1 163 ? -30.325 -16.182 43.830 1.00 23.05 163 GLY D O 1
ATOM 15700 N N . LEU D 1 164 ? -28.586 -16.308 45.260 1.00 23.84 164 LEU D N 1
ATOM 15701 C CA . LEU D 1 164 ? -27.682 -15.608 44.353 1.00 23.59 164 LEU D CA 1
ATOM 15702 C C . LEU D 1 164 ? -27.463 -16.398 43.071 1.00 23.86 164 LEU D C 1
ATOM 15703 O O . LEU D 1 164 ? -27.235 -15.809 42.008 1.00 23.48 164 LEU D O 1
ATOM 15719 N N . LEU D 1 165 ? -27.523 -17.729 43.151 1.00 23.86 165 LEU D N 1
ATOM 15720 C CA . LEU D 1 165 ? -27.402 -18.558 41.958 1.00 23.67 165 LEU D CA 1
ATOM 15721 C C . LEU D 1 165 ? -28.643 -18.436 41.081 1.00 23.84 165 LEU D C 1
ATOM 15722 O O . LEU D 1 165 ? -28.546 -18.131 39.887 1.00 23.55 165 LEU D O 1
ATOM 15738 N N . ASP D 1 166 ? -29.823 -18.667 41.662 1.00 23.98 166 ASP D N 1
ATOM 15739 C CA . ASP D 1 166 ? -31.058 -18.626 40.884 1.00 24.20 166 ASP D CA 1
ATOM 15740 C C . ASP D 1 166 ? -31.285 -17.243 40.285 1.00 23.93 166 ASP D C 1
ATOM 15741 O O . ASP D 1 166 ? -31.583 -17.110 39.092 1.00 23.81 166 ASP D O 1
ATOM 15750 N N . SER D 1 167 ? -31.157 -16.196 41.103 1.00 23.77 167 SER D N 1
ATOM 15751 C CA . SER D 1 167 ? -31.371 -14.842 40.605 1.00 23.41 167 SER D CA 1
ATOM 15752 C C . SER D 1 167 ? -30.377 -14.500 39.502 1.00 23.62 167 SER D C 1
ATOM 15753 O O . SER D 1 167 ? -30.743 -13.880 38.496 1.00 24.03 167 SER D O 1
ATOM 15761 N N . SER D 1 168 ? -29.114 -14.900 39.670 1.00 23.53 168 SER D N 1
ATOM 15762 C CA . SER D 1 168 ? -28.104 -14.607 38.659 1.00 23.33 168 SER D CA 1
ATOM 15763 C C . SER D 1 168 ? -28.388 -15.351 37.359 1.00 23.49 168 SER D C 1
ATOM 15764 O O . SER D 1 168 ? -28.159 -14.815 36.269 1.00 23.27 168 SER D O 1
ATOM 15772 N N . ARG D 1 169 ? -28.878 -16.590 37.453 1.00 23.49 169 ARG D N 1
ATOM 15773 C CA . ARG D 1 169 ? -29.272 -17.324 36.254 1.00 23.61 169 ARG D CA 1
ATOM 15774 C C . ARG D 1 169 ? -30.319 -16.549 35.464 1.00 23.76 169 ARG D C 1
ATOM 15775 O O . ARG D 1 169 ? -30.222 -16.417 34.238 1.00 23.66 169 ARG D O 1
ATOM 15796 N N . MET D 1 170 ? -31.335 -16.033 36.155 1.00 24.16 170 MET D N 1
ATOM 15797 C CA . MET D 1 170 ? -32.344 -15.207 35.502 1.00 24.73 170 MET D CA 1
ATOM 15798 C C . MET D 1 170 ? -31.701 -14.040 34.763 1.00 24.28 170 MET D C 1
ATOM 15799 O O . MET D 1 170 ? -31.985 -13.802 33.584 1.00 24.29 170 MET D O 1
ATOM 15813 N N . CYS D 1 171 ? -30.828 -13.298 35.448 1.00 23.52 171 CYS D N 1
ATOM 15814 C CA . CYS D 1 171 ? -30.221 -12.122 34.837 1.00 23.16 171 CYS D CA 1
ATOM 15815 C C . CYS D 1 171 ? -29.324 -12.492 33.665 1.00 22.94 171 CYS D C 1
ATOM 15816 O O . CYS D 1 171 ? -29.160 -11.691 32.739 1.00 23.01 171 CYS D O 1
ATOM 15824 N N . HIS D 1 172 ? -28.740 -13.692 33.678 1.00 23.35 172 HIS D N 1
ATOM 15825 C CA . HIS D 1 172 ? -27.938 -14.126 32.540 1.00 23.66 172 HIS D CA 1
ATOM 15826 C C . HIS D 1 172 ? -28.804 -14.303 31.299 1.00 23.85 172 HIS D C 1
ATOM 15827 O O . HIS D 1 172 ? -28.484 -13.779 30.226 1.00 23.83 172 HIS D O 1
ATOM 15841 N N . TYR D 1 173 ? -29.905 -15.048 31.427 1.00 23.94 173 TYR D N 1
ATOM 15842 C CA . TYR D 1 173 ? -30.771 -15.296 30.280 1.00 24.68 173 TYR D CA 1
ATOM 15843 C C . TYR D 1 173 ? -31.316 -13.993 29.709 1.00 24.67 173 TYR D C 1
ATOM 15844 O O . TYR D 1 173 ? -31.364 -13.813 28.486 1.00 24.33 173 TYR D O 1
ATOM 15862 N N . ILE D 1 174 ? -31.731 -13.071 30.578 1.00 24.52 174 ILE D N 1
ATOM 15863 C CA . ILE D 1 174 ? -32.190 -11.765 30.115 1.00 24.56 174 ILE D CA 1
ATOM 15864 C C . ILE D 1 174 ? -31.040 -10.996 29.477 1.00 24.26 174 ILE D C 1
ATOM 15865 O O . ILE D 1 174 ? -31.182 -10.416 28.393 1.00 24.38 174 ILE D O 1
ATOM 15881 N N . ALA D 1 175 ? -29.882 -10.977 30.140 1.00 24.16 175 ALA D N 1
ATOM 15882 C CA . ALA D 1 175 ? -28.726 -10.283 29.586 1.00 23.89 175 ALA D CA 1
ATOM 15883 C C . ALA D 1 175 ? -28.264 -10.921 28.283 1.00 23.65 175 ALA D C 1
ATOM 15884 O O . ALA D 1 175 ? -27.802 -10.218 27.377 1.00 23.22 175 ALA D O 1
ATOM 15891 N N . ASP D 1 176 ? -28.379 -12.246 28.167 1.00 24.01 176 ASP D N 1
ATOM 15892 C CA . ASP D 1 176 ? -27.967 -12.917 26.940 1.00 24.19 176 ASP D CA 1
ATOM 15893 C C . ASP D 1 176 ? -28.890 -12.560 25.782 1.00 24.28 176 ASP D C 1
ATOM 15894 O O . ASP D 1 176 ? -28.431 -12.375 24.650 1.00 24.35 176 ASP D O 1
ATOM 15903 N N . LYS D 1 177 ? -30.195 -12.458 26.046 1.00 23.97 177 LYS D N 1
ATOM 15904 C CA . LYS D 1 177 ? -31.132 -12.057 25.002 1.00 24.51 177 LYS D CA 1
ATOM 15905 C C . LYS D 1 177 ? -30.959 -10.583 24.658 1.00 24.35 177 LYS D C 1
ATOM 15906 O O . LYS D 1 177 ? -30.822 -10.221 23.484 1.00 24.37 177 LYS D O 1
ATOM 15925 N N . LEU D 1 178 ? -30.958 -9.716 25.673 1.00 24.58 178 LEU D N 1
ATOM 15926 C CA . LEU D 1 178 ? -30.721 -8.296 25.440 1.00 24.62 178 LEU D CA 1
ATOM 15927 C C . LEU D 1 178 ? -29.314 -8.022 24.930 1.00 24.28 178 LEU D C 1
ATOM 15928 O O . LEU D 1 178 ? -29.070 -6.951 24.365 1.00 24.20 178 LEU D O 1
ATOM 15944 N N . ASN D 1 179 ? -28.386 -8.959 25.119 1.00 24.84 179 ASN D N 1
ATOM 15945 C CA . ASN D 1 179 ? -27.010 -8.793 24.662 1.00 24.34 179 ASN D CA 1
ATOM 15946 C C . ASN D 1 179 ? -26.347 -7.610 25.368 1.00 23.77 179 ASN D C 1
ATOM 15947 O O . ASN D 1 179 ? -25.711 -6.758 24.746 1.00 23.54 179 ASN D O 1
ATOM 15958 N N . VAL D 1 180 ? -26.511 -7.562 26.690 1.00 23.68 180 VAL D N 1
ATOM 15959 C CA . VAL D 1 180 ? -25.901 -6.535 27.522 1.00 23.14 180 VAL D CA 1
ATOM 15960 C C . VAL D 1 180 ? -25.049 -7.212 28.586 1.00 22.70 180 VAL D C 1
ATOM 15961 O O . VAL D 1 180 ? -25.231 -8.388 28.914 1.00 22.70 180 VAL D O 1
ATOM 15974 N N . ASN D 1 181 ? -24.108 -6.451 29.123 1.00 22.63 181 ASN D N 1
ATOM 15975 C CA . ASN D 1 181 ? -23.279 -6.935 30.213 1.00 22.55 181 ASN D CA 1
ATOM 15976 C C . ASN D 1 181 ? -24.171 -7.311 31.395 1.00 22.72 181 ASN D C 1
ATOM 15977 O O . ASN D 1 181 ? -24.911 -6.449 31.894 1.00 22.66 181 ASN D O 1
ATOM 15988 N N . PRO D 1 182 ? -24.145 -8.560 31.873 1.00 22.26 182 PRO D N 1
ATOM 15989 C CA . PRO D 1 182 ? -24.973 -8.910 33.040 1.00 22.50 182 PRO D CA 1
ATOM 15990 C C . PRO D 1 182 ? -24.626 -8.110 34.282 1.00 22.61 182 PRO D C 1
ATOM 15991 O O . PRO D 1 182 ? -25.413 -8.108 35.237 1.00 22.76 182 PRO D O 1
ATOM 16002 N N . ARG D 1 183 ? -23.476 -7.431 34.295 1.00 22.09 183 ARG D N 1
ATOM 16003 C CA . ARG D 1 183 ? -23.128 -6.542 35.396 1.00 22.33 183 ARG D CA 1
ATOM 16004 C C . ARG D 1 183 ? -24.210 -5.507 35.665 1.00 22.34 183 ARG D C 1
ATOM 16005 O O . ARG D 1 183 ? -24.302 -5.000 36.789 1.00 22.43 183 ARG D O 1
ATOM 16026 N N . TYR D 1 184 ? -25.031 -5.183 34.666 1.00 22.86 184 TYR D N 1
ATOM 16027 C CA . TYR D 1 184 ? -26.038 -4.137 34.791 1.00 23.10 184 TYR D CA 1
ATOM 16028 C C . TYR D 1 184 ? -27.458 -4.685 34.819 1.00 23.60 184 TYR D C 1
ATOM 16029 O O . TYR D 1 184 ? -28.413 -3.901 34.788 1.00 23.96 184 TYR D O 1
ATOM 16047 N N . VAL D 1 185 ? -27.624 -6.002 34.889 1.00 22.64 185 VAL D N 1
ATOM 16048 C CA . VAL D 1 185 ? -28.937 -6.628 34.970 1.00 23.08 185 VAL D CA 1
ATOM 16049 C C . VAL D 1 185 ? -29.108 -7.146 36.391 1.00 22.75 185 VAL D C 1
ATOM 16050 O O . VAL D 1 185 ? -28.384 -8.051 36.826 1.00 22.18 185 VAL D O 1
ATOM 16063 N N . HIS D 1 186 ? -30.062 -6.570 37.115 1.00 23.28 186 HIS D N 1
ATOM 16064 C CA . HIS D 1 186 ? -30.386 -6.982 38.471 1.00 23.51 186 HIS D CA 1
ATOM 16065 C C . HIS D 1 186 ? -31.724 -7.707 38.491 1.00 23.48 186 HIS D C 1
ATOM 16066 O O . HIS D 1 186 ? -32.615 -7.429 37.684 1.00 23.82 186 HIS D O 1
ATOM 16080 N N . GLY D 1 187 ? -31.857 -8.636 39.428 1.00 23.04 187 GLY D N 1
ATOM 16081 C CA . GLY D 1 187 ? -33.072 -9.421 39.544 1.00 23.05 187 GLY D CA 1
ATOM 16082 C C . GLY D 1 187 ? -33.069 -10.190 40.844 1.00 23.25 187 GLY D C 1
ATOM 16083 O O . GLY D 1 187 ? -32.042 -10.315 41.518 1.00 23.90 187 GLY D O 1
ATOM 16087 N N . SER D 1 188 ? -34.244 -10.708 41.189 1.00 22.54 188 SER D N 1
ATOM 16088 C CA . SER D 1 188 ? -34.429 -11.433 42.439 1.00 23.09 188 SER D CA 1
ATOM 16089 C C . SER D 1 188 ? -35.318 -12.637 42.183 1.00 23.84 188 SER D C 1
ATOM 16090 O O . SER D 1 188 ? -36.461 -12.486 41.739 1.00 24.17 188 SER D O 1
ATOM 16098 N N . CYS D 1 189 ? -34.789 -13.826 42.454 1.00 24.05 189 CYS D N 1
ATOM 16099 C CA . CYS D 1 189 ? -35.539 -15.076 42.371 1.00 24.77 189 CYS D CA 1
ATOM 16100 C C . CYS D 1 189 ? -35.721 -15.571 43.802 1.00 24.62 189 CYS D C 1
ATOM 16101 O O . CYS D 1 189 ? -34.827 -16.207 44.367 1.00 24.38 189 CYS D O 1
ATOM 16109 N N . ILE D 1 190 ? -36.882 -15.273 44.383 1.00 25.88 190 ILE D N 1
ATOM 16110 C CA . ILE D 1 190 ? -37.123 -15.499 45.803 1.00 26.26 190 ILE D CA 1
ATOM 16111 C C . ILE D 1 190 ? -37.751 -16.868 46.021 1.00 26.74 190 ILE D C 1
ATOM 16112 O O . ILE D 1 190 ? -37.996 -17.612 45.066 1.00 26.90 190 ILE D O 1
ATOM 16128 N N . GLY D 1 191 ? -38.010 -17.205 47.279 1.00 26.49 191 GLY D N 1
ATOM 16129 C CA . GLY D 1 191 ? -38.667 -18.451 47.614 1.00 27.26 191 GLY D CA 1
ATOM 16130 C C . GLY D 1 191 ? -37.684 -19.571 47.893 1.00 27.91 191 GLY D C 1
ATOM 16131 O O . GLY D 1 191 ? -36.487 -19.365 48.114 1.00 27.71 191 GLY D O 1
ATOM 16135 N N . GLY D 1 192 ? -38.218 -20.790 47.882 1.00 28.28 192 GLY D N 1
ATOM 16136 C CA . GLY D 1 192 ? -37.393 -21.958 48.096 1.00 28.45 192 GLY D CA 1
ATOM 16137 C C . GLY D 1 192 ? -36.445 -22.215 46.941 1.00 28.61 192 GLY D C 1
ATOM 16138 O O . GLY D 1 192 ? -36.604 -21.703 45.833 1.00 28.62 192 GLY D O 1
ATOM 16142 N N . HIS D 1 193 ? -35.435 -23.034 47.217 1.00 28.55 193 HIS D N 1
ATOM 16143 C CA . HIS D 1 193 ? -34.409 -23.370 46.229 1.00 28.31 193 HIS D CA 1
ATOM 16144 C C . HIS D 1 193 ? -34.771 -24.641 45.464 1.00 28.52 193 HIS D C 1
ATOM 16145 O O . HIS D 1 193 ? -33.985 -25.583 45.364 1.00 28.82 193 HIS D O 1
ATOM 16159 N N . GLY D 1 194 ? -35.984 -24.667 44.916 1.00 28.89 194 GLY D N 1
ATOM 16160 C CA . GLY D 1 194 ? -36.456 -25.804 44.150 1.00 29.50 194 GLY D CA 1
ATOM 16161 C C . GLY D 1 194 ? -37.461 -25.394 43.095 1.00 29.36 194 GLY D C 1
ATOM 16162 O O . GLY D 1 194 ? -37.518 -24.223 42.713 1.00 29.26 194 GLY D O 1
ATOM 16166 N N . ASP D 1 195 ? -38.267 -26.346 42.618 1.00 29.20 195 ASP D N 1
ATOM 16167 C CA . ASP D 1 195 ? -39.269 -26.027 41.607 1.00 29.62 195 ASP D CA 1
ATOM 16168 C C . ASP D 1 195 ? -40.270 -24.990 42.097 1.00 29.38 195 ASP D C 1
ATOM 16169 O O . ASP D 1 195 ? -40.988 -24.405 41.279 1.00 29.12 195 ASP D O 1
ATOM 16178 N N . SER D 1 196 ? -40.334 -24.749 43.407 1.00 30.71 196 SER D N 1
ATOM 16179 C CA . SER D 1 196 ? -41.257 -23.785 43.987 1.00 30.08 196 SER D CA 1
ATOM 16180 C C . SER D 1 196 ? -40.673 -22.377 44.067 1.00 29.83 196 SER D C 1
ATOM 16181 O O . SER D 1 196 ? -41.208 -21.536 44.798 1.00 29.77 196 SER D O 1
ATOM 16189 N N . MET D 1 197 ? -39.595 -22.100 43.337 1.00 29.55 197 MET D N 1
ATOM 16190 C CA . MET D 1 197 ? -38.990 -20.778 43.372 1.00 28.73 197 MET D CA 1
ATOM 16191 C C . MET D 1 197 ? -39.808 -19.795 42.536 1.00 28.25 197 MET D C 1
ATOM 16192 O O . MET D 1 197 ? -40.611 -20.180 41.682 1.00 28.65 197 MET D O 1
ATOM 16206 N N . ILE D 1 198 ? -39.588 -18.509 42.795 1.00 28.44 198 ILE D N 1
ATOM 16207 C CA . ILE D 1 198 ? -40.361 -17.440 42.165 1.00 28.06 198 ILE D CA 1
ATOM 16208 C C . ILE D 1 198 ? -39.425 -16.550 41.356 1.00 27.38 198 ILE D C 1
ATOM 16209 O O . ILE D 1 198 ? -38.862 -15.591 41.904 1.00 26.70 198 ILE D O 1
ATOM 16225 N N . PRO D 1 199 ? -39.218 -16.824 40.067 1.00 26.36 199 PRO D N 1
ATOM 16226 C CA . PRO D 1 199 ? -38.419 -15.906 39.245 1.00 25.83 199 PRO D CA 1
ATOM 16227 C C . PRO D 1 199 ? -39.184 -14.643 38.875 1.00 25.86 199 PRO D C 1
ATOM 16228 O O . PRO D 1 199 ? -40.009 -14.652 37.956 1.00 25.99 199 PRO D O 1
ATOM 16239 N N . LEU D 1 200 ? -38.917 -13.548 39.589 1.00 26.14 200 LEU D N 1
ATOM 16240 C CA . LEU D 1 200 ? -39.581 -12.268 39.340 1.00 26.12 200 LEU D CA 1
ATOM 16241 C C . LEU D 1 200 ? -38.990 -11.632 38.081 1.00 25.99 200 LEU D C 1
ATOM 16242 O O . LEU D 1 200 ? -38.326 -10.594 38.108 1.00 25.36 200 LEU D O 1
ATOM 16258 N N . VAL D 1 201 ? -39.260 -12.283 36.948 1.00 26.25 201 VAL D N 1
ATOM 16259 C CA . VAL D 1 201 ? -38.678 -11.845 35.684 1.00 26.35 201 VAL D CA 1
ATOM 16260 C C . VAL D 1 201 ? -39.201 -10.470 35.284 1.00 26.59 201 VAL D C 1
ATOM 16261 O O . VAL D 1 201 ? -38.508 -9.713 34.592 1.00 26.24 201 VAL D O 1
ATOM 16274 N N . ASN D 1 202 ? -40.419 -10.117 35.703 1.00 25.73 202 ASN D N 1
ATOM 16275 C CA . ASN D 1 202 ? -41.025 -8.863 35.276 1.00 25.94 202 ASN D CA 1
ATOM 16276 C C . ASN D 1 202 ? -40.500 -7.653 36.037 1.00 25.68 202 ASN D C 1
ATOM 16277 O O . ASN D 1 202 ? -40.688 -6.523 35.575 1.00 25.70 202 ASN D O 1
ATOM 16288 N N . HIS D 1 203 ? -39.854 -7.854 37.184 1.00 26.21 203 HIS D N 1
ATOM 16289 C CA . HIS D 1 203 ? -39.284 -6.761 37.960 1.00 25.89 203 HIS D CA 1
ATOM 16290 C C . HIS D 1 203 ? -37.808 -6.535 37.658 1.00 25.45 203 HIS D C 1
ATOM 16291 O O . HIS D 1 203 ? -37.148 -5.773 38.371 1.00 25.26 203 HIS D O 1
ATOM 16305 N N . VAL D 1 204 ? -37.277 -7.178 36.618 1.00 25.62 204 VAL D N 1
ATOM 16306 C CA . VAL D 1 204 ? -35.863 -7.047 36.297 1.00 25.40 204 VAL D CA 1
ATOM 16307 C C . VAL D 1 204 ? -35.576 -5.640 35.787 1.00 25.67 204 VAL D C 1
ATOM 16308 O O . VAL D 1 204 ? -36.414 -5.001 35.135 1.00 26.11 204 VAL D O 1
ATOM 16321 N N . THR D 1 205 ? -34.378 -5.147 36.093 1.00 25.02 205 THR D N 1
ATOM 16322 C CA . THR D 1 205 ? -33.951 -3.820 35.678 1.00 25.00 205 THR D CA 1
ATOM 16323 C C . THR D 1 205 ? -32.583 -3.911 35.018 1.00 24.40 205 THR D C 1
ATOM 16324 O O . THR D 1 205 ? -31.766 -4.771 35.358 1.00 23.62 205 THR D O 1
ATOM 16335 N N . VAL D 1 206 ? -32.348 -3.019 34.061 1.00 24.80 206 VAL D N 1
ATOM 16336 C CA . VAL D 1 206 ? -31.095 -2.959 33.315 1.00 24.23 206 VAL D CA 1
ATOM 16337 C C . VAL D 1 206 ? -30.468 -1.610 33.639 1.00 24.19 206 VAL D C 1
ATOM 16338 O O . VAL D 1 206 ? -30.827 -0.587 33.043 1.00 24.23 206 VAL D O 1
ATOM 16351 N N . ASN D 1 207 ? -29.526 -1.602 34.584 1.00 23.56 207 ASN D N 1
ATOM 16352 C CA . ASN D 1 207 ? -28.943 -0.361 35.095 1.00 23.60 207 ASN D CA 1
ATOM 16353 C C . ASN D 1 207 ? -30.032 0.571 35.622 1.00 23.87 207 ASN D C 1
ATOM 16354 O O . ASN D 1 207 ? -30.005 1.783 35.394 1.00 24.06 207 ASN D O 1
ATOM 16365 N N . GLY D 1 208 ? -31.003 -0.004 36.331 1.00 24.07 208 GLY D N 1
ATOM 16366 C CA . GLY D 1 208 ? -32.123 0.748 36.851 1.00 24.09 208 GLY D CA 1
ATOM 16367 C C . GLY D 1 208 ? -33.255 0.960 35.876 1.00 24.49 208 GLY D C 1
ATOM 16368 O O . GLY D 1 208 ? -34.317 1.452 36.282 1.00 25.05 208 GLY D O 1
ATOM 16372 N N . ILE D 1 209 ? -33.075 0.606 34.613 1.00 24.65 209 ILE D N 1
ATOM 16373 C CA . ILE D 1 209 ? -34.136 0.791 33.623 1.00 24.94 209 ILE D CA 1
ATOM 16374 C C . ILE D 1 209 ? -35.070 -0.415 33.678 1.00 25.07 209 ILE D C 1
ATOM 16375 O O . ILE D 1 209 ? -34.593 -1.556 33.575 1.00 25.02 209 ILE D O 1
ATOM 16391 N N . PRO D 1 210 ? -36.381 -0.221 33.827 1.00 25.35 210 PRO D N 1
ATOM 16392 C CA . PRO D 1 210 ? -37.290 -1.376 33.851 1.00 25.97 210 PRO D CA 1
ATOM 16393 C C . PRO D 1 210 ? -37.190 -2.200 32.576 1.00 25.79 210 PRO D C 1
ATOM 16394 O O . PRO D 1 210 ? -36.971 -1.672 31.483 1.00 25.65 210 PRO D O 1
ATOM 16405 N N . ILE D 1 211 ? -37.355 -3.516 32.728 1.00 26.34 211 ILE D N 1
ATOM 16406 C CA . ILE D 1 211 ? -37.274 -4.414 31.584 1.00 26.56 211 ILE D CA 1
ATOM 16407 C C . ILE D 1 211 ? -38.402 -4.159 30.593 1.00 27.04 211 ILE D C 1
ATOM 16408 O O . ILE D 1 211 ? -38.276 -4.509 29.413 1.00 27.20 211 ILE D O 1
ATOM 16424 N N . GLN D 1 212 ? -39.505 -3.553 31.039 1.00 26.90 212 GLN D N 1
ATOM 16425 C CA . GLN D 1 212 ? -40.613 -3.266 30.134 1.00 27.23 212 GLN D CA 1
ATOM 16426 C C . GLN D 1 212 ? -40.191 -2.331 29.008 1.00 27.40 212 GLN D C 1
ATOM 16427 O O . GLN D 1 212 ? -40.738 -2.408 27.902 1.00 27.70 212 GLN D O 1
ATOM 16441 N N . LEU D 1 213 ? -39.230 -1.439 29.266 1.00 27.44 213 LEU D N 1
ATOM 16442 C CA . LEU D 1 213 ? -38.755 -0.552 28.209 1.00 27.12 213 LEU D CA 1
ATOM 16443 C C . LEU D 1 213 ? -38.146 -1.350 27.066 1.00 27.76 213 LEU D C 1
ATOM 16444 O O . LEU D 1 213 ? -38.372 -1.040 25.890 1.00 28.37 213 LEU D O 1
ATOM 16460 N N . PHE D 1 214 ? -37.373 -2.389 27.392 1.00 27.55 214 PHE D N 1
ATOM 16461 C CA . PHE D 1 214 ? -36.785 -3.241 26.366 1.00 27.73 214 PHE D CA 1
ATOM 16462 C C . PHE D 1 214 ? -37.826 -4.114 25.678 1.00 28.37 214 PHE D C 1
ATOM 16463 O O . PHE D 1 214 ? -37.598 -4.549 24.544 1.00 28.49 214 PHE D O 1
ATOM 16480 N N . VAL D 1 215 ? -38.957 -4.384 26.335 1.00 27.95 215 VAL D N 1
ATOM 16481 C CA . VAL D 1 215 ? -40.062 -5.059 25.660 1.00 28.14 215 VAL D CA 1
ATOM 16482 C C . VAL D 1 215 ? -40.668 -4.139 24.607 1.00 28.62 215 VAL D C 1
ATOM 16483 O O . VAL D 1 215 ? -40.888 -4.540 23.458 1.00 29.10 215 VAL D O 1
ATOM 16496 N N . GLU D 1 216 ? -40.938 -2.887 24.981 1.00 28.68 216 GLU D N 1
ATOM 16497 C CA . GLU D 1 216 ? -41.401 -1.885 24.030 1.00 29.33 216 GLU D CA 1
ATOM 16498 C C . GLU D 1 216 ? -40.311 -1.459 23.057 1.00 29.34 216 GLU D C 1
ATOM 16499 O O . GLU D 1 216 ? -40.592 -0.678 22.141 1.00 29.83 216 GLU D O 1
ATOM 16511 N N . ARG D 1 217 ? -39.083 -1.944 23.237 1.00 29.42 217 ARG D N 1
ATOM 16512 C CA . ARG D 1 217 ? -37.968 -1.591 22.372 1.00 29.29 217 ARG D CA 1
ATOM 16513 C C . ARG D 1 217 ? -37.769 -2.585 21.237 1.00 29.27 217 ARG D C 1
ATOM 16514 O O . ARG D 1 217 ? -37.157 -2.234 20.221 1.00 28.88 217 ARG D O 1
ATOM 16535 N N . GLY D 1 218 ? -38.280 -3.807 21.383 1.00 28.77 218 GLY D N 1
ATOM 16536 C CA . GLY D 1 218 ? -38.063 -4.863 20.422 1.00 28.71 218 GLY D CA 1
ATOM 16537 C C . GLY D 1 218 ? -36.955 -5.824 20.794 1.00 28.16 218 GLY D C 1
ATOM 16538 O O . GLY D 1 218 ? -36.786 -6.841 20.109 1.00 28.62 218 GLY D O 1
ATOM 16542 N N . ASP D 1 219 ? -36.201 -5.538 21.858 1.00 28.47 219 ASP D N 1
ATOM 16543 C CA . ASP D 1 219 ? -35.091 -6.400 22.247 1.00 28.09 219 ASP D CA 1
ATOM 16544 C C . ASP D 1 219 ? -35.557 -7.698 22.892 1.00 27.62 219 ASP D C 1
ATOM 16545 O O . ASP D 1 219 ? -34.771 -8.648 22.978 1.00 27.09 219 ASP D O 1
ATOM 16554 N N . ILE D 1 220 ? -36.807 -7.765 23.347 1.00 27.62 220 ILE D N 1
ATOM 16555 C CA . ILE D 1 220 ? -37.324 -8.955 24.012 1.00 27.47 220 ILE D CA 1
ATOM 16556 C C . ILE D 1 220 ? -38.839 -8.840 24.055 1.00 27.94 220 ILE D C 1
ATOM 16557 O O . ILE D 1 220 ? -39.401 -7.762 23.858 1.00 28.23 220 ILE D O 1
ATOM 16573 N N . THR D 1 221 ? -39.509 -9.962 24.306 1.00 27.16 221 THR D N 1
ATOM 16574 C CA . THR D 1 221 ? -40.962 -10.010 24.367 1.00 27.54 221 THR D CA 1
ATOM 16575 C C . THR D 1 221 ? -41.399 -10.581 25.708 1.00 27.36 221 THR D C 1
ATOM 16576 O O . THR D 1 221 ? -40.665 -11.342 26.346 1.00 27.31 221 THR D O 1
ATOM 16587 N N . GLN D 1 222 ? -42.605 -10.203 26.135 1.00 27.18 222 GLN D N 1
ATOM 16588 C CA . GLN D 1 222 ? -43.130 -10.717 27.396 1.00 27.25 222 GLN D CA 1
ATOM 16589 C C . GLN D 1 222 ? -43.229 -12.237 27.366 1.00 27.58 222 GLN D C 1
ATOM 16590 O O . GLN D 1 222 ? -42.920 -12.908 28.358 1.00 27.63 222 GLN D O 1
ATOM 16604 N N . ALA D 1 223 ? -43.659 -12.800 26.235 1.00 28.12 223 ALA D N 1
ATOM 16605 C CA . ALA D 1 223 ? -43.699 -14.250 26.096 1.00 28.01 223 ALA D CA 1
ATOM 16606 C C . ALA D 1 223 ? -42.319 -14.874 26.249 1.00 27.99 223 ALA D C 1
ATOM 16607 O O . ALA D 1 223 ? -42.220 -16.058 26.590 1.00 28.42 223 ALA D O 1
ATOM 16614 N N . GLU D 1 224 ? -41.254 -14.108 26.007 1.00 28.04 224 GLU D N 1
ATOM 16615 C CA . GLU D 1 224 ? -39.904 -14.620 26.210 1.00 28.08 224 GLU D CA 1
ATOM 16616 C C . GLU D 1 224 ? -39.464 -14.497 27.663 1.00 27.73 224 GLU D C 1
ATOM 16617 O O . GLU D 1 224 ? -38.716 -15.351 28.154 1.00 27.57 224 GLU D O 1
ATOM 16629 N N . LEU D 1 225 ? -39.914 -13.455 28.364 1.00 27.77 225 LEU D N 1
ATOM 16630 C CA . LEU D 1 225 ? -39.600 -13.327 29.783 1.00 27.67 225 LEU D CA 1
ATOM 16631 C C . LEU D 1 225 ? -40.293 -14.412 30.598 1.00 27.67 225 LEU D C 1
ATOM 16632 O O . LEU D 1 225 ? -39.692 -14.987 31.513 1.00 27.44 225 LEU D O 1
ATOM 16648 N N . ASP D 1 226 ? -41.556 -14.706 30.279 1.00 27.85 226 ASP D N 1
ATOM 16649 C CA . ASP D 1 226 ? -42.271 -15.760 30.990 1.00 27.79 226 ASP D CA 1
ATOM 16650 C C . ASP D 1 226 ? -41.544 -17.092 30.871 1.00 28.33 226 ASP D C 1
ATOM 16651 O O . ASP D 1 226 ? -41.534 -17.888 31.817 1.00 28.84 226 ASP D O 1
ATOM 16660 N N . LYS D 1 227 ? -40.918 -17.345 29.720 1.00 28.77 227 LYS D N 1
ATOM 16661 C CA . LYS D 1 227 ? -40.182 -18.588 29.530 1.00 28.82 227 LYS D CA 1
ATOM 16662 C C . LYS D 1 227 ? -38.832 -18.561 30.233 1.00 28.02 227 LYS D C 1
ATOM 16663 O O . LYS D 1 227 ? -38.359 -19.606 30.693 1.00 27.84 227 LYS D O 1
ATOM 16682 N N . ILE D 1 228 ? -38.197 -17.391 30.318 1.00 27.59 228 ILE D N 1
ATOM 16683 C CA . ILE D 1 228 ? -36.961 -17.274 31.085 1.00 27.35 228 ILE D CA 1
ATOM 16684 C C . ILE D 1 228 ? -37.207 -17.652 32.541 1.00 27.63 228 ILE D C 1
ATOM 16685 O O . ILE D 1 228 ? -36.347 -18.254 33.197 1.00 27.08 228 ILE D O 1
ATOM 16701 N N . ALA D 1 229 ? -38.383 -17.307 33.069 1.00 26.74 229 ALA D N 1
ATOM 16702 C CA . ALA D 1 229 ? -38.740 -17.735 34.416 1.00 27.02 229 ALA D CA 1
ATOM 16703 C C . ALA D 1 229 ? -38.767 -19.255 34.510 1.00 27.29 229 ALA D C 1
ATOM 16704 O O . ALA D 1 229 ? -38.233 -19.841 35.458 1.00 27.07 229 ALA D O 1
ATOM 16711 N N . GLN D 1 230 ? -39.380 -19.912 33.523 1.00 28.07 230 GLN D N 1
ATOM 16712 C CA . GLN D 1 230 ? -39.422 -21.371 33.520 1.00 28.53 230 GLN D CA 1
ATOM 16713 C C . GLN D 1 230 ? -38.024 -21.961 33.385 1.00 28.23 230 GLN D C 1
ATOM 16714 O O . GLN D 1 230 ? -37.674 -22.912 34.095 1.00 28.84 230 GLN D O 1
ATOM 16728 N N . ARG D 1 231 ? -37.208 -21.413 32.481 1.00 27.46 231 ARG D N 1
ATOM 16729 C CA . ARG D 1 231 ? -35.846 -21.914 32.323 1.00 27.11 231 ARG D CA 1
ATOM 16730 C C . ARG D 1 231 ? -35.048 -21.744 33.609 1.00 26.69 231 ARG D C 1
ATOM 16731 O O . ARG D 1 231 ? -34.239 -22.608 33.965 1.00 26.53 231 ARG D O 1
ATOM 16752 N N . THR D 1 232 ? -35.260 -20.633 34.320 1.00 26.90 232 THR D N 1
ATOM 16753 C CA . THR D 1 232 ? -34.578 -20.429 35.594 1.00 26.63 232 THR D CA 1
ATOM 16754 C C . THR D 1 232 ? -34.978 -21.498 36.601 1.00 26.69 232 THR D C 1
ATOM 16755 O O . THR D 1 232 ? -34.134 -22.007 37.348 1.00 26.69 232 THR D O 1
ATOM 16766 N N . ILE D 1 233 ? -36.262 -21.853 36.636 1.00 26.65 233 ILE D N 1
ATOM 16767 C CA . ILE D 1 233 ? -36.728 -22.883 37.561 1.00 27.17 233 ILE D CA 1
ATOM 16768 C C . ILE D 1 233 ? -36.037 -24.209 37.265 1.00 27.12 233 ILE D C 1
ATOM 16769 O O . ILE D 1 233 ? -35.522 -24.878 38.169 1.00 27.02 233 ILE D O 1
ATOM 16785 N N . GLY D 1 234 ? -36.011 -24.604 35.996 1.00 27.53 234 GLY D N 1
ATOM 16786 C CA . GLY D 1 234 ? -35.428 -25.860 35.580 1.00 27.54 234 GLY D CA 1
ATOM 16787 C C . GLY D 1 234 ? -33.969 -25.796 35.185 1.00 27.05 234 GLY D C 1
ATOM 16788 O O . GLY D 1 234 ? -33.456 -26.764 34.614 1.00 27.29 234 GLY D O 1
ATOM 16792 N N . SER D 1 235 ? -33.277 -24.690 35.469 1.00 26.63 235 SER D N 1
ATOM 16793 C CA . SER D 1 235 ? -31.866 -24.595 35.108 1.00 26.09 235 SER D CA 1
ATOM 16794 C C . SER D 1 235 ? -31.039 -25.643 35.841 1.00 26.15 235 SER D C 1
ATOM 16795 O O . SER D 1 235 ? -30.182 -26.301 35.238 1.00 26.10 235 SER D O 1
ATOM 16803 N N . GLY D 1 236 ? -31.274 -25.808 37.143 1.00 26.40 236 GLY D N 1
ATOM 16804 C CA . GLY D 1 236 ? -30.540 -26.812 37.896 1.00 26.15 236 GLY D CA 1
ATOM 16805 C C . GLY D 1 236 ? -30.659 -28.197 37.291 1.00 27.06 236 GLY D C 1
ATOM 16806 O O . GLY D 1 236 ? -29.702 -28.975 37.305 1.00 27.30 236 GLY D O 1
ATOM 16810 N N . MET D 1 237 ? -31.833 -28.523 36.746 1.00 26.61 237 MET D N 1
ATOM 16811 C CA . MET D 1 237 ? -32.042 -29.817 36.109 1.00 26.75 237 MET D CA 1
ATOM 16812 C C . MET D 1 237 ? -31.581 -29.829 34.658 1.00 26.99 237 MET D C 1
ATOM 16813 O O . MET D 1 237 ? -31.305 -30.907 34.119 1.00 27.25 237 MET D O 1
ATOM 16827 N N . GLU D 1 238 ? -31.497 -28.661 34.018 1.00 27.22 238 GLU D N 1
ATOM 16828 C CA . GLU D 1 238 ? -30.972 -28.594 32.659 1.00 26.64 238 GLU D CA 1
ATOM 16829 C C . GLU D 1 238 ? -29.497 -28.972 32.623 1.00 26.51 238 GLU D C 1
ATOM 16830 O O . GLU D 1 238 ? -29.044 -29.643 31.688 1.00 26.61 238 GLU D O 1
ATOM 16842 N N . LEU D 1 239 ? -28.733 -28.553 33.634 1.00 26.34 239 LEU D N 1
ATOM 16843 C CA . LEU D 1 239 ? -27.307 -28.854 33.664 1.00 25.94 239 LEU D CA 1
ATOM 16844 C C . LEU D 1 239 ? -27.032 -30.278 34.131 1.00 25.90 239 LEU D C 1
ATOM 16845 O O . LEU D 1 239 ? -26.033 -30.876 33.718 1.00 25.76 239 LEU D O 1
ATOM 16861 N N . VAL D 1 240 ? -27.897 -30.837 34.980 1.00 26.34 240 VAL D N 1
ATOM 16862 C CA . VAL D 1 240 ? -27.750 -32.237 35.370 1.00 26.89 240 VAL D CA 1
ATOM 16863 C C . VAL D 1 240 ? -27.869 -33.137 34.149 1.00 26.98 240 VAL D C 1
ATOM 16864 O O . VAL D 1 240 ? -27.194 -34.169 34.048 1.00 26.87 240 VAL D O 1
ATOM 16877 N N . GLN D 1 241 ? -28.734 -32.763 33.204 1.00 27.53 241 GLN D N 1
ATOM 16878 C CA . GLN D 1 241 ? -28.892 -33.545 31.984 1.00 27.46 241 GLN D CA 1
ATOM 16879 C C . GLN D 1 241 ? -27.753 -33.281 31.009 1.00 27.09 241 GLN D C 1
ATOM 16880 O O . GLN D 1 241 ? -27.287 -34.205 30.334 1.00 27.40 241 GLN D O 1
ATOM 16894 N N . LEU D 1 242 ? -27.289 -32.033 30.924 1.00 26.87 242 LEU D N 1
ATOM 16895 C CA . LEU D 1 242 ? -26.140 -31.732 30.076 1.00 26.76 242 LEU D CA 1
ATOM 16896 C C . LEU D 1 242 ? -24.873 -32.381 30.621 1.00 26.64 242 LEU D C 1
ATOM 16897 O O . LEU D 1 242 ? -24.178 -33.106 29.900 1.00 26.82 242 LEU D O 1
ATOM 16913 N N . TYR D 1 243 ? -24.555 -32.131 31.894 1.00 26.82 243 TYR D N 1
ATOM 16914 C CA . TYR D 1 243 ? -23.392 -32.773 32.499 1.00 26.92 243 TYR D CA 1
ATOM 16915 C C . TYR D 1 243 ? -23.498 -34.290 32.414 1.00 27.13 243 TYR D C 1
ATOM 16916 O O . TYR D 1 243 ? -22.495 -34.979 32.197 1.00 27.19 243 TYR D O 1
ATOM 16934 N N . GLY D 1 244 ? -24.702 -34.830 32.590 1.00 28.20 244 GLY D N 1
ATOM 16935 C CA . GLY D 1 244 ? -24.915 -36.264 32.536 1.00 28.35 244 GLY D CA 1
ATOM 16936 C C . GLY D 1 244 ? -24.500 -36.956 33.817 1.00 29.12 244 GLY D C 1
ATOM 16937 O O . GLY D 1 244 ? -25.221 -37.814 34.333 1.00 29.84 244 GLY D O 1
ATOM 16941 N N . ASN D 1 245 ? -23.333 -36.584 34.339 1.00 28.59 245 ASN D N 1
ATOM 16942 C CA . ASN D 1 245 ? -22.815 -37.100 35.598 1.00 28.84 245 ASN D CA 1
ATOM 16943 C C . ASN D 1 245 ? -22.717 -35.942 36.579 1.00 28.40 245 ASN D C 1
ATOM 16944 O O . ASN D 1 245 ? -21.954 -34.996 36.354 1.00 28.68 245 ASN D O 1
ATOM 16955 N N . GLY D 1 246 ? -23.476 -36.020 37.666 1.00 28.50 246 GLY D N 1
ATOM 16956 C CA . GLY D 1 246 ? -23.490 -34.942 38.626 1.00 28.50 246 GLY D CA 1
ATOM 16957 C C . GLY D 1 246 ? -24.156 -33.693 38.067 1.00 28.40 246 GLY D C 1
ATOM 16958 O O . GLY D 1 246 ? -24.817 -33.707 37.027 1.00 28.99 246 GLY D O 1
ATOM 16962 N N . SER D 1 247 ? -23.953 -32.591 38.782 1.00 27.12 247 SER D N 1
ATOM 16963 C CA . SER D 1 247 ? -24.694 -31.361 38.527 1.00 26.56 247 SER D CA 1
ATOM 16964 C C . SER D 1 247 ? -23.733 -30.180 38.390 1.00 25.66 247 SER D C 1
ATOM 16965 O O . SER D 1 247 ? -22.519 -30.333 38.203 1.00 25.57 247 SER D O 1
ATOM 16973 N N . ALA D 1 248 ? -24.285 -28.973 38.480 1.00 24.84 248 ALA D N 1
ATOM 16974 C CA . ALA D 1 248 ? -23.504 -27.756 38.324 1.00 24.30 248 ALA D CA 1
ATOM 16975 C C . ALA D 1 248 ? -22.597 -27.542 39.528 1.00 23.75 248 ALA D C 1
ATOM 16976 O O . ALA D 1 248 ? -22.870 -28.025 40.630 1.00 24.00 248 ALA D O 1
ATOM 16983 N N . TYR D 1 249 ? -21.506 -26.804 39.312 1.00 23.33 249 TYR D N 1
ATOM 16984 C CA . TYR D 1 249 ? -20.605 -26.495 40.415 1.00 23.14 249 TYR D CA 1
ATOM 16985 C C . TYR D 1 249 ? -19.831 -25.189 40.243 1.00 22.83 249 TYR D C 1
ATOM 16986 O O . TYR D 1 249 ? -19.423 -24.588 41.240 1.00 22.74 249 TYR D O 1
ATOM 17004 N N . PHE D 1 250 ? -19.623 -24.727 39.010 1.00 22.80 250 PHE D N 1
ATOM 17005 C CA . PHE D 1 250 ? -18.884 -23.481 38.815 1.00 22.81 250 PHE D CA 1
ATOM 17006 C C . PHE D 1 250 ? -19.642 -22.295 39.402 1.00 22.94 250 PHE D C 1
ATOM 17007 O O . PHE D 1 250 ? -19.128 -21.580 40.270 1.00 22.39 250 PHE D O 1
ATOM 17024 N N . ALA D 1 251 ? -20.874 -22.065 38.935 1.00 23.18 251 ALA D N 1
ATOM 17025 C CA . ALA D 1 251 ? -21.637 -20.919 39.428 1.00 22.84 251 ALA D CA 1
ATOM 17026 C C . ALA D 1 251 ? -22.017 -21.083 40.892 1.00 23.13 251 ALA D C 1
ATOM 17027 O O . ALA D 1 251 ? -21.851 -20.121 41.664 1.00 22.88 251 ALA D O 1
ATOM 17034 N N . PRO D 1 252 ? -22.523 -22.235 41.347 1.00 22.87 252 PRO D N 1
ATOM 17035 C CA . PRO D 1 252 ? -22.754 -22.397 42.792 1.00 22.96 252 PRO D CA 1
ATOM 17036 C C . PRO D 1 252 ? -21.537 -22.061 43.635 1.00 22.32 252 PRO D C 1
ATOM 17037 O O . PRO D 1 252 ? -21.677 -21.480 44.718 1.00 22.79 252 PRO D O 1
ATOM 17048 N N . ALA D 1 253 ? -20.339 -22.407 43.163 1.00 22.90 253 ALA D N 1
ATOM 17049 C CA . ALA D 1 253 ? -19.130 -22.097 43.919 1.00 22.63 253 ALA D CA 1
ATOM 17050 C C . ALA D 1 253 ? -18.845 -20.600 43.914 1.00 22.24 253 ALA D C 1
ATOM 17051 O O . ALA D 1 253 ? -18.500 -20.026 44.953 1.00 22.34 253 ALA D O 1
ATOM 17058 N N . THR D 1 254 ? -18.985 -19.951 42.755 1.00 22.88 254 THR D N 1
ATOM 17059 C CA . THR D 1 254 ? -18.739 -18.514 42.678 1.00 22.71 254 THR D CA 1
ATOM 17060 C C . THR D 1 254 ? -19.694 -17.745 43.583 1.00 22.64 254 THR D C 1
ATOM 17061 O O . THR D 1 254 ? -19.310 -16.742 44.195 1.00 22.51 254 THR D O 1
ATOM 17072 N N . ALA D 1 255 ? -20.942 -18.206 43.684 1.00 22.48 255 ALA D N 1
ATOM 17073 C CA . ALA D 1 255 ? -21.935 -17.518 44.502 1.00 22.99 255 ALA D CA 1
ATOM 17074 C C . ALA D 1 255 ? -21.513 -17.484 45.967 1.00 23.14 255 ALA D C 1
ATOM 17075 O O . ALA D 1 255 ? -21.427 -16.415 46.581 1.00 22.97 255 ALA D O 1
ATOM 17082 N N . ALA D 1 256 ? -21.247 -18.655 46.548 1.00 23.06 256 ALA D N 1
ATOM 17083 C CA . ALA D 1 256 ? -20.928 -18.720 47.968 1.00 23.12 256 ALA D CA 1
ATOM 17084 C C . ALA D 1 256 ? -19.643 -17.973 48.295 1.00 22.78 256 ALA D C 1
ATOM 17085 O O . ALA D 1 256 ? -19.518 -17.406 49.386 1.00 22.94 256 ALA D O 1
ATOM 17092 N N . ILE D 1 257 ? -18.675 -17.962 47.377 1.00 22.74 257 ILE D N 1
ATOM 17093 C CA . ILE D 1 257 ? -17.462 -17.184 47.604 1.00 22.63 257 ILE D CA 1
ATOM 17094 C C . ILE D 1 257 ? -17.780 -15.695 47.593 1.00 22.24 257 ILE D C 1
ATOM 17095 O O . ILE D 1 257 ? -17.195 -14.916 48.355 1.00 22.50 257 ILE D O 1
ATOM 17111 N N . GLU D 1 258 ? -18.711 -15.275 46.737 1.00 22.76 258 GLU D N 1
ATOM 17112 C CA . GLU D 1 258 ? -19.165 -13.889 46.774 1.00 22.96 258 GLU D CA 1
ATOM 17113 C C . GLU D 1 258 ? -19.826 -13.571 48.108 1.00 23.03 258 GLU D C 1
ATOM 17114 O O . GLU D 1 258 ? -19.554 -12.526 48.711 1.00 22.88 258 GLU D O 1
ATOM 17126 N N . MET D 1 259 ? -20.692 -14.465 48.588 1.00 22.56 259 MET D N 1
ATOM 17127 C CA . MET D 1 259 ? -21.323 -14.266 49.888 1.00 23.08 259 MET D CA 1
ATOM 17128 C C . MET D 1 259 ? -20.282 -14.257 51.000 1.00 22.73 259 MET D C 1
ATOM 17129 O O . MET D 1 259 ? -20.276 -13.364 51.856 1.00 22.74 259 MET D O 1
ATOM 17143 N N . ALA D 1 260 ? -19.389 -15.249 51.004 1.00 23.02 260 ALA D N 1
ATOM 17144 C CA . ALA D 1 260 ? -18.320 -15.275 51.995 1.00 22.95 260 ALA D CA 1
ATOM 17145 C C . ALA D 1 260 ? -17.449 -14.031 51.902 1.00 22.71 260 ALA D C 1
ATOM 17146 O O . ALA D 1 260 ? -16.925 -13.564 52.919 1.00 22.57 260 ALA D O 1
ATOM 17153 N N . SER D 1 261 ? -17.284 -13.481 50.697 1.00 22.97 261 SER D N 1
ATOM 17154 C CA . SER D 1 261 ? -16.504 -12.260 50.540 1.00 22.72 261 SER D CA 1
ATOM 17155 C C . SER D 1 261 ? -17.271 -11.042 51.036 1.00 22.56 261 SER D C 1
ATOM 17156 O O . SER D 1 261 ? -16.659 -10.068 51.489 1.00 22.43 261 SER D O 1
ATOM 17164 N N . ALA D 1 262 ? -18.603 -11.075 50.959 1.00 22.24 262 ALA D N 1
ATOM 17165 C CA . ALA D 1 262 ? -19.401 -9.976 51.489 1.00 22.71 262 ALA D CA 1
ATOM 17166 C C . ALA D 1 262 ? -19.380 -9.957 53.012 1.00 23.14 262 ALA D C 1
ATOM 17167 O O . ALA D 1 262 ? -19.541 -8.892 53.621 1.00 22.96 262 ALA D O 1
ATOM 17174 N N . TYR D 1 263 ? -19.182 -11.116 53.641 1.00 23.18 263 TYR D N 1
ATOM 17175 C CA . TYR D 1 263 ? -19.119 -11.184 55.095 1.00 23.20 263 TYR D CA 1
ATOM 17176 C C . TYR D 1 263 ? -17.726 -10.843 55.613 1.00 22.91 263 TYR D C 1
ATOM 17177 O O . TYR D 1 263 ? -17.591 -10.112 56.600 1.00 23.23 263 TYR D O 1
ATOM 17195 N N . LEU D 1 264 ? -16.681 -11.358 54.962 1.00 23.16 264 LEU D N 1
ATOM 17196 C CA . LEU D 1 264 ? -15.324 -11.148 55.457 1.00 23.33 264 LEU D CA 1
ATOM 17197 C C . LEU D 1 264 ? -14.874 -9.706 55.259 1.00 22.96 264 LEU D C 1
ATOM 17198 O O . LEU D 1 264 ? -14.188 -9.142 56.120 1.00 23.06 264 LEU D O 1
ATOM 17214 N N . ASN D 1 265 ? -15.239 -9.098 54.134 1.00 22.92 265 ASN D N 1
ATOM 17215 C CA . ASN D 1 265 ? -14.871 -7.719 53.847 1.00 22.92 265 ASN D CA 1
ATOM 17216 C C . ASN D 1 265 ? -15.938 -6.721 54.281 1.00 23.36 265 ASN D C 1
ATOM 17217 O O . ASN D 1 265 ? -15.764 -5.517 54.062 1.00 23.11 265 ASN D O 1
ATOM 17228 N N . ASP D 1 266 ? -17.028 -7.188 54.891 1.00 23.31 266 ASP D N 1
ATOM 17229 C CA . ASP D 1 266 ? -18.087 -6.313 55.392 1.00 23.59 266 ASP D CA 1
ATOM 17230 C C . ASP D 1 266 ? -18.566 -5.367 54.293 1.00 23.67 266 ASP D C 1
ATOM 17231 O O . ASP D 1 266 ? -18.627 -4.147 54.463 1.00 23.53 266 ASP D O 1
ATOM 17240 N N . LYS D 1 267 ? -18.912 -5.953 53.145 1.00 23.20 267 LYS D N 1
ATOM 17241 C CA . LYS D 1 267 ? -19.324 -5.166 51.990 1.00 22.94 267 LYS D CA 1
ATOM 17242 C C . LYS D 1 267 ? -20.729 -4.601 52.138 1.00 22.75 267 LYS D C 1
ATOM 17243 O O . LYS D 1 267 ? -21.051 -3.603 51.485 1.00 22.51 267 LYS D O 1
ATOM 17262 N N . LYS D 1 268 ? -21.567 -5.208 52.978 1.00 22.41 268 LYS D N 1
ATOM 17263 C CA . LYS D 1 268 ? -22.967 -4.808 53.105 1.00 22.93 268 LYS D CA 1
ATOM 17264 C C . LYS D 1 268 ? -23.651 -4.841 51.740 1.00 22.92 268 LYS D C 1
ATOM 17265 O O . LYS D 1 268 ? -24.325 -3.896 51.325 1.00 22.86 268 LYS D O 1
ATOM 17284 N N . SER D 1 269 ? -23.465 -5.954 51.038 1.00 23.15 269 SER D N 1
ATOM 17285 C CA . SER D 1 269 ? -23.994 -6.131 49.696 1.00 23.55 269 SER D CA 1
ATOM 17286 C C . SER D 1 269 ? -25.395 -6.731 49.737 1.00 24.26 269 SER D C 1
ATOM 17287 O O . SER D 1 269 ? -25.756 -7.460 50.666 1.00 24.11 269 SER D O 1
ATOM 17295 N N . VAL D 1 270 ? -26.182 -6.417 48.712 1.00 23.61 270 VAL D N 1
ATOM 17296 C CA . VAL D 1 270 ? -27.546 -6.916 48.588 1.00 23.80 270 VAL D CA 1
ATOM 17297 C C . VAL D 1 270 ? -27.488 -8.230 47.816 1.00 24.00 270 VAL D C 1
ATOM 17298 O O . VAL D 1 270 ? -27.147 -8.252 46.630 1.00 24.14 270 VAL D O 1
ATOM 17311 N N . ILE D 1 271 ? -27.825 -9.327 48.489 1.00 24.31 271 ILE D N 1
ATOM 17312 C CA . ILE D 1 271 ? -27.766 -10.661 47.905 1.00 24.08 271 ILE D CA 1
ATOM 17313 C C . ILE D 1 271 ? -29.044 -11.404 48.263 1.00 24.50 271 ILE D C 1
ATOM 17314 O O . ILE D 1 271 ? -29.512 -11.341 49.406 1.00 24.68 271 ILE D O 1
ATOM 17330 N N . VAL D 1 272 ? -29.608 -12.104 47.284 1.00 24.91 272 VAL D N 1
ATOM 17331 C CA . VAL D 1 272 ? -30.747 -12.982 47.527 1.00 24.99 272 VAL D CA 1
ATOM 17332 C C . VAL D 1 272 ? -30.213 -14.303 48.066 1.00 25.06 272 VAL D C 1
ATOM 17333 O O . VAL D 1 272 ? -29.368 -14.947 47.437 1.00 24.73 272 VAL D O 1
ATOM 17346 N N . CYS D 1 273 ? -30.697 -14.702 49.237 1.00 25.78 273 CYS D N 1
ATOM 17347 C CA . CYS D 1 273 ? -30.210 -15.912 49.884 1.00 26.22 273 CYS D CA 1
ATOM 17348 C C . CYS D 1 273 ? -31.263 -16.390 50.872 1.00 26.74 273 CYS D C 1
ATOM 17349 O O . CYS D 1 273 ? -32.201 -15.665 51.212 1.00 26.60 273 CYS D O 1
ATOM 17357 N N . SER D 1 274 ? -31.091 -17.627 51.331 1.00 26.48 274 SER D N 1
ATOM 17358 C CA . SER D 1 274 ? -32.045 -18.245 52.241 1.00 26.69 274 SER D CA 1
ATOM 17359 C C . SER D 1 274 ? -31.808 -17.743 53.660 1.00 26.74 274 SER D C 1
ATOM 17360 O O . SER D 1 274 ? -30.691 -17.824 54.179 1.00 26.57 274 SER D O 1
ATOM 17368 N N . CYS D 1 275 ? -32.864 -17.226 54.285 1.00 26.98 275 CYS D N 1
ATOM 17369 C CA . CYS D 1 275 ? -32.776 -16.627 55.609 1.00 27.15 275 CYS D CA 1
ATOM 17370 C C . CYS D 1 275 ? -33.861 -17.196 56.508 1.00 26.94 275 CYS D C 1
ATOM 17371 O O . CYS D 1 275 ? -34.981 -17.455 56.058 1.00 26.97 275 CYS D O 1
ATOM 17379 N N . TYR D 1 276 ? -33.520 -17.382 57.780 1.00 26.84 276 TYR D N 1
ATOM 17380 C CA . TYR D 1 276 ? -34.492 -17.818 58.774 1.00 26.92 276 TYR D CA 1
ATOM 17381 C C . TYR D 1 276 ? -35.460 -16.679 59.065 1.00 26.92 276 TYR D C 1
ATOM 17382 O O . TYR D 1 276 ? -35.053 -15.619 59.555 1.00 26.90 276 TYR D O 1
ATOM 17400 N N . LEU D 1 277 ? -36.735 -16.890 58.761 1.00 26.84 277 LEU D N 1
ATOM 17401 C CA . LEU D 1 277 ? -37.740 -15.852 58.925 1.00 27.10 277 LEU D CA 1
ATOM 17402 C C . LEU D 1 277 ? -38.387 -15.936 60.303 1.00 27.11 277 LEU D C 1
ATOM 17403 O O . LEU D 1 277 ? -38.410 -16.988 60.947 1.00 27.24 277 LEU D O 1
ATOM 17419 N N . GLU D 1 278 ? -38.916 -14.801 60.748 1.00 26.94 278 GLU D N 1
ATOM 17420 C CA . GLU D 1 278 ? -39.632 -14.699 62.014 1.00 27.24 278 GLU D CA 1
ATOM 17421 C C . GLU D 1 278 ? -40.696 -13.609 61.883 1.00 27.57 278 GLU D C 1
ATOM 17422 O O . GLU D 1 278 ? -40.702 -12.606 62.594 1.00 27.15 278 GLU D O 1
ATOM 17434 N N . GLY D 1 279 ? -41.628 -13.807 60.948 1.00 27.89 279 GLY D N 1
ATOM 17435 C CA . GLY D 1 279 ? -42.693 -12.858 60.669 1.00 28.31 279 GLY D CA 1
ATOM 17436 C C . GLY D 1 279 ? -42.664 -12.318 59.253 1.00 27.89 279 GLY D C 1
ATOM 17437 O O . GLY D 1 279 ? -43.715 -11.965 58.708 1.00 28.14 279 GLY D O 1
ATOM 17441 N N . GLU D 1 280 ? -41.480 -12.249 58.648 1.00 27.61 280 GLU D N 1
ATOM 17442 C CA . GLU D 1 280 ? -41.363 -11.741 57.289 1.00 27.50 280 GLU D CA 1
ATOM 17443 C C . GLU D 1 280 ? -42.242 -12.545 56.341 1.00 27.33 280 GLU D C 1
ATOM 17444 O O . GLU D 1 280 ? -42.296 -13.777 56.410 1.00 27.23 280 GLU D O 1
ATOM 17456 N N . TYR D 1 281 ? -42.940 -11.837 55.455 1.00 28.12 281 TYR D N 1
ATOM 17457 C CA . TYR D 1 281 ? -43.836 -12.429 54.466 1.00 28.00 281 TYR D CA 1
ATOM 17458 C C . TYR D 1 281 ? -44.978 -13.215 55.100 1.00 28.40 281 TYR D C 1
ATOM 17459 O O . TYR D 1 281 ? -45.652 -13.986 54.405 1.00 28.37 281 TYR D O 1
ATOM 17477 N N . GLY D 1 282 ? -45.216 -13.045 56.399 1.00 27.51 282 GLY D N 1
ATOM 17478 C CA . GLY D 1 282 ? -46.264 -13.783 57.074 1.00 27.60 282 GLY D CA 1
ATOM 17479 C C . GLY D 1 282 ? -45.885 -15.182 57.496 1.00 27.71 282 GLY D C 1
ATOM 17480 O O . GLY D 1 282 ? -46.774 -15.994 57.768 1.00 27.87 282 GLY D O 1
ATOM 17484 N N . HIS D 1 283 ? -44.592 -15.492 57.565 1.00 28.38 283 HIS D N 1
ATOM 17485 C CA . HIS D 1 283 ? -44.121 -16.811 57.959 1.00 28.40 283 HIS D CA 1
ATOM 17486 C C . HIS D 1 283 ? -43.081 -16.672 59.061 1.00 28.53 283 HIS D C 1
ATOM 17487 O O . HIS D 1 283 ? -42.509 -15.601 59.277 1.00 28.69 283 HIS D O 1
ATOM 17501 N N . SER D 1 284 ? -42.845 -17.777 59.764 1.00 28.00 284 SER D N 1
ATOM 17502 C CA . SER D 1 284 ? -41.841 -17.813 60.817 1.00 27.81 284 SER D CA 1
ATOM 17503 C C . SER D 1 284 ? -41.422 -19.257 61.045 1.00 27.21 284 SER D C 1
ATOM 17504 O O . SER D 1 284 ? -42.182 -20.190 60.767 1.00 27.42 284 SER D O 1
ATOM 17512 N N . ASP D 1 285 ? -40.199 -19.426 61.549 1.00 26.73 285 ASP D N 1
ATOM 17513 C CA . ASP D 1 285 ? -39.617 -20.748 61.783 1.00 26.85 285 ASP D CA 1
ATOM 17514 C C . ASP D 1 285 ? -39.475 -21.521 60.473 1.00 26.61 285 ASP D C 1
ATOM 17515 O O . ASP D 1 285 ? -39.886 -22.677 60.353 1.00 27.17 285 ASP D O 1
ATOM 17524 N N . VAL D 1 286 ? -38.887 -20.865 59.479 1.00 26.87 286 VAL D N 1
ATOM 17525 C CA . VAL D 1 286 ? -38.654 -21.485 58.183 1.00 26.71 286 VAL D CA 1
ATOM 17526 C C . VAL D 1 286 ? -37.665 -20.617 57.421 1.00 26.31 286 VAL D C 1
ATOM 17527 O O . VAL D 1 286 ? -37.709 -19.384 57.494 1.00 26.40 286 VAL D O 1
ATOM 17540 N N . TYR D 1 287 ? -36.741 -21.275 56.727 1.00 26.77 287 TYR D N 1
ATOM 17541 C CA . TYR D 1 287 ? -35.835 -20.585 55.824 1.00 26.77 287 TYR D CA 1
ATOM 17542 C C . TYR D 1 287 ? -36.517 -20.340 54.484 1.00 26.91 287 TYR D C 1
ATOM 17543 O O . TYR D 1 287 ? -37.347 -21.133 54.028 1.00 26.56 287 TYR D O 1
ATOM 17561 N N . LEU D 1 288 ? -36.154 -19.230 53.851 1.00 27.77 288 LEU D N 1
ATOM 17562 C CA . LEU D 1 288 ? -36.802 -18.823 52.614 1.00 27.61 288 LEU D CA 1
ATOM 17563 C C . LEU D 1 288 ? -35.892 -17.854 51.875 1.00 27.48 288 LEU D C 1
ATOM 17564 O O . LEU D 1 288 ? -35.204 -17.044 52.501 1.00 27.53 288 LEU D O 1
ATOM 17580 N N . GLY D 1 289 ? -35.900 -17.940 50.546 1.00 27.19 289 GLY D N 1
ATOM 17581 C CA . GLY D 1 289 ? -35.065 -17.086 49.724 1.00 26.87 289 GLY D CA 1
ATOM 17582 C C . GLY D 1 289 ? -35.584 -15.667 49.627 1.00 26.63 289 GLY D C 1
ATOM 17583 O O . GLY D 1 289 ? -36.701 -15.439 49.152 1.00 26.77 289 GLY D O 1
ATOM 17587 N N . THR D 1 290 ? -34.777 -14.703 50.065 1.00 26.05 290 THR D N 1
ATOM 17588 C CA . THR D 1 290 ? -35.178 -13.305 50.095 1.00 25.91 290 THR D CA 1
ATOM 17589 C C . THR D 1 290 ? -33.934 -12.440 49.962 1.00 25.82 290 THR D C 1
ATOM 17590 O O . THR D 1 290 ? -32.841 -12.873 50.345 1.00 25.43 290 THR D O 1
ATOM 17601 N N . PRO D 1 291 ? -34.059 -11.227 49.424 1.00 25.44 291 PRO D N 1
ATOM 17602 C CA . PRO D 1 291 ? -32.922 -10.302 49.451 1.00 24.92 291 PRO D CA 1
ATOM 17603 C C . PRO D 1 291 ? -32.568 -9.908 50.876 1.00 24.45 291 PRO D C 1
ATOM 17604 O O . PRO D 1 291 ? -33.405 -9.935 51.782 1.00 24.38 291 PRO D O 1
ATOM 17615 N N . ALA D 1 292 ? -31.306 -9.540 51.069 1.00 24.43 292 ALA D N 1
ATOM 17616 C CA . ALA D 1 292 ? -30.809 -9.220 52.398 1.00 24.28 292 ALA D CA 1
ATOM 17617 C C . ALA D 1 292 ? -29.464 -8.525 52.263 1.00 24.23 292 ALA D C 1
ATOM 17618 O O . ALA D 1 292 ? -28.829 -8.565 51.206 1.00 23.96 292 ALA D O 1
ATOM 17625 N N . ILE D 1 293 ? -29.042 -7.886 53.353 1.00 24.23 293 ILE D N 1
ATOM 17626 C CA . ILE D 1 293 ? -27.745 -7.226 53.437 1.00 23.95 293 ILE D CA 1
ATOM 17627 C C . ILE D 1 293 ? -26.782 -8.165 54.148 1.00 23.80 293 ILE D C 1
ATOM 17628 O O . ILE D 1 293 ? -27.074 -8.649 55.248 1.00 24.32 293 ILE D O 1
ATOM 17644 N N . ILE D 1 294 ? -25.637 -8.423 53.524 1.00 23.86 294 ILE D N 1
ATOM 17645 C CA . ILE D 1 294 ? -24.607 -9.289 54.088 1.00 24.30 294 ILE D CA 1
ATOM 17646 C C . ILE D 1 294 ? -23.404 -8.424 54.431 1.00 23.79 294 ILE D C 1
ATOM 17647 O O . ILE D 1 294 ? -22.867 -7.722 53.566 1.00 23.50 294 ILE D O 1
ATOM 17663 N N . GLY D 1 295 ? -22.980 -8.481 55.682 1.00 23.98 295 GLY D N 1
ATOM 17664 C CA . GLY D 1 295 ? -21.830 -7.728 56.151 1.00 24.05 295 GLY D CA 1
ATOM 17665 C C . GLY D 1 295 ? -21.120 -8.484 57.249 1.00 23.93 295 GLY D C 1
ATOM 17666 O O . GLY D 1 295 ? -21.189 -9.715 57.318 1.00 23.87 295 GLY D O 1
ATOM 17670 N N . ALA D 1 296 ? -20.439 -7.739 58.122 1.00 24.50 296 ALA D N 1
ATOM 17671 C CA . ALA D 1 296 ? -19.664 -8.361 59.189 1.00 24.39 296 ALA D CA 1
ATOM 17672 C C . ALA D 1 296 ? -20.535 -9.147 60.159 1.00 24.71 296 ALA D C 1
ATOM 17673 O O . ALA D 1 296 ? -20.026 -10.044 60.840 1.00 24.91 296 ALA D O 1
ATOM 17680 N N . ASN D 1 297 ? -21.828 -8.832 60.244 1.00 24.36 297 ASN D N 1
ATOM 17681 C CA . ASN D 1 297 ? -22.754 -9.544 61.114 1.00 24.47 297 ASN D CA 1
ATOM 17682 C C . ASN D 1 297 ? -23.552 -10.605 60.366 1.00 24.58 297 ASN D C 1
ATOM 17683 O O . ASN D 1 297 ? -24.623 -11.008 60.832 1.00 24.88 297 ASN D O 1
ATOM 17694 N N . GLY D 1 298 ? -23.057 -11.069 59.225 1.00 24.46 298 GLY D N 1
ATOM 17695 C CA . GLY D 1 298 ? -23.845 -11.987 58.418 1.00 24.47 298 GLY D CA 1
ATOM 17696 C C . GLY D 1 298 ? -25.057 -11.267 57.862 1.00 24.68 298 GLY D C 1
ATOM 17697 O O . GLY D 1 298 ? -24.941 -10.206 57.239 1.00 24.62 298 GLY D O 1
ATOM 17701 N N . ILE D 1 299 ? -26.239 -11.835 58.088 1.00 24.81 299 ILE D N 1
ATOM 17702 C CA . ILE D 1 299 ? -27.478 -11.196 57.661 1.00 25.12 299 ILE D CA 1
ATOM 17703 C C . ILE D 1 299 ? -27.641 -9.901 58.444 1.00 24.91 299 ILE D C 1
ATOM 17704 O O . ILE D 1 299 ? -28.162 -9.903 59.565 1.00 25.22 299 ILE D O 1
ATOM 17720 N N . GLU D 1 300 ? -27.189 -8.788 57.863 1.00 24.97 300 GLU D N 1
ATOM 17721 C CA . GLU D 1 300 ? -27.366 -7.493 58.510 1.00 24.92 300 GLU D CA 1
ATOM 17722 C C . GLU D 1 300 ? -28.839 -7.103 58.558 1.00 25.14 300 GLU D C 1
ATOM 17723 O O . GLU D 1 300 ? -29.315 -6.572 59.569 1.00 25.25 300 GLU D O 1
ATOM 17735 N N . LYS D 1 301 ? -29.572 -7.363 57.478 1.00 25.33 301 LYS D N 1
ATOM 17736 C CA . LYS D 1 301 ? -30.976 -6.992 57.381 1.00 25.11 301 LYS D CA 1
ATOM 17737 C C . LYS D 1 301 ? -31.649 -7.875 56.341 1.00 24.89 301 LYS D C 1
ATOM 17738 O O . LYS D 1 301 ? -31.034 -8.227 55.333 1.00 24.79 301 LYS D O 1
ATOM 17757 N N . ILE D 1 302 ? -32.910 -8.217 56.587 1.00 23.84 302 ILE D N 1
ATOM 17758 C CA . ILE D 1 302 ? -33.755 -8.873 55.597 1.00 24.03 302 ILE D CA 1
ATOM 17759 C C . ILE D 1 302 ? -34.597 -7.802 54.922 1.00 24.52 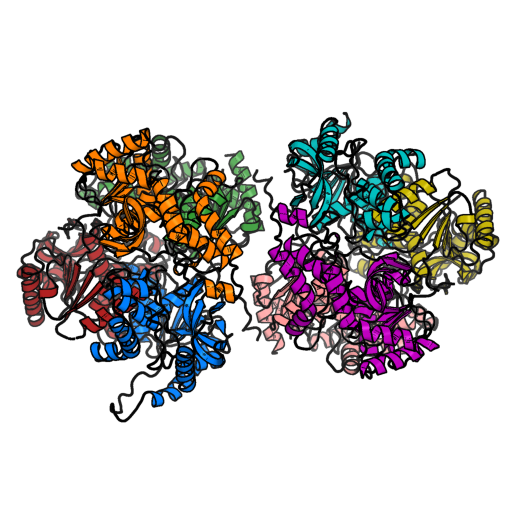302 ILE D C 1
ATOM 17760 O O . ILE D 1 302 ? -35.217 -6.970 55.597 1.00 24.33 302 ILE D O 1
ATOM 17776 N N . ILE D 1 303 ? -34.611 -7.810 53.594 1.00 24.65 303 ILE D N 1
ATOM 17777 C CA . ILE D 1 303 ? -35.385 -6.857 52.809 1.00 24.52 303 ILE D CA 1
ATOM 17778 C C . ILE D 1 303 ? -36.639 -7.575 52.326 1.00 25.15 303 ILE D C 1
ATOM 17779 O O . ILE D 1 303 ? -36.574 -8.438 51.444 1.00 25.16 303 ILE D O 1
ATOM 17795 N N . THR D 1 304 ? -37.784 -7.224 52.907 1.00 26.23 304 THR D N 1
ATOM 17796 C CA . THR D 1 304 ? -39.055 -7.823 52.521 1.00 26.25 304 THR D CA 1
ATOM 17797 C C . THR D 1 304 ? -39.585 -7.121 51.277 1.00 25.99 304 THR D C 1
ATOM 17798 O O . THR D 1 304 ? -39.882 -5.921 51.312 1.00 26.36 304 THR D O 1
ATOM 17809 N N . LEU D 1 305 ? -39.706 -7.864 50.182 1.00 28.31 305 LEU D N 1
ATOM 17810 C CA . LEU D 1 305 ? -40.135 -7.286 48.918 1.00 27.99 305 LEU D CA 1
ATOM 17811 C C . LEU D 1 305 ? -41.634 -7.023 48.919 1.00 28.47 305 LEU D C 1
ATOM 17812 O O . LEU D 1 305 ? -42.419 -7.744 49.541 1.00 29.43 305 LEU D O 1
ATOM 17828 N N . LYS D 1 306 ? -42.022 -5.970 48.206 1.00 31.59 306 LYS D N 1
ATOM 17829 C CA . LYS D 1 306 ? -43.426 -5.630 48.020 1.00 31.59 306 LYS D CA 1
ATOM 17830 C C . LYS D 1 306 ? -43.989 -6.525 46.921 1.00 31.59 306 LYS D C 1
ATOM 17831 O O . LYS D 1 306 ? -43.685 -6.333 45.739 1.00 31.59 306 LYS D O 1
ATOM 17850 N N . LEU D 1 307 ? -44.794 -7.512 47.305 1.00 32.03 307 LEU D N 1
ATOM 17851 C CA . LEU D 1 307 ? -45.313 -8.507 46.378 1.00 32.03 307 LEU D CA 1
ATOM 17852 C C . LEU D 1 307 ? -46.798 -8.283 46.120 1.00 32.03 307 LEU D C 1
ATOM 17853 O O . LEU D 1 307 ? -47.483 -7.550 46.837 1.00 32.03 307 LEU D O 1
ATOM 17869 N N . SER D 1 308 ? -47.287 -8.940 45.073 1.00 33.08 308 SER D N 1
ATOM 17870 C CA . SER D 1 308 ? -48.695 -8.928 44.719 1.00 33.08 308 SER D CA 1
ATOM 17871 C C . SER D 1 308 ? -49.383 -10.155 45.314 1.00 33.08 308 SER D C 1
ATOM 17872 O O . SER D 1 308 ? -48.767 -10.982 45.990 1.00 33.08 308 SER D O 1
ATOM 17880 N N . SER D 1 309 ? -50.686 -10.272 45.054 1.00 32.23 309 SER D N 1
ATOM 17881 C CA . SER D 1 309 ? -51.426 -11.436 45.528 1.00 32.23 309 SER D CA 1
ATOM 17882 C C . SER D 1 309 ? -50.981 -12.701 44.807 1.00 32.23 309 SER D C 1
ATOM 17883 O O . SER D 1 309 ? -50.880 -13.770 45.421 1.00 32.23 309 SER D O 1
ATOM 17891 N N . GLU D 1 310 ? -50.704 -12.601 43.505 1.00 34.36 310 GLU D N 1
ATOM 17892 C CA . GLU D 1 310 ? -50.276 -13.772 42.748 1.00 34.36 310 GLU D CA 1
ATOM 17893 C C . GLU D 1 310 ? -48.898 -14.244 43.193 1.00 34.36 310 GLU D C 1
ATOM 17894 O O . GLU D 1 310 ? -48.636 -15.451 43.248 1.00 34.36 310 GLU D O 1
ATOM 17906 N N . GLU D 1 311 ? -48.004 -13.309 43.518 1.00 33.21 311 GLU D N 1
ATOM 17907 C CA . GLU D 1 311 ? -46.655 -13.677 43.932 1.00 33.21 311 GLU D CA 1
ATOM 17908 C C . GLU D 1 311 ? -46.616 -14.186 45.367 1.00 33.21 311 GLU D C 1
ATOM 17909 O O . GLU D 1 311 ? -45.805 -15.063 45.687 1.00 33.21 311 GLU D O 1
ATOM 17921 N N . GLN D 1 312 ? -47.471 -13.652 46.243 1.00 32.88 312 GLN D N 1
ATOM 17922 C CA . GLN D 1 312 ? -47.534 -14.152 47.613 1.00 32.88 312 GLN D CA 1
ATOM 17923 C C . GLN D 1 312 ? -48.079 -15.574 47.651 1.00 32.88 312 GLN D C 1
ATOM 17924 O O . GLN D 1 312 ? -47.598 -16.410 48.425 1.00 32.88 312 GLN D O 1
ATOM 17938 N N . ALA D 1 313 ? -49.088 -15.865 46.824 1.00 32.81 313 ALA D N 1
ATOM 17939 C CA . ALA D 1 313 ? -49.629 -17.218 46.763 1.00 32.81 313 ALA D CA 1
ATOM 17940 C C . ALA D 1 313 ? -48.555 -18.216 46.350 1.00 32.81 313 ALA D C 1
ATOM 17941 O O . ALA D 1 313 ? -48.500 -19.334 46.876 1.00 32.81 313 ALA D O 1
ATOM 17948 N N . LYS D 1 314 ? -47.692 -17.830 45.407 1.00 32.29 314 LYS D N 1
ATOM 17949 C CA . LYS D 1 314 ? -46.573 -18.687 45.032 1.00 32.29 314 LYS D CA 1
ATOM 17950 C C . LYS D 1 314 ? -45.603 -18.854 46.193 1.00 32.29 314 LYS D C 1
ATOM 17951 O O . LYS D 1 314 ? -45.089 -19.955 46.429 1.00 32.29 314 LYS D O 1
ATOM 17970 N N . LEU D 1 315 ? -45.337 -17.773 46.929 1.00 31.73 315 LEU D N 1
ATOM 17971 C CA . LEU D 1 315 ? -44.462 -17.870 48.092 1.00 31.73 315 LEU D CA 1
ATOM 17972 C C . LEU D 1 315 ? -45.081 -18.755 49.164 1.00 31.73 315 LEU D C 1
ATOM 17973 O O . LEU D 1 315 ? -44.384 -19.555 49.801 1.00 31.73 315 LEU D O 1
ATOM 17989 N N . ASP D 1 316 ? -46.392 -18.630 49.377 1.00 32.20 316 ASP D N 1
ATOM 17990 C CA . ASP D 1 316 ? -47.076 -19.505 50.322 1.00 32.20 316 ASP D CA 1
ATOM 17991 C C . ASP D 1 316 ? -47.055 -20.954 49.853 1.00 32.20 316 ASP D C 1
ATOM 17992 O O . ASP D 1 316 ? -46.968 -21.870 50.679 1.00 32.20 316 ASP D O 1
ATOM 18001 N N . ALA D 1 317 ? -47.130 -21.181 48.540 1.00 32.07 317 ALA D N 1
ATOM 18002 C CA . ALA D 1 317 ? -47.048 -22.539 48.016 1.00 32.07 317 ALA D CA 1
ATOM 18003 C C . ALA D 1 317 ? -45.645 -23.114 48.169 1.00 32.07 317 ALA D C 1
ATOM 18004 O O . ALA D 1 317 ? -45.481 -24.337 48.232 1.00 32.07 317 ALA D O 1
ATOM 18011 N N . SER D 1 318 ? -44.628 -22.253 48.233 1.00 31.62 318 SER D N 1
ATOM 18012 C CA . SER D 1 318 ? -43.255 -22.720 48.391 1.00 31.62 318 SER D CA 1
ATOM 18013 C C . SER D 1 318 ? -42.948 -23.050 49.848 1.00 31.62 318 SER D C 1
ATOM 18014 O O . SER D 1 318 ? -42.352 -24.091 50.142 1.00 31.62 318 SER D O 1
ATOM 18022 N N . VAL D 1 319 ? -43.350 -22.173 50.772 1.00 31.65 319 VAL D N 1
ATOM 18023 C CA . VAL D 1 319 ? -43.104 -22.419 52.191 1.00 31.65 319 VAL D CA 1
ATOM 18024 C C . VAL D 1 319 ? -43.709 -23.752 52.612 1.00 31.65 319 VAL D C 1
ATOM 18025 O O . VAL D 1 319 ? -43.141 -24.477 53.439 1.00 31.65 319 VAL D O 1
ATOM 18038 N N . LYS D 1 320 ? -44.869 -24.099 52.050 1.00 33.31 320 LYS D N 1
ATOM 18039 C CA . LYS D 1 320 ? -45.509 -25.361 52.406 1.00 33.31 320 LYS D CA 1
ATOM 18040 C C . LYS D 1 320 ? -44.748 -26.552 51.840 1.00 33.31 320 LYS D C 1
ATOM 18041 O O . LYS D 1 320 ? -44.761 -27.634 52.437 1.00 33.31 320 LYS D O 1
ATOM 18060 N N . GLU D 1 321 ? -44.085 -26.378 50.696 1.00 32.75 321 GLU D N 1
ATOM 18061 C CA . GLU D 1 321 ? -43.276 -27.455 50.139 1.00 32.75 321 GLU D CA 1
ATOM 18062 C C . GLU D 1 321 ? -41.962 -27.624 50.893 1.00 32.75 321 GLU D C 1
ATOM 18063 O O . GLU D 1 321 ? -41.405 -28.727 50.916 1.00 32.75 321 GLU D O 1
ATOM 18075 N N . ILE D 1 322 ? -41.457 -26.558 51.508 1.00 30.74 322 ILE D N 1
ATOM 18076 C CA . ILE D 1 322 ? -40.227 -26.629 52.288 1.00 30.74 322 ILE D CA 1
ATOM 18077 C C . ILE D 1 322 ? -40.473 -27.448 53.551 1.00 30.74 322 ILE D C 1
ATOM 18078 O O . ILE D 1 322 ? -41.455 -27.231 54.263 1.00 30.74 322 ILE D O 1
ATOM 18094 N N . ALA E 1 12 ? 34.173 15.277 -33.179 1.00 30.87 12 ALA E N 1
ATOM 18095 C CA . ALA E 1 12 ? 35.321 15.379 -32.283 1.00 30.87 12 ALA E CA 1
ATOM 18096 C C . ALA E 1 12 ? 34.952 14.946 -30.865 1.00 30.87 12 ALA E C 1
ATOM 18097 O O . ALA E 1 12 ? 35.725 15.142 -29.927 1.00 30.87 12 ALA E O 1
ATOM 18103 N N . VAL E 1 13 ? 33.770 14.352 -30.718 1.00 29.48 13 VAL E N 1
ATOM 18104 C CA . VAL E 1 13 ? 33.252 13.929 -29.424 1.00 29.48 13 VAL E CA 1
ATOM 18105 C C . VAL E 1 13 ? 32.910 12.448 -29.495 1.00 29.48 13 VAL E C 1
ATOM 18106 O O . VAL E 1 13 ? 32.588 11.912 -30.561 1.00 29.48 13 VAL E O 1
ATOM 18119 N N . ARG E 1 14 ? 32.988 11.782 -28.345 1.00 30.45 14 ARG E N 1
ATOM 18120 C CA . ARG E 1 14 ? 32.779 10.344 -28.271 1.00 30.45 14 ARG E CA 1
ATOM 18121 C C . ARG E 1 14 ? 32.169 9.995 -26.922 1.00 30.45 14 ARG E C 1
ATOM 18122 O O . ARG E 1 14 ? 32.533 10.582 -25.900 1.00 30.45 14 ARG E O 1
ATOM 18143 N N . ARG E 1 15 ? 31.243 9.039 -26.928 1.00 27.06 15 ARG E N 1
ATOM 18144 C CA . ARG E 1 15 ? 30.702 8.525 -25.679 1.00 27.06 15 ARG E CA 1
ATOM 18145 C C . ARG E 1 15 ? 31.800 7.841 -24.878 1.00 27.06 15 ARG E C 1
ATOM 18146 O O . ARG E 1 15 ? 32.671 7.169 -25.436 1.00 27.06 15 ARG E O 1
ATOM 18167 N N . ASN E 1 16 ? 31.757 8.013 -23.559 1.00 27.48 16 ASN E N 1
ATOM 18168 C CA . ASN E 1 16 ? 32.585 7.189 -22.695 1.00 27.48 16 ASN E CA 1
ATOM 18169 C C . ASN E 1 16 ? 32.234 5.724 -22.919 1.00 27.48 16 ASN E C 1
ATOM 18170 O O . ASN E 1 16 ? 31.103 5.382 -23.275 1.00 27.48 16 ASN E O 1
ATOM 18181 N N . LYS E 1 17 ? 33.217 4.850 -22.723 1.00 27.77 17 LYS E N 1
ATOM 18182 C CA . LYS E 1 17 ? 33.032 3.417 -22.945 1.00 27.77 17 LYS E CA 1
ATOM 18183 C C . LYS E 1 17 ? 33.543 2.666 -21.721 1.00 27.77 17 LYS E C 1
ATOM 18184 O O . LYS E 1 17 ? 34.750 2.460 -21.565 1.00 27.77 17 LYS E O 1
ATOM 18203 N N . ILE E 1 18 ? 32.618 2.258 -20.858 1.00 26.86 18 ILE E N 1
ATOM 18204 C CA . ILE E 1 18 ? 32.943 1.468 -19.677 1.00 26.86 18 ILE E CA 1
ATOM 18205 C C . ILE E 1 18 ? 32.769 -0.003 -20.030 1.00 26.86 18 ILE E C 1
ATOM 18206 O O . ILE E 1 18 ? 31.680 -0.430 -20.425 1.00 26.86 18 ILE E O 1
ATOM 18222 N N . SER E 1 19 ? 33.842 -0.776 -19.896 1.00 27.64 19 SER E N 1
ATOM 18223 C CA . SER E 1 19 ? 33.793 -2.219 -20.092 1.00 27.64 19 SER E CA 1
ATOM 18224 C C . SER E 1 19 ? 33.808 -2.909 -18.736 1.00 27.64 19 SER E C 1
ATOM 18225 O O . SER E 1 19 ? 34.630 -2.579 -17.874 1.00 27.64 19 SER E O 1
ATOM 18233 N N . LEU E 1 20 ? 32.899 -3.859 -18.551 1.00 26.70 20 LEU E N 1
ATOM 18234 C CA . LEU E 1 20 ? 32.730 -4.566 -17.283 1.00 26.97 20 LEU E CA 1
ATOM 18235 C C . LEU E 1 20 ? 33.138 -6.023 -17.497 1.00 27.47 20 LEU E C 1
ATOM 18236 O O . LEU E 1 20 ? 32.339 -6.850 -17.938 1.00 27.66 20 LEU E O 1
ATOM 18252 N N . ILE E 1 21 ? 34.396 -6.333 -17.182 1.00 27.12 21 ILE E N 1
ATOM 18253 C CA . ILE E 1 21 ? 34.889 -7.702 -17.279 1.00 27.17 21 ILE E CA 1
ATOM 18254 C C . ILE E 1 21 ? 34.276 -8.500 -16.138 1.00 26.99 21 ILE E C 1
ATOM 18255 O O . ILE E 1 21 ? 34.817 -8.536 -15.027 1.00 26.95 21 ILE E O 1
ATOM 18271 N N . GLY E 1 22 ? 33.145 -9.145 -16.409 1.00 28.09 22 GLY E N 1
ATOM 18272 C CA . GLY E 1 22 ? 32.389 -9.841 -15.387 1.00 27.65 22 GLY E CA 1
ATOM 18273 C C . GLY E 1 22 ? 30.993 -9.272 -15.251 1.00 27.14 22 GLY E C 1
ATOM 18274 O O . GLY E 1 22 ? 30.816 -8.155 -14.754 1.00 26.79 22 GLY E O 1
ATOM 18278 N N . ALA E 1 23 ? 29.992 -10.028 -15.697 1.00 27.10 23 ALA E N 1
ATOM 18279 C CA . ALA E 1 23 ? 28.602 -9.582 -15.704 1.00 25.72 23 ALA E CA 1
ATOM 18280 C C . ALA E 1 23 ? 27.788 -10.278 -14.618 1.00 24.79 23 ALA E C 1
ATOM 18281 O O . ALA E 1 23 ? 26.620 -10.616 -14.816 1.00 24.38 23 ALA E O 1
ATOM 18288 N N . GLY E 1 24 ? 28.400 -10.498 -13.458 1.00 24.97 24 GLY E N 1
ATOM 18289 C CA . GLY E 1 24 ? 27.693 -11.076 -12.335 1.00 23.84 24 GLY E CA 1
ATOM 18290 C C . GLY E 1 24 ? 26.745 -10.084 -11.695 1.00 22.73 24 GLY E C 1
ATOM 18291 O O . GLY E 1 24 ? 26.304 -9.132 -12.346 1.00 22.79 24 GLY E O 1
ATOM 18295 N N . ASN E 1 25 ? 26.428 -10.289 -10.415 1.00 23.14 25 ASN E N 1
ATOM 18296 C CA . ASN E 1 25 ? 25.509 -9.386 -9.730 1.00 22.54 25 ASN E CA 1
ATOM 18297 C C . ASN E 1 25 ? 26.056 -7.964 -9.687 1.00 22.84 25 ASN E C 1
ATOM 18298 O O . ASN E 1 25 ? 25.304 -6.997 -9.862 1.00 22.49 25 ASN E O 1
ATOM 18309 N N . ILE E 1 26 ? 27.361 -7.813 -9.453 1.00 22.83 26 ILE E N 1
ATOM 18310 C CA . ILE E 1 26 ? 27.954 -6.479 -9.401 1.00 22.81 26 ILE E CA 1
ATOM 18311 C C . ILE E 1 26 ? 27.989 -5.860 -10.792 1.00 23.35 26 ILE E C 1
ATOM 18312 O O . ILE E 1 26 ? 27.596 -4.703 -10.986 1.00 23.53 26 ILE E O 1
ATOM 18328 N N . GLY E 1 27 ? 28.464 -6.619 -11.781 1.00 24.02 27 GLY E N 1
ATOM 18329 C CA . GLY E 1 27 ? 28.555 -6.088 -13.131 1.00 24.29 27 GLY E CA 1
ATOM 18330 C C . GLY E 1 27 ? 27.214 -5.637 -13.675 1.00 23.70 27 GLY E C 1
ATOM 18331 O O . GLY E 1 27 ? 27.130 -4.647 -14.405 1.00 24.34 27 GLY E O 1
ATOM 18335 N N . GLY E 1 28 ? 26.146 -6.354 -13.324 1.00 22.90 28 GLY E N 1
ATOM 18336 C CA . GLY E 1 28 ? 24.827 -5.981 -13.808 1.00 23.17 28 GLY E CA 1
ATOM 18337 C C . GLY E 1 28 ? 24.364 -4.645 -13.257 1.00 22.70 28 GLY E C 1
ATOM 18338 O O . GLY E 1 28 ? 23.863 -3.794 -13.997 1.00 22.75 28 GLY E O 1
ATOM 18342 N N . VAL E 1 29 ? 24.524 -4.444 -11.947 1.00 23.03 29 VAL E N 1
ATOM 18343 C CA . VAL E 1 29 ? 24.101 -3.191 -11.329 1.00 22.80 29 VAL E CA 1
ATOM 18344 C C . VAL E 1 29 ? 24.932 -2.030 -11.860 1.00 23.04 29 VAL E C 1
ATOM 18345 O O . VAL E 1 29 ? 24.427 -0.913 -12.033 1.00 23.04 29 VAL E O 1
ATOM 18358 N N . MET E 1 30 ? 26.219 -2.269 -12.120 1.00 23.28 30 MET E N 1
ATOM 18359 C CA . MET E 1 30 ? 27.071 -1.238 -12.704 1.00 23.66 30 MET E CA 1
ATOM 18360 C C . MET E 1 30 ? 26.474 -0.707 -13.999 1.00 23.46 30 MET E C 1
ATOM 18361 O O . MET E 1 30 ? 26.216 0.493 -14.140 1.00 23.46 30 MET E O 1
ATOM 18375 N N . ALA E 1 31 ? 26.270 -1.601 -14.968 1.00 23.49 31 ALA E N 1
ATOM 18376 C CA . ALA E 1 31 ? 25.652 -1.207 -16.227 1.00 23.29 31 ALA E CA 1
ATOM 18377 C C . ALA E 1 31 ? 24.340 -0.472 -15.986 1.00 22.93 31 ALA E C 1
ATOM 18378 O O . ALA E 1 31 ? 24.071 0.560 -16.611 1.00 22.86 31 ALA E O 1
ATOM 18385 N N . TYR E 1 32 ? 23.518 -0.984 -15.068 1.00 23.17 32 TYR E N 1
ATOM 18386 C CA . TYR E 1 32 ? 22.237 -0.352 -14.773 1.00 23.14 32 TYR E CA 1
ATOM 18387 C C . TYR E 1 32 ? 22.429 1.087 -14.310 1.00 23.36 32 TYR E C 1
ATOM 18388 O O . TYR E 1 32 ? 21.766 2.006 -14.806 1.00 23.25 32 TYR E O 1
ATOM 18406 N N . LEU E 1 33 ? 23.342 1.307 -13.360 1.00 23.30 33 LEU E N 1
ATOM 18407 C CA . LEU E 1 33 ? 23.574 2.660 -12.867 1.00 23.48 33 LEU E CA 1
ATOM 18408 C C . LEU E 1 33 ? 24.243 3.528 -13.926 1.00 23.77 33 LEU E C 1
ATOM 18409 O O . LEU E 1 33 ? 23.854 4.685 -14.124 1.00 23.97 33 LEU E O 1
ATOM 18425 N N . ALA E 1 34 ? 25.251 2.988 -14.616 1.00 23.19 34 ALA E N 1
ATOM 18426 C CA . ALA E 1 34 ? 25.936 3.760 -15.647 1.00 23.35 34 ALA E CA 1
ATOM 18427 C C . ALA E 1 34 ? 24.991 4.156 -16.773 1.00 23.22 34 ALA E C 1
ATOM 18428 O O . ALA E 1 34 ? 25.161 5.220 -17.380 1.00 23.19 34 ALA E O 1
ATOM 18435 N N . GLN E 1 35 ? 23.990 3.324 -17.064 1.00 23.20 35 GLN E N 1
ATOM 18436 C CA . GLN E 1 35 ? 23.089 3.606 -18.176 1.00 23.37 35 GLN E CA 1
ATOM 18437 C C . GLN E 1 35 ? 22.063 4.673 -17.812 1.00 23.31 35 GLN E C 1
ATOM 18438 O O . GLN E 1 35 ? 21.849 5.621 -18.574 1.00 23.12 35 GLN E O 1
ATOM 18452 N N . LEU E 1 36 ? 21.417 4.536 -16.653 1.00 23.36 36 LEU E N 1
ATOM 18453 C CA . LEU E 1 36 ? 20.443 5.537 -16.234 1.00 23.14 36 LEU E CA 1
ATOM 18454 C C . LEU E 1 36 ? 21.092 6.881 -15.934 1.00 23.32 36 LEU E C 1
ATOM 18455 O O . LEU E 1 36 ? 20.405 7.908 -15.978 1.00 23.49 36 LEU E O 1
ATOM 18471 N N . LYS E 1 37 ? 22.388 6.899 -15.629 1.00 22.83 37 LYS E N 1
ATOM 18472 C CA . LYS E 1 37 ? 23.125 8.144 -15.456 1.00 23.06 37 LYS E CA 1
ATOM 18473 C C . LYS E 1 37 ? 23.770 8.630 -16.746 1.00 22.94 37 LYS E C 1
ATOM 18474 O O . LYS E 1 37 ? 24.303 9.744 -16.772 1.00 22.95 37 LYS E O 1
ATOM 18493 N N . GLU E 1 38 ? 23.740 7.822 -17.806 1.00 22.90 38 GLU E N 1
ATOM 18494 C CA . GLU E 1 38 ? 24.269 8.210 -19.112 1.00 22.71 38 GLU E CA 1
ATOM 18495 C C . GLU E 1 38 ? 25.752 8.570 -19.027 1.00 22.63 38 GLU E C 1
ATOM 18496 O O . GLU E 1 38 ? 26.196 9.603 -19.534 1.00 22.48 38 GLU E O 1
ATOM 18508 N N . LEU E 1 39 ? 26.528 7.696 -18.381 1.00 23.07 39 LEU E N 1
ATOM 18509 C CA . LEU E 1 39 ? 27.975 7.881 -18.355 1.00 23.42 39 LEU E CA 1
ATOM 18510 C C . LEU E 1 39 ? 28.612 7.514 -19.686 1.00 23.47 39 LEU E C 1
ATOM 18511 O O . LEU E 1 39 ? 29.606 8.129 -20.083 1.00 23.55 39 LEU E O 1
ATOM 18527 N N . GLY E 1 40 ? 28.070 6.520 -20.373 1.00 23.27 40 GLY E N 1
ATOM 18528 C CA . GLY E 1 40 ? 28.599 6.122 -21.659 1.00 23.51 40 GLY E CA 1
ATOM 18529 C C . GLY E 1 40 ? 28.071 4.755 -22.050 1.00 23.35 40 GLY E C 1
ATOM 18530 O O . GLY E 1 40 ? 27.167 4.210 -21.418 1.00 23.18 40 GLY E O 1
ATOM 18534 N N . ASP E 1 41 ? 28.659 4.219 -23.115 1.00 23.22 41 ASP E N 1
ATOM 18535 C CA . ASP E 1 41 ? 28.326 2.876 -23.564 1.00 23.50 41 ASP E CA 1
ATOM 18536 C C . ASP E 1 41 ? 28.978 1.848 -22.651 1.00 23.61 41 ASP E C 1
ATOM 18537 O O . ASP E 1 41 ? 30.138 1.996 -22.254 1.00 23.59 41 ASP E O 1
ATOM 18546 N N . VAL E 1 42 ? 28.226 0.806 -22.316 1.00 23.52 42 VAL E N 1
ATOM 18547 C CA . VAL E 1 42 ? 28.712 -0.256 -21.447 1.00 24.12 42 VAL E CA 1
ATOM 18548 C C . VAL E 1 42 ? 28.950 -1.507 -22.279 1.00 24.75 42 VAL E C 1
ATOM 18549 O O . VAL E 1 42 ? 28.242 -1.779 -23.255 1.00 24.22 42 VAL E O 1
ATOM 18562 N N . VAL E 1 43 ? 29.966 -2.270 -21.884 1.00 25.24 43 VAL E N 1
ATOM 18563 C CA . VAL E 1 43 ? 30.274 -3.566 -22.480 1.00 25.56 43 VAL E CA 1
ATOM 18564 C C . VAL E 1 43 ? 30.284 -4.573 -21.338 1.00 26.04 43 VAL E C 1
ATOM 18565 O O . VAL E 1 43 ? 31.237 -4.625 -20.551 1.00 26.35 43 VAL E O 1
ATOM 18578 N N . LEU E 1 44 ? 29.224 -5.370 -21.234 1.00 26.19 44 LEU E N 1
ATOM 18579 C CA . LEU E 1 44 ? 29.127 -6.406 -20.206 1.00 26.07 44 LEU E CA 1
ATOM 18580 C C . LEU E 1 44 ? 29.831 -7.657 -20.714 1.00 26.57 44 LEU E C 1
ATOM 18581 O O . LEU E 1 44 ? 29.241 -8.503 -21.386 1.00 26.65 44 LEU E O 1
ATOM 18597 N N . PHE E 1 45 ? 31.117 -7.772 -20.392 1.00 26.77 45 PHE E N 1
ATOM 18598 C CA . PHE E 1 45 ? 31.893 -8.955 -20.734 1.00 27.57 45 PHE E CA 1
ATOM 18599 C C . PHE E 1 45 ? 31.765 -9.998 -19.633 1.00 28.04 45 PHE E C 1
ATOM 18600 O O . PHE E 1 45 ? 31.705 -9.662 -18.447 1.00 27.62 45 PHE E O 1
ATOM 18617 N N . ASP E 1 46 ? 31.732 -11.265 -20.033 1.00 28.62 46 ASP E N 1
ATOM 18618 C CA . ASP E 1 46 ? 31.651 -12.362 -19.080 1.00 29.50 46 ASP E CA 1
ATOM 18619 C C . ASP E 1 46 ? 31.923 -13.665 -19.814 1.00 30.34 46 ASP E C 1
ATOM 18620 O O . ASP E 1 46 ? 31.579 -13.813 -20.990 1.00 29.80 46 ASP E O 1
ATOM 18629 N N . ILE E 1 47 ? 32.540 -14.608 -19.099 1.00 31.03 47 ILE E N 1
ATOM 18630 C CA . ILE E 1 47 ? 32.786 -15.929 -19.658 1.00 32.04 47 ILE E CA 1
ATOM 18631 C C . ILE E 1 47 ? 31.486 -16.709 -19.795 1.00 32.00 47 ILE E C 1
ATOM 18632 O O . ILE E 1 47 ? 31.407 -17.643 -20.602 1.00 32.35 47 ILE E O 1
ATOM 18648 N N . ALA E 1 48 ? 30.459 -16.343 -19.034 1.00 32.15 48 ALA E N 1
ATOM 18649 C CA . ALA E 1 48 ? 29.180 -17.028 -19.128 1.00 32.10 48 ALA E CA 1
ATOM 18650 C C . ALA E 1 48 ? 28.646 -16.938 -20.557 1.00 32.31 48 ALA E C 1
ATOM 18651 O O . ALA E 1 48 ? 28.812 -15.904 -21.218 1.00 31.77 48 ALA E O 1
ATOM 18658 N N . PRO E 1 49 ? 27.989 -17.993 -21.067 1.00 32.08 49 PRO E N 1
ATOM 18659 C CA . PRO E 1 49 ? 27.591 -18.002 -22.484 1.00 32.38 49 PRO E CA 1
ATOM 18660 C C . PRO E 1 49 ? 26.819 -16.765 -22.922 1.00 32.13 49 PRO E C 1
ATOM 18661 O O . PRO E 1 49 ? 27.229 -16.087 -23.870 1.00 32.62 49 PRO E O 1
ATOM 18672 N N . LYS E 1 50 ? 25.707 -16.460 -22.249 1.00 30.69 50 LYS E N 1
ATOM 18673 C CA . LYS E 1 50 ? 24.821 -15.386 -22.682 1.00 30.09 50 LYS E CA 1
ATOM 18674 C C . LYS E 1 50 ? 24.466 -14.422 -21.559 1.00 28.78 50 LYS E C 1
ATOM 18675 O O . LYS E 1 50 ? 23.658 -13.511 -21.777 1.00 27.73 50 LYS E O 1
ATOM 18694 N N . LEU E 1 51 ? 25.053 -14.586 -20.370 1.00 29.68 51 LEU E N 1
ATOM 18695 C CA . LEU E 1 51 ? 24.686 -13.733 -19.245 1.00 28.35 51 LEU E CA 1
ATOM 18696 C C . LEU E 1 51 ? 24.869 -12.260 -19.587 1.00 27.44 51 LEU E C 1
ATOM 18697 O O . LEU E 1 51 ? 24.052 -11.418 -19.195 1.00 26.63 51 LEU E O 1
ATOM 18713 N N . GLY E 1 52 ? 25.933 -11.928 -20.319 1.00 27.28 52 GLY E N 1
ATOM 18714 C CA . GLY E 1 52 ? 26.176 -10.537 -20.664 1.00 26.71 52 GLY E CA 1
ATOM 18715 C C . GLY E 1 52 ? 25.081 -9.953 -21.536 1.00 26.92 52 GLY E C 1
ATOM 18716 O O . GLY E 1 52 ? 24.583 -8.854 -21.279 1.00 26.40 52 GLY E O 1
ATOM 18720 N N . GLU E 1 53 ? 24.696 -10.678 -22.589 1.00 26.96 53 GLU E N 1
ATOM 18721 C CA . GLU E 1 53 ? 23.668 -10.174 -23.494 1.00 26.61 53 GLU E CA 1
ATOM 18722 C C . GLU E 1 53 ? 22.298 -10.145 -22.830 1.00 25.69 53 GLU E C 1
ATOM 18723 O O . GLU E 1 53 ? 21.444 -9.336 -23.211 1.00 25.19 53 GLU E O 1
ATOM 18735 N N . ALA E 1 54 ? 22.067 -11.013 -21.845 1.00 26.03 54 ALA E N 1
ATOM 18736 C CA . ALA E 1 54 ? 20.805 -10.990 -21.115 1.00 25.45 54 ALA E CA 1
ATOM 18737 C C . ALA E 1 54 ? 20.622 -9.656 -20.403 1.00 24.70 54 ALA E C 1
ATOM 18738 O O . ALA E 1 54 ? 19.670 -8.915 -20.671 1.00 24.16 54 ALA E O 1
ATOM 18745 N N . LYS E 1 55 ? 21.537 -9.333 -19.486 1.00 25.14 55 LYS E N 1
ATOM 18746 C CA . LYS E 1 55 ? 21.427 -8.089 -18.734 1.00 24.48 55 LYS E CA 1
ATOM 18747 C C . LYS E 1 55 ? 21.505 -6.879 -19.656 1.00 24.31 55 LYS E C 1
ATOM 18748 O O . LYS E 1 55 ? 20.818 -5.876 -19.432 1.00 23.81 55 LYS E O 1
ATOM 18767 N N . ALA E 1 56 ? 22.335 -6.952 -20.697 1.00 24.03 56 ALA E N 1
ATOM 18768 C CA . ALA E 1 56 ? 22.435 -5.844 -21.642 1.00 23.92 56 ALA E CA 1
ATOM 18769 C C . ALA E 1 56 ? 21.085 -5.560 -22.289 1.00 23.38 56 ALA E C 1
ATOM 18770 O O . ALA E 1 56 ? 20.642 -4.408 -22.356 1.00 22.86 56 ALA E O 1
ATOM 18777 N N . LEU E 1 57 ? 20.413 -6.606 -22.770 1.00 23.81 57 LEU E N 1
ATOM 18778 C CA . LEU E 1 57 ? 19.097 -6.422 -23.372 1.00 23.58 57 LEU E CA 1
ATOM 18779 C C . LEU E 1 57 ? 18.080 -5.957 -22.338 1.00 23.17 57 LEU E C 1
ATOM 18780 O O . LEU E 1 57 ? 17.227 -5.111 -22.632 1.00 22.62 57 LEU E O 1
ATOM 18796 N N . ASP E 1 58 ? 18.156 -6.497 -21.120 1.00 23.64 58 ASP E N 1
ATOM 18797 C CA . ASP E 1 58 ? 17.236 -6.088 -20.065 1.00 23.11 58 ASP E CA 1
ATOM 18798 C C . ASP E 1 58 ? 17.449 -4.626 -19.689 1.00 23.04 58 ASP E C 1
ATOM 18799 O O . ASP E 1 58 ? 16.483 -3.887 -19.467 1.00 22.60 58 ASP E O 1
ATOM 18808 N N . ILE E 1 59 ? 18.708 -4.189 -19.624 1.00 22.57 59 ILE E N 1
ATOM 18809 C CA . ILE E 1 59 ? 18.997 -2.803 -19.270 1.00 22.70 59 ILE E CA 1
ATOM 18810 C C . ILE E 1 59 ? 18.550 -1.863 -20.382 1.00 22.61 59 ILE E C 1
ATOM 18811 O O . ILE E 1 59 ? 17.977 -0.798 -20.119 1.00 22.54 59 ILE E O 1
ATOM 18827 N N . MET E 1 60 ? 18.804 -2.233 -21.639 1.00 22.57 60 MET E N 1
ATOM 18828 C CA . MET E 1 60 ? 18.364 -1.397 -22.751 1.00 22.06 60 MET E CA 1
ATOM 18829 C C . MET E 1 60 ? 16.861 -1.162 -22.697 1.00 21.93 60 MET E C 1
ATOM 18830 O O . MET E 1 60 ? 16.385 -0.060 -22.994 1.00 22.09 60 MET E O 1
ATOM 18844 N N . HIS E 1 61 ? 16.096 -2.185 -22.315 1.00 22.58 61 HIS E N 1
ATOM 18845 C CA . HIS E 1 61 ? 14.667 -1.991 -22.100 1.00 22.48 61 HIS E CA 1
ATOM 18846 C C . HIS E 1 61 ? 14.418 -0.969 -21.000 1.00 22.01 61 HIS E C 1
ATOM 18847 O O . HIS E 1 61 ? 13.471 -0.178 -21.079 1.00 21.94 61 HIS E O 1
ATOM 18861 N N . ALA E 1 62 ? 15.263 -0.965 -19.966 1.00 22.28 62 ALA E N 1
ATOM 18862 C CA . ALA E 1 62 ? 15.136 0.033 -18.909 1.00 22.23 62 ALA E CA 1
ATOM 18863 C C . ALA E 1 62 ? 15.493 1.422 -19.420 1.00 22.17 62 ALA E C 1
ATOM 18864 O O . ALA E 1 62 ? 14.870 2.414 -19.025 1.00 21.73 62 ALA E O 1
ATOM 18871 N N . ASN E 1 63 ? 16.494 1.514 -20.299 1.00 22.18 63 ASN E N 1
ATOM 18872 C CA . ASN E 1 63 ? 16.848 2.804 -20.883 1.00 22.05 63 ASN E CA 1
ATOM 18873 C C . ASN E 1 63 ? 15.657 3.432 -21.595 1.00 22.21 63 ASN E C 1
ATOM 18874 O O . ASN E 1 63 ? 15.440 4.646 -21.505 1.00 22.20 63 ASN E O 1
ATOM 18885 N N . ALA E 1 64 ? 14.876 2.621 -22.315 1.00 22.04 64 ALA E N 1
ATOM 18886 C CA . ALA E 1 64 ? 13.719 3.154 -23.025 1.00 22.38 64 ALA E CA 1
ATOM 18887 C C . ALA E 1 64 ? 12.630 3.594 -22.058 1.00 21.92 64 ALA E C 1
ATOM 18888 O O . ALA E 1 64 ? 11.922 4.573 -22.325 1.00 21.92 64 ALA E O 1
ATOM 18895 N N . ILE E 1 65 ? 12.480 2.889 -20.935 1.00 21.76 65 ILE E N 1
ATOM 18896 C CA . ILE E 1 65 ? 11.544 3.322 -19.901 1.00 21.73 65 ILE E CA 1
ATOM 18897 C C . ILE E 1 65 ? 11.990 4.655 -19.314 1.00 21.74 65 ILE E C 1
ATOM 18898 O O . ILE E 1 65 ? 11.177 5.562 -19.101 1.00 22.28 65 ILE E O 1
ATOM 18914 N N . TYR E 1 66 ? 13.286 4.797 -19.049 1.00 22.15 66 TYR E N 1
ATOM 18915 C CA . TYR E 1 66 ? 13.825 5.988 -18.408 1.00 22.54 66 TYR E CA 1
ATOM 18916 C C . TYR E 1 66 ? 14.220 7.077 -19.398 1.00 22.53 66 TYR E C 1
ATOM 18917 O O . TYR E 1 66 ? 14.696 8.135 -18.972 1.00 22.39 66 TYR E O 1
ATOM 18935 N N . ASP E 1 67 ? 14.038 6.848 -20.698 1.00 22.45 67 ASP E N 1
ATOM 18936 C CA . ASP E 1 67 ? 14.333 7.852 -21.721 1.00 22.58 67 ASP E CA 1
ATOM 18937 C C . ASP E 1 67 ? 15.813 8.234 -21.723 1.00 22.45 67 ASP E C 1
ATOM 18938 O O . ASP E 1 67 ? 16.168 9.409 -21.842 1.00 22.50 67 ASP E O 1
ATOM 18947 N N . THR E 1 68 ? 16.683 7.235 -21.603 1.00 22.11 68 THR E N 1
ATOM 18948 C CA . THR E 1 68 ? 18.124 7.437 -21.624 1.00 22.42 68 THR E CA 1
ATOM 18949 C C . THR E 1 68 ? 18.704 6.920 -22.935 1.00 22.36 68 THR E C 1
ATOM 18950 O O . THR E 1 68 ? 18.224 5.933 -23.501 1.00 22.26 68 THR E O 1
ATOM 18961 N N . ALA E 1 69 ? 19.757 7.591 -23.404 1.00 22.62 69 ALA E N 1
ATOM 18962 C CA . ALA E 1 69 ? 20.193 7.470 -24.790 1.00 22.79 69 ALA E CA 1
ATOM 18963 C C . ALA E 1 69 ? 21.267 6.413 -25.015 1.00 22.90 69 ALA E C 1
ATOM 18964 O O . ALA E 1 69 ? 21.283 5.780 -26.077 1.00 23.41 69 ALA E O 1
ATOM 18971 N N . HIS E 1 70 ? 22.165 6.208 -24.059 1.00 22.77 70 HIS E N 1
ATOM 18972 C CA . HIS E 1 70 ? 23.337 5.386 -24.313 1.00 23.02 70 HIS E CA 1
ATOM 18973 C C . HIS E 1 70 ? 22.946 3.920 -24.515 1.00 23.25 70 HIS E C 1
ATOM 18974 O O . HIS E 1 70 ? 21.787 3.522 -24.361 1.00 22.86 70 HIS E O 1
ATOM 18988 N N . LYS E 1 71 ? 23.944 3.113 -24.875 1.00 23.06 71 LYS E N 1
ATOM 18989 C CA . LYS E 1 71 ? 23.739 1.755 -25.358 1.00 22.89 71 LYS E CA 1
ATOM 18990 C C . LYS E 1 71 ? 24.505 0.763 -24.492 1.00 22.98 71 LYS E C 1
ATOM 18991 O O . LYS E 1 71 ? 25.651 1.015 -24.107 1.00 22.84 71 LYS E O 1
ATOM 19010 N N . ALA E 1 72 ? 23.866 -0.366 -24.194 1.00 23.27 72 ALA E N 1
ATOM 19011 C CA . ALA E 1 72 ? 24.473 -1.446 -23.429 1.00 23.36 72 ALA E CA 1
ATOM 19012 C C . ALA E 1 72 ? 24.655 -2.666 -24.321 1.00 24.09 72 ALA E C 1
ATOM 19013 O O . ALA E 1 72 ? 23.791 -2.978 -25.148 1.00 23.75 72 ALA E O 1
ATOM 19020 N N . ILE E 1 73 ? 25.781 -3.354 -24.147 1.00 24.53 73 ILE E N 1
ATOM 19021 C CA . ILE E 1 73 ? 26.138 -4.501 -24.970 1.00 25.05 73 ILE E CA 1
ATOM 19022 C C . ILE E 1 73 ? 26.629 -5.628 -24.074 1.00 25.58 73 ILE E C 1
ATOM 19023 O O . ILE E 1 73 ? 27.256 -5.397 -23.035 1.00 25.49 73 ILE E O 1
ATOM 19039 N N . GLY E 1 74 ? 26.332 -6.851 -24.485 1.00 26.16 74 GLY E N 1
ATOM 19040 C CA . GLY E 1 74 ? 26.831 -8.043 -23.816 1.00 26.51 74 GLY E CA 1
ATOM 19041 C C . GLY E 1 74 ? 27.713 -8.836 -24.759 1.00 27.15 74 GLY E C 1
ATOM 19042 O O . GLY E 1 74 ? 27.454 -8.889 -25.963 1.00 27.60 74 GLY E O 1
ATOM 19046 N N . THR E 1 75 ? 28.756 -9.450 -24.207 1.00 27.33 75 THR E N 1
ATOM 19047 C CA . THR E 1 75 ? 29.719 -10.164 -25.031 1.00 27.47 75 THR E CA 1
ATOM 19048 C C . THR E 1 75 ? 30.501 -11.140 -24.169 1.00 27.48 75 THR E C 1
ATOM 19049 O O . THR E 1 75 ? 30.533 -11.031 -22.940 1.00 27.42 75 THR E O 1
ATOM 19060 N N . ALA E 1 76 ? 31.127 -12.105 -24.841 1.00 27.43 76 ALA E N 1
ATOM 19061 C CA . ALA E 1 76 ? 32.123 -12.977 -24.234 1.00 27.09 76 ALA E CA 1
ATOM 19062 C C . ALA E 1 76 ? 33.465 -12.861 -24.944 1.00 27.67 76 ALA E C 1
ATOM 19063 O O . ALA E 1 76 ? 34.380 -13.644 -24.661 1.00 27.88 76 ALA E O 1
ATOM 19070 N N . ASN E 1 77 ? 33.603 -11.899 -25.854 1.00 27.79 77 ASN E N 1
ATOM 19071 C CA . ASN E 1 77 ? 34.799 -11.722 -26.663 1.00 28.17 77 ASN E CA 1
ATOM 19072 C C . ASN E 1 77 ? 35.517 -10.456 -26.216 1.00 28.11 77 ASN E C 1
ATOM 19073 O O . ASN E 1 77 ? 34.912 -9.380 -26.162 1.00 28.10 77 ASN E O 1
ATOM 19084 N N . TYR E 1 78 ? 36.807 -10.588 -25.895 1.00 28.05 78 TYR E N 1
ATOM 19085 C CA . TYR E 1 78 ? 37.576 -9.447 -25.414 1.00 28.09 78 TYR E CA 1
ATOM 19086 C C . TYR E 1 78 ? 37.710 -8.351 -26.463 1.00 28.20 78 TYR E C 1
ATOM 19087 O O . TYR E 1 78 ? 37.927 -7.189 -26.102 1.00 27.90 78 TYR E O 1
ATOM 19105 N N . GLU E 1 79 ? 37.588 -8.691 -27.749 1.00 28.37 79 GLU E N 1
ATOM 19106 C CA . GLU E 1 79 ? 37.744 -7.691 -28.801 1.00 28.50 79 GLU E CA 1
ATOM 19107 C C . GLU E 1 79 ? 36.779 -6.526 -28.622 1.00 28.30 79 GLU E C 1
ATOM 19108 O O . GLU E 1 79 ? 37.113 -5.386 -28.967 1.00 28.57 79 GLU E O 1
ATOM 19120 N N . ASP E 1 80 ? 35.586 -6.783 -28.074 1.00 28.31 80 ASP E N 1
ATOM 19121 C CA . ASP E 1 80 ? 34.562 -5.753 -27.875 1.00 28.38 80 ASP E CA 1
ATOM 19122 C C . ASP E 1 80 ? 34.907 -4.763 -26.760 1.00 27.97 80 ASP E C 1
ATOM 19123 O O . ASP E 1 80 ? 34.034 -3.991 -26.343 1.00 28.12 80 ASP E O 1
ATOM 19132 N N . ILE E 1 81 ? 36.149 -4.775 -26.273 1.00 28.06 81 ILE E N 1
ATOM 19133 C CA . ILE E 1 81 ? 36.597 -3.842 -25.244 1.00 27.52 81 ILE E CA 1
ATOM 19134 C C . ILE E 1 81 ? 37.464 -2.726 -25.815 1.00 27.57 81 ILE E C 1
ATOM 19135 O O . ILE E 1 81 ? 37.724 -1.736 -25.112 1.00 27.27 81 ILE E O 1
ATOM 19151 N N . ALA E 1 82 ? 37.886 -2.837 -27.074 1.00 27.62 82 ALA E N 1
ATOM 19152 C CA . ALA E 1 82 ? 38.814 -1.881 -27.665 1.00 28.05 82 ALA E CA 1
ATOM 19153 C C . ALA E 1 82 ? 38.386 -0.444 -27.393 1.00 28.03 82 ALA E C 1
ATOM 19154 O O . ALA E 1 82 ? 37.227 -0.079 -27.599 1.00 27.65 82 ALA E O 1
ATOM 19161 N N . ASP E 1 83 ? 39.336 0.368 -26.924 1.00 28.21 83 ASP E N 1
ATOM 19162 C CA . ASP E 1 83 ? 39.130 1.798 -26.688 1.00 28.12 83 ASP E CA 1
ATOM 19163 C C . ASP E 1 83 ? 38.202 2.069 -25.505 1.00 27.63 83 ASP E C 1
ATOM 19164 O O . ASP E 1 83 ? 37.556 3.118 -25.445 1.00 27.13 83 ASP E O 1
ATOM 19173 N N . SER E 1 84 ? 38.134 1.149 -24.546 1.00 27.45 84 SER E N 1
ATOM 19174 C CA . SER E 1 84 ? 37.361 1.395 -23.337 1.00 26.83 84 SER E CA 1
ATOM 19175 C C . SER E 1 84 ? 38.070 2.438 -22.484 1.00 26.63 84 SER E C 1
ATOM 19176 O O . SER E 1 84 ? 39.239 2.266 -22.124 1.00 26.68 84 SER E O 1
ATOM 19184 N N . ASP E 1 85 ? 37.368 3.528 -22.168 1.00 26.91 85 ASP E N 1
ATOM 19185 C CA . ASP E 1 85 ? 37.934 4.531 -21.275 1.00 26.75 85 ASP E CA 1
ATOM 19186 C C . ASP E 1 85 ? 38.107 3.983 -19.866 1.00 26.56 85 ASP E C 1
ATOM 19187 O O . ASP E 1 85 ? 39.008 4.417 -19.138 1.00 26.38 85 ASP E O 1
ATOM 19196 N N . VAL E 1 86 ? 37.263 3.035 -19.467 1.00 26.19 86 VAL E N 1
ATOM 19197 C CA . VAL E 1 86 ? 37.324 2.432 -18.141 1.00 26.59 86 VAL E CA 1
ATOM 19198 C C . VAL E 1 86 ? 37.061 0.939 -18.280 1.00 26.57 86 VAL E C 1
ATOM 19199 O O . VAL E 1 86 ? 36.110 0.530 -18.953 1.00 26.26 86 VAL E O 1
ATOM 19212 N N . CYS E 1 87 ? 37.906 0.130 -17.646 1.00 26.59 87 CYS E N 1
ATOM 19213 C CA . CYS E 1 87 ? 37.703 -1.310 -17.544 1.00 26.82 87 CYS E CA 1
ATOM 19214 C C . CYS E 1 87 ? 37.606 -1.665 -16.069 1.00 26.72 87 CYS E C 1
ATOM 19215 O O . CYS E 1 87 ? 38.544 -1.414 -15.305 1.00 26.76 87 CYS E O 1
ATOM 19223 N N . ILE E 1 88 ? 36.475 -2.239 -15.670 1.00 27.02 88 ILE E N 1
ATOM 19224 C CA . ILE E 1 88 ? 36.204 -2.569 -14.275 1.00 26.67 88 ILE E CA 1
ATOM 19225 C C . ILE E 1 88 ? 36.054 -4.080 -14.175 1.00 26.80 88 ILE E C 1
ATOM 19226 O O . ILE E 1 88 ? 35.203 -4.670 -14.853 1.00 26.85 88 ILE E O 1
ATOM 19242 N N . ILE E 1 89 ? 36.869 -4.702 -13.328 1.00 26.61 89 ILE E N 1
ATOM 19243 C CA . ILE E 1 89 ? 37.024 -6.152 -13.300 1.00 26.70 89 ILE E CA 1
ATOM 19244 C C . ILE E 1 89 ? 36.208 -6.723 -12.147 1.00 26.48 89 ILE E C 1
ATOM 19245 O O . ILE E 1 89 ? 36.405 -6.348 -10.983 1.00 25.77 89 ILE E O 1
ATOM 19261 N N . THR E 1 90 ? 35.300 -7.643 -12.477 1.00 27.85 90 THR E N 1
ATOM 19262 C CA . THR E 1 90 ? 34.554 -8.417 -11.497 1.00 27.23 90 THR E CA 1
ATOM 19263 C C . THR E 1 90 ? 34.783 -9.916 -11.621 1.00 27.37 90 THR E C 1
ATOM 19264 O O . THR E 1 90 ? 34.533 -10.642 -10.654 1.00 27.38 90 THR E O 1
ATOM 19275 N N . ALA E 1 91 ? 35.257 -10.394 -12.769 1.00 26.85 91 ALA E N 1
ATOM 19276 C CA . ALA E 1 91 ? 35.424 -11.824 -12.984 1.00 27.21 91 ALA E CA 1
ATOM 19277 C C . ALA E 1 91 ? 36.384 -12.418 -11.961 1.00 27.51 91 ALA E C 1
ATOM 19278 O O . ALA E 1 91 ? 37.338 -11.772 -11.519 1.00 27.32 91 ALA E O 1
ATOM 19285 N N . GLY E 1 92 ? 36.127 -13.669 -11.592 1.00 27.36 92 GLY E N 1
ATOM 19286 C CA . GLY E 1 92 ? 36.954 -14.369 -10.626 1.00 27.30 92 GLY E CA 1
ATOM 19287 C C . GLY E 1 92 ? 36.363 -15.698 -10.197 1.00 26.36 92 GLY E C 1
ATOM 19288 O O . GLY E 1 92 ? 36.996 -16.465 -9.471 1.00 26.93 92 GLY E O 1
ATOM 19292 N N . ALA E 1 111 ? 45.445 -17.897 -5.993 1.00 27.80 111 ALA E N 1
ATOM 19293 C CA . ALA E 1 111 ? 46.426 -18.175 -7.037 1.00 28.34 111 ALA E CA 1
ATOM 19294 C C . ALA E 1 111 ? 45.754 -18.372 -8.396 1.00 28.90 111 ALA E C 1
ATOM 19295 O O . ALA E 1 111 ? 46.230 -17.843 -9.399 1.00 28.82 111 ALA E O 1
ATOM 19302 N N . PRO E 1 112 ? 44.653 -19.128 -8.446 1.00 28.96 112 PRO E N 1
ATOM 19303 C CA . PRO E 1 112 ? 43.903 -19.194 -9.712 1.00 28.73 112 PRO E CA 1
ATOM 19304 C C . PRO E 1 112 ? 43.464 -17.827 -10.207 1.00 28.92 112 PRO E C 1
ATOM 19305 O O . PRO E 1 112 ? 43.613 -17.521 -11.397 1.00 29.15 112 PRO E O 1
ATOM 19316 N N . ASN E 1 113 ? 42.929 -16.987 -9.317 1.00 28.55 113 ASN E N 1
ATOM 19317 C CA . ASN E 1 113 ? 42.467 -15.667 -9.733 1.00 28.36 113 ASN E CA 1
ATOM 19318 C C . ASN E 1 113 ? 43.620 -14.815 -10.250 1.00 28.76 113 ASN E C 1
ATOM 19319 O O . ASN E 1 113 ? 43.452 -14.048 -11.205 1.00 29.19 113 ASN E O 1
ATOM 19330 N N . SER E 1 114 ? 44.800 -14.934 -9.636 1.00 28.85 114 SER E N 1
ATOM 19331 C CA . SER E 1 114 ? 45.959 -14.197 -10.132 1.00 29.03 114 SER E CA 1
ATOM 19332 C C . SER E 1 114 ? 46.232 -14.537 -11.591 1.00 29.69 114 SER E C 1
ATOM 19333 O O . SER E 1 114 ? 46.619 -13.667 -12.379 1.00 29.80 114 SER E O 1
ATOM 19341 N N . LYS E 1 115 ? 46.036 -15.804 -11.967 1.00 29.33 115 LYS E N 1
ATOM 19342 C CA . LYS E 1 115 ? 46.167 -16.193 -13.366 1.00 29.33 115 LYS E CA 1
ATOM 19343 C C . LYS E 1 115 ? 45.061 -15.582 -14.213 1.00 29.31 115 LYS E C 1
ATOM 19344 O O . LYS E 1 115 ? 45.282 -15.265 -15.388 1.00 29.50 115 LYS E O 1
ATOM 19363 N N . ILE E 1 116 ? 43.870 -15.405 -13.638 1.00 29.31 116 ILE E N 1
ATOM 19364 C CA . ILE E 1 116 ? 42.779 -14.770 -14.368 1.00 28.88 116 ILE E CA 1
ATOM 19365 C C . ILE E 1 116 ? 43.082 -13.294 -14.596 1.00 28.81 116 ILE E C 1
ATOM 19366 O O . ILE E 1 116 ? 42.823 -12.753 -15.678 1.00 28.56 116 ILE E O 1
ATOM 19382 N N . MET E 1 117 ? 43.634 -12.617 -13.585 1.00 29.32 117 MET E N 1
ATOM 19383 C CA . MET E 1 117 ? 43.971 -11.206 -13.744 1.00 29.14 117 MET E CA 1
ATOM 19384 C C . MET E 1 117 ? 44.980 -10.999 -14.867 1.00 29.18 117 MET E C 1
ATOM 19385 O O . MET E 1 117 ? 44.986 -9.943 -15.509 1.00 28.98 117 MET E O 1
ATOM 19399 N N . PHE E 1 118 ? 45.838 -11.990 -15.122 1.00 28.52 118 PHE E N 1
ATOM 19400 C CA . PHE E 1 118 ? 46.833 -11.859 -16.182 1.00 29.32 118 PHE E CA 1
ATOM 19401 C C . PHE E 1 118 ? 46.208 -12.028 -17.561 1.00 29.09 118 PHE E C 1
ATOM 19402 O O . PHE E 1 118 ? 46.620 -11.361 -18.516 1.00 29.27 118 PHE E O 1
ATOM 19419 N N . THR E 1 119 ? 45.223 -12.918 -17.689 1.00 29.29 119 THR E N 1
ATOM 19420 C CA . THR E 1 119 ? 44.493 -13.020 -18.948 1.00 28.85 119 THR E CA 1
ATOM 19421 C C . THR E 1 119 ? 43.648 -11.775 -19.188 1.00 28.53 119 THR E C 1
ATOM 19422 O O . THR E 1 119 ? 43.616 -11.244 -20.305 1.00 28.74 119 THR E O 1
ATOM 19433 N N . ILE E 1 120 ? 42.964 -11.290 -18.149 1.00 28.58 120 ILE E N 1
ATOM 19434 C CA . ILE E 1 120 ? 42.219 -10.040 -18.257 1.00 28.28 120 ILE E CA 1
ATOM 19435 C C . ILE E 1 120 ? 43.165 -8.874 -18.492 1.00 28.40 120 ILE E C 1
ATOM 19436 O O . ILE E 1 120 ? 42.829 -7.922 -19.208 1.00 28.44 120 ILE E O 1
ATOM 19452 N N . GLY E 1 121 ? 44.359 -8.926 -17.903 1.00 28.30 121 GLY E N 1
ATOM 19453 C CA . GLY E 1 121 ? 45.271 -7.801 -18.010 1.00 28.70 121 GLY E CA 1
ATOM 19454 C C . GLY E 1 121 ? 45.890 -7.671 -19.388 1.00 29.16 121 GLY E C 1
ATOM 19455 O O . GLY E 1 121 ? 46.127 -6.560 -19.867 1.00 29.42 121 GLY E O 1
ATOM 19459 N N . ASP E 1 122 ? 46.156 -8.800 -20.047 1.00 29.14 122 ASP E N 1
ATOM 19460 C CA . ASP E 1 122 ? 46.792 -8.754 -21.358 1.00 29.80 122 ASP E CA 1
ATOM 19461 C C . ASP E 1 122 ? 45.815 -8.336 -22.451 1.00 29.58 122 ASP E C 1
ATOM 19462 O O . ASP E 1 122 ? 46.223 -7.696 -23.427 1.00 29.69 122 ASP E O 1
ATOM 19471 N N . ASN E 1 123 ? 44.533 -8.683 -22.313 1.00 29.45 123 ASN E N 1
ATOM 19472 C CA . ASN E 1 123 ? 43.538 -8.225 -23.278 1.00 29.02 123 ASN E CA 1
ATOM 19473 C C . ASN E 1 123 ? 43.314 -6.723 -23.162 1.00 28.93 123 ASN E C 1
ATOM 19474 O O . ASN E 1 123 ? 43.213 -6.025 -24.178 1.00 29.33 123 ASN E O 1
ATOM 19485 N N . ILE E 1 124 ? 43.224 -6.207 -21.934 1.00 28.96 124 ILE E N 1
ATOM 19486 C CA . ILE E 1 124 ? 43.185 -4.761 -21.740 1.00 28.79 124 ILE E CA 1
ATOM 19487 C C . ILE E 1 124 ? 44.462 -4.125 -22.269 1.00 29.25 124 ILE E C 1
ATOM 19488 O O . ILE E 1 124 ? 44.445 -2.993 -22.768 1.00 29.09 124 ILE E O 1
ATOM 19504 N N . LYS E 1 125 ? 45.584 -4.842 -22.181 1.00 29.07 125 LYS E N 1
ATOM 19505 C CA . LYS E 1 125 ? 46.871 -4.270 -22.561 1.00 29.35 125 LYS E CA 1
ATOM 19506 C C . LYS E 1 125 ? 46.888 -3.865 -24.029 1.00 29.74 125 LYS E C 1
ATOM 19507 O O . LYS E 1 125 ? 47.396 -2.792 -24.378 1.00 30.22 125 LYS E O 1
ATOM 19526 N N . LYS E 1 126 ? 46.343 -4.707 -24.904 1.00 29.64 126 LYS E N 1
ATOM 19527 C CA . LYS E 1 126 ? 46.371 -4.442 -26.337 1.00 29.92 126 LYS E CA 1
ATOM 19528 C C . LYS E 1 126 ? 45.073 -3.851 -26.869 1.00 29.75 126 LYS E C 1
ATOM 19529 O O . LYS E 1 126 ? 45.116 -3.056 -27.814 1.00 30.26 126 LYS E O 1
ATOM 19548 N N . TYR E 1 127 ? 43.924 -4.208 -26.292 1.00 29.32 127 TYR E N 1
ATOM 19549 C CA . TYR E 1 127 ? 42.650 -3.698 -26.792 1.00 29.08 127 TYR E CA 1
ATOM 19550 C C . TYR E 1 127 ? 42.330 -2.327 -26.208 1.00 28.66 127 TYR E C 1
ATOM 19551 O O . TYR E 1 127 ? 41.944 -1.408 -26.938 1.00 28.73 127 TYR E O 1
ATOM 19569 N N . ALA E 1 128 ? 42.488 -2.169 -24.893 1.00 28.95 128 ALA E N 1
ATOM 19570 C CA . ALA E 1 128 ? 42.170 -0.926 -24.194 1.00 28.61 128 ALA E CA 1
ATOM 19571 C C . ALA E 1 128 ? 43.437 -0.369 -23.553 1.00 29.00 128 ALA E C 1
ATOM 19572 O O . ALA E 1 128 ? 43.603 -0.423 -22.326 1.00 28.80 128 ALA E O 1
ATOM 19579 N N . PRO E 1 129 ? 44.351 0.186 -24.356 1.00 28.94 129 PRO E N 1
ATOM 19580 C CA . PRO E 1 129 ? 45.628 0.651 -23.789 1.00 29.23 129 PRO E CA 1
ATOM 19581 C C . PRO E 1 129 ? 45.500 1.881 -22.906 1.00 29.38 129 PRO E C 1
ATOM 19582 O O . PRO E 1 129 ? 46.299 2.040 -21.975 1.00 29.29 129 PRO E O 1
ATOM 19593 N N . ASN E 1 130 ? 44.529 2.759 -23.166 1.00 29.16 130 ASN E N 1
ATOM 19594 C CA . ASN E 1 130 ? 44.380 4.009 -22.429 1.00 29.32 130 ASN E CA 1
ATOM 19595 C C . ASN E 1 130 ? 43.294 3.932 -21.362 1.00 28.12 130 ASN E C 1
ATOM 19596 O O . ASN E 1 130 ? 42.731 4.963 -20.977 1.00 27.87 130 ASN E O 1
ATOM 19607 N N . ALA E 1 131 ? 42.993 2.736 -20.868 1.00 28.23 131 ALA E N 1
ATOM 19608 C CA . ALA E 1 131 ? 41.870 2.544 -19.963 1.00 27.60 131 ALA E CA 1
ATOM 19609 C C . ALA E 1 131 ? 42.276 2.779 -18.514 1.00 27.31 131 ALA E C 1
ATOM 19610 O O . ALA E 1 131 ? 43.413 2.521 -18.112 1.00 27.53 131 ALA E O 1
ATOM 19617 N N . PHE E 1 132 ? 41.322 3.279 -17.733 1.00 27.35 132 PHE E N 1
ATOM 19618 C CA . PHE E 1 132 ? 41.471 3.412 -16.288 1.00 27.13 132 PHE E CA 1
ATOM 19619 C C . PHE E 1 132 ? 40.935 2.138 -15.648 1.00 27.06 132 PHE E C 1
ATOM 19620 O O . PHE E 1 132 ? 39.720 1.910 -15.623 1.00 26.74 132 PHE E O 1
ATOM 19637 N N . VAL E 1 133 ? 41.838 1.306 -15.144 1.00 27.02 133 VAL E N 1
ATOM 19638 C CA . VAL E 1 133 ? 41.491 -0.026 -14.665 1.00 27.07 133 VAL E CA 1
ATOM 19639 C C . VAL E 1 133 ? 41.033 0.070 -13.216 1.00 26.51 133 VAL E C 1
ATOM 19640 O O . VAL E 1 133 ? 41.716 0.669 -12.377 1.00 26.76 133 VAL E O 1
ATOM 19653 N N . ILE E 1 134 ? 39.880 -0.526 -12.922 1.00 26.74 134 ILE E N 1
ATOM 19654 C CA . ILE E 1 134 ? 39.327 -0.575 -11.573 1.00 26.44 134 ILE E CA 1
ATOM 19655 C C . ILE E 1 134 ? 39.102 -2.039 -11.218 1.00 26.28 134 ILE E C 1
ATOM 19656 O O . ILE E 1 134 ? 38.385 -2.752 -11.931 1.00 25.89 134 ILE E O 1
ATOM 19672 N N . CYS E 1 135 ? 39.703 -2.481 -10.119 1.00 26.56 135 CYS E N 1
ATOM 19673 C CA . CYS E 1 135 ? 39.607 -3.864 -9.680 1.00 26.21 135 CYS E CA 1
ATOM 19674 C C . CYS E 1 135 ? 38.653 -3.988 -8.498 1.00 25.69 135 CYS E C 1
ATOM 19675 O O . CYS E 1 135 ? 38.547 -3.087 -7.662 1.00 25.37 135 CYS E O 1
ATOM 19683 N N . ILE E 1 136 ? 37.952 -5.120 -8.443 1.00 26.10 136 ILE E N 1
ATOM 19684 C CA . ILE E 1 136 ? 37.041 -5.423 -7.344 1.00 25.42 136 ILE E CA 1
ATOM 19685 C C . ILE E 1 136 ? 37.282 -6.846 -6.859 1.00 25.44 136 ILE E C 1
ATOM 19686 O O . ILE E 1 136 ? 37.046 -7.161 -5.687 1.00 25.54 136 ILE E O 1
ATOM 19702 N N . THR E 1 137 ? 37.742 -7.714 -7.759 1.00 26.17 137 THR E N 1
ATOM 19703 C CA . THR E 1 137 ? 37.970 -9.111 -7.418 1.00 26.58 137 THR E CA 1
ATOM 19704 C C . THR E 1 137 ? 38.880 -9.225 -6.203 1.00 26.54 137 THR E C 1
ATOM 19705 O O . THR E 1 137 ? 39.885 -8.518 -6.089 1.00 26.72 137 THR E O 1
ATOM 19716 N N . ASN E 1 138 ? 38.516 -10.140 -5.284 1.00 26.41 138 ASN E N 1
ATOM 19717 C CA . ASN E 1 138 ? 39.261 -10.278 -4.047 1.00 26.41 138 ASN E CA 1
ATOM 19718 C C . ASN E 1 138 ? 40.216 -11.465 -4.115 1.00 26.41 138 ASN E C 1
ATOM 19719 O O . ASN E 1 138 ? 39.973 -12.421 -4.858 1.00 26.41 138 ASN E O 1
ATOM 19730 N N . PRO E 1 139 ? 41.326 -11.446 -3.352 1.00 26.80 139 PRO E N 1
ATOM 19731 C CA . PRO E 1 139 ? 41.747 -10.342 -2.479 1.00 26.49 139 PRO E CA 1
ATOM 19732 C C . PRO E 1 139 ? 42.177 -9.108 -3.272 1.00 26.35 139 PRO E C 1
ATOM 19733 O O . PRO E 1 139 ? 43.073 -9.185 -4.111 1.00 26.70 139 PRO E O 1
ATOM 19744 N N . LEU E 1 140 ? 41.525 -7.980 -2.988 1.00 26.06 140 LEU E N 1
ATOM 19745 C CA . LEU E 1 140 ? 41.663 -6.786 -3.816 1.00 26.24 140 LEU E CA 1
ATOM 19746 C C . LEU E 1 140 ? 43.122 -6.385 -3.985 1.00 26.45 140 LEU E C 1
ATOM 19747 O O . LEU E 1 140 ? 43.638 -6.309 -5.105 1.00 26.90 140 LEU E O 1
ATOM 19763 N N . ASP E 1 141 ? 43.803 -6.118 -2.870 1.00 25.71 141 ASP E N 1
ATOM 19764 C CA . ASP E 1 141 ? 45.153 -5.567 -2.904 1.00 26.08 141 ASP E CA 1
ATOM 19765 C C . ASP E 1 141 ? 46.153 -6.491 -3.582 1.00 26.27 141 ASP E C 1
ATOM 19766 O O . ASP E 1 141 ? 47.266 -6.050 -3.892 1.00 26.61 141 ASP E O 1
ATOM 19775 N N . VAL E 1 142 ? 45.794 -7.752 -3.813 1.00 26.16 142 VAL E N 1
ATOM 19776 C CA . VAL E 1 142 ? 46.668 -8.690 -4.506 1.00 26.66 142 VAL E CA 1
ATOM 19777 C C . VAL E 1 142 ? 46.270 -8.718 -5.975 1.00 27.18 142 VAL E C 1
ATOM 19778 O O . VAL E 1 142 ? 47.092 -8.455 -6.860 1.00 27.73 142 VAL E O 1
ATOM 19791 N N . MET E 1 143 ? 44.998 -9.026 -6.240 1.00 26.91 143 MET E N 1
ATOM 19792 C CA . MET E 1 143 ? 44.527 -9.120 -7.618 1.00 27.39 143 MET E CA 1
ATOM 19793 C C . MET E 1 143 ? 44.754 -7.818 -8.374 1.00 27.54 143 MET E C 1
ATOM 19794 O O . MET E 1 143 ? 45.072 -7.836 -9.569 1.00 28.26 143 MET E O 1
ATOM 19808 N N . VAL E 1 144 ? 44.595 -6.678 -7.701 1.00 26.81 144 VAL E N 1
ATOM 19809 C CA . VAL E 1 144 ? 44.804 -5.401 -8.376 1.00 27.33 144 VAL E CA 1
ATOM 19810 C C . VAL E 1 144 ? 46.265 -5.249 -8.780 1.00 27.96 144 VAL E C 1
ATOM 19811 O O . VAL E 1 144 ? 46.575 -4.705 -9.848 1.00 28.31 144 VAL E O 1
ATOM 19824 N N . LYS E 1 145 ? 47.187 -5.726 -7.940 1.00 27.37 145 LYS E N 1
ATOM 19825 C CA . LYS E 1 145 ? 48.602 -5.671 -8.291 1.00 27.69 145 LYS E CA 1
ATOM 19826 C C . LYS E 1 145 ? 48.909 -6.559 -9.489 1.00 27.94 145 LYS E C 1
ATOM 19827 O O . LYS E 1 145 ? 49.779 -6.226 -10.301 1.00 28.00 145 LYS E O 1
ATOM 19846 N N . MET E 1 146 ? 48.209 -7.688 -9.614 1.00 28.41 146 MET E N 1
ATOM 19847 C CA . MET E 1 146 ? 48.379 -8.541 -10.784 1.00 28.77 146 MET E CA 1
ATOM 19848 C C . MET E 1 146 ? 47.955 -7.823 -12.057 1.00 28.82 146 MET E C 1
ATOM 19849 O O . MET E 1 146 ? 48.551 -8.035 -13.120 1.00 29.17 146 MET E O 1
ATOM 19863 N N . LEU E 1 147 ? 46.932 -6.969 -11.971 1.00 28.40 147 LEU E N 1
ATOM 19864 C CA . LEU E 1 147 ? 46.494 -6.210 -13.136 1.00 28.59 147 LEU E CA 1
ATOM 19865 C C . LEU E 1 147 ? 47.506 -5.140 -13.521 1.00 29.13 147 LEU E C 1
ATOM 19866 O O . LEU E 1 147 ? 47.642 -4.815 -14.706 1.00 29.34 147 LEU E O 1
ATOM 19882 N N . LEU E 1 148 ? 48.219 -4.579 -12.541 1.00 28.04 148 LEU E N 1
ATOM 19883 C CA . LEU E 1 148 ? 49.232 -3.574 -12.844 1.00 28.15 148 LEU E CA 1
ATOM 19884 C C . LEU E 1 148 ? 50.432 -4.187 -13.555 1.00 28.53 148 LEU E C 1
ATOM 19885 O O . LEU E 1 148 ? 51.114 -3.499 -14.323 1.00 28.80 148 LEU E O 1
ATOM 19901 N N . LYS E 1 149 ? 50.704 -5.472 -13.312 1.00 28.78 149 LYS E N 1
ATOM 19902 C CA . LYS E 1 149 ? 51.818 -6.146 -13.972 1.00 29.38 149 LYS E CA 1
ATOM 19903 C C . LYS E 1 149 ? 51.451 -6.581 -15.385 1.00 29.57 149 LYS E C 1
ATOM 19904 O O . LYS E 1 149 ? 52.266 -6.464 -16.306 1.00 29.67 149 LYS E O 1
ATOM 19923 N N . ALA E 1 150 ? 50.231 -7.085 -15.573 1.00 29.23 150 ALA E N 1
ATOM 19924 C CA . ALA E 1 150 ? 49.835 -7.584 -16.883 1.00 29.52 150 ALA E CA 1
ATOM 19925 C C . ALA E 1 150 ? 49.563 -6.443 -17.857 1.00 29.18 150 ALA E C 1
ATOM 19926 O O . ALA E 1 150 ? 49.884 -6.547 -19.045 1.00 30.05 150 ALA E O 1
ATOM 19933 N N . THR E 1 151 ? 48.974 -5.345 -17.377 1.00 29.11 151 THR E N 1
ATOM 19934 C CA . THR E 1 151 ? 48.657 -4.226 -18.260 1.00 29.18 151 THR E CA 1
ATOM 19935 C C . THR E 1 151 ? 49.881 -3.377 -18.582 1.00 29.22 151 THR E C 1
ATOM 19936 O O . THR E 1 151 ? 49.921 -2.732 -19.636 1.00 29.57 151 THR E O 1
ATOM 19947 N N . GLY E 1 152 ? 50.874 -3.353 -17.698 1.00 28.58 152 GLY E N 1
ATOM 19948 C CA . GLY E 1 152 ? 52.049 -2.529 -17.897 1.00 28.46 152 GLY E CA 1
ATOM 19949 C C . GLY E 1 152 ? 51.729 -1.047 -17.918 1.00 28.25 152 GLY E C 1
ATOM 19950 O O . GLY E 1 152 ? 52.551 -0.239 -18.361 1.00 28.06 152 GLY E O 1
ATOM 19954 N N . PHE E 1 153 ? 50.536 -0.680 -17.447 1.00 28.24 153 PHE E N 1
ATOM 19955 C CA . PHE E 1 153 ? 50.142 0.716 -17.402 1.00 27.89 153 PHE E CA 1
ATOM 19956 C C . PHE E 1 153 ? 50.876 1.431 -16.273 1.00 27.34 153 PHE E C 1
ATOM 19957 O O . PHE E 1 153 ? 51.484 0.795 -15.409 1.00 27.49 153 PHE E O 1
ATOM 19974 N N . PRO E 1 154 ? 50.843 2.763 -16.259 1.00 27.55 154 PRO E N 1
ATOM 19975 C CA . PRO E 1 154 ? 51.357 3.493 -15.097 1.00 26.97 154 PRO E CA 1
ATOM 19976 C C . PRO E 1 154 ? 50.553 3.167 -13.848 1.00 27.16 154 PRO E C 1
ATOM 19977 O O . PRO E 1 154 ? 49.420 2.685 -13.911 1.00 27.06 154 PRO E O 1
ATOM 19988 N N . LYS E 1 155 ? 51.157 3.445 -12.692 1.00 26.71 155 LYS E N 1
ATOM 19989 C CA . LYS E 1 155 ? 50.501 3.151 -11.423 1.00 26.40 155 LYS E CA 1
ATOM 19990 C C . LYS E 1 155 ? 49.257 4.000 -11.203 1.00 26.43 155 LYS E C 1
ATOM 19991 O O . LYS E 1 155 ? 48.430 3.655 -10.352 1.00 26.75 155 LYS E O 1
ATOM 20010 N N . ASN E 1 156 ? 49.100 5.093 -11.949 1.00 26.83 156 ASN E N 1
ATOM 20011 C CA . ASN E 1 156 ? 47.971 5.992 -11.754 1.00 27.17 156 ASN E CA 1
ATOM 20012 C C . ASN E 1 156 ? 46.724 5.575 -12.523 1.00 26.95 156 ASN E C 1
ATOM 20013 O O . ASN E 1 156 ? 45.634 6.070 -12.215 1.00 27.20 156 ASN E O 1
ATOM 20024 N N . LYS E 1 157 ? 46.846 4.683 -13.506 1.00 26.75 157 LYS E N 1
ATOM 20025 C CA . LYS E 1 157 ? 45.700 4.214 -14.274 1.00 27.02 157 LYS E CA 1
ATOM 20026 C C . LYS E 1 157 ? 45.259 2.814 -13.862 1.00 26.97 157 LYS E C 1
ATOM 20027 O O . LYS E 1 157 ? 44.597 2.121 -14.641 1.00 27.05 157 LYS E O 1
ATOM 20046 N N . VAL E 1 158 ? 45.610 2.383 -12.652 1.00 27.37 158 VAL E N 1
ATOM 20047 C CA . VAL E 1 158 ? 45.140 1.105 -12.132 1.00 27.41 158 VAL E CA 1
ATOM 20048 C C . VAL E 1 158 ? 44.883 1.253 -10.637 1.00 27.14 158 VAL E C 1
ATOM 20049 O O . VAL E 1 158 ? 45.810 1.494 -9.855 1.00 27.10 158 VAL E O 1
ATOM 20062 N N . VAL E 1 159 ? 43.621 1.115 -10.227 1.00 27.13 159 VAL E N 1
ATOM 20063 C CA . VAL E 1 159 ? 43.229 1.234 -8.829 1.00 27.11 159 VAL E CA 1
ATOM 20064 C C . VAL E 1 159 ? 42.369 0.035 -8.453 1.00 26.62 159 VAL E C 1
ATOM 20065 O O . VAL E 1 159 ? 41.959 -0.762 -9.298 1.00 26.45 159 VAL E O 1
ATOM 20078 N N . GLY E 1 160 ? 42.107 -0.083 -7.155 1.00 26.82 160 GLY E N 1
ATOM 20079 C CA . GLY E 1 160 ? 41.210 -1.099 -6.648 1.00 26.63 160 GLY E CA 1
ATOM 20080 C C . GLY E 1 160 ? 40.043 -0.489 -5.903 1.00 26.24 160 GLY E C 1
ATOM 20081 O O . GLY E 1 160 ? 40.235 0.377 -5.043 1.00 26.02 160 GLY E O 1
ATOM 20085 N N . MET E 1 161 ? 38.827 -0.918 -6.232 1.00 26.49 161 MET E N 1
ATOM 20086 C CA . MET E 1 161 ? 37.649 -0.465 -5.509 1.00 25.94 161 MET E CA 1
ATOM 20087 C C . MET E 1 161 ? 37.599 -1.156 -4.155 1.00 25.95 161 MET E C 1
ATOM 20088 O O . MET E 1 161 ? 37.756 -2.377 -4.059 1.00 25.68 161 MET E O 1
ATOM 20102 N N . GLY E 1 162 ? 37.361 -0.376 -3.125 1.00 26.17 162 GLY E N 1
ATOM 20103 C CA . GLY E 1 162 ? 37.457 -0.806 -1.746 1.00 25.85 162 GLY E CA 1
ATOM 20104 C C . GLY E 1 162 ? 37.886 0.412 -0.962 1.00 26.16 162 GLY E C 1
ATOM 20105 O O . GLY E 1 162 ? 38.566 1.302 -1.455 1.00 25.92 162 GLY E O 1
ATOM 20109 N N . GLY E 1 163 ? 37.466 0.466 0.282 1.00 25.61 163 GLY E N 1
ATOM 20110 C CA . GLY E 1 163 ? 37.695 1.660 1.087 1.00 25.48 163 GLY E CA 1
ATOM 20111 C C . GLY E 1 163 ? 36.599 2.677 0.904 1.00 25.33 163 GLY E C 1
ATOM 20112 O O . GLY E 1 163 ? 36.085 3.217 1.882 1.00 25.50 163 GLY E O 1
ATOM 20116 N N . LEU E 1 164 ? 36.239 2.960 -0.352 1.00 25.21 164 LEU E N 1
ATOM 20117 C CA . LEU E 1 164 ? 35.036 3.741 -0.619 1.00 24.58 164 LEU E CA 1
ATOM 20118 C C . LEU E 1 164 ? 33.789 2.947 -0.262 1.00 24.38 164 LEU E C 1
ATOM 20119 O O . LEU E 1 164 ? 32.791 3.522 0.184 1.00 24.05 164 LEU E O 1
ATOM 20135 N N . LEU E 1 165 ? 33.831 1.627 -0.451 1.00 25.52 165 LEU E N 1
ATOM 20136 C CA . LEU E 1 165 ? 32.785 0.753 0.067 1.00 25.39 165 LEU E CA 1
ATOM 20137 C C . LEU E 1 165 ? 32.926 0.565 1.574 1.00 25.23 165 LEU E C 1
ATOM 20138 O O . LEU E 1 165 ? 31.925 0.546 2.298 1.00 24.73 165 LEU E O 1
ATOM 20154 N N . ASP E 1 166 ? 34.162 0.434 2.060 1.00 24.83 166 ASP E N 1
ATOM 20155 C CA . ASP E 1 166 ? 34.383 0.235 3.488 1.00 25.11 166 ASP E CA 1
ATOM 20156 C C . ASP E 1 166 ? 34.093 1.509 4.273 1.00 24.68 166 ASP E C 1
ATOM 20157 O O . ASP E 1 166 ? 33.394 1.478 5.292 1.00 24.43 166 ASP E O 1
ATOM 20166 N N . SER E 1 167 ? 34.630 2.642 3.818 1.00 24.86 167 SER E N 1
ATOM 20167 C CA . SER E 1 167 ? 34.411 3.902 4.521 1.00 24.73 167 SER E CA 1
ATOM 20168 C C . SER E 1 167 ? 32.933 4.270 4.535 1.00 24.66 167 SER E C 1
ATOM 20169 O O . SER E 1 167 ? 32.378 4.626 5.581 1.00 24.78 167 SER E O 1
ATOM 20177 N N . SER E 1 168 ? 32.274 4.190 3.376 1.00 24.76 168 SER E N 1
ATOM 20178 C CA . SER E 1 168 ? 30.852 4.510 3.313 1.00 24.57 168 SER E CA 1
ATOM 20179 C C . SER E 1 168 ? 30.045 3.600 4.229 1.00 24.04 168 SER E C 1
ATOM 20180 O O . SER E 1 168 ? 29.047 4.028 4.821 1.00 24.16 168 SER E O 1
ATOM 20188 N N . ARG E 1 169 ? 30.456 2.336 4.355 1.00 24.47 169 ARG E N 1
ATOM 20189 C CA . ARG E 1 169 ? 29.816 1.444 5.316 1.00 24.59 169 ARG E CA 1
ATOM 20190 C C . ARG E 1 169 ? 29.985 1.968 6.735 1.00 24.75 169 ARG E C 1
ATOM 20191 O O . ARG E 1 169 ? 29.034 1.966 7.526 1.00 24.54 169 ARG E O 1
ATOM 20212 N N . MET E 1 170 ? 31.192 2.421 7.074 1.00 24.58 170 MET E N 1
ATOM 20213 C CA . MET E 1 170 ? 31.436 2.992 8.393 1.00 25.01 170 MET E CA 1
ATOM 20214 C C . MET E 1 170 ? 30.590 4.241 8.608 1.00 24.62 170 MET E C 1
ATOM 20215 O O . MET E 1 170 ? 29.972 4.413 9.665 1.00 24.54 170 MET E O 1
ATOM 20229 N N . CYS E 1 171 ? 30.546 5.124 7.608 1.00 24.09 171 CYS E N 1
ATOM 20230 C CA . CYS E 1 171 ? 29.791 6.364 7.750 1.00 24.13 171 CYS E CA 1
ATOM 20231 C C . CYS E 1 171 ? 28.293 6.106 7.864 1.00 23.87 171 CYS E C 1
ATOM 20232 O O . CYS E 1 171 ? 27.595 6.835 8.578 1.00 23.53 171 CYS E O 1
ATOM 20240 N N . HIS E 1 172 ? 27.781 5.082 7.176 1.00 24.65 172 HIS E N 1
ATOM 20241 C CA . HIS E 1 172 ? 26.368 4.741 7.306 1.00 24.40 172 HIS E CA 1
ATOM 20242 C C . HIS E 1 172 ? 26.029 4.355 8.740 1.00 24.41 172 HIS E C 1
ATOM 20243 O O . HIS E 1 172 ? 25.052 4.849 9.315 1.00 24.19 172 HIS E O 1
ATOM 20257 N N . TYR E 1 173 ? 26.823 3.459 9.329 1.00 24.36 173 TYR E N 1
ATOM 20258 C CA . TYR E 1 173 ? 26.566 3.020 10.696 1.00 24.62 173 TYR E CA 1
ATOM 20259 C C . TYR E 1 173 ? 26.538 4.195 11.665 1.00 24.86 173 TYR E C 1
ATOM 20260 O O . TYR E 1 173 ? 25.758 4.190 12.625 1.00 24.44 173 TYR E O 1
ATOM 20278 N N . ILE E 1 174 ? 27.373 5.209 11.430 1.00 24.36 174 ILE E N 1
ATOM 20279 C CA . ILE E 1 174 ? 27.331 6.412 12.254 1.00 24.46 174 ILE E CA 1
ATOM 20280 C C . ILE E 1 174 ? 26.118 7.259 11.894 1.00 24.56 174 ILE E C 1
ATOM 20281 O O . ILE E 1 174 ? 25.408 7.759 12.775 1.00 24.41 174 ILE E O 1
ATOM 20297 N N . ALA E 1 175 ? 25.862 7.436 10.595 1.00 24.60 175 ALA E N 1
ATOM 20298 C CA . ALA E 1 175 ? 24.718 8.234 10.167 1.00 24.32 175 ALA E CA 1
ATOM 20299 C C . ALA E 1 175 ? 23.414 7.665 10.709 1.00 24.21 175 ALA E C 1
ATOM 20300 O O . ALA E 1 175 ? 22.534 8.415 11.147 1.00 23.86 175 ALA E O 1
ATOM 20307 N N . ASP E 1 176 ? 23.269 6.338 10.688 1.00 24.87 176 ASP E N 1
ATOM 20308 C CA . ASP E 1 176 ? 22.035 5.730 11.167 1.00 24.84 176 ASP E CA 1
ATOM 20309 C C . ASP E 1 176 ? 21.876 5.901 12.671 1.00 24.87 176 ASP E C 1
ATOM 20310 O O . ASP E 1 176 ? 20.745 5.985 13.164 1.00 24.84 176 ASP E O 1
ATOM 20319 N N . LYS E 1 177 ? 22.985 5.957 13.414 1.00 24.80 177 LYS E N 1
ATOM 20320 C CA . LYS E 1 177 ? 22.903 6.159 14.857 1.00 25.02 177 LYS E CA 1
ATOM 20321 C C . LYS E 1 177 ? 22.567 7.607 15.189 1.00 24.65 177 LYS E C 1
ATOM 20322 O O . LYS E 1 177 ? 21.642 7.875 15.964 1.00 24.65 177 LYS E O 1
ATOM 20341 N N . LEU E 1 178 ? 23.313 8.553 14.618 1.00 24.61 178 LEU E N 1
ATOM 20342 C CA . LEU E 1 178 ? 22.991 9.966 14.775 1.00 24.59 178 LEU E CA 1
ATOM 20343 C C . LEU E 1 178 ? 21.724 10.363 14.029 1.00 24.38 178 LEU E C 1
ATOM 20344 O O . LEU E 1 178 ? 21.277 11.506 14.171 1.00 24.72 178 LEU E O 1
ATOM 20360 N N . ASN E 1 179 ? 21.141 9.453 13.251 1.00 25.69 179 ASN E N 1
ATOM 20361 C CA . ASN E 1 179 ? 19.987 9.742 12.402 1.00 25.27 179 ASN E CA 1
ATOM 20362 C C . ASN E 1 179 ? 20.207 11.045 11.636 1.00 25.00 179 ASN E C 1
ATOM 20363 O O . ASN E 1 179 ? 19.482 12.029 11.785 1.00 25.26 179 ASN E O 1
ATOM 20374 N N . VAL E 1 180 ? 21.240 11.024 10.799 1.00 24.28 180 VAL E N 1
ATOM 20375 C CA . VAL E 1 180 ? 21.642 12.172 10.001 1.00 24.12 180 VAL E CA 1
ATOM 20376 C C . VAL E 1 180 ? 21.823 11.715 8.561 1.00 23.82 180 VAL E C 1
ATOM 20377 O O . VAL E 1 180 ? 22.136 10.551 8.293 1.00 23.59 180 VAL E O 1
ATOM 20390 N N . ASN E 1 181 ? 21.604 12.638 7.633 1.00 23.78 181 ASN E N 1
ATOM 20391 C CA . ASN E 1 181 ? 21.827 12.365 6.221 1.00 23.32 181 ASN E CA 1
ATOM 20392 C C . ASN E 1 181 ? 23.291 11.998 5.994 1.00 23.82 181 ASN E C 1
ATOM 20393 O O . ASN E 1 181 ? 24.171 12.848 6.208 1.00 23.99 181 ASN E O 1
ATOM 20404 N N . PRO E 1 182 ? 23.604 10.776 5.554 1.00 23.32 182 PRO E N 1
ATOM 20405 C CA . PRO E 1 182 ? 25.017 10.400 5.387 1.00 23.63 182 PRO E CA 1
ATOM 20406 C C . PRO E 1 182 ? 25.771 11.273 4.397 1.00 24.08 182 PRO E C 1
ATOM 20407 O O . PRO E 1 182 ? 27.003 11.176 4.329 1.00 24.26 182 PRO E O 1
ATOM 20418 N N . ARG E 1 183 ? 25.076 12.119 3.632 1.00 23.35 183 ARG E N 1
ATOM 20419 C CA . ARG E 1 183 ? 25.755 13.030 2.717 1.00 23.62 183 ARG E CA 1
ATOM 20420 C C . ARG E 1 183 ? 26.832 13.839 3.424 1.00 23.26 183 ARG E C 1
ATOM 20421 O O . ARG E 1 183 ? 27.836 14.211 2.807 1.00 23.51 183 ARG E O 1
ATOM 20442 N N . TYR E 1 184 ? 26.644 14.120 4.712 1.00 23.58 184 TYR E N 1
ATOM 20443 C CA . TYR E 1 184 ? 27.558 14.959 5.472 1.00 23.84 184 TYR E CA 1
ATOM 20444 C C . TYR E 1 184 ? 28.434 14.167 6.430 1.00 23.82 184 TYR E C 1
ATOM 20445 O O . TYR E 1 184 ? 29.255 14.765 7.134 1.00 24.01 184 TYR E O 1
ATOM 20463 N N . VAL E 1 185 ? 28.289 12.847 6.473 1.00 23.41 185 VAL E N 1
ATOM 20464 C CA . VAL E 1 185 ? 29.140 11.995 7.294 1.00 23.75 185 VAL E CA 1
ATOM 20465 C C . VAL E 1 185 ? 30.314 11.542 6.437 1.00 24.05 185 VAL E C 1
ATOM 20466 O O . VAL E 1 185 ? 30.126 10.882 5.410 1.00 23.93 185 VAL E O 1
ATOM 20479 N N . HIS E 1 186 ? 31.526 11.904 6.856 1.00 24.72 186 HIS E N 1
ATOM 20480 C CA . HIS E 1 186 ? 32.741 11.607 6.108 1.00 25.00 186 HIS E CA 1
ATOM 20481 C C . HIS E 1 186 ? 33.723 10.874 7.007 1.00 25.09 186 HIS E C 1
ATOM 20482 O O . HIS E 1 186 ? 33.943 11.277 8.153 1.00 25.02 186 HIS E O 1
ATOM 20496 N N . GLY E 1 187 ? 34.308 9.803 6.482 1.00 25.18 187 GLY E N 1
ATOM 20497 C CA . GLY E 1 187 ? 35.289 9.032 7.219 1.00 25.10 187 GLY E CA 1
ATOM 20498 C C . GLY E 1 187 ? 36.168 8.260 6.266 1.00 25.51 187 GLY E C 1
ATOM 20499 O O . GLY E 1 187 ? 35.809 8.027 5.107 1.00 25.90 187 GLY E O 1
ATOM 20503 N N . SER E 1 188 ? 37.334 7.861 6.766 1.00 25.53 188 SER E N 1
ATOM 20504 C CA . SER E 1 188 ? 38.326 7.152 5.970 1.00 25.76 188 SER E CA 1
ATOM 20505 C C . SER E 1 188 ? 38.646 5.823 6.638 1.00 25.73 188 SER E C 1
ATOM 20506 O O . SER E 1 188 ? 39.039 5.791 7.809 1.00 25.67 188 SER E O 1
ATOM 20514 N N . CYS E 1 189 ? 38.470 4.733 5.896 1.00 26.46 189 CYS E N 1
ATOM 20515 C CA . CYS E 1 189 ? 38.850 3.396 6.337 1.00 26.20 189 CYS E CA 1
ATOM 20516 C C . CYS E 1 189 ? 39.988 2.924 5.440 1.00 26.67 189 CYS E C 1
ATOM 20517 O O . CYS E 1 189 ? 39.773 2.628 4.260 1.00 26.35 189 CYS E O 1
ATOM 20525 N N . ILE E 1 190 ? 41.188 2.852 6.001 1.00 27.32 190 ILE E N 1
ATOM 20526 C CA . ILE E 1 190 ? 42.383 2.566 5.236 1.00 27.17 190 ILE E CA 1
ATOM 20527 C C . ILE E 1 190 ? 42.818 1.129 5.498 1.00 27.23 190 ILE E C 1
ATOM 20528 O O . ILE E 1 190 ? 42.247 0.423 6.326 1.00 27.37 190 ILE E O 1
ATOM 20544 N N . GLY E 1 191 ? 43.843 0.691 4.781 1.00 26.80 191 GLY E N 1
ATOM 20545 C CA . GLY E 1 191 ? 44.341 -0.664 4.893 1.00 26.65 191 GLY E CA 1
ATOM 20546 C C . GLY E 1 191 ? 43.883 -1.532 3.740 1.00 26.14 191 GLY E C 1
ATOM 20547 O O . GLY E 1 191 ? 43.304 -1.072 2.751 1.00 26.34 191 GLY E O 1
ATOM 20551 N N . GLY E 1 192 ? 44.160 -2.825 3.879 1.00 26.25 192 GLY E N 1
ATOM 20552 C CA . GLY E 1 192 ? 43.712 -3.777 2.889 1.00 26.04 192 GLY E CA 1
ATOM 20553 C C . GLY E 1 192 ? 42.223 -4.047 2.987 1.00 26.67 192 GLY E C 1
ATOM 20554 O O . GLY E 1 192 ? 41.589 -3.863 4.026 1.00 27.70 192 GLY E O 1
ATOM 20558 N N . HIS E 1 193 ? 41.652 -4.487 1.868 1.00 26.87 193 HIS E N 1
ATOM 20559 C CA . HIS E 1 193 ? 40.226 -4.804 1.804 1.00 27.16 193 HIS E CA 1
ATOM 20560 C C . HIS E 1 193 ? 40.034 -6.225 2.317 1.00 27.26 193 HIS E C 1
ATOM 20561 O O . HIS E 1 193 ? 40.056 -7.196 1.559 1.00 27.39 193 HIS E O 1
ATOM 20575 N N . GLY E 1 194 ? 39.845 -6.348 3.628 1.00 27.56 194 GLY E N 1
ATOM 20576 C CA . GLY E 1 194 ? 39.665 -7.643 4.251 1.00 27.98 194 GLY E CA 1
ATOM 20577 C C . GLY E 1 194 ? 39.457 -7.542 5.747 1.00 29.10 194 GLY E C 1
ATOM 20578 O O . GLY E 1 194 ? 38.718 -6.674 6.218 1.00 29.07 194 GLY E O 1
ATOM 20582 N N . ASP E 1 195 ? 40.098 -8.429 6.506 1.00 28.71 195 ASP E N 1
ATOM 20583 C CA . ASP E 1 195 ? 40.018 -8.394 7.960 1.00 28.12 195 ASP E CA 1
ATOM 20584 C C . ASP E 1 195 ? 41.080 -7.504 8.589 1.00 28.58 195 ASP E C 1
ATOM 20585 O O . ASP E 1 195 ? 40.990 -7.211 9.785 1.00 29.17 195 ASP E O 1
ATOM 20594 N N . SER E 1 196 ? 42.074 -7.067 7.819 1.00 28.94 196 SER E N 1
ATOM 20595 C CA . SER E 1 196 ? 43.104 -6.164 8.309 1.00 28.96 196 SER E CA 1
ATOM 20596 C C . SER E 1 196 ? 42.735 -4.696 8.124 1.00 29.10 196 SER E C 1
ATOM 20597 O O . SER E 1 196 ? 43.600 -3.829 8.282 1.00 28.87 196 SER E O 1
ATOM 20605 N N . MET E 1 197 ? 41.476 -4.403 7.796 1.00 29.95 197 MET E N 1
ATOM 20606 C CA . MET E 1 197 ? 41.039 -3.030 7.587 1.00 29.28 197 MET E CA 1
ATOM 20607 C C . MET E 1 197 ? 41.318 -2.177 8.823 1.00 28.77 197 MET E C 1
ATOM 20608 O O . MET E 1 197 ? 41.558 -2.681 9.924 1.00 28.98 197 MET E O 1
ATOM 20622 N N . ILE E 1 198 ? 41.275 -0.863 8.626 1.00 28.55 198 ILE E N 1
ATOM 20623 C CA . ILE E 1 198 ? 41.513 0.096 9.702 1.00 28.66 198 ILE E CA 1
ATOM 20624 C C . ILE E 1 198 ? 40.422 1.160 9.656 1.00 27.93 198 ILE E C 1
ATOM 20625 O O . ILE E 1 198 ? 40.636 2.240 9.087 1.00 27.64 198 ILE E O 1
ATOM 20641 N N . PRO E 1 199 ? 39.243 0.901 10.221 1.00 27.59 199 PRO E N 1
ATOM 20642 C CA . PRO E 1 199 ? 38.201 1.936 10.258 1.00 26.82 199 PRO E CA 1
ATOM 20643 C C . PRO E 1 199 ? 38.521 3.044 11.249 1.00 26.99 199 PRO E C 1
ATOM 20644 O O . PRO E 1 199 ? 38.379 2.861 12.462 1.00 26.78 199 PRO E O 1
ATOM 20655 N N . LEU E 1 200 ? 38.954 4.200 10.742 1.00 26.36 200 LEU E N 1
ATOM 20656 C CA . LEU E 1 200 ? 39.307 5.340 11.590 1.00 26.18 200 LEU E CA 1
ATOM 20657 C C . LEU E 1 200 ? 38.026 6.012 12.087 1.00 25.86 200 LEU E C 1
ATOM 20658 O O . LEU E 1 200 ? 37.698 7.150 11.748 1.00 25.84 200 LEU E O 1
ATOM 20674 N N . VAL E 1 201 ? 37.299 5.274 12.929 1.00 25.99 201 VAL E N 1
ATOM 20675 C CA . VAL E 1 201 ? 36.004 5.746 13.406 1.00 26.12 201 VAL E CA 1
ATOM 20676 C C . VAL E 1 201 ? 36.151 7.018 14.231 1.00 25.86 201 VAL E C 1
ATOM 20677 O O . VAL E 1 201 ? 35.253 7.869 14.237 1.00 25.75 201 VAL E O 1
ATOM 20690 N N . ASN E 1 202 ? 37.269 7.173 14.939 1.00 26.74 202 ASN E N 1
ATOM 20691 C CA . ASN E 1 202 ? 37.445 8.312 15.832 1.00 26.60 202 ASN E CA 1
ATOM 20692 C C . ASN E 1 202 ? 37.786 9.603 15.098 1.00 26.24 202 ASN E C 1
ATOM 20693 O O . ASN E 1 202 ? 37.742 10.672 15.716 1.00 25.91 202 ASN E O 1
ATOM 20704 N N . HIS E 1 203 ? 38.123 9.535 13.812 1.00 25.26 203 HIS E N 1
ATOM 20705 C CA . HIS E 1 203 ? 38.401 10.722 13.015 1.00 25.19 203 HIS E CA 1
ATOM 20706 C C . HIS E 1 203 ? 37.256 11.066 12.070 1.00 24.85 203 HIS E C 1
ATOM 20707 O O . HIS E 1 203 ? 37.429 11.907 11.182 1.00 24.91 203 HIS E O 1
ATOM 20721 N N . VAL E 1 204 ? 36.093 10.436 12.242 1.00 24.90 204 VAL E N 1
ATOM 20722 C CA . VAL E 1 204 ? 34.941 10.738 11.404 1.00 25.13 204 VAL E CA 1
ATOM 20723 C C . VAL E 1 204 ? 34.443 12.145 11.708 1.00 25.24 204 VAL E C 1
ATOM 20724 O O . VAL E 1 204 ? 34.593 12.660 12.825 1.00 25.32 204 VAL E O 1
ATOM 20737 N N . THR E 1 205 ? 33.843 12.778 10.703 1.00 25.01 205 THR E N 1
ATOM 20738 C CA . THR E 1 205 ? 33.306 14.121 10.840 1.00 24.95 205 THR E CA 1
ATOM 20739 C C . THR E 1 205 ? 31.875 14.155 10.318 1.00 24.65 205 THR E C 1
ATOM 20740 O O . THR E 1 205 ? 31.454 13.303 9.532 1.00 24.19 205 THR E O 1
ATOM 20751 N N . VAL E 1 206 ? 31.129 15.158 10.776 1.00 25.12 206 VAL E N 1
ATOM 20752 C CA . VAL E 1 206 ? 29.744 15.375 10.372 1.00 24.77 206 VAL E CA 1
ATOM 20753 C C . VAL E 1 206 ? 29.639 16.828 9.928 1.00 24.96 206 VAL E C 1
ATOM 20754 O O . VAL E 1 206 ? 29.656 17.739 10.766 1.00 24.82 206 VAL E O 1
ATOM 20767 N N . ASN E 1 207 ? 29.532 17.047 8.618 1.00 24.51 207 ASN E N 1
ATOM 20768 C CA . ASN E 1 207 ? 29.589 18.391 8.042 1.00 24.44 207 ASN E CA 1
ATOM 20769 C C . ASN E 1 207 ? 30.788 19.161 8.588 1.00 24.86 207 ASN E C 1
ATOM 20770 O O . ASN E 1 207 ? 30.704 20.351 8.901 1.00 25.01 207 ASN E O 1
ATOM 20781 N N . GLY E 1 208 ? 31.922 18.468 8.706 1.00 25.50 208 GLY E N 1
ATOM 20782 C CA . GLY E 1 208 ? 33.137 19.045 9.229 1.00 25.57 208 GLY E CA 1
ATOM 20783 C C . GLY E 1 208 ? 33.297 18.939 10.731 1.00 25.42 208 GLY E C 1
ATOM 20784 O O . GLY E 1 208 ? 34.413 19.110 11.235 1.00 25.48 208 GLY E O 1
ATOM 20788 N N . ILE E 1 209 ? 32.225 18.650 11.455 1.00 25.52 209 ILE E N 1
ATOM 20789 C CA . ILE E 1 209 ? 32.281 18.624 12.918 1.00 25.73 209 ILE E CA 1
ATOM 20790 C C . ILE E 1 209 ? 32.890 17.296 13.362 1.00 25.67 209 ILE E C 1
ATOM 20791 O O . ILE E 1 209 ? 32.409 16.235 12.934 1.00 25.57 209 ILE E O 1
ATOM 20807 N N . PRO E 1 210 ? 33.923 17.298 14.208 1.00 25.75 210 PRO E N 1
ATOM 20808 C CA . PRO E 1 210 ? 34.493 16.024 14.662 1.00 25.89 210 PRO E CA 1
ATOM 20809 C C . PRO E 1 210 ? 33.466 15.194 15.417 1.00 26.09 210 PRO E C 1
ATOM 20810 O O . PRO E 1 210 ? 32.570 15.722 16.080 1.00 26.16 210 PRO E O 1
ATOM 20821 N N . ILE E 1 211 ? 33.608 13.870 15.306 1.00 26.56 211 ILE E N 1
ATOM 20822 C CA . ILE E 1 211 ? 32.627 12.964 15.890 1.00 26.41 211 ILE E CA 1
ATOM 20823 C C . ILE E 1 211 ? 32.622 13.037 17.410 1.00 26.89 211 ILE E C 1
ATOM 20824 O O . ILE E 1 211 ? 31.615 12.688 18.039 1.00 26.38 211 ILE E O 1
ATOM 20840 N N . GLN E 1 212 ? 33.722 13.481 18.024 1.00 27.08 212 GLN E N 1
ATOM 20841 C CA . GLN E 1 212 ? 33.780 13.534 19.480 1.00 27.39 212 GLN E CA 1
ATOM 20842 C C . GLN E 1 212 ? 32.697 14.439 20.052 1.00 27.46 212 GLN E C 1
ATOM 20843 O O . GLN E 1 212 ? 32.200 14.189 21.156 1.00 27.57 212 GLN E O 1
ATOM 20857 N N . LEU E 1 213 ? 32.317 15.492 19.323 1.00 27.77 213 LEU E N 1
ATOM 20858 C CA . LEU E 1 213 ? 31.262 16.378 19.805 1.00 27.65 213 LEU E CA 1
ATOM 20859 C C . LEU E 1 213 ? 29.980 15.604 20.071 1.00 26.97 213 LEU E C 1
ATOM 20860 O O . LEU E 1 213 ? 29.325 15.805 21.100 1.00 27.29 213 LEU E O 1
ATOM 20876 N N . PHE E 1 214 ? 29.602 14.716 19.149 1.00 26.89 214 PHE E N 1
ATOM 20877 C CA . PHE E 1 214 ? 28.410 13.900 19.338 1.00 26.69 214 PHE E CA 1
ATOM 20878 C C . PHE E 1 214 ? 28.603 12.858 20.431 1.00 26.75 214 PHE E C 1
ATOM 20879 O O . PHE E 1 214 ? 27.617 12.290 20.911 1.00 26.60 214 PHE E O 1
ATOM 20896 N N . VAL E 1 215 ? 29.847 12.595 20.832 1.00 26.91 215 VAL E N 1
ATOM 20897 C CA . VAL E 1 215 ? 30.088 11.768 22.007 1.00 27.22 215 VAL E CA 1
ATOM 20898 C C . VAL E 1 215 ? 29.837 12.571 23.276 1.00 27.30 215 VAL E C 1
ATOM 20899 O O . VAL E 1 215 ? 29.201 12.086 24.217 1.00 26.85 215 VAL E O 1
ATOM 20912 N N . GLU E 1 216 ? 30.321 13.815 23.314 1.00 27.88 216 GLU E N 1
ATOM 20913 C CA . GLU E 1 216 ? 30.147 14.651 24.496 1.00 27.94 216 GLU E CA 1
ATOM 20914 C C . GLU E 1 216 ? 28.699 15.092 24.669 1.00 27.78 216 GLU E C 1
ATOM 20915 O O . GLU E 1 216 ? 28.265 15.348 25.798 1.00 27.61 216 GLU E O 1
ATOM 20927 N N . ARG E 1 217 ? 27.941 15.185 23.578 1.00 27.63 217 ARG E N 1
ATOM 20928 C CA . ARG E 1 217 ? 26.564 15.657 23.640 1.00 27.51 217 ARG E CA 1
ATOM 20929 C C . ARG E 1 217 ? 25.562 14.550 23.937 1.00 26.96 217 ARG E C 1
ATOM 20930 O O . ARG E 1 217 ? 24.390 14.850 24.182 1.00 26.91 217 ARG E O 1
ATOM 20951 N N . GLY E 1 218 ? 25.984 13.289 23.923 1.00 27.04 218 GLY E N 1
ATOM 20952 C CA . GLY E 1 218 ? 25.105 12.188 24.256 1.00 26.70 218 GLY E CA 1
ATOM 20953 C C . GLY E 1 218 ? 24.389 11.549 23.087 1.00 26.48 218 GLY E C 1
ATOM 20954 O O . GLY E 1 218 ? 23.544 10.672 23.309 1.00 26.05 218 GLY E O 1
ATOM 20958 N N . ASP E 1 219 ? 24.693 11.955 21.852 1.00 26.92 219 ASP E N 1
ATOM 20959 C CA . ASP E 1 219 ? 24.068 11.356 20.680 1.00 26.86 219 ASP E CA 1
ATOM 20960 C C . ASP E 1 219 ? 24.686 10.015 20.307 1.00 26.63 219 ASP E C 1
ATOM 20961 O O . ASP E 1 219 ? 24.063 9.243 19.569 1.00 26.58 219 ASP E O 1
ATOM 20970 N N . ILE E 1 220 ? 25.890 9.722 20.797 1.00 27.00 220 ILE E N 1
ATOM 20971 C CA . ILE E 1 220 ? 26.565 8.462 20.513 1.00 26.97 220 ILE E CA 1
ATOM 20972 C C . ILE E 1 220 ? 27.660 8.299 21.555 1.00 26.94 220 ILE E C 1
ATOM 20973 O O . ILE E 1 220 ? 28.062 9.262 22.206 1.00 26.93 220 ILE E O 1
ATOM 20989 N N . THR E 1 221 ? 28.140 7.069 21.725 1.00 27.23 221 THR E N 1
ATOM 20990 C CA . THR E 1 221 ? 29.152 6.766 22.726 1.00 27.53 221 THR E CA 1
ATOM 20991 C C . THR E 1 221 ? 30.355 6.093 22.078 1.00 27.89 221 THR E C 1
ATOM 20992 O O . THR E 1 221 ? 30.257 5.487 21.007 1.00 27.74 221 THR E O 1
ATOM 21003 N N . GLN E 1 222 ? 31.504 6.209 22.751 1.00 27.53 222 GLN E N 1
ATOM 21004 C CA . GLN E 1 222 ? 32.720 5.573 22.258 1.00 27.61 222 GLN E CA 1
ATOM 21005 C C . GLN E 1 222 ? 32.555 4.062 22.159 1.00 27.99 222 GLN E C 1
ATOM 21006 O O . GLN E 1 222 ? 33.130 3.432 21.263 1.00 27.99 222 GLN E O 1
ATOM 21020 N N . ALA E 1 223 ? 31.783 3.462 23.067 1.00 28.27 223 ALA E N 1
ATOM 21021 C CA . ALA E 1 223 ? 31.520 2.030 22.972 1.00 28.11 223 ALA E CA 1
ATOM 21022 C C . ALA E 1 223 ? 30.812 1.695 21.667 1.00 28.11 223 ALA E C 1
ATOM 21023 O O . ALA E 1 223 ? 31.150 0.708 21.002 1.00 28.51 223 ALA E O 1
ATOM 21030 N N . GLU E 1 224 ? 29.829 2.510 21.279 1.00 28.31 224 GLU E N 1
ATOM 21031 C CA . GLU E 1 224 ? 29.142 2.289 20.011 1.00 28.27 224 GLU E CA 1
ATOM 21032 C C . GLU E 1 224 ? 30.072 2.535 18.829 1.00 28.34 224 GLU E C 1
ATOM 21033 O O . GLU E 1 224 ? 30.062 1.770 17.858 1.00 28.47 224 GLU E O 1
ATOM 21045 N N . LEU E 1 225 ? 30.884 3.595 18.891 1.00 27.29 225 LEU E N 1
ATOM 21046 C CA . LEU E 1 225 ? 31.850 3.846 17.826 1.00 27.07 225 LEU E CA 1
ATOM 21047 C C . LEU E 1 225 ? 32.815 2.677 17.674 1.00 27.82 225 LEU E C 1
ATOM 21048 O O . LEU E 1 225 ? 33.134 2.266 16.551 1.00 27.61 225 LEU E O 1
ATOM 21064 N N . ASP E 1 226 ? 33.289 2.126 18.793 1.00 28.29 226 ASP E N 1
ATOM 21065 C CA . ASP E 1 226 ? 34.200 0.988 18.730 1.00 28.61 226 ASP E CA 1
ATOM 21066 C C . ASP E 1 226 ? 33.546 -0.203 18.040 1.00 28.72 226 ASP E C 1
ATOM 21067 O O . ASP E 1 226 ? 34.192 -0.902 17.250 1.00 29.13 226 ASP E O 1
ATOM 21076 N N . LYS E 1 227 ? 32.265 -0.452 18.324 1.00 28.93 227 LYS E N 1
ATOM 21077 C CA . LYS E 1 227 ? 31.573 -1.558 17.671 1.00 29.12 227 LYS E CA 1
ATOM 21078 C C . LYS E 1 227 ? 31.288 -1.254 16.206 1.00 28.77 227 LYS E C 1
ATOM 21079 O O . LYS E 1 227 ? 31.295 -2.168 15.373 1.00 28.61 227 LYS E O 1
ATOM 21098 N N . ILE E 1 228 ? 31.035 0.012 15.873 1.00 28.13 228 ILE E N 1
ATOM 21099 C CA . ILE E 1 228 ? 30.887 0.393 14.472 1.00 27.70 228 ILE E CA 1
ATOM 21100 C C . ILE E 1 228 ? 32.136 0.010 13.688 1.00 28.06 228 ILE E C 1
ATOM 21101 O O . ILE E 1 228 ? 32.051 -0.524 12.575 1.00 27.87 228 ILE E O 1
ATOM 21117 N N . ALA E 1 229 ? 33.315 0.266 14.260 1.00 28.36 229 ALA E N 1
ATOM 21118 C CA . ALA E 1 229 ? 34.556 -0.120 13.597 1.00 28.62 229 ALA E CA 1
ATOM 21119 C C . ALA E 1 229 ? 34.628 -1.624 13.381 1.00 28.91 229 ALA E C 1
ATOM 21120 O O . ALA E 1 229 ? 35.215 -2.083 12.395 1.00 29.05 229 ALA E O 1
ATOM 21127 N N . GLN E 1 230 ? 34.040 -2.409 14.285 1.00 29.39 230 GLN E N 1
ATOM 21128 C CA . GLN E 1 230 ? 34.040 -3.857 14.116 1.00 29.80 230 GLN E CA 1
ATOM 21129 C C . GLN E 1 230 ? 33.021 -4.288 13.070 1.00 29.09 230 GLN E C 1
ATOM 21130 O O . GLN E 1 230 ? 33.325 -5.123 12.211 1.00 28.74 230 GLN E O 1
ATOM 21144 N N . ARG E 1 231 ? 31.812 -3.726 13.122 1.00 28.57 231 ARG E N 1
ATOM 21145 C CA . ARG E 1 231 ? 30.824 -4.025 12.093 1.00 27.88 231 ARG E CA 1
ATOM 21146 C C . ARG E 1 231 ? 31.333 -3.634 10.712 1.00 28.00 231 ARG E C 1
ATOM 21147 O O . ARG E 1 231 ? 30.992 -4.284 9.717 1.00 27.70 231 ARG E O 1
ATOM 21168 N N . THR E 1 232 ? 32.149 -2.581 10.630 1.00 27.91 232 THR E N 1
ATOM 21169 C CA . THR E 1 232 ? 32.751 -2.207 9.354 1.00 27.89 232 THR E CA 1
ATOM 21170 C C . THR E 1 232 ? 33.675 -3.307 8.849 1.00 28.29 232 THR E C 1
ATOM 21171 O O . THR E 1 232 ? 33.637 -3.676 7.670 1.00 28.30 232 THR E O 1
ATOM 21182 N N . ILE E 1 233 ? 34.516 -3.842 9.735 1.00 28.63 233 ILE E N 1
ATOM 21183 C CA . ILE E 1 233 ? 35.446 -4.898 9.342 1.00 28.62 233 ILE E CA 1
ATOM 21184 C C . ILE E 1 233 ? 34.684 -6.149 8.925 1.00 28.07 233 ILE E C 1
ATOM 21185 O O . ILE E 1 233 ? 35.068 -6.841 7.974 1.00 27.99 233 ILE E O 1
ATOM 21201 N N . GLY E 1 234 ? 33.598 -6.460 9.627 1.00 28.01 234 GLY E N 1
ATOM 21202 C CA . GLY E 1 234 ? 32.813 -7.647 9.368 1.00 27.76 234 GLY E CA 1
ATOM 21203 C C . GLY E 1 234 ? 31.614 -7.443 8.470 1.00 27.60 234 GLY E C 1
ATOM 21204 O O . GLY E 1 234 ? 30.835 -8.386 8.284 1.00 27.37 234 GLY E O 1
ATOM 21208 N N . SER E 1 235 ? 31.437 -6.248 7.903 1.00 27.77 235 SER E N 1
ATOM 21209 C CA . SER E 1 235 ? 30.286 -5.998 7.041 1.00 27.36 235 SER E CA 1
ATOM 21210 C C . SER E 1 235 ? 30.252 -6.957 5.858 1.00 27.28 235 SER E C 1
ATOM 21211 O O . SER E 1 235 ? 29.169 -7.304 5.371 1.00 26.87 235 SER E O 1
ATOM 21219 N N . GLY E 1 236 ? 31.415 -7.399 5.387 1.00 27.57 236 GLY E N 1
ATOM 21220 C CA . GLY E 1 236 ? 31.478 -8.344 4.292 1.00 27.15 236 GLY E CA 1
ATOM 21221 C C . GLY E 1 236 ? 30.773 -9.647 4.605 1.00 28.07 236 GLY E C 1
ATOM 21222 O O . GLY E 1 236 ? 29.813 -10.016 3.924 1.00 28.22 236 GLY E O 1
ATOM 21226 N N . MET E 1 237 ? 31.231 -10.352 5.644 1.00 29.17 237 MET E N 1
ATOM 21227 C CA . MET E 1 237 ? 30.614 -11.622 6.012 1.00 29.50 237 MET E CA 1
ATOM 21228 C C . MET E 1 237 ? 29.195 -11.448 6.539 1.00 28.70 237 MET E C 1
ATOM 21229 O O . MET E 1 237 ? 28.400 -12.391 6.463 1.00 28.79 237 MET E O 1
ATOM 21243 N N . GLU E 1 238 ? 28.858 -10.274 7.080 1.00 28.21 238 GLU E N 1
ATOM 21244 C CA . GLU E 1 238 ? 27.496 -10.041 7.552 1.00 27.87 238 GLU E CA 1
ATOM 21245 C C . GLU E 1 238 ? 26.492 -10.185 6.413 1.00 28.02 238 GLU E C 1
ATOM 21246 O O . GLU E 1 238 ? 25.515 -10.938 6.519 1.00 27.83 238 GLU E O 1
ATOM 21258 N N . LEU E 1 239 ? 26.720 -9.471 5.308 1.00 27.40 239 LEU E N 1
ATOM 21259 C CA . LEU E 1 239 ? 25.802 -9.551 4.177 1.00 27.45 239 LEU E CA 1
ATOM 21260 C C . LEU E 1 239 ? 25.869 -10.911 3.494 1.00 27.99 239 LEU E C 1
ATOM 21261 O O . LEU E 1 239 ? 24.852 -11.398 2.988 1.00 27.69 239 LEU E O 1
ATOM 21277 N N . VAL E 1 240 ? 27.047 -11.538 3.471 1.00 28.10 240 VAL E N 1
ATOM 21278 C CA . VAL E 1 240 ? 27.153 -12.892 2.933 1.00 28.39 240 VAL E CA 1
ATOM 21279 C C . VAL E 1 240 ? 26.243 -13.838 3.704 1.00 28.45 240 VAL E C 1
ATOM 21280 O O . VAL E 1 240 ? 25.620 -14.736 3.125 1.00 28.56 240 VAL E O 1
ATOM 21293 N N . GLN E 1 241 ? 26.153 -13.654 5.023 1.00 28.47 241 GLN E N 1
ATOM 21294 C CA . GLN E 1 241 ? 25.266 -14.476 5.838 1.00 28.29 241 GLN E CA 1
ATOM 21295 C C . GLN E 1 241 ? 23.808 -14.071 5.670 1.00 27.76 241 GLN E C 1
ATOM 21296 O O . GLN E 1 241 ? 22.921 -14.929 5.729 1.00 27.60 241 GLN E O 1
ATOM 21310 N N . LEU E 1 242 ? 23.543 -12.779 5.459 1.00 28.06 242 LEU E N 1
ATOM 21311 C CA . LEU E 1 242 ? 22.177 -12.336 5.201 1.00 27.73 242 LEU E CA 1
ATOM 21312 C C . LEU E 1 242 ? 21.686 -12.822 3.842 1.00 27.88 242 LEU E C 1
ATOM 21313 O O . LEU E 1 242 ? 20.545 -13.282 3.716 1.00 27.60 242 LEU E O 1
ATOM 21329 N N . TYR E 1 243 ? 22.532 -12.733 2.812 1.00 27.88 243 TYR E N 1
ATOM 21330 C CA . TYR E 1 243 ? 22.156 -13.241 1.496 1.00 27.83 243 TYR E CA 1
ATOM 21331 C C . TYR E 1 243 ? 22.081 -14.762 1.498 1.00 28.94 243 TYR E C 1
ATOM 21332 O O . TYR E 1 243 ? 21.049 -15.349 1.153 1.00 29.59 243 TYR E O 1
ATOM 21350 N N . GLY E 1 244 ? 23.173 -15.420 1.882 1.00 30.87 244 GLY E N 1
ATOM 21351 C CA . GLY E 1 244 ? 23.246 -16.864 1.910 1.00 30.87 244 GLY E CA 1
ATOM 21352 C C . GLY E 1 244 ? 23.628 -17.494 0.585 1.00 30.87 244 GLY E C 1
ATOM 21353 O O . GLY E 1 244 ? 24.236 -18.569 0.572 1.00 30.87 244 GLY E O 1
ATOM 21357 N N . ASN E 1 245 ? 23.289 -16.849 -0.529 1.00 34.27 245 ASN E N 1
ATOM 21358 C CA . ASN E 1 245 ? 23.615 -17.349 -1.857 1.00 34.27 245 ASN E CA 1
ATOM 21359 C C . ASN E 1 245 ? 24.778 -16.602 -2.499 1.00 34.27 245 ASN E C 1
ATOM 21360 O O . ASN E 1 245 ? 25.216 -16.982 -3.589 1.00 34.27 245 ASN E O 1
ATOM 21371 N N . GLY E 1 246 ? 25.291 -15.561 -1.850 1.00 32.22 246 GLY E N 1
ATOM 21372 C CA . GLY E 1 246 ? 26.368 -14.772 -2.412 1.00 30.95 246 GLY E CA 1
ATOM 21373 C C . GLY E 1 246 ? 26.798 -13.647 -1.493 1.00 30.61 246 GLY E C 1
ATOM 21374 O O . GLY E 1 246 ? 26.620 -13.732 -0.274 1.00 30.30 246 GLY E O 1
ATOM 21378 N N . SER E 1 247 ? 27.357 -12.586 -2.066 1.00 27.33 247 SER E N 1
ATOM 21379 C CA . SER E 1 247 ? 27.870 -11.449 -1.314 1.00 26.57 247 SER E CA 1
ATOM 21380 C C . SER E 1 247 ? 27.168 -10.170 -1.767 1.00 25.42 247 SER E C 1
ATOM 21381 O O . SER E 1 247 ? 26.250 -10.191 -2.592 1.00 24.71 247 SER E O 1
ATOM 21389 N N . ALA E 1 248 ? 27.611 -9.046 -1.206 1.00 26.19 248 ALA E N 1
ATOM 21390 C CA . ALA E 1 248 ? 27.032 -7.748 -1.520 1.00 25.18 248 ALA E CA 1
ATOM 21391 C C . ALA E 1 248 ? 27.349 -7.347 -2.958 1.00 24.90 248 ALA E C 1
ATOM 21392 O O . ALA E 1 248 ? 28.404 -7.694 -3.500 1.00 25.03 248 ALA E O 1
ATOM 21399 N N . TYR E 1 249 ? 26.426 -6.609 -3.582 1.00 23.26 249 TYR E N 1
ATOM 21400 C CA . TYR E 1 249 ? 26.683 -6.133 -4.936 1.00 23.42 249 TYR E CA 1
ATOM 21401 C C . TYR E 1 249 ? 26.088 -4.760 -5.208 1.00 23.02 249 TYR E C 1
ATOM 21402 O O . TYR E 1 249 ? 26.604 -4.020 -6.054 1.00 23.12 249 TYR E O 1
ATOM 21420 N N . PHE E 1 250 ? 25.016 -4.403 -4.495 1.00 22.89 250 PHE E N 1
ATOM 21421 C CA . PHE E 1 250 ? 24.393 -3.107 -4.744 1.00 22.66 250 PHE E CA 1
ATOM 21422 C C . PHE E 1 250 ? 25.338 -1.965 -4.400 1.00 23.13 250 PHE E C 1
ATOM 21423 O O . PHE E 1 250 ? 25.386 -0.959 -5.117 1.00 23.28 250 PHE E O 1
ATOM 21440 N N . ALA E 1 251 ? 26.091 -2.094 -3.309 1.00 22.80 251 ALA E N 1
ATOM 21441 C CA . ALA E 1 251 ? 26.977 -1.023 -2.876 1.00 23.11 251 ALA E CA 1
ATOM 21442 C C . ALA E 1 251 ? 28.307 -1.081 -3.620 1.00 23.18 251 ALA E C 1
ATOM 21443 O O . ALA E 1 251 ? 28.778 -0.045 -4.111 1.00 23.09 251 ALA E O 1
ATOM 21450 N N . PRO E 1 252 ? 28.950 -2.249 -3.726 1.00 23.00 252 PRO E N 1
ATOM 21451 C CA . PRO E 1 252 ? 30.175 -2.318 -4.541 1.00 23.27 252 PRO E CA 1
ATOM 21452 C C . PRO E 1 252 ? 30.009 -1.715 -5.925 1.00 23.04 252 PRO E C 1
ATOM 21453 O O . PRO E 1 252 ? 30.855 -0.927 -6.367 1.00 23.12 252 PRO E O 1
ATOM 21464 N N . ALA E 1 253 ? 28.925 -2.062 -6.623 1.00 23.30 253 ALA E N 1
ATOM 21465 C CA . ALA E 1 253 ? 28.694 -1.509 -7.953 1.00 23.60 253 ALA E CA 1
ATOM 21466 C C . ALA E 1 253 ? 28.593 0.010 -7.905 1.00 23.44 253 ALA E C 1
ATOM 21467 O O . ALA E 1 253 ? 29.138 0.704 -8.771 1.00 23.52 253 ALA E O 1
ATOM 21474 N N . THR E 1 254 ? 27.909 0.546 -6.891 1.00 23.47 254 THR E N 1
ATOM 21475 C CA . THR E 1 254 ? 27.753 1.993 -6.788 1.00 23.59 254 THR E CA 1
ATOM 21476 C C . THR E 1 254 ? 29.094 2.677 -6.549 1.00 23.96 254 THR E C 1
ATOM 21477 O O . THR E 1 254 ? 29.371 3.734 -7.130 1.00 24.09 254 THR E O 1
ATOM 21488 N N . ALA E 1 255 ? 29.939 2.088 -5.699 1.00 23.40 255 ALA E N 1
ATOM 21489 C CA . ALA E 1 255 ? 31.249 2.670 -5.426 1.00 24.09 255 ALA E CA 1
ATOM 21490 C C . ALA E 1 255 ? 32.091 2.746 -6.694 1.00 24.55 255 ALA E C 1
ATOM 21491 O O . ALA E 1 255 ? 32.651 3.799 -7.022 1.00 24.51 255 ALA E O 1
ATOM 21498 N N . ALA E 1 256 ? 32.194 1.633 -7.422 1.00 23.92 256 ALA E N 1
ATOM 21499 C CA . ALA E 1 256 ? 33.050 1.599 -8.602 1.00 24.37 256 ALA E CA 1
ATOM 21500 C C . ALA E 1 256 ? 32.572 2.564 -9.678 1.00 24.23 256 ALA E C 1
ATOM 21501 O O . ALA E 1 256 ? 33.392 3.135 -10.405 1.00 24.58 256 ALA E O 1
ATOM 21508 N N . ILE E 1 257 ? 31.258 2.762 -9.801 1.00 24.12 257 ILE E N 1
ATOM 21509 C CA . ILE E 1 257 ? 30.750 3.731 -10.769 1.00 24.01 257 ILE E CA 1
ATOM 21510 C C . ILE E 1 257 ? 31.163 5.141 -10.373 1.00 24.23 257 ILE E C 1
ATOM 21511 O O . ILE E 1 257 ? 31.560 5.948 -11.223 1.00 24.65 257 ILE E O 1
ATOM 21527 N N . GLU E 1 258 ? 31.080 5.461 -9.081 1.00 24.27 258 GLU E N 1
ATOM 21528 C CA . GLU E 1 258 ? 31.524 6.769 -8.617 1.00 24.19 258 GLU E CA 1
ATOM 21529 C C . GLU E 1 258 ? 32.996 7.001 -8.925 1.00 24.57 258 GLU E C 1
ATOM 21530 O O . GLU E 1 258 ? 33.401 8.136 -9.199 1.00 25.01 258 GLU E O 1
ATOM 21542 N N . MET E 1 259 ? 33.811 5.944 -8.884 1.00 24.05 259 MET E N 1
ATOM 21543 C CA . MET E 1 259 ? 35.217 6.081 -9.250 1.00 24.59 259 MET E CA 1
ATOM 21544 C C . MET E 1 259 ? 35.376 6.245 -10.757 1.00 24.82 259 MET E C 1
ATOM 21545 O O . MET E 1 259 ? 36.210 7.035 -11.217 1.00 24.86 259 MET E O 1
ATOM 21559 N N . ALA E 1 260 ? 34.586 5.508 -11.541 1.00 24.97 260 ALA E N 1
ATOM 21560 C CA . ALA E 1 260 ? 34.607 5.688 -12.987 1.00 24.87 260 ALA E CA 1
ATOM 21561 C C . ALA E 1 260 ? 34.003 7.026 -13.389 1.00 24.88 260 ALA E C 1
ATOM 21562 O O . ALA E 1 260 ? 34.407 7.608 -14.401 1.00 24.79 260 ALA E O 1
ATOM 21569 N N . SER E 1 261 ? 33.041 7.529 -12.612 1.00 24.51 261 SER E N 1
ATOM 21570 C CA . SER E 1 261 ? 32.459 8.834 -12.905 1.00 24.44 261 SER E CA 1
ATOM 21571 C C . SER E 1 261 ? 33.429 9.958 -12.565 1.00 24.70 261 SER E C 1
ATOM 21572 O O . SER E 1 261 ? 33.556 10.926 -13.323 1.00 25.02 261 SER E O 1
ATOM 21580 N N . ALA E 1 262 ? 34.125 9.851 -11.430 1.00 24.34 262 ALA E N 1
ATOM 21581 C CA . ALA E 1 262 ? 35.101 10.872 -11.068 1.00 25.13 262 ALA E CA 1
ATOM 21582 C C . ALA E 1 262 ? 36.238 10.934 -12.077 1.00 25.08 262 ALA E C 1
ATOM 21583 O O . ALA E 1 262 ? 36.812 12.005 -12.302 1.00 25.00 262 ALA E O 1
ATOM 21590 N N . TYR E 1 263 ? 36.574 9.799 -12.694 1.00 25.25 263 TYR E N 1
ATOM 21591 C CA . TYR E 1 263 ? 37.617 9.772 -13.713 1.00 25.28 263 TYR E CA 1
ATOM 21592 C C . TYR E 1 263 ? 37.099 10.291 -15.050 1.00 24.86 263 TYR E C 1
ATOM 21593 O O . TYR E 1 263 ? 37.692 11.198 -15.644 1.00 25.21 263 TYR E O 1
ATOM 21611 N N . LEU E 1 264 ? 35.984 9.733 -15.533 1.00 25.08 264 LEU E N 1
ATOM 21612 C CA . LEU E 1 264 ? 35.445 10.147 -16.825 1.00 24.63 264 LEU E CA 1
ATOM 21613 C C . LEU E 1 264 ? 35.110 11.632 -16.849 1.00 24.19 264 LEU E C 1
ATOM 21614 O O . LEU E 1 264 ? 35.253 12.283 -17.891 1.00 24.17 264 LEU E O 1
ATOM 21630 N N . ASN E 1 265 ? 34.665 12.184 -15.724 1.00 24.14 265 ASN E N 1
ATOM 21631 C CA . ASN E 1 265 ? 34.303 13.591 -15.637 1.00 24.70 265 ASN E CA 1
ATOM 21632 C C . ASN E 1 265 ? 35.372 14.430 -14.946 1.00 24.98 265 ASN E C 1
ATOM 21633 O O . ASN E 1 265 ? 35.140 15.616 -14.689 1.00 24.69 265 ASN E O 1
ATOM 21644 N N . ASP E 1 266 ? 36.535 13.846 -14.648 1.00 24.56 266 ASP E N 1
ATOM 21645 C CA . ASP E 1 266 ? 37.647 14.582 -14.047 1.00 25.16 266 ASP E CA 1
ATOM 21646 C C . ASP E 1 266 ? 37.179 15.380 -12.833 1.00 25.39 266 ASP E C 1
ATOM 21647 O O . ASP E 1 266 ? 37.576 16.528 -12.620 1.00 25.32 266 ASP E O 1
ATOM 21656 N N . LYS E 1 267 ? 36.315 14.762 -12.026 1.00 24.99 267 LYS E N 1
ATOM 21657 C CA . LYS E 1 267 ? 35.789 15.438 -10.847 1.00 25.14 267 LYS E CA 1
ATOM 21658 C C . LYS E 1 267 ? 36.880 15.767 -9.840 1.00 25.84 267 LYS E C 1
ATOM 21659 O O . LYS E 1 267 ? 36.710 16.695 -9.043 1.00 25.94 267 LYS E O 1
ATOM 21678 N N . LYS E 1 268 ? 37.994 15.034 -9.860 1.00 25.69 268 LYS E N 1
ATOM 21679 C CA . LYS E 1 268 ? 39.044 15.193 -8.855 1.00 26.25 268 LYS E CA 1
ATOM 21680 C C . LYS E 1 268 ? 38.481 14.954 -7.456 1.00 26.35 268 LYS E C 1
ATOM 21681 O O . LYS E 1 268 ? 38.750 15.704 -6.516 1.00 25.97 268 LYS E O 1
ATOM 21700 N N . SER E 1 269 ? 37.690 13.892 -7.326 1.00 25.89 269 SER E N 1
ATOM 21701 C CA . SER E 1 269 ? 37.063 13.556 -6.057 1.00 25.47 269 SER E CA 1
ATOM 21702 C C . SER E 1 269 ? 38.076 12.949 -5.092 1.00 25.84 269 SER E C 1
ATOM 21703 O O . SER E 1 269 ? 39.042 12.297 -5.495 1.00 26.07 269 SER E O 1
ATOM 21711 N N . VAL E 1 270 ? 37.840 13.167 -3.800 1.00 25.59 270 VAL E N 1
ATOM 21712 C CA . VAL E 1 270 ? 38.652 12.573 -2.743 1.00 25.66 270 VAL E CA 1
ATOM 21713 C C . VAL E 1 270 ? 38.010 11.234 -2.394 1.00 25.51 270 VAL E C 1
ATOM 21714 O O . VAL E 1 270 ? 36.982 11.179 -1.718 1.00 25.20 270 VAL E O 1
ATOM 21727 N N . ILE E 1 271 ? 38.626 10.148 -2.857 1.00 25.90 271 ILE E N 1
ATOM 21728 C CA . ILE E 1 271 ? 38.082 8.805 -2.703 1.00 25.75 271 ILE E CA 1
ATOM 21729 C C . ILE E 1 271 ? 39.155 7.906 -2.107 1.00 26.25 271 ILE E C 1
ATOM 21730 O O . ILE E 1 271 ? 40.319 7.949 -2.524 1.00 26.39 271 ILE E O 1
ATOM 21746 N N . VAL E 1 272 ? 38.762 7.092 -1.134 1.00 26.50 272 VAL E N 1
ATOM 21747 C CA . VAL E 1 272 ? 39.654 6.109 -0.530 1.00 26.72 272 VAL E CA 1
ATOM 21748 C C . VAL E 1 272 ? 39.612 4.849 -1.384 1.00 26.41 272 VAL E C 1
ATOM 21749 O O . VAL E 1 272 ? 38.541 4.273 -1.604 1.00 26.00 272 VAL E O 1
ATOM 21762 N N . CYS E 1 273 ? 40.774 4.422 -1.866 1.00 27.07 273 CYS E N 1
ATOM 21763 C CA . CYS E 1 273 ? 40.853 3.262 -2.741 1.00 27.26 273 CYS E CA 1
ATOM 21764 C C . CYS E 1 273 ? 42.261 2.690 -2.673 1.00 27.38 273 CYS E C 1
ATOM 21765 O O . CYS E 1 273 ? 43.189 3.323 -2.166 1.00 27.25 273 CYS E O 1
ATOM 21773 N N . SER E 1 274 ? 42.407 1.482 -3.214 1.00 27.21 274 SER E N 1
ATOM 21774 C CA . SER E 1 274 ? 43.672 0.756 -3.176 1.00 26.65 274 SER E CA 1
ATOM 21775 C C . SER E 1 274 ? 44.601 1.311 -4.248 1.00 27.21 274 SER E C 1
ATOM 21776 O O . SER E 1 274 ? 44.327 1.182 -5.446 1.00 27.40 274 SER E O 1
ATOM 21784 N N . CYS E 1 275 ? 45.705 1.920 -3.821 1.00 27.06 275 CYS E N 1
ATOM 21785 C CA . CYS E 1 275 ? 46.661 2.542 -4.723 1.00 27.34 275 CYS E CA 1
ATOM 21786 C C . CYS E 1 275 ? 48.036 1.909 -4.555 1.00 27.41 275 CYS E C 1
ATOM 21787 O O . CYS E 1 275 ? 48.406 1.462 -3.465 1.00 27.23 275 CYS E O 1
ATOM 21795 N N . TYR E 1 276 ? 48.789 1.878 -5.652 1.00 27.43 276 TYR E N 1
ATOM 21796 C CA . TYR E 1 276 ? 50.142 1.342 -5.641 1.00 27.51 276 TYR E CA 1
ATOM 21797 C C . TYR E 1 276 ? 51.082 2.335 -4.970 1.00 27.75 276 TYR E C 1
ATOM 21798 O O . TYR E 1 276 ? 51.105 3.519 -5.325 1.00 27.64 276 TYR E O 1
ATOM 21816 N N . LEU E 1 277 ? 51.859 1.853 -4.005 1.00 27.79 277 LEU E N 1
ATOM 21817 C CA . LEU E 1 277 ? 52.750 2.700 -3.229 1.00 28.36 277 LEU E CA 1
ATOM 21818 C C . LEU E 1 277 ? 54.188 2.551 -3.705 1.00 28.89 277 LEU E C 1
ATOM 21819 O O . LEU E 1 277 ? 54.600 1.496 -4.193 1.00 28.60 277 LEU E O 1
ATOM 21835 N N . GLU E 1 278 ? 54.952 3.628 -3.547 1.00 28.52 278 GLU E N 1
ATOM 21836 C CA . GLU E 1 278 ? 56.382 3.637 -3.830 1.00 28.96 278 GLU E CA 1
ATOM 21837 C C . GLU E 1 278 ? 57.100 4.543 -2.842 1.00 29.61 278 GLU E C 1
ATOM 21838 O O . GLU E 1 278 ? 58.034 5.268 -3.199 1.00 30.12 278 GLU E O 1
ATOM 21850 N N . GLY E 1 279 ? 56.668 4.514 -1.584 1.00 29.33 279 GLY E N 1
ATOM 21851 C CA . GLY E 1 279 ? 57.268 5.337 -0.554 1.00 30.04 279 GLY E CA 1
ATOM 21852 C C . GLY E 1 279 ? 56.260 5.839 0.458 1.00 29.90 279 GLY E C 1
ATOM 21853 O O . GLY E 1 279 ? 56.610 6.100 1.613 1.00 30.38 279 GLY E O 1
ATOM 21857 N N . GLU E 1 280 ? 55.004 5.975 0.039 1.00 30.32 280 GLU E N 1
ATOM 21858 C CA . GLU E 1 280 ? 53.972 6.487 0.929 1.00 29.65 280 GLU E CA 1
ATOM 21859 C C . GLU E 1 280 ? 53.754 5.535 2.099 1.00 29.10 280 GLU E C 1
ATOM 21860 O O . GLU E 1 280 ? 53.798 4.311 1.944 1.00 28.91 280 GLU E O 1
ATOM 21872 N N . TYR E 1 281 ? 53.519 6.109 3.278 1.00 29.68 281 TYR E N 1
ATOM 21873 C CA . TYR E 1 281 ? 53.291 5.351 4.507 1.00 29.33 281 TYR E CA 1
ATOM 21874 C C . TYR E 1 281 ? 54.470 4.450 4.862 1.00 29.45 281 TYR E C 1
ATOM 21875 O O . TYR E 1 281 ? 54.317 3.500 5.637 1.00 28.91 281 TYR E O 1
ATOM 21893 N N . GLY E 1 282 ? 55.652 4.732 4.318 1.00 29.30 282 GLY E N 1
ATOM 21894 C CA . GLY E 1 282 ? 56.810 3.905 4.591 1.00 29.52 282 GLY E CA 1
ATOM 21895 C C . GLY E 1 282 ? 56.787 2.551 3.923 1.00 29.29 282 GLY E C 1
ATOM 21896 O O . GLY E 1 282 ? 57.460 1.629 4.393 1.00 29.03 282 GLY E O 1
ATOM 21900 N N . HIS E 1 283 ? 56.028 2.401 2.839 1.00 29.81 283 HIS E N 1
ATOM 21901 C CA . HIS E 1 283 ? 55.937 1.146 2.109 1.00 29.64 283 HIS E CA 1
ATOM 21902 C C . HIS E 1 283 ? 56.189 1.397 0.630 1.00 30.04 283 HIS E C 1
ATOM 21903 O O . HIS E 1 283 ? 56.125 2.531 0.149 1.00 30.33 283 HIS E O 1
ATOM 21917 N N . SER E 1 284 ? 56.477 0.316 -0.090 1.00 29.17 284 SER E N 1
ATOM 21918 C CA . SER E 1 284 ? 56.763 0.404 -1.513 1.00 29.40 284 SER E CA 1
ATOM 21919 C C . SER E 1 284 ? 56.472 -0.941 -2.160 1.00 28.65 284 SER E C 1
ATOM 21920 O O . SER E 1 284 ? 56.638 -1.994 -1.539 1.00 28.01 284 SER E O 1
ATOM 21928 N N . ASP E 1 285 ? 56.030 -0.888 -3.416 1.00 28.74 285 ASP E N 1
ATOM 21929 C CA . ASP E 1 285 ? 55.758 -2.089 -4.205 1.00 28.25 285 ASP E CA 1
ATOM 21930 C C . ASP E 1 285 ? 54.604 -2.893 -3.609 1.00 27.95 285 ASP E C 1
ATOM 21931 O O . ASP E 1 285 ? 54.658 -4.121 -3.520 1.00 27.74 285 ASP E O 1
ATOM 21940 N N . VAL E 1 286 ? 53.546 -2.194 -3.202 1.00 27.99 286 VAL E N 1
ATOM 21941 C CA . VAL E 1 286 ? 52.365 -2.837 -2.640 1.00 27.32 286 VAL E CA 1
ATOM 21942 C C . VAL E 1 286 ? 51.166 -1.933 -2.883 1.00 27.05 286 VAL E C 1
ATOM 21943 O O . VAL E 1 286 ? 51.283 -0.705 -2.901 1.00 27.15 286 VAL E O 1
ATOM 21956 N N . TYR E 1 287 ? 50.006 -2.554 -3.083 1.00 26.89 287 TYR E N 1
ATOM 21957 C CA . TYR E 1 287 ? 48.748 -1.830 -3.174 1.00 26.64 287 TYR E CA 1
ATOM 21958 C C . TYR E 1 287 ? 48.127 -1.713 -1.790 1.00 26.51 287 TYR E C 1
ATOM 21959 O O . TYR E 1 287 ? 48.087 -2.686 -1.031 1.00 26.25 287 TYR E O 1
ATOM 21977 N N . LEU E 1 288 ? 47.640 -0.517 -1.465 1.00 26.94 288 LEU E N 1
ATOM 21978 C CA . LEU E 1 288 ? 47.147 -0.245 -0.121 1.00 27.22 288 LEU E CA 1
ATOM 21979 C C . LEU E 1 288 ? 46.042 0.799 -0.180 1.00 26.93 288 LEU E C 1
ATOM 21980 O O . LEU E 1 288 ? 46.184 1.819 -0.860 1.00 27.14 288 LEU E O 1
ATOM 21996 N N . GLY E 1 289 ? 44.952 0.539 0.539 1.00 26.71 289 GLY E N 1
ATOM 21997 C CA . GLY E 1 289 ? 43.841 1.470 0.579 1.00 26.32 289 GLY E CA 1
ATOM 21998 C C . GLY E 1 289 ? 44.238 2.759 1.267 1.00 26.87 289 GLY E C 1
ATOM 21999 O O . GLY E 1 289 ? 44.684 2.741 2.427 1.00 27.06 289 GLY E O 1
ATOM 22003 N N . THR E 1 290 ? 44.082 3.885 0.576 1.00 26.57 290 THR E N 1
ATOM 22004 C CA . THR E 1 290 ? 44.442 5.188 1.114 1.00 27.00 290 THR E CA 1
ATOM 22005 C C . THR E 1 290 ? 43.592 6.239 0.420 1.00 27.41 290 THR E C 1
ATOM 22006 O O . THR E 1 290 ? 43.181 6.035 -0.728 1.00 27.25 290 THR E O 1
ATOM 22017 N N . PRO E 1 291 ? 43.303 7.361 1.081 1.00 27.48 291 PRO E N 1
ATOM 22018 C CA . PRO E 1 291 ? 42.628 8.458 0.381 1.00 27.05 291 PRO E CA 1
ATOM 22019 C C . PRO E 1 291 ? 43.486 8.983 -0.759 1.00 27.59 291 PRO E C 1
ATOM 22020 O O . PRO E 1 291 ? 44.717 9.003 -0.684 1.00 28.25 291 PRO E O 1
ATOM 22031 N N . ALA E 1 292 ? 42.819 9.401 -1.831 1.00 27.08 292 ALA E N 1
ATOM 22032 C CA . ALA E 1 292 ? 43.506 9.944 -2.993 1.00 27.15 292 ALA E CA 1
ATOM 22033 C C . ALA E 1 292 ? 42.520 10.788 -3.784 1.00 26.77 292 ALA E C 1
ATOM 22034 O O . ALA E 1 292 ? 41.324 10.831 -3.484 1.00 26.15 292 ALA E O 1
ATOM 22041 N N . ILE E 1 293 ? 43.042 11.458 -4.806 1.00 27.41 293 ILE E N 1
ATOM 22042 C CA . ILE E 1 293 ? 42.254 12.320 -5.678 1.00 26.77 293 ILE E CA 1
ATOM 22043 C C . ILE E 1 293 ? 42.188 11.654 -7.045 1.00 26.69 293 ILE E C 1
ATOM 22044 O O . ILE E 1 293 ? 43.221 11.438 -7.691 1.00 27.33 293 ILE E O 1
ATOM 22060 N N . ILE E 1 294 ? 40.976 11.322 -7.481 1.00 26.92 294 ILE E N 1
ATOM 22061 C CA . ILE E 1 294 ? 40.748 10.654 -8.759 1.00 27.04 294 ILE E CA 1
ATOM 22062 C C . ILE E 1 294 ? 40.272 11.690 -9.768 1.00 26.50 294 ILE E C 1
ATOM 22063 O O . ILE E 1 294 ? 39.211 12.301 -9.591 1.00 25.82 294 ILE E O 1
ATOM 22079 N N . GLY E 1 295 ? 41.047 11.878 -10.834 1.00 27.27 295 GLY E N 1
ATOM 22080 C CA . GLY E 1 295 ? 40.709 12.787 -11.905 1.00 26.98 295 GLY E CA 1
ATOM 22081 C C . GLY E 1 295 ? 40.871 12.119 -13.259 1.00 26.83 295 GLY E C 1
ATOM 22082 O O . GLY E 1 295 ? 40.741 10.902 -13.400 1.00 26.25 295 GLY E O 1
ATOM 22086 N N . ALA E 1 296 ? 41.163 12.947 -14.266 1.00 26.86 296 ALA E N 1
ATOM 22087 C CA . ALA E 1 296 ? 41.336 12.442 -15.622 1.00 26.64 296 ALA E CA 1
ATOM 22088 C C . ALA E 1 296 ? 42.591 11.590 -15.771 1.00 27.63 296 ALA E C 1
ATOM 22089 O O . ALA E 1 296 ? 42.676 10.796 -16.714 1.00 27.34 296 ALA E O 1
ATOM 22096 N N . ASN E 1 297 ? 43.564 11.739 -14.872 1.00 27.44 297 ASN E N 1
ATOM 22097 C CA . ASN E 1 297 ? 44.779 10.935 -14.889 1.00 27.96 297 ASN E CA 1
ATOM 22098 C C . ASN E 1 297 ? 44.705 9.757 -13.926 1.00 27.58 297 ASN E C 1
ATOM 22099 O O . ASN E 1 297 ? 45.745 9.213 -13.541 1.00 27.70 297 ASN E O 1
ATOM 22110 N N . GLY E 1 298 ? 43.500 9.347 -13.537 1.00 27.75 298 GLY E N 1
ATOM 22111 C CA . GLY E 1 298 ? 43.345 8.322 -12.527 1.00 27.32 298 GLY E CA 1
ATOM 22112 C C . GLY E 1 298 ? 43.808 8.825 -11.177 1.00 27.65 298 GLY E C 1
ATOM 22113 O O . GLY E 1 298 ? 43.328 9.860 -10.704 1.00 27.59 298 GLY E O 1
ATOM 22117 N N . ILE E 1 299 ? 44.740 8.115 -10.548 1.00 27.33 299 ILE E N 1
ATOM 22118 C CA . ILE E 1 299 ? 45.359 8.609 -9.321 1.00 27.55 299 ILE E CA 1
ATOM 22119 C C . ILE E 1 299 ? 46.143 9.867 -9.679 1.00 28.13 299 ILE E C 1
ATOM 22120 O O . ILE E 1 299 ? 47.207 9.788 -10.298 1.00 28.73 299 ILE E O 1
ATOM 22136 N N . GLU E 1 300 ? 45.619 11.031 -9.302 1.00 27.84 300 GLU E N 1
ATOM 22137 C CA . GLU E 1 300 ? 46.354 12.272 -9.511 1.00 28.75 300 GLU E CA 1
ATOM 22138 C C . GLU E 1 300 ? 47.266 12.594 -8.335 1.00 29.55 300 GLU E C 1
ATOM 22139 O O . GLU E 1 300 ? 48.387 13.072 -8.535 1.00 30.43 300 GLU E O 1
ATOM 22151 N N . LYS E 1 301 ? 46.808 12.327 -7.114 1.00 28.54 301 LYS E N 1
ATOM 22152 C CA . LYS E 1 301 ? 47.588 12.590 -5.913 1.00 28.73 301 LYS E CA 1
ATOM 22153 C C . LYS E 1 301 ? 47.217 11.557 -4.861 1.00 28.98 301 LYS E C 1
ATOM 22154 O O . LYS E 1 301 ? 46.030 11.299 -4.640 1.00 28.51 301 LYS E O 1
ATOM 22173 N N . ILE E 1 302 ? 48.224 10.965 -4.227 1.00 29.27 302 ILE E N 1
ATOM 22174 C CA . ILE E 1 302 ? 48.011 10.105 -3.069 1.00 28.78 302 ILE E CA 1
ATOM 22175 C C . ILE E 1 302 ? 48.086 10.980 -1.825 1.00 29.03 302 ILE E C 1
ATOM 22176 O O . ILE E 1 302 ? 49.103 11.637 -1.578 1.00 29.69 302 ILE E O 1
ATOM 22192 N N . ILE E 1 303 ? 47.007 11.002 -1.049 1.00 28.97 303 ILE E N 1
ATOM 22193 C CA . ILE E 1 303 ? 46.965 11.750 0.202 1.00 28.91 303 ILE E CA 1
ATOM 22194 C C . ILE E 1 303 ? 47.430 10.813 1.311 1.00 28.88 303 ILE E C 1
ATOM 22195 O O . ILE E 1 303 ? 46.727 9.864 1.672 1.00 28.40 303 ILE E O 1
ATOM 22211 N N . THR E 1 304 ? 48.619 11.074 1.849 1.00 29.53 304 THR E N 1
ATOM 22212 C CA . THR E 1 304 ? 49.193 10.250 2.907 1.00 28.98 304 THR E CA 1
ATOM 22213 C C . THR E 1 304 ? 48.710 10.783 4.251 1.00 28.28 304 THR E C 1
ATOM 22214 O O . THR E 1 304 ? 49.165 11.837 4.709 1.00 28.21 304 THR E O 1
ATOM 22225 N N . LEU E 1 305 ? 47.785 10.059 4.878 1.00 28.61 305 LEU E N 1
ATOM 22226 C CA . LEU E 1 305 ? 47.260 10.473 6.171 1.00 27.78 305 LEU E CA 1
ATOM 22227 C C . LEU E 1 305 ? 48.368 10.489 7.215 1.00 26.96 305 LEU E C 1
ATOM 22228 O O . LEU E 1 305 ? 49.340 9.733 7.135 1.00 27.43 305 LEU E O 1
ATOM 22244 N N . LYS E 1 306 ? 48.212 11.364 8.203 1.00 28.31 306 LYS E N 1
ATOM 22245 C CA . LYS E 1 306 ? 49.131 11.431 9.336 1.00 28.31 306 LYS E CA 1
ATOM 22246 C C . LYS E 1 306 ? 48.619 10.469 10.397 1.00 28.31 306 LYS E C 1
ATOM 22247 O O . LYS E 1 306 ? 47.740 10.812 11.192 1.00 28.31 306 LYS E O 1
ATOM 22266 N N . LEU E 1 307 ? 49.159 9.257 10.400 1.00 28.27 307 LEU E N 1
ATOM 22267 C CA . LEU E 1 307 ? 48.742 8.230 11.338 1.00 28.27 307 LEU E CA 1
ATOM 22268 C C . LEU E 1 307 ? 49.596 8.276 12.601 1.00 28.27 307 LEU E C 1
ATOM 22269 O O . LEU E 1 307 ? 50.648 8.915 12.655 1.00 28.27 307 LEU E O 1
ATOM 22285 N N . SER E 1 308 ? 49.120 7.583 13.627 1.00 28.79 308 SER E N 1
ATOM 22286 C CA . SER E 1 308 ? 49.845 7.423 14.877 1.00 28.79 308 SER E CA 1
ATOM 22287 C C . SER E 1 308 ? 50.594 6.096 14.874 1.00 28.79 308 SER E C 1
ATOM 22288 O O . SER E 1 308 ? 50.461 5.277 13.963 1.00 28.79 308 SER E O 1
ATOM 22296 N N . SER E 1 309 ? 51.398 5.890 15.920 1.00 29.10 309 SER E N 1
ATOM 22297 C CA . SER E 1 309 ? 52.128 4.633 16.043 1.00 29.10 309 SER E CA 1
ATOM 22298 C C . SER E 1 309 ? 51.179 3.450 16.171 1.00 29.10 309 SER E C 1
ATOM 22299 O O . SER E 1 309 ? 51.514 2.337 15.750 1.00 29.10 309 SER E O 1
ATOM 22307 N N . GLU E 1 310 ? 49.993 3.666 16.744 1.00 29.62 310 GLU E N 1
ATOM 22308 C CA . GLU E 1 310 ? 49.012 2.591 16.849 1.00 29.62 310 GLU E CA 1
ATOM 22309 C C . GLU E 1 310 ? 48.330 2.347 15.510 1.00 29.62 310 GLU E C 1
ATOM 22310 O O . GLU E 1 310 ? 48.177 1.198 15.081 1.00 29.62 310 GLU E O 1
ATOM 22322 N N . GLU E 1 311 ? 47.913 3.420 14.835 1.00 28.94 311 GLU E N 1
ATOM 22323 C CA . GLU E 1 311 ? 47.313 3.275 13.514 1.00 28.94 311 GLU E CA 1
ATOM 22324 C C . GLU E 1 311 ? 48.334 2.770 12.501 1.00 28.94 311 GLU E C 1
ATOM 22325 O O . GLU E 1 311 ? 48.024 1.899 11.679 1.00 28.94 311 GLU E O 1
ATOM 22337 N N . GLN E 1 312 ? 49.559 3.299 12.548 1.00 29.81 312 GLN E N 1
ATOM 22338 C CA . GLN E 1 312 ? 50.613 2.798 11.672 1.00 29.81 312 GLN E CA 1
ATOM 22339 C C . GLN E 1 312 ? 50.880 1.320 11.929 1.00 29.81 312 GLN E C 1
ATOM 22340 O O . GLN E 1 312 ? 51.147 0.558 10.993 1.00 29.81 312 GLN E O 1
ATOM 22354 N N . ALA E 1 313 ? 50.818 0.898 13.194 1.00 29.38 313 ALA E N 1
ATOM 22355 C CA . ALA E 1 313 ? 51.021 -0.511 13.515 1.00 29.38 313 ALA E CA 1
ATOM 22356 C C . ALA E 1 313 ? 49.999 -1.382 12.798 1.00 29.38 313 ALA E C 1
ATOM 22357 O O . ALA E 1 313 ? 50.353 -2.386 12.168 1.00 29.38 313 ALA E O 1
ATOM 22364 N N . LYS E 1 314 ? 48.719 -1.011 12.881 1.00 29.19 314 LYS E N 1
ATOM 22365 C CA . LYS E 1 314 ? 47.695 -1.730 12.129 1.00 29.19 314 LYS E CA 1
ATOM 22366 C C . LYS E 1 314 ? 48.001 -1.697 10.638 1.00 29.19 314 LYS E C 1
ATOM 22367 O O . LYS E 1 314 ? 47.881 -2.716 9.947 1.00 29.19 314 LYS E O 1
ATOM 22386 N N . LEU E 1 315 ? 48.402 -0.531 10.125 1.00 29.54 315 LEU E N 1
ATOM 22387 C CA . LEU E 1 315 ? 48.735 -0.414 8.710 1.00 29.54 315 LEU E CA 1
ATOM 22388 C C . LEU E 1 315 ? 49.892 -1.333 8.340 1.00 29.54 315 LEU E C 1
ATOM 22389 O O . LEU E 1 315 ? 49.901 -1.928 7.255 1.00 29.54 315 LEU E O 1
ATOM 22405 N N . ASP E 1 316 ? 50.880 -1.460 9.228 1.00 29.94 316 ASP E N 1
ATOM 22406 C CA . ASP E 1 316 ? 52.004 -2.351 8.963 1.00 29.94 316 ASP E CA 1
ATOM 22407 C C . ASP E 1 316 ? 51.565 -3.809 8.968 1.00 29.94 316 ASP E C 1
ATOM 22408 O O . ASP E 1 316 ? 52.084 -4.622 8.194 1.00 29.94 316 ASP E O 1
ATOM 22417 N N . ALA E 1 317 ? 50.612 -4.161 9.833 1.00 29.68 317 ALA E N 1
ATOM 22418 C CA . ALA E 1 317 ? 50.114 -5.532 9.863 1.00 29.68 317 ALA E CA 1
ATOM 22419 C C . ALA E 1 317 ? 49.262 -5.842 8.639 1.00 29.68 317 ALA E C 1
ATOM 22420 O O . ALA E 1 317 ? 49.271 -6.978 8.150 1.00 29.68 317 ALA E O 1
ATOM 22427 N N . SER E 1 318 ? 48.525 -4.852 8.130 1.00 29.37 318 SER E N 1
ATOM 22428 C CA . SER E 1 318 ? 47.729 -5.067 6.926 1.00 29.37 318 SER E CA 1
ATOM 22429 C C . SER E 1 318 ? 48.621 -5.357 5.727 1.00 29.37 318 SER E C 1
ATOM 22430 O O . SER E 1 318 ? 48.303 -6.219 4.899 1.00 29.37 318 SER E O 1
ATOM 22438 N N . VAL E 1 319 ? 49.747 -4.649 5.617 1.00 29.52 319 VAL E N 1
ATOM 22439 C CA . VAL E 1 319 ? 50.692 -4.924 4.541 1.00 29.52 319 VAL E CA 1
ATOM 22440 C C . VAL E 1 319 ? 51.283 -6.320 4.699 1.00 29.52 319 VAL E C 1
ATOM 22441 O O . VAL E 1 319 ? 51.514 -7.027 3.711 1.00 29.52 319 VAL E O 1
ATOM 22454 N N . LYS E 1 320 ? 51.534 -6.739 5.941 1.00 30.56 320 LYS E N 1
ATOM 22455 C CA . LYS E 1 320 ? 52.071 -8.075 6.177 1.00 30.56 320 LYS E CA 1
ATOM 22456 C C . LYS E 1 320 ? 51.119 -9.152 5.675 1.00 30.56 320 LYS E C 1
ATOM 22457 O O . LYS E 1 320 ? 51.560 -10.241 5.292 1.00 30.56 320 LYS E O 1
ATOM 22476 N N . GLU E 1 321 ? 49.816 -8.866 5.660 1.00 31.01 321 GLU E N 1
ATOM 22477 C CA . GLU E 1 321 ? 48.832 -9.831 5.188 1.00 31.01 321 GLU E CA 1
ATOM 22478 C C . GLU E 1 321 ? 48.713 -9.855 3.670 1.00 31.01 321 GLU E C 1
ATOM 22479 O O . GLU E 1 321 ? 48.209 -10.839 3.119 1.00 31.01 321 GLU E O 1
ATOM 22491 N N . ILE E 1 322 ? 49.165 -8.807 2.987 1.00 29.59 322 ILE E N 1
ATOM 22492 C CA . ILE E 1 322 ? 49.079 -8.740 1.534 1.00 29.59 322 ILE E CA 1
ATOM 22493 C C . ILE E 1 322 ? 50.306 -9.399 0.914 1.00 29.59 322 ILE E C 1
ATOM 22494 O O . ILE E 1 322 ? 51.409 -9.316 1.456 1.00 29.59 322 ILE E O 1
ATOM 22510 N N . ALA F 1 12 ? -4.684 11.053 -1.081 1.00 30.20 12 ALA F N 1
ATOM 22511 C CA . ALA F 1 12 ? -3.723 11.048 0.016 1.00 30.20 12 ALA F CA 1
ATOM 22512 C C . ALA F 1 12 ? -2.475 11.842 -0.356 1.00 30.20 12 ALA F C 1
ATOM 22513 O O . ALA F 1 12 ? -2.179 12.873 0.248 1.00 30.20 12 ALA F O 1
ATOM 22519 N N . VAL F 1 13 ? -1.739 11.348 -1.353 1.00 28.58 13 VAL F N 1
ATOM 22520 C CA . VAL F 1 13 ? -0.539 12.040 -1.803 1.00 28.58 13 VAL F CA 1
ATOM 22521 C C . VAL F 1 13 ? -0.921 13.348 -2.486 1.00 28.58 13 VAL F C 1
ATOM 22522 O O . VAL F 1 13 ? -2.024 13.502 -3.027 1.00 28.58 13 VAL F O 1
ATOM 22535 N N . ARG F 1 14 ? 0.009 14.300 -2.467 1.00 30.17 14 ARG F N 1
ATOM 22536 C CA . ARG F 1 14 ? -0.252 15.649 -2.941 1.00 30.17 14 ARG F CA 1
ATOM 22537 C C . ARG F 1 14 ? 1.082 16.305 -3.264 1.00 30.17 14 ARG F C 1
ATOM 22538 O O . ARG F 1 14 ? 2.069 16.082 -2.560 1.00 30.17 14 ARG F O 1
ATOM 22559 N N . ARG F 1 15 ? 1.108 17.100 -4.331 1.00 26.89 15 ARG F N 1
ATOM 22560 C CA . ARG F 1 15 ? 2.339 17.778 -4.711 1.00 26.89 15 ARG F CA 1
ATOM 22561 C C . ARG F 1 15 ? 2.827 18.677 -3.581 1.00 26.89 15 ARG F C 1
ATOM 22562 O O . ARG F 1 15 ? 2.039 19.221 -2.802 1.00 26.89 15 ARG F O 1
ATOM 22583 N N . ASN F 1 16 ? 4.144 18.828 -3.497 1.00 26.90 16 ASN F N 1
ATOM 22584 C CA . ASN F 1 16 ? 4.718 19.833 -2.618 1.00 26.90 16 ASN F CA 1
ATOM 22585 C C . ASN F 1 16 ? 4.410 21.223 -3.161 1.00 26.90 16 ASN F C 1
ATOM 22586 O O . ASN F 1 16 ? 4.291 21.430 -4.372 1.00 26.90 16 ASN F O 1
ATOM 22597 N N . LYS F 1 17 ? 4.272 22.181 -2.251 1.00 26.70 17 LYS F N 1
ATOM 22598 C CA . LYS F 1 17 ? 3.851 23.534 -2.601 1.00 26.70 17 LYS F CA 1
ATOM 22599 C C . LYS F 1 17 ? 4.838 24.518 -1.991 1.00 26.70 17 LYS F C 1
ATOM 22600 O O . LYS F 1 17 ? 4.906 24.657 -0.765 1.00 26.70 17 LYS F O 1
ATOM 22619 N N . ILE F 1 18 ? 5.602 25.197 -2.845 1.00 26.49 18 ILE F N 1
ATOM 22620 C CA . ILE F 1 18 ? 6.613 26.160 -2.419 1.00 26.49 18 ILE F CA 1
ATOM 22621 C C . ILE F 1 18 ? 6.203 27.528 -2.941 1.00 26.49 18 ILE F C 1
ATOM 22622 O O . ILE F 1 18 ? 6.003 27.704 -4.149 1.00 26.49 18 ILE F O 1
ATOM 22638 N N . SER F 1 19 ? 6.083 28.494 -2.037 1.00 26.77 19 SER F N 1
ATOM 22639 C CA . SER F 1 19 ? 5.762 29.870 -2.391 1.00 26.77 19 SER F CA 1
ATOM 22640 C C . SER F 1 19 ? 6.999 30.738 -2.216 1.00 26.77 19 SER F C 1
ATOM 22641 O O . SER F 1 19 ? 7.615 30.743 -1.147 1.00 26.77 19 SER F O 1
ATOM 22649 N N . LEU F 1 20 ? 7.354 31.466 -3.268 1.00 24.11 20 LEU F N 1
ATOM 22650 C CA . LEU F 1 20 ? 8.511 32.355 -3.265 1.00 24.58 20 LEU F CA 1
ATOM 22651 C C . LEU F 1 20 ? 7.995 33.785 -3.159 1.00 25.57 20 LEU F C 1
ATOM 22652 O O . LEU F 1 20 ? 7.583 34.383 -4.156 1.00 25.96 20 LEU F O 1
ATOM 22668 N N . ILE F 1 21 ? 8.007 34.331 -1.945 1.00 24.95 21 ILE F N 1
ATOM 22669 C CA . ILE F 1 21 ? 7.585 35.709 -1.728 1.00 25.90 21 ILE F CA 1
ATOM 22670 C C . ILE F 1 21 ? 8.707 36.629 -2.190 1.00 26.63 21 ILE F C 1
ATOM 22671 O O . ILE F 1 21 ? 9.640 36.927 -1.434 1.00 26.04 21 ILE F O 1
ATOM 22687 N N . GLY F 1 22 ? 8.616 37.081 -3.439 1.00 27.11 22 GLY F N 1
ATOM 22688 C CA . GLY F 1 22 ? 9.677 37.836 -4.074 1.00 27.43 22 GLY F CA 1
ATOM 22689 C C . GLY F 1 22 ? 10.163 37.132 -5.323 1.00 26.87 22 GLY F C 1
ATOM 22690 O O . GLY F 1 22 ? 10.876 36.128 -5.239 1.00 26.31 22 GLY F O 1
ATOM 22694 N N . ALA F 1 23 ? 9.772 37.644 -6.490 1.00 26.15 23 ALA F N 1
ATOM 22695 C CA . ALA F 1 23 ? 10.111 37.033 -7.769 1.00 25.53 23 ALA F CA 1
ATOM 22696 C C . ALA F 1 23 ? 11.328 37.685 -8.412 1.00 25.64 23 ALA F C 1
ATOM 22697 O O . ALA F 1 23 ? 11.436 37.726 -9.642 1.00 26.07 23 ALA F O 1
ATOM 22704 N N . GLY F 1 24 ? 12.244 38.202 -7.602 1.00 25.38 24 GLY F N 1
ATOM 22705 C CA . GLY F 1 24 ? 13.445 38.814 -8.116 1.00 25.22 24 GLY F CA 1
ATOM 22706 C C . GLY F 1 24 ? 14.404 37.779 -8.677 1.00 24.64 24 GLY F C 1
ATOM 22707 O O . GLY F 1 24 ? 14.070 36.615 -8.905 1.00 24.31 24 GLY F O 1
ATOM 22711 N N . ASN F 1 25 ? 15.640 38.232 -8.896 1.00 24.17 25 ASN F N 1
ATOM 22712 C CA . ASN F 1 25 ? 16.659 37.361 -9.470 1.00 24.03 25 ASN F CA 1
ATOM 22713 C C . ASN F 1 25 ? 16.859 36.102 -8.637 1.00 23.86 25 ASN F C 1
ATOM 22714 O O . ASN F 1 25 ? 17.164 35.037 -9.187 1.00 23.84 25 ASN F O 1
ATOM 22725 N N . ILE F 1 26 ? 16.694 36.196 -7.317 1.00 24.64 26 ILE F N 1
ATOM 22726 C CA . ILE F 1 26 ? 16.788 35.006 -6.477 1.00 24.18 26 ILE F CA 1
ATOM 22727 C C . ILE F 1 26 ? 15.526 34.161 -6.608 1.00 23.85 26 ILE F C 1
ATOM 22728 O O . ILE F 1 26 ? 15.598 32.935 -6.747 1.00 23.63 26 ILE F O 1
ATOM 22744 N N . GLY F 1 27 ? 14.354 34.797 -6.575 1.00 24.23 27 GLY F N 1
ATOM 22745 C CA . GLY F 1 27 ? 13.114 34.055 -6.722 1.00 24.27 27 GLY F CA 1
ATOM 22746 C C . GLY F 1 27 ? 13.014 33.315 -8.041 1.00 24.12 27 GLY F C 1
ATOM 22747 O O . GLY F 1 27 ? 12.450 32.218 -8.100 1.00 24.04 27 GLY F O 1
ATOM 22751 N N . GLY F 1 28 ? 13.556 33.893 -9.112 1.00 23.71 28 GLY F N 1
ATOM 22752 C CA . GLY F 1 28 ? 13.471 33.243 -10.410 1.00 23.93 28 GLY F CA 1
ATOM 22753 C C . GLY F 1 28 ? 14.292 31.969 -10.472 1.00 23.29 28 GLY F C 1
ATOM 22754 O O . GLY F 1 28 ? 13.818 30.933 -10.947 1.00 23.01 28 GLY F O 1
ATOM 22758 N N . VAL F 1 29 ? 15.535 32.027 -9.991 1.00 23.42 29 VAL F N 1
ATOM 22759 C CA . VAL F 1 29 ? 16.400 30.852 -10.027 1.00 23.20 29 VAL F CA 1
ATOM 22760 C C . VAL F 1 29 ? 15.854 29.760 -9.117 1.00 23.01 29 VAL F C 1
ATOM 22761 O O . VAL F 1 29 ? 15.965 28.566 -9.422 1.00 22.66 29 VAL F O 1
ATOM 22774 N N . MET F 1 30 ? 15.258 30.143 -7.984 1.00 23.70 30 MET F N 1
ATOM 22775 C CA . MET F 1 30 ? 14.685 29.153 -7.077 1.00 22.95 30 MET F CA 1
ATOM 22776 C C . MET F 1 30 ? 13.554 28.389 -7.752 1.00 22.55 30 MET F C 1
ATOM 22777 O O . MET F 1 30 ? 13.490 27.156 -7.680 1.00 22.14 30 MET F O 1
ATOM 22791 N N . ALA F 1 31 ? 12.646 29.109 -8.415 1.00 22.82 31 ALA F N 1
ATOM 22792 C CA . ALA F 1 31 ? 11.595 28.446 -9.180 1.00 22.81 31 ALA F CA 1
ATOM 22793 C C . ALA F 1 31 ? 12.187 27.602 -10.302 1.00 22.53 31 ALA F C 1
ATOM 22794 O O . ALA F 1 31 ? 11.682 26.516 -10.608 1.00 21.90 31 ALA F O 1
ATOM 22801 N N . TYR F 1 32 ? 13.265 28.088 -10.920 1.00 22.33 32 TYR F N 1
ATOM 22802 C CA . TYR F 1 32 ? 13.907 27.359 -12.008 1.00 22.53 32 TYR F CA 1
ATOM 22803 C C . TYR F 1 32 ? 14.469 26.029 -11.518 1.00 22.28 32 TYR F C 1
ATOM 22804 O O . TYR F 1 32 ? 14.127 24.962 -12.041 1.00 21.76 32 TYR F O 1
ATOM 22822 N N . LEU F 1 33 ? 15.339 26.075 -10.506 1.00 22.55 33 LEU F N 1
ATOM 22823 C CA . LEU F 1 33 ? 15.923 24.847 -9.976 1.00 22.23 33 LEU F CA 1
ATOM 22824 C C . LEU F 1 33 ? 14.849 23.918 -9.422 1.00 22.07 33 LEU F C 1
ATOM 22825 O O . LEU F 1 33 ? 14.927 22.695 -9.594 1.00 21.80 33 LEU F O 1
ATOM 22841 N N . ALA F 1 34 ? 13.836 24.480 -8.758 1.00 22.42 34 ALA F N 1
ATOM 22842 C CA . ALA F 1 34 ? 12.785 23.653 -8.172 1.00 21.63 34 ALA F CA 1
ATOM 22843 C C . ALA F 1 34 ? 11.990 22.922 -9.246 1.00 21.99 34 ALA F C 1
ATOM 22844 O O . ALA F 1 34 ? 11.694 21.730 -9.103 1.00 22.02 34 ALA F O 1
ATOM 22851 N N . GLN F 1 35 ? 11.637 23.615 -10.331 1.00 21.91 35 GLN F N 1
ATOM 22852 C CA . GLN F 1 35 ? 10.824 22.985 -11.367 1.00 22.07 35 GLN F CA 1
ATOM 22853 C C . GLN F 1 35 ? 11.608 21.918 -12.119 1.00 21.92 35 GLN F C 1
ATOM 22854 O O . GLN F 1 35 ? 11.073 20.844 -12.416 1.00 21.81 35 GLN F O 1
ATOM 22868 N N . LEU F 1 36 ? 12.873 22.192 -12.443 1.00 21.60 36 LEU F N 1
ATOM 22869 C CA . LEU F 1 36 ? 13.681 21.198 -13.138 1.00 21.89 36 LEU F CA 1
ATOM 22870 C C . LEU F 1 36 ? 13.997 19.998 -12.260 1.00 21.63 36 LEU F C 1
ATOM 22871 O O . LEU F 1 36 ? 14.279 18.917 -12.788 1.00 22.10 36 LEU F O 1
ATOM 22887 N N . LYS F 1 37 ? 13.966 20.161 -10.941 1.00 21.77 37 LYS F N 1
ATOM 22888 C CA . LYS F 1 37 ? 14.140 19.046 -10.022 1.00 21.84 37 LYS F CA 1
ATOM 22889 C C . LYS F 1 37 ? 12.818 18.407 -9.627 1.00 21.27 37 LYS F C 1
ATOM 22890 O O . LYS F 1 37 ? 12.818 17.444 -8.854 1.00 20.81 37 LYS F O 1
ATOM 22909 N N . GLU F 1 38 ? 11.701 18.911 -10.146 1.00 22.00 38 GLU F N 1
ATOM 22910 C CA . GLU F 1 38 ? 10.380 18.380 -9.828 1.00 21.82 38 GLU F CA 1
ATOM 22911 C C . GLU F 1 38 ? 10.210 18.243 -8.317 1.00 21.97 38 GLU F C 1
ATOM 22912 O O . GLU F 1 38 ? 9.744 17.226 -7.800 1.00 21.80 38 GLU F O 1
ATOM 22924 N N . LEU F 1 39 ? 10.611 19.295 -7.604 1.00 22.32 39 LEU F N 1
ATOM 22925 C CA . LEU F 1 39 ? 10.456 19.335 -6.158 1.00 22.25 39 LEU F CA 1
ATOM 22926 C C . LEU F 1 39 ? 9.033 19.671 -5.738 1.00 22.56 39 LEU F C 1
ATOM 22927 O O . LEU F 1 39 ? 8.675 19.444 -4.577 1.00 22.43 39 LEU F O 1
ATOM 22943 N N . GLY F 1 40 ? 8.218 20.199 -6.651 1.00 22.34 40 GLY F N 1
ATOM 22944 C CA . GLY F 1 40 ? 6.843 20.546 -6.347 1.00 21.99 40 GLY F CA 1
ATOM 22945 C C . GLY F 1 40 ? 6.384 21.795 -7.070 1.00 22.24 40 GLY F C 1
ATOM 22946 O O . GLY F 1 40 ? 7.180 22.455 -7.746 1.00 22.38 40 GLY F O 1
ATOM 22950 N N . ASP F 1 41 ? 5.102 22.127 -6.941 1.00 22.89 41 ASP F N 1
ATOM 22951 C CA . ASP F 1 41 ? 4.579 23.343 -7.545 1.00 22.80 41 ASP F CA 1
ATOM 22952 C C . ASP F 1 41 ? 5.177 24.572 -6.870 1.00 23.21 41 ASP F C 1
ATOM 22953 O O . ASP F 1 41 ? 5.431 24.587 -5.662 1.00 22.98 41 ASP F O 1
ATOM 22962 N N . VAL F 1 42 ? 5.397 25.614 -7.667 1.00 22.85 42 VAL F N 1
ATOM 22963 C CA . VAL F 1 42 ? 5.997 26.855 -7.200 1.00 22.98 42 VAL F CA 1
ATOM 22964 C C . VAL F 1 42 ? 4.987 27.981 -7.360 1.00 23.59 42 VAL F C 1
ATOM 22965 O O . VAL F 1 42 ? 4.207 28.000 -8.318 1.00 23.62 42 VAL F O 1
ATOM 22978 N N . VAL F 1 43 ? 5.005 28.915 -6.415 1.00 24.22 43 VAL F N 1
ATOM 22979 C CA . VAL F 1 43 ? 4.205 30.132 -6.480 1.00 24.31 43 VAL F CA 1
ATOM 22980 C C . VAL F 1 43 ? 5.180 31.301 -6.476 1.00 24.85 43 VAL F C 1
ATOM 22981 O O . VAL F 1 43 ? 5.798 31.599 -5.445 1.00 24.53 43 VAL F O 1
ATOM 22994 N N . LEU F 1 44 ? 5.332 31.954 -7.629 1.00 24.81 44 LEU F N 1
ATOM 22995 C CA . LEU F 1 44 ? 6.217 33.113 -7.757 1.00 25.15 44 LEU F CA 1
ATOM 22996 C C . LEU F 1 44 ? 5.422 34.367 -7.403 1.00 25.56 44 LEU F C 1
ATOM 22997 O O . LEU F 1 44 ? 4.889 35.076 -8.259 1.00 25.79 44 LEU F O 1
ATOM 23013 N N . PHE F 1 45 ? 5.343 34.633 -6.102 1.00 26.38 45 PHE F N 1
ATOM 23014 C CA . PHE F 1 45 ? 4.656 35.816 -5.605 1.00 26.89 45 PHE F CA 1
ATOM 23015 C C . PHE F 1 45 ? 5.567 37.033 -5.679 1.00 27.65 45 PHE F C 1
ATOM 23016 O O . PHE F 1 45 ? 6.774 36.940 -5.435 1.00 27.56 45 PHE F O 1
ATOM 23033 N N . ASP F 1 46 ? 4.979 38.181 -6.006 1.00 27.44 46 ASP F N 1
ATOM 23034 C CA . ASP F 1 46 ? 5.706 39.443 -5.999 1.00 28.53 46 ASP F CA 1
ATOM 23035 C C . ASP F 1 46 ? 4.715 40.575 -6.222 1.00 29.34 46 ASP F C 1
ATOM 23036 O O . ASP F 1 46 ? 3.781 40.439 -7.015 1.00 29.03 46 ASP F O 1
ATOM 23045 N N . ILE F 1 47 ? 4.930 41.688 -5.518 1.00 28.89 47 ILE F N 1
ATOM 23046 C CA . ILE F 1 47 ? 4.013 42.816 -5.567 1.00 29.64 47 ILE F CA 1
ATOM 23047 C C . ILE F 1 47 ? 3.906 43.436 -6.954 1.00 29.84 47 ILE F C 1
ATOM 23048 O O . ILE F 1 47 ? 2.987 44.224 -7.199 1.00 30.10 47 ILE F O 1
ATOM 23064 N N . ALA F 1 48 ? 4.813 43.103 -7.866 1.00 30.89 48 ALA F N 1
ATOM 23065 C CA . ALA F 1 48 ? 4.763 43.643 -9.220 1.00 31.26 48 ALA F CA 1
ATOM 23066 C C . ALA F 1 48 ? 3.772 42.864 -10.077 1.00 31.14 48 ALA F C 1
ATOM 23067 O O . ALA F 1 48 ? 4.039 41.730 -10.473 1.00 30.60 48 ALA F O 1
ATOM 23074 N N . LYS F 1 50 ? 3.355 41.407 -12.947 1.00 30.88 50 LYS F N 1
ATOM 23075 C CA . LYS F 1 50 ? 3.529 40.389 -13.978 1.00 30.15 50 LYS F CA 1
ATOM 23076 C C . LYS F 1 50 ? 4.944 39.818 -13.963 1.00 29.02 50 LYS F C 1
ATOM 23077 O O . LYS F 1 50 ? 5.312 39.034 -14.838 1.00 28.09 50 LYS F O 1
ATOM 23096 N N . LEU F 1 51 ? 5.739 40.214 -12.967 1.00 28.91 51 LEU F N 1
ATOM 23097 C CA . LEU F 1 51 ? 7.105 39.711 -12.878 1.00 27.94 51 LEU F CA 1
ATOM 23098 C C . LEU F 1 51 ? 7.119 38.235 -12.502 1.00 27.02 51 LEU F C 1
ATOM 23099 O O . LEU F 1 51 ? 7.871 37.446 -13.086 1.00 26.47 51 LEU F O 1
ATOM 23115 N N . GLY F 1 52 ? 6.297 37.842 -11.527 1.00 27.35 52 GLY F N 1
ATOM 23116 C CA . GLY F 1 52 ? 6.137 36.434 -11.215 1.00 26.21 52 GLY F CA 1
ATOM 23117 C C . GLY F 1 52 ? 5.432 35.650 -12.300 1.00 26.19 52 GLY F C 1
ATOM 23118 O O . GLY F 1 52 ? 5.590 34.426 -12.368 1.00 25.64 52 GLY F O 1
ATOM 23122 N N . GLU F 1 53 ? 4.654 36.326 -13.148 1.00 26.99 53 GLU F N 1
ATOM 23123 C CA . GLU F 1 53 ? 3.992 35.654 -14.262 1.00 26.78 53 GLU F CA 1
ATOM 23124 C C . GLU F 1 53 ? 4.926 35.478 -15.451 1.00 26.36 53 GLU F C 1
ATOM 23125 O O . GLU F 1 53 ? 4.815 34.484 -16.178 1.00 25.83 53 GLU F O 1
ATOM 23137 N N . ALA F 1 54 ? 5.844 36.423 -15.664 1.00 26.32 54 ALA F N 1
ATOM 23138 C CA . ALA F 1 54 ? 6.838 36.273 -16.721 1.00 26.24 54 ALA F CA 1
ATOM 23139 C C . ALA F 1 54 ? 7.715 35.055 -16.470 1.00 25.37 54 ALA F C 1
ATOM 23140 O O . ALA F 1 54 ? 7.903 34.214 -17.355 1.00 25.39 54 ALA F O 1
ATOM 23147 N N . LYS F 1 55 ? 8.260 34.942 -15.257 1.00 25.42 55 LYS F N 1
ATOM 23148 C CA . LYS F 1 55 ? 9.186 33.858 -14.952 1.00 25.13 55 LYS F CA 1
ATOM 23149 C C . LYS F 1 55 ? 8.464 32.527 -14.788 1.00 24.43 55 LYS F C 1
ATOM 23150 O O . LYS F 1 55 ? 9.022 31.479 -15.131 1.00 24.09 55 LYS F O 1
ATOM 23169 N N . ALA F 1 56 ? 7.235 32.541 -14.272 1.00 24.17 56 ALA F N 1
ATOM 23170 C CA . ALA F 1 56 ? 6.454 31.311 -14.205 1.00 24.17 56 ALA F CA 1
ATOM 23171 C C . ALA F 1 56 ? 6.224 30.747 -15.602 1.00 24.24 56 ALA F C 1
ATOM 23172 O O . ALA F 1 56 ? 6.602 29.609 -15.899 1.00 24.01 56 ALA F O 1
ATOM 23179 N N . LEU F 1 57 ? 5.611 31.543 -16.481 1.00 23.99 57 LEU F N 1
ATOM 23180 C CA . LEU F 1 57 ? 5.400 31.111 -17.858 1.00 23.99 57 LEU F CA 1
ATOM 23181 C C . LEU F 1 57 ? 6.717 30.703 -18.507 1.00 24.10 57 LEU F C 1
ATOM 23182 O O . LEU F 1 57 ? 6.807 29.657 -19.160 1.00 24.27 57 LEU F O 1
ATOM 23198 N N . ASP F 1 58 ? 7.756 31.521 -18.329 1.00 24.08 58 ASP F N 1
ATOM 23199 C CA . ASP F 1 58 ? 9.058 31.216 -18.914 1.00 23.88 58 ASP F CA 1
ATOM 23200 C C . ASP F 1 58 ? 9.590 29.885 -18.394 1.00 23.60 58 ASP F C 1
ATOM 23201 O O . ASP F 1 58 ? 10.069 29.048 -19.168 1.00 23.50 58 ASP F O 1
ATOM 23210 N N . ILE F 1 59 ? 9.508 29.670 -17.078 1.00 23.69 59 ILE F N 1
ATOM 23211 C CA . ILE F 1 59 ? 9.956 28.405 -16.502 1.00 23.69 59 ILE F CA 1
ATOM 23212 C C . ILE F 1 59 ? 9.082 27.258 -16.995 1.00 23.56 59 ILE F C 1
ATOM 23213 O O . ILE F 1 59 ? 9.564 26.139 -17.214 1.00 23.22 59 ILE F O 1
ATOM 23229 N N . MET F 1 60 ? 7.783 27.515 -17.176 1.00 22.93 60 MET F N 1
ATOM 23230 C CA . MET F 1 60 ? 6.897 26.481 -17.700 1.00 23.08 60 MET F CA 1
ATOM 23231 C C . MET F 1 60 ? 7.341 26.033 -19.085 1.00 23.21 60 MET F C 1
ATOM 23232 O O . MET F 1 60 ? 7.258 24.845 -19.417 1.00 22.87 60 MET F O 1
ATOM 23246 N N . HIS F 1 61 ? 7.814 26.970 -19.910 1.00 23.62 61 HIS F N 1
ATOM 23247 C CA . HIS F 1 61 ? 8.373 26.590 -21.202 1.00 24.00 61 HIS F CA 1
ATOM 23248 C C . HIS F 1 61 ? 9.617 25.729 -21.032 1.00 23.30 61 HIS F C 1
ATOM 23249 O O . HIS F 1 61 ? 9.869 24.834 -21.846 1.00 23.08 61 HIS F O 1
ATOM 23263 N N . ALA F 1 62 ? 10.400 25.977 -19.979 1.00 23.19 62 ALA F N 1
ATOM 23264 C CA . ALA F 1 62 ? 11.554 25.129 -19.702 1.00 23.10 62 ALA F CA 1
ATOM 23265 C C . ALA F 1 62 ? 11.130 23.759 -19.191 1.00 22.49 62 ALA F C 1
ATOM 23266 O O . ALA F 1 62 ? 11.855 22.777 -19.385 1.00 22.54 62 ALA F O 1
ATOM 23273 N N . ASN F 1 63 ? 9.969 23.668 -18.538 1.00 23.11 63 ASN F N 1
ATOM 23274 C CA . ASN F 1 63 ? 9.496 22.371 -18.066 1.00 22.72 63 ASN F CA 1
ATOM 23275 C C . ASN F 1 63 ? 9.197 21.440 -19.232 1.00 22.44 63 ASN F C 1
ATOM 23276 O O . ASN F 1 63 ? 9.560 20.258 -19.201 1.00 22.20 63 ASN F O 1
ATOM 23287 N N . ALA F 1 64 ? 8.530 21.952 -20.268 1.00 23.00 64 ALA F N 1
ATOM 23288 C CA . ALA F 1 64 ? 8.292 21.147 -21.460 1.00 22.75 64 ALA F CA 1
ATOM 23289 C C . ALA F 1 64 ? 9.606 20.742 -22.115 1.00 22.49 64 ALA F C 1
ATOM 23290 O O . ALA F 1 64 ? 9.772 19.590 -22.533 1.00 22.43 64 ALA F O 1
ATOM 23297 N N . ILE F 1 65 ? 10.556 21.675 -22.200 1.00 22.25 65 ILE F N 1
ATOM 23298 C CA . ILE F 1 65 ? 11.857 21.371 -22.790 1.00 22.43 65 ILE F CA 1
ATOM 23299 C C . ILE F 1 65 ? 12.564 20.285 -21.988 1.00 22.38 65 ILE F C 1
ATOM 23300 O O . ILE F 1 65 ? 13.252 19.424 -22.550 1.00 22.42 65 ILE F O 1
ATOM 23316 N N . TYR F 1 66 ? 12.408 20.307 -20.665 1.00 22.55 66 TYR F N 1
ATOM 23317 C CA . TYR F 1 66 ? 13.118 19.399 -19.777 1.00 22.52 66 TYR F CA 1
ATOM 23318 C C . TYR F 1 66 ? 12.275 18.202 -19.354 1.00 22.06 66 TYR F C 1
ATOM 23319 O O . TYR F 1 66 ? 12.710 17.425 -18.497 1.00 21.94 66 TYR F O 1
ATOM 23337 N N . ASP F 1 67 ? 11.083 18.034 -19.930 1.00 22.40 67 ASP F N 1
ATOM 23338 C CA . ASP F 1 67 ? 10.230 16.882 -19.631 1.00 22.53 67 ASP F CA 1
ATOM 23339 C C . ASP F 1 67 ? 9.940 16.774 -18.134 1.00 21.78 67 ASP F C 1
ATOM 23340 O O . ASP F 1 67 ? 10.001 15.690 -17.549 1.00 21.62 67 ASP F O 1
ATOM 23349 N N . THR F 1 68 ? 9.619 17.902 -17.506 1.00 21.59 68 THR F N 1
ATOM 23350 C CA . THR F 1 68 ? 9.286 17.944 -16.089 1.00 21.62 68 THR F CA 1
ATOM 23351 C C . THR F 1 68 ? 7.806 18.265 -15.913 1.00 21.42 68 THR F C 1
ATOM 23352 O O . THR F 1 68 ? 7.215 19.002 -16.706 1.00 22.09 68 THR F O 1
ATOM 23363 N N . ALA F 1 69 ? 7.216 17.711 -14.853 1.00 22.28 69 ALA F N 1
ATOM 23364 C CA . ALA F 1 69 ? 5.767 17.597 -14.741 1.00 22.20 69 ALA F CA 1
ATOM 23365 C C . ALA F 1 69 ? 5.117 18.642 -13.843 1.00 22.79 69 ALA F C 1
ATOM 23366 O O . ALA F 1 69 ? 3.885 18.739 -13.838 1.00 23.02 69 ALA F O 1
ATOM 23373 N N . HIS F 1 70 ? 5.887 19.415 -13.087 1.00 23.16 70 HIS F N 1
ATOM 23374 C CA . HIS F 1 70 ? 5.298 20.314 -12.106 1.00 23.35 70 HIS F CA 1
ATOM 23375 C C . HIS F 1 70 ? 5.025 21.688 -12.716 1.00 23.99 70 HIS F C 1
ATOM 23376 O O . HIS F 1 70 ? 5.472 22.013 -13.819 1.00 24.19 70 HIS F O 1
ATOM 23390 N N . LYS F 1 71 ? 4.271 22.498 -11.974 1.00 23.00 71 LYS F N 1
ATOM 23391 C CA . LYS F 1 71 ? 3.698 23.735 -12.485 1.00 23.86 71 LYS F CA 1
ATOM 23392 C C . LYS F 1 71 ? 4.138 24.927 -11.646 1.00 23.81 71 LYS F C 1
ATOM 23393 O O . LYS F 1 71 ? 4.125 24.871 -10.412 1.00 23.03 71 LYS F O 1
ATOM 23412 N N . ALA F 1 72 ? 4.512 26.007 -12.328 1.00 23.58 72 ALA F N 1
ATOM 23413 C CA . ALA F 1 72 ? 4.837 27.276 -11.696 1.00 23.37 72 ALA F CA 1
ATOM 23414 C C . ALA F 1 72 ? 3.714 28.271 -11.952 1.00 23.70 72 ALA F C 1
ATOM 23415 O O . ALA F 1 72 ? 3.112 28.279 -13.031 1.00 24.04 72 ALA F O 1
ATOM 23422 N N . ILE F 1 73 ? 3.437 29.109 -10.956 1.00 24.65 73 ILE F N 1
ATOM 23423 C CA . ILE F 1 73 ? 2.375 30.105 -11.030 1.00 24.59 73 ILE F CA 1
ATOM 23424 C C . ILE F 1 73 ? 2.944 31.452 -10.611 1.00 24.86 73 ILE F C 1
ATOM 23425 O O . ILE F 1 73 ? 3.800 31.528 -9.722 1.00 25.17 73 ILE F O 1
ATOM 23441 N N . GLY F 1 74 ? 2.474 32.511 -11.258 1.00 25.34 74 GLY F N 1
ATOM 23442 C CA . GLY F 1 74 ? 2.849 33.876 -10.914 1.00 25.89 74 GLY F CA 1
ATOM 23443 C C . GLY F 1 74 ? 1.649 34.614 -10.348 1.00 26.54 74 GLY F C 1
ATOM 23444 O O . GLY F 1 74 ? 0.529 34.464 -10.845 1.00 26.80 74 GLY F O 1
ATOM 23448 N N . THR F 1 75 ? 1.886 35.410 -9.307 1.00 26.71 75 THR F N 1
ATOM 23449 C CA . THR F 1 75 ? 0.792 36.106 -8.647 1.00 26.69 75 THR F CA 1
ATOM 23450 C C . THR F 1 75 ? 1.333 37.294 -7.869 1.00 27.41 75 THR F C 1
ATOM 23451 O O . THR F 1 75 ? 2.527 37.380 -7.573 1.00 27.53 75 THR F O 1
ATOM 23462 N N . ALA F 1 76 ? 0.420 38.207 -7.542 1.00 27.66 76 ALA F N 1
ATOM 23463 C CA . ALA F 1 76 ? 0.668 39.274 -6.582 1.00 27.49 76 ALA F CA 1
ATOM 23464 C C . ALA F 1 76 ? -0.349 39.249 -5.448 1.00 27.62 76 ALA F C 1
ATOM 23465 O O . ALA F 1 76 ? -0.422 40.206 -4.668 1.00 28.05 76 ALA F O 1
ATOM 23472 N N . ASN F 1 77 ? -1.128 38.176 -5.337 1.00 27.90 77 ASN F N 1
ATOM 23473 C CA . ASN F 1 77 ? -2.192 38.046 -4.352 1.00 28.41 77 ASN F CA 1
ATOM 23474 C C . ASN F 1 77 ? -1.829 36.939 -3.369 1.00 28.35 77 ASN F C 1
ATOM 23475 O O . ASN F 1 77 ? -1.431 35.845 -3.781 1.00 28.12 77 ASN F O 1
ATOM 23486 N N . TYR F 1 78 ? -1.963 37.227 -2.072 1.00 28.63 78 TYR F N 1
ATOM 23487 C CA . TYR F 1 78 ? -1.620 36.254 -1.033 1.00 28.31 78 TYR F CA 1
ATOM 23488 C C . TYR F 1 78 ? -2.649 35.129 -0.894 1.00 28.33 78 TYR F C 1
ATOM 23489 O O . TYR F 1 78 ? -2.592 34.416 0.115 1.00 27.95 78 TYR F O 1
ATOM 23507 N N . GLU F 1 79 ? -3.587 34.921 -1.818 1.00 29.03 79 GLU F N 1
ATOM 23508 C CA . GLU F 1 79 ? -4.476 33.769 -1.741 1.00 28.89 79 GLU F CA 1
ATOM 23509 C C . GLU F 1 79 ? -3.908 32.545 -2.441 1.00 28.22 79 GLU F C 1
ATOM 23510 O O . GLU F 1 79 ? -4.323 31.422 -2.133 1.00 28.21 79 GLU F O 1
ATOM 23522 N N . ASP F 1 80 ? -2.972 32.736 -3.371 1.00 27.94 80 ASP F N 1
ATOM 23523 C CA . ASP F 1 80 ? -2.354 31.619 -4.071 1.00 27.66 80 ASP F CA 1
ATOM 23524 C C . ASP F 1 80 ? -1.251 30.963 -3.253 1.00 27.11 80 ASP F C 1
ATOM 23525 O O . ASP F 1 80 ? -0.922 29.798 -3.498 1.00 26.98 80 ASP F O 1
ATOM 23534 N N . ILE F 1 81 ? -0.672 31.689 -2.293 1.00 27.40 81 ILE F N 1
ATOM 23535 C CA . ILE F 1 81 ? 0.296 31.116 -1.362 1.00 26.50 81 ILE F CA 1
ATOM 23536 C C . ILE F 1 81 ? -0.341 30.134 -0.390 1.00 26.36 81 ILE F C 1
ATOM 23537 O O . ILE F 1 81 ? 0.378 29.462 0.359 1.00 25.84 81 ILE F O 1
ATOM 23553 N N . ALA F 1 82 ? -1.666 30.014 -0.402 1.00 26.50 82 ALA F N 1
ATOM 23554 C CA . ALA F 1 82 ? -2.363 29.217 0.597 1.00 26.31 82 ALA F CA 1
ATOM 23555 C C . ALA F 1 82 ? -1.894 27.766 0.586 1.00 25.74 82 ALA F C 1
ATOM 23556 O O . ALA F 1 82 ? -1.560 27.200 -0.458 1.00 25.87 82 ALA F O 1
ATOM 23563 N N . ASP F 1 83 ? -1.876 27.167 1.777 1.00 26.46 83 ASP F N 1
ATOM 23564 C CA . ASP F 1 83 ? -1.560 25.748 1.946 1.00 25.94 83 ASP F CA 1
ATOM 23565 C C . ASP F 1 83 ? -0.184 25.410 1.376 1.00 25.37 83 ASP F C 1
ATOM 23566 O O . ASP F 1 83 ? 0.021 24.348 0.787 1.00 25.28 83 ASP F O 1
ATOM 23575 N N . SER F 1 84 ? 0.769 26.318 1.560 1.00 25.12 84 SER F N 1
ATOM 23576 C CA . SER F 1 84 ? 2.131 26.081 1.107 1.00 24.51 84 SER F CA 1
ATOM 23577 C C . SER F 1 84 ? 2.903 25.279 2.145 1.00 24.32 84 SER F C 1
ATOM 23578 O O . SER F 1 84 ? 2.764 25.498 3.351 1.00 24.50 84 SER F O 1
ATOM 23586 N N . ASP F 1 85 ? 3.720 24.339 1.668 1.00 24.85 85 ASP F N 1
ATOM 23587 C CA . ASP F 1 85 ? 4.610 23.610 2.563 1.00 24.45 85 ASP F CA 1
ATOM 23588 C C . ASP F 1 85 ? 5.808 24.454 2.975 1.00 24.89 85 ASP F C 1
ATOM 23589 O O . ASP F 1 85 ? 6.304 24.314 4.099 1.00 24.92 85 ASP F O 1
ATOM 23598 N N . VAL F 1 86 ? 6.277 25.328 2.088 1.00 23.98 86 VAL F N 1
ATOM 23599 C CA . VAL F 1 86 ? 7.453 26.154 2.334 1.00 24.32 86 VAL F CA 1
ATOM 23600 C C . VAL F 1 86 ? 7.200 27.540 1.760 1.00 24.51 86 VAL F C 1
ATOM 23601 O O . VAL F 1 86 ? 6.560 27.685 0.713 1.00 24.03 86 VAL F O 1
ATOM 23614 N N . CYS F 1 87 ? 7.704 28.561 2.450 1.00 24.84 87 CYS F N 1
ATOM 23615 C CA . CYS F 1 87 ? 7.643 29.939 1.977 1.00 24.98 87 CYS F CA 1
ATOM 23616 C C . CYS F 1 87 ? 9.035 30.542 2.082 1.00 25.33 87 CYS F C 1
ATOM 23617 O O . CYS F 1 87 ? 9.599 30.614 3.179 1.00 25.06 87 CYS F O 1
ATOM 23625 N N . ILE F 1 88 ? 9.587 30.969 0.948 1.00 24.56 88 ILE F N 1
ATOM 23626 C CA . ILE F 1 88 ? 10.920 31.558 0.887 1.00 24.92 88 ILE F CA 1
ATOM 23627 C C . ILE F 1 88 ? 10.769 33.033 0.547 1.00 25.32 88 ILE F C 1
ATOM 23628 O O . ILE F 1 88 ? 10.137 33.384 -0.457 1.00 25.37 88 ILE F O 1
ATOM 23644 N N . ILE F 1 89 ? 11.359 33.892 1.375 1.00 25.44 89 ILE F N 1
ATOM 23645 C CA . ILE F 1 89 ? 11.088 35.326 1.364 1.00 25.69 89 ILE F CA 1
ATOM 23646 C C . ILE F 1 89 ? 12.339 36.057 0.895 1.00 26.22 89 ILE F C 1
ATOM 23647 O O . ILE F 1 89 ? 13.417 35.901 1.483 1.00 26.26 89 ILE F O 1
ATOM 23663 N N . THR F 1 90 ? 12.189 36.867 -0.158 1.00 26.15 90 THR F N 1
ATOM 23664 C CA . THR F 1 90 ? 13.275 37.687 -0.674 1.00 26.71 90 THR F CA 1
ATOM 23665 C C . THR F 1 90 ? 12.894 39.152 -0.837 1.00 27.32 90 THR F C 1
ATOM 23666 O O . THR F 1 90 ? 13.757 39.960 -1.196 1.00 27.86 90 THR F O 1
ATOM 23677 N N . ALA F 1 91 ? 11.640 39.519 -0.585 1.00 26.72 91 ALA F N 1
ATOM 23678 C CA . ALA F 1 91 ? 11.199 40.890 -0.800 1.00 27.57 91 ALA F CA 1
ATOM 23679 C C . ALA F 1 91 ? 11.806 41.826 0.239 1.00 28.35 91 ALA F C 1
ATOM 23680 O O . ALA F 1 91 ? 11.895 41.494 1.424 1.00 27.56 91 ALA F O 1
ATOM 23687 N N . GLY F 1 92 ? 12.218 43.006 -0.217 1.00 27.49 92 GLY F N 1
ATOM 23688 C CA . GLY F 1 92 ? 12.794 44.013 0.655 1.00 28.11 92 GLY F CA 1
ATOM 23689 C C . GLY F 1 92 ? 12.571 45.421 0.137 1.00 29.52 92 GLY F C 1
ATOM 23690 O O . GLY F 1 92 ? 13.492 46.238 0.104 1.00 31.10 92 GLY F O 1
ATOM 23694 N N . ALA F 1 111 ? 15.045 49.046 8.395 1.00 32.66 111 ALA F N 1
ATOM 23695 C CA . ALA F 1 111 ? 13.937 49.225 9.327 1.00 32.74 111 ALA F CA 1
ATOM 23696 C C . ALA F 1 111 ? 12.582 49.126 8.623 1.00 32.22 111 ALA F C 1
ATOM 23697 O O . ALA F 1 111 ? 11.668 48.483 9.138 1.00 31.44 111 ALA F O 1
ATOM 23704 N N . PRO F 1 112 ? 12.438 49.760 7.453 1.00 32.58 112 PRO F N 1
ATOM 23705 C CA . PRO F 1 112 ? 11.188 49.568 6.697 1.00 32.15 112 PRO F CA 1
ATOM 23706 C C . PRO F 1 112 ? 10.935 48.115 6.343 1.00 31.20 112 PRO F C 1
ATOM 23707 O O . PRO F 1 112 ? 9.785 47.660 6.385 1.00 31.02 112 PRO F O 1
ATOM 23718 N N . ASN F 1 113 ? 11.988 47.369 6.000 1.00 30.76 113 ASN F N 1
ATOM 23719 C CA . ASN F 1 113 ? 11.822 45.957 5.673 1.00 30.21 113 ASN F CA 1
ATOM 23720 C C . ASN F 1 113 ? 11.222 45.181 6.837 1.00 29.63 113 ASN F C 1
ATOM 23721 O O . ASN F 1 113 ? 10.535 44.176 6.624 1.00 29.05 113 ASN F O 1
ATOM 23732 N N . SER F 1 114 ? 11.469 45.625 8.071 1.00 30.64 114 SER F N 1
ATOM 23733 C CA . SER F 1 114 ? 10.870 44.962 9.224 1.00 30.49 114 SER F CA 1
ATOM 23734 C C . SER F 1 114 ? 9.350 44.973 9.122 1.00 30.10 114 SER F C 1
ATOM 23735 O O . SER F 1 114 ? 8.694 43.946 9.328 1.00 29.34 114 SER F O 1
ATOM 23743 N N . LYS F 1 115 ? 8.773 46.132 8.796 1.00 30.69 115 LYS F N 1
ATOM 23744 C CA . LYS F 1 115 ? 7.328 46.215 8.614 1.00 30.57 115 LYS F CA 1
ATOM 23745 C C . LYS F 1 115 ? 6.871 45.324 7.465 1.00 29.70 115 LYS F C 1
ATOM 23746 O O . LYS F 1 115 ? 5.785 44.733 7.520 1.00 28.94 115 LYS F O 1
ATOM 23765 N N . ILE F 1 116 ? 7.689 45.210 6.417 1.00 29.39 116 ILE F N 1
ATOM 23766 C CA . ILE F 1 116 ? 7.363 44.312 5.311 1.00 28.91 116 ILE F CA 1
ATOM 23767 C C . ILE F 1 116 ? 7.277 42.874 5.810 1.00 28.17 116 ILE F C 1
ATOM 23768 O O . ILE F 1 116 ? 6.342 42.136 5.474 1.00 28.01 116 ILE F O 1
ATOM 23784 N N . MET F 1 117 ? 8.250 42.456 6.625 1.00 28.74 117 MET F N 1
ATOM 23785 C CA . MET F 1 117 ? 8.256 41.085 7.129 1.00 28.46 117 MET F CA 1
ATOM 23786 C C . MET F 1 117 ? 6.983 40.761 7.899 1.00 28.70 117 MET F C 1
ATOM 23787 O O . MET F 1 117 ? 6.579 39.595 7.962 1.00 28.25 117 MET F O 1
ATOM 23801 N N . PHE F 1 118 ? 6.343 41.767 8.496 1.00 28.69 118 PHE F N 1
ATOM 23802 C CA . PHE F 1 118 ? 5.117 41.513 9.245 1.00 28.73 118 PHE F CA 1
ATOM 23803 C C . PHE F 1 118 ? 3.947 41.241 8.307 1.00 28.48 118 PHE F C 1
ATOM 23804 O O . PHE F 1 118 ? 3.266 40.217 8.432 1.00 28.17 118 PHE F O 1
ATOM 23821 N N . THR F 1 119 ? 3.697 42.146 7.356 1.00 28.46 119 THR F N 1
ATOM 23822 C CA . THR F 1 119 ? 2.673 41.883 6.352 1.00 28.41 119 THR F CA 1
ATOM 23823 C C . THR F 1 119 ? 2.921 40.552 5.658 1.00 28.60 119 THR F C 1
ATOM 23824 O O . THR F 1 119 ? 1.970 39.847 5.299 1.00 28.46 119 THR F O 1
ATOM 23835 N N . ILE F 1 120 ? 4.190 40.186 5.472 1.00 28.13 120 ILE F N 1
ATOM 23836 C CA . ILE F 1 120 ? 4.523 38.874 4.925 1.00 27.97 120 ILE F CA 1
ATOM 23837 C C . ILE F 1 120 ? 4.192 37.782 5.935 1.00 27.69 120 ILE F C 1
ATOM 23838 O O . ILE F 1 120 ? 3.418 36.861 5.651 1.00 27.78 120 ILE F O 1
ATOM 23854 N N . GLY F 1 121 ? 4.778 37.870 7.130 1.00 28.03 121 GLY F N 1
ATOM 23855 C CA . GLY F 1 121 ? 4.528 36.863 8.147 1.00 27.89 121 GLY F CA 1
ATOM 23856 C C . GLY F 1 121 ? 3.072 36.785 8.560 1.00 28.11 121 GLY F C 1
ATOM 23857 O O . GLY F 1 121 ? 2.600 35.728 8.987 1.00 27.92 121 GLY F O 1
ATOM 23861 N N . ASP F 1 122 ? 2.341 37.894 8.438 1.00 28.13 122 ASP F N 1
ATOM 23862 C CA . ASP F 1 122 ? 0.925 37.887 8.784 1.00 28.31 122 ASP F CA 1
ATOM 23863 C C . ASP F 1 122 ? 0.115 37.095 7.763 1.00 27.68 122 ASP F C 1
ATOM 23864 O O . ASP F 1 122 ? -0.789 36.336 8.133 1.00 27.29 122 ASP F O 1
ATOM 23873 N N . ASN F 1 123 ? 0.430 37.251 6.474 1.00 27.61 123 ASN F N 1
ATOM 23874 C CA . ASN F 1 123 ? -0.298 36.525 5.437 1.00 27.27 123 ASN F CA 1
ATOM 23875 C C . ASN F 1 123 ? -0.004 35.030 5.493 1.00 26.49 123 ASN F C 1
ATOM 23876 O O . ASN F 1 123 ? -0.895 34.208 5.249 1.00 26.03 123 ASN F O 1
ATOM 23887 N N . ILE F 1 124 ? 1.240 34.657 5.803 1.00 27.21 124 ILE F N 1
ATOM 23888 C CA . ILE F 1 124 ? 1.573 33.242 5.944 1.00 26.73 124 ILE F CA 1
ATOM 23889 C C . ILE F 1 124 ? 0.777 32.626 7.087 1.00 26.66 124 ILE F C 1
ATOM 23890 O O . ILE F 1 124 ? 0.260 31.507 6.974 1.00 26.50 124 ILE F O 1
ATOM 23906 N N . LYS F 1 125 ? 0.661 33.346 8.205 1.00 26.96 125 LYS F N 1
ATOM 23907 C CA . LYS F 1 125 ? -0.156 32.870 9.318 1.00 27.18 125 LYS F CA 1
ATOM 23908 C C . LYS F 1 125 ? -1.579 32.566 8.865 1.00 26.87 125 LYS F C 1
ATOM 23909 O O . LYS F 1 125 ? -2.177 31.570 9.291 1.00 26.88 125 LYS F O 1
ATOM 23928 N N . LYS F 1 126 ? -2.135 33.410 7.996 1.00 26.24 126 LYS F N 1
ATOM 23929 C CA . LYS F 1 126 ? -3.534 33.277 7.604 1.00 26.41 126 LYS F CA 1
ATOM 23930 C C . LYS F 1 126 ? -3.725 32.217 6.525 1.00 26.45 126 LYS F C 1
ATOM 23931 O O . LYS F 1 126 ? -4.704 31.462 6.561 1.00 26.52 126 LYS F O 1
ATOM 23950 N N . TYR F 1 127 ? -2.806 32.142 5.559 1.00 26.51 127 TYR F N 1
ATOM 23951 C CA . TYR F 1 127 ? -2.978 31.282 4.398 1.00 26.29 127 TYR F CA 1
ATOM 23952 C C . TYR F 1 127 ? -2.129 30.019 4.421 1.00 26.13 127 TYR F C 1
ATOM 23953 O O . TYR F 1 127 ? -2.462 29.065 3.713 1.00 25.83 127 TYR F O 1
ATOM 23971 N N . ALA F 1 128 ? -1.058 29.978 5.210 1.00 26.61 128 ALA F N 1
ATOM 23972 C CA . ALA F 1 128 ? -0.161 28.821 5.258 1.00 26.03 128 ALA F CA 1
ATOM 23973 C C . ALA F 1 128 ? 0.294 28.600 6.694 1.00 26.02 128 ALA F C 1
ATOM 23974 O O . ALA F 1 128 ? 1.444 28.880 7.054 1.00 26.01 128 ALA F O 1
ATOM 23981 N N . PRO F 1 129 ? -0.593 28.079 7.548 1.00 25.93 129 PRO F N 1
ATOM 23982 C CA . PRO F 1 129 ? -0.246 27.923 8.970 1.00 25.37 129 PRO F CA 1
ATOM 23983 C C . PRO F 1 129 ? 0.766 26.824 9.246 1.00 25.24 129 PRO F C 1
ATOM 23984 O O . PRO F 1 129 ? 1.249 26.731 10.383 1.00 25.36 129 PRO F O 1
ATOM 23995 N N . ASN F 1 130 ? 1.100 25.991 8.257 1.00 25.88 130 ASN F N 1
ATOM 23996 C CA . ASN F 1 130 ? 2.050 24.898 8.437 1.00 25.45 130 ASN F CA 1
ATOM 23997 C C . ASN F 1 130 ? 3.265 25.042 7.527 1.00 25.52 130 ASN F C 1
ATOM 23998 O O . ASN F 1 130 ? 3.962 24.057 7.268 1.00 25.15 130 ASN F O 1
ATOM 24009 N N . ALA F 1 131 ? 3.533 26.250 7.039 1.00 24.88 131 ALA F N 1
ATOM 24010 C CA . ALA F 1 131 ? 4.629 26.464 6.109 1.00 24.70 131 ALA F CA 1
ATOM 24011 C C . ALA F 1 131 ? 5.961 26.547 6.842 1.00 24.93 131 ALA F C 1
ATOM 24012 O O . ALA F 1 131 ? 6.071 27.173 7.901 1.00 25.20 131 ALA F O 1
ATOM 24019 N N . PHE F 1 132 ? 6.974 25.910 6.265 1.00 24.63 132 PHE F N 1
ATOM 24020 C CA . PHE F 1 132 ? 8.343 26.056 6.735 1.00 24.40 132 PHE F CA 1
ATOM 24021 C C . PHE F 1 132 ? 8.923 27.337 6.150 1.00 24.60 132 PHE F C 1
ATOM 24022 O O . PHE F 1 132 ? 9.079 27.453 4.929 1.00 24.62 132 PHE F O 1
ATOM 24039 N N . VAL F 1 133 ? 9.234 28.297 7.015 1.00 24.17 133 VAL F N 1
ATOM 24040 C CA . VAL F 1 133 ? 9.602 29.640 6.582 1.00 23.93 133 VAL F CA 1
ATOM 24041 C C . VAL F 1 133 ? 11.113 29.716 6.421 1.00 24.30 133 VAL F C 1
ATOM 24042 O O . VAL F 1 133 ? 11.866 29.365 7.337 1.00 24.67 133 VAL F O 1
ATOM 24055 N N . ILE F 1 134 ? 11.556 30.173 5.253 1.00 23.77 134 ILE F N 1
ATOM 24056 C CA . ILE F 1 134 ? 12.967 30.401 4.969 1.00 23.98 134 ILE F CA 1
ATOM 24057 C C . ILE F 1 134 ? 13.122 31.865 4.586 1.00 24.25 134 ILE F C 1
ATOM 24058 O O . ILE F 1 134 ? 12.476 32.335 3.641 1.00 24.70 134 ILE F O 1
ATOM 24074 N N . CYS F 1 135 ? 13.971 32.583 5.316 1.00 24.04 135 CYS F N 1
ATOM 24075 C CA . CYS F 1 135 ? 14.211 33.998 5.074 1.00 24.31 135 CYS F CA 1
ATOM 24076 C C . CYS F 1 135 ? 15.541 34.184 4.357 1.00 24.69 135 CYS F C 1
ATOM 24077 O O . CYS F 1 135 ? 16.514 33.478 4.639 1.00 24.56 135 CYS F O 1
ATOM 24085 N N . ILE F 1 136 ? 15.575 35.136 3.423 1.00 24.95 136 ILE F N 1
ATOM 24086 C CA . ILE F 1 136 ? 16.793 35.458 2.684 1.00 24.85 136 ILE F CA 1
ATOM 24087 C C . ILE F 1 136 ? 17.092 36.946 2.816 1.00 25.28 136 ILE F C 1
ATOM 24088 O O . ILE F 1 136 ? 18.258 37.358 2.786 1.00 25.53 136 ILE F O 1
ATOM 24104 N N . THR F 1 137 ? 16.047 37.760 2.961 1.00 25.27 137 THR F N 1
ATOM 24105 C CA . THR F 1 137 ? 16.230 39.203 3.041 1.00 26.21 137 THR F CA 1
ATOM 24106 C C . THR F 1 137 ? 17.189 39.558 4.168 1.00 26.18 137 THR F C 1
ATOM 24107 O O . THR F 1 137 ? 17.108 39.012 5.272 1.00 26.03 137 THR F O 1
ATOM 24118 N N . ASN F 1 138 ? 18.118 40.506 3.879 1.00 26.37 138 ASN F N 1
ATOM 24119 C CA . ASN F 1 138 ? 19.125 40.890 4.851 1.00 26.37 138 ASN F CA 1
ATOM 24120 C C . ASN F 1 138 ? 18.708 42.153 5.599 1.00 26.37 138 ASN F C 1
ATOM 24121 O O . ASN F 1 138 ? 17.935 42.963 5.078 1.00 26.37 138 ASN F O 1
ATOM 24132 N N . PRO F 1 139 ? 19.205 42.361 6.834 1.00 26.56 139 PRO F N 1
ATOM 24133 C CA . PRO F 1 139 ? 20.082 41.434 7.561 1.00 26.38 139 PRO F CA 1
ATOM 24134 C C . PRO F 1 139 ? 19.330 40.202 8.055 1.00 26.10 139 PRO F C 1
ATOM 24135 O O . PRO F 1 139 ? 18.385 40.318 8.831 1.00 26.21 139 PRO F O 1
ATOM 24146 N N . LEU F 1 140 ? 19.771 39.029 7.598 1.00 26.48 140 LEU F N 1
ATOM 24147 C CA . LEU F 1 140 ? 19.016 37.797 7.794 1.00 26.16 140 LEU F CA 1
ATOM 24148 C C . LEU F 1 140 ? 18.547 37.645 9.237 1.00 26.34 140 LEU F C 1
ATOM 24149 O O . LEU F 1 140 ? 17.351 37.492 9.505 1.00 26.32 140 LEU F O 1
ATOM 24165 N N . ASP F 1 141 ? 19.487 37.691 10.184 1.00 27.13 141 ASP F N 1
ATOM 24166 C CA . ASP F 1 141 ? 19.178 37.342 11.567 1.00 27.03 141 ASP F CA 1
ATOM 24167 C C . ASP F 1 141 ? 18.107 38.248 12.163 1.00 26.91 141 ASP F C 1
ATOM 24168 O O . ASP F 1 141 ? 17.379 37.829 13.071 1.00 26.82 141 ASP F O 1
ATOM 24177 N N . VAL F 1 142 ? 17.998 39.484 11.684 1.00 26.43 142 VAL F N 1
ATOM 24178 C CA . VAL F 1 142 ? 16.981 40.411 12.175 1.00 26.79 142 VAL F CA 1
ATOM 24179 C C . VAL F 1 142 ? 15.657 40.212 11.451 1.00 27.09 142 VAL F C 1
ATOM 24180 O O . VAL F 1 142 ? 14.598 40.139 12.080 1.00 27.20 142 VAL F O 1
ATOM 24193 N N . MET F 1 143 ? 15.689 40.132 10.117 1.00 27.58 143 MET F N 1
ATOM 24194 C CA . MET F 1 143 ? 14.455 39.943 9.360 1.00 27.38 143 MET F CA 1
ATOM 24195 C C . MET F 1 143 ? 13.777 38.630 9.737 1.00 27.20 143 MET F C 1
ATOM 24196 O O . MET F 1 143 ? 12.550 38.577 9.891 1.00 27.07 143 MET F O 1
ATOM 24210 N N . VAL F 1 144 ? 14.558 37.558 9.898 1.00 26.53 144 VAL F N 1
ATOM 24211 C CA . VAL F 1 144 ? 13.973 36.263 10.235 1.00 26.52 144 VAL F CA 1
ATOM 24212 C C . VAL F 1 144 ? 13.314 36.312 11.606 1.00 26.74 144 VAL F C 1
ATOM 24213 O O . VAL F 1 144 ? 12.297 35.647 11.841 1.00 26.29 144 VAL F O 1
ATOM 24226 N N . LYS F 1 145 ? 13.878 37.090 12.532 1.00 26.66 145 LYS F N 1
ATOM 24227 C CA . LYS F 1 145 ? 13.275 37.233 13.852 1.00 26.77 145 LYS F CA 1
ATOM 24228 C C . LYS F 1 145 ? 11.948 37.976 13.777 1.00 27.36 145 LYS F C 1
ATOM 24229 O O . LYS F 1 145 ? 11.029 37.680 14.549 1.00 27.39 145 LYS F O 1
ATOM 24248 N N . MET F 1 146 ? 11.826 38.937 12.856 1.00 27.26 146 MET F N 1
ATOM 24249 C CA . MET F 1 146 ? 10.547 39.606 12.649 1.00 27.89 146 MET F CA 1
ATOM 24250 C C . MET F 1 146 ? 9.517 38.663 12.039 1.00 27.42 146 MET F C 1
ATOM 24251 O O . MET F 1 146 ? 8.322 38.781 12.331 1.00 27.47 146 MET F O 1
ATOM 24265 N N . LEU F 1 147 ? 9.956 37.727 11.193 1.00 27.27 147 LEU F N 1
ATOM 24266 C CA . LEU F 1 147 ? 9.037 36.741 10.634 1.00 27.07 147 LEU F CA 1
ATOM 24267 C C . LEU F 1 147 ? 8.556 35.769 11.705 1.00 26.91 147 LEU F C 1
ATOM 24268 O O . LEU F 1 147 ? 7.402 35.327 11.675 1.00 26.70 147 LEU F O 1
ATOM 24284 N N . LEU F 1 148 ? 9.428 35.420 12.653 1.00 26.76 148 LEU F N 1
ATOM 24285 C CA . LEU F 1 148 ? 9.023 34.535 13.741 1.00 26.23 148 LEU F CA 1
ATOM 24286 C C . LEU F 1 148 ? 7.947 35.182 14.604 1.00 26.84 148 LEU F C 1
ATOM 24287 O O . LEU F 1 148 ? 7.000 34.513 15.035 1.00 26.57 148 LEU F O 1
ATOM 24303 N N . LYS F 1 149 ? 8.073 36.486 14.866 1.00 26.76 149 LYS F N 1
ATOM 24304 C CA . LYS F 1 149 ? 7.079 37.180 15.679 1.00 27.71 149 LYS F CA 1
ATOM 24305 C C . LYS F 1 149 ? 5.773 37.358 14.912 1.00 27.58 149 LYS F C 1
ATOM 24306 O O . LYS F 1 149 ? 4.688 37.094 15.443 1.00 27.78 149 LYS F O 1
ATOM 24325 N N . ALA F 1 150 ? 5.860 37.803 13.658 1.00 27.60 150 ALA F N 1
ATOM 24326 C CA . ALA F 1 150 ? 4.655 38.059 12.876 1.00 27.94 150 ALA F CA 1
ATOM 24327 C C . ALA F 1 150 ? 3.882 36.779 12.584 1.00 27.66 150 ALA F C 1
ATOM 24328 O O . ALA F 1 150 ? 2.648 36.805 12.523 1.00 28.25 150 ALA F O 1
ATOM 24335 N N . THR F 1 151 ? 4.581 35.658 12.397 1.00 27.24 151 THR F N 1
ATOM 24336 C CA . THR F 1 151 ? 3.906 34.407 12.072 1.00 27.27 151 THR F CA 1
ATOM 24337 C C . THR F 1 151 ? 3.386 33.694 13.313 1.00 27.20 151 THR F C 1
ATOM 24338 O O . THR F 1 151 ? 2.332 33.051 13.256 1.00 27.26 151 THR F O 1
ATOM 24349 N N . GLY F 1 152 ? 4.100 33.790 14.432 1.00 27.53 152 GLY F N 1
ATOM 24350 C CA . GLY F 1 152 ? 3.749 33.046 15.621 1.00 26.88 152 GLY F CA 1
ATOM 24351 C C . GLY F 1 152 ? 4.136 31.585 15.589 1.00 26.21 152 GLY F C 1
ATOM 24352 O O . GLY F 1 152 ? 3.870 30.871 16.564 1.00 26.03 152 GLY F O 1
ATOM 24356 N N . PHE F 1 153 ? 4.753 31.115 14.503 1.00 26.59 153 PHE F N 1
ATOM 24357 C CA . PHE F 1 153 ? 5.161 29.725 14.413 1.00 25.89 153 PHE F CA 1
ATOM 24358 C C . PHE F 1 153 ? 6.225 29.416 15.463 1.00 25.28 153 PHE F C 1
ATOM 24359 O O . PHE F 1 153 ? 6.914 30.317 15.948 1.00 25.52 153 PHE F O 1
ATOM 24376 N N . PRO F 1 154 ? 6.380 28.145 15.828 1.00 25.38 154 PRO F N 1
ATOM 24377 C CA . PRO F 1 154 ? 7.477 27.771 16.723 1.00 25.14 154 PRO F CA 1
ATOM 24378 C C . PRO F 1 154 ? 8.823 27.918 16.030 1.00 25.21 154 PRO F C 1
ATOM 24379 O O . PRO F 1 154 ? 8.926 27.938 14.802 1.00 25.34 154 PRO F O 1
ATOM 24390 N N . LYS F 1 155 ? 9.870 28.024 16.850 1.00 24.76 155 LYS F N 1
ATOM 24391 C CA . LYS F 1 155 ? 11.203 28.296 16.322 1.00 25.21 155 LYS F CA 1
ATOM 24392 C C . LYS F 1 155 ? 11.662 27.249 15.316 1.00 25.01 155 LYS F C 1
ATOM 24393 O O . LYS F 1 155 ? 12.530 27.544 14.487 1.00 25.08 155 LYS F O 1
ATOM 24412 N N . ASN F 1 156 ? 11.105 26.039 15.361 1.00 25.35 156 ASN F N 1
ATOM 24413 C CA . ASN F 1 156 ? 11.529 24.982 14.452 1.00 25.38 156 ASN F CA 1
ATOM 24414 C C . ASN F 1 156 ? 10.989 25.154 13.037 1.00 25.32 156 ASN F C 1
ATOM 24415 O O . ASN F 1 156 ? 11.434 24.435 12.136 1.00 25.33 156 ASN F O 1
ATOM 24426 N N . LYS F 1 157 ? 10.058 26.083 12.815 1.00 24.84 157 LYS F N 1
ATOM 24427 C CA . LYS F 1 157 ? 9.444 26.279 11.506 1.00 24.75 157 LYS F CA 1
ATOM 24428 C C . LYS F 1 157 ? 9.814 27.611 10.865 1.00 24.70 157 LYS F C 1
ATOM 24429 O O . LYS F 1 157 ? 9.228 27.974 9.839 1.00 24.61 157 LYS F O 1
ATOM 24448 N N . VAL F 1 158 ? 10.770 28.344 11.430 1.00 24.07 158 VAL F N 1
ATOM 24449 C CA . VAL F 1 158 ? 11.201 29.633 10.891 1.00 24.39 158 VAL F CA 1
ATOM 24450 C C . VAL F 1 158 ? 12.725 29.631 10.890 1.00 24.49 158 VAL F C 1
ATOM 24451 O O . VAL F 1 158 ? 13.354 29.841 11.932 1.00 24.70 158 VAL F O 1
ATOM 24464 N N . VAL F 1 159 ? 13.321 29.405 9.720 1.00 24.69 159 VAL F N 1
ATOM 24465 C CA . VAL F 1 159 ? 14.766 29.326 9.572 1.00 24.98 159 VAL F CA 1
ATOM 24466 C C . VAL F 1 159 ? 15.222 30.427 8.622 1.00 25.17 159 VAL F C 1
ATOM 24467 O O . VAL F 1 159 ? 14.455 30.933 7.800 1.00 24.87 159 VAL F O 1
ATOM 24480 N N . GLY F 1 160 ? 16.492 30.786 8.739 1.00 24.78 160 GLY F N 1
ATOM 24481 C CA . GLY F 1 160 ? 17.105 31.779 7.867 1.00 24.87 160 GLY F CA 1
ATOM 24482 C C . GLY F 1 160 ? 18.217 31.169 7.037 1.00 25.01 160 GLY F C 1
ATOM 24483 O O . GLY F 1 160 ? 19.026 30.391 7.546 1.00 25.00 160 GLY F O 1
ATOM 24487 N N . MET F 1 161 ? 18.255 31.532 5.756 1.00 24.89 161 MET F N 1
ATOM 24488 C CA . MET F 1 161 ? 19.282 31.048 4.839 1.00 24.74 161 MET F CA 1
ATOM 24489 C C . MET F 1 161 ? 20.496 31.961 4.952 1.00 25.18 161 MET F C 1
ATOM 24490 O O . MET F 1 161 ? 20.479 33.097 4.466 1.00 25.25 161 MET F O 1
ATOM 24504 N N . GLY F 1 162 ? 21.553 31.458 5.580 1.00 26.13 162 GLY F N 1
ATOM 24505 C CA . GLY F 1 162 ? 22.779 32.208 5.755 1.00 26.49 162 GLY F CA 1
ATOM 24506 C C . GLY F 1 162 ? 23.802 31.384 6.505 1.00 27.12 162 GLY F C 1
ATOM 24507 O O . GLY F 1 162 ? 23.649 31.124 7.703 1.00 27.22 162 GLY F O 1
ATOM 24511 N N . GLY F 1 163 ? 24.847 30.962 5.805 1.00 26.43 163 GLY F N 1
ATOM 24512 C CA . GLY F 1 163 ? 25.817 30.049 6.373 1.00 26.40 163 GLY F CA 1
ATOM 24513 C C . GLY F 1 163 ? 26.086 28.913 5.413 1.00 26.44 163 GLY F C 1
ATOM 24514 O O . GLY F 1 163 ? 27.242 28.585 5.136 1.00 26.69 163 GLY F O 1
ATOM 24518 N N . LEU F 1 164 ? 25.016 28.299 4.902 1.00 26.13 164 LEU F N 1
ATOM 24519 C CA . LEU F 1 164 ? 25.162 27.395 3.768 1.00 25.67 164 LEU F CA 1
ATOM 24520 C C . LEU F 1 164 ? 25.714 28.139 2.561 1.00 26.03 164 LEU F C 1
ATOM 24521 O O . LEU F 1 164 ? 26.456 27.564 1.757 1.00 26.23 164 LEU F O 1
ATOM 24537 N N . LEU F 1 165 ? 25.371 29.421 2.431 1.00 25.58 165 LEU F N 1
ATOM 24538 C CA . LEU F 1 165 ? 25.999 30.270 1.426 1.00 25.47 165 LEU F CA 1
ATOM 24539 C C . LEU F 1 165 ? 27.424 30.627 1.834 1.00 25.98 165 LEU F C 1
ATOM 24540 O O . LEU F 1 165 ? 28.361 30.494 1.039 1.00 26.11 165 LEU F O 1
ATOM 24556 N N . ASP F 1 166 ? 27.607 31.072 3.081 1.00 26.23 166 ASP F N 1
ATOM 24557 C CA . ASP F 1 166 ? 28.930 31.483 3.542 1.00 26.36 166 ASP F CA 1
ATOM 24558 C C . ASP F 1 166 ? 29.866 30.288 3.696 1.00 25.75 166 ASP F C 1
ATOM 24559 O O . ASP F 1 166 ? 31.042 30.364 3.322 1.00 25.89 166 ASP F O 1
ATOM 24568 N N . SER F 1 167 ? 29.371 29.183 4.259 1.00 26.07 167 SER F N 1
ATOM 24569 C CA . SER F 1 167 ? 30.206 27.996 4.412 1.00 26.10 167 SER F CA 1
ATOM 24570 C C . SER F 1 167 ? 30.586 27.413 3.057 1.00 26.21 167 SER F C 1
ATOM 24571 O O . SER F 1 167 ? 31.743 27.033 2.842 1.00 26.40 167 SER F O 1
ATOM 24579 N N . SER F 1 168 ? 29.626 27.329 2.131 1.00 25.53 168 SER F N 1
ATOM 24580 C CA . SER F 1 168 ? 29.935 26.830 0.795 1.00 25.82 168 SER F CA 1
ATOM 24581 C C . SER F 1 168 ? 30.928 27.744 0.089 1.00 25.72 168 SER F C 1
ATOM 24582 O O . SER F 1 168 ? 31.850 27.271 -0.586 1.00 25.72 168 SER F O 1
ATOM 24590 N N . ARG F 1 169 ? 30.752 29.058 0.232 1.00 25.84 169 ARG F N 1
ATOM 24591 C CA . ARG F 1 169 ? 31.739 30.001 -0.285 1.00 26.22 169 ARG F CA 1
ATOM 24592 C C . ARG F 1 169 ? 33.116 29.723 0.306 1.00 26.70 169 ARG F C 1
ATOM 24593 O O . ARG F 1 169 ? 34.123 29.699 -0.411 1.00 26.87 169 ARG F O 1
ATOM 24614 N N . MET F 1 170 ? 33.177 29.508 1.621 1.00 25.56 170 MET F N 1
ATOM 24615 C CA . MET F 1 170 ? 34.443 29.175 2.263 1.00 26.24 170 MET F CA 1
ATOM 24616 C C . MET F 1 170 ? 35.002 27.865 1.719 1.00 25.95 170 MET F C 1
ATOM 24617 O O . MET F 1 170 ? 36.195 27.765 1.408 1.00 26.17 170 MET F O 1
ATOM 24631 N N . CYS F 1 171 ? 34.150 26.844 1.596 1.00 26.46 171 CYS F N 1
ATOM 24632 C CA . CYS F 1 171 ? 34.603 25.557 1.078 1.00 26.71 171 CYS F CA 1
ATOM 24633 C C . CYS F 1 171 ? 34.966 25.638 -0.399 1.00 26.92 171 CYS F C 1
ATOM 24634 O O . CYS F 1 171 ? 35.768 24.831 -0.882 1.00 27.05 171 CYS F O 1
ATOM 24642 N N . HIS F 1 172 ? 34.388 26.590 -1.134 1.00 26.25 172 HIS F N 1
ATOM 24643 C CA . HIS F 1 172 ? 34.767 26.770 -2.531 1.00 26.45 172 HIS F CA 1
ATOM 24644 C C . HIS F 1 172 ? 36.204 27.258 -2.648 1.00 26.91 172 HIS F C 1
ATOM 24645 O O . HIS F 1 172 ? 37.021 26.654 -3.353 1.00 27.31 172 HIS F O 1
ATOM 24659 N N . TYR F 1 173 ? 36.528 28.360 -1.966 1.00 26.51 173 TYR F N 1
ATOM 24660 C CA . TYR F 1 173 ? 37.880 28.906 -2.030 1.00 26.69 173 TYR F CA 1
ATOM 24661 C C . TYR F 1 173 ? 38.917 27.860 -1.643 1.00 27.24 173 TYR F C 1
ATOM 24662 O O . TYR F 1 173 ? 39.974 27.758 -2.277 1.00 27.80 173 TYR F O 1
ATOM 24680 N N . ILE F 1 174 ? 38.632 27.072 -0.605 1.00 26.81 174 ILE F N 1
ATOM 24681 C CA . ILE F 1 174 ? 39.554 26.016 -0.199 1.00 27.18 174 ILE F CA 1
ATOM 24682 C C . ILE F 1 174 ? 39.633 24.940 -1.274 1.00 27.30 174 ILE F C 1
ATOM 24683 O O . ILE F 1 174 ? 40.724 24.541 -1.700 1.00 27.50 174 ILE F O 1
ATOM 24699 N N . ALA F 1 175 ? 38.477 24.453 -1.731 1.00 26.99 175 ALA F N 1
ATOM 24700 C CA . ALA F 1 175 ? 38.467 23.436 -2.777 1.00 26.93 175 ALA F CA 1
ATOM 24701 C C . ALA F 1 175 ? 39.163 23.938 -4.036 1.00 27.49 175 ALA F C 1
ATOM 24702 O O . ALA F 1 175 ? 39.882 23.183 -4.701 1.00 27.21 175 ALA F O 1
ATOM 24709 N N . ASP F 1 176 ? 38.969 25.216 -4.373 1.00 27.23 176 ASP F N 1
ATOM 24710 C CA . ASP F 1 176 ? 39.568 25.763 -5.585 1.00 27.76 176 ASP F CA 1
ATOM 24711 C C . ASP F 1 176 ? 41.085 25.851 -5.464 1.00 28.76 176 ASP F C 1
ATOM 24712 O O . ASP F 1 176 ? 41.806 25.567 -6.427 1.00 29.56 176 ASP F O 1
ATOM 24721 N N . LYS F 1 177 ? 41.590 26.244 -4.292 1.00 28.44 177 LYS F N 1
ATOM 24722 C CA . LYS F 1 177 ? 43.032 26.340 -4.097 1.00 28.92 177 LYS F CA 1
ATOM 24723 C C . LYS F 1 177 ? 43.687 24.980 -3.898 1.00 28.72 177 LYS F C 1
ATOM 24724 O O . LYS F 1 177 ? 44.904 24.863 -4.077 1.00 29.87 177 LYS F O 1
ATOM 24743 N N . LEU F 1 178 ? 42.917 23.960 -3.525 1.00 28.30 178 LEU F N 1
ATOM 24744 C CA . LEU F 1 178 ? 43.418 22.594 -3.490 1.00 28.27 178 LEU F CA 1
ATOM 24745 C C . LEU F 1 178 ? 43.182 21.853 -4.798 1.00 28.78 178 LEU F C 1
ATOM 24746 O O . LEU F 1 178 ? 43.737 20.765 -4.986 1.00 28.47 178 LEU F O 1
ATOM 24762 N N . ASN F 1 179 ? 42.384 22.418 -5.701 1.00 29.10 179 ASN F N 1
ATOM 24763 C CA . ASN F 1 179 ? 41.994 21.752 -6.940 1.00 28.83 179 ASN F CA 1
ATOM 24764 C C . ASN F 1 179 ? 41.359 20.397 -6.628 1.00 27.79 179 ASN F C 1
ATOM 24765 O O . ASN F 1 179 ? 41.797 19.342 -7.090 1.00 27.59 179 ASN F O 1
ATOM 24776 N N . VAL F 1 180 ? 40.305 20.456 -5.818 1.00 27.54 180 VAL F N 1
ATOM 24777 C CA . VAL F 1 180 ? 39.590 19.278 -5.349 1.00 26.61 180 VAL F CA 1
ATOM 24778 C C . VAL F 1 180 ? 38.097 19.518 -5.519 1.00 25.55 180 VAL F C 1
ATOM 24779 O O . VAL F 1 180 ? 37.622 20.658 -5.489 1.00 25.58 180 VAL F O 1
ATOM 24792 N N . ASN F 1 181 ? 37.360 18.435 -5.707 1.00 26.18 181 ASN F N 1
ATOM 24793 C CA . ASN F 1 181 ? 35.911 18.513 -5.817 1.00 25.74 181 ASN F CA 1
ATOM 24794 C C . ASN F 1 181 ? 35.323 19.052 -4.514 1.00 25.69 181 ASN F C 1
ATOM 24795 O O . ASN F 1 181 ? 35.553 18.456 -3.450 1.00 25.61 181 ASN F O 1
ATOM 24806 N N . PRO F 1 182 ? 34.570 20.157 -4.538 1.00 25.69 182 PRO F N 1
ATOM 24807 C CA . PRO F 1 182 ? 33.976 20.659 -3.286 1.00 25.35 182 PRO F CA 1
ATOM 24808 C C . PRO F 1 182 ? 32.981 19.700 -2.651 1.00 25.01 182 PRO F C 1
ATOM 24809 O O . PRO F 1 182 ? 32.558 19.943 -1.514 1.00 25.12 182 PRO F O 1
ATOM 24820 N N . ARG F 1 183 ? 32.601 18.624 -3.343 1.00 24.89 183 ARG F N 1
ATOM 24821 C CA . ARG F 1 183 ? 31.703 17.629 -2.764 1.00 25.14 183 ARG F CA 1
ATOM 24822 C C . ARG F 1 183 ? 32.251 17.069 -1.457 1.00 25.48 183 ARG F C 1
ATOM 24823 O O . ARG F 1 183 ? 31.476 16.665 -0.583 1.00 25.45 183 ARG F O 1
ATOM 24844 N N . TYR F 1 184 ? 33.574 17.049 -1.298 1.00 25.40 184 TYR F N 1
ATOM 24845 C CA . TYR F 1 184 ? 34.214 16.437 -0.143 1.00 25.66 184 TYR F CA 1
ATOM 24846 C C . TYR F 1 184 ? 34.806 17.449 0.826 1.00 26.02 184 TYR F C 1
ATOM 24847 O O . TYR F 1 184 ? 35.431 17.046 1.814 1.00 25.85 184 TYR F O 1
ATOM 24865 N N . VAL F 1 185 ? 34.629 18.742 0.578 1.00 25.69 185 VAL F N 1
ATOM 24866 C CA . VAL F 1 185 ? 35.120 19.787 1.466 1.00 26.00 185 VAL F CA 1
ATOM 24867 C C . VAL F 1 185 ? 33.957 20.252 2.331 1.00 25.67 185 VAL F C 1
ATOM 24868 O O . VAL F 1 185 ? 32.951 20.757 1.816 1.00 25.39 185 VAL F O 1
ATOM 24881 N N . HIS F 1 186 ? 34.089 20.076 3.643 1.00 26.24 186 HIS F N 1
ATOM 24882 C CA . HIS F 1 186 ? 33.076 20.491 4.600 1.00 26.10 186 HIS F CA 1
ATOM 24883 C C . HIS F 1 186 ? 33.640 21.576 5.505 1.00 26.17 186 HIS F C 1
ATOM 24884 O O . HIS F 1 186 ? 34.843 21.623 5.776 1.00 26.10 186 HIS F O 1
ATOM 24898 N N . GLY F 1 187 ? 32.753 22.447 5.967 1.00 27.02 187 GLY F N 1
ATOM 24899 C CA . GLY F 1 187 ? 33.146 23.545 6.826 1.00 27.18 187 GLY F CA 1
ATOM 24900 C C . GLY F 1 187 ? 31.927 24.291 7.313 1.00 26.86 187 GLY F C 1
ATOM 24901 O O . GLY F 1 187 ? 30.830 24.164 6.756 1.00 26.47 187 GLY F O 1
ATOM 24905 N N . SER F 1 188 ? 32.132 25.076 8.365 1.00 27.02 188 SER F N 1
ATOM 24906 C CA . SER F 1 188 ? 31.046 25.794 9.015 1.00 26.68 188 SER F CA 1
ATOM 24907 C C . SER F 1 188 ? 31.434 27.251 9.196 1.00 27.10 188 SER F C 1
ATOM 24908 O O . SER F 1 188 ? 32.530 27.551 9.679 1.00 27.30 188 SER F O 1
ATOM 24916 N N . CYS F 1 189 ? 30.536 28.151 8.802 1.00 27.47 189 CYS F N 1
ATOM 24917 C CA . CYS F 1 189 ? 30.670 29.574 9.078 1.00 27.75 189 CYS F CA 1
ATOM 24918 C C . CYS F 1 189 ? 29.493 29.996 9.942 1.00 27.72 189 CYS F C 1
ATOM 24919 O O . CYS F 1 189 ? 28.339 29.924 9.504 1.00 27.33 189 CYS F O 1
ATOM 24927 N N . ILE F 1 190 ? 29.787 30.443 11.161 1.00 28.08 190 ILE F N 1
ATOM 24928 C CA . ILE F 1 190 ? 28.758 30.706 12.159 1.00 27.99 190 ILE F CA 1
ATOM 24929 C C . ILE F 1 190 ? 28.642 32.203 12.405 1.00 28.25 190 ILE F C 1
ATOM 24930 O O . ILE F 1 190 ? 29.293 33.009 11.731 1.00 28.86 190 ILE F O 1
ATOM 24946 N N . GLY F 1 191 ? 27.810 32.580 13.367 1.00 28.12 191 GLY F N 1
ATOM 24947 C CA . GLY F 1 191 ? 27.616 33.974 13.701 1.00 28.71 191 GLY F CA 1
ATOM 24948 C C . GLY F 1 191 ? 26.449 34.583 12.951 1.00 28.46 191 GLY F C 1
ATOM 24949 O O . GLY F 1 191 ? 25.542 33.899 12.468 1.00 28.10 191 GLY F O 1
ATOM 24953 N N . GLY F 1 192 ? 26.479 35.908 12.862 1.00 29.12 192 GLY F N 1
ATOM 24954 C CA . GLY F 1 192 ? 25.474 36.636 12.119 1.00 29.29 192 GLY F CA 1
ATOM 24955 C C . GLY F 1 192 ? 25.841 36.771 10.652 1.00 29.20 192 GLY F C 1
ATOM 24956 O O . GLY F 1 192 ? 27.010 36.875 10.291 1.00 29.85 192 GLY F O 1
ATOM 24960 N N . HIS F 1 193 ? 24.817 36.765 9.803 1.00 28.81 193 HIS F N 1
ATOM 24961 C CA . HIS F 1 193 ? 25.013 36.867 8.358 1.00 28.37 193 HIS F CA 1
ATOM 24962 C C . HIS F 1 193 ? 25.319 38.320 8.021 1.00 28.65 193 HIS F C 1
ATOM 24963 O O . HIS F 1 193 ? 24.416 39.152 7.906 1.00 28.06 193 HIS F O 1
ATOM 24977 N N . GLY F 1 194 ? 26.603 38.628 7.869 1.00 28.89 194 GLY F N 1
ATOM 24978 C CA . GLY F 1 194 ? 27.040 39.975 7.566 1.00 29.51 194 GLY F CA 1
ATOM 24979 C C . GLY F 1 194 ? 28.541 40.103 7.703 1.00 30.97 194 GLY F C 1
ATOM 24980 O O . GLY F 1 194 ? 29.283 39.232 7.242 1.00 30.90 194 GLY F O 1
ATOM 24984 N N . ASP F 1 195 ? 29.004 41.181 8.334 1.00 31.01 195 ASP F N 1
ATOM 24985 C CA . ASP F 1 195 ? 30.427 41.353 8.592 1.00 31.02 195 ASP F CA 1
ATOM 24986 C C . ASP F 1 195 ? 30.878 40.677 9.879 1.00 31.26 195 ASP F C 1
ATOM 24987 O O . ASP F 1 195 ? 32.082 40.472 10.067 1.00 32.26 195 ASP F O 1
ATOM 24996 N N . SER F 1 196 ? 29.945 40.323 10.760 1.00 30.98 196 SER F N 1
ATOM 24997 C CA . SER F 1 196 ? 30.266 39.646 12.008 1.00 30.80 196 SER F CA 1
ATOM 24998 C C . SER F 1 196 ? 30.338 38.132 11.862 1.00 30.07 196 SER F C 1
ATOM 24999 O O . SER F 1 196 ? 30.608 37.441 12.850 1.00 29.40 196 SER F O 1
ATOM 25007 N N . MET F 1 197 ? 30.100 37.600 10.665 1.00 30.23 197 MET F N 1
ATOM 25008 C CA . MET F 1 197 ? 30.166 36.160 10.455 1.00 29.25 197 MET F CA 1
ATOM 25009 C C . MET F 1 197 ? 31.556 35.632 10.800 1.00 28.53 197 MET F C 1
ATOM 25010 O O . MET F 1 197 ? 32.562 36.339 10.692 1.00 29.04 197 MET F O 1
ATOM 25024 N N . ILE F 1 198 ? 31.602 34.370 11.217 1.00 28.77 198 ILE F N 1
ATOM 25025 C CA . ILE F 1 198 ? 32.829 33.755 11.718 1.00 28.75 198 ILE F CA 1
ATOM 25026 C C . ILE F 1 198 ? 33.136 32.508 10.896 1.00 28.79 198 ILE F C 1
ATOM 25027 O O . ILE F 1 198 ? 32.671 31.413 11.245 1.00 28.39 198 ILE F O 1
ATOM 25043 N N . PRO F 1 199 ? 33.905 32.612 9.808 1.00 27.35 199 PRO F N 1
ATOM 25044 C CA . PRO F 1 199 ? 34.245 31.424 9.012 1.00 27.81 199 PRO F CA 1
ATOM 25045 C C . PRO F 1 199 ? 35.311 30.586 9.701 1.00 27.86 199 PRO F C 1
ATOM 25046 O O . PRO F 1 199 ? 36.465 31.005 9.834 1.00 28.05 199 PRO F O 1
ATOM 25057 N N . LEU F 1 200 ? 34.923 29.389 10.145 1.00 27.48 200 LEU F N 1
ATOM 25058 C CA . LEU F 1 200 ? 35.837 28.483 10.841 1.00 27.63 200 LEU F CA 1
ATOM 25059 C C . LEU F 1 200 ? 36.716 27.770 9.811 1.00 27.98 200 LEU F C 1
ATOM 25060 O O . LEU F 1 200 ? 36.613 26.566 9.566 1.00 27.79 200 LEU F O 1
ATOM 25076 N N . VAL F 1 201 ? 37.608 28.558 9.206 1.00 27.26 201 VAL F N 1
ATOM 25077 C CA . VAL F 1 201 ? 38.489 28.037 8.165 1.00 27.57 201 VAL F CA 1
ATOM 25078 C C . VAL F 1 201 ? 39.403 26.954 8.725 1.00 27.62 201 VAL F C 1
ATOM 25079 O O . VAL F 1 201 ? 39.640 25.926 8.079 1.00 27.53 201 VAL F O 1
ATOM 25092 N N . ASN F 1 202 ? 39.933 27.164 9.932 1.00 27.66 202 ASN F N 1
ATOM 25093 C CA . ASN F 1 202 ? 40.877 26.221 10.520 1.00 27.43 202 ASN F CA 1
ATOM 25094 C C . ASN F 1 202 ? 40.227 24.908 10.938 1.00 27.18 202 ASN F C 1
ATOM 25095 O O . ASN F 1 202 ? 40.945 23.993 11.355 1.00 27.01 202 ASN F O 1
ATOM 25106 N N . HIS F 1 203 ? 38.901 24.794 10.842 1.00 27.49 203 HIS F N 1
ATOM 25107 C CA . HIS F 1 203 ? 38.193 23.564 11.175 1.00 27.58 203 HIS F CA 1
ATOM 25108 C C . HIS F 1 203 ? 37.608 22.886 9.941 1.00 26.76 203 HIS F C 1
ATOM 25109 O O . HIS F 1 203 ? 36.740 22.016 10.066 1.00 26.24 203 HIS F O 1
ATOM 25123 N N . VAL F 1 204 ? 38.068 23.264 8.753 1.00 25.95 204 VAL F N 1
ATOM 25124 C CA . VAL F 1 204 ? 37.598 22.649 7.519 1.00 25.94 204 VAL F CA 1
ATOM 25125 C C . VAL F 1 204 ? 38.218 21.267 7.373 1.00 25.89 204 VAL F C 1
ATOM 25126 O O . VAL F 1 204 ? 39.364 21.023 7.769 1.00 26.02 204 VAL F O 1
ATOM 25139 N N . THR F 1 205 ? 37.444 20.349 6.801 1.00 25.87 205 THR F N 1
ATOM 25140 C CA . THR F 1 205 ? 37.879 18.980 6.575 1.00 25.82 205 THR F CA 1
ATOM 25141 C C . THR F 1 205 ? 37.619 18.609 5.122 1.00 25.65 205 THR F C 1
ATOM 25142 O O . THR F 1 205 ? 36.636 19.056 4.523 1.00 25.27 205 THR F O 1
ATOM 25153 N N . VAL F 1 206 ? 38.511 17.800 4.559 1.00 25.80 206 VAL F N 1
ATOM 25154 C CA . VAL F 1 206 ? 38.403 17.331 3.181 1.00 25.66 206 VAL F CA 1
ATOM 25155 C C . VAL F 1 206 ? 38.249 15.817 3.250 1.00 25.88 206 VAL F C 1
ATOM 25156 O O . VAL F 1 206 ? 39.230 15.093 3.459 1.00 26.34 206 VAL F O 1
ATOM 25169 N N . ASN F 1 207 ? 37.022 15.332 3.068 1.00 26.24 207 ASN F N 1
ATOM 25170 C CA . ASN F 1 207 ? 36.711 13.913 3.221 1.00 25.95 207 ASN F CA 1
ATOM 25171 C C . ASN F 1 207 ? 37.151 13.416 4.596 1.00 25.76 207 ASN F C 1
ATOM 25172 O O . ASN F 1 207 ? 37.779 12.365 4.738 1.00 26.19 207 ASN F O 1
ATOM 25183 N N . GLY F 1 208 ? 36.815 14.199 5.623 1.00 25.49 208 GLY F N 1
ATOM 25184 C CA . GLY F 1 208 ? 37.192 13.892 6.987 1.00 25.47 208 GLY F CA 1
ATOM 25185 C C . GLY F 1 208 ? 38.631 14.200 7.338 1.00 25.90 208 GLY F C 1
ATOM 25186 O O . GLY F 1 208 ? 38.986 14.149 8.524 1.00 26.01 208 GLY F O 1
ATOM 25190 N N . ILE F 1 209 ? 39.471 14.515 6.358 1.00 26.24 209 ILE F N 1
ATOM 25191 C CA . ILE F 1 209 ? 40.877 14.827 6.603 1.00 26.45 209 ILE F CA 1
ATOM 25192 C C . ILE F 1 209 ? 40.970 16.272 7.084 1.00 26.17 209 ILE F C 1
ATOM 25193 O O . ILE F 1 209 ? 40.507 17.181 6.380 1.00 26.08 209 ILE F O 1
ATOM 25209 N N . PRO F 1 210 ? 41.540 16.540 8.259 1.00 26.65 210 PRO F N 1
ATOM 25210 C CA . PRO F 1 210 ? 41.717 17.934 8.681 1.00 26.58 210 PRO F CA 1
ATOM 25211 C C . PRO F 1 210 ? 42.485 18.731 7.638 1.00 26.77 210 PRO F C 1
ATOM 25212 O O . PRO F 1 210 ? 43.405 18.225 6.994 1.00 26.87 210 PRO F O 1
ATOM 25223 N N . ILE F 1 211 ? 42.092 19.997 7.475 1.00 26.47 211 ILE F N 1
ATOM 25224 C CA . ILE F 1 211 ? 42.740 20.857 6.494 1.00 26.63 211 ILE F CA 1
ATOM 25225 C C . ILE F 1 211 ? 44.203 21.098 6.842 1.00 27.31 211 ILE F C 1
ATOM 25226 O O . ILE F 1 211 ? 44.997 21.455 5.963 1.00 27.45 211 ILE F O 1
ATOM 25242 N N . GLN F 1 212 ? 44.587 20.904 8.107 1.00 27.36 212 GLN F N 1
ATOM 25243 C CA . GLN F 1 212 ? 45.972 21.139 8.506 1.00 27.95 212 GLN F CA 1
ATOM 25244 C C . GLN F 1 212 ? 46.933 20.205 7.782 1.00 28.26 212 GLN F C 1
ATOM 25245 O O . GLN F 1 212 ? 48.069 20.594 7.490 1.00 28.66 212 GLN F O 1
ATOM 25259 N N . LEU F 1 213 ? 46.507 18.973 7.490 1.00 27.65 213 LEU F N 1
ATOM 25260 C CA . LEU F 1 213 ? 47.371 18.056 6.753 1.00 27.88 213 LEU F CA 1
ATOM 25261 C C . LEU F 1 213 ? 47.795 18.662 5.422 1.00 28.34 213 LEU F C 1
ATOM 25262 O O . LEU F 1 213 ? 48.960 18.553 5.023 1.00 28.51 213 LEU F O 1
ATOM 25278 N N . PHE F 1 214 ? 46.861 19.311 4.723 1.00 28.11 214 PHE F N 1
ATOM 25279 C CA . PHE F 1 214 ? 47.184 19.954 3.456 1.00 28.26 214 PHE F CA 1
ATOM 25280 C C . PHE F 1 214 ? 48.080 21.172 3.641 1.00 28.59 214 PHE F C 1
ATOM 25281 O O . PHE F 1 214 ? 48.773 21.564 2.695 1.00 28.76 214 PHE F O 1
ATOM 25298 N N . VAL F 1 215 ? 48.081 21.779 4.830 1.00 28.24 215 VAL F N 1
ATOM 25299 C CA . VAL F 1 215 ? 49.026 22.855 5.115 1.00 28.54 215 VAL F CA 1
ATOM 25300 C C . VAL F 1 215 ? 50.446 22.305 5.159 1.00 28.81 215 VAL F C 1
ATOM 25301 O O . VAL F 1 215 ? 51.371 22.870 4.563 1.00 28.78 215 VAL F O 1
ATOM 25314 N N . GLU F 1 216 ? 50.638 21.193 5.867 1.00 29.02 216 GLU F N 1
ATOM 25315 C CA . GLU F 1 216 ? 51.936 20.541 5.948 1.00 29.46 216 GLU F CA 1
ATOM 25316 C C . GLU F 1 216 ? 52.265 19.745 4.694 1.00 29.20 216 GLU F C 1
ATOM 25317 O O . GLU F 1 216 ? 53.405 19.293 4.543 1.00 29.98 216 GLU F O 1
ATOM 25329 N N . ARG F 1 217 ? 51.298 19.574 3.796 1.00 29.46 217 ARG F N 1
ATOM 25330 C CA . ARG F 1 217 ? 51.495 18.835 2.558 1.00 29.52 217 ARG F CA 1
ATOM 25331 C C . ARG F 1 217 ? 52.080 19.694 1.445 1.00 29.81 217 ARG F C 1
ATOM 25332 O O . ARG F 1 217 ? 52.567 19.145 0.450 1.00 30.18 217 ARG F O 1
ATOM 25353 N N . GLY F 1 218 ? 52.047 21.017 1.590 1.00 29.80 218 GLY F N 1
ATOM 25354 C CA . GLY F 1 218 ? 52.528 21.909 0.555 1.00 30.17 218 GLY F CA 1
ATOM 25355 C C . GLY F 1 218 ? 51.494 22.315 -0.470 1.00 29.96 218 GLY F C 1
ATOM 25356 O O . GLY F 1 218 ? 51.870 22.733 -1.571 1.00 30.40 218 GLY F O 1
ATOM 25360 N N . ASP F 1 219 ? 50.205 22.207 -0.148 1.00 29.78 219 ASP F N 1
ATOM 25361 C CA . ASP F 1 219 ? 49.137 22.558 -1.077 1.00 29.62 219 ASP F CA 1
ATOM 25362 C C . ASP F 1 219 ? 48.493 23.901 -0.771 1.00 29.36 219 ASP F C 1
ATOM 25363 O O . ASP F 1 219 ? 48.036 24.581 -1.696 1.00 29.58 219 ASP F O 1
ATOM 25372 N N . ILE F 1 220 ? 48.441 24.296 0.499 1.00 28.49 220 ILE F N 1
ATOM 25373 C CA . ILE F 1 220 ? 47.861 25.572 0.899 1.00 27.78 220 ILE F CA 1
ATOM 25374 C C . ILE F 1 220 ? 48.610 26.055 2.133 1.00 27.89 220 ILE F C 1
ATOM 25375 O O . ILE F 1 220 ? 49.173 25.257 2.887 1.00 27.88 220 ILE F O 1
ATOM 25391 N N . THR F 1 221 ? 48.632 27.370 2.329 1.00 27.39 221 THR F N 1
ATOM 25392 C CA . THR F 1 221 ? 49.336 27.975 3.450 1.00 27.31 221 THR F CA 1
ATOM 25393 C C . THR F 1 221 ? 48.343 28.532 4.460 1.00 27.44 221 THR F C 1
ATOM 25394 O O . THR F 1 221 ? 47.195 28.844 4.132 1.00 27.47 221 THR F O 1
ATOM 25405 N N . GLN F 1 222 ? 48.805 28.651 5.708 1.00 26.83 222 GLN F N 1
ATOM 25406 C CA . GLN F 1 222 ? 47.974 29.259 6.741 1.00 26.89 222 GLN F CA 1
ATOM 25407 C C . GLN F 1 222 ? 47.629 30.699 6.392 1.00 27.38 222 GLN F C 1
ATOM 25408 O O . GLN F 1 222 ? 46.541 31.176 6.734 1.00 27.28 222 GLN F O 1
ATOM 25422 N N . ALA F 1 223 ? 48.537 31.406 5.716 1.00 27.23 223 ALA F N 1
ATOM 25423 C CA . ALA F 1 223 ? 48.221 32.744 5.231 1.00 27.58 223 ALA F CA 1
ATOM 25424 C C . ALA F 1 223 ? 47.051 32.701 4.257 1.00 27.52 223 ALA F C 1
ATOM 25425 O O . ALA F 1 223 ? 46.061 33.424 4.422 1.00 27.40 223 ALA F O 1
ATOM 25432 N N . GLU F 1 224 ? 47.149 31.853 3.231 1.00 27.70 224 GLU F N 1
ATOM 25433 C CA . GLU F 1 224 ? 46.046 31.702 2.289 1.00 27.82 224 GLU F CA 1
ATOM 25434 C C . GLU F 1 224 ? 44.764 31.306 3.008 1.00 27.76 224 GLU F C 1
ATOM 25435 O O . GLU F 1 224 ? 43.678 31.793 2.671 1.00 27.77 224 GLU F O 1
ATOM 25447 N N . LEU F 1 225 ? 44.867 30.426 4.007 1.00 27.40 225 LEU F N 1
ATOM 25448 C CA . LEU F 1 225 ? 43.697 30.086 4.810 1.00 27.28 225 LEU F CA 1
ATOM 25449 C C . LEU F 1 225 ? 43.126 31.323 5.492 1.00 27.78 225 LEU F C 1
ATOM 25450 O O . LEU F 1 225 ? 41.907 31.532 5.499 1.00 27.52 225 LEU F O 1
ATOM 25466 N N . ASP F 1 226 ? 43.994 32.163 6.062 1.00 27.61 226 ASP F N 1
ATOM 25467 C CA . ASP F 1 226 ? 43.526 33.387 6.703 1.00 27.69 226 ASP F CA 1
ATOM 25468 C C . ASP F 1 226 ? 42.889 34.335 5.695 1.00 27.94 226 ASP F C 1
ATOM 25469 O O . ASP F 1 226 ? 41.947 35.060 6.035 1.00 28.09 226 ASP F O 1
ATOM 25478 N N . LYS F 1 227 ? 43.387 34.346 4.456 1.00 28.27 227 LYS F N 1
ATOM 25479 C CA . LYS F 1 227 ? 42.788 35.190 3.428 1.00 28.22 227 LYS F CA 1
ATOM 25480 C C . LYS F 1 227 ? 41.456 34.631 2.949 1.00 28.07 227 LYS F C 1
ATOM 25481 O O . LYS F 1 227 ? 40.556 35.400 2.592 1.00 28.22 227 LYS F O 1
ATOM 25500 N N . ILE F 1 228 ? 41.310 33.306 2.929 1.00 27.93 228 ILE F N 1
ATOM 25501 C CA . ILE F 1 228 ? 40.021 32.710 2.594 1.00 27.60 228 ILE F CA 1
ATOM 25502 C C . ILE F 1 228 ? 38.967 33.141 3.604 1.00 27.89 228 ILE F C 1
ATOM 25503 O O . ILE F 1 228 ? 37.801 33.363 3.253 1.00 27.76 228 ILE F O 1
ATOM 25519 N N . ALA F 1 229 ? 39.360 33.274 4.873 1.00 28.22 229 ALA F N 1
ATOM 25520 C CA . ALA F 1 229 ? 38.430 33.754 5.889 1.00 28.06 229 ALA F CA 1
ATOM 25521 C C . ALA F 1 229 ? 37.977 35.176 5.586 1.00 28.74 229 ALA F C 1
ATOM 25522 O O . ALA F 1 229 ? 36.790 35.498 5.716 1.00 28.57 229 ALA F O 1
ATOM 25529 N N . GLN F 1 230 ? 38.907 36.042 5.177 1.00 28.30 230 GLN F N 1
ATOM 25530 C CA . GLN F 1 230 ? 38.551 37.422 4.864 1.00 28.47 230 GLN F CA 1
ATOM 25531 C C . GLN F 1 230 ? 37.679 37.496 3.617 1.00 28.14 230 GLN F C 1
ATOM 25532 O O . GLN F 1 230 ? 36.630 38.149 3.619 1.00 27.69 230 GLN F O 1
ATOM 25546 N N . ARG F 1 231 ? 38.098 36.831 2.536 1.00 28.68 231 ARG F N 1
ATOM 25547 C CA . ARG F 1 231 ? 37.320 36.873 1.302 1.00 28.45 231 ARG F CA 1
ATOM 25548 C C . ARG F 1 231 ? 35.906 36.347 1.524 1.00 28.16 231 ARG F C 1
ATOM 25549 O O . ARG F 1 231 ? 34.939 36.903 0.990 1.00 28.37 231 ARG F O 1
ATOM 25570 N N . THR F 1 232 ? 35.765 35.275 2.305 1.00 28.04 232 THR F N 1
ATOM 25571 C CA . THR F 1 232 ? 34.436 34.753 2.605 1.00 27.70 232 THR F CA 1
ATOM 25572 C C . THR F 1 232 ? 33.566 35.819 3.258 1.00 28.01 232 THR F C 1
ATOM 25573 O O . THR F 1 232 ? 32.393 35.983 2.900 1.00 27.68 232 THR F O 1
ATOM 25584 N N . ILE F 1 233 ? 34.126 36.560 4.217 1.00 28.73 233 ILE F N 1
ATOM 25585 C CA . ILE F 1 233 ? 33.370 37.618 4.882 1.00 28.62 233 ILE F CA 1
ATOM 25586 C C . ILE F 1 233 ? 33.021 38.729 3.901 1.00 28.71 233 ILE F C 1
ATOM 25587 O O . ILE F 1 233 ? 31.999 39.408 4.062 1.00 28.67 233 ILE F O 1
ATOM 25603 N N . GLY F 1 234 ? 33.848 38.934 2.878 1.00 28.26 234 GLY F N 1
ATOM 25604 C CA . GLY F 1 234 ? 33.621 39.993 1.916 1.00 28.75 234 GLY F CA 1
ATOM 25605 C C . GLY F 1 234 ? 33.236 39.487 0.541 1.00 29.02 234 GLY F C 1
ATOM 25606 O O . GLY F 1 234 ? 33.514 40.145 -0.465 1.00 29.62 234 GLY F O 1
ATOM 25610 N N . SER F 1 235 ? 32.596 38.318 0.481 1.00 29.10 235 SER F N 1
ATOM 25611 C CA . SER F 1 235 ? 32.136 37.790 -0.798 1.00 28.67 235 SER F CA 1
ATOM 25612 C C . SER F 1 235 ? 30.859 38.474 -1.265 1.00 29.03 235 SER F C 1
ATOM 25613 O O . SER F 1 235 ? 30.648 38.622 -2.474 1.00 29.62 235 SER F O 1
ATOM 25621 N N . GLY F 1 236 ? 30.003 38.893 -0.333 1.00 28.82 236 GLY F N 1
ATOM 25622 C CA . GLY F 1 236 ? 28.803 39.616 -0.719 1.00 29.11 236 GLY F CA 1
ATOM 25623 C C . GLY F 1 236 ? 29.120 40.888 -1.480 1.00 30.66 236 GLY F C 1
ATOM 25624 O O . GLY F 1 236 ? 28.615 41.110 -2.583 1.00 31.15 236 GLY F O 1
ATOM 25628 N N . MET F 1 237 ? 29.966 41.743 -0.901 1.00 31.39 237 MET F N 1
ATOM 25629 C CA . MET F 1 237 ? 30.363 42.967 -1.590 1.00 32.53 237 MET F CA 1
ATOM 25630 C C . MET F 1 237 ? 31.243 42.672 -2.797 1.00 31.68 237 MET F C 1
ATOM 25631 O O . MET F 1 237 ? 31.257 43.453 -3.756 1.00 31.75 237 MET F O 1
ATOM 25645 N N . GLU F 1 238 ? 31.982 41.562 -2.772 1.00 30.93 238 GLU F N 1
ATOM 25646 C CA . GLU F 1 238 ? 32.824 41.217 -3.912 1.00 30.58 238 GLU F CA 1
ATOM 25647 C C . GLU F 1 238 ? 31.987 41.010 -5.166 1.00 30.35 238 GLU F C 1
ATOM 25648 O O . GLU F 1 238 ? 32.363 41.462 -6.253 1.00 30.59 238 GLU F O 1
ATOM 25660 N N . LEU F 1 239 ? 30.842 40.337 -5.035 1.00 30.24 239 LEU F N 1
ATOM 25661 C CA . LEU F 1 239 ? 29.998 40.073 -6.195 1.00 30.16 239 LEU F CA 1
ATOM 25662 C C . LEU F 1 239 ? 29.131 41.270 -6.563 1.00 30.42 239 LEU F C 1
ATOM 25663 O O . LEU F 1 239 ? 28.736 41.405 -7.727 1.00 30.45 239 LEU F O 1
ATOM 25679 N N . VAL F 1 240 ? 28.825 42.144 -5.603 1.00 30.76 240 VAL F N 1
ATOM 25680 C CA . VAL F 1 240 ? 28.111 43.376 -5.929 1.00 31.08 240 VAL F CA 1
ATOM 25681 C C . VAL F 1 240 ? 28.958 44.242 -6.851 1.00 31.33 240 VAL F C 1
ATOM 25682 O O . VAL F 1 240 ? 28.486 44.733 -7.883 1.00 31.37 240 VAL F O 1
ATOM 25695 N N . GLN F 1 241 ? 30.228 44.439 -6.493 1.00 31.26 241 GLN F N 1
ATOM 25696 C CA . GLN F 1 241 ? 31.132 45.208 -7.339 1.00 31.70 241 GLN F CA 1
ATOM 25697 C C . GLN F 1 241 ? 31.368 44.538 -8.685 1.00 31.48 241 GLN F C 1
ATOM 25698 O O . GLN F 1 241 ? 31.703 45.226 -9.655 1.00 31.78 241 GLN F O 1
ATOM 25712 N N . LEU F 1 242 ? 31.202 43.217 -8.769 1.00 31.08 242 LEU F N 1
ATOM 25713 C CA . LEU F 1 242 ? 31.392 42.523 -10.039 1.00 31.22 242 LEU F CA 1
ATOM 25714 C C . LEU F 1 242 ? 30.152 42.626 -10.921 1.00 30.92 242 LEU F C 1
ATOM 25715 O O . LEU F 1 242 ? 30.242 43.042 -12.082 1.00 31.13 242 LEU F O 1
ATOM 25731 N N . TYR F 1 243 ? 28.987 42.246 -10.391 1.00 31.04 243 TYR F N 1
ATOM 25732 C CA . TYR F 1 243 ? 27.750 42.382 -11.153 1.00 30.96 243 TYR F CA 1
ATOM 25733 C C . TYR F 1 243 ? 27.526 43.827 -11.578 1.00 31.99 243 TYR F C 1
ATOM 25734 O O . TYR F 1 243 ? 27.323 44.117 -12.763 1.00 32.55 243 TYR F O 1
ATOM 25752 N N . GLY F 1 244 ? 27.557 44.750 -10.620 1.00 32.66 244 GLY F N 1
ATOM 25753 C CA . GLY F 1 244 ? 27.296 46.143 -10.913 1.00 33.42 244 GLY F CA 1
ATOM 25754 C C . GLY F 1 244 ? 25.818 46.471 -10.860 1.00 33.97 244 GLY F C 1
ATOM 25755 O O . GLY F 1 244 ? 25.425 47.496 -10.295 1.00 34.61 244 GLY F O 1
ATOM 25759 N N . ASN F 1 245 ? 24.986 45.603 -11.444 1.00 33.33 245 ASN F N 1
ATOM 25760 C CA . ASN F 1 245 ? 23.544 45.818 -11.442 1.00 33.95 245 ASN F CA 1
ATOM 25761 C C . ASN F 1 245 ? 22.874 45.319 -10.169 1.00 33.46 245 ASN F C 1
ATOM 25762 O O . ASN F 1 245 ? 21.755 45.747 -9.867 1.00 34.50 245 ASN F O 1
ATOM 25773 N N . GLY F 1 246 ? 23.521 44.431 -9.421 1.00 32.31 246 GLY F N 1
ATOM 25774 C CA . GLY F 1 246 ? 22.929 43.894 -8.212 1.00 31.84 246 GLY F CA 1
ATOM 25775 C C . GLY F 1 246 ? 23.885 43.030 -7.417 1.00 31.20 246 GLY F C 1
ATOM 25776 O O . GLY F 1 246 ? 25.103 43.231 -7.469 1.00 31.50 246 GLY F O 1
ATOM 25780 N N . SER F 1 247 ? 23.347 42.064 -6.679 1.00 30.03 247 SER F N 1
ATOM 25781 C CA . SER F 1 247 ? 24.132 41.171 -5.837 1.00 29.38 247 SER F CA 1
ATOM 25782 C C . SER F 1 247 ? 23.963 39.731 -6.313 1.00 28.37 247 SER F C 1
ATOM 25783 O O . SER F 1 247 ? 23.278 39.451 -7.299 1.00 28.38 247 SER F O 1
ATOM 25791 N N . ALA F 1 248 ? 24.600 38.813 -5.591 1.00 27.55 248 ALA F N 1
ATOM 25792 C CA . ALA F 1 248 ? 24.544 37.401 -5.942 1.00 26.67 248 ALA F CA 1
ATOM 25793 C C . ALA F 1 248 ? 23.115 36.880 -5.856 1.00 26.16 248 ALA F C 1
ATOM 25794 O O . ALA F 1 248 ? 22.313 37.333 -5.035 1.00 25.98 248 ALA F O 1
ATOM 25801 N N . TYR F 1 249 ? 22.798 35.914 -6.720 1.00 25.42 249 TYR F N 1
ATOM 25802 C CA . TYR F 1 249 ? 21.470 35.314 -6.715 1.00 24.71 249 TYR F CA 1
ATOM 25803 C C . TYR F 1 249 ? 21.487 33.847 -7.134 1.00 24.29 249 TYR F C 1
ATOM 25804 O O . TYR F 1 249 ? 20.539 33.109 -6.844 1.00 23.98 249 TYR F O 1
ATOM 25822 N N . PHE F 1 250 ? 22.551 33.407 -7.806 1.00 24.45 250 PHE F N 1
ATOM 25823 C CA . PHE F 1 250 ? 22.647 32.000 -8.182 1.00 24.32 250 PHE F CA 1
ATOM 25824 C C . PHE F 1 250 ? 22.896 31.122 -6.963 1.00 24.23 250 PHE F C 1
ATOM 25825 O O . PHE F 1 250 ? 22.220 30.104 -6.769 1.00 23.82 250 PHE F O 1
ATOM 25842 N N . ALA F 1 251 ? 23.867 31.500 -6.127 1.00 24.60 251 ALA F N 1
ATOM 25843 C CA . ALA F 1 251 ? 24.170 30.687 -4.950 1.00 24.10 251 ALA F CA 1
ATOM 25844 C C . ALA F 1 251 ? 23.084 30.799 -3.890 1.00 23.83 251 ALA F C 1
ATOM 25845 O O . ALA F 1 251 ? 22.666 29.758 -3.353 1.00 23.94 251 ALA F O 1
ATOM 25852 N N . PRO F 1 252 ? 22.585 31.988 -3.538 1.00 24.06 252 PRO F N 1
ATOM 25853 C CA . PRO F 1 252 ? 21.485 32.044 -2.560 1.00 24.13 252 PRO F CA 1
ATOM 25854 C C . PRO F 1 252 ? 20.286 31.199 -2.954 1.00 23.82 252 PRO F C 1
ATOM 25855 O O . PRO F 1 252 ? 19.736 30.480 -2.111 1.00 23.83 252 PRO F O 1
ATOM 25866 N N . ALA F 1 253 ? 19.866 31.265 -4.218 1.00 24.04 253 ALA F N 1
ATOM 25867 C CA . ALA F 1 253 ? 18.729 30.467 -4.665 1.00 23.66 253 ALA F CA 1
ATOM 25868 C C . ALA F 1 253 ? 19.002 28.980 -4.481 1.00 23.68 253 ALA F C 1
ATOM 25869 O O . ALA F 1 253 ? 18.159 28.241 -3.959 1.00 23.20 253 ALA F O 1
ATOM 25876 N N . THR F 1 254 ? 20.182 28.522 -4.907 1.00 23.99 254 THR F N 1
ATOM 25877 C CA . THR F 1 254 ? 20.536 27.118 -4.727 1.00 23.82 254 THR F CA 1
ATOM 25878 C C . THR F 1 254 ? 20.579 26.742 -3.253 1.00 23.70 254 THR F C 1
ATOM 25879 O O . THR F 1 254 ? 20.283 25.597 -2.894 1.00 23.59 254 THR F O 1
ATOM 25890 N N . ALA F 1 255 ? 20.943 27.689 -2.386 1.00 24.01 255 ALA F N 1
ATOM 25891 C CA . ALA F 1 255 ? 21.017 27.402 -0.958 1.00 23.82 255 ALA F CA 1
ATOM 25892 C C . ALA F 1 255 ? 19.628 27.187 -0.369 1.00 23.32 255 ALA F C 1
ATOM 25893 O O . ALA F 1 255 ? 19.384 26.194 0.327 1.00 23.20 255 ALA F O 1
ATOM 25900 N N . ALA F 1 256 ? 18.701 28.110 -0.638 1.00 23.04 256 ALA F N 1
ATOM 25901 C CA . ALA F 1 256 ? 17.368 28.009 -0.055 1.00 22.74 256 ALA F CA 1
ATOM 25902 C C . ALA F 1 256 ? 16.644 26.759 -0.538 1.00 22.29 256 ALA F C 1
ATOM 25903 O O . ALA F 1 256 ? 15.976 26.078 0.249 1.00 22.03 256 ALA F O 1
ATOM 25910 N N . ILE F 1 257 ? 16.764 26.438 -1.828 1.00 23.07 257 ILE F N 1
ATOM 25911 C CA . ILE F 1 257 ? 16.097 25.253 -2.363 1.00 22.58 257 ILE F CA 1
ATOM 25912 C C . ILE F 1 257 ? 16.642 23.994 -1.702 1.00 22.41 257 ILE F C 1
ATOM 25913 O O . ILE F 1 257 ? 15.892 23.052 -1.414 1.00 22.28 257 ILE F O 1
ATOM 25929 N N . GLU F 1 258 ? 17.952 23.952 -1.455 1.00 22.52 258 GLU F N 1
ATOM 25930 C CA . GLU F 1 258 ? 18.526 22.820 -0.737 1.00 22.56 258 GLU F CA 1
ATOM 25931 C C . GLU F 1 258 ? 17.954 22.709 0.671 1.00 22.39 258 GLU F C 1
ATOM 25932 O O . GLU F 1 258 ? 17.789 21.598 1.188 1.00 22.16 258 GLU F O 1
ATOM 25944 N N . MET F 1 259 ? 17.641 23.843 1.304 1.00 23.24 259 MET F N 1
ATOM 25945 C CA . MET F 1 259 ? 16.999 23.804 2.614 1.00 23.41 259 MET F CA 1
ATOM 25946 C C . MET F 1 259 ? 15.543 23.374 2.497 1.00 22.98 259 MET F C 1
ATOM 25947 O O . MET F 1 259 ? 15.063 22.564 3.298 1.00 22.85 259 MET F O 1
ATOM 25961 N N . ALA F 1 260 ? 14.824 23.908 1.507 1.00 22.84 260 ALA F N 1
ATOM 25962 C CA . ALA F 1 260 ? 13.443 23.492 1.289 1.00 22.64 260 ALA F CA 1
ATOM 25963 C C . ALA F 1 260 ? 13.367 22.012 0.934 1.00 22.64 260 ALA F C 1
ATOM 25964 O O . ALA F 1 260 ? 12.420 21.319 1.325 1.00 22.17 260 ALA F O 1
ATOM 25971 N N . SER F 1 261 ? 14.357 21.509 0.193 1.00 22.53 261 SER F N 1
ATOM 25972 C CA . SER F 1 261 ? 14.366 20.096 -0.169 1.00 22.35 261 SER F CA 1
ATOM 25973 C C . SER F 1 261 ? 14.655 19.219 1.044 1.00 22.45 261 SER F C 1
ATOM 25974 O O . SER F 1 261 ? 14.076 18.135 1.185 1.00 21.87 261 SER F O 1
ATOM 25982 N N . ALA F 1 262 ? 15.547 19.669 1.930 1.00 23.14 262 ALA F N 1
ATOM 25983 C CA . ALA F 1 262 ? 15.805 18.929 3.160 1.00 23.37 262 ALA F CA 1
ATOM 25984 C C . ALA F 1 262 ? 14.556 18.840 4.028 1.00 23.16 262 ALA F C 1
ATOM 25985 O O . ALA F 1 262 ? 14.388 17.873 4.779 1.00 23.11 262 ALA F O 1
ATOM 25992 N N . TYR F 1 263 ? 13.673 19.835 3.939 1.00 24.25 263 TYR F N 1
ATOM 25993 C CA . TYR F 1 263 ? 12.431 19.816 4.703 1.00 24.01 263 TYR F CA 1
ATOM 25994 C C . TYR F 1 263 ? 11.373 18.962 4.014 1.00 23.61 263 TYR F C 1
ATOM 25995 O O . TYR F 1 263 ? 10.825 18.033 4.616 1.00 23.83 263 TYR F O 1
ATOM 26013 N N . LEU F 1 264 ? 11.081 19.258 2.744 1.00 24.04 264 LEU F N 1
ATOM 26014 C CA . LEU F 1 264 ? 10.032 18.534 2.033 1.00 23.74 264 LEU F CA 1
ATOM 26015 C C . LEU F 1 264 ? 10.346 17.048 1.920 1.00 23.58 264 LEU F C 1
ATOM 26016 O O . LEU F 1 264 ? 9.429 16.219 1.937 1.00 23.40 264 LEU F O 1
ATOM 26032 N N . ASN F 1 265 ? 11.623 16.693 1.796 1.00 23.56 265 ASN F N 1
ATOM 26033 C CA . ASN F 1 265 ? 12.037 15.302 1.697 1.00 23.47 265 ASN F CA 1
ATOM 26034 C C . ASN F 1 265 ? 12.557 14.745 3.015 1.00 23.46 265 ASN F C 1
ATOM 26035 O O . ASN F 1 265 ? 12.954 13.576 3.064 1.00 23.17 265 ASN F O 1
ATOM 26046 N N . ASP F 1 266 ? 12.561 15.547 4.080 1.00 23.98 266 ASP F N 1
ATOM 26047 C CA . ASP F 1 266 ? 12.913 15.074 5.417 1.00 24.23 266 ASP F CA 1
ATOM 26048 C C . ASP F 1 266 ? 14.251 14.339 5.398 1.00 24.40 266 ASP F C 1
ATOM 26049 O O . ASP F 1 266 ? 14.403 13.251 5.957 1.00 24.61 266 ASP F O 1
ATOM 26058 N N . LYS F 1 267 ? 15.236 14.952 4.737 1.00 23.58 267 LYS F N 1
ATOM 26059 C CA . LYS F 1 267 ? 16.520 14.294 4.527 1.00 23.96 267 LYS F CA 1
ATOM 26060 C C . LYS F 1 267 ? 17.362 14.222 5.794 1.00 23.91 267 LYS F C 1
ATOM 26061 O O . LYS F 1 267 ? 18.296 13.418 5.849 1.00 23.86 267 LYS F O 1
ATOM 26080 N N . LYS F 1 268 ? 17.058 15.034 6.806 1.00 24.08 268 LYS F N 1
ATOM 26081 C CA . LYS F 1 268 ? 17.858 15.083 8.030 1.00 24.57 268 LYS F CA 1
ATOM 26082 C C . LYS F 1 268 ? 19.273 15.571 7.717 1.00 24.77 268 LYS F C 1
ATOM 26083 O O . LYS F 1 268 ? 20.270 14.993 8.157 1.00 24.54 268 LYS F O 1
ATOM 26102 N N . SER F 1 269 ? 19.351 16.650 6.942 1.00 24.14 269 SER F N 1
ATOM 26103 C CA . SER F 1 269 ? 20.623 17.179 6.470 1.00 24.20 269 SER F CA 1
ATOM 26104 C C . SER F 1 269 ? 21.217 18.143 7.488 1.00 24.43 269 SER F C 1
ATOM 26105 O O . SER F 1 269 ? 20.493 18.899 8.143 1.00 24.62 269 SER F O 1
ATOM 26113 N N . VAL F 1 270 ? 22.541 18.114 7.609 1.00 23.64 270 VAL F N 1
ATOM 26114 C CA . VAL F 1 270 ? 23.263 19.012 8.504 1.00 24.39 270 VAL F CA 1
ATOM 26115 C C . VAL F 1 270 ? 23.562 20.288 7.725 1.00 24.46 270 VAL F C 1
ATOM 26116 O O . VAL F 1 270 ? 24.344 20.273 6.771 1.00 24.53 270 VAL F O 1
ATOM 26129 N N . ILE F 1 271 ? 22.943 21.394 8.132 1.00 24.32 271 ILE F N 1
ATOM 26130 C CA . ILE F 1 271 ? 23.036 22.655 7.405 1.00 24.97 271 ILE F CA 1
ATOM 26131 C C . ILE F 1 271 ? 23.268 23.782 8.401 1.00 25.64 271 ILE F C 1
ATOM 26132 O O . ILE F 1 271 ? 22.633 23.833 9.459 1.00 25.27 271 ILE F O 1
ATOM 26148 N N . VAL F 1 272 ? 24.174 24.693 8.053 1.00 26.78 272 VAL F N 1
ATOM 26149 C CA . VAL F 1 272 ? 24.468 25.864 8.873 1.00 26.99 272 VAL F CA 1
ATOM 26150 C C . VAL F 1 272 ? 23.516 26.977 8.453 1.00 26.88 272 VAL F C 1
ATOM 26151 O O . VAL F 1 272 ? 23.639 27.534 7.359 1.00 27.05 272 VAL F O 1
ATOM 26164 N N . CYS F 1 273 ? 22.569 27.305 9.327 1.00 26.90 273 CYS F N 1
ATOM 26165 C CA . CYS F 1 273 ? 21.565 28.319 9.046 1.00 26.70 273 CYS F CA 1
ATOM 26166 C C . CYS F 1 273 ? 21.278 29.099 10.319 1.00 26.92 273 CYS F C 1
ATOM 26167 O O . CYS F 1 273 ? 21.699 28.721 11.415 1.00 26.84 273 CYS F O 1
ATOM 26175 N N . SER F 1 274 ? 20.547 30.200 10.164 1.00 26.68 274 SER F N 1
ATOM 26176 C CA . SER F 1 274 ? 20.208 31.056 11.293 1.00 26.35 274 SER F CA 1
ATOM 26177 C C . SER F 1 274 ? 19.040 30.449 12.059 1.00 26.28 274 SER F C 1
ATOM 26178 O O . SER F 1 274 ? 17.942 30.296 11.512 1.00 25.68 274 SER F O 1
ATOM 26186 N N . CYS F 1 275 ? 19.276 30.109 13.324 1.00 27.02 275 CYS F N 1
ATOM 26187 C CA . CYS F 1 275 ? 18.275 29.481 14.172 1.00 26.60 275 CYS F CA 1
ATOM 26188 C C . CYS F 1 275 ? 18.009 30.348 15.396 1.00 26.44 275 CYS F C 1
ATOM 26189 O O . CYS F 1 275 ? 18.894 31.061 15.878 1.00 26.73 275 CYS F O 1
ATOM 26197 N N . TYR F 1 276 ? 16.777 30.274 15.892 1.00 26.06 276 TYR F N 1
ATOM 26198 C CA . TYR F 1 276 ? 16.402 30.977 17.112 1.00 26.14 276 TYR F CA 1
ATOM 26199 C C . TYR F 1 276 ? 16.992 30.251 18.315 1.00 26.48 276 TYR F C 1
ATOM 26200 O O . TYR F 1 276 ? 16.654 29.091 18.576 1.00 26.34 276 TYR F O 1
ATOM 26218 N N . LEU F 1 277 ? 17.879 3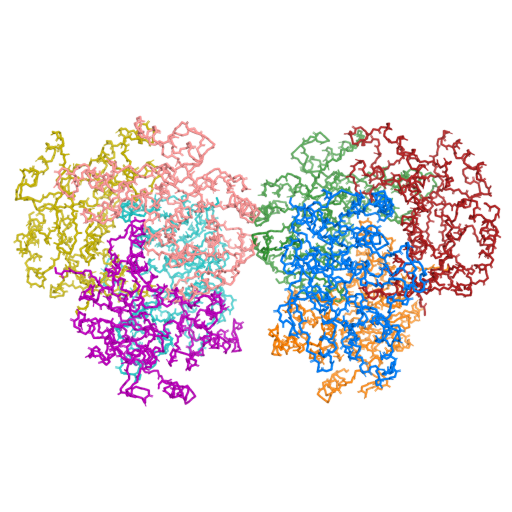0.926 19.041 1.00 26.90 277 LEU F N 1
ATOM 26219 C CA . LEU F 1 277 ? 18.552 30.324 20.183 1.00 27.00 277 LEU F CA 1
ATOM 26220 C C . LEU F 1 277 ? 17.810 30.659 21.469 1.00 26.93 277 LEU F C 1
ATOM 26221 O O . LEU F 1 277 ? 17.253 31.751 21.617 1.00 26.71 277 LEU F O 1
ATOM 26237 N N . GLU F 1 278 ? 17.801 29.697 22.400 1.00 27.10 278 GLU F N 1
ATOM 26238 C CA . GLU F 1 278 ? 17.171 29.851 23.705 1.00 27.33 278 GLU F CA 1
ATOM 26239 C C . GLU F 1 278 ? 18.042 29.111 24.724 1.00 27.54 278 GLU F C 1
ATOM 26240 O O . GLU F 1 278 ? 17.669 28.077 25.277 1.00 27.86 278 GLU F O 1
ATOM 26252 N N . GLY F 1 279 ? 19.235 29.655 24.973 1.00 27.56 279 GLY F N 1
ATOM 26253 C CA . GLY F 1 279 ? 20.218 29.052 25.846 1.00 27.82 279 GLY F CA 1
ATOM 26254 C C . GLY F 1 279 ? 21.440 28.534 25.113 1.00 27.91 279 GLY F C 1
ATOM 26255 O O . GLY F 1 279 ? 22.535 28.520 25.687 1.00 27.93 279 GLY F O 1
ATOM 26259 N N . GLU F 1 280 ? 21.276 28.113 23.860 1.00 28.32 280 GLU F N 1
ATOM 26260 C CA . GLU F 1 280 ? 22.406 27.631 23.079 1.00 28.36 280 GLU F CA 1
ATOM 26261 C C . GLU F 1 280 ? 23.467 28.717 22.965 1.00 28.55 280 GLU F C 1
ATOM 26262 O O . GLU F 1 280 ? 23.166 29.863 22.619 1.00 28.38 280 GLU F O 1
ATOM 26274 N N . TYR F 1 281 ? 24.713 28.353 23.265 1.00 28.85 281 TYR F N 1
ATOM 26275 C CA . TYR F 1 281 ? 25.865 29.247 23.219 1.00 29.54 281 TYR F CA 1
ATOM 26276 C C . TYR F 1 281 ? 25.808 30.339 24.279 1.00 29.76 281 TYR F C 1
ATOM 26277 O O . TYR F 1 281 ? 26.671 31.227 24.286 1.00 30.22 281 TYR F O 1
ATOM 26295 N N . GLY F 1 282 ? 24.829 30.297 25.178 1.00 29.11 282 GLY F N 1
ATOM 26296 C CA . GLY F 1 282 ? 24.687 31.314 26.197 1.00 28.77 282 GLY F CA 1
ATOM 26297 C C . GLY F 1 282 ? 23.856 32.510 25.795 1.00 27.76 282 GLY F C 1
ATOM 26298 O O . GLY F 1 282 ? 23.868 33.518 26.512 1.00 27.05 282 GLY F O 1
ATOM 26302 N N . HIS F 1 283 ? 23.139 32.436 24.677 1.00 28.40 283 HIS F N 1
ATOM 26303 C CA . HIS F 1 283 ? 22.302 33.527 24.206 1.00 28.13 283 HIS F CA 1
ATOM 26304 C C . HIS F 1 283 ? 20.852 33.070 24.132 1.00 27.78 283 HIS F C 1
ATOM 26305 O O . HIS F 1 283 ? 20.557 31.876 24.031 1.00 27.82 283 HIS F O 1
ATOM 26319 N N . SER F 1 284 ? 19.946 34.043 24.183 1.00 25.78 284 SER F N 1
ATOM 26320 C CA . SER F 1 284 ? 18.520 33.766 24.116 1.00 26.12 284 SER F CA 1
ATOM 26321 C C . SER F 1 284 ? 17.829 34.912 23.394 1.00 25.73 284 SER F C 1
ATOM 26322 O O . SER F 1 284 ? 18.322 36.042 23.363 1.00 25.91 284 SER F O 1
ATOM 26330 N N . ASP F 1 285 ? 16.674 34.602 22.809 1.00 26.20 285 ASP F N 1
ATOM 26331 C CA . ASP F 1 285 ? 15.880 35.587 22.077 1.00 26.41 285 ASP F CA 1
ATOM 26332 C C . ASP F 1 285 ? 16.706 36.254 20.980 1.00 26.73 285 ASP F C 1
ATOM 26333 O O . ASP F 1 285 ? 16.668 37.473 20.801 1.00 27.06 285 ASP F O 1
ATOM 26342 N N . VAL F 1 286 ? 17.463 35.448 20.238 1.00 26.54 286 VAL F N 1
ATOM 26343 C CA . VAL F 1 286 ? 18.296 35.953 19.155 1.00 26.70 286 VAL F CA 1
ATOM 26344 C C . VAL F 1 286 ? 18.442 34.864 18.103 1.00 26.70 286 VAL F C 1
ATOM 26345 O O . VAL F 1 286 ? 18.476 33.671 18.417 1.00 26.35 286 VAL F O 1
ATOM 26358 N N . TYR F 1 287 ? 18.527 35.288 16.845 1.00 26.57 287 TYR F N 1
ATOM 26359 C CA . TYR F 1 287 ? 18.829 34.400 15.732 1.00 26.44 287 TYR F CA 1
ATOM 26360 C C . TYR F 1 287 ? 20.321 34.440 15.438 1.00 26.70 287 TYR F C 1
ATOM 26361 O O . TYR F 1 287 ? 20.942 35.506 15.475 1.00 27.35 287 TYR F O 1
ATOM 26379 N N . LEU F 1 288 ? 20.893 33.276 15.143 1.00 27.53 288 LEU F N 1
ATOM 26380 C CA . LEU F 1 288 ? 22.330 33.179 14.939 1.00 28.07 288 LEU F CA 1
ATOM 26381 C C . LEU F 1 288 ? 22.635 31.949 14.096 1.00 28.22 288 LEU F C 1
ATOM 26382 O O . LEU F 1 288 ? 21.928 30.941 14.169 1.00 27.89 288 LEU F O 1
ATOM 26398 N N . GLY F 1 289 ? 23.698 32.044 13.300 1.00 27.37 289 GLY F N 1
ATOM 26399 C CA . GLY F 1 289 ? 24.066 30.973 12.394 1.00 27.33 289 GLY F CA 1
ATOM 26400 C C . GLY F 1 289 ? 24.819 29.842 13.063 1.00 27.64 289 GLY F C 1
ATOM 26401 O O . GLY F 1 289 ? 25.923 30.041 13.579 1.00 27.86 289 GLY F O 1
ATOM 26405 N N . THR F 1 290 ? 24.234 28.648 13.057 1.00 27.60 290 THR F N 1
ATOM 26406 C CA . THR F 1 290 ? 24.851 27.471 13.650 1.00 27.65 290 THR F CA 1
ATOM 26407 C C . THR F 1 290 ? 24.438 26.251 12.844 1.00 27.53 290 THR F C 1
ATOM 26408 O O . THR F 1 290 ? 23.387 26.259 12.192 1.00 26.94 290 THR F O 1
ATOM 26419 N N . PRO F 1 291 ? 25.235 25.183 12.873 1.00 26.97 291 PRO F N 1
ATOM 26420 C CA . PRO F 1 291 ? 24.819 23.945 12.206 1.00 26.50 291 PRO F CA 1
ATOM 26421 C C . PRO F 1 291 ? 23.601 23.344 12.886 1.00 26.33 291 PRO F C 1
ATOM 26422 O O . PRO F 1 291 ? 23.467 23.386 14.111 1.00 26.67 291 PRO F O 1
ATOM 26433 N N . ALA F 1 292 ? 22.707 22.787 12.075 1.00 25.85 292 ALA F N 1
ATOM 26434 C CA . ALA F 1 292 ? 21.479 22.192 12.578 1.00 25.64 292 ALA F CA 1
ATOM 26435 C C . ALA F 1 292 ? 21.115 21.010 11.695 1.00 25.22 292 ALA F C 1
ATOM 26436 O O . ALA F 1 292 ? 21.754 20.750 10.673 1.00 25.12 292 ALA F O 1
ATOM 26443 N N . ILE F 1 293 ? 20.073 20.292 12.103 1.00 25.59 293 ILE F N 1
ATOM 26444 C CA . ILE F 1 293 ? 19.540 19.165 11.345 1.00 25.32 293 ILE F CA 1
ATOM 26445 C C . ILE F 1 293 ? 18.172 19.575 10.822 1.00 25.21 293 ILE F C 1
ATOM 26446 O O . ILE F 1 293 ? 17.272 19.900 11.606 1.00 25.30 293 ILE F O 1
ATOM 26462 N N . ILE F 1 294 ? 18.017 19.564 9.500 1.00 25.27 294 ILE F N 1
ATOM 26463 C CA . ILE F 1 294 ? 16.785 19.995 8.846 1.00 24.68 294 ILE F CA 1
ATOM 26464 C C . ILE F 1 294 ? 16.028 18.764 8.370 1.00 24.39 294 ILE F C 1
ATOM 26465 O O . ILE F 1 294 ? 16.604 17.878 7.726 1.00 24.42 294 ILE F O 1
ATOM 26481 N N . GLY F 1 295 ? 14.746 18.711 8.681 1.00 25.26 295 GLY F N 1
ATOM 26482 C CA . GLY F 1 295 ? 13.915 17.578 8.323 1.00 24.90 295 GLY F CA 1
ATOM 26483 C C . GLY F 1 295 ? 12.454 17.964 8.306 1.00 25.27 295 GLY F C 1
ATOM 26484 O O . GLY F 1 295 ? 12.103 19.126 8.086 1.00 25.18 295 GLY F O 1
ATOM 26488 N N . ALA F 1 296 ? 11.590 16.975 8.551 1.00 25.78 296 ALA F N 1
ATOM 26489 C CA . ALA F 1 296 ? 10.152 17.203 8.452 1.00 25.71 296 ALA F CA 1
ATOM 26490 C C . ALA F 1 296 ? 9.677 18.277 9.423 1.00 26.58 296 ALA F C 1
ATOM 26491 O O . ALA F 1 296 ? 8.750 19.031 9.104 1.00 27.16 296 ALA F O 1
ATOM 26498 N N . ASN F 1 297 ? 10.287 18.364 10.605 1.00 26.03 297 ASN F N 1
ATOM 26499 C CA . ASN F 1 297 ? 9.942 19.382 11.589 1.00 26.21 297 ASN F CA 1
ATOM 26500 C C . ASN F 1 297 ? 10.733 20.671 11.398 1.00 26.28 297 ASN F C 1
ATOM 26501 O O . ASN F 1 297 ? 10.894 21.437 12.354 1.00 26.29 297 ASN F O 1
ATOM 26512 N N . GLY F 1 298 ? 11.222 20.931 10.190 1.00 25.64 298 GLY F N 1
ATOM 26513 C CA . GLY F 1 298 ? 12.092 22.069 9.975 1.00 25.43 298 GLY F CA 1
ATOM 26514 C C . GLY F 1 298 ? 13.399 21.888 10.716 1.00 25.51 298 GLY F C 1
ATOM 26515 O O . GLY F 1 298 ? 14.172 20.982 10.397 1.00 25.48 298 GLY F O 1
ATOM 26519 N N . ILE F 1 299 ? 13.654 22.728 11.716 1.00 25.58 299 ILE F N 1
ATOM 26520 C CA . ILE F 1 299 ? 14.868 22.603 12.514 1.00 25.42 299 ILE F CA 1
ATOM 26521 C C . ILE F 1 299 ? 14.688 21.460 13.505 1.00 25.47 299 ILE F C 1
ATOM 26522 O O . ILE F 1 299 ? 14.238 21.668 14.638 1.00 25.50 299 ILE F O 1
ATOM 26538 N N . GLU F 1 300 ? 15.032 20.242 13.077 1.00 26.18 300 GLU F N 1
ATOM 26539 C CA . GLU F 1 300 ? 14.952 19.083 13.960 1.00 26.42 300 GLU F CA 1
ATOM 26540 C C . GLU F 1 300 ? 15.683 19.344 15.271 1.00 26.68 300 GLU F C 1
ATOM 26541 O O . GLU F 1 300 ? 15.121 19.173 16.358 1.00 26.85 300 GLU F O 1
ATOM 26553 N N . LYS F 1 301 ? 16.946 19.754 15.183 1.00 26.77 301 LYS F N 1
ATOM 26554 C CA . LYS F 1 301 ? 17.761 20.014 16.358 1.00 27.30 301 LYS F CA 1
ATOM 26555 C C . LYS F 1 301 ? 18.834 21.028 15.997 1.00 27.25 301 LYS F C 1
ATOM 26556 O O . LYS F 1 301 ? 19.231 21.146 14.834 1.00 27.27 301 LYS F O 1
ATOM 26575 N N . ILE F 1 302 ? 19.294 21.761 17.003 1.00 26.75 302 ILE F N 1
ATOM 26576 C CA . ILE F 1 302 ? 20.426 22.668 16.864 1.00 26.72 302 ILE F CA 1
ATOM 26577 C C . ILE F 1 302 ? 21.673 21.940 17.339 1.00 26.78 302 ILE F C 1
ATOM 26578 O O . ILE F 1 302 ? 21.634 21.202 18.331 1.00 26.62 302 ILE F O 1
ATOM 26594 N N . ILE F 1 303 ? 22.777 22.135 16.628 1.00 26.88 303 ILE F N 1
ATOM 26595 C CA . ILE F 1 303 ? 24.063 21.553 16.996 1.00 27.00 303 ILE F CA 1
ATOM 26596 C C . ILE F 1 303 ? 24.899 22.663 17.619 1.00 27.56 303 ILE F C 1
ATOM 26597 O O . ILE F 1 303 ? 25.295 23.615 16.938 1.00 27.73 303 ILE F O 1
ATOM 26613 N N . THR F 1 304 ? 25.161 22.550 18.918 1.00 28.62 304 THR F N 1
ATOM 26614 C CA . THR F 1 304 ? 26.008 23.504 19.623 1.00 29.07 304 THR F CA 1
ATOM 26615 C C . THR F 1 304 ? 27.457 23.058 19.468 1.00 29.44 304 THR F C 1
ATOM 26616 O O . THR F 1 304 ? 27.877 22.063 20.068 1.00 29.34 304 THR F O 1
ATOM 26627 N N . LEU F 1 305 ? 28.214 23.785 18.651 1.00 29.83 305 LEU F N 1
ATOM 26628 C CA . LEU F 1 305 ? 29.622 23.477 18.456 1.00 30.00 305 LEU F CA 1
ATOM 26629 C C . LEU F 1 305 ? 30.410 23.733 19.734 1.00 30.73 305 LEU F C 1
ATOM 26630 O O . LEU F 1 305 ? 30.014 24.529 20.590 1.00 31.07 305 LEU F O 1
ATOM 26646 N N . LYS F 1 306 ? 31.539 23.038 19.859 1.00 32.34 306 LYS F N 1
ATOM 26647 C CA . LYS F 1 306 ? 32.461 23.241 20.974 1.00 32.34 306 LYS F CA 1
ATOM 26648 C C . LYS F 1 306 ? 33.464 24.308 20.551 1.00 32.34 306 LYS F C 1
ATOM 26649 O O . LYS F 1 306 ? 34.449 24.018 19.868 1.00 32.34 306 LYS F O 1
ATOM 26668 N N . LEU F 1 307 ? 33.210 25.548 20.954 1.00 31.96 307 LEU F N 1
ATOM 26669 C CA . LEU F 1 307 ? 34.040 26.671 20.547 1.00 31.96 307 LEU F CA 1
ATOM 26670 C C . LEU F 1 307 ? 35.114 26.962 21.586 1.00 31.96 307 LEU F C 1
ATOM 26671 O O . LEU F 1 307 ? 34.935 26.723 22.783 1.00 31.96 307 LEU F O 1
ATOM 26687 N N . SER F 1 308 ? 36.241 27.488 21.111 1.00 32.92 308 SER F N 1
ATOM 26688 C CA . SER F 1 308 ? 37.273 27.974 22.010 1.00 32.92 308 SER F CA 1
ATOM 26689 C C . SER F 1 308 ? 36.843 29.306 22.621 1.00 32.92 308 SER F C 1
ATOM 26690 O O . SER F 1 308 ? 35.897 29.956 22.168 1.00 32.92 308 SER F O 1
ATOM 26698 N N . SER F 1 309 ? 37.555 29.711 23.674 1.00 34.42 309 SER F N 1
ATOM 26699 C CA . SER F 1 309 ? 37.223 30.962 24.347 1.00 34.42 309 SER F CA 1
ATOM 26700 C C . SER F 1 309 ? 37.242 32.134 23.373 1.00 34.42 309 SER F C 1
ATOM 26701 O O . SER F 1 309 ? 36.401 33.036 23.459 1.00 34.42 309 SER F O 1
ATOM 26709 N N . GLU F 1 310 ? 38.191 32.136 22.434 1.00 33.12 310 GLU F N 1
ATOM 26710 C CA . GLU F 1 310 ? 38.259 33.222 21.462 1.00 33.12 310 GLU F CA 1
ATOM 26711 C C . GLU F 1 310 ? 37.122 33.129 20.451 1.00 33.12 310 GLU F C 1
ATOM 26712 O O . GLU F 1 310 ? 36.595 34.155 20.007 1.00 33.12 310 GLU F O 1
ATOM 26724 N N . GLU F 1 311 ? 36.730 31.909 20.077 1.00 31.79 311 GLU F N 1
ATOM 26725 C CA . GLU F 1 311 ? 35.622 31.744 19.141 1.00 31.79 311 GLU F CA 1
ATOM 26726 C C . GLU F 1 311 ? 34.297 32.143 19.780 1.00 31.79 311 GLU F C 1
ATOM 26727 O O . GLU F 1 311 ? 33.430 32.719 19.113 1.00 31.79 311 GLU F O 1
ATOM 26739 N N . GLN F 1 312 ? 34.120 31.844 21.069 1.00 31.90 312 GLN F N 1
ATOM 26740 C CA . GLN F 1 312 ? 32.916 32.281 21.770 1.00 31.90 312 GLN F CA 1
ATOM 26741 C C . GLN F 1 312 ? 32.842 33.800 21.829 1.00 31.90 312 GLN F C 1
ATOM 26742 O O . GLN F 1 312 ? 31.758 34.384 21.705 1.00 31.90 312 GLN F O 1
ATOM 26756 N N . ALA F 1 313 ? 33.986 34.459 22.025 1.00 32.44 313 ALA F N 1
ATOM 26757 C CA . ALA F 1 313 ? 34.014 35.917 22.027 1.00 32.44 313 ALA F CA 1
ATOM 26758 C C . ALA F 1 313 ? 33.648 36.469 20.655 1.00 32.44 313 ALA F C 1
ATOM 26759 O O . ALA F 1 313 ? 32.833 37.392 20.543 1.00 32.44 313 ALA F O 1
ATOM 26766 N N . LYS F 1 314 ? 34.248 35.917 19.596 1.00 31.67 314 LYS F N 1
ATOM 26767 C CA . LYS F 1 314 ? 33.862 36.308 18.244 1.00 31.67 314 LYS F CA 1
ATOM 26768 C C . LYS F 1 314 ? 32.359 36.166 18.048 1.00 31.67 314 LYS F C 1
ATOM 26769 O O . LYS F 1 314 ? 31.722 37.011 17.408 1.00 31.67 314 LYS F O 1
ATOM 26788 N N . LEU F 1 315 ? 31.774 35.097 18.593 1.00 31.01 315 LEU F N 1
ATOM 26789 C CA . LEU F 1 315 ? 30.335 34.897 18.464 1.00 31.01 315 LEU F CA 1
ATOM 26790 C C . LEU F 1 315 ? 29.565 35.884 19.331 1.00 31.01 315 LEU F C 1
ATOM 26791 O O . LEU F 1 315 ? 28.518 36.395 18.917 1.00 31.01 315 LEU F O 1
ATOM 26807 N N . ASP F 1 316 ? 30.060 36.160 20.540 1.00 31.89 316 ASP F N 1
ATOM 26808 C CA . ASP F 1 316 ? 29.421 37.167 21.380 1.00 31.89 316 ASP F CA 1
ATOM 26809 C C . ASP F 1 316 ? 29.397 38.520 20.685 1.00 31.89 316 ASP F C 1
ATOM 26810 O O . ASP F 1 316 ? 28.369 39.206 20.683 1.00 31.89 316 ASP F O 1
ATOM 26819 N N . ALA F 1 317 ? 30.517 38.916 20.076 1.00 31.28 317 ALA F N 1
ATOM 26820 C CA . ALA F 1 317 ? 30.566 40.194 19.373 1.00 31.28 317 ALA F CA 1
ATOM 26821 C C . ALA F 1 317 ? 29.551 40.246 18.242 1.00 31.28 317 ALA F C 1
ATOM 26822 O O . ALA F 1 317 ? 29.008 41.316 17.944 1.00 31.28 317 ALA F O 1
ATOM 26829 N N . SER F 1 318 ? 29.282 39.108 17.600 1.00 31.76 318 SER F N 1
ATOM 26830 C CA . SER F 1 318 ? 28.278 39.076 16.543 1.00 31.76 318 SER F CA 1
ATOM 26831 C C . SER F 1 318 ? 26.876 39.256 17.112 1.00 31.76 318 SER F C 1
ATOM 26832 O O . SER F 1 318 ? 26.070 40.016 16.563 1.00 31.76 318 SER F O 1
ATOM 26840 N N . VAL F 1 319 ? 26.569 38.574 18.219 1.00 30.96 319 VAL F N 1
ATOM 26841 C CA . VAL F 1 319 ? 25.259 38.721 18.846 1.00 30.96 319 VAL F CA 1
ATOM 26842 C C . VAL F 1 319 ? 25.016 40.168 19.254 1.00 30.96 319 VAL F C 1
ATOM 26843 O O . VAL F 1 319 ? 23.865 40.618 19.314 1.00 30.96 319 VAL F O 1
ATOM 26856 N N . LYS F 1 320 ? 26.082 40.922 19.535 1.00 31.86 320 LYS F N 1
ATOM 26857 C CA . LYS F 1 320 ? 25.922 42.326 19.899 1.00 31.86 320 LYS F CA 1
ATOM 26858 C C . LYS F 1 320 ? 25.234 43.099 18.782 1.00 31.86 320 LYS F C 1
ATOM 26859 O O . LYS F 1 320 ? 24.180 43.710 18.986 1.00 31.86 320 LYS F O 1
ATOM 26878 N N . GLU F 1 321 ? 25.816 43.074 17.583 1.00 33.33 321 GLU F N 1
ATOM 26879 C CA . GLU F 1 321 ? 25.260 43.814 16.458 1.00 33.33 321 GLU F CA 1
ATOM 26880 C C . GLU F 1 321 ? 24.142 43.027 15.784 1.00 33.33 321 GLU F C 1
ATOM 26881 O O . GLU F 1 321 ? 24.154 42.836 14.563 1.00 33.33 321 GLU F O 1
ATOM 26893 N N . ILE F 1 322 ? 23.177 42.564 16.572 1.00 31.43 322 ILE F N 1
ATOM 26894 C CA . ILE F 1 322 ? 21.987 41.913 16.042 1.00 31.43 322 ILE F CA 1
ATOM 26895 C C . ILE F 1 322 ? 20.789 42.417 16.835 1.00 31.43 322 ILE F C 1
ATOM 26896 O O . ILE F 1 322 ? 20.942 43.218 17.759 1.00 31.43 322 ILE F O 1
ATOM 26912 N N . ALA G 1 12 ? 43.342 10.151 -22.366 1.00 30.58 12 ALA G N 1
ATOM 26913 C CA . ALA G 1 12 ? 42.486 10.812 -23.344 1.00 30.58 12 ALA G CA 1
ATOM 26914 C C . ALA G 1 12 ? 41.362 11.579 -22.653 1.00 30.58 12 ALA G C 1
ATOM 26915 O O . ALA G 1 12 ? 40.996 12.677 -23.074 1.00 30.58 12 ALA G O 1
ATOM 26921 N N . VAL G 1 13 ? 40.827 10.990 -21.583 1.00 29.47 13 VAL G N 1
ATOM 26922 C CA . VAL G 1 13 ? 39.665 11.531 -20.884 1.00 29.47 13 VAL G CA 1
ATOM 26923 C C . VAL G 1 13 ? 39.919 12.980 -20.491 1.00 29.47 13 VAL G C 1
ATOM 26924 O O . VAL G 1 13 ? 41.062 13.380 -20.239 1.00 29.47 13 VAL G O 1
ATOM 26937 N N . ARG G 1 14 ? 38.851 13.773 -20.437 1.00 29.58 14 ARG G N 1
ATOM 26938 C CA . ARG G 1 14 ? 38.970 15.218 -20.304 1.00 29.58 14 ARG G CA 1
ATOM 26939 C C . ARG G 1 14 ? 37.594 15.798 -20.013 1.00 29.58 14 ARG G C 1
ATOM 26940 O O . ARG G 1 14 ? 36.572 15.209 -20.377 1.00 29.58 14 ARG G O 1
ATOM 26961 N N . ARG G 1 15 ? 37.579 16.958 -19.361 1.00 27.49 15 ARG G N 1
ATOM 26962 C CA . ARG G 1 15 ? 36.326 17.665 -19.134 1.00 27.49 15 ARG G CA 1
ATOM 26963 C C . ARG G 1 15 ? 35.825 18.280 -20.435 1.00 27.49 15 ARG G C 1
ATOM 26964 O O . ARG G 1 15 ? 36.608 18.786 -21.244 1.00 27.49 15 ARG G O 1
ATOM 26985 N N . ASN G 1 16 ? 34.510 18.232 -20.637 1.00 27.39 16 ASN G N 1
ATOM 26986 C CA . ASN G 1 16 ? 33.907 19.003 -21.714 1.00 27.39 16 ASN G CA 1
ATOM 26987 C C . ASN G 1 16 ? 34.201 20.483 -21.510 1.00 27.39 16 ASN G C 1
ATOM 26988 O O . ASN G 1 16 ? 34.392 20.950 -20.384 1.00 27.39 16 ASN G O 1
ATOM 26999 N N . LYS G 1 17 ? 34.237 21.227 -22.612 1.00 27.76 17 LYS G N 1
ATOM 27000 C CA . LYS G 1 17 ? 34.448 22.668 -22.563 1.00 27.76 17 LYS G CA 1
ATOM 27001 C C . LYS G 1 17 ? 33.332 23.351 -23.335 1.00 27.76 17 LYS G C 1
ATOM 27002 O O . LYS G 1 17 ? 33.110 23.048 -24.512 1.00 27.76 17 LYS G O 1
ATOM 27021 N N . ILE G 1 18 ? 32.638 24.270 -22.671 1.00 27.39 18 ILE G N 1
ATOM 27022 C CA . ILE G 1 18 ? 31.531 25.011 -23.258 1.00 27.39 18 ILE G CA 1
ATOM 27023 C C . ILE G 1 18 ? 31.814 26.488 -23.048 1.00 27.39 18 ILE G C 1
ATOM 27024 O O . ILE G 1 18 ? 31.837 26.965 -21.906 1.00 27.39 18 ILE G O 1
ATOM 27040 N N . SER G 1 19 ? 32.031 27.211 -24.139 1.00 27.30 19 SER G N 1
ATOM 27041 C CA . SER G 1 19 ? 32.157 28.658 -24.102 1.00 27.30 19 SER G CA 1
ATOM 27042 C C . SER G 1 19 ? 30.808 29.275 -24.437 1.00 27.30 19 SER G C 1
ATOM 27043 O O . SER G 1 19 ? 30.202 28.937 -25.459 1.00 27.30 19 SER G O 1
ATOM 27051 N N . LEU G 1 20 ? 30.340 30.165 -23.574 1.00 24.98 20 LEU G N 1
ATOM 27052 C CA . LEU G 1 20 ? 29.061 30.842 -23.754 1.00 25.22 20 LEU G CA 1
ATOM 27053 C C . LEU G 1 20 ? 29.371 32.279 -24.162 1.00 25.78 20 LEU G C 1
ATOM 27054 O O . LEU G 1 20 ? 29.536 33.159 -23.317 1.00 25.93 20 LEU G O 1
ATOM 27070 N N . ILE G 1 21 ? 29.457 32.508 -25.472 1.00 25.97 21 ILE G N 1
ATOM 27071 C CA . ILE G 1 21 ? 29.730 33.838 -26.002 1.00 26.29 21 ILE G CA 1
ATOM 27072 C C . ILE G 1 21 ? 28.520 34.712 -25.705 1.00 26.08 21 ILE G C 1
ATOM 27073 O O . ILE G 1 21 ? 27.547 34.731 -26.468 1.00 25.77 21 ILE G O 1
ATOM 27089 N N . GLY G 1 22 ? 28.573 35.432 -24.588 1.00 26.28 22 GLY G N 1
ATOM 27090 C CA . GLY G 1 22 ? 27.444 36.207 -24.115 1.00 26.17 22 GLY G CA 1
ATOM 27091 C C . GLY G 1 22 ? 27.042 35.787 -22.717 1.00 25.90 22 GLY G C 1
ATOM 27092 O O . GLY G 1 22 ? 26.508 34.692 -22.522 1.00 25.50 22 GLY G O 1
ATOM 27096 N N . ALA G 1 23 ? 27.302 36.648 -21.733 1.00 26.34 23 ALA G N 1
ATOM 27097 C CA . ALA G 1 23 ? 27.026 36.348 -20.335 1.00 26.31 23 ALA G CA 1
ATOM 27098 C C . ALA G 1 23 ? 25.776 37.056 -19.824 1.00 26.27 23 ALA G C 1
ATOM 27099 O O . ALA G 1 23 ? 25.649 37.281 -18.616 1.00 26.49 23 ALA G O 1
ATOM 27106 N N . GLY G 1 24 ? 24.854 37.408 -20.716 1.00 26.01 24 GLY G N 1
ATOM 27107 C CA . GLY G 1 24 ? 23.617 38.044 -20.313 1.00 25.48 24 GLY G CA 1
ATOM 27108 C C . GLY G 1 24 ? 22.716 37.109 -19.536 1.00 25.01 24 GLY G C 1
ATOM 27109 O O . GLY G 1 24 ? 23.191 36.160 -18.906 1.00 25.24 24 GLY G O 1
ATOM 27113 N N . ASN G 1 25 ? 21.408 37.362 -19.576 1.00 24.43 25 ASN G N 1
ATOM 27114 C CA . ASN G 1 25 ? 20.472 36.535 -18.821 1.00 23.91 25 ASN G CA 1
ATOM 27115 C C . ASN G 1 25 ? 20.481 35.095 -19.320 1.00 23.49 25 ASN G C 1
ATOM 27116 O O . ASN G 1 25 ? 20.534 34.150 -18.525 1.00 23.39 25 ASN G O 1
ATOM 27127 N N . ILE G 1 26 ? 20.432 34.905 -20.640 1.00 24.00 26 ILE G N 1
ATOM 27128 C CA . ILE G 1 26 ? 20.433 33.554 -21.196 1.00 23.73 26 ILE G CA 1
ATOM 27129 C C . ILE G 1 26 ? 21.727 32.836 -20.830 1.00 23.68 26 ILE G C 1
ATOM 27130 O O . ILE G 1 26 ? 21.713 31.696 -20.350 1.00 23.08 26 ILE G O 1
ATOM 27146 N N . GLY G 1 27 ? 22.865 33.496 -21.049 1.00 23.81 27 GLY G N 1
ATOM 27147 C CA . GLY G 1 27 ? 24.144 32.866 -20.761 1.00 24.26 27 GLY G CA 1
ATOM 27148 C C . GLY G 1 27 ? 24.289 32.465 -19.306 1.00 23.80 27 GLY G C 1
ATOM 27149 O O . GLY G 1 27 ? 24.856 31.415 -18.996 1.00 23.64 27 GLY G O 1
ATOM 27153 N N . GLY G 1 28 ? 23.779 33.293 -18.393 1.00 24.18 28 GLY G N 1
ATOM 27154 C CA . GLY G 1 28 ? 23.900 32.982 -16.978 1.00 24.38 28 GLY G CA 1
ATOM 27155 C C . GLY G 1 28 ? 23.168 31.711 -16.594 1.00 23.63 28 GLY G C 1
ATOM 27156 O O . GLY G 1 28 ? 23.678 30.901 -15.816 1.00 23.68 28 GLY G O 1
ATOM 27160 N N . VAL G 1 29 ? 21.962 31.519 -17.130 1.00 23.86 29 VAL G N 1
ATOM 27161 C CA . VAL G 1 29 ? 21.181 30.333 -16.794 1.00 23.45 29 VAL G CA 1
ATOM 27162 C C . VAL G 1 29 ? 21.796 29.093 -17.430 1.00 23.61 29 VAL G C 1
ATOM 27163 O O . VAL G 1 29 ? 21.794 28.008 -16.836 1.00 23.71 29 VAL G O 1
ATOM 27176 N N . MET G 1 30 ? 22.325 29.226 -18.649 1.00 23.67 30 MET G N 1
ATOM 27177 C CA . MET G 1 30 ? 22.961 28.089 -19.308 1.00 23.75 30 MET G CA 1
ATOM 27178 C C . MET G 1 30 ? 24.132 27.570 -18.484 1.00 23.87 30 MET G C 1
ATOM 27179 O O . MET G 1 30 ? 24.219 26.372 -18.191 1.00 23.22 30 MET G O 1
ATOM 27193 N N . ALA G 1 31 ? 25.047 28.464 -18.103 1.00 24.18 31 ALA G N 1
ATOM 27194 C CA . ALA G 1 31 ? 26.158 28.070 -17.242 1.00 24.20 31 ALA G CA 1
ATOM 27195 C C . ALA G 1 31 ? 25.645 27.458 -15.946 1.00 24.28 31 ALA G C 1
ATOM 27196 O O . ALA G 1 31 ? 26.138 26.418 -15.496 1.00 24.17 31 ALA G O 1
ATOM 27203 N N . TYR G 1 32 ? 24.643 28.093 -15.336 1.00 24.78 32 TYR G N 1
ATOM 27204 C CA . TYR G 1 32 ? 24.087 27.586 -14.087 1.00 24.78 32 TYR G CA 1
ATOM 27205 C C . TYR G 1 32 ? 23.558 26.167 -14.253 1.00 24.34 32 TYR G C 1
ATOM 27206 O O . TYR G 1 32 ? 23.755 25.317 -13.377 1.00 24.58 32 TYR G O 1
ATOM 27224 N N . LEU G 1 33 ? 22.887 25.891 -15.371 1.00 24.54 33 LEU G N 1
ATOM 27225 C CA . LEU G 1 33 ? 22.342 24.556 -15.598 1.00 24.26 33 LEU G CA 1
ATOM 27226 C C . LEU G 1 33 ? 23.447 23.554 -15.910 1.00 24.10 33 LEU G C 1
ATOM 27227 O O . LEU G 1 33 ? 23.397 22.406 -15.453 1.00 23.82 33 LEU G O 1
ATOM 27243 N N . ALA G 1 34 ? 24.454 23.967 -16.684 1.00 24.53 34 ALA G N 1
ATOM 27244 C CA . ALA G 1 34 ? 25.519 23.046 -17.067 1.00 24.33 34 ALA G CA 1
ATOM 27245 C C . ALA G 1 34 ? 26.365 22.629 -15.869 1.00 24.00 34 ALA G C 1
ATOM 27246 O O . ALA G 1 34 ? 26.881 21.506 -15.840 1.00 23.75 34 ALA G O 1
ATOM 27253 N N . GLN G 1 35 ? 26.516 23.508 -14.876 1.00 23.59 35 GLN G N 1
ATOM 27254 C CA . GLN G 1 35 ? 27.324 23.182 -13.705 1.00 23.60 35 GLN G CA 1
ATOM 27255 C C . GLN G 1 35 ? 26.597 22.215 -12.778 1.00 23.21 35 GLN G C 1
ATOM 27256 O O . GLN G 1 35 ? 27.169 21.209 -12.347 1.00 23.11 35 GLN G O 1
ATOM 27270 N N . LEU G 1 36 ? 25.333 22.503 -12.459 1.00 24.03 36 LEU G N 1
ATOM 27271 C CA . LEU G 1 36 ? 24.581 21.625 -11.569 1.00 24.01 36 LEU G CA 1
ATOM 27272 C C . LEU G 1 36 ? 24.386 20.236 -12.162 1.00 23.38 36 LEU G C 1
ATOM 27273 O O . LEU G 1 36 ? 24.110 19.289 -11.417 1.00 22.71 36 LEU G O 1
ATOM 27289 N N . LYS G 1 37 ? 24.512 20.093 -13.479 1.00 23.88 37 LYS G N 1
ATOM 27290 C CA . LYS G 1 37 ? 24.458 18.794 -14.133 1.00 23.70 37 LYS G CA 1
ATOM 27291 C C . LYS G 1 37 ? 25.839 18.205 -14.380 1.00 23.52 37 LYS G C 1
ATOM 27292 O O . LYS G 1 37 ? 25.938 17.121 -14.963 1.00 23.34 37 LYS G O 1
ATOM 27311 N N . GLU G 1 38 ? 26.899 18.885 -13.944 1.00 23.08 38 GLU G N 1
ATOM 27312 C CA . GLU G 1 38 ? 28.270 18.447 -14.192 1.00 22.86 38 GLU G CA 1
ATOM 27313 C C . GLU G 1 38 ? 28.451 18.088 -15.663 1.00 22.67 38 GLU G C 1
ATOM 27314 O O . GLU G 1 38 ? 29.030 17.061 -16.023 1.00 22.37 38 GLU G O 1
ATOM 27326 N N . LEU G 1 39 ? 27.933 18.965 -16.521 1.00 22.97 39 LEU G N 1
ATOM 27327 C CA . LEU G 1 39 ? 27.994 18.773 -17.960 1.00 22.59 39 LEU G CA 1
ATOM 27328 C C . LEU G 1 39 ? 29.312 19.247 -18.560 1.00 22.75 39 LEU G C 1
ATOM 27329 O O . LEU G 1 39 ? 29.552 19.009 -19.749 1.00 22.40 39 LEU G O 1
ATOM 27345 N N . GLY G 1 40 ? 30.166 19.899 -17.771 1.00 23.37 40 GLY G N 1
ATOM 27346 C CA . GLY G 1 40 ? 31.477 20.318 -18.228 1.00 23.32 40 GLY G CA 1
ATOM 27347 C C . GLY G 1 40 ? 31.858 21.700 -17.739 1.00 23.71 40 GLY G C 1
ATOM 27348 O O . GLY G 1 40 ? 31.008 22.441 -17.236 1.00 23.82 40 GLY G O 1
ATOM 27352 N N . ASP G 1 41 ? 33.134 22.058 -17.874 1.00 23.74 41 ASP G N 1
ATOM 27353 C CA . ASP G 1 41 ? 33.564 23.410 -17.554 1.00 24.27 41 ASP G CA 1
ATOM 27354 C C . ASP G 1 41 ? 32.854 24.411 -18.461 1.00 24.55 41 ASP G C 1
ATOM 27355 O O . ASP G 1 41 ? 32.392 24.080 -19.557 1.00 24.37 41 ASP G O 1
ATOM 27364 N N . VAL G 1 42 ? 32.773 25.653 -17.993 1.00 24.64 42 VAL G N 1
ATOM 27365 C CA . VAL G 1 42 ? 32.076 26.713 -18.711 1.00 25.28 42 VAL G CA 1
ATOM 27366 C C . VAL G 1 42 ? 32.965 27.945 -18.771 1.00 25.69 42 VAL G C 1
ATOM 27367 O O . VAL G 1 42 ? 33.686 28.254 -17.815 1.00 25.52 42 VAL G O 1
ATOM 27380 N N . VAL G 1 43 ? 32.912 28.645 -19.901 1.00 25.75 43 VAL G N 1
ATOM 27381 C CA . VAL G 1 43 ? 33.574 29.932 -20.076 1.00 26.05 43 VAL G CA 1
ATOM 27382 C C . VAL G 1 43 ? 32.496 30.954 -20.401 1.00 26.34 43 VAL G C 1
ATOM 27383 O O . VAL G 1 43 ? 31.800 30.827 -21.417 1.00 25.94 43 VAL G O 1
ATOM 27396 N N . LEU G 1 44 ? 32.350 31.957 -19.540 1.00 26.15 44 LEU G N 1
ATOM 27397 C CA . LEU G 1 44 ? 31.355 33.013 -19.717 1.00 26.11 44 LEU G CA 1
ATOM 27398 C C . LEU G 1 44 ? 32.050 34.216 -20.341 1.00 27.16 44 LEU G C 1
ATOM 27399 O O . LEU G 1 44 ? 32.664 35.025 -19.641 1.00 27.70 44 LEU G O 1
ATOM 27415 N N . PHE G 1 45 ? 31.952 34.330 -21.663 1.00 26.79 45 PHE G N 1
ATOM 27416 C CA . PHE G 1 45 ? 32.545 35.444 -22.387 1.00 27.36 45 PHE G CA 1
ATOM 27417 C C . PHE G 1 45 ? 31.542 36.582 -22.512 1.00 27.77 45 PHE G C 1
ATOM 27418 O O . PHE G 1 45 ? 30.349 36.355 -22.737 1.00 27.39 45 PHE G O 1
ATOM 27435 N N . ASP G 1 46 ? 32.038 37.811 -22.377 1.00 28.60 46 ASP G N 1
ATOM 27436 C CA . ASP G 1 46 ? 31.213 38.997 -22.563 1.00 28.95 46 ASP G CA 1
ATOM 27437 C C . ASP G 1 46 ? 32.078 40.250 -22.509 1.00 29.74 46 ASP G C 1
ATOM 27438 O O . ASP G 1 46 ? 32.896 40.408 -21.597 1.00 29.70 46 ASP G O 1
ATOM 27447 N N . ILE G 1 47 ? 31.911 41.143 -23.488 1.00 30.88 47 ILE G N 1
ATOM 27448 C CA . ILE G 1 47 ? 32.650 42.402 -23.481 1.00 30.92 47 ILE G CA 1
ATOM 27449 C C . ILE G 1 47 ? 32.304 43.218 -22.244 1.00 31.29 47 ILE G C 1
ATOM 27450 O O . ILE G 1 47 ? 33.124 44.008 -21.759 1.00 31.40 47 ILE G O 1
ATOM 27466 N N . ALA G 1 48 ? 31.098 43.047 -21.716 1.00 31.18 48 ALA G N 1
ATOM 27467 C CA . ALA G 1 48 ? 30.680 43.771 -20.526 1.00 31.72 48 ALA G CA 1
ATOM 27468 C C . ALA G 1 48 ? 31.681 43.520 -19.400 1.00 31.77 48 ALA G C 1
ATOM 27469 O O . ALA G 1 48 ? 31.865 42.361 -18.997 1.00 31.32 48 ALA G O 1
ATOM 27476 N N . PRO G 1 49 ? 32.348 44.547 -18.874 1.00 31.61 49 PRO G N 1
ATOM 27477 C CA . PRO G 1 49 ? 33.343 44.308 -17.819 1.00 31.62 49 PRO G CA 1
ATOM 27478 C C . PRO G 1 49 ? 32.737 43.582 -16.627 1.00 31.24 49 PRO G C 1
ATOM 27479 O O . PRO G 1 49 ? 31.704 43.986 -16.089 1.00 31.01 49 PRO G O 1
ATOM 27490 N N . LYS G 1 50 ? 33.380 42.481 -16.236 1.00 31.26 50 LYS G N 1
ATOM 27491 C CA . LYS G 1 50 ? 33.079 41.800 -14.981 1.00 31.05 50 LYS G CA 1
ATOM 27492 C C . LYS G 1 50 ? 31.751 41.053 -15.019 1.00 30.56 50 LYS G C 1
ATOM 27493 O O . LYS G 1 50 ? 31.434 40.310 -14.084 1.00 30.29 50 LYS G O 1
ATOM 27512 N N . LEU G 1 51 ? 30.967 41.230 -16.085 1.00 30.57 51 LEU G N 1
ATOM 27513 C CA . LEU G 1 51 ? 29.672 40.561 -16.156 1.00 30.28 51 LEU G CA 1
ATOM 27514 C C . LEU G 1 51 ? 29.837 39.046 -16.131 1.00 30.12 51 LEU G C 1
ATOM 27515 O O . LEU G 1 51 ? 29.100 38.345 -15.428 1.00 29.81 51 LEU G O 1
ATOM 27531 N N . GLY G 1 52 ? 30.802 38.523 -16.888 1.00 29.40 52 GLY G N 1
ATOM 27532 C CA . GLY G 1 52 ? 31.045 37.090 -16.869 1.00 28.73 52 GLY G CA 1
ATOM 27533 C C . GLY G 1 52 ? 31.645 36.624 -15.554 1.00 28.92 52 GLY G C 1
ATOM 27534 O O . GLY G 1 52 ? 31.176 35.653 -14.953 1.00 28.50 52 GLY G O 1
ATOM 27538 N N . GLU G 1 53 ? 32.692 37.312 -15.089 1.00 28.78 53 GLU G N 1
ATOM 27539 C CA . GLU G 1 53 ? 33.336 36.922 -13.839 1.00 28.69 53 GLU G CA 1
ATOM 27540 C C . GLU G 1 53 ? 32.347 36.900 -12.683 1.00 28.04 53 GLU G C 1
ATOM 27541 O O . GLU G 1 53 ? 32.490 36.090 -11.760 1.00 27.56 53 GLU G O 1
ATOM 27553 N N . ALA G 1 54 ? 31.344 37.777 -12.714 1.00 29.04 54 ALA G N 1
ATOM 27554 C CA . ALA G 1 54 ? 30.358 37.816 -11.640 1.00 28.79 54 ALA G CA 1
ATOM 27555 C C . ALA G 1 54 ? 29.545 36.528 -11.595 1.00 28.01 54 ALA G C 1
ATOM 27556 O O . ALA G 1 54 ? 29.382 35.922 -10.530 1.00 27.52 54 ALA G O 1
ATOM 27563 N N . LYS G 1 55 ? 29.026 36.093 -12.746 1.00 27.92 55 LYS G N 1
ATOM 27564 C CA . LYS G 1 55 ? 28.171 34.912 -12.764 1.00 27.25 55 LYS G CA 1
ATOM 27565 C C . LYS G 1 55 ? 28.973 33.634 -12.563 1.00 26.38 55 LYS G C 1
ATOM 27566 O O . LYS G 1 55 ? 28.462 32.669 -11.983 1.00 25.91 55 LYS G O 1
ATOM 27585 N N . ALA G 1 56 ? 30.224 33.602 -13.028 1.00 26.46 56 ALA G N 1
ATOM 27586 C CA . ALA G 1 56 ? 31.069 32.436 -12.790 1.00 26.28 56 ALA G CA 1
ATOM 27587 C C . ALA G 1 56 ? 31.379 32.283 -11.306 1.00 26.04 56 ALA G C 1
ATOM 27588 O O . ALA G 1 56 ? 31.196 31.205 -10.729 1.00 25.23 56 ALA G O 1
ATOM 27595 N N . LEU G 1 57 ? 31.848 33.358 -10.669 1.00 26.59 57 LEU G N 1
ATOM 27596 C CA . LEU G 1 57 ? 32.136 33.303 -9.240 1.00 26.64 57 LEU G CA 1
ATOM 27597 C C . LEU G 1 57 ? 30.893 32.929 -8.444 1.00 25.98 57 LEU G C 1
ATOM 27598 O O . LEU G 1 57 ? 30.960 32.108 -7.522 1.00 25.39 57 LEU G O 1
ATOM 27614 N N . ASP G 1 58 ? 29.746 33.520 -8.788 1.00 26.07 58 ASP G N 1
ATOM 27615 C CA . ASP G 1 58 ? 28.511 33.222 -8.071 1.00 25.61 58 ASP G CA 1
ATOM 27616 C C . ASP G 1 58 ? 28.081 31.777 -8.294 1.00 25.07 58 ASP G C 1
ATOM 27617 O O . ASP G 1 58 ? 27.607 31.114 -7.363 1.00 24.19 58 ASP G O 1
ATOM 27626 N N . ILE G 1 59 ? 28.241 31.269 -9.518 1.00 25.33 59 ILE G N 1
ATOM 27627 C CA . ILE G 1 59 ? 27.863 29.887 -9.803 1.00 25.15 59 ILE G CA 1
ATOM 27628 C C . ILE G 1 59 ? 28.843 28.914 -9.161 1.00 24.73 59 ILE G C 1
ATOM 27629 O O . ILE G 1 59 ? 28.458 27.806 -8.765 1.00 24.11 59 ILE G O 1
ATOM 27645 N N . MET G 1 60 ? 30.118 29.295 -9.050 1.00 24.80 60 MET G N 1
ATOM 27646 C CA . MET G 1 60 ? 31.077 28.444 -8.354 1.00 24.71 60 MET G CA 1
ATOM 27647 C C . MET G 1 60 ? 30.685 28.266 -6.894 1.00 24.65 60 MET G C 1
ATOM 27648 O O . MET G 1 60 ? 30.825 27.173 -6.333 1.00 24.40 60 MET G O 1
ATOM 27662 N N . HIS G 1 61 ? 30.191 29.331 -6.263 1.00 24.89 61 HIS G N 1
ATOM 27663 C CA . HIS G 1 61 ? 29.630 29.202 -4.924 1.00 24.53 61 HIS G CA 1
ATOM 27664 C C . HIS G 1 61 ? 28.460 28.228 -4.917 1.00 24.30 61 HIS G C 1
ATOM 27665 O O . HIS G 1 61 ? 28.269 27.480 -3.952 1.00 24.47 61 HIS G O 1
ATOM 27679 N N . ALA G 1 62 ? 27.665 28.219 -5.989 1.00 24.82 62 ALA G N 1
ATOM 27680 C CA . ALA G 1 62 ? 26.535 27.305 -6.073 1.00 24.62 62 ALA G CA 1
ATOM 27681 C C . ALA G 1 62 ? 26.974 25.861 -6.272 1.00 24.57 62 ALA G C 1
ATOM 27682 O O . ALA G 1 62 ? 26.219 24.946 -5.927 1.00 24.50 62 ALA G O 1
ATOM 27689 N N . ASN G 1 63 ? 28.167 25.632 -6.824 1.00 24.63 63 ASN G N 1
ATOM 27690 C CA . ASN G 1 63 ? 28.663 24.265 -6.945 1.00 24.93 63 ASN G CA 1
ATOM 27691 C C . ASN G 1 63 ? 29.058 23.705 -5.584 1.00 25.02 63 ASN G C 1
ATOM 27692 O O . ASN G 1 63 ? 28.761 22.545 -5.274 1.00 24.89 63 ASN G O 1
ATOM 27703 N N . ALA G 1 64 ? 29.727 24.513 -4.758 1.00 25.01 64 ALA G N 1
ATOM 27704 C CA . ALA G 1 64 ? 30.061 24.074 -3.408 1.00 25.15 64 ALA G CA 1
ATOM 27705 C C . ALA G 1 64 ? 28.811 23.715 -2.617 1.00 24.86 64 ALA G C 1
ATOM 27706 O O . ALA G 1 64 ? 28.841 22.801 -1.785 1.00 24.92 64 ALA G O 1
ATOM 27713 N N . ILE G 1 65 ? 27.705 24.420 -2.864 1.00 24.93 65 ILE G N 1
ATOM 27714 C CA . ILE G 1 65 ? 26.446 24.095 -2.204 1.00 24.56 65 ILE G CA 1
ATOM 27715 C C . ILE G 1 65 ? 25.888 22.786 -2.745 1.00 24.29 65 ILE G C 1
ATOM 27716 O O . ILE G 1 65 ? 25.390 21.945 -1.987 1.00 24.01 65 ILE G O 1
ATOM 27732 N N . TYR G 1 66 ? 25.967 22.592 -4.058 1.00 24.39 66 TYR G N 1
ATOM 27733 C CA . TYR G 1 66 ? 25.331 21.468 -4.728 1.00 24.14 66 TYR G CA 1
ATOM 27734 C C . TYR G 1 66 ? 26.260 20.274 -4.903 1.00 24.05 66 TYR G C 1
ATOM 27735 O O . TYR G 1 66 ? 25.843 19.263 -5.477 1.00 23.55 66 TYR G O 1
ATOM 27753 N N . ASP G 1 67 ? 27.502 20.366 -4.428 1.00 24.79 67 ASP G N 1
ATOM 27754 C CA . ASP G 1 67 ? 28.444 19.247 -4.462 1.00 24.84 67 ASP G CA 1
ATOM 27755 C C . ASP G 1 67 ? 28.814 18.865 -5.897 1.00 25.04 67 ASP G C 1
ATOM 27756 O O . ASP G 1 67 ? 29.029 17.691 -6.207 1.00 24.74 67 ASP G O 1
ATOM 27765 N N . THR G 1 68 ? 28.900 19.859 -6.775 1.00 24.67 68 THR G N 1
ATOM 27766 C CA . THR G 1 68 ? 29.293 19.646 -8.159 1.00 24.53 68 THR G CA 1
ATOM 27767 C C . THR G 1 68 ? 30.747 20.058 -8.366 1.00 24.88 68 THR G C 1
ATOM 27768 O O . THR G 1 68 ? 31.245 20.995 -7.735 1.00 25.07 68 THR G O 1
ATOM 27779 N N . ALA G 1 69 ? 31.424 19.346 -9.271 1.00 24.84 69 ALA G N 1
ATOM 27780 C CA . ALA G 1 69 ? 32.879 19.384 -9.355 1.00 24.89 69 ALA G CA 1
ATOM 27781 C C . ALA G 1 69 ? 33.426 20.296 -10.446 1.00 24.94 69 ALA G C 1
ATOM 27782 O O . ALA G 1 69 ? 34.622 20.604 -10.422 1.00 25.34 69 ALA G O 1
ATOM 27789 N N . HIS G 1 70 ? 32.604 20.725 -11.396 1.00 24.82 70 HIS G N 1
ATOM 27790 C CA . HIS G 1 70 ? 33.113 21.430 -12.560 1.00 24.82 70 HIS G CA 1
ATOM 27791 C C . HIS G 1 70 ? 33.236 22.928 -12.289 1.00 24.99 70 HIS G C 1
ATOM 27792 O O . HIS G 1 70 ? 32.711 23.462 -11.311 1.00 25.22 70 HIS G O 1
ATOM 27806 N N . LYS G 1 71 ? 33.949 23.606 -13.185 1.00 24.20 71 LYS G N 1
ATOM 27807 C CA . LYS G 1 71 ? 34.406 24.969 -12.965 1.00 24.30 71 LYS G CA 1
ATOM 27808 C C . LYS G 1 71 ? 33.771 25.918 -13.973 1.00 24.39 71 LYS G C 1
ATOM 27809 O O . LYS G 1 71 ? 33.562 25.556 -15.135 1.00 24.12 71 LYS G O 1
ATOM 27828 N N . ALA G 1 72 ? 33.482 27.137 -13.522 1.00 24.63 72 ALA G N 1
ATOM 27829 C CA . ALA G 1 72 ? 32.975 28.204 -14.371 1.00 24.99 72 ALA G CA 1
ATOM 27830 C C . ALA G 1 72 ? 33.977 29.350 -14.384 1.00 25.55 72 ALA G C 1
ATOM 27831 O O . ALA G 1 72 ? 34.572 29.678 -13.353 1.00 25.92 72 ALA G O 1
ATOM 27838 N N . ILE G 1 73 ? 34.158 29.956 -15.554 1.00 25.69 73 ILE G N 1
ATOM 27839 C CA . ILE G 1 73 ? 35.155 31.000 -15.758 1.00 26.09 73 ILE G CA 1
ATOM 27840 C C . ILE G 1 73 ? 34.514 32.143 -16.532 1.00 26.46 73 ILE G C 1
ATOM 27841 O O . ILE G 1 73 ? 33.884 31.920 -17.571 1.00 26.52 73 ILE G O 1
ATOM 27857 N N . GLY G 1 74 ? 34.670 33.360 -16.024 1.00 27.13 74 GLY G N 1
ATOM 27858 C CA . GLY G 1 74 ? 34.262 34.556 -16.733 1.00 27.73 74 GLY G CA 1
ATOM 27859 C C . GLY G 1 74 ? 35.457 35.203 -17.407 1.00 28.22 74 GLY G C 1
ATOM 27860 O O . GLY G 1 74 ? 36.592 35.058 -16.960 1.00 28.42 74 GLY G O 1
ATOM 27864 N N . THR G 1 75 ? 35.197 35.922 -18.495 1.00 27.96 75 THR G N 1
ATOM 27865 C CA . THR G 1 75 ? 36.289 36.491 -19.271 1.00 28.26 75 THR G CA 1
ATOM 27866 C C . THR G 1 75 ? 35.729 37.421 -20.336 1.00 28.52 75 THR G C 1
ATOM 27867 O O . THR G 1 75 ? 34.559 37.332 -20.716 1.00 28.03 75 THR G O 1
ATOM 27878 N N . ALA G 1 76 ? 36.593 38.323 -20.806 1.00 28.99 76 ALA G N 1
ATOM 27879 C CA . ALA G 1 76 ? 36.314 39.171 -21.959 1.00 28.84 76 ALA G CA 1
ATOM 27880 C C . ALA G 1 76 ? 37.367 38.987 -23.047 1.00 29.46 76 ALA G C 1
ATOM 27881 O O . ALA G 1 76 ? 37.541 39.866 -23.897 1.00 29.76 76 ALA G O 1
ATOM 27888 N N . ASN G 1 77 ? 38.071 37.856 -23.034 1.00 29.84 77 ASN G N 1
ATOM 27889 C CA . ASN G 1 77 ? 39.174 37.588 -23.947 1.00 30.62 77 ASN G CA 1
ATOM 27890 C C . ASN G 1 77 ? 38.933 36.246 -24.624 1.00 30.28 77 ASN G C 1
ATOM 27891 O O . ASN G 1 77 ? 38.675 35.245 -23.949 1.00 30.14 77 ASN G O 1
ATOM 27902 N N . TYR G 1 78 ? 39.019 36.228 -25.956 1.00 29.95 78 TYR G N 1
ATOM 27903 C CA . TYR G 1 78 ? 38.704 35.022 -26.713 1.00 29.42 78 TYR G CA 1
ATOM 27904 C C . TYR G 1 78 ? 39.731 33.912 -26.533 1.00 29.49 78 TYR G C 1
ATOM 27905 O O . TYR G 1 78 ? 39.442 32.767 -26.896 1.00 28.91 78 TYR G O 1
ATOM 27923 N N . GLU G 1 79 ? 40.916 34.208 -25.993 1.00 30.79 79 GLU G N 1
ATOM 27924 C CA . GLU G 1 79 ? 41.904 33.155 -25.781 1.00 31.01 79 GLU G CA 1
ATOM 27925 C C . GLU G 1 79 ? 41.365 32.071 -24.857 1.00 30.08 79 GLU G C 1
ATOM 27926 O O . GLU G 1 79 ? 41.703 30.893 -25.017 1.00 29.65 79 GLU G O 1
ATOM 27938 N N . ASP G 1 80 ? 40.523 32.447 -23.894 1.00 30.03 80 ASP G N 1
ATOM 27939 C CA . ASP G 1 80 ? 39.936 31.495 -22.960 1.00 29.45 80 ASP G CA 1
ATOM 27940 C C . ASP G 1 80 ? 38.863 30.623 -23.599 1.00 28.81 80 ASP G C 1
ATOM 27941 O O . ASP G 1 80 ? 38.277 29.786 -22.904 1.00 28.58 80 ASP G O 1
ATOM 27950 N N . ILE G 1 81 ? 38.586 30.809 -24.893 1.00 28.71 81 ILE G N 1
ATOM 27951 C CA . ILE G 1 81 ? 37.646 29.958 -25.617 1.00 27.99 81 ILE G CA 1
ATOM 27952 C C . ILE G 1 81 ? 38.353 28.810 -26.323 1.00 27.71 81 ILE G C 1
ATOM 27953 O O . ILE G 1 81 ? 37.684 27.884 -26.810 1.00 27.26 81 ILE G O 1
ATOM 27969 N N . ALA G 1 82 ? 39.683 28.822 -26.363 1.00 27.46 82 ALA G N 1
ATOM 27970 C CA . ALA G 1 82 ? 40.425 27.856 -27.158 1.00 27.42 82 ALA G CA 1
ATOM 27971 C C . ALA G 1 82 ? 40.050 26.429 -26.787 1.00 27.25 82 ALA G C 1
ATOM 27972 O O . ALA G 1 82 ? 39.836 26.104 -25.616 1.00 27.13 82 ALA G O 1
ATOM 27979 N N . ASP G 1 83 ? 39.967 25.576 -27.808 1.00 27.26 83 ASP G N 1
ATOM 27980 C CA . ASP G 1 83 ? 39.744 24.143 -27.626 1.00 26.51 83 ASP G CA 1
ATOM 27981 C C . ASP G 1 83 ? 38.382 23.854 -27.003 1.00 26.05 83 ASP G C 1
ATOM 27982 O O . ASP G 1 83 ? 38.211 22.860 -26.294 1.00 26.05 83 ASP G O 1
ATOM 27991 N N . SER G 1 84 ? 37.403 24.713 -27.267 1.00 26.46 84 SER G N 1
ATOM 27992 C CA . SER G 1 84 ? 36.051 24.483 -26.785 1.00 25.72 84 SER G CA 1
ATOM 27993 C C . SER G 1 84 ? 35.355 23.445 -27.651 1.00 25.57 84 SER G C 1
ATOM 27994 O O . SER G 1 84 ? 35.542 23.405 -28.869 1.00 25.97 84 SER G O 1
ATOM 28002 N N . ASP G 1 85 ? 34.549 22.600 -27.013 1.00 25.86 85 ASP G N 1
ATOM 28003 C CA . ASP G 1 85 ? 33.732 21.629 -27.728 1.00 25.16 85 ASP G CA 1
ATOM 28004 C C . ASP G 1 85 ? 32.414 22.222 -28.197 1.00 25.22 85 ASP G C 1
ATOM 28005 O O . ASP G 1 85 ? 31.890 21.809 -29.240 1.00 25.24 85 ASP G O 1
ATOM 28014 N N . VAL G 1 86 ? 31.862 23.169 -27.443 1.00 25.18 86 VAL G N 1
ATOM 28015 C CA . VAL G 1 86 ? 30.596 23.810 -27.774 1.00 24.78 86 VAL G CA 1
ATOM 28016 C C . VAL G 1 86 ? 30.752 25.308 -27.564 1.00 25.13 86 VAL G C 1
ATOM 28017 O O . VAL G 1 86 ? 31.356 25.749 -26.580 1.00 25.66 86 VAL G O 1
ATOM 28030 N N . CYS G 1 87 ? 30.210 26.088 -28.495 1.00 25.16 87 CYS G N 1
ATOM 28031 C CA . CYS G 1 87 ? 30.153 27.541 -28.377 1.00 25.20 87 CYS G CA 1
ATOM 28032 C C . CYS G 1 87 ? 28.711 27.972 -28.589 1.00 25.13 87 CYS G C 1
ATOM 28033 O O . CYS G 1 87 ? 28.128 27.692 -29.641 1.00 24.83 87 CYS G O 1
ATOM 28041 N N . ILE G 1 88 ? 28.136 28.638 -27.592 1.00 24.99 88 ILE G N 1
ATOM 28042 C CA . ILE G 1 88 ? 26.764 29.129 -27.661 1.00 24.74 88 ILE G CA 1
ATOM 28043 C C . ILE G 1 88 ? 26.808 30.650 -27.711 1.00 25.17 88 ILE G C 1
ATOM 28044 O O . ILE G 1 88 ? 27.501 31.285 -26.906 1.00 24.99 88 ILE G O 1
ATOM 28060 N N . ILE G 1 89 ? 26.071 31.230 -28.656 1.00 25.05 89 ILE G N 1
ATOM 28061 C CA . ILE G 1 89 ? 26.157 32.652 -28.973 1.00 25.20 89 ILE G CA 1
ATOM 28062 C C . ILE G 1 89 ? 24.844 33.316 -28.580 1.00 25.00 89 ILE G C 1
ATOM 28063 O O . ILE G 1 89 ? 23.771 32.927 -29.060 1.00 24.76 89 ILE G O 1
ATOM 28079 N N . THR G 1 90 ? 24.933 34.319 -27.705 1.00 25.04 90 THR G N 1
ATOM 28080 C CA . THR G 1 90 ? 23.802 35.168 -27.367 1.00 24.55 90 THR G CA 1
ATOM 28081 C C . THR G 1 90 ? 24.117 36.648 -27.527 1.00 24.82 90 THR G C 1
ATOM 28082 O O . THR G 1 90 ? 23.218 37.477 -27.351 1.00 25.05 90 THR G O 1
ATOM 28093 N N . ALA G 1 91 ? 25.356 37.003 -27.854 1.00 24.78 91 ALA G N 1
ATOM 28094 C CA . ALA G 1 91 ? 25.727 38.397 -28.019 1.00 25.23 91 ALA G CA 1
ATOM 28095 C C . ALA G 1 91 ? 25.029 38.997 -29.235 1.00 25.69 91 ALA G C 1
ATOM 28096 O O . ALA G 1 91 ? 24.515 38.289 -30.105 1.00 25.58 91 ALA G O 1
ATOM 28103 N N . GLY G 1 92 ? 25.022 40.324 -29.287 1.00 25.66 92 GLY G N 1
ATOM 28104 C CA . GLY G 1 92 ? 24.385 41.045 -30.374 1.00 26.18 92 GLY G CA 1
ATOM 28105 C C . GLY G 1 92 ? 23.686 42.302 -29.897 1.00 25.81 92 GLY G C 1
ATOM 28106 O O . GLY G 1 92 ? 23.388 42.441 -28.712 1.00 25.27 92 GLY G O 1
ATOM 28110 N N . ALA G 1 111 ? 21.617 43.788 -39.319 1.00 30.65 111 ALA G N 1
ATOM 28111 C CA . ALA G 1 111 ? 22.834 44.172 -40.026 1.00 30.47 111 ALA G CA 1
ATOM 28112 C C . ALA G 1 111 ? 23.978 44.492 -39.063 1.00 31.01 111 ALA G C 1
ATOM 28113 O O . ALA G 1 111 ? 25.118 44.101 -39.313 1.00 31.10 111 ALA G O 1
ATOM 28120 N N . PRO G 1 112 ? 23.693 45.205 -37.967 1.00 30.85 112 PRO G N 1
ATOM 28121 C CA . PRO G 1 112 ? 24.750 45.417 -36.964 1.00 30.42 112 PRO G CA 1
ATOM 28122 C C . PRO G 1 112 ? 25.167 44.138 -36.259 1.00 30.23 112 PRO G C 1
ATOM 28123 O O . PRO G 1 112 ? 26.346 43.995 -35.910 1.00 30.44 112 PRO G O 1
ATOM 28134 N N . ASN G 1 113 ? 24.239 43.204 -36.038 1.00 29.50 113 ASN G N 1
ATOM 28135 C CA . ASN G 1 113 ? 24.579 41.955 -35.364 1.00 28.57 113 ASN G CA 1
ATOM 28136 C C . ASN G 1 113 ? 25.348 41.012 -36.281 1.00 29.26 113 ASN G C 1
ATOM 28137 O O . ASN G 1 113 ? 26.245 40.296 -35.823 1.00 29.06 113 ASN G O 1
ATOM 28148 N N . SER G 1 114 ? 25.009 40.988 -37.573 1.00 29.12 114 SER G N 1
ATOM 28149 C CA . SER G 1 114 ? 25.751 40.155 -38.513 1.00 28.85 114 SER G CA 1
ATOM 28150 C C . SER G 1 114 ? 27.241 40.468 -38.455 1.00 29.29 114 SER G C 1
ATOM 28151 O O . SER G 1 114 ? 28.080 39.566 -38.568 1.00 29.18 114 SER G O 1
ATOM 28159 N N . LYS G 1 115 ? 27.588 41.745 -38.277 1.00 29.68 115 LYS G N 1
ATOM 28160 C CA . LYS G 1 115 ? 28.991 42.116 -38.122 1.00 30.53 115 LYS G CA 1
ATOM 28161 C C . LYS G 1 115 ? 29.575 41.514 -36.850 1.00 29.66 115 LYS G C 1
ATOM 28162 O O . LYS G 1 115 ? 30.730 41.073 -36.835 1.00 29.77 115 LYS G O 1
ATOM 28181 N N . ILE G 1 116 ? 28.790 41.483 -35.771 1.00 28.91 116 ILE G N 1
ATOM 28182 C CA . ILE G 1 116 ? 29.232 40.815 -34.550 1.00 28.51 116 ILE G CA 1
ATOM 28183 C C . ILE G 1 116 ? 29.401 39.322 -34.795 1.00 28.00 116 ILE G C 1
ATOM 28184 O O . ILE G 1 116 ? 30.381 38.711 -34.353 1.00 28.07 116 ILE G O 1
ATOM 28200 N N . MET G 1 117 ? 28.444 38.708 -35.498 1.00 28.12 117 MET G N 1
ATOM 28201 C CA . MET G 1 117 ? 28.533 37.281 -35.791 1.00 27.88 117 MET G CA 1
ATOM 28202 C C . MET G 1 117 ? 29.842 36.942 -36.489 1.00 28.20 117 MET G C 1
ATOM 28203 O O . MET G 1 117 ? 30.439 35.891 -36.232 1.00 27.75 117 MET G O 1
ATOM 28217 N N . PHE G 1 118 ? 30.305 37.820 -37.381 1.00 27.83 118 PHE G N 1
ATOM 28218 C CA . PHE G 1 118 ? 31.570 37.567 -38.063 1.00 28.00 118 PHE G CA 1
ATOM 28219 C C . PHE G 1 118 ? 32.736 37.612 -37.086 1.00 27.62 118 PHE G C 1
ATOM 28220 O O . PHE G 1 118 ? 33.645 36.778 -37.159 1.00 27.52 118 PHE G O 1
ATOM 28237 N N . THR G 1 119 ? 32.729 38.578 -36.166 1.00 27.64 119 THR G N 1
ATOM 28238 C CA . THR G 1 119 ? 33.764 38.631 -35.138 1.00 27.68 119 THR G CA 1
ATOM 28239 C C . THR G 1 119 ? 33.787 37.340 -34.329 1.00 26.94 119 THR G C 1
ATOM 28240 O O . THR G 1 119 ? 34.842 36.722 -34.148 1.00 26.56 119 THR G O 1
ATOM 28251 N N . ILE G 1 120 ? 32.619 36.914 -33.843 1.00 27.51 120 ILE G N 1
ATOM 28252 C CA . ILE G 1 120 ? 32.538 35.695 -33.045 1.00 27.10 120 ILE G CA 1
ATOM 28253 C C . ILE G 1 120 ? 33.036 34.504 -33.852 1.00 26.91 120 ILE G C 1
ATOM 28254 O O . ILE G 1 120 ? 33.914 33.752 -33.410 1.00 27.19 120 ILE G O 1
ATOM 28270 N N . GLY G 1 121 ? 32.484 34.315 -35.051 1.00 27.15 121 GLY G N 1
ATOM 28271 C CA . GLY G 1 121 ? 32.888 33.190 -35.874 1.00 26.96 121 GLY G CA 1
ATOM 28272 C C . GLY G 1 121 ? 34.362 33.209 -36.222 1.00 27.34 121 GLY G C 1
ATOM 28273 O O . GLY G 1 121 ? 34.989 32.153 -36.341 1.00 27.30 121 GLY G O 1
ATOM 28277 N N . ASP G 1 122 ? 34.939 34.401 -36.388 1.00 27.10 122 ASP G N 1
ATOM 28278 C CA . ASP G 1 122 ? 36.356 34.491 -36.719 1.00 27.26 122 ASP G CA 1
ATOM 28279 C C . ASP G 1 122 ? 37.222 34.054 -35.544 1.00 27.13 122 ASP G C 1
ATOM 28280 O O . ASP G 1 122 ? 38.264 33.417 -35.737 1.00 26.93 122 ASP G O 1
ATOM 28289 N N . ASN G 1 123 ? 36.806 34.378 -34.316 1.00 27.74 123 ASN G N 1
ATOM 28290 C CA . ASN G 1 123 ? 37.558 33.952 -33.140 1.00 27.82 123 ASN G CA 1
ATOM 28291 C C . ASN G 1 123 ? 37.349 32.470 -32.847 1.00 27.45 123 ASN G C 1
ATOM 28292 O O . ASN G 1 123 ? 38.282 31.783 -32.414 1.00 27.13 123 ASN G O 1
ATOM 28303 N N . ILE G 1 124 ? 36.135 31.960 -33.068 1.00 27.73 124 ILE G N 1
ATOM 28304 C CA . ILE G 1 124 ? 35.896 30.526 -32.920 1.00 27.52 124 ILE G CA 1
ATOM 28305 C C . ILE G 1 124 ? 36.745 29.748 -33.916 1.00 27.45 124 ILE G C 1
ATOM 28306 O O . ILE G 1 124 ? 37.352 28.726 -33.575 1.00 27.14 124 ILE G O 1
ATOM 28322 N N . LYS G 1 125 ? 36.801 30.219 -35.163 1.00 26.98 125 LYS G N 1
ATOM 28323 C CA . LYS G 1 125 ? 37.607 29.550 -36.178 1.00 27.37 125 LYS G CA 1
ATOM 28324 C C . LYS G 1 125 ? 39.068 29.471 -35.757 1.00 27.57 125 LYS G C 1
ATOM 28325 O O . LYS G 1 125 ? 39.747 28.472 -36.024 1.00 27.46 125 LYS G O 1
ATOM 28344 N N . LYS G 1 126 ? 39.569 30.509 -35.089 1.00 27.63 126 LYS G N 1
ATOM 28345 C CA . LYS G 1 126 ? 40.970 30.530 -34.685 1.00 27.91 126 LYS G CA 1
ATOM 28346 C C . LYS G 1 126 ? 41.203 29.687 -33.436 1.00 27.82 126 LYS G C 1
ATOM 28347 O O . LYS G 1 126 ? 42.098 28.835 -33.411 1.00 27.82 126 LYS G O 1
ATOM 28366 N N . TYR G 1 127 ? 40.405 29.910 -32.392 1.00 28.50 127 TYR G N 1
ATOM 28367 C CA . TYR G 1 127 ? 40.680 29.321 -31.087 1.00 28.36 127 TYR G CA 1
ATOM 28368 C C . TYR G 1 127 ? 39.994 27.977 -30.874 1.00 27.89 127 TYR G C 1
ATOM 28369 O O . TYR G 1 127 ? 40.562 27.105 -30.206 1.00 27.70 127 TYR G O 1
ATOM 28387 N N . ALA G 1 128 ? 38.800 27.777 -31.428 1.00 27.84 128 ALA G N 1
ATOM 28388 C CA . ALA G 1 128 ? 38.027 26.549 -31.233 1.00 27.16 128 ALA G CA 1
ATOM 28389 C C . ALA G 1 128 ? 37.643 25.968 -32.589 1.00 27.09 128 ALA G C 1
ATOM 28390 O O . ALA G 1 128 ? 36.482 26.045 -33.009 1.00 26.96 128 ALA G O 1
ATOM 28397 N N . PRO G 1 129 ? 38.599 25.354 -33.296 1.00 27.18 129 PRO G N 1
ATOM 28398 C CA . PRO G 1 129 ? 38.309 24.881 -34.661 1.00 27.09 129 PRO G CA 1
ATOM 28399 C C . PRO G 1 129 ? 37.342 23.710 -34.722 1.00 26.87 129 PRO G C 1
ATOM 28400 O O . PRO G 1 129 ? 36.784 23.452 -35.795 1.00 27.08 129 PRO G O 1
ATOM 28411 N N . ASN G 1 130 ? 37.127 22.991 -33.620 1.00 27.55 130 ASN G N 1
ATOM 28412 C CA . ASN G 1 130 ? 36.286 21.800 -33.613 1.00 27.34 130 ASN G CA 1
ATOM 28413 C C . ASN G 1 130 ? 35.030 21.982 -32.766 1.00 26.57 130 ASN G C 1
ATOM 28414 O O . ASN G 1 130 ? 34.433 20.993 -32.327 1.00 25.75 130 ASN G O 1
ATOM 28425 N N . ALA G 1 131 ? 34.610 23.222 -32.538 1.00 26.76 131 ALA G N 1
ATOM 28426 C CA . ALA G 1 131 ? 33.500 23.490 -31.638 1.00 25.91 131 ALA G CA 1
ATOM 28427 C C . ALA G 1 131 ? 32.164 23.321 -32.346 1.00 25.54 131 ALA G C 1
ATOM 28428 O O . ALA G 1 131 ? 31.996 23.729 -33.499 1.00 26.04 131 ALA G O 1
ATOM 28435 N N . PHE G 1 132 ? 31.214 22.711 -31.645 1.00 24.70 132 PHE G N 1
ATOM 28436 C CA . PHE G 1 132 ? 29.835 22.654 -32.107 1.00 24.62 132 PHE G CA 1
ATOM 28437 C C . PHE G 1 132 ? 29.159 23.977 -31.769 1.00 24.68 132 PHE G C 1
ATOM 28438 O O . PHE G 1 132 ? 29.021 24.327 -30.591 1.00 24.20 132 PHE G O 1
ATOM 28455 N N . VAL G 1 133 ? 28.754 24.716 -32.794 1.00 24.20 133 VAL G N 1
ATOM 28456 C CA . VAL G 1 133 ? 28.240 26.068 -32.618 1.00 24.31 133 VAL G CA 1
ATOM 28457 C C . VAL G 1 133 ? 26.722 26.014 -32.539 1.00 24.39 133 VAL G C 1
ATOM 28458 O O . VAL G 1 133 ? 26.062 25.458 -33.425 1.00 24.54 133 VAL G O 1
ATOM 28471 N N . ILE G 1 134 ? 26.169 26.585 -31.472 1.00 24.11 134 ILE G N 1
ATOM 28472 C CA . ILE G 1 134 ? 24.729 26.748 -31.309 1.00 23.71 134 ILE G CA 1
ATOM 28473 C C . ILE G 1 134 ? 24.458 28.239 -31.189 1.00 23.72 134 ILE G C 1
ATOM 28474 O O . ILE G 1 134 ? 24.987 28.899 -30.288 1.00 24.08 134 ILE G O 1
ATOM 28490 N N . CYS G 1 135 ? 23.644 28.769 -32.093 1.00 23.67 135 CYS G N 1
ATOM 28491 C CA . CYS G 1 135 ? 23.344 30.192 -32.126 1.00 23.97 135 CYS G CA 1
ATOM 28492 C C . CYS G 1 135 ? 21.954 30.447 -31.559 1.00 23.36 135 CYS G C 1
ATOM 28493 O O . CYS G 1 135 ? 21.041 29.635 -31.735 1.00 23.38 135 CYS G O 1
ATOM 28501 N N . ILE G 1 136 ? 21.804 31.577 -30.868 1.00 23.95 136 ILE G N 1
ATOM 28502 C CA . ILE G 1 136 ? 20.529 31.959 -30.269 1.00 24.04 136 ILE G CA 1
ATOM 28503 C C . ILE G 1 136 ? 20.167 33.372 -30.709 1.00 24.53 136 ILE G C 1
ATOM 28504 O O . ILE G 1 136 ? 18.984 33.711 -30.827 1.00 24.80 136 ILE G O 1
ATOM 28520 N N . THR G 1 137 ? 21.181 34.204 -30.943 1.00 24.47 137 THR G N 1
ATOM 28521 C CA . THR G 1 137 ? 20.947 35.581 -31.355 1.00 25.20 137 THR G CA 1
ATOM 28522 C C . THR G 1 137 ? 19.989 35.630 -32.537 1.00 26.01 137 THR G C 1
ATOM 28523 O O . THR G 1 137 ? 20.045 34.791 -33.440 1.00 25.57 137 THR G O 1
ATOM 28534 N N . ASN G 1 138 ? 19.093 36.640 -32.523 1.00 26.22 138 ASN G N 1
ATOM 28535 C CA . ASN G 1 138 ? 18.084 36.763 -33.558 1.00 26.22 138 ASN G CA 1
ATOM 28536 C C . ASN G 1 138 ? 18.437 37.882 -34.532 1.00 26.22 138 ASN G C 1
ATOM 28537 O O . ASN G 1 138 ? 19.156 38.819 -34.173 1.00 26.22 138 ASN G O 1
ATOM 28548 N N . PRO G 1 139 ? 17.949 37.826 -35.786 1.00 26.38 139 PRO G N 1
ATOM 28549 C CA . PRO G 1 139 ? 17.122 36.751 -36.351 1.00 26.05 139 PRO G CA 1
ATOM 28550 C C . PRO G 1 139 ? 17.907 35.458 -36.574 1.00 25.48 139 PRO G C 1
ATOM 28551 O O . PRO G 1 139 ? 18.859 35.442 -37.355 1.00 25.64 139 PRO G O 1
ATOM 28562 N N . LEU G 1 140 ? 17.492 34.390 -35.891 1.00 25.31 140 LEU G N 1
ATOM 28563 C CA . LEU G 1 140 ? 18.235 33.135 -35.854 1.00 25.19 140 LEU G CA 1
ATOM 28564 C C . LEU G 1 140 ? 18.704 32.708 -37.238 1.00 25.48 140 LEU G C 1
ATOM 28565 O O . LEU G 1 140 ? 19.896 32.790 -37.548 1.00 25.71 140 LEU G O 1
ATOM 28581 N N . ASP G 1 141 ? 17.761 32.278 -38.081 1.00 25.93 141 ASP G N 1
ATOM 28582 C CA . ASP G 1 141 ? 18.100 31.679 -39.369 1.00 25.70 141 ASP G CA 1
ATOM 28583 C C . ASP G 1 141 ? 19.140 32.490 -40.134 1.00 25.71 141 ASP G C 1
ATOM 28584 O O . ASP G 1 141 ? 19.878 31.933 -40.954 1.00 25.92 141 ASP G O 1
ATOM 28593 N N . VAL G 1 142 ? 19.219 33.793 -39.884 1.00 25.01 142 VAL G N 1
ATOM 28594 C CA . VAL G 1 142 ? 20.221 34.633 -40.534 1.00 25.58 142 VAL G CA 1
ATOM 28595 C C . VAL G 1 142 ? 21.527 34.636 -39.752 1.00 25.74 142 VAL G C 1
ATOM 28596 O O . VAL G 1 142 ? 22.608 34.492 -40.327 1.00 26.13 142 VAL G O 1
ATOM 28609 N N . MET G 1 143 ? 21.447 34.795 -38.428 1.00 25.70 143 MET G N 1
ATOM 28610 C CA . MET G 1 143 ? 22.656 34.867 -37.614 1.00 25.38 143 MET G CA 1
ATOM 28611 C C . MET G 1 143 ? 23.442 33.564 -37.653 1.00 25.63 143 MET G C 1
ATOM 28612 O O . MET G 1 143 ? 24.674 33.584 -37.551 1.00 25.96 143 MET G O 1
ATOM 28626 N N . VAL G 1 144 ? 22.762 32.425 -37.803 1.00 26.01 144 VAL G N 1
ATOM 28627 C CA . VAL G 1 144 ? 23.482 31.161 -37.930 1.00 25.78 144 VAL G CA 1
ATOM 28628 C C . VAL G 1 144 ? 24.273 31.143 -39.230 1.00 26.38 144 VAL G C 1
ATOM 28629 O O . VAL G 1 144 ? 25.430 30.705 -39.266 1.00 26.58 144 VAL G O 1
ATOM 28642 N N . LYS G 1 145 ? 23.662 31.618 -40.318 1.00 25.98 145 LYS G N 1
ATOM 28643 C CA . LYS G 1 145 ? 24.345 31.647 -41.607 1.00 26.54 145 LYS G CA 1
ATOM 28644 C C . LYS G 1 145 ? 25.588 32.522 -41.547 1.00 26.72 145 LYS G C 1
ATOM 28645 O O . LYS G 1 145 ? 26.625 32.181 -42.128 1.00 26.78 145 LYS G O 1
ATOM 28664 N N . MET G 1 146 ? 25.506 33.657 -40.849 1.00 26.47 146 MET G N 1
ATOM 28665 C CA . MET G 1 146 ? 26.686 34.498 -40.675 1.00 26.87 146 MET G CA 1
ATOM 28666 C C . MET G 1 146 ? 27.758 33.765 -39.880 1.00 26.75 146 MET G C 1
ATOM 28667 O O . MET G 1 146 ? 28.947 33.840 -40.208 1.00 27.09 146 MET G O 1
ATOM 28681 N N . LEU G 1 147 ? 27.354 33.046 -38.831 1.00 25.99 147 LEU G N 1
ATOM 28682 C CA . LEU G 1 147 ? 28.310 32.248 -38.071 1.00 26.20 147 LEU G CA 1
ATOM 28683 C C . LEU G 1 147 ? 28.897 31.134 -38.928 1.00 26.31 147 LEU G C 1
ATOM 28684 O O . LEU G 1 147 ? 30.082 30.804 -38.805 1.00 26.34 147 LEU G O 1
ATOM 28700 N N . LEU G 1 148 ? 28.085 30.542 -39.805 1.00 25.79 148 LEU G N 1
ATOM 28701 C CA . LEU G 1 148 ? 28.598 29.504 -40.694 1.00 26.14 148 LEU G CA 1
ATOM 28702 C C . LEU G 1 148 ? 29.612 30.075 -41.677 1.00 26.55 148 LEU G C 1
ATOM 28703 O O . LEU G 1 148 ? 30.662 29.468 -41.918 1.00 26.42 148 LEU G O 1
ATOM 28719 N N . LYS G 1 149 ? 29.317 31.243 -42.252 1.00 26.29 149 LYS G N 1
ATOM 28720 C CA . LYS G 1 149 ? 30.245 31.861 -43.193 1.00 26.69 149 LYS G CA 1
ATOM 28721 C C . LYS G 1 149 ? 31.544 32.264 -42.506 1.00 27.03 149 LYS G C 1
ATOM 28722 O O . LYS G 1 149 ? 32.625 32.155 -43.096 1.00 27.65 149 LYS G O 1
ATOM 28741 N N . ALA G 1 150 ? 31.462 32.726 -41.257 1.00 26.66 150 ALA G N 1
ATOM 28742 C CA . ALA G 1 150 ? 32.649 33.219 -40.569 1.00 26.95 150 ALA G CA 1
ATOM 28743 C C . ALA G 1 150 ? 33.531 32.081 -40.070 1.00 26.62 150 ALA G C 1
ATOM 28744 O O . ALA G 1 150 ? 34.761 32.165 -40.158 1.00 27.01 150 ALA G O 1
ATOM 28751 N N . THR G 1 151 ? 32.928 31.012 -39.545 1.00 27.25 151 THR G N 1
ATOM 28752 C CA . THR G 1 151 ? 33.712 29.909 -39.000 1.00 27.11 151 THR G CA 1
ATOM 28753 C C . THR G 1 151 ? 34.262 29.000 -40.090 1.00 27.27 151 THR G C 1
ATOM 28754 O O . THR G 1 151 ? 35.317 28.384 -39.900 1.00 27.83 151 THR G O 1
ATOM 28765 N N . GLY G 1 152 ? 33.576 28.902 -41.227 1.00 26.81 152 GLY G N 1
ATOM 28766 C CA . GLY G 1 152 ? 33.989 27.982 -42.267 1.00 26.54 152 GLY G CA 1
ATOM 28767 C C . GLY G 1 152 ? 33.810 26.523 -41.923 1.00 26.23 152 GLY G C 1
ATOM 28768 O O . GLY G 1 152 ? 34.362 25.666 -42.618 1.00 25.84 152 GLY G O 1
ATOM 28772 N N . PHE G 1 153 ? 33.057 26.212 -40.869 1.00 26.89 153 PHE G N 1
ATOM 28773 C CA . PHE G 1 153 ? 32.856 24.837 -40.455 1.00 26.68 153 PHE G CA 1
ATOM 28774 C C . PHE G 1 153 ? 31.899 24.132 -41.410 1.00 26.82 153 PHE G C 1
ATOM 28775 O O . PHE G 1 153 ? 31.223 24.771 -42.219 1.00 26.43 153 PHE G O 1
ATOM 28792 N N . PRO G 1 154 ? 31.824 22.804 -41.341 1.00 27.34 154 PRO G N 1
ATOM 28793 C CA . PRO G 1 154 ? 30.802 22.086 -42.106 1.00 26.81 154 PRO G CA 1
ATOM 28794 C C . PRO G 1 154 ? 29.408 22.375 -41.572 1.00 26.96 154 PRO G C 1
ATOM 28795 O O . PRO G 1 154 ? 29.225 22.841 -40.445 1.00 26.44 154 PRO G O 1
ATOM 28806 N N . LYS G 1 155 ? 28.412 22.084 -42.411 1.00 27.58 155 LYS G N 1
ATOM 28807 C CA . LYS G 1 155 ? 27.021 22.286 -42.017 1.00 27.46 155 LYS G CA 1
ATOM 28808 C C . LYS G 1 155 ? 26.730 21.648 -40.667 1.00 27.07 155 LYS G C 1
ATOM 28809 O O . LYS G 1 155 ? 26.055 22.243 -39.819 1.00 26.89 155 LYS G O 1
ATOM 28828 N N . ASN G 1 156 ? 27.232 20.432 -40.451 1.00 27.00 156 ASN G N 1
ATOM 28829 C CA . ASN G 1 156 ? 26.873 19.645 -39.277 1.00 26.56 156 ASN G CA 1
ATOM 28830 C C . ASN G 1 156 ? 27.447 20.196 -37.981 1.00 26.05 156 ASN G C 1
ATOM 28831 O O . ASN G 1 156 ? 27.127 19.655 -36.918 1.00 25.67 156 ASN G O 1
ATOM 28842 N N . LYS G 1 157 ? 28.270 21.243 -38.027 1.00 26.84 157 LYS G N 1
ATOM 28843 C CA . LYS G 1 157 ? 28.887 21.793 -36.828 1.00 26.39 157 LYS G CA 1
ATOM 28844 C C . LYS G 1 157 ? 28.323 23.148 -36.423 1.00 25.95 157 LYS G C 1
ATOM 28845 O O . LYS G 1 157 ? 28.796 23.728 -35.439 1.00 25.89 157 LYS G O 1
ATOM 28864 N N . VAL G 1 158 ? 27.330 23.665 -37.141 1.00 25.30 158 VAL G N 1
ATOM 28865 C CA . VAL G 1 158 ? 26.719 24.950 -36.822 1.00 25.09 158 VAL G CA 1
ATOM 28866 C C . VAL G 1 158 ? 25.210 24.772 -36.886 1.00 24.78 158 VAL G C 1
ATOM 28867 O O . VAL G 1 158 ? 24.676 24.335 -37.912 1.00 25.14 158 VAL G O 1
ATOM 28880 N N . VAL G 1 159 ? 24.526 25.111 -35.794 1.00 24.71 159 VAL G N 1
ATOM 28881 C CA . VAL G 1 159 ? 23.086 24.931 -35.679 1.00 24.60 159 VAL G CA 1
ATOM 28882 C C . VAL G 1 159 ? 22.513 26.120 -34.920 1.00 24.35 159 VAL G C 1
ATOM 28883 O O . VAL G 1 159 ? 23.204 26.789 -34.149 1.00 24.28 159 VAL G O 1
ATOM 28896 N N . GLY G 1 160 ? 21.230 26.382 -35.153 1.00 24.04 160 GLY G N 1
ATOM 28897 C CA . GLY G 1 160 ? 20.510 27.443 -34.472 1.00 23.82 160 GLY G CA 1
ATOM 28898 C C . GLY G 1 160 ? 19.432 26.866 -33.569 1.00 23.67 160 GLY G C 1
ATOM 28899 O O . GLY G 1 160 ? 18.657 26.004 -33.985 1.00 23.29 160 GLY G O 1
ATOM 28903 N N . MET G 1 161 ? 19.402 27.354 -32.334 1.00 23.90 161 MET G N 1
ATOM 28904 C CA . MET G 1 161 ? 18.381 26.948 -31.378 1.00 23.16 161 MET G CA 1
ATOM 28905 C C . MET G 1 161 ? 17.094 27.717 -31.645 1.00 23.28 161 MET G C 1
ATOM 28906 O O . MET G 1 161 ? 17.060 28.942 -31.527 1.00 23.63 161 MET G O 1
ATOM 28920 N N . GLY G 1 163 ? 13.609 26.832 -32.091 1.00 23.19 163 GLY G N 1
ATOM 28921 C CA . GLY G 1 163 ? 13.392 25.481 -32.579 1.00 23.94 163 GLY G CA 1
ATOM 28922 C C . GLY G 1 163 ? 12.871 24.559 -31.494 1.00 24.12 163 GLY G C 1
ATOM 28923 O O . GLY G 1 163 ? 11.680 24.250 -31.446 1.00 23.68 163 GLY G O 1
ATOM 28927 N N . LEU G 1 164 ? 13.777 24.105 -30.624 1.00 24.83 164 LEU G N 1
ATOM 28928 C CA . LEU G 1 164 ? 13.355 23.371 -29.436 1.00 23.96 164 LEU G CA 1
ATOM 28929 C C . LEU G 1 164 ? 12.533 24.256 -28.510 1.00 23.84 164 LEU G C 1
ATOM 28930 O O . LEU G 1 164 ? 11.707 23.754 -27.739 1.00 23.72 164 LEU G O 1
ATOM 28946 N N . LEU G 1 165 ? 12.743 25.573 -28.575 1.00 23.91 165 LEU G N 1
ATOM 28947 C CA . LEU G 1 165 ? 11.953 26.500 -27.774 1.00 24.03 165 LEU G CA 1
ATOM 28948 C C . LEU G 1 165 ? 10.533 26.613 -28.314 1.00 24.09 165 LEU G C 1
ATOM 28949 O O . LEU G 1 165 ? 9.559 26.496 -27.562 1.00 23.89 165 LEU G O 1
ATOM 28965 N N . ASP G 1 166 ? 10.397 26.836 -29.622 1.00 23.92 166 ASP G N 1
ATOM 28966 C CA . ASP G 1 166 ? 9.073 27.015 -30.210 1.00 24.32 166 ASP G CA 1
ATOM 28967 C C . ASP G 1 166 ? 8.241 25.741 -30.109 1.00 24.10 166 ASP G C 1
ATOM 28968 O O . ASP G 1 166 ? 7.045 25.798 -29.802 1.00 24.13 166 ASP G O 1
ATOM 28977 N N . SER G 1 167 ? 8.854 24.583 -30.364 1.00 24.31 167 SER G N 1
ATOM 28978 C CA . SER G 1 167 ? 8.120 23.326 -30.269 1.00 24.03 167 SER G CA 1
ATOM 28979 C C . SER G 1 167 ? 7.684 23.050 -28.835 1.00 24.27 167 SER G C 1
ATOM 28980 O O . SER G 1 167 ? 6.552 22.612 -28.599 1.00 24.27 167 SER G O 1
ATOM 28988 N N . SER G 1 168 ? 8.566 23.300 -27.866 1.00 24.32 168 SER G N 1
ATOM 28989 C CA . SER G 1 168 ? 8.229 23.034 -26.471 1.00 24.03 168 SER G CA 1
ATOM 28990 C C . SER G 1 168 ? 7.126 23.963 -25.982 1.00 23.59 168 SER G C 1
ATOM 28991 O O . SER G 1 168 ? 6.219 23.532 -25.260 1.00 23.04 168 SER G O 1
ATOM 28999 N N . ARG G 1 169 ? 7.191 25.244 -26.355 1.00 24.22 169 ARG G N 1
ATOM 29000 C CA . ARG G 1 169 ? 6.109 26.167 -26.029 1.00 24.55 169 ARG G CA 1
ATOM 29001 C C . ARG G 1 169 ? 4.770 25.625 -26.509 1.00 24.44 169 ARG G C 1
ATOM 29002 O O . ARG G 1 169 ? 3.772 25.668 -25.780 1.00 24.18 169 ARG G O 1
ATOM 29023 N N . MET G 1 170 ? 4.734 25.108 -27.739 1.00 24.14 170 MET G N 1
ATOM 29024 C CA . MET G 1 170 ? 3.501 24.551 -28.281 1.00 24.42 170 MET G CA 1
ATOM 29025 C C . MET G 1 170 ? 3.029 23.356 -27.463 1.00 23.81 170 MET G C 1
ATOM 29026 O O . MET G 1 170 ? 1.828 23.201 -27.214 1.00 23.64 170 MET G O 1
ATOM 29040 N N . CYS G 1 171 ? 3.960 22.501 -27.030 1.00 24.00 171 CYS G N 1
ATOM 29041 C CA . CYS G 1 171 ? 3.577 21.310 -26.280 1.00 23.77 171 CYS G CA 1
ATOM 29042 C C . CYS G 1 171 ? 3.151 21.650 -24.857 1.00 23.27 171 CYS G C 1
ATOM 29043 O O . CYS G 1 171 ? 2.332 20.934 -24.272 1.00 23.17 171 CYS G O 1
ATOM 29051 N N . HIS G 1 172 ? 3.692 22.727 -24.284 1.00 23.10 172 HIS G N 1
ATOM 29052 C CA . HIS G 1 172 ? 3.263 23.144 -22.953 1.00 23.37 172 HIS G CA 1
ATOM 29053 C C . HIS G 1 172 ? 1.798 23.555 -22.958 1.00 23.82 172 HIS G C 1
ATOM 29054 O O . HIS G 1 172 ? 1.013 23.116 -22.109 1.00 23.75 172 HIS G O 1
ATOM 29068 N N . TYR G 1 173 ? 1.411 24.403 -23.913 1.00 24.27 173 TYR G N 1
ATOM 29069 C CA . TYR G 1 173 ? 0.036 24.889 -23.969 1.00 24.42 173 TYR G CA 1
ATOM 29070 C C . TYR G 1 173 ? -0.951 23.734 -24.098 1.00 24.49 173 TYR G C 1
ATOM 29071 O O . TYR G 1 173 ? -1.946 23.667 -23.366 1.00 24.99 173 TYR G O 1
ATOM 29089 N N . ILE G 1 174 ? -0.690 22.811 -25.025 1.00 24.72 174 ILE G N 1
ATOM 29090 C CA . ILE G 1 174 ? -1.543 21.632 -25.157 1.00 24.66 174 ILE G CA 1
ATOM 29091 C C . ILE G 1 174 ? -1.536 20.828 -23.861 1.00 24.66 174 ILE G C 1
ATOM 29092 O O . ILE G 1 174 ? -2.590 20.462 -23.328 1.00 24.91 174 ILE G O 1
ATOM 29108 N N . ALA G 1 175 ? -0.342 20.544 -23.333 1.00 25.04 175 ALA G N 1
ATOM 29109 C CA . ALA G 1 175 ? -0.246 19.796 -22.084 1.00 24.99 175 ALA G CA 1
ATOM 29110 C C . ALA G 1 175 ? -0.942 20.522 -20.940 1.00 25.32 175 ALA G C 1
ATOM 29111 O O . ALA G 1 175 ? -1.426 19.879 -20.001 1.00 24.90 175 ALA G O 1
ATOM 29118 N N . ASP G 1 176 ? -1.009 21.855 -21.000 1.00 25.75 176 ASP G N 1
ATOM 29119 C CA . ASP G 1 176 ? -1.648 22.616 -19.931 1.00 25.91 176 ASP G CA 1
ATOM 29120 C C . ASP G 1 176 ? -3.160 22.417 -19.937 1.00 26.11 176 ASP G C 1
ATOM 29121 O O . ASP G 1 176 ? -3.774 22.261 -18.875 1.00 26.23 176 ASP G O 1
ATOM 29130 N N . LYS G 1 177 ? -3.779 22.417 -21.121 1.00 26.43 177 LYS G N 1
ATOM 29131 C CA . LYS G 1 177 ? -5.225 22.227 -21.199 1.00 27.36 177 LYS G CA 1
ATOM 29132 C C . LYS G 1 177 ? -5.606 20.775 -20.934 1.00 26.67 177 LYS G C 1
ATOM 29133 O O . LYS G 1 177 ? -6.632 20.504 -20.301 1.00 27.43 177 LYS G O 1
ATOM 29153 N N . LEU G 1 178 ? -4.800 19.829 -21.418 1.00 26.05 178 LEU G N 1
ATOM 29154 C CA . LEU G 1 178 ? -5.053 18.415 -21.171 1.00 25.73 178 LEU G CA 1
ATOM 29155 C C . LEU G 1 178 ? -4.696 17.986 -19.755 1.00 25.36 178 LEU G C 1
ATOM 29156 O O . LEU G 1 178 ? -5.092 16.891 -19.342 1.00 25.39 178 LEU G O 1
ATOM 29172 N N . ASN G 1 179 ? -3.970 18.812 -19.004 1.00 25.84 179 ASN G N 1
ATOM 29173 C CA . ASN G 1 179 ? -3.496 18.448 -17.671 1.00 25.40 179 ASN G CA 1
ATOM 29174 C C . ASN G 1 179 ? -2.740 17.122 -17.728 1.00 24.68 179 ASN G C 1
ATOM 29175 O O . ASN G 1 179 ? -3.142 16.109 -17.154 1.00 24.67 179 ASN G O 1
ATOM 29186 N N . VAL G 1 180 ? -1.622 17.157 -18.446 1.00 24.34 180 VAL G N 1
ATOM 29187 C CA . VAL G 1 180 ? -0.817 15.976 -18.724 1.00 23.25 180 VAL G CA 1
ATOM 29188 C C . VAL G 1 180 ? 0.652 16.356 -18.619 1.00 22.85 180 VAL G C 1
ATOM 29189 O O . VAL G 1 180 ? 1.043 17.473 -18.975 1.00 22.79 180 VAL G O 1
ATOM 29202 N N . ASN G 1 181 ? 1.460 15.429 -18.125 1.00 23.10 181 ASN G N 1
ATOM 29203 C CA . ASN G 1 181 ? 2.896 15.643 -18.042 1.00 22.66 181 ASN G CA 1
ATOM 29204 C C . ASN G 1 181 ? 3.437 16.006 -19.424 1.00 22.70 181 ASN G C 1
ATOM 29205 O O . ASN G 1 181 ? 3.264 15.222 -20.370 1.00 22.90 181 ASN G O 1
ATOM 29216 N N . PRO G 1 182 ? 4.087 17.160 -19.593 1.00 21.88 182 PRO G N 1
ATOM 29217 C CA . PRO G 1 182 ? 4.569 17.531 -20.934 1.00 22.45 182 PRO G CA 1
ATOM 29218 C C . PRO G 1 182 ? 5.573 16.555 -21.525 1.00 22.70 182 PRO G C 1
ATOM 29219 O O . PRO G 1 182 ? 5.775 16.573 -22.746 1.00 23.06 182 PRO G O 1
ATOM 29230 N N . ARG G 1 183 ? 6.208 15.705 -20.712 1.00 22.40 183 ARG G N 1
ATOM 29231 C CA . ARG G 1 183 ? 7.169 14.750 -21.256 1.00 22.74 183 ARG G CA 1
ATOM 29232 C C . ARG G 1 183 ? 6.567 13.922 -22.384 1.00 22.62 183 ARG G C 1
ATOM 29233 O O . ARG G 1 183 ? 7.275 13.552 -23.327 1.00 22.82 183 ARG G O 1
ATOM 29254 N N . TYR G 1 184 ? 5.273 13.622 -22.308 1.00 22.57 184 TYR G N 1
ATOM 29255 C CA . TYR G 1 184 ? 4.624 12.727 -23.254 1.00 23.38 184 TYR G CA 1
ATOM 29256 C C . TYR G 1 184 ? 3.918 13.466 -24.384 1.00 23.67 184 TYR G C 1
ATOM 29257 O O . TYR G 1 184 ? 3.244 12.828 -25.198 1.00 24.05 184 TYR G O 1
ATOM 29275 N N . VAL G 1 185 ? 4.061 14.785 -24.457 1.00 23.00 185 VAL G N 1
ATOM 29276 C CA . VAL G 1 185 ? 3.492 15.585 -25.535 1.00 23.62 185 VAL G CA 1
ATOM 29277 C C . VAL G 1 185 ? 4.640 15.975 -26.456 1.00 23.83 185 VAL G C 1
ATOM 29278 O O . VAL G 1 185 ? 5.515 16.764 -26.075 1.00 23.56 185 VAL G O 1
ATOM 29291 N N . HIS G 1 186 ? 4.646 15.420 -27.664 1.00 23.55 186 HIS G N 1
ATOM 29292 C CA . HIS G 1 186 ? 5.667 15.704 -28.660 1.00 23.40 186 HIS G CA 1
ATOM 29293 C C . HIS G 1 186 ? 5.049 16.443 -29.838 1.00 23.93 186 HIS G C 1
ATOM 29294 O O . HIS G 1 186 ? 3.917 16.157 -30.240 1.00 24.09 186 HIS G O 1
ATOM 29309 N N . GLY G 1 187 ? 5.800 17.390 -30.386 1.00 23.53 187 GLY G N 1
ATOM 29310 C CA . GLY G 1 187 ? 5.331 18.165 -31.516 1.00 23.96 187 GLY G CA 1
ATOM 29311 C C . GLY G 1 187 ? 6.456 18.990 -32.093 1.00 23.96 187 GLY G C 1
ATOM 29312 O O . GLY G 1 187 ? 7.500 19.183 -31.460 1.00 23.83 187 GLY G O 1
ATOM 29316 N N . SER G 1 188 ? 6.229 19.476 -33.309 1.00 24.02 188 SER G N 1
ATOM 29317 C CA . SER G 1 188 ? 7.215 20.263 -34.034 1.00 24.55 188 SER G CA 1
ATOM 29318 C C . SER G 1 188 ? 6.642 21.628 -34.381 1.00 24.74 188 SER G C 1
ATOM 29319 O O . SER G 1 188 ? 5.484 21.740 -34.795 1.00 25.26 188 SER G O 1
ATOM 29327 N N . CYS G 1 189 ? 7.457 22.663 -34.198 1.00 24.42 189 CYS G N 1
ATOM 29328 C CA . CYS G 1 189 ? 7.184 23.989 -34.733 1.00 25.20 189 CYS G CA 1
ATOM 29329 C C . CYS G 1 189 ? 8.267 24.299 -35.754 1.00 25.42 189 CYS G C 1
ATOM 29330 O O . CYS G 1 189 ? 9.445 24.415 -35.399 1.00 25.25 189 CYS G O 1
ATOM 29338 N N . ILE G 1 190 ? 7.864 24.435 -37.015 1.00 26.47 190 ILE G N 1
ATOM 29339 C CA . ILE G 1 190 ? 8.783 24.423 -38.142 1.00 26.38 190 ILE G CA 1
ATOM 29340 C C . ILE G 1 190 ? 8.769 25.788 -38.819 1.00 26.63 190 ILE G C 1
ATOM 29341 O O . ILE G 1 190 ? 7.813 26.559 -38.711 1.00 26.78 190 ILE G O 1
ATOM 29357 N N . GLY G 1 191 ? 9.870 26.088 -39.513 1.00 26.17 191 GLY G N 1
ATOM 29358 C CA . GLY G 1 191 ? 10.033 27.341 -40.222 1.00 26.34 191 GLY G CA 1
ATOM 29359 C C . GLY G 1 191 ? 11.178 28.152 -39.640 1.00 26.41 191 GLY G C 1
ATOM 29360 O O . GLY G 1 191 ? 12.239 27.605 -39.307 1.00 26.25 191 GLY G O 1
ATOM 29364 N N . GLY G 1 192 ? 10.958 29.455 -39.516 1.00 26.55 192 GLY G N 1
ATOM 29365 C CA . GLY G 1 192 ? 11.960 30.338 -38.959 1.00 26.67 192 GLY G CA 1
ATOM 29366 C C . GLY G 1 192 ? 11.604 30.789 -37.560 1.00 26.93 192 GLY G C 1
ATOM 29367 O O . GLY G 1 192 ? 10.429 30.786 -37.180 1.00 27.04 192 GLY G O 1
ATOM 29371 N N . HIS G 1 193 ? 12.610 31.177 -36.778 1.00 26.69 193 HIS G N 1
ATOM 29372 C CA . HIS G 1 193 ? 12.389 31.646 -35.411 1.00 26.88 193 HIS G CA 1
ATOM 29373 C C . HIS G 1 193 ? 11.837 33.074 -35.431 1.00 27.17 193 HIS G C 1
ATOM 29374 O O . HIS G 1 193 ? 12.423 34.016 -34.898 1.00 27.61 193 HIS G O 1
ATOM 29388 N N . GLY G 1 194 ? 10.679 33.216 -36.068 1.00 26.93 194 GLY G N 1
ATOM 29389 C CA . GLY G 1 194 ? 10.031 34.500 -36.196 1.00 26.77 194 GLY G CA 1
ATOM 29390 C C . GLY G 1 194 ? 8.545 34.337 -36.426 1.00 27.11 194 GLY G C 1
ATOM 29391 O O . GLY G 1 194 ? 7.981 33.258 -36.234 1.00 26.87 194 GLY G O 1
ATOM 29395 N N . ASP G 1 195 ? 7.912 35.435 -36.849 1.00 27.48 195 ASP G N 1
ATOM 29396 C CA . ASP G 1 195 ? 6.472 35.424 -37.088 1.00 27.64 195 ASP G CA 1
ATOM 29397 C C . ASP G 1 195 ? 6.072 34.443 -38.181 1.00 27.11 195 ASP G C 1
ATOM 29398 O O . ASP G 1 195 ? 4.897 34.065 -38.257 1.00 26.82 195 ASP G O 1
ATOM 29407 N N . SER G 1 196 ? 7.011 34.025 -39.027 1.00 27.70 196 SER G N 1
ATOM 29408 C CA . SER G 1 196 ? 6.745 33.008 -40.037 1.00 27.30 196 SER G CA 1
ATOM 29409 C C . SER G 1 196 ? 6.707 31.598 -39.455 1.00 26.87 196 SER G C 1
ATOM 29410 O O . SER G 1 196 ? 6.698 30.628 -40.221 1.00 26.34 196 SER G O 1
ATOM 29418 N N . MET G 1 197 ? 6.695 31.472 -38.128 1.00 27.67 197 MET G N 1
ATOM 29419 C CA . MET G 1 197 ? 6.599 30.174 -37.475 1.00 27.07 197 MET G CA 1
ATOM 29420 C C . MET G 1 197 ? 5.469 29.346 -38.072 1.00 27.11 197 MET G C 1
ATOM 29421 O O . MET G 1 197 ? 4.495 29.879 -38.613 1.00 27.62 197 MET G O 1
ATOM 29435 N N . ILE G 1 198 ? 5.599 28.028 -37.954 1.00 26.86 198 ILE G N 1
ATOM 29436 C CA . ILE G 1 198 ? 4.566 27.099 -38.406 1.00 26.80 198 ILE G CA 1
ATOM 29437 C C . ILE G 1 198 ? 4.326 26.073 -37.304 1.00 26.52 198 ILE G C 1
ATOM 29438 O O . ILE G 1 198 ? 4.844 24.950 -37.383 1.00 26.16 198 ILE G O 1
ATOM 29454 N N . PRO G 1 199 ? 3.565 26.413 -36.257 1.00 26.46 199 PRO G N 1
ATOM 29455 C CA . PRO G 1 199 ? 3.249 25.416 -35.223 1.00 26.25 199 PRO G CA 1
ATOM 29456 C C . PRO G 1 199 ? 2.302 24.340 -35.731 1.00 25.81 199 PRO G C 1
ATOM 29457 O O . PRO G 1 199 ? 1.138 24.621 -36.032 1.00 25.75 199 PRO G O 1
ATOM 29468 N N . LEU G 1 200 ? 2.787 23.102 -35.824 1.00 25.43 200 LEU G N 1
ATOM 29469 C CA . LEU G 1 200 ? 1.985 21.989 -36.334 1.00 25.56 200 LEU G CA 1
ATOM 29470 C C . LEU G 1 200 ? 1.238 21.326 -35.176 1.00 25.37 200 LEU G C 1
ATOM 29471 O O . LEU G 1 200 ? 1.494 20.187 -34.782 1.00 25.33 200 LEU G O 1
ATOM 29487 N N . VAL G 1 201 ? 0.283 22.080 -34.628 1.00 25.88 201 VAL G N 1
ATOM 29488 C CA . VAL G 1 201 ? -0.494 21.588 -33.494 1.00 25.79 201 VAL G CA 1
ATOM 29489 C C . VAL G 1 201 ? -1.346 20.389 -33.890 1.00 25.57 201 VAL G C 1
ATOM 29490 O O . VAL G 1 201 ? -1.645 19.531 -33.051 1.00 25.49 201 VAL G O 1
ATOM 29503 N N . ASN G 1 202 ? -1.756 20.305 -35.155 1.00 25.23 202 ASN G N 1
ATOM 29504 C CA . ASN G 1 202 ? -2.590 19.203 -35.617 1.00 25.57 202 ASN G CA 1
ATOM 29505 C C . ASN G 1 202 ? -1.812 17.907 -35.799 1.00 25.78 202 ASN G C 1
ATOM 29506 O O . ASN G 1 202 ? -2.424 16.874 -36.091 1.00 26.32 202 ASN G O 1
ATOM 29517 N N . HIS G 1 203 ? -0.490 17.933 -35.632 1.00 25.62 203 HIS G N 1
ATOM 29518 C CA . HIS G 1 203 ? 0.341 16.739 -35.709 1.00 25.69 203 HIS G CA 1
ATOM 29519 C C . HIS G 1 203 ? 0.915 16.345 -34.353 1.00 24.59 203 HIS G C 1
ATOM 29520 O O . HIS G 1 203 ? 1.725 15.416 -34.278 1.00 24.20 203 HIS G O 1
ATOM 29534 N N . VAL G 1 204 ? 0.513 17.031 -33.281 1.00 24.69 204 VAL G N 1
ATOM 29535 C CA . VAL G 1 204 ? 1.016 16.708 -31.956 1.00 24.33 204 VAL G CA 1
ATOM 29536 C C . VAL G 1 204 ? 0.577 15.301 -31.561 1.00 24.23 204 VAL G C 1
ATOM 29537 O O . VAL G 1 204 ? -0.451 14.788 -32.021 1.00 24.71 204 VAL G O 1
ATOM 29550 N N . THR G 1 205 ? 1.374 14.668 -30.703 1.00 23.90 205 THR G N 1
ATOM 29551 C CA . THR G 1 205 ? 1.086 13.335 -30.201 1.00 23.80 205 THR G CA 1
ATOM 29552 C C . THR G 1 205 ? 1.245 13.320 -28.688 1.00 23.56 205 THR G C 1
ATOM 29553 O O . THR G 1 205 ? 2.100 14.013 -28.130 1.00 22.91 205 THR G O 1
ATOM 29564 N N . VAL G 1 206 ? 0.406 12.527 -28.029 1.00 24.47 206 VAL G N 1
ATOM 29565 C CA . VAL G 1 206 ? 0.430 12.372 -26.577 1.00 24.16 206 VAL G CA 1
ATOM 29566 C C . VAL G 1 206 ? 0.799 10.919 -26.304 1.00 24.42 206 VAL G C 1
ATOM 29567 O O . VAL G 1 206 ? -0.041 10.019 -26.435 1.00 24.43 206 VAL G O 1
ATOM 29580 N N . ASN G 1 207 ? 2.054 10.683 -25.919 1.00 23.91 207 ASN G N 1
ATOM 29581 C CA . ASN G 1 207 ? 2.592 9.328 -25.791 1.00 23.97 207 ASN G CA 1
ATOM 29582 C C . ASN G 1 207 ? 2.234 8.489 -27.015 1.00 24.07 207 ASN G C 1
ATOM 29583 O O . ASN G 1 207 ? 1.808 7.337 -26.906 1.00 24.10 207 ASN G O 1
ATOM 29594 N N . GLY G 1 208 ? 2.397 9.087 -28.198 1.00 23.95 208 GLY G N 1
ATOM 29595 C CA . GLY G 1 208 ? 2.095 8.428 -29.450 1.00 23.66 208 GLY G CA 1
ATOM 29596 C C . GLY G 1 208 ? 0.656 8.545 -29.901 1.00 24.05 208 GLY G C 1
ATOM 29597 O O . GLY G 1 208 ? 0.344 8.149 -31.033 1.00 24.53 208 GLY G O 1
ATOM 29601 N N . ILE G 1 209 ? -0.227 9.079 -29.064 1.00 23.98 209 ILE G N 1
ATOM 29602 C CA . ILE G 1 209 ? -1.648 9.180 -29.390 1.00 24.41 209 ILE G CA 1
ATOM 29603 C C . ILE G 1 209 ? -1.880 10.471 -30.169 1.00 24.42 209 ILE G C 1
ATOM 29604 O O . ILE G 1 209 ? -1.457 11.543 -29.714 1.00 24.39 209 ILE G O 1
ATOM 29620 N N . PRO G 1 210 ? -2.537 10.433 -31.331 1.00 24.50 210 PRO G N 1
ATOM 29621 C CA . PRO G 1 210 ? -2.804 11.683 -32.056 1.00 24.95 210 PRO G CA 1
ATOM 29622 C C . PRO G 1 210 ? -3.685 12.621 -31.245 1.00 25.26 210 PRO G C 1
ATOM 29623 O O . PRO G 1 210 ? -4.611 12.193 -30.553 1.00 25.31 210 PRO G O 1
ATOM 29634 N N . ILE G 1 211 ? -3.390 13.919 -31.345 1.00 25.91 211 ILE G N 1
ATOM 29635 C CA . ILE G 1 211 ? -4.165 14.922 -30.627 1.00 26.04 211 ILE G CA 1
ATOM 29636 C C . ILE G 1 211 ? -5.628 14.906 -31.051 1.00 27.17 211 ILE G C 1
ATOM 29637 O O . ILE G 1 211 ? -6.491 15.388 -30.309 1.00 27.46 211 ILE G O 1
ATOM 29653 N N . GLN G 1 212 ? -5.933 14.358 -32.230 1.00 27.13 212 GLN G N 1
ATOM 29654 C CA . GLN G 1 212 ? -7.318 14.322 -32.689 1.00 28.23 212 GLN G CA 1
ATOM 29655 C C . GLN G 1 212 ? -8.203 13.509 -31.754 1.00 28.14 212 GLN G C 1
ATOM 29656 O O . GLN G 1 212 ? -9.381 13.839 -31.575 1.00 28.35 212 GLN G O 1
ATOM 29670 N N . LEU G 1 213 ? -7.666 12.444 -31.153 1.00 28.56 213 LEU G N 1
ATOM 29671 C CA . LEU G 1 213 ? -8.456 11.663 -30.207 1.00 28.64 213 LEU G CA 1
ATOM 29672 C C . LEU G 1 213 ? -8.919 12.527 -29.041 1.00 28.32 213 LEU G C 1
ATOM 29673 O O . LEU G 1 213 ? -10.062 12.411 -28.585 1.00 28.51 213 LEU G O 1
ATOM 29689 N N . PHE G 1 214 ? -8.041 13.404 -28.548 1.00 28.33 214 PHE G N 1
ATOM 29690 C CA . PHE G 1 214 ? -8.404 14.296 -27.455 1.00 28.22 214 PHE G CA 1
ATOM 29691 C C . PHE G 1 214 ? -9.394 15.365 -27.895 1.00 28.71 214 PHE G C 1
ATOM 29692 O O . PHE G 1 214 ? -10.019 16.002 -27.041 1.00 28.62 214 PHE G O 1
ATOM 29709 N N . VAL G 1 215 ? -9.546 15.577 -29.202 1.00 28.85 215 VAL G N 1
ATOM 29710 C CA . VAL G 1 215 ? -10.609 16.442 -29.699 1.00 29.15 215 VAL G CA 1
ATOM 29711 C C . VAL G 1 215 ? -11.916 15.667 -29.794 1.00 29.67 215 VAL G C 1
ATOM 29712 O O . VAL G 1 215 ? -12.972 16.144 -29.363 1.00 29.96 215 VAL G O 1
ATOM 29725 N N . GLU G 1 216 ? -11.861 14.455 -30.354 1.00 29.27 216 GLU G N 1
ATOM 29726 C CA . GLU G 1 216 ? -13.056 13.627 -30.460 1.00 29.57 216 GLU G CA 1
ATOM 29727 C C . GLU G 1 216 ? -13.571 13.210 -29.089 1.00 29.65 216 GLU G C 1
ATOM 29728 O O . GLU G 1 216 ? -14.766 12.933 -28.937 1.00 29.47 216 GLU G O 1
ATOM 29740 N N . ARG G 1 217 ? -12.696 13.156 -28.087 1.00 30.33 217 ARG G N 1
ATOM 29741 C CA . ARG G 1 217 ? -13.092 12.782 -26.736 1.00 30.62 217 ARG G CA 1
ATOM 29742 C C . ARG G 1 217 ? -13.447 13.983 -25.868 1.00 29.80 217 ARG G C 1
ATOM 29743 O O . ARG G 1 217 ? -13.782 13.800 -24.693 1.00 29.82 217 ARG G O 1
ATOM 29764 N N . GLY G 1 218 ? -13.383 15.197 -26.411 1.00 29.56 218 GLY G N 1
ATOM 29765 C CA . GLY G 1 218 ? -13.848 16.375 -25.712 1.00 29.61 218 GLY G CA 1
ATOM 29766 C C . GLY G 1 218 ? -12.849 17.024 -24.779 1.00 29.41 218 GLY G C 1
ATOM 29767 O O . GLY G 1 218 ? -13.200 18.010 -24.117 1.00 29.35 218 GLY G O 1
ATOM 29771 N N . ASP G 1 219 ? -11.620 16.513 -24.700 1.00 30.10 219 ASP G N 1
ATOM 29772 C CA . ASP G 1 219 ? -10.613 17.113 -23.831 1.00 29.59 219 ASP G CA 1
ATOM 29773 C C . ASP G 1 219 ? -10.112 18.454 -24.350 1.00 29.14 219 ASP G C 1
ATOM 29774 O O . ASP G 1 219 ? -9.464 19.189 -23.597 1.00 28.98 219 ASP G O 1
ATOM 29783 N N . ILE G 1 220 ? -10.397 18.791 -25.608 1.00 28.47 220 ILE G N 1
ATOM 29784 C CA . ILE G 1 220 ? -9.973 20.060 -26.186 1.00 28.05 220 ILE G CA 1
ATOM 29785 C C . ILE G 1 220 ? -10.702 20.225 -27.509 1.00 28.53 220 ILE G C 1
ATOM 29786 O O . ILE G 1 220 ? -11.185 19.247 -28.088 1.00 29.15 220 ILE G O 1
ATOM 29802 N N . THR G 1 221 ? -10.797 21.462 -27.983 1.00 28.13 221 THR G N 1
ATOM 29803 C CA . THR G 1 221 ? -11.476 21.761 -29.234 1.00 28.44 221 THR G CA 1
ATOM 29804 C C . THR G 1 221 ? -10.472 22.219 -30.283 1.00 28.49 221 THR G C 1
ATOM 29805 O O . THR G 1 221 ? -9.380 22.700 -29.966 1.00 28.05 221 THR G O 1
ATOM 29816 N N . GLN G 1 222 ? -10.858 22.056 -31.550 1.00 28.14 222 GLN G N 1
ATOM 29817 C CA . GLN G 1 222 ? -10.018 22.535 -32.642 1.00 28.38 222 GLN G CA 1
ATOM 29818 C C . GLN G 1 222 ? -9.779 24.035 -32.536 1.00 28.53 222 GLN G C 1
ATOM 29819 O O . GLN G 1 222 ? -8.728 24.528 -32.960 1.00 28.37 222 GLN G O 1
ATOM 29833 N N . ALA G 1 223 ? -10.739 24.774 -31.974 1.00 28.58 223 ALA G N 1
ATOM 29834 C CA . ALA G 1 223 ? -10.565 26.212 -31.808 1.00 28.50 223 ALA G CA 1
ATOM 29835 C C . ALA G 1 223 ? -9.419 26.521 -30.853 1.00 28.41 223 ALA G C 1
ATOM 29836 O O . ALA G 1 223 ? -8.682 27.495 -31.049 1.00 28.33 223 ALA G O 1
ATOM 29843 N N . GLU G 1 224 ? -9.249 25.701 -29.813 1.00 28.57 224 GLU G N 1
ATOM 29844 C CA . GLU G 1 224 ? -8.167 25.927 -28.862 1.00 28.53 224 GLU G CA 1
ATOM 29845 C C . GLU G 1 224 ? -6.822 25.463 -29.409 1.00 27.99 224 GLU G C 1
ATOM 29846 O O . GLU G 1 224 ? -5.786 26.030 -29.045 1.00 27.88 224 GLU G O 1
ATOM 29858 N N . LEU G 1 225 ? -6.811 24.452 -30.281 1.00 27.57 225 LEU G N 1
ATOM 29859 C CA . LEU G 1 225 ? -5.566 24.059 -30.936 1.00 27.39 225 LEU G CA 1
ATOM 29860 C C . LEU G 1 225 ? -5.101 25.138 -31.905 1.00 27.78 225 LEU G C 1
ATOM 29861 O O . LEU G 1 225 ? -3.926 25.525 -31.904 1.00 27.73 225 LEU G O 1
ATOM 29877 N N . ASP G 1 226 ? -6.011 25.634 -32.746 1.00 27.88 226 ASP G N 1
ATOM 29878 C CA . ASP G 1 226 ? -5.673 26.745 -33.628 1.00 28.16 226 ASP G CA 1
ATOM 29879 C C . ASP G 1 226 ? -5.271 27.978 -32.831 1.00 28.13 226 ASP G C 1
ATOM 29880 O O . ASP G 1 226 ? -4.403 28.744 -33.265 1.00 28.24 226 ASP G O 1
ATOM 29889 N N . LYS G 1 227 ? -5.889 28.184 -31.666 1.00 28.56 227 LYS G N 1
ATOM 29890 C CA . LYS G 1 227 ? -5.542 29.318 -30.818 1.00 28.43 227 LYS G CA 1
ATOM 29891 C C . LYS G 1 227 ? -4.230 29.088 -30.076 1.00 27.82 227 LYS G C 1
ATOM 29892 O O . LYS G 1 227 ? -3.528 30.053 -29.756 1.00 27.97 227 LYS G O 1
ATOM 29911 N N . ILE G 1 228 ? -3.882 27.829 -29.800 1.00 27.41 228 ILE G N 1
ATOM 29912 C CA . ILE G 1 228 ? -2.573 27.526 -29.227 1.00 27.26 228 ILE G CA 1
ATOM 29913 C C . ILE G 1 228 ? -1.469 27.842 -30.230 1.00 27.46 228 ILE G C 1
ATOM 29914 O O . ILE G 1 228 ? -0.407 28.361 -29.862 1.00 27.02 228 ILE G O 1
ATOM 29930 N N . ALA G 1 229 ? -1.697 27.529 -31.509 1.00 26.81 229 ALA G N 1
ATOM 29931 C CA . ALA G 1 229 ? -0.697 27.816 -32.532 1.00 26.91 229 ALA G CA 1
ATOM 29932 C C . ALA G 1 229 ? -0.395 29.306 -32.602 1.00 27.35 229 ALA G C 1
ATOM 29933 O O . ALA G 1 229 ? 0.769 29.707 -32.714 1.00 27.33 229 ALA G O 1
ATOM 29940 N N . GLN G 1 230 ? -1.433 30.144 -32.537 1.00 26.93 230 GLN G N 1
ATOM 29941 C CA . GLN G 1 230 ? -1.218 31.587 -32.534 1.00 27.35 230 GLN G CA 1
ATOM 29942 C C . GLN G 1 230 ? -0.365 32.011 -31.346 1.00 26.94 230 GLN G C 1
ATOM 29943 O O . GLN G 1 230 ? 0.555 32.824 -31.492 1.00 27.21 230 GLN G O 1
ATOM 29957 N N . ARG G 1 231 ? -0.652 31.467 -30.161 1.00 27.48 231 ARG G N 1
ATOM 29958 C CA . ARG G 1 231 ? 0.106 31.841 -28.972 1.00 27.26 231 ARG G CA 1
ATOM 29959 C C . ARG G 1 231 ? 1.579 31.482 -29.125 1.00 26.95 231 ARG G C 1
ATOM 29960 O O . ARG G 1 231 ? 2.459 32.256 -28.729 1.00 27.25 231 ARG G O 1
ATOM 29981 N N . THR G 1 232 ? 1.869 30.313 -29.702 1.00 26.38 232 THR G N 1
ATOM 29982 C CA . THR G 1 232 ? 3.257 29.929 -29.945 1.00 26.36 232 THR G CA 1
ATOM 29983 C C . THR G 1 232 ? 3.972 30.982 -30.784 1.00 26.72 232 THR G C 1
ATOM 29984 O O . THR G 1 232 ? 5.088 31.402 -30.457 1.00 26.60 232 THR G O 1
ATOM 29995 N N . ILE G 1 233 ? 3.338 31.422 -31.874 1.00 26.33 233 ILE G N 1
ATOM 29996 C CA . ILE G 1 233 ? 3.940 32.439 -32.733 1.00 26.59 233 ILE G CA 1
ATOM 29997 C C . ILE G 1 233 ? 4.272 33.689 -31.928 1.00 26.55 233 ILE G C 1
ATOM 29998 O O . ILE G 1 233 ? 5.353 34.272 -32.075 1.00 26.32 233 ILE G O 1
ATOM 30014 N N . GLY G 1 234 ? 3.351 34.121 -31.070 1.00 27.17 234 GLY G N 1
ATOM 30015 C CA . GLY G 1 234 ? 3.519 35.320 -30.278 1.00 27.42 234 GLY G CA 1
ATOM 30016 C C . GLY G 1 234 ? 4.030 35.102 -28.871 1.00 27.24 234 GLY G C 1
ATOM 30017 O O . GLY G 1 234 ? 3.974 36.035 -28.062 1.00 27.49 234 GLY G O 1
ATOM 30021 N N . SER G 1 235 ? 4.525 33.905 -28.547 1.00 27.47 235 SER G N 1
ATOM 30022 C CA . SER G 1 235 ? 5.047 33.662 -27.206 1.00 27.42 235 SER G CA 1
ATOM 30023 C C . SER G 1 235 ? 6.199 34.605 -26.886 1.00 27.51 235 SER G C 1
ATOM 30024 O O . SER G 1 235 ? 6.309 35.104 -25.760 1.00 27.64 235 SER G O 1
ATOM 30032 N N . GLY G 1 236 ? 7.068 34.862 -27.865 1.00 27.52 236 GLY G N 1
ATOM 30033 C CA . GLY G 1 236 ? 8.195 35.749 -27.627 1.00 27.68 236 GLY G CA 1
ATOM 30034 C C . GLY G 1 236 ? 7.766 37.107 -27.109 1.00 28.17 236 GLY G C 1
ATOM 30035 O O . GLY G 1 236 ? 8.261 37.580 -26.083 1.00 28.29 236 GLY G O 1
ATOM 30039 N N . MET G 1 237 ? 6.830 37.752 -27.810 1.00 29.01 237 MET G N 1
ATOM 30040 C CA . MET G 1 237 ? 6.373 39.071 -27.383 1.00 29.38 237 MET G CA 1
ATOM 30041 C C . MET G 1 237 ? 5.481 38.988 -26.153 1.00 29.12 237 MET G C 1
ATOM 30042 O O . MET G 1 237 ? 5.442 39.932 -25.356 1.00 29.69 237 MET G O 1
ATOM 30056 N N . GLU G 1 238 ? 4.756 37.881 -25.980 1.00 28.60 238 GLU G N 1
ATOM 30057 C CA . GLU G 1 238 ? 3.979 37.700 -24.759 1.00 27.99 238 GLU G CA 1
ATOM 30058 C C . GLU G 1 238 ? 4.870 37.811 -23.530 1.00 28.33 238 GLU G C 1
ATOM 30059 O O . GLU G 1 238 ? 4.482 38.416 -22.524 1.00 28.35 238 GLU G O 1
ATOM 30071 N N . LEU G 1 239 ? 6.075 37.242 -23.599 1.00 28.31 239 LEU G N 1
ATOM 30072 C CA . LEU G 1 239 ? 7.006 37.314 -22.480 1.00 28.15 239 LEU G CA 1
ATOM 30073 C C . LEU G 1 239 ? 7.757 38.641 -22.461 1.00 29.09 239 LEU G C 1
ATOM 30074 O O . LEU G 1 239 ? 8.039 39.179 -21.385 1.00 29.16 239 LEU G O 1
ATOM 30090 N N . VAL G 1 240 ? 8.089 39.187 -23.634 1.00 28.87 240 VAL G N 1
ATOM 30091 C CA . VAL G 1 240 ? 8.724 40.499 -23.682 1.00 29.62 240 VAL G CA 1
ATOM 30092 C C . VAL G 1 240 ? 7.821 41.567 -23.083 1.00 30.28 240 VAL G C 1
ATOM 30093 O O . VAL G 1 240 ? 8.307 42.621 -22.658 1.00 31.07 240 VAL G O 1
ATOM 30106 N N . GLN G 1 241 ? 6.513 41.320 -23.035 1.00 30.47 241 GLN G N 1
ATOM 30107 C CA . GLN G 1 241 ? 5.586 42.252 -22.406 1.00 30.88 241 GLN G CA 1
ATOM 30108 C C . GLN G 1 241 ? 5.386 41.961 -20.927 1.00 29.88 241 GLN G C 1
ATOM 30109 O O . GLN G 1 241 ? 5.083 42.881 -20.160 1.00 30.28 241 GLN G O 1
ATOM 30123 N N . LEU G 1 242 ? 5.547 40.704 -20.507 1.00 29.95 242 LEU G N 1
ATOM 30124 C CA . LEU G 1 242 ? 5.539 40.393 -19.082 1.00 29.40 242 LEU G CA 1
ATOM 30125 C C . LEU G 1 242 ? 6.846 40.825 -18.423 1.00 29.83 242 LEU G C 1
ATOM 30126 O O . LEU G 1 242 ? 6.834 41.374 -17.316 1.00 29.93 242 LEU G O 1
ATOM 30142 N N . TYR G 1 243 ? 7.977 40.592 -19.090 1.00 29.91 243 TYR G N 1
ATOM 30143 C CA . TYR G 1 243 ? 9.253 41.193 -18.703 1.00 30.15 243 TYR G CA 1
ATOM 30144 C C . TYR G 1 243 ? 9.306 42.596 -19.292 1.00 31.64 243 TYR G C 1
ATOM 30145 O O . TYR G 1 243 ? 9.669 42.778 -20.457 1.00 32.16 243 TYR G O 1
ATOM 30163 N N . GLY G 1 244 ? 8.952 43.602 -18.497 1.00 33.67 244 GLY G N 1
ATOM 30164 C CA . GLY G 1 244 ? 9.035 44.965 -18.989 1.00 33.86 244 GLY G CA 1
ATOM 30165 C C . GLY G 1 244 ? 10.445 45.367 -19.375 1.00 33.98 244 GLY G C 1
ATOM 30166 O O . GLY G 1 244 ? 10.635 46.229 -20.238 1.00 33.93 244 GLY G O 1
ATOM 30170 N N . ASN G 1 245 ? 11.447 44.739 -18.764 1.00 33.26 245 ASN G N 1
ATOM 30171 C CA . ASN G 1 245 ? 12.842 45.139 -18.905 1.00 33.41 245 ASN G CA 1
ATOM 30172 C C . ASN G 1 245 ? 13.699 43.995 -19.440 1.00 32.70 245 ASN G C 1
ATOM 30173 O O . ASN G 1 245 ? 14.814 43.758 -18.965 1.00 32.83 245 ASN G O 1
ATOM 30184 N N . GLY G 1 246 ? 13.198 43.273 -20.432 1.00 31.41 246 GLY G N 1
ATOM 30185 C CA . GLY G 1 246 ? 13.972 42.213 -21.044 1.00 30.62 246 GLY G CA 1
ATOM 30186 C C . GLY G 1 246 ? 13.076 41.199 -21.730 1.00 30.20 246 GLY G C 1
ATOM 30187 O O . GLY G 1 246 ? 11.868 41.391 -21.862 1.00 30.81 246 GLY G O 1
ATOM 30191 N N . SER G 1 247 ? 13.708 40.112 -22.163 1.00 28.74 247 SER G N 1
ATOM 30192 C CA . SER G 1 247 ? 13.048 39.020 -22.866 1.00 28.16 247 SER G CA 1
ATOM 30193 C C . SER G 1 247 ? 13.190 37.731 -22.062 1.00 27.09 247 SER G C 1
ATOM 30194 O O . SER G 1 247 ? 13.771 37.706 -20.975 1.00 27.17 247 SER G O 1
ATOM 30202 N N . ALA G 1 248 ? 12.655 36.648 -22.617 1.00 25.98 248 ALA G N 1
ATOM 30203 C CA . ALA G 1 248 ? 12.735 35.351 -21.963 1.00 25.31 248 ALA G CA 1
ATOM 30204 C C . ALA G 1 248 ? 14.158 34.809 -22.020 1.00 25.15 248 ALA G C 1
ATOM 30205 O O . ALA G 1 248 ? 14.912 35.080 -22.958 1.00 25.44 248 ALA G O 1
ATOM 30212 N N . TYR G 1 249 ? 14.523 34.032 -20.999 1.00 23.77 249 TYR G N 1
ATOM 30213 C CA . TYR G 1 249 ? 15.881 33.508 -20.915 1.00 23.78 249 TYR G CA 1
ATOM 30214 C C . TYR G 1 249 ? 15.955 32.137 -20.249 1.00 23.40 249 TYR G C 1
ATOM 30215 O O . TYR G 1 249 ? 16.886 31.370 -20.517 1.00 23.35 249 TYR G O 1
ATOM 30233 N N . PHE G 1 250 ? 14.989 31.809 -19.390 1.00 23.41 250 PHE G N 1
ATOM 30234 C CA . PHE G 1 250 ? 15.017 30.515 -18.713 1.00 23.13 250 PHE G CA 1
ATOM 30235 C C . PHE G 1 250 ? 14.874 29.373 -19.712 1.00 22.92 250 PHE G C 1
ATOM 30236 O O . PHE G 1 250 ? 15.725 28.478 -19.781 1.00 22.74 250 PHE G O 1
ATOM 30253 N N . ALA G 1 251 ? 13.794 29.387 -20.503 1.00 22.85 251 ALA G N 1
ATOM 30254 C CA . ALA G 1 251 ? 13.582 28.307 -21.467 1.00 22.88 251 ALA G CA 1
ATOM 30255 C C . ALA G 1 251 ? 14.589 28.358 -22.607 1.00 22.76 251 ALA G C 1
ATOM 30256 O O . ALA G 1 251 ? 15.140 27.301 -22.963 1.00 22.27 251 ALA G O 1
ATOM 30263 N N . PRO G 1 252 ? 14.875 29.509 -23.220 1.00 22.91 252 PRO G N 1
ATOM 30264 C CA . PRO G 1 252 ? 15.947 29.544 -24.228 1.00 22.85 252 PRO G CA 1
ATOM 30265 C C . PRO G 1 252 ? 17.266 28.986 -23.724 1.00 22.95 252 PRO G C 1
ATOM 30266 O O . PRO G 1 252 ? 18.009 28.368 -24.498 1.00 23.01 252 PRO G O 1
ATOM 30277 N N . ALA G 1 253 ? 17.585 29.187 -22.446 1.00 22.97 253 ALA G N 1
ATOM 30278 C CA . ALA G 1 253 ? 18.811 28.625 -21.891 1.00 22.75 253 ALA G CA 1
ATOM 30279 C C . ALA G 1 253 ? 18.719 27.108 -21.794 1.00 22.74 253 ALA G C 1
ATOM 30280 O O . ALA G 1 253 ? 19.646 26.391 -22.189 1.00 22.89 253 ALA G O 1
ATOM 30287 N N . THR G 1 254 ? 17.600 26.600 -21.273 1.00 22.52 254 THR G N 1
ATOM 30288 C CA . THR G 1 254 ? 17.438 25.158 -21.124 1.00 22.37 254 THR G CA 1
ATOM 30289 C C . THR G 1 254 ? 17.526 24.449 -22.470 1.00 22.71 254 THR G C 1
ATOM 30290 O O . THR G 1 254 ? 18.117 23.367 -22.573 1.00 22.44 254 THR G O 1
ATOM 30301 N N . ALA G 1 255 ? 16.945 25.044 -23.514 1.00 22.77 255 ALA G N 1
ATOM 30302 C CA . ALA G 1 255 ? 16.910 24.393 -24.820 1.00 22.75 255 ALA G CA 1
ATOM 30303 C C . ALA G 1 255 ? 18.309 24.255 -25.409 1.00 22.87 255 ALA G C 1
ATOM 30304 O O . ALA G 1 255 ? 18.683 23.184 -25.900 1.00 22.66 255 ALA G O 1
ATOM 30311 N N . ALA G 1 256 ? 19.098 25.330 -25.370 1.00 22.61 256 ALA G N 1
ATOM 30312 C CA . ALA G 1 256 ? 20.430 25.292 -25.965 1.00 22.93 256 ALA G CA 1
ATOM 30313 C C . ALA G 1 256 ? 21.341 24.322 -25.224 1.00 22.77 256 ALA G C 1
ATOM 30314 O O . ALA G 1 256 ? 22.161 23.637 -25.845 1.00 22.94 256 ALA G O 1
ATOM 30321 N N . ILE G 1 257 ? 21.211 24.246 -23.898 1.00 23.18 257 ILE G N 1
ATOM 30322 C CA . ILE G 1 257 ? 22.016 23.303 -23.130 1.00 23.04 257 ILE G CA 1
ATOM 30323 C C . ILE G 1 257 ? 21.602 21.870 -23.434 1.00 22.93 257 ILE G C 1
ATOM 30324 O O . ILE G 1 257 ? 22.429 20.952 -23.378 1.00 22.67 257 ILE G O 1
ATOM 30340 N N . GLU G 1 258 ? 20.327 21.651 -23.757 1.00 23.21 258 GLU G N 1
ATOM 30341 C CA . GLU G 1 258 ? 19.881 20.325 -24.169 1.00 23.02 258 GLU G CA 1
ATOM 30342 C C . GLU G 1 258 ? 20.507 19.926 -25.498 1.00 23.27 258 GLU G C 1
ATOM 30343 O O . GLU G 1 258 ? 20.856 18.758 -25.703 1.00 23.24 258 GLU G O 1
ATOM 30355 N N . MET G 1 259 ? 20.659 20.887 -26.412 1.00 22.84 259 MET G N 1
ATOM 30356 C CA . MET G 1 259 ? 21.315 20.605 -27.682 1.00 22.97 259 MET G CA 1
ATOM 30357 C C . MET G 1 259 ? 22.812 20.391 -27.498 1.00 22.76 259 MET G C 1
ATOM 30358 O O . MET G 1 259 ? 23.420 19.605 -28.234 1.00 22.88 259 MET G O 1
ATOM 30372 N N . ALA G 1 260 ? 23.420 21.069 -26.523 1.00 22.35 260 ALA G N 1
ATOM 30373 C CA . ALA G 1 260 ? 24.826 20.823 -26.223 1.00 22.75 260 ALA G CA 1
ATOM 30374 C C . ALA G 1 260 ? 25.012 19.470 -25.549 1.00 22.41 260 ALA G C 1
ATOM 30375 O O . ALA G 1 260 ? 26.000 18.772 -25.804 1.00 22.17 260 ALA G O 1
ATOM 30382 N N . SER G 1 261 ? 24.071 19.084 -24.683 1.00 23.12 261 SER G N 1
ATOM 30383 C CA . SER G 1 261 ? 24.143 17.772 -24.050 1.00 22.67 261 SER G CA 1
ATOM 30384 C C . SER G 1 261 ? 24.018 16.662 -25.083 1.00 22.72 261 SER G C 1
ATOM 30385 O O . SER G 1 261 ? 24.761 15.674 -25.040 1.00 22.35 261 SER G O 1
ATOM 30393 N N . ALA G 1 262 ? 23.080 16.806 -26.023 1.00 22.55 262 ALA G N 1
ATOM 30394 C CA . ALA G 1 262 ? 22.940 15.818 -27.087 1.00 22.81 262 ALA G CA 1
ATOM 30395 C C . ALA G 1 262 ? 24.228 15.672 -27.886 1.00 22.87 262 ALA G C 1
ATOM 30396 O O . ALA G 1 262 ? 24.557 14.570 -28.339 1.00 23.00 262 ALA G O 1
ATOM 30403 N N . TYR G 1 263 ? 24.970 16.767 -28.066 1.00 23.15 263 TYR G N 1
ATOM 30404 C CA . TYR G 1 263 ? 26.234 16.696 -28.790 1.00 23.28 263 TYR G CA 1
ATOM 30405 C C . TYR G 1 263 ? 27.319 16.050 -27.937 1.00 23.04 263 TYR G C 1
ATOM 30406 O O . TYR G 1 263 ? 27.955 15.076 -28.355 1.00 22.97 263 TYR G O 1
ATOM 30424 N N . LEU G 1 264 ? 27.540 16.581 -26.732 1.00 23.60 264 LEU G N 1
ATOM 30425 C CA . LEU G 1 264 ? 28.622 16.088 -25.886 1.00 23.36 264 LEU G CA 1
ATOM 30426 C C . LEU G 1 264 ? 28.405 14.640 -25.469 1.00 23.23 264 LEU G C 1
ATOM 30427 O O . LEU G 1 264 ? 29.376 13.917 -25.218 1.00 23.29 264 LEU G O 1
ATOM 30443 N N . ASN G 1 265 ? 27.150 14.200 -25.383 1.00 22.99 265 ASN G N 1
ATOM 30444 C CA . ASN G 1 265 ? 26.827 12.838 -24.980 1.00 22.65 265 ASN G CA 1
ATOM 30445 C C . ASN G 1 265 ? 26.363 11.978 -26.148 1.00 23.05 265 ASN G C 1
ATOM 30446 O O . ASN G 1 265 ? 25.941 10.836 -25.930 1.00 23.00 265 ASN G O 1
ATOM 30457 N N . ASP G 1 266 ? 26.431 12.494 -27.377 1.00 23.51 266 ASP G N 1
ATOM 30458 C CA . ASP G 1 266 ? 26.070 11.739 -28.576 1.00 23.68 266 ASP G CA 1
ATOM 30459 C C . ASP G 1 266 ? 24.731 11.027 -28.386 1.00 23.53 266 ASP G C 1
ATOM 30460 O O . ASP G 1 266 ? 24.569 9.848 -28.707 1.00 23.36 266 ASP G O 1
ATOM 30469 N N . LYS G 1 267 ? 23.759 11.766 -27.848 1.00 23.33 267 LYS G N 1
ATOM 30470 C CA . LYS G 1 267 ? 22.451 11.188 -27.562 1.00 23.16 267 LYS G CA 1
ATOM 30471 C C . LYS G 1 267 ? 21.698 10.789 -28.824 1.00 22.87 267 LYS G C 1
ATOM 30472 O O . LYS G 1 267 ? 20.806 9.938 -28.752 1.00 22.31 267 LYS G O 1
ATOM 30491 N N . LYS G 1 268 ? 22.033 11.377 -29.971 1.00 23.11 268 LYS G N 1
ATOM 30492 C CA . LYS G 1 268 ? 21.308 11.125 -31.214 1.00 23.73 268 LYS G CA 1
ATOM 30493 C C . LYS G 1 268 ? 19.816 11.376 -31.014 1.00 23.60 268 LYS G C 1
ATOM 30494 O O . LYS G 1 268 ? 18.958 10.589 -31.421 1.00 23.04 268 LYS G O 1
ATOM 30513 N N . SER G 1 269 ? 19.514 12.497 -30.369 1.00 23.12 269 SER G N 1
ATOM 30514 C CA . SER G 1 269 ? 18.147 12.866 -30.048 1.00 22.90 269 SER G CA 1
ATOM 30515 C C . SER G 1 269 ? 17.508 13.624 -31.205 1.00 23.47 269 SER G C 1
ATOM 30516 O O . SER G 1 269 ? 18.176 14.352 -31.946 1.00 23.46 269 SER G O 1
ATOM 30524 N N . VAL G 1 270 ? 16.199 13.439 -31.354 1.00 23.30 270 VAL G N 1
ATOM 30525 C CA . VAL G 1 270 ? 15.421 14.128 -32.377 1.00 23.38 270 VAL G CA 1
ATOM 30526 C C . VAL G 1 270 ? 15.011 15.482 -31.811 1.00 23.46 270 VAL G C 1
ATOM 30527 O O . VAL G 1 270 ? 14.210 15.560 -30.875 1.00 23.11 270 VAL G O 1
ATOM 30540 N N . ILE G 1 271 ? 15.562 16.552 -32.379 1.00 23.44 271 ILE G N 1
ATOM 30541 C CA . ILE G 1 271 ? 15.297 17.912 -31.929 1.00 23.45 271 ILE G CA 1
ATOM 30542 C C . ILE G 1 271 ? 15.042 18.788 -33.147 1.00 24.05 271 ILE G C 1
ATOM 30543 O O . ILE G 1 271 ? 15.682 18.621 -34.192 1.00 23.87 271 ILE G O 1
ATOM 30559 N N . VAL G 1 272 ? 14.101 19.717 -33.012 1.00 24.03 272 VAL G N 1
ATOM 30560 C CA . VAL G 1 272 ? 13.808 20.691 -34.056 1.00 23.95 272 VAL G CA 1
ATOM 30561 C C . VAL G 1 272 ? 14.730 21.886 -33.854 1.00 24.32 272 VAL G C 1
ATOM 30562 O O . VAL G 1 272 ? 14.738 22.501 -32.782 1.00 24.40 272 VAL G O 1
ATOM 30575 N N . CYS G 1 273 ? 15.510 22.211 -34.880 1.00 24.52 273 CYS G N 1
ATOM 30576 C CA . CYS G 1 273 ? 16.448 23.320 -34.794 1.00 24.52 273 CYS G CA 1
ATOM 30577 C C . CYS G 1 273 ? 16.738 23.831 -36.196 1.00 24.65 273 CYS G C 1
ATOM 30578 O O . CYS G 1 273 ? 16.439 23.170 -37.193 1.00 24.61 273 CYS G O 1
ATOM 30586 N N . SER G 1 274 ? 17.319 25.026 -36.255 1.00 24.45 274 SER G N 1
ATOM 30587 C CA . SER G 1 274 ? 17.637 25.656 -37.530 1.00 24.35 274 SER G CA 1
ATOM 30588 C C . SER G 1 274 ? 18.841 24.966 -38.160 1.00 24.73 274 SER G C 1
ATOM 30589 O O . SER G 1 274 ? 19.926 24.937 -37.571 1.00 24.42 274 SER G O 1
ATOM 30597 N N . CYS G 1 275 ? 18.649 24.411 -39.356 1.00 25.04 275 CYS G N 1
ATOM 30598 C CA . CYS G 1 275 ? 19.681 23.664 -40.060 1.00 24.92 275 CYS G CA 1
ATOM 30599 C C . CYS G 1 275 ? 19.903 24.250 -41.447 1.00 25.32 275 CYS G C 1
ATOM 30600 O O . CYS G 1 275 ? 18.979 24.775 -42.075 1.00 25.83 275 CYS G O 1
ATOM 30608 N N . TYR G 1 276 ? 21.140 24.139 -41.926 1.00 25.62 276 TYR G N 1
ATOM 30609 C CA . TYR G 1 276 ? 21.495 24.608 -43.260 1.00 25.91 276 TYR G CA 1
ATOM 30610 C C . TYR G 1 276 ? 21.040 23.583 -44.291 1.00 26.10 276 TYR G C 1
ATOM 30611 O O . TYR G 1 276 ? 21.510 22.439 -44.288 1.00 26.22 276 TYR G O 1
ATOM 30629 N N . LEU G 1 277 ? 20.130 23.988 -45.171 1.00 26.73 277 LEU G N 1
ATOM 30630 C CA . LEU G 1 277 ? 19.561 23.084 -46.158 1.00 26.18 277 LEU G CA 1
ATOM 30631 C C . LEU G 1 277 ? 20.379 23.100 -47.442 1.00 26.24 277 LEU G C 1
ATOM 30632 O O . LEU G 1 277 ? 20.964 24.118 -47.822 1.00 26.42 277 LEU G O 1
ATOM 30648 N N . GLU G 1 278 ? 20.413 21.947 -48.110 1.00 26.43 278 GLU G N 1
ATOM 30649 C CA . GLU G 1 278 ? 21.024 21.816 -49.427 1.00 26.72 278 GLU G CA 1
ATOM 30650 C C . GLU G 1 278 ? 20.146 20.896 -50.280 1.00 26.12 278 GLU G C 1
ATOM 30651 O O . GLU G 1 278 ? 20.555 19.832 -50.736 1.00 25.77 278 GLU G O 1
ATOM 30663 N N . GLY G 1 279 ? 18.898 21.319 -50.496 1.00 25.94 279 GLY G N 1
ATOM 30664 C CA . GLY G 1 279 ? 17.922 20.567 -51.266 1.00 26.55 279 GLY G CA 1
ATOM 30665 C C . GLY G 1 279 ? 16.685 20.191 -50.473 1.00 26.61 279 GLY G C 1
ATOM 30666 O O . GLY G 1 279 ? 15.602 20.055 -51.052 1.00 26.63 279 GLY G O 1
ATOM 30670 N N . GLU G 1 280 ? 16.825 20.024 -49.158 1.00 26.95 280 GLU G N 1
ATOM 30671 C CA . GLU G 1 280 ? 15.694 19.639 -48.324 1.00 26.72 280 GLU G CA 1
ATOM 30672 C C . GLU G 1 280 ? 14.540 20.617 -48.506 1.00 26.99 280 GLU G C 1
ATOM 30673 O O . GLU G 1 280 ? 14.738 21.835 -48.520 1.00 27.41 280 GLU G O 1
ATOM 30685 N N . TYR G 1 281 ? 13.332 20.077 -48.654 1.00 27.14 281 TYR G N 1
ATOM 30686 C CA . TYR G 1 281 ? 12.111 20.855 -48.842 1.00 27.29 281 TYR G CA 1
ATOM 30687 C C . TYR G 1 281 ? 12.110 21.646 -50.145 1.00 27.53 281 TYR G C 1
ATOM 30688 O O . TYR G 1 281 ? 11.186 22.433 -50.384 1.00 27.92 281 TYR G O 1
ATOM 30706 N N . GLY G 1 282 ? 13.113 21.453 -51.000 1.00 27.01 282 GLY G N 1
ATOM 30707 C CA . GLY G 1 282 ? 13.218 22.225 -52.220 1.00 27.37 282 GLY G CA 1
ATOM 30708 C C . GLY G 1 282 ? 13.904 23.561 -52.061 1.00 27.63 282 GLY G C 1
ATOM 30709 O O . GLY G 1 282 ? 13.718 24.442 -52.906 1.00 27.73 282 GLY G O 1
ATOM 30713 N N . HIS G 1 283 ? 14.696 23.740 -51.004 1.00 27.42 283 HIS G N 1
ATOM 30714 C CA . HIS G 1 283 ? 15.389 24.991 -50.739 1.00 27.32 283 HIS G CA 1
ATOM 30715 C C . HIS G 1 283 ? 16.871 24.719 -50.527 1.00 27.30 283 HIS G C 1
ATOM 30716 O O . HIS G 1 283 ? 17.267 23.621 -50.123 1.00 27.28 283 HIS G O 1
ATOM 30730 N N . SER G 1 284 ? 17.690 25.732 -50.801 1.00 26.31 284 SER G N 1
ATOM 30731 C CA . SER G 1 284 ? 19.133 25.608 -50.657 1.00 26.40 284 SER G CA 1
ATOM 30732 C C . SER G 1 284 ? 19.716 26.949 -50.241 1.00 26.35 284 SER G C 1
ATOM 30733 O O . SER G 1 284 ? 19.137 28.009 -50.492 1.00 26.61 284 SER G O 1
ATOM 30741 N N . ASP G 1 285 ? 20.878 26.884 -49.589 1.00 26.41 285 ASP G N 1
ATOM 30742 C CA . ASP G 1 285 ? 21.620 28.077 -49.184 1.00 26.88 285 ASP G CA 1
ATOM 30743 C C . ASP G 1 285 ? 20.798 28.942 -48.233 1.00 26.76 285 ASP G C 1
ATOM 30744 O O . ASP G 1 285 ? 20.801 30.171 -48.322 1.00 27.01 285 ASP G O 1
ATOM 30753 N N . VAL G 1 286 ? 20.087 28.295 -47.311 1.00 26.70 286 VAL G N 1
ATOM 30754 C CA . VAL G 1 286 ? 19.299 29.000 -46.310 1.00 26.31 286 VAL G CA 1
ATOM 30755 C C . VAL G 1 286 ? 19.182 28.115 -45.080 1.00 26.10 286 VAL G C 1
ATOM 30756 O O . VAL G 1 286 ? 19.133 26.886 -45.178 1.00 25.59 286 VAL G O 1
ATOM 30769 N N . TYR G 1 287 ? 19.139 28.751 -43.913 1.00 25.77 287 TYR G N 1
ATOM 30770 C CA . TYR G 1 287 ? 18.887 28.048 -42.664 1.00 25.24 287 TYR G CA 1
ATOM 30771 C C . TYR G 1 287 ? 17.388 27.963 -42.419 1.00 24.86 287 TYR G C 1
ATOM 30772 O O . TYR G 1 287 ? 16.646 28.910 -42.694 1.00 24.56 287 TYR G O 1
ATOM 30790 N N . LEU G 1 288 ? 16.947 26.820 -41.901 1.00 25.68 288 LEU G N 1
ATOM 30791 C CA . LEU G 1 288 ? 15.528 26.586 -41.688 1.00 25.55 288 LEU G CA 1
ATOM 30792 C C . LEU G 1 288 ? 15.338 25.599 -40.547 1.00 25.08 288 LEU G C 1
ATOM 30793 O O . LEU G 1 288 ? 16.111 24.649 -40.403 1.00 24.89 288 LEU G O 1
ATOM 30809 N N . GLY G 1 289 ? 14.295 25.826 -39.751 1.00 24.79 289 GLY G N 1
ATOM 30810 C CA . GLY G 1 289 ? 14.005 24.952 -38.629 1.00 24.64 289 GLY G CA 1
ATOM 30811 C C . GLY G 1 289 ? 13.292 23.697 -39.088 1.00 25.06 289 GLY G C 1
ATOM 30812 O O . GLY G 1 289 ? 12.315 23.762 -39.840 1.00 25.46 289 GLY G O 1
ATOM 30816 N N . THR G 1 290 ? 13.781 22.547 -38.631 1.00 25.40 290 THR G N 1
ATOM 30817 C CA . THR G 1 290 ? 13.207 21.260 -38.996 1.00 25.36 290 THR G CA 1
ATOM 30818 C C . THR G 1 290 ? 13.737 20.213 -38.029 1.00 25.22 290 THR G C 1
ATOM 30819 O O . THR G 1 290 ? 14.833 20.385 -37.484 1.00 24.82 290 THR G O 1
ATOM 30830 N N . PRO G 1 291 ? 12.991 19.135 -37.782 1.00 25.47 291 PRO G N 1
ATOM 30831 C CA . PRO G 1 291 ? 13.509 18.081 -36.901 1.00 25.21 291 PRO G CA 1
ATOM 30832 C C . PRO G 1 291 ? 14.809 17.507 -37.440 1.00 25.00 291 PRO G C 1
ATOM 30833 O O . PRO G 1 291 ? 15.000 17.379 -38.651 1.00 24.96 291 PRO G O 1
ATOM 30844 N N . ALA G 1 292 ? 15.713 17.170 -36.523 1.00 24.64 292 ALA G N 1
ATOM 30845 C CA . ALA G 1 292 ? 17.007 16.624 -36.899 1.00 24.53 292 ALA G CA 1
ATOM 30846 C C . ALA G 1 292 ? 17.529 15.761 -35.763 1.00 24.16 292 ALA G C 1
ATOM 30847 O O . ALA G 1 292 ? 17.067 15.851 -34.623 1.00 24.17 292 ALA G O 1
ATOM 30854 N N . ILE G 1 293 ? 18.507 14.923 -36.093 1.00 24.32 293 ILE G N 1
ATOM 30855 C CA . ILE G 1 293 ? 19.164 14.053 -35.127 1.00 23.97 293 ILE G CA 1
ATOM 30856 C C . ILE G 1 293 ? 20.482 14.707 -34.738 1.00 24.11 293 ILE G C 1
ATOM 30857 O O . ILE G 1 293 ? 21.348 14.933 -35.592 1.00 24.77 293 ILE G O 1
ATOM 30873 N N . ILE G 1 294 ? 20.631 15.017 -33.453 1.00 24.23 294 ILE G N 1
ATOM 30874 C CA . ILE G 1 294 ? 21.816 15.685 -32.925 1.00 24.35 294 ILE G CA 1
ATOM 30875 C C . ILE G 1 294 ? 22.642 14.660 -32.161 1.00 24.24 294 ILE G C 1
ATOM 30876 O O . ILE G 1 294 ? 22.122 13.972 -31.274 1.00 23.43 294 ILE G O 1
ATOM 30892 N N . GLY G 1 295 ? 23.922 14.564 -32.496 1.00 24.36 295 GLY G N 1
ATOM 30893 C CA . GLY G 1 295 ? 24.825 13.621 -31.858 1.00 24.04 295 GLY G CA 1
ATOM 30894 C C . GLY G 1 295 ? 26.248 14.131 -31.874 1.00 23.92 295 GLY G C 1
ATOM 30895 O O . GLY G 1 295 ? 26.487 15.342 -31.913 1.00 24.04 295 GLY G O 1
ATOM 30899 N N . ALA G 1 296 ? 27.203 13.197 -31.848 1.00 24.59 296 ALA G N 1
ATOM 30900 C CA . ALA G 1 296 ? 28.612 13.570 -31.774 1.00 25.02 296 ALA G CA 1
ATOM 30901 C C . ALA G 1 296 ? 29.046 14.403 -32.973 1.00 25.71 296 ALA G C 1
ATOM 30902 O O . ALA G 1 296 ? 29.921 15.265 -32.841 1.00 25.78 296 ALA G O 1
ATOM 30909 N N . ASN G 1 297 ? 28.467 14.156 -34.146 1.00 24.91 297 ASN G N 1
ATOM 30910 C CA . ASN G 1 297 ? 28.769 14.946 -35.334 1.00 25.64 297 ASN G CA 1
ATOM 30911 C C . ASN G 1 297 ? 27.948 16.228 -35.415 1.00 25.53 297 ASN G C 1
ATOM 30912 O O . ASN G 1 297 ? 28.022 16.928 -36.431 1.00 25.67 297 ASN G O 1
ATOM 30923 N N . GLY G 1 298 ? 27.178 16.554 -34.379 1.00 24.87 298 GLY G N 1
ATOM 30924 C CA . GLY G 1 298 ? 26.275 17.685 -34.437 1.00 24.60 298 GLY G CA 1
ATOM 30925 C C . GLY G 1 298 ? 24.999 17.319 -35.161 1.00 24.91 298 GLY G C 1
ATOM 30926 O O . GLY G 1 298 ? 24.333 16.351 -34.787 1.00 24.73 298 GLY G O 1
ATOM 30930 N N . ILE G 1 299 ? 24.648 18.074 -36.202 1.00 24.87 299 ILE G N 1
ATOM 30931 C CA . ILE G 1 299 ? 23.498 17.738 -37.034 1.00 24.87 299 ILE G CA 1
ATOM 30932 C C . ILE G 1 299 ? 23.856 16.508 -37.855 1.00 24.93 299 ILE G C 1
ATOM 30933 O O . ILE G 1 299 ? 24.411 16.620 -38.955 1.00 25.52 299 ILE G O 1
ATOM 30949 N N . GLU G 1 300 ? 23.549 15.324 -37.325 1.00 25.31 300 GLU G N 1
ATOM 30950 C CA . GLU G 1 300 ? 23.923 14.084 -37.989 1.00 25.56 300 GLU G CA 1
ATOM 30951 C C . GLU G 1 300 ? 22.979 13.715 -39.123 1.00 25.55 300 GLU G C 1
ATOM 30952 O O . GLU G 1 300 ? 23.358 12.923 -39.992 1.00 25.72 300 GLU G O 1
ATOM 30964 N N . LYS G 1 301 ? 21.766 14.266 -39.137 1.00 25.48 301 LYS G N 1
ATOM 30965 C CA . LYS G 1 301 ? 20.776 13.883 -40.133 1.00 25.25 301 LYS G CA 1
ATOM 30966 C C . LYS G 1 301 ? 19.564 14.803 -40.063 1.00 24.90 301 LYS G C 1
ATOM 30967 O O . LYS G 1 301 ? 18.999 15.012 -38.985 1.00 24.54 301 LYS G O 1
ATOM 30986 N N . ILE G 1 302 ? 19.164 15.360 -41.199 1.00 25.10 302 ILE G N 1
ATOM 30987 C CA . ILE G 1 302 ? 17.959 16.176 -41.281 1.00 24.80 302 ILE G CA 1
ATOM 30988 C C . ILE G 1 302 ? 16.781 15.272 -41.610 1.00 24.65 302 ILE G C 1
ATOM 30989 O O . ILE G 1 302 ? 16.907 14.318 -42.388 1.00 24.45 302 ILE G O 1
ATOM 31005 N N . ILE G 1 303 ? 15.632 15.566 -41.010 1.00 25.34 303 ILE G N 1
ATOM 31006 C CA . ILE G 1 303 ? 14.398 14.831 -41.257 1.00 25.59 303 ILE G CA 1
ATOM 31007 C C . ILE G 1 303 ? 13.453 15.754 -42.012 1.00 25.99 303 ILE G C 1
ATOM 31008 O O . ILE G 1 303 ? 13.050 16.803 -41.493 1.00 26.36 303 ILE G O 1
ATOM 31024 N N . THR G 1 304 ? 13.106 15.370 -43.237 1.00 26.52 304 THR G N 1
ATOM 31025 C CA . THR G 1 304 ? 12.163 16.126 -44.051 1.00 26.97 304 THR G CA 1
ATOM 31026 C C . THR G 1 304 ? 10.772 15.533 -43.871 1.00 26.86 304 THR G C 1
ATOM 31027 O O . THR G 1 304 ? 10.548 14.357 -44.179 1.00 26.84 304 THR G O 1
ATOM 31038 N N . LEU G 1 305 ? 9.842 16.343 -43.379 1.00 27.35 305 LEU G N 1
ATOM 31039 C CA . LEU G 1 305 ? 8.487 15.885 -43.117 1.00 27.28 305 LEU G CA 1
ATOM 31040 C C . LEU G 1 305 ? 7.633 15.972 -44.373 1.00 27.65 305 LEU G C 1
ATOM 31041 O O . LEU G 1 305 ? 7.863 16.808 -45.251 1.00 27.88 305 LEU G O 1
ATOM 31057 N N . LYS G 1 306 ? 6.637 15.092 -44.449 1.00 29.61 306 LYS G N 1
ATOM 31058 C CA . LYS G 1 306 ? 5.610 15.195 -45.478 1.00 29.61 306 LYS G CA 1
ATOM 31059 C C . LYS G 1 306 ? 4.768 16.435 -45.206 1.00 29.61 306 LYS G C 1
ATOM 31060 O O . LYS G 1 306 ? 4.006 16.477 -44.235 1.00 29.61 306 LYS G O 1
ATOM 31079 N N . LEU G 1 307 ? 4.911 17.449 -46.052 1.00 29.05 307 LEU G N 1
ATOM 31080 C CA . LEU G 1 307 ? 4.155 18.684 -45.920 1.00 29.05 307 LEU G CA 1
ATOM 31081 C C . LEU G 1 307 ? 2.972 18.672 -46.876 1.00 29.05 307 LEU G C 1
ATOM 31082 O O . LEU G 1 307 ? 3.076 18.186 -48.006 1.00 29.05 307 LEU G O 1
ATOM 31098 N N . SER G 1 308 ? 1.846 19.203 -46.411 1.00 30.04 308 SER G N 1
ATOM 31099 C CA . SER G 1 308 ? 0.697 19.390 -47.278 1.00 30.04 308 SER G CA 1
ATOM 31100 C C . SER G 1 308 ? 0.946 20.574 -48.208 1.00 30.04 308 SER G C 1
ATOM 31101 O O . SER G 1 308 ? 1.964 21.268 -48.124 1.00 30.04 308 SER G O 1
ATOM 31109 N N . SER G 1 309 ? -0.001 20.807 -49.117 1.00 30.44 309 SER G N 1
ATOM 31110 C CA . SER G 1 309 ? 0.114 21.953 -50.011 1.00 30.44 309 SER G CA 1
ATOM 31111 C C . SER G 1 309 ? 0.062 23.258 -49.229 1.00 30.44 309 SER G C 1
ATOM 31112 O O . SER G 1 309 ? 0.827 24.189 -49.507 1.00 30.44 309 SER G O 1
ATOM 31120 N N . GLU G 1 310 ? -0.830 23.342 -48.240 1.00 32.68 310 GLU G N 1
ATOM 31121 C CA . GLU G 1 310 ? -0.931 24.553 -47.432 1.00 32.68 310 GLU G CA 1
ATOM 31122 C C . GLU G 1 310 ? 0.252 24.694 -46.481 1.00 32.68 310 GLU G C 1
ATOM 31123 O O . GLU G 1 310 ? 0.697 25.815 -46.211 1.00 32.68 310 GLU G O 1
ATOM 31135 N N . GLU G 1 311 ? 0.772 23.578 -45.966 1.00 30.25 311 GLU G N 1
ATOM 31136 C CA . GLU G 1 311 ? 1.940 23.641 -45.093 1.00 30.25 311 GLU G CA 1
ATOM 31137 C C . GLU G 1 311 ? 3.198 23.986 -45.880 1.00 30.25 311 GLU G C 1
ATOM 31138 O O . GLU G 1 311 ? 4.067 24.714 -45.386 1.00 30.25 311 GLU G O 1
ATOM 31150 N N . GLN G 1 312 ? 3.313 23.476 -47.108 1.00 29.49 312 GLN G N 1
ATOM 31151 C CA . GLN G 1 312 ? 4.482 23.774 -47.928 1.00 29.49 312 GLN G CA 1
ATOM 31152 C C . GLN G 1 312 ? 4.528 25.250 -48.306 1.00 29.49 312 GLN G C 1
ATOM 31153 O O . GLN G 1 312 ? 5.603 25.861 -48.314 1.00 29.49 312 GLN G O 1
ATOM 31167 N N . ALA G 1 313 ? 3.373 25.837 -48.628 1.00 29.43 313 ALA G N 1
ATOM 31168 C CA . ALA G 1 313 ? 3.332 27.251 -48.985 1.00 29.43 313 ALA G CA 1
ATOM 31169 C C . ALA G 1 313 ? 3.780 28.119 -47.816 1.00 29.43 313 ALA G C 1
ATOM 31170 O O . ALA G 1 313 ? 4.606 29.024 -47.979 1.00 29.43 313 ALA G O 1
ATOM 31177 N N . LYS G 1 314 ? 3.238 27.857 -46.624 1.00 29.51 314 LYS G N 1
ATOM 31178 C CA . LYS G 1 314 ? 3.661 28.594 -45.438 1.00 29.51 314 LYS G CA 1
ATOM 31179 C C . LYS G 1 314 ? 5.141 28.380 -45.154 1.00 29.51 314 LYS G C 1
ATOM 31180 O O . LYS G 1 314 ? 5.815 29.286 -44.651 1.00 29.51 314 LYS G O 1
ATOM 31199 N N . LEU G 1 315 ? 5.664 27.195 -45.469 1.00 28.49 315 LEU G N 1
ATOM 31200 C CA . LEU G 1 315 ? 7.099 26.962 -45.360 1.00 28.49 315 LEU G CA 1
ATOM 31201 C C . LEU G 1 315 ? 7.864 27.825 -46.357 1.00 28.49 315 LEU G C 1
ATOM 31202 O O . LEU G 1 315 ? 8.810 28.531 -45.986 1.00 28.49 315 LEU G O 1
ATOM 31218 N N . ASP G 1 316 ? 7.462 27.785 -47.630 1.00 29.02 316 ASP G N 1
ATOM 31219 C CA . ASP G 1 316 ? 8.120 28.604 -48.644 1.00 29.02 316 ASP G CA 1
ATOM 31220 C C . ASP G 1 316 ? 8.022 30.086 -48.304 1.00 29.02 316 ASP G C 1
ATOM 31221 O O . ASP G 1 316 ? 8.952 30.855 -48.574 1.00 29.02 316 ASP G O 1
ATOM 31230 N N . ALA G 1 317 ? 6.900 30.507 -47.715 1.00 28.59 317 ALA G N 1
ATOM 31231 C CA . ALA G 1 317 ? 6.756 31.901 -47.311 1.00 28.59 317 ALA G CA 1
ATOM 31232 C C . ALA G 1 317 ? 7.732 32.265 -46.200 1.00 28.59 317 ALA G C 1
ATOM 31233 O O . ALA G 1 317 ? 8.164 33.420 -46.110 1.00 28.59 317 ALA G O 1
ATOM 31240 N N . SER G 1 318 ? 8.090 31.300 -45.349 1.00 28.21 318 SER G N 1
ATOM 31241 C CA . SER G 1 318 ? 9.052 31.570 -44.286 1.00 28.21 318 SER G CA 1
ATOM 31242 C C . SER G 1 318 ? 10.463 31.703 -44.844 1.00 28.21 318 SER G C 1
ATOM 31243 O O . SER G 1 318 ? 11.216 32.595 -44.436 1.00 28.21 318 SER G O 1
ATOM 31251 N N . VAL G 1 319 ? 10.839 30.825 -45.777 1.00 28.11 319 VAL G N 1
ATOM 31252 C CA . VAL G 1 319 ? 12.139 30.943 -46.433 1.00 28.11 319 VAL G CA 1
ATOM 31253 C C . VAL G 1 319 ? 12.280 32.315 -47.076 1.00 28.11 319 VAL G C 1
ATOM 31254 O O . VAL G 1 319 ? 13.349 32.936 -47.028 1.00 28.11 319 VAL G O 1
ATOM 31267 N N . LYS G 1 320 ? 11.200 32.809 -47.685 1.00 28.95 320 LYS G N 1
ATOM 31268 C CA . LYS G 1 320 ? 11.230 34.115 -48.334 1.00 28.95 320 LYS G CA 1
ATOM 31269 C C . LYS G 1 320 ? 11.650 35.203 -47.352 1.00 28.95 320 LYS G C 1
ATOM 31270 O O . LYS G 1 320 ? 12.533 36.017 -47.646 1.00 28.95 320 LYS G O 1
ATOM 31289 N N . GLU G 1 321 ? 11.027 35.227 -46.171 1.00 28.58 321 GLU G N 1
ATOM 31290 C CA . GLU G 1 321 ? 11.338 36.255 -45.183 1.00 28.58 321 GLU G CA 1
ATOM 31291 C C . GLU G 1 321 ? 12.799 36.201 -44.755 1.00 28.58 321 GLU G C 1
ATOM 31292 O O . GLU G 1 321 ? 13.372 37.228 -44.375 1.00 28.58 321 GLU G O 1
ATOM 31304 N N . ILE G 1 322 ? 13.416 35.026 -44.816 1.00 27.54 322 ILE G N 1
ATOM 31305 C CA . ILE G 1 322 ? 14.799 34.849 -44.387 1.00 27.54 322 ILE G CA 1
ATOM 31306 C C . ILE G 1 322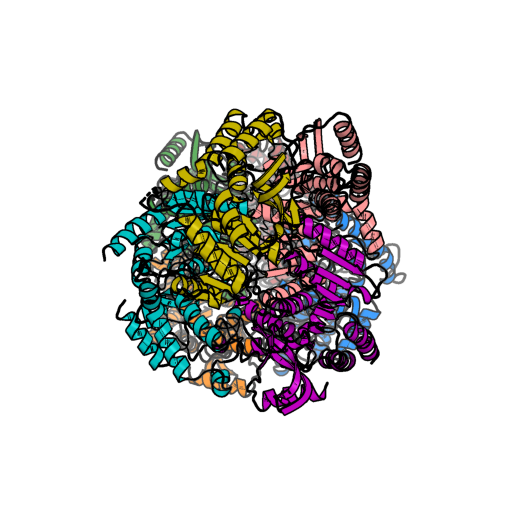 ? 15.761 35.412 -45.431 1.00 27.54 322 ILE G C 1
ATOM 31307 O O . ILE G 1 322 ? 15.596 35.193 -46.632 1.00 27.54 322 ILE G O 1
ATOM 31323 N N . GLY H 1 4 ? -0.016 26.882 21.214 1.00 30.91 4 GLY H N 1
ATOM 31324 C CA . GLY H 1 4 ? 0.577 25.680 21.776 1.00 30.91 4 GLY H CA 1
ATOM 31325 C C . GLY H 1 4 ? 0.115 24.423 21.064 1.00 30.91 4 GLY H C 1
ATOM 31326 O O . GLY H 1 4 ? 0.930 23.593 20.660 1.00 30.91 4 GLY H O 1
ATOM 31330 N N . PHE H 1 5 ? -1.204 24.282 20.912 1.00 30.97 5 PHE H N 1
ATOM 31331 C CA . PHE H 1 5 ? -1.756 23.149 20.179 1.00 30.97 5 PHE H CA 1
ATOM 31332 C C . PHE H 1 5 ? -1.510 23.255 18.679 1.00 30.97 5 PHE H C 1
ATOM 31333 O O . PHE H 1 5 ? -1.538 22.233 17.986 1.00 30.97 5 PHE H O 1
ATOM 31350 N N . LEU H 1 6 ? -1.288 24.464 18.164 1.00 31.58 6 LEU H N 1
ATOM 31351 C CA . LEU H 1 6 ? -0.889 24.662 16.778 1.00 31.58 6 LEU H CA 1
ATOM 31352 C C . LEU H 1 6 ? 0.621 24.770 16.617 1.00 31.58 6 LEU H C 1
ATOM 31353 O O . LEU H 1 6 ? 1.106 24.830 15.482 1.00 31.58 6 LEU H O 1
ATOM 31369 N N . SER H 1 7 ? 1.369 24.800 17.722 1.00 30.79 7 SER H N 1
ATOM 31370 C CA . SER H 1 7 ? 2.823 24.885 17.700 1.00 30.79 7 SER H CA 1
ATOM 31371 C C . SER H 1 7 ? 3.478 23.571 18.107 1.00 30.79 7 SER H C 1
ATOM 31372 O O . SER H 1 7 ? 4.666 23.551 18.444 1.00 30.79 7 SER H O 1
ATOM 31380 N N . THR H 1 8 ? 2.730 22.472 18.072 1.00 30.71 8 THR H N 1
ATOM 31381 C CA . THR H 1 8 ? 3.273 21.180 18.463 1.00 30.71 8 THR H CA 1
ATOM 31382 C C . THR H 1 8 ? 4.329 20.747 17.452 1.00 30.71 8 THR H C 1
ATOM 31383 O O . THR H 1 8 ? 4.279 21.115 16.274 1.00 30.71 8 THR H O 1
ATOM 31394 N N . MET H 1 9 ? 5.292 19.958 17.916 1.00 30.22 9 MET H N 1
ATOM 31395 C CA . MET H 1 9 ? 6.331 19.446 17.022 1.00 30.22 9 MET H CA 1
ATOM 31396 C C . MET H 1 9 ? 5.898 18.133 16.379 1.00 30.22 9 MET H C 1
ATOM 31397 O O . MET H 1 9 ? 6.618 17.136 16.380 1.00 30.22 9 MET H O 1
ATOM 31411 N N . SER H 1 10 ? 4.685 18.143 15.824 1.00 29.59 10 SER H N 1
ATOM 31412 C CA . SER H 1 10 ? 4.213 17.060 14.979 1.00 29.59 10 SER H CA 1
ATOM 31413 C C . SER H 1 10 ? 4.396 17.484 13.530 1.00 29.59 10 SER H C 1
ATOM 31414 O O . SER H 1 10 ? 3.821 18.509 13.130 1.00 29.59 10 SER H O 1
ATOM 31422 N N . PRO H 1 11 ? 5.170 16.768 12.712 1.00 29.06 11 PRO H N 1
ATOM 31423 C CA . PRO H 1 11 ? 5.500 17.297 11.382 1.00 29.06 11 PRO H CA 1
ATOM 31424 C C . PRO H 1 11 ? 4.270 17.465 10.502 1.00 29.06 11 PRO H C 1
ATOM 31425 O O . PRO H 1 11 ? 3.289 16.726 10.613 1.00 29.06 11 PRO H O 1
ATOM 31436 N N . ALA H 1 12 ? 4.334 18.462 9.622 1.00 28.65 12 ALA H N 1
ATOM 31437 C CA . ALA H 1 12 ? 3.341 18.650 8.575 1.00 28.65 12 ALA H CA 1
ATOM 31438 C C . ALA H 1 12 ? 3.749 17.990 7.265 1.00 28.65 12 ALA H C 1
ATOM 31439 O O . ALA H 1 12 ? 3.019 18.106 6.274 1.00 28.65 12 ALA H O 1
ATOM 31446 N N . VAL H 1 13 ? 4.892 17.305 7.240 1.00 29.05 13 VAL H N 1
ATOM 31447 C CA . VAL H 1 13 ? 5.440 16.717 6.025 1.00 29.05 13 VAL H CA 1
ATOM 31448 C C . VAL H 1 13 ? 6.071 15.378 6.380 1.00 29.05 13 VAL H C 1
ATOM 31449 O O . VAL H 1 13 ? 6.489 15.147 7.518 1.00 29.05 13 VAL H O 1
ATOM 31462 N N . ARG H 1 14 ? 6.133 14.487 5.394 1.00 29.33 14 ARG H N 1
ATOM 31463 C CA . ARG H 1 14 ? 6.725 13.172 5.577 1.00 29.33 14 ARG H CA 1
ATOM 31464 C C . ARG H 1 14 ? 7.493 12.773 4.328 1.00 29.33 14 ARG H C 1
ATOM 31465 O O . ARG H 1 14 ? 7.276 13.308 3.238 1.00 29.33 14 ARG H O 1
ATOM 31486 N N . ARG H 1 15 ? 8.392 11.810 4.502 1.00 27.45 15 ARG H N 1
ATOM 31487 C CA . ARG H 1 15 ? 8.923 11.082 3.363 1.00 27.45 15 ARG H CA 1
ATOM 31488 C C . ARG H 1 15 ? 7.819 10.240 2.740 1.00 27.45 15 ARG H C 1
ATOM 31489 O O . ARG H 1 15 ? 6.858 9.845 3.405 1.00 27.45 15 ARG H O 1
ATOM 31510 N N . ASN H 1 16 ? 7.954 9.971 1.447 1.00 27.41 16 ASN H N 1
ATOM 31511 C CA . ASN H 1 16 ? 7.128 8.946 0.834 1.00 27.41 16 ASN H CA 1
ATOM 31512 C C . ASN H 1 16 ? 7.591 7.578 1.318 1.00 27.41 16 ASN H C 1
ATOM 31513 O O . ASN H 1 16 ? 8.755 7.387 1.682 1.00 27.41 16 ASN H O 1
ATOM 31524 N N . LYS H 1 17 ? 6.665 6.624 1.347 1.00 27.76 17 LYS H N 1
ATOM 31525 C CA . LYS H 1 17 ? 6.968 5.273 1.802 1.00 27.76 17 LYS H CA 1
ATOM 31526 C C . LYS H 1 17 ? 6.451 4.275 0.780 1.00 27.76 17 LYS H C 1
ATOM 31527 O O . LYS H 1 17 ? 5.245 4.214 0.521 1.00 27.76 17 LYS H O 1
ATOM 31546 N N . ILE H 1 18 ? 7.364 3.494 0.209 1.00 27.27 18 ILE H N 1
ATOM 31547 C CA . ILE H 1 18 ? 7.044 2.482 -0.790 1.00 27.27 18 ILE H CA 1
ATOM 31548 C C . ILE H 1 18 ? 7.324 1.114 -0.186 1.00 27.27 18 ILE H C 1
ATOM 31549 O O . ILE H 1 18 ? 8.424 0.868 0.324 1.00 27.27 18 ILE H O 1
ATOM 31565 N N . SER H 1 19 ? 6.335 0.228 -0.247 1.00 26.93 19 SER H N 1
ATOM 31566 C CA . SER H 1 19 ? 6.476 -1.142 0.222 1.00 26.93 19 SER H CA 1
ATOM 31567 C C . SER H 1 19 ? 6.585 -2.082 -0.970 1.00 26.93 19 SER H C 1
ATOM 31568 O O . SER H 1 19 ? 5.867 -1.929 -1.963 1.00 26.93 19 SER H O 1
ATOM 31576 N N . LEU H 1 20 ? 7.484 -3.056 -0.862 1.00 23.62 20 LEU H N 1
ATOM 31577 C CA . LEU H 1 20 ? 7.762 -4.012 -1.931 1.00 24.18 20 LEU H CA 1
ATOM 31578 C C . LEU H 1 20 ? 7.466 -5.408 -1.396 1.00 24.58 20 LEU H C 1
ATOM 31579 O O . LEU H 1 20 ? 8.269 -5.977 -0.651 1.00 24.63 20 LEU H O 1
ATOM 31595 N N . ILE H 1 21 ? 6.315 -5.961 -1.772 1.00 23.89 21 ILE H N 1
ATOM 31596 C CA . ILE H 1 21 ? 5.942 -7.302 -1.337 1.00 24.09 21 ILE H CA 1
ATOM 31597 C C . ILE H 1 21 ? 6.691 -8.300 -2.210 1.00 24.19 21 ILE H C 1
ATOM 31598 O O . ILE H 1 21 ? 6.241 -8.649 -3.307 1.00 24.50 21 ILE H O 1
ATOM 31614 N N . GLY H 1 22 ? 7.842 -8.757 -1.728 1.00 24.38 22 GLY H N 1
ATOM 31615 C CA . GLY H 1 22 ? 8.708 -9.631 -2.494 1.00 24.46 22 GLY H CA 1
ATOM 31616 C C . GLY H 1 22 ? 10.063 -8.999 -2.733 1.00 24.31 22 GLY H C 1
ATOM 31617 O O . GLY H 1 22 ? 10.165 -7.982 -3.425 1.00 24.46 22 GLY H O 1
ATOM 31621 N N . ALA H 1 23 ? 11.112 -9.585 -2.155 1.00 24.37 23 ALA H N 1
ATOM 31622 C CA . ALA H 1 23 ? 12.469 -9.066 -2.280 1.00 24.25 23 ALA H CA 1
ATOM 31623 C C . ALA H 1 23 ? 13.270 -9.801 -3.348 1.00 24.16 23 ALA H C 1
ATOM 31624 O O . ALA H 1 23 ? 14.488 -9.956 -3.215 1.00 24.22 23 ALA H O 1
ATOM 31631 N N . GLY H 1 24 ? 12.608 -10.258 -4.405 1.00 24.24 24 GLY H N 1
ATOM 31632 C CA . GLY H 1 24 ? 13.286 -10.949 -5.476 1.00 24.01 24 GLY H CA 1
ATOM 31633 C C . GLY H 1 24 ? 14.160 -10.009 -6.286 1.00 23.84 24 GLY H C 1
ATOM 31634 O O . GLY H 1 24 ? 14.440 -8.869 -5.913 1.00 24.04 24 GLY H O 1
ATOM 31638 N N . ASN H 1 25 ? 14.602 -10.519 -7.436 1.00 23.33 25 ASN H N 1
ATOM 31639 C CA . ASN H 1 25 ? 15.439 -9.720 -8.323 1.00 23.28 25 ASN H CA 1
ATOM 31640 C C . ASN H 1 25 ? 14.763 -8.403 -8.683 1.00 23.55 25 ASN H C 1
ATOM 31641 O O . ASN H 1 25 ? 15.412 -7.351 -8.719 1.00 23.62 25 ASN H O 1
ATOM 31652 N N . ILE H 1 26 ? 13.457 -8.438 -8.950 1.00 23.71 26 ILE H N 1
ATOM 31653 C CA . ILE H 1 26 ? 12.738 -7.207 -9.256 1.00 23.61 26 ILE H CA 1
ATOM 31654 C C . ILE H 1 26 ? 12.629 -6.334 -8.013 1.00 23.31 26 ILE H C 1
ATOM 31655 O O . ILE H 1 26 ? 12.782 -5.108 -8.083 1.00 22.91 26 ILE H O 1
ATOM 31671 N N . GLY H 1 27 ? 12.369 -6.945 -6.858 1.00 23.69 27 GLY H N 1
ATOM 31672 C CA . GLY H 1 27 ? 12.228 -6.167 -5.639 1.00 23.55 27 GLY H CA 1
ATOM 31673 C C . GLY H 1 27 ? 13.486 -5.396 -5.288 1.00 23.18 27 GLY H C 1
ATOM 31674 O O . GLY H 1 27 ? 13.419 -4.235 -4.878 1.00 22.90 27 GLY H O 1
ATOM 31678 N N . GLY H 1 28 ? 14.650 -6.026 -5.455 1.00 22.82 28 GLY H N 1
ATOM 31679 C CA . GLY H 1 28 ? 15.892 -5.391 -5.044 1.00 22.83 28 GLY H CA 1
ATOM 31680 C C . GLY H 1 28 ? 16.250 -4.194 -5.905 1.00 22.87 28 GLY H C 1
ATOM 31681 O O . GLY H 1 28 ? 16.607 -3.129 -5.393 1.00 22.88 28 GLY H O 1
ATOM 31685 N N . VAL H 1 29 ? 16.169 -4.355 -7.226 1.00 22.74 29 VAL H N 1
ATOM 31686 C CA . VAL H 1 29 ? 16.508 -3.259 -8.129 1.00 22.61 29 VAL H CA 1
ATOM 31687 C C . VAL H 1 29 ? 15.569 -2.081 -7.903 1.00 22.35 29 VAL H C 1
ATOM 31688 O O . VAL H 1 29 ? 15.980 -0.915 -7.967 1.00 22.30 29 VAL H O 1
ATOM 31701 N N . MET H 1 30 ? 14.296 -2.365 -7.630 1.00 23.04 30 MET H N 1
ATOM 31702 C CA . MET H 1 30 ? 13.336 -1.300 -7.363 1.00 23.07 30 MET H CA 1
ATOM 31703 C C . MET H 1 30 ? 13.757 -0.474 -6.153 1.00 22.77 30 MET H C 1
ATOM 31704 O O . MET H 1 30 ? 13.793 0.760 -6.211 1.00 22.63 30 MET H O 1
ATOM 31718 N N . ALA H 1 31 ? 14.076 -1.144 -5.043 1.00 22.47 31 ALA H N 1
ATOM 31719 C CA . ALA H 1 31 ? 14.542 -0.434 -3.855 1.00 22.46 31 ALA H CA 1
ATOM 31720 C C . ALA H 1 31 ? 15.827 0.332 -4.142 1.00 22.62 31 ALA H C 1
ATOM 31721 O O . ALA H 1 31 ? 16.018 1.450 -3.650 1.00 22.68 31 ALA H O 1
ATOM 31728 N N . TYR H 1 32 ? 16.720 -0.259 -4.937 1.00 22.62 32 TYR H N 1
ATOM 31729 C CA . TYR H 1 32 ? 17.979 0.393 -5.275 1.00 22.68 32 TYR H CA 1
ATOM 31730 C C . TYR H 1 32 ? 17.737 1.708 -6.007 1.00 22.83 32 TYR H C 1
ATOM 31731 O O . TYR H 1 32 ? 18.266 2.756 -5.619 1.00 22.83 32 TYR H O 1
ATOM 31749 N N . LEU H 1 33 ? 16.934 1.671 -7.073 1.00 22.53 33 LEU H N 1
ATOM 31750 C CA . LEU H 1 33 ? 16.662 2.885 -7.839 1.00 23.25 33 LEU H CA 1
ATOM 31751 C C . LEU H 1 33 ? 15.881 3.899 -7.011 1.00 23.26 33 LEU H C 1
ATOM 31752 O O . LEU H 1 33 ? 16.192 5.096 -7.031 1.00 23.21 33 LEU H O 1
ATOM 31768 N N . ALA H 1 34 ? 14.866 3.438 -6.276 1.00 23.48 34 ALA H N 1
ATOM 31769 C CA . ALA H 1 34 ? 13.996 4.349 -5.541 1.00 23.09 34 ALA H CA 1
ATOM 31770 C C . ALA H 1 34 ? 14.760 5.233 -4.565 1.00 23.42 34 ALA H C 1
ATOM 31771 O O . ALA H 1 34 ? 14.250 6.291 -4.179 1.00 23.40 34 ALA H O 1
ATOM 31778 N N . GLN H 1 35 ? 15.965 4.835 -4.159 1.00 23.51 35 GLN H N 1
ATOM 31779 C CA . GLN H 1 35 ? 16.723 5.588 -3.169 1.00 23.95 35 GLN H CA 1
ATOM 31780 C C . GLN H 1 35 ? 17.914 6.342 -3.735 1.00 24.19 35 GLN H C 1
ATOM 31781 O O . GLN H 1 35 ? 18.302 7.361 -3.163 1.00 24.08 35 GLN H O 1
ATOM 31795 N N . LEU H 1 36 ? 18.507 5.879 -4.834 1.00 23.48 36 LEU H N 1
ATOM 31796 C CA . LEU H 1 36 ? 19.441 6.738 -5.547 1.00 23.75 36 LEU H CA 1
ATOM 31797 C C . LEU H 1 36 ? 18.742 7.944 -6.159 1.00 24.13 36 LEU H C 1
ATOM 31798 O O . LEU H 1 36 ? 19.419 8.900 -6.553 1.00 24.71 36 LEU H O 1
ATOM 31814 N N . LYS H 1 37 ? 17.412 7.916 -6.241 1.00 23.79 37 LYS H N 1
ATOM 31815 C CA . LYS H 1 37 ? 16.610 9.059 -6.650 1.00 24.01 37 LYS H CA 1
ATOM 31816 C C . LYS H 1 37 ? 15.939 9.749 -5.471 1.00 23.49 37 LYS H C 1
ATOM 31817 O O . LYS H 1 37 ? 15.194 10.713 -5.676 1.00 23.33 37 LYS H O 1
ATOM 31836 N N . GLU H 1 38 ? 16.185 9.279 -4.247 1.00 23.81 38 GLU H N 1
ATOM 31837 C CA . GLU H 1 38 ? 15.578 9.842 -3.042 1.00 23.34 38 GLU H CA 1
ATOM 31838 C C . GLU H 1 38 ? 14.071 10.002 -3.218 1.00 22.83 38 GLU H C 1
ATOM 31839 O O . GLU H 1 38 ? 13.502 11.080 -3.034 1.00 22.89 38 GLU H O 1
ATOM 31851 N N . LEU H 1 39 ? 13.420 8.901 -3.585 1.00 23.17 39 LEU H N 1
ATOM 31852 C CA . LEU H 1 39 ? 11.976 8.892 -3.758 1.00 22.88 39 LEU H CA 1
ATOM 31853 C C . LEU H 1 39 ? 11.228 8.631 -2.460 1.00 22.78 39 LEU H C 1
ATOM 31854 O O . LEU H 1 39 ? 10.017 8.874 -2.401 1.00 22.73 39 LEU H O 1
ATOM 31870 N N . GLY H 1 40 ? 11.916 8.148 -1.426 1.00 23.20 40 GLY H N 1
ATOM 31871 C CA . GLY H 1 40 ? 11.289 7.878 -0.146 1.00 23.09 40 GLY H CA 1
ATOM 31872 C C . GLY H 1 40 ? 11.821 6.624 0.518 1.00 23.24 40 GLY H C 1
ATOM 31873 O O . GLY H 1 40 ? 12.696 5.945 -0.029 1.00 23.47 40 GLY H O 1
ATOM 31877 N N . ASP H 1 41 ? 11.303 6.309 1.701 1.00 24.06 41 ASP H N 1
ATOM 31878 C CA . ASP H 1 41 ? 11.713 5.101 2.401 1.00 24.47 41 ASP H CA 1
ATOM 31879 C C . ASP H 1 41 ? 11.177 3.865 1.688 1.00 24.29 41 ASP H C 1
ATOM 31880 O O . ASP H 1 41 ? 10.149 3.907 1.006 1.00 23.65 41 ASP H O 1
ATOM 31889 N N . VAL H 1 42 ? 11.888 2.754 1.857 1.00 24.57 42 VAL H N 1
ATOM 31890 C CA . VAL H 1 42 ? 11.534 1.488 1.229 1.00 24.63 42 VAL H CA 1
ATOM 31891 C C . VAL H 1 42 ? 11.425 0.420 2.307 1.00 24.63 42 VAL H C 1
ATOM 31892 O O . VAL H 1 42 ? 12.179 0.428 3.286 1.00 24.83 42 VAL H O 1
ATOM 31905 N N . VAL H 1 43 ? 10.476 -0.494 2.125 1.00 24.87 43 VAL H N 1
ATOM 31906 C CA . VAL H 1 43 ? 10.329 -1.674 2.967 1.00 25.16 43 VAL H CA 1
ATOM 31907 C C . VAL H 1 43 ? 10.411 -2.884 2.048 1.00 25.27 43 VAL H C 1
ATOM 31908 O O . VAL H 1 43 ? 9.535 -3.087 1.197 1.00 24.92 43 VAL H O 1
ATOM 31921 N N . LEU H 1 44 ? 11.464 -3.682 2.208 1.00 24.75 44 LEU H N 1
ATOM 31922 C CA . LEU H 1 44 ? 11.658 -4.886 1.403 1.00 24.86 44 LEU H CA 1
ATOM 31923 C C . LEU H 1 44 ? 11.039 -6.056 2.156 1.00 24.78 44 LEU H C 1
ATOM 31924 O O . LEU H 1 44 ? 11.656 -6.628 3.059 1.00 25.12 44 LEU H O 1
ATOM 31940 N N . PHE H 1 45 ? 9.813 -6.409 1.784 1.00 25.64 45 PHE H N 1
ATOM 31941 C CA . PHE H 1 45 ? 9.061 -7.471 2.438 1.00 25.77 45 PHE H CA 1
ATOM 31942 C C . PHE H 1 45 ? 9.243 -8.771 1.669 1.00 26.10 45 PHE H C 1
ATOM 31943 O O . PHE H 1 45 ? 9.035 -8.813 0.452 1.00 25.91 45 PHE H O 1
ATOM 31960 N N . ASP H 1 46 ? 9.629 -9.827 2.380 1.00 26.24 46 ASP H N 1
ATOM 31961 C CA . ASP H 1 46 ? 9.784 -11.142 1.776 1.00 26.51 46 ASP H CA 1
ATOM 31962 C C . ASP H 1 46 ? 9.664 -12.188 2.872 1.00 27.03 46 ASP H C 1
ATOM 31963 O O . ASP H 1 46 ? 10.116 -11.965 3.997 1.00 27.36 46 ASP H O 1
ATOM 31972 N N . ILE H 1 47 ? 9.053 -13.326 2.536 1.00 28.04 47 ILE H N 1
ATOM 31973 C CA . ILE H 1 47 ? 8.881 -14.395 3.513 1.00 28.40 47 ILE H CA 1
ATOM 31974 C C . ILE H 1 47 ? 10.220 -14.889 4.044 1.00 28.85 47 ILE H C 1
ATOM 31975 O O . ILE H 1 47 ? 10.265 -15.535 5.096 1.00 29.26 47 ILE H O 1
ATOM 31991 N N . ALA H 1 48 ? 11.318 -14.603 3.337 1.00 27.80 48 ALA H N 1
ATOM 31992 C CA . ALA H 1 48 ? 12.660 -14.853 3.843 1.00 28.32 48 ALA H CA 1
ATOM 31993 C C . ALA H 1 48 ? 13.212 -13.543 4.396 1.00 28.28 48 ALA H C 1
ATOM 31994 O O . ALA H 1 48 ? 13.721 -12.717 3.622 1.00 27.79 48 ALA H O 1
ATOM 32001 N N . PRO H 1 49 ? 13.141 -13.297 5.709 1.00 28.76 49 PRO H N 1
ATOM 32002 C CA . PRO H 1 49 ? 13.545 -11.972 6.216 1.00 28.44 49 PRO H CA 1
ATOM 32003 C C . PRO H 1 49 ? 14.958 -11.582 5.826 1.00 28.30 49 PRO H C 1
ATOM 32004 O O . PRO H 1 49 ? 15.198 -10.424 5.458 1.00 27.78 49 PRO H O 1
ATOM 32015 N N . LYS H 1 50 ? 15.904 -12.521 5.889 1.00 27.85 50 LYS H N 1
ATOM 32016 C CA . LYS H 1 50 ? 17.302 -12.183 5.637 1.00 27.67 50 LYS H CA 1
ATOM 32017 C C . LYS H 1 50 ? 17.510 -11.658 4.223 1.00 26.91 50 LYS H C 1
ATOM 32018 O O . LYS H 1 50 ? 18.432 -10.869 3.986 1.00 26.91 50 LYS H O 1
ATOM 32037 N N . LEU H 1 51 ? 16.672 -12.076 3.272 1.00 26.81 51 LEU H N 1
ATOM 32038 C CA . LEU H 1 51 ? 16.815 -11.590 1.903 1.00 26.43 51 LEU H CA 1
ATOM 32039 C C . LEU H 1 51 ? 16.546 -10.092 1.826 1.00 26.01 51 LEU H C 1
ATOM 32040 O O . LEU H 1 51 ? 17.345 -9.335 1.264 1.00 25.88 51 LEU H O 1
ATOM 32056 N N . GLY H 1 52 ? 15.418 -9.646 2.380 1.00 26.00 52 GLY H N 1
ATOM 32057 C CA . GLY H 1 52 ? 15.132 -8.221 2.401 1.00 25.52 52 GLY H CA 1
ATOM 32058 C C . GLY H 1 52 ? 16.143 -7.443 3.220 1.00 26.23 52 GLY H C 1
ATOM 32059 O O . GLY H 1 52 ? 16.611 -6.380 2.803 1.00 25.90 52 GLY H O 1
ATOM 32063 N N . GLU H 1 53 ? 16.493 -7.961 4.399 1.00 26.22 53 GLU H N 1
ATOM 32064 C CA . GLU H 1 53 ? 17.475 -7.288 5.242 1.00 26.36 53 GLU H CA 1
ATOM 32065 C C . GLU H 1 53 ? 18.840 -7.227 4.569 1.00 26.26 53 GLU H C 1
ATOM 32066 O O . GLU H 1 53 ? 19.632 -6.321 4.856 1.00 26.33 53 GLU H O 1
ATOM 32078 N N . ALA H 1 54 ? 19.134 -8.174 3.678 1.00 25.61 54 ALA H N 1
ATOM 32079 C CA . ALA H 1 54 ? 20.401 -8.145 2.955 1.00 25.36 54 ALA H CA 1
ATOM 32080 C C . ALA H 1 54 ? 20.430 -6.994 1.959 1.00 24.86 54 ALA H C 1
ATOM 32081 O O . ALA H 1 54 ? 21.353 -6.172 1.971 1.00 24.60 54 ALA H O 1
ATOM 32088 N N . LYS H 1 55 ? 19.423 -6.920 1.087 1.00 24.47 55 LYS H N 1
ATOM 32089 C CA . LYS H 1 55 ? 19.409 -5.887 0.059 1.00 24.16 55 LYS H CA 1
ATOM 32090 C C . LYS H 1 55 ? 19.199 -4.507 0.668 1.00 24.24 55 LYS H C 1
ATOM 32091 O O . LYS H 1 55 ? 19.782 -3.522 0.202 1.00 23.93 55 LYS H O 1
ATOM 32110 N N . ALA H 1 56 ? 18.376 -4.416 1.714 1.00 24.13 56 ALA H N 1
ATOM 32111 C CA . ALA H 1 56 ? 18.201 -3.147 2.410 1.00 23.89 56 ALA H CA 1
ATOM 32112 C C . ALA H 1 56 ? 19.527 -2.655 2.976 1.00 24.02 56 ALA H C 1
ATOM 32113 O O . ALA H 1 56 ? 19.979 -1.546 2.670 1.00 24.22 56 ALA H O 1
ATOM 32120 N N . LEU H 1 57 ? 20.170 -3.477 3.806 1.00 23.44 57 LEU H N 1
ATOM 32121 C CA . LEU H 1 57 ? 21.467 -3.108 4.363 1.00 23.75 57 LEU H CA 1
ATOM 32122 C C . LEU H 1 57 ? 22.463 -2.784 3.256 1.00 23.92 57 LEU H C 1
ATOM 32123 O O . LEU H 1 57 ? 23.194 -1.789 3.332 1.00 23.91 57 LEU H O 1
ATOM 32139 N N . ASP H 1 58 ? 22.506 -3.619 2.216 1.00 23.68 58 ASP H N 1
ATOM 32140 C CA . ASP H 1 58 ? 23.420 -3.375 1.105 1.00 23.64 58 ASP H CA 1
ATOM 32141 C C . ASP H 1 58 ? 23.092 -2.059 0.409 1.00 23.69 58 ASP H C 1
ATOM 32142 O O . ASP H 1 58 ? 23.993 -1.274 0.089 1.00 23.39 58 ASP H O 1
ATOM 32151 N N . ILE H 1 59 ? 21.804 -1.799 0.173 1.00 23.69 59 ILE H N 1
ATOM 32152 C CA . ILE H 1 59 ? 21.395 -0.540 -0.446 1.00 23.61 59 ILE H CA 1
ATOM 32153 C C . ILE H 1 59 ? 21.737 0.637 0.460 1.00 23.95 59 ILE H C 1
ATOM 32154 O O . ILE H 1 59 ? 22.118 1.715 -0.016 1.00 24.15 59 ILE H O 1
ATOM 32170 N N . MET H 1 60 ? 21.604 0.457 1.778 1.00 23.29 60 MET H N 1
ATOM 32171 C CA . MET H 1 60 ? 21.978 1.522 2.703 1.00 23.95 60 MET H CA 1
ATOM 32172 C C . MET H 1 60 ? 23.443 1.900 2.535 1.00 24.28 60 MET H C 1
ATOM 32173 O O . MET H 1 60 ? 23.797 3.084 2.577 1.00 24.36 60 MET H O 1
ATOM 32187 N N . HIS H 1 61 ? 24.313 0.906 2.349 1.00 24.14 61 HIS H N 1
ATOM 32188 C CA . HIS H 1 61 ? 25.704 1.202 2.030 1.00 24.67 61 HIS H CA 1
ATOM 32189 C C . HIS H 1 61 ? 25.801 2.018 0.747 1.00 24.29 61 HIS H C 1
ATOM 32190 O O . HIS H 1 61 ? 26.574 2.980 0.669 1.00 24.25 61 HIS H O 1
ATOM 32204 N N . ALA H 1 62 ? 25.015 1.652 -0.269 1.00 24.44 62 ALA H N 1
ATOM 32205 C CA . ALA H 1 62 ? 25.013 2.411 -1.515 1.00 24.15 62 ALA H CA 1
ATOM 32206 C C . ALA H 1 62 ? 24.531 3.838 -1.290 1.00 24.05 62 ALA H C 1
ATOM 32207 O O . ALA H 1 62 ? 25.027 4.775 -1.926 1.00 24.13 62 ALA H O 1
ATOM 32214 N N . ASN H 1 63 ? 23.561 4.025 -0.390 1.00 23.90 63 ASN H N 1
ATOM 32215 C CA . ASN H 1 63 ? 23.091 5.372 -0.078 1.00 24.07 63 ASN H CA 1
ATOM 32216 C C . ASN H 1 63 ? 24.234 6.250 0.417 1.00 24.36 63 ASN H C 1
ATOM 32217 O O . ASN H 1 63 ? 24.440 7.363 -0.081 1.00 24.29 63 ASN H O 1
ATOM 32228 N N . ALA H 1 64 ? 24.988 5.766 1.408 1.00 23.92 64 ALA H N 1
ATOM 32229 C CA . ALA H 1 64 ? 26.101 6.547 1.935 1.00 24.37 64 ALA H CA 1
ATOM 32230 C C . ALA H 1 64 ? 27.132 6.847 0.856 1.00 24.57 64 ALA H C 1
ATOM 32231 O O . ALA H 1 64 ? 27.773 7.904 0.886 1.00 24.41 64 ALA H O 1
ATOM 32238 N N . ILE H 1 65 ? 27.306 5.935 -0.103 1.00 24.11 65 ILE H N 1
ATOM 32239 C CA . ILE H 1 65 ? 28.229 6.182 -1.205 1.00 23.85 65 ILE H CA 1
ATOM 32240 C C . ILE H 1 65 ? 27.688 7.278 -2.114 1.00 23.81 65 ILE H C 1
ATOM 32241 O O . ILE H 1 65 ? 28.448 8.096 -2.645 1.00 23.93 65 ILE H O 1
ATOM 32257 N N . TYR H 1 66 ? 26.371 7.315 -2.304 1.00 23.84 66 TYR H N 1
ATOM 32258 C CA . TYR H 1 66 ? 25.737 8.233 -3.240 1.00 24.00 66 TYR H CA 1
ATOM 32259 C C . TYR H 1 66 ? 25.202 9.492 -2.571 1.00 24.03 66 TYR H C 1
ATOM 32260 O O . TYR H 1 66 ? 24.621 10.340 -3.256 1.00 23.87 66 TYR H O 1
ATOM 32278 N N . ASP H 1 67 ? 25.373 9.631 -1.256 1.00 24.50 67 ASP H N 1
ATOM 32279 C CA . ASP H 1 67 ? 24.928 10.809 -0.513 1.00 24.53 67 ASP H CA 1
ATOM 32280 C C . ASP H 1 67 ? 23.408 10.955 -0.513 1.00 23.97 67 ASP H C 1
ATOM 32281 O O . ASP H 1 67 ? 22.888 12.073 -0.470 1.00 24.27 67 ASP H O 1
ATOM 32290 N N . THR H 1 68 ? 22.682 9.841 -0.548 1.00 24.17 68 THR H N 1
ATOM 32291 C CA . THR H 1 68 ? 21.229 9.856 -0.476 1.00 24.08 68 THR H CA 1
ATOM 32292 C C . THR H 1 68 ? 20.778 9.586 0.956 1.00 23.88 68 THR H C 1
ATOM 32293 O O . THR H 1 68 ? 21.415 8.833 1.696 1.00 24.31 68 THR H O 1
ATOM 32304 N N . ALA H 1 69 ? 19.661 10.209 1.336 1.00 24.33 69 ALA H N 1
ATOM 32305 C CA . ALA H 1 69 ? 19.309 10.384 2.739 1.00 24.12 69 ALA H CA 1
ATOM 32306 C C . ALA H 1 69 ? 18.230 9.433 3.243 1.00 23.58 69 ALA H C 1
ATOM 32307 O O . ALA H 1 69 ? 17.971 9.415 4.451 1.00 23.58 69 ALA H O 1
ATOM 32314 N N . HIS H 1 70 ? 17.597 8.655 2.376 1.00 24.20 70 HIS H N 1
ATOM 32315 C CA . HIS H 1 70 ? 16.480 7.829 2.805 1.00 24.05 70 HIS H CA 1
ATOM 32316 C C . HIS H 1 70 ? 16.963 6.470 3.308 1.00 24.57 70 HIS H C 1
ATOM 32317 O O . HIS H 1 70 ? 18.138 6.113 3.198 1.00 24.81 70 HIS H O 1
ATOM 32331 N N . LYS H 1 71 ? 16.029 5.713 3.883 1.00 24.28 71 LYS H N 1
ATOM 32332 C CA . LYS H 1 71 ? 16.333 4.463 4.563 1.00 25.04 71 LYS H CA 1
ATOM 32333 C C . LYS H 1 71 ? 15.680 3.291 3.841 1.00 24.79 71 LYS H C 1
ATOM 32334 O O . LYS H 1 71 ? 14.600 3.423 3.259 1.00 24.12 71 LYS H O 1
ATOM 32353 N N . ALA H 1 72 ? 16.351 2.140 3.888 1.00 25.00 72 ALA H N 1
ATOM 32354 C CA . ALA H 1 72 ? 15.833 0.889 3.348 1.00 24.67 72 ALA H CA 1
ATOM 32355 C C . ALA H 1 72 ? 15.755 -0.134 4.472 1.00 24.79 72 ALA H C 1
ATOM 32356 O O . ALA H 1 72 ? 16.715 -0.300 5.233 1.00 24.64 72 ALA H O 1
ATOM 32363 N N . ILE H 1 73 ? 14.621 -0.823 4.565 1.00 24.70 73 ILE H N 1
ATOM 32364 C CA . ILE H 1 73 ? 14.361 -1.779 5.633 1.00 24.60 73 ILE H CA 1
ATOM 32365 C C . ILE H 1 73 ? 13.939 -3.101 5.010 1.00 25.07 73 ILE H C 1
ATOM 32366 O O . ILE H 1 73 ? 13.246 -3.126 3.986 1.00 24.85 73 ILE H O 1
ATOM 32382 N N . GLY H 1 74 ? 14.369 -4.200 5.625 1.00 25.79 74 GLY H N 1
ATOM 32383 C CA . GLY H 1 74 ? 13.957 -5.526 5.210 1.00 25.78 74 GLY H CA 1
ATOM 32384 C C . GLY H 1 74 ? 13.287 -6.271 6.343 1.00 26.09 74 GLY H C 1
ATOM 32385 O O . GLY H 1 74 ? 13.855 -6.380 7.433 1.00 27.01 74 GLY H O 1
ATOM 32389 N N . THR H 1 75 ? 12.078 -6.778 6.112 1.00 26.61 75 THR H N 1
ATOM 32390 C CA . THR H 1 75 ? 11.312 -7.420 7.170 1.00 26.29 75 THR H CA 1
ATOM 32391 C C . THR H 1 75 ? 10.426 -8.504 6.576 1.00 26.40 75 THR H C 1
ATOM 32392 O O . THR H 1 75 ? 10.227 -8.583 5.362 1.00 26.57 75 THR H O 1
ATOM 32403 N N . ALA H 1 76 ? 9.899 -9.349 7.462 1.00 27.22 76 ALA H N 1
ATOM 32404 C CA . ALA H 1 76 ? 8.835 -10.289 7.133 1.00 26.98 76 ALA H CA 1
ATOM 32405 C C . ALA H 1 76 ? 7.614 -10.040 8.011 1.00 26.01 76 ALA H C 1
ATOM 32406 O O . ALA H 1 76 ? 6.843 -10.957 8.296 1.00 25.45 76 ALA H O 1
ATOM 32413 N N . ASN H 1 77 ? 7.436 -8.793 8.444 1.00 26.30 77 ASN H N 1
ATOM 32414 C CA . ASN H 1 77 ? 6.375 -8.401 9.367 1.00 26.52 77 ASN H CA 1
ATOM 32415 C C . ASN H 1 77 ? 5.531 -7.328 8.690 1.00 26.56 77 ASN H C 1
ATOM 32416 O O . ASN H 1 77 ? 6.014 -6.217 8.446 1.00 26.68 77 ASN H O 1
ATOM 32427 N N . TYR H 1 78 ? 4.271 -7.658 8.394 1.00 25.68 78 TYR H N 1
ATOM 32428 C CA . TYR H 1 78 ? 3.392 -6.726 7.695 1.00 25.74 78 TYR H CA 1
ATOM 32429 C C . TYR H 1 78 ? 3.235 -5.402 8.432 1.00 26.34 78 TYR H C 1
ATOM 32430 O O . TYR H 1 78 ? 2.881 -4.399 7.803 1.00 26.49 78 TYR H O 1
ATOM 32448 N N . GLU H 1 79 ? 3.478 -5.370 9.746 1.00 26.79 79 GLU H N 1
ATOM 32449 C CA . GLU H 1 79 ? 3.367 -4.117 10.490 1.00 27.06 79 GLU H CA 1
ATOM 32450 C C . GLU H 1 79 ? 4.206 -3.018 9.851 1.00 26.62 79 GLU H C 1
ATOM 32451 O O . GLU H 1 79 ? 3.809 -1.847 9.840 1.00 26.68 79 GLU H O 1
ATOM 32463 N N . ASP H 1 80 ? 5.374 -3.375 9.315 1.00 26.39 80 ASP H N 1
ATOM 32464 C CA . ASP H 1 80 ? 6.252 -2.396 8.689 1.00 26.58 80 ASP H CA 1
ATOM 32465 C C . ASP H 1 80 ? 5.687 -1.846 7.387 1.00 26.79 80 ASP H C 1
ATOM 32466 O O . ASP H 1 80 ? 6.275 -0.918 6.822 1.00 27.04 80 ASP H O 1
ATOM 32475 N N . ILE H 1 81 ? 4.571 -2.396 6.900 1.00 26.47 81 ILE H N 1
ATOM 32476 C CA . ILE H 1 81 ? 3.888 -1.850 5.729 1.00 26.78 81 ILE H CA 1
ATOM 32477 C C . ILE H 1 81 ? 2.952 -0.710 6.092 1.00 27.04 81 ILE H C 1
ATOM 32478 O O . ILE H 1 81 ? 2.427 -0.040 5.194 1.00 27.35 81 ILE H O 1
ATOM 32494 N N . ALA H 1 82 ? 2.747 -0.456 7.382 1.00 25.93 82 ALA H N 1
ATOM 32495 C CA . ALA H 1 82 ? 1.733 0.495 7.816 1.00 26.25 82 ALA H CA 1
ATOM 32496 C C . ALA H 1 82 ? 1.947 1.863 7.182 1.00 26.40 82 ALA H C 1
ATOM 32497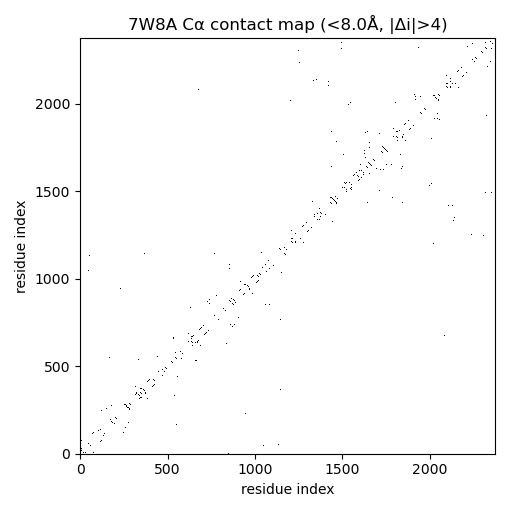 O O . ALA H 1 82 ? 3.069 2.370 7.117 1.00 26.39 82 ALA H O 1
ATOM 32504 N N . ASP H 1 83 ? 0.852 2.459 6.713 1.00 26.18 83 ASP H N 1
ATOM 32505 C CA . ASP H 1 83 ? 0.826 3.845 6.249 1.00 26.46 83 ASP H CA 1
ATOM 32506 C C . ASP H 1 83 ? 1.688 4.068 5.011 1.00 26.52 83 ASP H C 1
ATOM 32507 O O . ASP H 1 83 ? 2.095 5.200 4.731 1.00 26.35 83 ASP H O 1
ATOM 32516 N N . SER H 1 84 ? 1.973 3.016 4.250 1.00 26.66 84 SER H N 1
ATOM 32517 C CA . SER H 1 84 ? 2.791 3.157 3.055 1.00 26.55 84 SER H CA 1
ATOM 32518 C C . SER H 1 84 ? 1.964 3.749 1.922 1.00 26.36 84 SER H C 1
ATOM 32519 O O . SER H 1 84 ? 0.787 3.420 1.751 1.00 26.34 84 SER H O 1
ATOM 32527 N N . ASP H 1 85 ? 2.592 4.634 1.148 1.00 26.07 85 ASP H N 1
ATOM 32528 C CA . ASP H 1 85 ? 1.893 5.313 0.064 1.00 25.67 85 ASP H CA 1
ATOM 32529 C C . ASP H 1 85 ? 1.773 4.441 -1.179 1.00 25.31 85 ASP H C 1
ATOM 32530 O O . ASP H 1 85 ? 0.802 4.577 -1.933 1.00 25.22 85 ASP H O 1
ATOM 32539 N N . VAL H 1 86 ? 2.734 3.549 -1.410 1.00 25.12 86 VAL H N 1
ATOM 32540 C CA . VAL H 1 86 ? 2.741 2.687 -2.586 1.00 24.68 86 VAL H CA 1
ATOM 32541 C C . VAL H 1 86 ? 3.104 1.274 -2.151 1.00 24.60 86 VAL H C 1
ATOM 32542 O O . VAL H 1 86 ? 4.002 1.077 -1.325 1.00 24.22 86 VAL H O 1
ATOM 32555 N N . CYS H 1 87 ? 2.401 0.292 -2.710 1.00 24.19 87 CYS H N 1
ATOM 32556 C CA . CYS H 1 87 ? 2.683 -1.118 -2.471 1.00 23.99 87 CYS H CA 1
ATOM 32557 C C . CYS H 1 87 ? 2.808 -1.806 -3.819 1.00 24.34 87 CYS H C 1
ATOM 32558 O O . CYS H 1 87 ? 1.871 -1.774 -4.622 1.00 24.76 87 CYS H O 1
ATOM 32566 N N . ILE H 1 88 ? 3.958 -2.423 -4.069 1.00 23.73 88 ILE H N 1
ATOM 32567 C CA . ILE H 1 88 ? 4.243 -3.061 -5.348 1.00 23.95 88 ILE H CA 1
ATOM 32568 C C . ILE H 1 88 ? 4.565 -4.523 -5.082 1.00 23.98 88 ILE H C 1
ATOM 32569 O O . ILE H 1 88 ? 5.475 -4.831 -4.304 1.00 23.98 88 ILE H O 1
ATOM 32585 N N . ILE H 1 89 ? 3.824 -5.419 -5.731 1.00 24.02 89 ILE H N 1
ATOM 32586 C CA . ILE H 1 89 ? 3.854 -6.847 -5.434 1.00 23.96 89 ILE H CA 1
ATOM 32587 C C . ILE H 1 89 ? 4.574 -7.568 -6.565 1.00 24.42 89 ILE H C 1
ATOM 32588 O O . ILE H 1 89 ? 4.166 -7.479 -7.730 1.00 24.74 89 ILE H O 1
ATOM 32604 N N . THR H 1 90 ? 5.642 -8.290 -6.218 1.00 24.68 90 THR H N 1
ATOM 32605 C CA . THR H 1 90 ? 6.327 -9.177 -7.146 1.00 24.91 90 THR H CA 1
ATOM 32606 C C . THR H 1 90 ? 6.324 -10.630 -6.699 1.00 24.99 90 THR H C 1
ATOM 32607 O O . THR H 1 90 ? 6.724 -11.499 -7.482 1.00 24.96 90 THR H O 1
ATOM 32618 N N . ALA H 1 91 ? 5.886 -10.919 -5.477 1.00 24.89 91 ALA H N 1
ATOM 32619 C CA . ALA H 1 91 ? 5.910 -12.280 -4.966 1.00 25.13 91 ALA H CA 1
ATOM 32620 C C . ALA H 1 91 ? 4.966 -13.176 -5.761 1.00 25.57 91 ALA H C 1
ATOM 32621 O O . ALA H 1 91 ? 3.921 -12.741 -6.251 1.00 25.47 91 ALA H O 1
ATOM 32628 N N . GLY H 1 92 ? 5.347 -14.444 -5.878 1.00 24.34 92 GLY H N 1
ATOM 32629 C CA . GLY H 1 92 ? 4.559 -15.418 -6.609 1.00 25.48 92 GLY H CA 1
ATOM 32630 C C . GLY H 1 92 ? 5.421 -16.435 -7.329 1.00 26.56 92 GLY H C 1
ATOM 32631 O O . GLY H 1 92 ? 5.220 -17.641 -7.193 1.00 27.23 92 GLY H O 1
ATOM 32635 N N . ALA H 1 111 ? -3.483 -20.115 -9.956 1.00 28.73 111 ALA H N 1
ATOM 32636 C CA . ALA H 1 111 ? -4.320 -20.569 -8.851 1.00 28.41 111 ALA H CA 1
ATOM 32637 C C . ALA H 1 111 ? -3.595 -20.435 -7.509 1.00 28.20 111 ALA H C 1
ATOM 32638 O O . ALA H 1 111 ? -4.132 -19.832 -6.580 1.00 27.72 111 ALA H O 1
ATOM 32645 N N . PRO H 1 112 ? -2.383 -20.989 -7.391 1.00 28.94 112 PRO H N 1
ATOM 32646 C CA . PRO H 1 112 ? -1.626 -20.755 -6.151 1.00 28.63 112 PRO H CA 1
ATOM 32647 C C . PRO H 1 112 ? -1.194 -19.310 -5.997 1.00 28.27 112 PRO H C 1
ATOM 32648 O O . PRO H 1 112 ? -1.228 -18.773 -4.883 1.00 27.97 112 PRO H O 1
ATOM 32659 N N . ASN H 1 113 ? -0.794 -18.660 -7.093 1.00 28.23 113 ASN H N 1
ATOM 32660 C CA . ASN H 1 113 ? -0.453 -17.243 -7.027 1.00 28.02 113 ASN H CA 1
ATOM 32661 C C . ASN H 1 113 ? -1.668 -16.403 -6.651 1.00 28.03 113 ASN H C 1
ATOM 32662 O O . ASN H 1 113 ? -1.557 -15.462 -5.857 1.00 27.70 113 ASN H O 1
ATOM 32673 N N . SER H 1 114 ? -2.837 -16.731 -7.206 1.00 28.04 114 SER H N 1
ATOM 32674 C CA . SER H 1 114 ? -4.038 -15.956 -6.907 1.00 28.34 114 SER H CA 1
ATOM 32675 C C . SER H 1 114 ? -4.318 -15.934 -5.411 1.00 27.99 114 SER H C 1
ATOM 32676 O O . SER H 1 114 ? -4.695 -14.894 -4.856 1.00 28.04 114 SER H O 1
ATOM 32684 N N . LYS H 1 115 ? -4.145 -17.074 -4.739 1.00 28.43 115 LYS H N 1
ATOM 32685 C CA . LYS H 1 115 ? -4.326 -17.113 -3.292 1.00 28.13 115 LYS H CA 1
ATOM 32686 C C . LYS H 1 115 ? -3.300 -16.232 -2.591 1.00 28.13 115 LYS H C 1
ATOM 32687 O O . LYS H 1 115 ? -3.616 -15.567 -1.597 1.00 27.91 115 LYS H O 1
ATOM 32706 N N . ILE H 1 116 ? -2.065 -16.209 -3.099 1.00 28.48 116 ILE H N 1
ATOM 32707 C CA . ILE H 1 116 ? -1.037 -15.348 -2.524 1.00 27.92 116 ILE H CA 1
ATOM 32708 C C . ILE H 1 116 ? -1.461 -13.887 -2.595 1.00 28.08 116 ILE H C 1
ATOM 32709 O O . ILE H 1 116 ? -1.116 -13.089 -1.714 1.00 27.89 116 ILE H O 1
ATOM 32725 N N . MET H 1 117 ? -2.212 -13.507 -3.632 1.00 27.71 117 MET H N 1
ATOM 32726 C CA . MET H 1 117 ? -2.633 -12.115 -3.761 1.00 27.90 117 MET H CA 1
ATOM 32727 C C . MET H 1 117 ? -3.688 -11.761 -2.721 1.00 27.90 117 MET H C 1
ATOM 32728 O O . MET H 1 117 ? -3.705 -10.639 -2.203 1.00 27.54 117 MET H O 1
ATOM 32742 N N . PHE H 1 118 ? -4.577 -12.704 -2.401 1.00 27.90 118 PHE H N 1
ATOM 32743 C CA . PHE H 1 118 ? -5.628 -12.418 -1.431 1.00 27.87 118 PHE H CA 1
ATOM 32744 C C . PHE H 1 118 ? -5.055 -12.224 -0.034 1.00 27.76 118 PHE H C 1
ATOM 32745 O O . PHE H 1 118 ? -5.474 -11.315 0.692 1.00 28.02 118 PHE H O 1
ATOM 32762 N N . THR H 1 119 ? -4.095 -13.061 0.364 1.00 27.86 119 THR H N 1
ATOM 32763 C CA . THR H 1 119 ? -3.475 -12.882 1.673 1.00 27.67 119 THR H CA 1
ATOM 32764 C C . THR H 1 119 ? -2.653 -11.598 1.714 1.00 27.31 119 THR H C 1
ATOM 32765 O O . THR H 1 119 ? -2.625 -10.906 2.738 1.00 27.31 119 THR H O 1
ATOM 32776 N N . ILE H 1 120 ? -1.986 -11.258 0.608 1.00 27.76 120 ILE H N 1
ATOM 32777 C CA . ILE H 1 120 ? -1.279 -9.981 0.523 1.00 27.33 120 ILE H CA 1
ATOM 32778 C C . ILE H 1 120 ? -2.269 -8.828 0.634 1.00 27.44 120 ILE H C 1
ATOM 32779 O O . ILE H 1 120 ? -2.216 -8.022 1.571 1.00 27.30 120 ILE H O 1
ATOM 32795 N N . GLY H 1 121 ? -3.187 -8.733 -0.330 1.00 27.11 121 GLY H N 1
ATOM 32796 C CA . GLY H 1 121 ? -4.163 -7.659 -0.333 1.00 27.26 121 GLY H CA 1
ATOM 32797 C C . GLY H 1 121 ? -4.969 -7.561 0.944 1.00 27.32 121 GLY H C 1
ATOM 32798 O O . GLY H 1 121 ? -5.498 -6.488 1.252 1.00 26.84 121 GLY H O 1
ATOM 32802 N N . ASP H 1 122 ? -5.081 -8.660 1.695 1.00 27.43 122 ASP H N 1
ATOM 32803 C CA . ASP H 1 122 ? -5.769 -8.603 2.979 1.00 27.52 122 ASP H CA 1
ATOM 32804 C C . ASP H 1 122 ? -4.958 -7.825 4.008 1.00 26.96 122 ASP H C 1
ATOM 32805 O O . ASP H 1 122 ? -5.534 -7.139 4.859 1.00 26.82 122 ASP H O 1
ATOM 32814 N N . ASN H 1 123 ? -3.626 -7.912 3.943 1.00 27.37 123 ASN H N 1
ATOM 32815 C CA . ASN H 1 123 ? -2.781 -7.159 4.864 1.00 26.65 123 ASN H CA 1
ATOM 32816 C C . ASN H 1 123 ? -2.596 -5.720 4.401 1.00 26.66 123 ASN H C 1
ATOM 32817 O O . ASN H 1 123 ? -2.525 -4.805 5.230 1.00 26.58 123 ASN H O 1
ATOM 32828 N N . ILE H 1 124 ? -2.502 -5.498 3.088 1.00 26.85 124 ILE H N 1
ATOM 32829 C CA . ILE H 1 124 ? -2.499 -4.133 2.567 1.00 26.84 124 ILE H CA 1
ATOM 32830 C C . ILE H 1 124 ? -3.760 -3.408 3.015 1.00 26.64 124 ILE H C 1
ATOM 32831 O O . ILE H 1 124 ? -3.715 -2.258 3.468 1.00 26.42 124 ILE H O 1
ATOM 32847 N N . LYS H 1 125 ? -4.907 -4.081 2.896 1.00 26.83 125 LYS H N 1
ATOM 32848 C CA . LYS H 1 125 ? -6.167 -3.522 3.373 1.00 27.00 125 LYS H CA 1
ATOM 32849 C C . LYS H 1 125 ? -6.055 -3.065 4.821 1.00 26.50 125 LYS H C 1
ATOM 32850 O O . LYS H 1 125 ? -6.580 -2.009 5.193 1.00 26.59 125 LYS H O 1
ATOM 32869 N N . LYS H 1 126 ? -5.362 -3.844 5.650 1.00 26.93 126 LYS H N 1
ATOM 32870 C CA . LYS H 1 126 ? -5.325 -3.575 7.082 1.00 26.82 126 LYS H CA 1
ATOM 32871 C C . LYS H 1 126 ? -4.307 -2.495 7.427 1.00 26.55 126 LYS H C 1
ATOM 32872 O O . LYS H 1 126 ? -4.629 -1.532 8.132 1.00 26.15 126 LYS H O 1
ATOM 32891 N N . TYR H 1 127 ? -3.075 -2.639 6.940 1.00 26.89 127 TYR H N 1
ATOM 32892 C CA . TYR H 1 127 ? -1.986 -1.759 7.342 1.00 26.59 127 TYR H CA 1
ATOM 32893 C C . TYR H 1 127 ? -1.806 -0.564 6.413 1.00 26.72 127 TYR H C 1
ATOM 32894 O O . TYR H 1 127 ? -1.395 0.507 6.873 1.00 26.81 127 TYR H O 1
ATOM 32912 N N . ALA H 1 128 ? -2.106 -0.713 5.124 1.00 26.35 128 ALA H N 1
ATOM 32913 C CA . ALA H 1 128 ? -1.892 0.345 4.134 1.00 26.60 128 ALA H CA 1
ATOM 32914 C C . ALA H 1 128 ? -3.190 0.632 3.388 1.00 26.55 128 ALA H C 1
ATOM 32915 O O . ALA H 1 128 ? -3.274 0.469 2.167 1.00 26.73 128 ALA H O 1
ATOM 32922 N N . PRO H 1 129 ? -4.228 1.083 4.099 1.00 26.06 129 PRO H N 1
ATOM 32923 C CA . PRO H 1 129 ? -5.533 1.292 3.450 1.00 26.24 129 PRO H CA 1
ATOM 32924 C C . PRO H 1 129 ? -5.555 2.437 2.449 1.00 26.54 129 PRO H C 1
ATOM 32925 O O . PRO H 1 129 ? -6.541 2.563 1.711 1.00 26.69 129 PRO H O 1
ATOM 32936 N N . ASN H 1 130 ? -4.515 3.268 2.395 1.00 26.65 130 ASN H N 1
ATOM 32937 C CA . ASN H 1 130 ? -4.451 4.385 1.460 1.00 26.57 130 ASN H CA 1
ATOM 32938 C C . ASN H 1 130 ? -3.402 4.178 0.374 1.00 26.25 130 ASN H C 1
ATOM 32939 O O . ASN H 1 130 ? -3.044 5.136 -0.320 1.00 25.92 130 ASN H O 1
ATOM 32950 N N . ALA H 1 131 ? -2.909 2.956 0.201 1.00 25.69 131 ALA H N 1
ATOM 32951 C CA . ALA H 1 131 ? -1.803 2.706 -0.708 1.00 25.27 131 ALA H CA 1
ATOM 32952 C C . ALA H 1 131 ? -2.266 2.665 -2.158 1.00 25.23 131 ALA H C 1
ATOM 32953 O O . ALA H 1 131 ? -3.407 2.307 -2.466 1.00 25.55 131 ALA H O 1
ATOM 32960 N N . PHE H 1 132 ? -1.357 3.048 -3.051 1.00 24.56 132 PHE H N 1
ATOM 32961 C CA . PHE H 1 132 ? -1.520 2.844 -4.486 1.00 24.52 132 PHE H CA 1
ATOM 32962 C C . PHE H 1 132 ? -0.822 1.537 -4.839 1.00 24.13 132 PHE H C 1
ATOM 32963 O O . PHE H 1 132 ? 0.404 1.431 -4.730 1.00 23.92 132 PHE H O 1
ATOM 32980 N N . VAL H 1 133 ? -1.598 0.538 -5.248 1.00 24.58 133 VAL H N 1
ATOM 32981 C CA . VAL H 1 133 ? -1.098 -0.821 -5.424 1.00 24.74 133 VAL H CA 1
ATOM 32982 C C . VAL H 1 133 ? -0.727 -1.021 -6.887 1.00 24.72 133 VAL H C 1
ATOM 32983 O O . VAL H 1 133 ? -1.570 -0.872 -7.780 1.00 25.08 133 VAL H O 1
ATOM 32996 N N . ILE H 1 134 ? 0.535 -1.366 -7.129 1.00 24.21 134 ILE H N 1
ATOM 32997 C CA . ILE H 1 134 ? 1.038 -1.698 -8.458 1.00 24.50 134 ILE H CA 1
ATOM 32998 C C . ILE H 1 134 ? 1.372 -3.184 -8.462 1.00 24.69 134 ILE H C 1
ATOM 32999 O O . ILE H 1 134 ? 2.196 -3.643 -7.663 1.00 23.99 134 ILE H O 1
ATOM 33015 N N . CYS H 1 135 ? 0.738 -3.936 -9.355 1.00 24.85 135 CYS H N 1
ATOM 33016 C CA . CYS H 1 135 ? 0.952 -5.373 -9.441 1.00 24.83 135 CYS H CA 1
ATOM 33017 C C . CYS H 1 135 ? 1.963 -5.689 -10.534 1.00 24.94 135 CYS H C 1
ATOM 33018 O O . CYS H 1 135 ? 2.002 -5.022 -11.572 1.00 25.18 135 CYS H O 1
ATOM 33026 N N . ILE H 1 136 ? 2.783 -6.712 -10.290 1.00 25.51 136 ILE H N 1
ATOM 33027 C CA . ILE H 1 136 ? 3.792 -7.155 -11.247 1.00 25.30 136 ILE H CA 1
ATOM 33028 C C . ILE H 1 136 ? 3.673 -8.660 -11.453 1.00 25.89 136 ILE H C 1
ATOM 33029 O O . ILE H 1 136 ? 4.020 -9.179 -12.521 1.00 26.49 136 ILE H O 1
ATOM 33045 N N . THR H 1 137 ? 3.188 -9.369 -10.435 1.00 25.72 137 THR H N 1
ATOM 33046 C CA . THR H 1 137 ? 3.091 -10.821 -10.511 1.00 26.19 137 THR H CA 1
ATOM 33047 C C . THR H 1 137 ? 2.230 -11.241 -11.696 1.00 27.01 137 THR H C 1
ATOM 33048 O O . THR H 1 137 ? 1.217 -10.608 -12.007 1.00 26.88 137 THR H O 1
ATOM 33059 N N . ASN H 1 138 ? 2.642 -12.344 -12.361 1.00 26.89 138 ASN H N 1
ATOM 33060 C CA . ASN H 1 138 ? 1.955 -12.800 -13.556 1.00 26.89 138 ASN H CA 1
ATOM 33061 C C . ASN H 1 138 ? 1.079 -14.011 -13.255 1.00 26.89 138 ASN H C 1
ATOM 33062 O O . ASN H 1 138 ? 1.370 -14.781 -12.334 1.00 26.89 138 ASN H O 1
ATOM 33073 N N . PRO H 1 139 ? -0.014 -14.223 -14.012 1.00 27.17 139 PRO H N 1
ATOM 33074 C CA . PRO H 1 139 ? -0.499 -13.353 -15.093 1.00 26.85 139 PRO H CA 1
ATOM 33075 C C . PRO H 1 139 ? -1.082 -12.038 -14.573 1.00 26.64 139 PRO H C 1
ATOM 33076 O O . PRO H 1 139 ? -2.069 -12.040 -13.837 1.00 26.43 139 PRO H O 1
ATOM 33087 N N . LEU H 1 140 ? -0.461 -10.929 -14.977 1.00 26.64 140 LEU H N 1
ATOM 33088 C CA . LEU H 1 140 ? -0.752 -9.604 -14.440 1.00 25.95 140 LEU H CA 1
ATOM 33089 C C . LEU H 1 140 ? -2.245 -9.328 -14.323 1.00 26.37 140 LEU H C 1
ATOM 33090 O O . LEU H 1 140 ? -2.779 -9.241 -13.213 1.00 26.26 140 LEU H O 1
ATOM 33106 N N . ASP H 1 141 ? -2.924 -9.191 -15.464 1.00 27.17 141 ASP H N 1
ATOM 33107 C CA . ASP H 1 141 ? -4.306 -8.724 -15.475 1.00 26.93 141 ASP H CA 1
ATOM 33108 C C . ASP H 1 141 ? -5.219 -9.565 -14.592 1.00 27.62 141 ASP H C 1
ATOM 33109 O O . ASP H 1 141 ? -6.278 -9.082 -14.172 1.00 27.63 141 ASP H O 1
ATOM 33118 N N . VAL H 1 142 ? -4.841 -10.808 -14.297 1.00 27.20 142 VAL H N 1
ATOM 33119 C CA . VAL H 1 142 ? -5.616 -11.617 -13.362 1.00 27.64 142 VAL H CA 1
ATOM 33120 C C . VAL H 1 142 ? -5.224 -11.292 -11.927 1.00 27.35 142 VAL H C 1
ATOM 33121 O O . VAL H 1 142 ? -6.074 -10.953 -11.095 1.00 27.42 142 VAL H O 1
ATOM 33134 N N . MET H 1 143 ? -3.928 -11.386 -11.619 1.00 27.61 143 MET H N 1
ATOM 33135 C CA . MET H 1 143 ? -3.467 -11.154 -10.254 1.00 27.00 143 MET H CA 1
ATOM 33136 C C . MET H 1 143 ? -3.850 -9.763 -9.766 1.00 26.97 143 MET H C 1
ATOM 33137 O O . MET H 1 143 ? -4.291 -9.599 -8.622 1.00 26.81 143 MET H O 1
ATOM 33151 N N . VAL H 1 144 ? -3.690 -8.746 -10.616 1.00 26.95 144 VAL H N 1
ATOM 33152 C CA . VAL H 1 144 ? -4.051 -7.391 -10.214 1.00 26.60 144 VAL H CA 1
ATOM 33153 C C . VAL H 1 144 ? -5.529 -7.319 -9.862 1.00 26.71 144 VAL H C 1
ATOM 33154 O O . VAL H 1 144 ? -5.933 -6.534 -8.995 1.00 26.41 144 VAL H O 1
ATOM 33167 N N . LYS H 1 145 ? -6.360 -8.132 -10.518 1.00 27.37 145 LYS H N 1
ATOM 33168 C CA . LYS H 1 145 ? -7.775 -8.173 -10.169 1.00 27.64 145 LYS H CA 1
ATOM 33169 C C . LYS H 1 145 ? -7.984 -8.855 -8.824 1.00 27.37 145 LYS H C 1
ATOM 33170 O O . LYS H 1 145 ? -8.840 -8.435 -8.036 1.00 26.94 145 LYS H O 1
ATOM 33189 N N . MET H 1 146 ? -7.212 -9.908 -8.544 1.00 28.13 146 MET H N 1
ATOM 33190 C CA . MET H 1 146 ? -7.267 -10.539 -7.229 1.00 27.84 146 MET H CA 1
ATOM 33191 C C . MET H 1 146 ? -6.925 -9.536 -6.135 1.00 27.03 146 MET H C 1
ATOM 33192 O O . MET H 1 146 ? -7.603 -9.467 -5.104 1.00 26.96 146 MET H O 1
ATOM 33206 N N . LEU H 1 147 ? -5.870 -8.744 -6.346 1.00 26.90 147 LEU H N 1
ATOM 33207 C CA . LEU H 1 147 ? -5.526 -7.694 -5.393 1.00 26.52 147 LEU H CA 1
ATOM 33208 C C . LEU H 1 147 ? -6.690 -6.733 -5.190 1.00 26.64 147 LEU H C 1
ATOM 33209 O O . LEU H 1 147 ? -7.005 -6.359 -4.054 1.00 26.56 147 LEU H O 1
ATOM 33225 N N . LEU H 1 148 ? -7.341 -6.323 -6.279 1.00 26.64 148 LEU H N 1
ATOM 33226 C CA . LEU H 1 148 ? -8.462 -5.395 -6.166 1.00 26.43 148 LEU H CA 1
ATOM 33227 C C . LEU H 1 148 ? -9.540 -5.950 -5.242 1.00 26.55 148 LEU H C 1
ATOM 33228 O O . LEU H 1 148 ? -10.006 -5.261 -4.328 1.00 26.27 148 LEU H O 1
ATOM 33244 N N . LYS H 1 149 ? -9.946 -7.202 -5.465 1.00 26.36 149 LYS H N 1
ATOM 33245 C CA . LYS H 1 149 ? -10.973 -7.807 -4.624 1.00 26.47 149 LYS H CA 1
ATOM 33246 C C . LYS H 1 149 ? -10.517 -7.892 -3.173 1.00 26.18 149 LYS H C 1
ATOM 33247 O O . LYS H 1 149 ? -11.285 -7.589 -2.253 1.00 26.07 149 LYS H O 1
ATOM 33266 N N . ALA H 1 150 ? -9.264 -8.294 -2.950 1.00 26.82 150 ALA H N 1
ATOM 33267 C CA . ALA H 1 150 ? -8.777 -8.504 -1.591 1.00 26.56 150 ALA H CA 1
ATOM 33268 C C . ALA H 1 150 ? -8.661 -7.188 -0.833 1.00 26.25 150 ALA H C 1
ATOM 33269 O O . ALA H 1 150 ? -9.108 -7.080 0.314 1.00 26.34 150 ALA H O 1
ATOM 33276 N N . THR H 1 151 ? -8.057 -6.175 -1.457 1.00 26.43 151 THR H N 1
ATOM 33277 C CA . THR H 1 151 ? -7.881 -4.894 -0.780 1.00 26.38 151 THR H CA 1
ATOM 33278 C C . THR H 1 151 ? -9.209 -4.167 -0.618 1.00 26.44 151 THR H C 1
ATOM 33279 O O . THR H 1 151 ? -9.449 -3.522 0.411 1.00 26.17 151 THR H O 1
ATOM 33290 N N . GLY H 1 152 ? -10.086 -4.262 -1.617 1.00 26.34 152 GLY H N 1
ATOM 33291 C CA . GLY H 1 152 ? -11.306 -3.484 -1.623 1.00 25.68 152 GLY H CA 1
ATOM 33292 C C . GLY H 1 152 ? -11.110 -2.021 -1.939 1.00 25.61 152 GLY H C 1
ATOM 33293 O O . GLY H 1 152 ? -12.030 -1.227 -1.726 1.00 25.51 152 GLY H O 1
ATOM 33297 N N . PHE H 1 153 ? -9.939 -1.639 -2.441 1.00 25.96 153 PHE H N 1
ATOM 33298 C CA . PHE H 1 153 ? -9.664 -0.247 -2.734 1.00 26.07 153 PHE H CA 1
ATOM 33299 C C . PHE H 1 153 ? -10.424 0.194 -3.982 1.00 26.15 153 PHE H C 1
ATOM 33300 O O . PHE H 1 153 ? -10.894 -0.637 -4.762 1.00 26.21 153 PHE H O 1
ATOM 33317 N N . PRO H 1 154 ? -10.558 1.504 -4.193 1.00 25.44 154 PRO H N 1
ATOM 33318 C CA . PRO H 1 154 ? -11.138 1.981 -5.452 1.00 25.90 154 PRO H CA 1
ATOM 33319 C C . PRO H 1 154 ? -10.309 1.521 -6.641 1.00 25.90 154 PRO H C 1
ATOM 33320 O O . PRO H 1 154 ? -9.092 1.349 -6.549 1.00 25.87 154 PRO H O 1
ATOM 33331 N N . LYS H 1 155 ? -10.989 1.320 -7.772 1.00 25.69 155 LYS H N 1
ATOM 33332 C CA . LYS H 1 155 ? -10.314 0.821 -8.965 1.00 25.86 155 LYS H CA 1
ATOM 33333 C C . LYS H 1 155 ? -9.166 1.727 -9.388 1.00 25.80 155 LYS H C 1
ATOM 33334 O O . LYS H 1 155 ? -8.224 1.267 -10.042 1.00 25.53 155 LYS H O 1
ATOM 33353 N N . ASN H 1 156 ? -9.224 3.010 -9.034 1.00 25.93 156 ASN H N 1
ATOM 33354 C CA . ASN H 1 156 ? -8.170 3.950 -9.394 1.00 25.32 156 ASN H CA 1
ATOM 33355 C C . ASN H 1 156 ? -6.935 3.825 -8.511 1.00 24.81 156 ASN H C 1
ATOM 33356 O O . ASN H 1 156 ? -5.980 4.585 -8.704 1.00 24.50 156 ASN H O 1
ATOM 33367 N N . LYS H 1 157 ? -6.925 2.891 -7.557 1.00 25.18 157 LYS H N 1
ATOM 33368 C CA . LYS H 1 157 ? -5.780 2.684 -6.682 1.00 25.21 157 LYS H CA 1
ATOM 33369 C C . LYS H 1 157 ? -5.149 1.307 -6.833 1.00 25.14 157 LYS H C 1
ATOM 33370 O O . LYS H 1 157 ? -4.207 0.992 -6.096 1.00 24.86 157 LYS H O 1
ATOM 33389 N N . VAL H 1 158 ? -5.633 0.482 -7.758 1.00 25.07 158 VAL H N 1
ATOM 33390 C CA . VAL H 1 158 ? -5.089 -0.852 -7.995 1.00 25.64 158 VAL H CA 1
ATOM 33391 C C . VAL H 1 158 ? -4.805 -0.951 -9.489 1.00 25.96 158 VAL H C 1
ATOM 33392 O O . VAL H 1 158 ? -5.728 -1.116 -10.296 1.00 25.86 158 VAL H O 1
ATOM 33405 N N . VAL H 1 159 ? -3.530 -0.852 -9.862 1.00 25.35 159 VAL H N 1
ATOM 33406 C CA . VAL H 1 159 ? -3.107 -0.891 -11.253 1.00 25.33 159 VAL H CA 1
ATOM 33407 C C . VAL H 1 159 ? -2.089 -2.012 -11.416 1.00 25.66 159 VAL H C 1
ATOM 33408 O O . VAL H 1 159 ? -1.436 -2.439 -10.460 1.00 25.59 159 VAL H O 1
ATOM 33421 N N . GLY H 1 160 ? -1.961 -2.490 -12.647 1.00 25.75 160 GLY H N 1
ATOM 33422 C CA . GLY H 1 160 ? -0.970 -3.496 -13.005 1.00 25.56 160 GLY H CA 1
ATOM 33423 C C . GLY H 1 160 ? 0.101 -2.890 -13.896 1.00 25.80 160 GLY H C 1
ATOM 33424 O O . GLY H 1 160 ? -0.198 -2.079 -14.779 1.00 25.96 160 GLY H O 1
ATOM 33428 N N . MET H 1 161 ? 1.347 -3.286 -13.658 1.00 25.37 161 MET H N 1
ATOM 33429 C CA . MET H 1 161 ? 2.471 -2.779 -14.438 1.00 25.12 161 MET H CA 1
ATOM 33430 C C . MET H 1 161 ? 2.554 -3.505 -15.776 1.00 25.21 161 MET H C 1
ATOM 33431 O O . MET H 1 161 ? 2.841 -4.700 -15.825 1.00 25.66 161 MET H O 1
ATOM 33445 N N . GLY H 1 163 ? 2.635 -3.127 -19.455 1.00 23.34 163 GLY H N 1
ATOM 33446 C CA . GLY H 1 163 ? 2.272 -2.052 -20.361 1.00 23.47 163 GLY H CA 1
ATOM 33447 C C . GLY H 1 163 ? 3.417 -1.086 -20.589 1.00 23.18 163 GLY H C 1
ATOM 33448 O O . GLY H 1 163 ? 3.883 -0.914 -21.715 1.00 23.06 163 GLY H O 1
ATOM 33452 N N . LEU H 1 164 ? 3.869 -0.441 -19.510 1.00 23.14 164 LEU H N 1
ATOM 33453 C CA . LEU H 1 164 ? 5.053 0.405 -19.604 1.00 22.80 164 LEU H CA 1
ATOM 33454 C C . LEU H 1 164 ? 6.279 -0.411 -19.989 1.00 22.62 164 LEU H C 1
ATOM 33455 O O . LEU H 1 164 ? 7.158 0.083 -20.703 1.00 22.75 164 LEU H O 1
ATOM 33471 N N . LEU H 1 165 ? 6.350 -1.662 -19.531 1.00 22.48 165 LEU H N 1
ATOM 33472 C CA . LEU H 1 165 ? 7.455 -2.534 -19.909 1.00 22.68 165 LEU H CA 1
ATOM 33473 C C . LEU H 1 165 ? 7.300 -3.011 -21.347 1.00 22.80 165 LEU H C 1
ATOM 33474 O O . LEU H 1 165 ? 8.250 -2.962 -22.136 1.00 22.98 165 LEU H O 1
ATOM 33490 N N . ASP H 1 166 ? 6.101 -3.472 -21.708 1.00 22.53 166 ASP H N 1
ATOM 33491 C CA . ASP H 1 166 ? 5.873 -3.979 -23.057 1.00 23.42 166 ASP H CA 1
ATOM 33492 C C . ASP H 1 166 ? 6.047 -2.877 -24.096 1.00 23.11 166 ASP H C 1
ATOM 33493 O O . ASP H 1 166 ? 6.735 -3.064 -25.107 1.00 22.97 166 ASP H O 1
ATOM 33502 N N . SER H 1 167 ? 5.426 -1.716 -23.865 1.00 22.77 167 SER H N 1
ATOM 33503 C CA . SER H 1 167 ? 5.514 -0.626 -24.832 1.00 22.85 167 SER H CA 1
ATOM 33504 C C . SER H 1 167 ? 6.939 -0.101 -24.942 1.00 22.42 167 SER H C 1
ATOM 33505 O O . SER H 1 167 ? 7.417 0.191 -26.045 1.00 22.72 167 SER H O 1
ATOM 33513 N N . SER H 1 168 ? 7.633 0.026 -23.811 1.00 22.78 168 SER H N 1
ATOM 33514 C CA . SER H 1 168 ? 9.003 0.527 -23.834 1.00 22.88 168 SER H CA 1
ATOM 33515 C C . SER H 1 168 ? 9.946 -0.454 -24.521 1.00 22.65 168 SER H C 1
ATOM 33516 O O . SER H 1 168 ? 10.973 -0.040 -25.072 1.00 22.79 168 SER H O 1
ATOM 33524 N N . ARG H 1 169 ? 9.624 -1.749 -24.494 1.00 22.31 169 ARG H N 1
ATOM 33525 C CA . ARG H 1 169 ? 10.402 -2.725 -25.250 1.00 22.33 169 ARG H CA 1
ATOM 33526 C C . ARG H 1 169 ? 10.226 -2.520 -26.748 1.00 22.99 169 ARG H C 1
ATOM 33527 O O . ARG H 1 169 ? 11.201 -2.554 -27.507 1.00 23.19 169 ARG H O 1
ATOM 33548 N N . MET H 1 170 ? 8.985 -2.314 -27.188 1.00 22.96 170 MET H N 1
ATOM 33549 C CA . MET H 1 170 ? 8.725 -2.027 -28.593 1.00 23.36 170 MET H CA 1
ATOM 33550 C C . MET H 1 170 ? 9.507 -0.803 -29.053 1.00 23.49 170 MET H C 1
ATOM 33551 O O . MET H 1 170 ? 10.154 -0.821 -30.107 1.00 23.69 170 MET H O 1
ATOM 33565 N N . CYS H 1 171 ? 9.457 0.276 -28.268 1.00 22.62 171 CYS H N 1
ATOM 33566 C CA . CYS H 1 171 ? 10.107 1.516 -28.675 1.00 22.71 171 CYS H CA 1
ATOM 33567 C C . CYS H 1 171 ? 11.616 1.351 -28.791 1.00 22.75 171 CYS H C 1
ATOM 33568 O O . CYS H 1 171 ? 12.240 1.963 -29.666 1.00 22.90 171 CYS H O 1
ATOM 33576 N N . HIS H 1 172 ? 12.220 0.527 -27.932 1.00 22.48 172 HIS H N 1
ATOM 33577 C CA . HIS H 1 172 ? 13.665 0.331 -27.996 1.00 22.92 172 HIS H CA 1
ATOM 33578 C C . HIS H 1 172 ? 14.071 -0.329 -29.308 1.00 23.11 172 HIS H C 1
ATOM 33579 O O . HIS H 1 172 ? 15.023 0.105 -29.967 1.00 23.24 172 HIS H O 1
ATOM 33593 N N . TYR H 1 173 ? 13.367 -1.394 -29.695 1.00 22.89 173 TYR H N 1
ATOM 33594 C CA . TYR H 1 173 ? 13.703 -2.090 -30.933 1.00 23.08 173 TYR H CA 1
ATOM 33595 C C . TYR H 1 173 ? 13.614 -1.152 -32.130 1.00 23.31 173 TYR H C 1
ATOM 33596 O O . TYR H 1 173 ? 14.464 -1.194 -33.027 1.00 23.15 173 TYR H O 1
ATOM 33614 N N . ILE H 1 174 ? 12.593 -0.294 -32.159 1.00 23.38 174 ILE H N 1
ATOM 33615 C CA . ILE H 1 174 ? 12.487 0.698 -33.224 1.00 23.45 174 ILE H CA 1
ATOM 33616 C C . ILE H 1 174 ? 13.591 1.738 -33.085 1.00 23.51 174 ILE H C 1
ATOM 33617 O O . ILE H 1 174 ? 14.293 2.058 -34.052 1.00 23.87 174 ILE H O 1
ATOM 33633 N N . ALA H 1 175 ? 13.758 2.285 -31.878 1.00 22.82 175 ALA H N 1
ATOM 33634 C CA . ALA H 1 175 ? 14.803 3.276 -31.650 1.00 22.81 175 ALA H CA 1
ATOM 33635 C C . ALA H 1 175 ? 16.176 2.721 -32.006 1.00 23.07 175 ALA H C 1
ATOM 33636 O O . ALA H 1 175 ? 16.980 3.400 -32.655 1.00 23.26 175 ALA H O 1
ATOM 33643 N N . ASP H 1 176 ? 16.461 1.485 -31.592 1.00 22.97 176 ASP H N 1
ATOM 33644 C CA . ASP H 1 176 ? 17.763 0.895 -31.876 1.00 23.33 176 ASP H CA 1
ATOM 33645 C C . ASP H 1 176 ? 17.983 0.740 -33.373 1.00 23.62 176 ASP H C 1
ATOM 33646 O O . ASP H 1 176 ? 19.115 0.876 -33.850 1.00 24.04 176 ASP H O 1
ATOM 33655 N N . LYS H 1 177 ? 16.920 0.463 -34.129 1.00 23.51 177 LYS H N 1
ATOM 33656 C CA . LYS H 1 177 ? 17.051 0.349 -35.578 1.00 24.01 177 LYS H CA 1
ATOM 33657 C C . LYS H 1 177 ? 17.260 1.719 -36.211 1.00 24.19 177 LYS H C 1
ATOM 33658 O O . LYS H 1 177 ? 18.172 1.906 -37.025 1.00 25.11 177 LYS H O 1
ATOM 33677 N N . LEU H 1 178 ? 16.426 2.693 -35.845 1.00 23.44 178 LEU H N 1
ATOM 33678 C CA . LEU H 1 178 ? 16.586 4.052 -36.344 1.00 23.89 178 LEU H CA 1
ATOM 33679 C C . LEU H 1 178 ? 17.814 4.745 -35.771 1.00 24.19 178 LEU H C 1
ATOM 33680 O O . LEU H 1 178 ? 18.207 5.796 -36.288 1.00 24.73 178 LEU H O 1
ATOM 33696 N N . ASN H 1 179 ? 18.422 4.188 -34.725 1.00 24.44 179 ASN H N 1
ATOM 33697 C CA . ASN H 1 179 ? 19.560 4.807 -34.050 1.00 24.45 179 ASN H CA 1
ATOM 33698 C C . ASN H 1 179 ? 19.193 6.209 -33.557 1.00 24.12 179 ASN H C 1
ATOM 33699 O O . ASN H 1 179 ? 19.804 7.214 -33.926 1.00 24.58 179 ASN H O 1
ATOM 33710 N N . VAL H 1 180 ? 18.169 6.253 -32.707 1.00 23.72 180 VAL H N 1
ATOM 33711 C CA . VAL H 1 180 ? 17.687 7.492 -32.115 1.00 23.30 180 VAL H CA 1
ATOM 33712 C C . VAL H 1 180 ? 17.456 7.274 -30.628 1.00 22.57 180 VAL H C 1
ATOM 33713 O O . VAL H 1 180 ? 17.188 6.156 -30.176 1.00 22.13 180 VAL H O 1
ATOM 33726 N N . ASN H 1 181 ? 17.564 8.354 -29.870 1.00 23.39 181 ASN H N 1
ATOM 33727 C CA . ASN H 1 181 ? 17.300 8.318 -28.440 1.00 22.76 181 ASN H CA 1
ATOM 33728 C C . ASN H 1 181 ? 15.888 7.791 -28.192 1.00 22.36 181 ASN H C 1
ATOM 33729 O O . ASN H 1 181 ? 14.925 8.359 -28.732 1.00 22.81 181 ASN H O 1
ATOM 33740 N N . PRO H 1 182 ? 15.706 6.726 -27.402 1.00 22.28 182 PRO H N 1
ATOM 33741 C CA . PRO H 1 182 ? 14.339 6.250 -27.131 1.00 21.92 182 PRO H CA 1
ATOM 33742 C C . PRO H 1 182 ? 13.469 7.278 -26.432 1.00 21.87 182 PRO H C 1
ATOM 33743 O O . PRO H 1 182 ? 12.246 7.094 -26.381 1.00 21.98 182 PRO H O 1
ATOM 33754 N N . ARG H 1 183 ? 14.058 8.350 -25.897 1.00 21.77 183 ARG H N 1
ATOM 33755 C CA . ARG H 1 183 ? 13.275 9.404 -25.261 1.00 22.26 183 ARG H CA 1
ATOM 33756 C C . ARG H 1 183 ? 12.185 9.935 -26.181 1.00 22.09 183 ARG H C 1
ATOM 33757 O O . ARG H 1 183 ? 11.143 10.400 -25.705 1.00 22.42 183 ARG H O 1
ATOM 33778 N N . TYR H 1 184 ? 12.401 9.873 -27.493 1.00 21.93 184 TYR H N 1
ATOM 33779 C CA . TYR H 1 184 ? 11.498 10.477 -28.461 1.00 22.54 184 TYR H CA 1
ATOM 33780 C C . TYR H 1 184 ? 10.653 9.459 -29.211 1.00 22.35 184 TYR H C 1
ATOM 33781 O O . TYR H 1 184 ? 9.796 9.856 -30.008 1.00 22.23 184 TYR H O 1
ATOM 33799 N N . VAL H 1 185 ? 10.862 8.169 -28.978 1.00 22.09 185 VAL H N 1
ATOM 33800 C CA . VAL H 1 185 ? 10.082 7.117 -29.619 1.00 22.47 185 VAL H CA 1
ATOM 33801 C C . VAL H 1 185 ? 8.970 6.719 -28.655 1.00 22.30 185 VAL H C 1
ATOM 33802 O O . VAL H 1 185 ? 9.221 6.068 -27.635 1.00 21.72 185 VAL H O 1
ATOM 33815 N N . HIS H 1 186 ? 7.739 7.112 -28.976 1.00 22.57 186 HIS H N 1
ATOM 33816 C CA . HIS H 1 186 ? 6.569 6.787 -28.174 1.00 22.65 186 HIS H CA 1
ATOM 33817 C C . HIS H 1 186 ? 5.709 5.760 -28.897 1.00 22.70 186 HIS H C 1
ATOM 33818 O O . HIS H 1 186 ? 5.593 5.785 -30.126 1.00 22.53 186 HIS H O 1
ATOM 33832 N N . GLY H 1 187 ? 5.107 4.861 -28.128 1.00 23.12 187 GLY H N 1
ATOM 33833 C CA . GLY H 1 187 ? 4.273 3.822 -28.696 1.00 23.33 187 GLY H CA 1
ATOM 33834 C C . GLY H 1 187 ? 3.498 3.110 -27.612 1.00 23.73 187 GLY H C 1
ATOM 33835 O O . GLY H 1 187 ? 3.874 3.132 -26.435 1.00 23.86 187 GLY H O 1
ATOM 33839 N N . SER H 1 188 ? 2.409 2.470 -28.028 1.00 24.06 188 SER H N 1
ATOM 33840 C CA . SER H 1 188 ? 1.496 1.800 -27.115 1.00 24.15 188 SER H CA 1
ATOM 33841 C C . SER H 1 188 ? 1.460 0.309 -27.412 1.00 24.07 188 SER H C 1
ATOM 33842 O O . SER H 1 188 ? 1.481 -0.105 -28.575 1.00 24.19 188 SER H O 1
ATOM 33850 N N . CYS H 1 189 ? 1.407 -0.493 -26.348 1.00 24.74 189 CYS H N 1
ATOM 33851 C CA . CYS H 1 189 ? 1.246 -1.945 -26.437 1.00 25.07 189 CYS H CA 1
ATOM 33852 C C . CYS H 1 189 ? 0.111 -2.306 -25.483 1.00 25.22 189 CYS H C 1
ATOM 33853 O O . CYS H 1 189 ? 0.331 -2.501 -24.285 1.00 25.26 189 CYS H O 1
ATOM 33861 N N . ILE H 1 190 ? -1.103 -2.393 -26.021 1.00 25.49 190 ILE H N 1
ATOM 33862 C CA . ILE H 1 190 ? -2.304 -2.536 -25.207 1.00 25.33 190 ILE H CA 1
ATOM 33863 C C . ILE H 1 190 ? -2.708 -4.001 -25.123 1.00 25.50 190 ILE H C 1
ATOM 33864 O O . ILE H 1 190 ? -2.091 -4.867 -25.752 1.00 25.49 190 ILE H O 1
ATOM 33880 N N . GLY H 1 191 ? -3.746 -4.282 -24.347 1.00 25.62 191 GLY H N 1
ATOM 33881 C CA . GLY H 1 191 ? -4.216 -5.633 -24.150 1.00 25.72 191 GLY H CA 1
ATOM 33882 C C . GLY H 1 191 ? -3.644 -6.269 -22.899 1.00 25.62 191 GLY H C 1
ATOM 33883 O O . GLY H 1 191 ? -3.175 -5.605 -21.972 1.00 25.42 191 GLY H O 1
ATOM 33887 N N . GLY H 1 192 ? -3.687 -7.598 -22.884 1.00 26.53 192 GLY H N 1
ATOM 33888 C CA . GLY H 1 192 ? -3.168 -8.341 -21.760 1.00 26.69 192 GLY H CA 1
ATOM 33889 C C . GLY H 1 192 ? -1.654 -8.445 -21.768 1.00 26.77 192 GLY H C 1
ATOM 33890 O O . GLY H 1 192 ? -0.994 -8.360 -22.802 1.00 26.65 192 GLY H O 1
ATOM 33894 N N . HIS H 1 193 ? -1.099 -8.635 -20.572 1.00 27.13 193 HIS H N 1
ATOM 33895 C CA . HIS H 1 193 ? 0.348 -8.756 -20.398 1.00 26.95 193 HIS H CA 1
ATOM 33896 C C . HIS H 1 193 ? 0.752 -10.222 -20.564 1.00 27.39 193 HIS H C 1
ATOM 33897 O O . HIS H 1 193 ? 1.168 -10.907 -19.627 1.00 28.40 193 HIS H O 1
ATOM 33911 N N . GLY H 1 194 ? 0.615 -10.695 -21.792 1.00 27.51 194 GLY H N 1
ATOM 33912 C CA . GLY H 1 194 ? 0.919 -12.070 -22.109 1.00 27.82 194 GLY H CA 1
ATOM 33913 C C . GLY H 1 194 ? 1.054 -12.274 -23.600 1.00 27.76 194 GLY H C 1
ATOM 33914 O O . GLY H 1 194 ? 1.226 -11.324 -24.363 1.00 27.22 194 GLY H O 1
ATOM 33918 N N . ASP H 1 195 ? 0.961 -13.538 -24.017 1.00 28.35 195 ASP H N 1
ATOM 33919 C CA . ASP H 1 195 ? 1.118 -13.864 -25.431 1.00 28.42 195 ASP H CA 1
ATOM 33920 C C . ASP H 1 195 ? 0.140 -13.108 -26.322 1.00 28.31 195 ASP H C 1
ATOM 33921 O O . ASP H 1 195 ? 0.366 -13.024 -27.534 1.00 28.05 195 ASP H O 1
ATOM 33930 N N . SER H 1 196 ? -0.933 -12.551 -25.758 1.00 28.36 196 SER H N 1
ATOM 33931 C CA . SER H 1 196 ? -1.943 -11.840 -26.533 1.00 27.87 196 SER H CA 1
ATOM 33932 C C . SER H 1 196 ? -1.749 -10.326 -26.501 1.00 27.42 196 SER H C 1
ATOM 33933 O O . SER H 1 196 ? -2.732 -9.577 -26.513 1.00 27.12 196 SER H O 1
ATOM 33941 N N . MET H 1 197 ? -0.503 -9.856 -26.459 1.00 27.10 197 MET H N 1
ATOM 33942 C CA . MET H 1 197 ? -0.251 -8.430 -26.597 1.00 26.64 197 MET H CA 1
ATOM 33943 C C . MET H 1 197 ? -0.794 -7.927 -27.931 1.00 26.87 197 MET H C 1
ATOM 33944 O O . MET H 1 197 ? -0.972 -8.685 -28.890 1.00 27.11 197 MET H O 1
ATOM 33958 N N . ILE H 1 198 ? -1.048 -6.624 -27.985 1.00 26.13 198 ILE H N 1
ATOM 33959 C CA . ILE H 1 198 ? -1.372 -5.954 -29.240 1.00 26.34 198 ILE H CA 1
ATOM 33960 C C . ILE H 1 198 ? -0.360 -4.830 -29.426 1.00 26.28 198 ILE H C 1
ATOM 33961 O O . ILE H 1 198 ? -0.686 -3.656 -29.196 1.00 26.30 198 ILE H O 1
ATOM 33977 N N . PRO H 1 199 ? 0.878 -5.141 -29.811 1.00 25.63 199 PRO H N 1
ATOM 33978 C CA . PRO H 1 199 ? 1.859 -4.078 -30.074 1.00 25.59 199 PRO H CA 1
ATOM 33979 C C . PRO H 1 199 ? 1.459 -3.201 -31.252 1.00 25.15 199 PRO H C 1
ATOM 33980 O O . PRO H 1 199 ? 1.460 -3.652 -32.401 1.00 25.51 199 PRO H O 1
ATOM 33991 N N . LEU H 1 200 ? 1.109 -1.945 -30.974 1.00 24.66 200 LEU H N 1
ATOM 33992 C CA . LEU H 1 200 ? 0.658 -1.014 -32.008 1.00 24.60 200 LEU H CA 1
ATOM 33993 C C . LEU H 1 200 ? 1.864 -0.375 -32.701 1.00 24.15 200 LEU H C 1
ATOM 33994 O O . LEU H 1 200 ? 2.096 0.832 -32.651 1.00 23.92 200 LEU H O 1
ATOM 34010 N N . VAL H 1 201 ? 2.630 -1.232 -33.377 1.00 23.90 201 VAL H N 1
ATOM 34011 C CA . VAL H 1 201 ? 3.906 -0.818 -33.944 1.00 23.89 201 VAL H CA 1
ATOM 34012 C C . VAL H 1 201 ? 3.706 0.203 -35.054 1.00 23.49 201 VAL H C 1
ATOM 34013 O O . VAL H 1 201 ? 4.539 1.099 -35.238 1.00 23.62 201 VAL H O 1
ATOM 34026 N N . ASN H 1 202 ? 2.618 0.093 -35.814 1.00 22.99 202 ASN H N 1
ATOM 34027 C CA . ASN H 1 202 ? 2.375 1.011 -36.918 1.00 23.19 202 ASN H CA 1
ATOM 34028 C C . ASN H 1 202 ? 1.802 2.350 -36.468 1.00 23.29 202 ASN H C 1
ATOM 34029 O O . ASN H 1 202 ? 1.644 3.246 -37.304 1.00 23.71 202 ASN H O 1
ATOM 34040 N N . HIS H 1 203 ? 1.492 2.509 -35.181 1.00 23.73 203 HIS H N 1
ATOM 34041 C CA . HIS H 1 203 ? 1.059 3.784 -34.626 1.00 23.58 203 HIS H CA 1
ATOM 34042 C C . HIS H 1 203 ? 2.172 4.489 -33.859 1.00 23.47 203 HIS H C 1
ATOM 34043 O O . HIS H 1 203 ? 1.912 5.498 -33.194 1.00 23.07 203 HIS H O 1
ATOM 34057 N N . VAL H 1 204 ? 3.403 3.983 -33.942 1.00 23.28 204 VAL H N 1
ATOM 34058 C CA . VAL H 1 204 ? 4.518 4.566 -33.209 1.00 22.80 204 VAL H CA 1
ATOM 34059 C C . VAL H 1 204 ? 4.862 5.935 -33.786 1.00 23.07 204 VAL H C 1
ATOM 34060 O O . VAL H 1 204 ? 4.639 6.215 -34.972 1.00 23.27 204 VAL H O 1
ATOM 34073 N N . THR H 1 205 ? 5.408 6.801 -32.934 1.00 22.82 205 THR H N 1
ATOM 34074 C CA . THR H 1 205 ? 5.766 8.159 -33.314 1.00 22.82 205 THR H CA 1
ATOM 34075 C C . THR H 1 205 ? 7.186 8.464 -32.855 1.00 22.71 205 THR H C 1
ATOM 34076 O O . THR H 1 205 ? 7.658 7.931 -31.847 1.00 22.61 205 THR H O 1
ATOM 34087 N N . VAL H 1 206 ? 7.861 9.328 -33.610 1.00 22.78 206 VAL H N 1
ATOM 34088 C CA . VAL H 1 206 ? 9.238 9.726 -33.333 1.00 22.62 206 VAL H CA 1
ATOM 34089 C C . VAL H 1 206 ? 9.222 11.236 -33.138 1.00 22.80 206 VAL H C 1
ATOM 34090 O O . VAL H 1 206 ? 9.295 11.999 -34.108 1.00 23.34 206 VAL H O 1
ATOM 34103 N N . ASN H 1 207 ? 9.138 11.674 -31.886 1.00 22.84 207 ASN H N 1
ATOM 34104 C CA . ASN H 1 207 ? 8.972 13.089 -31.567 1.00 22.94 207 ASN H CA 1
ATOM 34105 C C . ASN H 1 207 ? 7.801 13.679 -32.351 1.00 22.54 207 ASN H C 1
ATOM 34106 O O . ASN H 1 207 ? 7.908 14.725 -32.995 1.00 22.83 207 ASN H O 1
ATOM 34117 N N . GLY H 1 208 ? 6.664 12.984 -32.292 1.00 22.54 208 GLY H N 1
ATOM 34118 C CA . GLY H 1 208 ? 5.478 13.383 -33.017 1.00 22.91 208 GLY H CA 1
ATOM 34119 C C . GLY H 1 208 ? 5.450 12.976 -34.473 1.00 22.42 208 GLY H C 1
ATOM 34120 O O . GLY H 1 208 ? 4.380 13.028 -35.091 1.00 22.43 208 GLY H O 1
ATOM 34124 N N . ILE H 1 209 ? 6.578 12.569 -35.039 1.00 23.11 209 ILE H N 1
ATOM 34125 C CA . ILE H 1 209 ? 6.624 12.169 -36.447 1.00 23.01 209 ILE H CA 1
ATOM 34126 C C . ILE H 1 209 ? 6.083 10.746 -36.568 1.00 22.90 209 ILE H C 1
ATOM 34127 O O . ILE H 1 209 ? 6.56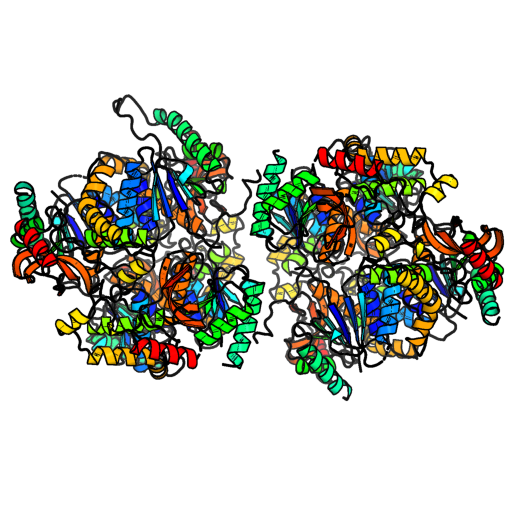5 9.851 -35.856 1.00 22.66 209 ILE H O 1
ATOM 34143 N N . PRO H 1 210 ? 5.106 10.488 -37.439 1.00 22.67 210 PRO H N 1
ATOM 34144 C CA . PRO H 1 210 ? 4.625 9.112 -37.601 1.00 22.93 210 PRO H CA 1
ATOM 34145 C C . PRO H 1 210 ? 5.720 8.206 -38.145 1.00 23.04 210 PRO H C 1
ATOM 34146 O O . PRO H 1 210 ? 6.574 8.626 -38.928 1.00 22.85 210 PRO H O 1
ATOM 34157 N N . ILE H 1 211 ? 5.686 6.941 -37.714 1.00 22.97 211 ILE H N 1
ATOM 34158 C CA . ILE H 1 211 ? 6.730 5.996 -38.090 1.00 23.39 211 ILE H CA 1
ATOM 34159 C C . ILE H 1 211 ? 6.703 5.685 -39.581 1.00 23.76 211 ILE H C 1
ATOM 34160 O O . ILE H 1 211 ? 7.723 5.264 -40.140 1.00 23.78 211 ILE H O 1
ATOM 34176 N N . GLN H 1 212 ? 5.563 5.882 -40.248 1.00 24.13 212 GLN H N 1
ATOM 34177 C CA . GLN H 1 212 ? 5.496 5.622 -41.683 1.00 24.59 212 GLN H CA 1
ATOM 34178 C C . GLN H 1 212 ? 6.541 6.434 -42.438 1.00 24.73 212 GLN H C 1
ATOM 34179 O O . GLN H 1 212 ? 7.116 5.956 -43.424 1.00 24.81 212 GLN H O 1
ATOM 34193 N N . LEU H 1 213 ? 6.799 7.666 -41.992 1.00 24.67 213 LEU H N 1
ATOM 34194 C CA . LEU H 1 213 ? 7.802 8.499 -42.647 1.00 24.79 213 LEU H CA 1
ATOM 34195 C C . LEU H 1 213 ? 9.146 7.783 -42.713 1.00 25.05 213 LEU H C 1
ATOM 34196 O O . LEU H 1 213 ? 9.766 7.695 -43.779 1.00 25.07 213 LEU H O 1
ATOM 34212 N N . PHE H 1 214 ? 9.608 7.255 -41.577 1.00 24.49 214 PHE H N 1
ATOM 34213 C CA . PHE H 1 214 ? 10.885 6.555 -41.543 1.00 24.67 214 PHE H CA 1
ATOM 34214 C C . PHE H 1 214 ? 10.835 5.232 -42.296 1.00 25.14 214 PHE H C 1
ATOM 34215 O O . PHE H 1 214 ? 11.891 4.696 -42.651 1.00 25.61 214 PHE H O 1
ATOM 34232 N N . VAL H 1 215 ? 9.640 4.697 -42.552 1.00 25.09 215 VAL H N 1
ATOM 34233 C CA . VAL H 1 215 ? 9.526 3.501 -43.382 1.00 25.36 215 VAL H CA 1
ATOM 34234 C C . VAL H 1 215 ? 9.810 3.843 -44.840 1.00 25.67 215 VAL H C 1
ATOM 34235 O O . VAL H 1 215 ? 10.593 3.164 -45.515 1.00 25.86 215 VAL H O 1
ATOM 34248 N N . GLU H 1 216 ? 9.178 4.903 -45.348 1.00 25.75 216 GLU H N 1
ATOM 34249 C CA . GLU H 1 216 ? 9.400 5.326 -46.724 1.00 26.22 216 GLU H CA 1
ATOM 34250 C C . GLU H 1 216 ? 10.795 5.892 -46.945 1.00 26.55 216 GLU H C 1
ATOM 34251 O O . GLU H 1 216 ? 11.200 6.059 -48.100 1.00 26.74 216 GLU H O 1
ATOM 34263 N N . ARG H 1 217 ? 11.531 6.188 -45.878 1.00 26.54 217 ARG H N 1
ATOM 34264 C CA . ARG H 1 217 ? 12.866 6.755 -45.994 1.00 26.75 217 ARG H CA 1
ATOM 34265 C C . ARG H 1 217 ? 13.964 5.701 -45.967 1.00 27.14 217 ARG H C 1
ATOM 34266 O O . ARG H 1 217 ? 15.129 6.039 -46.202 1.00 27.48 217 ARG H O 1
ATOM 34287 N N . GLY H 1 218 ? 13.626 4.441 -45.691 1.00 26.46 218 GLY H N 1
ATOM 34288 C CA . GLY H 1 218 ? 14.598 3.376 -45.627 1.00 26.78 218 GLY H CA 1
ATOM 34289 C C . GLY H 1 218 ? 15.196 3.138 -44.255 1.00 26.83 218 GLY H C 1
ATOM 34290 O O . GLY H 1 218 ? 15.807 2.087 -44.037 1.00 26.58 218 GLY H O 1
ATOM 34294 N N . ASP H 1 219 ? 15.038 4.082 -43.324 1.00 26.58 219 ASP H N 1
ATOM 34295 C CA . ASP H 1 219 ? 15.599 3.907 -41.988 1.00 26.37 219 ASP H CA 1
ATOM 34296 C C . ASP H 1 219 ? 15.093 2.630 -41.331 1.00 26.09 219 ASP H C 1
ATOM 34297 O O . ASP H 1 219 ? 15.814 2.007 -40.543 1.00 25.86 219 ASP H O 1
ATOM 34306 N N . ILE H 1 220 ? 13.861 2.225 -41.640 1.00 26.23 220 ILE H N 1
ATOM 34307 C CA . ILE H 1 220 ? 13.273 1.003 -41.106 1.00 25.66 220 ILE H CA 1
ATOM 34308 C C . ILE H 1 220 ? 12.257 0.505 -42.123 1.00 25.26 220 ILE H C 1
ATOM 34309 O O . ILE H 1 220 ? 11.769 1.264 -42.961 1.00 25.81 220 ILE H O 1
ATOM 34325 N N . THR H 1 221 ? 11.945 -0.786 -42.060 1.00 24.79 221 THR H N 1
ATOM 34326 C CA . THR H 1 221 ? 11.044 -1.408 -43.019 1.00 25.04 221 THR H CA 1
ATOM 34327 C C . THR H 1 221 ? 9.797 -1.923 -42.315 1.00 24.34 221 THR H C 1
ATOM 34328 O O . THR H 1 221 ? 9.834 -2.292 -41.138 1.00 24.28 221 THR H O 1
ATOM 34339 N N . GLN H 1 222 ? 8.686 -1.940 -43.054 1.00 24.61 222 GLN H N 1
ATOM 34340 C CA . GLN H 1 222 ? 7.449 -2.498 -42.518 1.00 24.55 222 GLN H CA 1
ATOM 34341 C C . GLN H 1 222 ? 7.658 -3.935 -42.058 1.00 24.54 222 GLN H C 1
ATOM 34342 O O . GLN H 1 222 ? 7.091 -4.361 -41.046 1.00 24.15 222 GLN H O 1
ATOM 34356 N N . ALA H 1 223 ? 8.475 -4.697 -42.790 1.00 24.84 223 ALA H N 1
ATOM 34357 C CA . ALA H 1 223 ? 8.785 -6.061 -42.373 1.00 24.78 223 ALA H CA 1
ATOM 34358 C C . ALA H 1 223 ? 9.528 -6.070 -41.043 1.00 24.69 223 ALA H C 1
ATOM 34359 O O . ALA H 1 223 ? 9.237 -6.892 -40.166 1.00 24.62 223 ALA H O 1
ATOM 34366 N N . GLU H 1 224 ? 10.493 -5.163 -40.875 1.00 24.79 224 GLU H N 1
ATOM 34367 C CA . GLU H 1 224 ? 11.208 -5.072 -39.606 1.00 24.47 224 GLU H CA 1
ATOM 34368 C C . GLU H 1 224 ? 10.282 -4.622 -38.484 1.00 23.95 224 GLU H C 1
ATOM 34369 O O . GLU H 1 224 ? 10.432 -5.059 -37.338 1.00 24.06 224 GLU H O 1
ATOM 34381 N N . LEU H 1 225 ? 9.320 -3.748 -38.791 1.00 24.41 225 LEU H N 1
ATOM 34382 C CA . LEU H 1 225 ? 8.339 -3.346 -37.788 1.00 24.06 225 LEU H CA 1
ATOM 34383 C C . LEU H 1 225 ? 7.475 -4.529 -37.369 1.00 24.18 225 LEU H C 1
ATOM 34384 O O . LEU H 1 225 ? 7.260 -4.766 -36.175 1.00 24.05 225 LEU H O 1
ATOM 34400 N N . ASP H 1 226 ? 6.970 -5.288 -38.345 1.00 24.26 226 ASP H N 1
ATOM 34401 C CA . ASP H 1 226 ? 6.187 -6.477 -38.025 1.00 24.26 226 ASP H CA 1
ATOM 34402 C C . ASP H 1 226 ? 6.994 -7.450 -37.176 1.00 24.40 226 ASP H C 1
ATOM 34403 O O . ASP H 1 226 ? 6.445 -8.114 -36.289 1.00 24.57 226 ASP H O 1
ATOM 34412 N N . LYS H 1 227 ? 8.300 -7.551 -37.435 1.00 24.33 227 LYS H N 1
ATOM 34413 C CA . LYS H 1 227 ? 9.154 -8.384 -36.595 1.00 24.64 227 LYS H CA 1
ATOM 34414 C C . LYS H 1 227 ? 9.226 -7.835 -35.177 1.00 24.19 227 LYS H C 1
ATOM 34415 O O . LYS H 1 227 ? 9.144 -8.594 -34.203 1.00 24.27 227 LYS H O 1
ATOM 34434 N N . ILE H 1 228 ? 9.380 -6.516 -35.040 1.00 24.33 228 ILE H N 1
ATOM 34435 C CA . ILE H 1 228 ? 9.431 -5.906 -33.714 1.00 24.05 228 ILE H CA 1
ATOM 34436 C C . ILE H 1 228 ? 8.161 -6.223 -32.935 1.00 24.14 228 ILE H C 1
ATOM 34437 O O . ILE H 1 228 ? 8.198 -6.438 -31.718 1.00 24.31 228 ILE H O 1
ATOM 34453 N N . ALA H 1 229 ? 7.017 -6.257 -33.620 1.00 23.92 229 ALA H N 1
ATOM 34454 C CA . ALA H 1 229 ? 5.783 -6.676 -32.967 1.00 24.29 229 ALA H CA 1
ATOM 34455 C C . ALA H 1 229 ? 5.932 -8.076 -32.388 1.00 24.67 229 ALA H C 1
ATOM 34456 O O . ALA H 1 229 ? 5.638 -8.310 -31.211 1.00 24.67 229 ALA H O 1
ATOM 34463 N N . GLN H 1 230 ? 6.400 -9.023 -33.205 1.00 25.16 230 GLN H N 1
ATOM 34464 C CA . GLN H 1 230 ? 6.572 -10.392 -32.732 1.00 25.51 230 GLN H CA 1
ATOM 34465 C C . GLN H 1 230 ? 7.593 -10.462 -31.603 1.00 25.14 230 GLN H C 1
ATOM 34466 O O . GLN H 1 230 ? 7.418 -11.222 -30.644 1.00 24.89 230 GLN H O 1
ATOM 34480 N N . ARG H 1 231 ? 8.668 -9.676 -31.698 1.00 24.71 231 ARG H N 1
ATOM 34481 C CA . ARG H 1 231 ? 9.694 -9.707 -30.662 1.00 24.40 231 ARG H CA 1
ATOM 34482 C C . ARG H 1 231 ? 9.166 -9.137 -29.352 1.00 24.72 231 ARG H C 1
ATOM 34483 O O . ARG H 1 231 ? 9.480 -9.652 -28.272 1.00 24.41 231 ARG H O 1
ATOM 34504 N N . THR H 1 232 ? 8.362 -8.073 -29.427 1.00 24.18 232 THR H N 1
ATOM 34505 C CA . THR H 1 232 ? 7.756 -7.516 -28.223 1.00 24.17 232 THR H CA 1
ATOM 34506 C C . THR H 1 232 ? 6.848 -8.535 -27.545 1.00 24.35 232 THR H C 1
ATOM 34507 O O . THR H 1 232 ? 6.841 -8.651 -26.314 1.00 24.43 232 THR H O 1
ATOM 34518 N N . ILE H 1 233 ? 6.073 -9.284 -28.333 1.00 24.80 233 ILE H N 1
ATOM 34519 C CA . ILE H 1 233 ? 5.173 -10.283 -27.761 1.00 25.18 233 ILE H CA 1
ATOM 34520 C C . ILE H 1 233 ? 5.965 -11.343 -27.007 1.00 25.12 233 ILE H C 1
ATOM 34521 O O . ILE H 1 233 ? 5.516 -11.855 -25.974 1.00 25.05 233 ILE H O 1
ATOM 34537 N N . GLY H 1 234 ? 7.151 -11.685 -27.505 1.00 24.69 234 GLY H N 1
ATOM 34538 C CA . GLY H 1 234 ? 7.936 -12.758 -26.929 1.00 24.88 234 GLY H CA 1
ATOM 34539 C C . GLY H 1 234 ? 9.219 -12.296 -26.272 1.00 24.65 234 GLY H C 1
ATOM 34540 O O . GLY H 1 234 ? 10.199 -13.045 -26.229 1.00 25.34 234 GLY H O 1
ATOM 34544 N N . SER H 1 235 ? 9.231 -11.067 -25.752 1.00 24.40 235 SER H N 1
ATOM 34545 C CA . SER H 1 235 ? 10.424 -10.576 -25.070 1.00 24.03 235 SER H CA 1
ATOM 34546 C C . SER H 1 235 ? 10.612 -11.269 -23.727 1.00 24.48 235 SER H C 1
ATOM 34547 O O . SER H 1 235 ? 11.746 -11.544 -23.318 1.00 24.50 235 SER H O 1
ATOM 34555 N N . GLY H 1 236 ? 9.513 -11.562 -23.029 1.00 25.11 236 GLY H N 1
ATOM 34556 C CA . GLY H 1 236 ? 9.621 -12.240 -21.748 1.00 24.77 236 GLY H CA 1
ATOM 34557 C C . GLY H 1 236 ? 10.401 -13.537 -21.841 1.00 25.68 236 GLY H C 1
ATOM 34558 O O . GLY H 1 236 ? 11.301 -13.795 -21.039 1.00 25.94 236 GLY H O 1
ATOM 34562 N N . MET H 1 237 ? 10.070 -14.371 -22.830 1.00 25.85 237 MET H N 1
ATOM 34563 C CA . MET H 1 237 ? 10.759 -15.647 -22.987 1.00 26.58 237 MET H CA 1
ATOM 34564 C C . MET H 1 237 ? 12.148 -15.482 -23.591 1.00 26.49 237 MET H C 1
ATOM 34565 O O . MET H 1 237 ? 13.022 -16.322 -23.351 1.00 26.73 237 MET H O 1
ATOM 34579 N N . GLU H 1 238 ? 12.372 -14.421 -24.369 1.00 25.81 238 GLU H N 1
ATOM 34580 C CA . GLU H 1 238 ? 13.694 -14.195 -24.946 1.00 25.65 238 GLU H CA 1
ATOM 34581 C C . GLU H 1 238 ? 14.735 -13.988 -23.853 1.00 25.40 238 GLU H C 1
ATOM 34582 O O . GLU H 1 238 ? 15.803 -14.611 -23.870 1.00 25.63 238 GLU H O 1
ATOM 34594 N N . LEU H 1 239 ? 14.437 -13.116 -22.887 1.00 25.75 239 LEU H N 1
ATOM 34595 C CA . LEU H 1 239 ? 15.366 -12.869 -21.790 1.00 25.73 239 LEU H CA 1
ATOM 34596 C C . LEU H 1 239 ? 15.457 -14.049 -20.832 1.00 26.01 239 LEU H C 1
ATOM 34597 O O . LEU H 1 239 ? 16.479 -14.202 -20.156 1.00 26.28 239 LEU H O 1
ATOM 34613 N N . VAL H 1 240 ? 14.419 -14.885 -20.759 1.00 26.15 240 VAL H N 1
ATOM 34614 C CA . VAL H 1 240 ? 14.509 -16.111 -19.973 1.00 26.19 240 VAL H CA 1
ATOM 34615 C C . VAL H 1 240 ? 15.543 -17.052 -20.578 1.00 27.08 240 VAL H C 1
ATOM 34616 O O . VAL H 1 240 ? 16.361 -17.644 -19.862 1.00 27.30 240 VAL H O 1
ATOM 34629 N N . GLN H 1 241 ? 15.527 -17.208 -21.904 1.00 27.00 241 GLN H N 1
ATOM 34630 C CA . GLN H 1 241 ? 16.503 -18.072 -22.560 1.00 27.56 241 GLN H CA 1
ATOM 34631 C C . GLN H 1 241 ? 17.915 -17.521 -22.407 1.00 27.56 241 GLN H C 1
ATOM 34632 O O . GLN H 1 241 ? 18.865 -18.284 -22.198 1.00 28.27 241 GLN H O 1
ATOM 34646 N N . LEU H 1 242 ? 18.073 -16.200 -22.508 1.00 26.78 242 LEU H N 1
ATOM 34647 C CA . LEU H 1 242 ? 19.390 -15.600 -22.325 1.00 27.37 242 LEU H CA 1
ATOM 34648 C C . LEU H 1 242 ? 19.868 -15.749 -20.885 1.00 27.17 242 LEU H C 1
ATOM 34649 O O . LEU H 1 242 ? 21.033 -16.090 -20.644 1.00 27.57 242 LEU H O 1
ATOM 34665 N N . TYR H 1 243 ? 18.981 -15.510 -19.917 1.00 27.57 243 TYR H N 1
ATOM 34666 C CA . TYR H 1 243 ? 19.366 -15.589 -18.511 1.00 27.56 243 TYR H CA 1
ATOM 34667 C C . TYR H 1 243 ? 19.607 -17.032 -18.083 1.00 28.10 243 TYR H C 1
ATOM 34668 O O . TYR H 1 243 ? 20.720 -17.400 -17.691 1.00 27.94 243 TYR H O 1
ATOM 34686 N N . GLY H 1 244 ? 18.571 -17.859 -18.142 1.00 30.00 244 GLY H N 1
ATOM 34687 C CA . GLY H 1 244 ? 18.631 -19.233 -17.670 1.00 30.04 244 GLY H CA 1
ATOM 34688 C C . GLY H 1 244 ? 18.289 -19.374 -16.199 1.00 30.40 244 GLY H C 1
ATOM 34689 O O . GLY H 1 244 ? 17.593 -20.314 -15.811 1.00 30.33 244 GLY H O 1
ATOM 34693 N N . ASN H 1 245 ? 18.770 -18.446 -15.369 1.00 29.89 245 ASN H N 1
ATOM 34694 C CA . ASN H 1 245 ? 18.481 -18.465 -13.940 1.00 30.15 245 ASN H CA 1
ATOM 34695 C C . ASN H 1 245 ? 17.123 -17.868 -13.597 1.00 30.29 245 ASN H C 1
ATOM 34696 O O . ASN H 1 245 ? 16.668 -18.027 -12.458 1.00 30.49 245 ASN H O 1
ATOM 34707 N N . GLY H 1 246 ? 16.471 -17.187 -14.536 1.00 29.58 246 GLY H N 1
ATOM 34708 C CA . GLY H 1 246 ? 15.190 -16.566 -14.263 1.00 28.51 246 GLY H CA 1
ATOM 34709 C C . GLY H 1 246 ? 14.692 -15.693 -15.397 1.00 27.81 246 GLY H C 1
ATOM 34710 O O . GLY H 1 246 ? 14.871 -16.028 -16.572 1.00 28.13 246 GLY H O 1
ATOM 34714 N N . SER H 1 247 ? 14.070 -14.566 -15.056 1.00 27.07 247 SER H N 1
ATOM 34715 C CA . SER H 1 247 ? 13.458 -13.670 -16.029 1.00 26.49 247 SER H CA 1
ATOM 34716 C C . SER H 1 247 ? 14.012 -12.261 -15.842 1.00 26.01 247 SER H C 1
ATOM 34717 O O . SER H 1 247 ? 14.878 -12.013 -14.998 1.00 25.75 247 SER H O 1
ATOM 34725 N N . ALA H 1 248 ? 13.497 -11.331 -16.641 1.00 24.94 248 ALA H N 1
ATOM 34726 C CA . ALA H 1 248 ? 13.953 -9.951 -16.587 1.00 24.50 248 ALA H CA 1
ATOM 34727 C C . ALA H 1 248 ? 13.560 -9.302 -15.267 1.00 24.25 248 ALA H C 1
ATOM 34728 O O . ALA H 1 248 ? 12.568 -9.675 -14.636 1.00 24.29 248 ALA H O 1
ATOM 34735 N N . TYR H 1 249 ? 14.355 -8.317 -14.850 1.00 24.09 249 TYR H N 1
ATOM 34736 C CA . TYR H 1 249 ? 14.056 -7.597 -13.620 1.00 23.74 249 TYR H CA 1
ATOM 34737 C C . TYR H 1 249 ? 14.499 -6.139 -13.678 1.00 23.40 249 TYR H C 1
ATOM 34738 O O . TYR H 1 249 ? 13.840 -5.270 -13.099 1.00 23.45 249 TYR H O 1
ATOM 34756 N N . PHE H 1 250 ? 15.601 -5.851 -14.372 1.00 23.01 250 PHE H N 1
ATOM 34757 C CA . PHE H 1 250 ? 16.060 -4.469 -14.471 1.00 23.11 250 PHE H CA 1
ATOM 34758 C C . PHE H 1 250 ? 14.975 -3.573 -15.061 1.00 23.23 250 PHE H C 1
ATOM 34759 O O . PHE H 1 250 ? 14.611 -2.549 -14.470 1.00 22.44 250 PHE H O 1
ATOM 34776 N N . ALA H 1 251 ? 14.439 -3.947 -16.229 1.00 22.86 251 ALA H N 1
ATOM 34777 C CA . ALA H 1 251 ? 13.417 -3.112 -16.859 1.00 22.84 251 ALA H CA 1
ATOM 34778 C C . ALA H 1 251 ? 12.083 -3.207 -16.133 1.00 22.97 251 ALA H C 1
ATOM 34779 O O . ALA H 1 251 ? 11.458 -2.158 -15.893 1.00 22.49 251 ALA H O 1
ATOM 34786 N N . PRO H 1 252 ? 11.583 -4.391 -15.764 1.00 23.12 252 PRO H N 1
ATOM 34787 C CA . PRO H 1 252 ? 10.360 -4.433 -14.943 1.00 22.57 252 PRO H CA 1
ATOM 34788 C C . PRO H 1 252 ? 10.437 -3.566 -13.696 1.00 22.52 252 PRO H C 1
ATOM 34789 O O . PRO H 1 252 ? 9.425 -2.982 -13.287 1.00 22.67 252 PRO H O 1
ATOM 34800 N N . ALA H 1 253 ? 11.615 -3.462 -13.080 1.00 23.11 253 ALA H N 1
ATOM 34801 C CA . ALA H 1 253 ? 11.762 -2.627 -11.893 1.00 22.80 253 ALA H CA 1
ATOM 34802 C C . ALA H 1 253 ? 11.619 -1.151 -12.243 1.00 22.87 253 ALA H C 1
ATOM 34803 O O . ALA H 1 253 ? 10.834 -0.427 -11.619 1.00 22.57 253 ALA H O 1
ATOM 34810 N N . THR H 1 254 ? 12.374 -0.687 -13.243 1.00 22.47 254 THR H N 1
ATOM 34811 C CA . THR H 1 254 ? 12.316 0.721 -13.625 1.00 22.46 254 THR H CA 1
ATOM 34812 C C . THR H 1 254 ? 10.896 1.134 -13.995 1.00 22.67 254 THR H C 1
ATOM 34813 O O . THR H 1 254 ? 10.469 2.256 -13.697 1.00 22.45 254 THR H O 1
ATOM 34824 N N . ALA H 1 255 ? 10.147 0.238 -14.643 1.00 22.58 255 ALA H N 1
ATOM 34825 C CA . ALA H 1 255 ? 8.765 0.547 -14.990 1.00 22.31 255 ALA H CA 1
ATOM 34826 C C . ALA H 1 255 ? 7.921 0.771 -13.743 1.00 21.91 255 ALA H C 1
ATOM 34827 O O . ALA H 1 255 ? 7.086 1.682 -13.705 1.00 21.68 255 ALA H O 1
ATOM 34834 N N . ALA H 1 256 ? 8.126 -0.047 -12.709 1.00 23.12 256 ALA H N 1
ATOM 34835 C CA . ALA H 1 256 ? 7.312 0.059 -11.502 1.00 23.04 256 ALA H CA 1
ATOM 34836 C C . ALA H 1 256 ? 7.626 1.336 -10.732 1.00 22.44 256 ALA H C 1
ATOM 34837 O O . ALA H 1 256 ? 6.715 2.045 -10.290 1.00 22.29 256 ALA H O 1
ATOM 34844 N N . ILE H 1 257 ? 8.914 1.643 -10.554 1.00 22.57 257 ILE H N 1
ATOM 34845 C CA . ILE H 1 257 ? 9.294 2.882 -9.878 1.00 22.78 257 ILE H CA 1
ATOM 34846 C C . ILE H 1 257 ? 8.818 4.088 -10.675 1.00 22.69 257 ILE H C 1
ATOM 34847 O O . ILE H 1 257 ? 8.335 5.076 -10.108 1.00 22.52 257 ILE H O 1
ATOM 34863 N N . GLU H 1 258 ? 8.947 4.029 -12.002 1.00 22.43 258 GLU H N 1
ATOM 34864 C CA . GLU H 1 258 ? 8.482 5.130 -12.837 1.00 22.61 258 GLU H CA 1
ATOM 34865 C C . GLU H 1 258 ? 6.988 5.365 -12.659 1.00 22.35 258 GLU H C 1
ATOM 34866 O O . GLU H 1 258 ? 6.522 6.505 -12.767 1.00 22.30 258 GLU H O 1
ATOM 34878 N N . MET H 1 259 ? 6.226 4.305 -12.379 1.00 23.05 259 MET H N 1
ATOM 34879 C CA . MET H 1 259 ? 4.799 4.449 -12.110 1.00 23.05 259 MET H CA 1
ATOM 34880 C C . MET H 1 259 ? 4.547 4.925 -10.685 1.00 22.94 259 MET H C 1
ATOM 34881 O O . MET H 1 259 ? 3.623 5.712 -10.445 1.00 22.92 259 MET H O 1
ATOM 34895 N N . ALA H 1 260 ? 5.349 4.452 -9.727 1.00 22.54 260 ALA H N 1
ATOM 34896 C CA . ALA H 1 260 ? 5.223 4.926 -8.353 1.00 22.31 260 ALA H CA 1
ATOM 34897 C C . ALA H 1 260 ? 5.587 6.402 -8.247 1.00 22.15 260 ALA H C 1
ATOM 34898 O O . ALA H 1 260 ? 4.940 7.156 -7.511 1.00 21.37 260 ALA H O 1
ATOM 34905 N N . SER H 1 261 ? 6.620 6.832 -8.977 1.00 22.34 261 SER H N 1
ATOM 34906 C CA . SER H 1 261 ? 6.995 8.241 -8.973 1.00 22.07 261 SER H CA 1
ATOM 34907 C C . SER H 1 261 ? 5.908 9.103 -9.602 1.00 22.54 261 SER H C 1
ATOM 34908 O O . SER H 1 261 ? 5.673 10.235 -9.161 1.00 22.39 261 SER H O 1
ATOM 34916 N N . ALA H 1 262 ? 5.235 8.590 -10.635 1.00 22.06 262 ALA H N 1
ATOM 34917 C CA . ALA H 1 262 ? 4.143 9.339 -11.247 1.00 22.37 262 ALA H CA 1
ATOM 34918 C C . ALA H 1 262 ? 2.997 9.553 -10.267 1.00 22.34 262 ALA H C 1
ATOM 34919 O O . ALA H 1 262 ? 2.303 10.574 -10.336 1.00 22.42 262 ALA H O 1
ATOM 34926 N N . TYR H 1 263 ? 2.785 8.608 -9.349 1.00 23.30 263 TYR H N 1
ATOM 34927 C CA . TYR H 1 263 ? 1.736 8.750 -8.344 1.00 23.51 263 TYR H CA 1
ATOM 34928 C C . TYR H 1 263 ? 2.181 9.654 -7.198 1.00 23.21 263 TYR H C 1
ATOM 34929 O O . TYR H 1 263 ? 1.486 10.615 -6.852 1.00 23.29 263 TYR H O 1
ATOM 34947 N N . LEU H 1 264 ? 3.340 9.361 -6.601 1.00 23.24 264 LEU H N 1
ATOM 34948 C CA . LEU H 1 264 ? 3.802 10.133 -5.450 1.00 22.49 264 LEU H CA 1
ATOM 34949 C C . LEU H 1 264 ? 3.944 11.612 -5.789 1.00 22.64 264 LEU H C 1
ATOM 34950 O O . LEU H 1 264 ? 3.600 12.478 -4.975 1.00 23.10 264 LEU H O 1
ATOM 34966 N N . ASN H 1 265 ? 4.459 11.922 -6.976 1.00 21.61 265 ASN H N 1
ATOM 34967 C CA . ASN H 1 265 ? 4.710 13.298 -7.379 1.00 22.21 265 ASN H CA 1
ATOM 34968 C C . ASN H 1 265 ? 3.608 13.861 -8.268 1.00 21.90 265 ASN H C 1
ATOM 34969 O O . ASN H 1 265 ? 3.787 14.936 -8.848 1.00 21.76 265 ASN H O 1
ATOM 34980 N N . ASP H 1 266 ? 2.480 13.161 -8.386 1.00 22.36 266 ASP H N 1
ATOM 34981 C CA . ASP H 1 266 ? 1.325 13.649 -9.135 1.00 23.05 266 ASP H CA 1
ATOM 34982 C C . ASP H 1 266 ? 1.754 14.212 -10.488 1.00 23.35 266 ASP H C 1
ATOM 34983 O O . ASP H 1 266 ? 1.365 15.311 -10.889 1.00 23.42 266 ASP H O 1
ATOM 34992 N N . LYS H 1 267 ? 2.581 13.439 -11.196 1.00 22.59 267 LYS H N 1
ATOM 34993 C CA . LYS H 1 267 ? 3.131 13.908 -12.463 1.00 22.68 267 LYS H CA 1
ATOM 34994 C C . LYS H 1 267 ? 2.066 13.991 -13.548 1.00 22.74 267 LYS H C 1
ATOM 34995 O O . LYS H 1 267 ? 2.195 14.799 -14.474 1.00 22.91 267 LYS H O 1
ATOM 35014 N N . LYS H 1 268 ? 1.017 13.176 -13.454 1.00 22.59 268 LYS H N 1
ATOM 35015 C CA . LYS H 1 268 ? 0.002 13.090 -14.504 1.00 23.28 268 LYS H CA 1
ATOM 35016 C C . LYS H 1 268 ? 0.617 12.545 -15.792 1.00 23.56 268 LYS H C 1
ATOM 35017 O O . LYS H 1 268 ? 0.377 13.058 -16.887 1.00 23.39 268 LYS H O 1
ATOM 35036 N N . SER H 1 269 ? 1.420 11.493 -15.652 1.00 23.30 269 SER H N 1
ATOM 35037 C CA . SER H 1 269 ? 2.120 10.891 -16.778 1.00 23.42 269 SER H CA 1
ATOM 35038 C C . SER H 1 269 ? 1.184 10.005 -17.592 1.00 24.10 269 SER H C 1
ATOM 35039 O O . SER H 1 269 ? 0.284 9.355 -17.054 1.00 24.24 269 SER H O 1
ATOM 35047 N N . VAL H 1 270 ? 1.415 9.977 -18.903 1.00 23.08 270 VAL H N 1
ATOM 35048 C CA . VAL H 1 270 ? 0.661 9.119 -19.812 1.00 23.95 270 VAL H CA 1
ATOM 35049 C C . VAL H 1 270 ? 1.409 7.791 -19.884 1.00 24.06 270 VAL H C 1
ATOM 35050 O O . VAL H 1 270 ? 2.419 7.665 -20.580 1.00 23.85 270 VAL H O 1
ATOM 35063 N N . ILE H 1 271 ? 0.905 6.793 -19.163 1.00 24.19 271 ILE H N 1
ATOM 35064 C CA . ILE H 1 271 ? 1.558 5.498 -19.037 1.00 24.12 271 ILE H CA 1
ATOM 35065 C C . ILE H 1 271 ? 0.566 4.411 -19.421 1.00 24.40 271 ILE H C 1
ATOM 35066 O O . ILE H 1 271 ? -0.618 4.483 -19.072 1.00 24.26 271 ILE H O 1
ATOM 35082 N N . VAL H 1 272 ? 1.050 3.406 -20.141 1.00 24.40 272 VAL H N 1
ATOM 35083 C CA . VAL H 1 272 ? 0.249 2.237 -20.481 1.00 24.69 272 VAL H CA 1
ATOM 35084 C C . VAL H 1 272 ? 0.364 1.234 -19.342 1.00 24.20 272 VAL H C 1
ATOM 35085 O O . VAL H 1 272 ? 1.471 0.849 -18.946 1.00 23.25 272 VAL H O 1
ATOM 35098 N N . CYS H 1 273 ? -0.781 0.816 -18.809 1.00 25.24 273 CYS H N 1
ATOM 35099 C CA . CYS H 1 273 ? -0.807 -0.085 -17.667 1.00 25.34 273 CYS H CA 1
ATOM 35100 C C . CYS H 1 273 ? -2.158 -0.782 -17.627 1.00 26.00 273 CYS H C 1
ATOM 35101 O O . CYS H 1 273 ? -3.113 -0.361 -18.284 1.00 26.21 273 CYS H O 1
ATOM 35109 N N . SER H 1 274 ? -2.223 -1.859 -16.848 1.00 26.33 274 SER H N 1
ATOM 35110 C CA . SER H 1 274 ? -3.436 -2.665 -16.745 1.00 26.59 274 SER H CA 1
ATOM 35111 C C . SER H 1 274 ? -4.415 -1.974 -15.803 1.00 26.78 274 SER H C 1
ATOM 35112 O O . SER H 1 274 ? -4.146 -1.842 -14.604 1.00 26.26 274 SER H O 1
ATOM 35120 N N . CYS H 1 275 ? -5.553 -1.540 -16.342 1.00 26.86 275 CYS H N 1
ATOM 35121 C CA . CYS H 1 275 ? -6.557 -0.811 -15.583 1.00 26.87 275 CYS H CA 1
ATOM 35122 C C . CYS H 1 275 ? -7.858 -1.600 -15.533 1.00 27.31 275 CYS H C 1
ATOM 35123 O O . CYS H 1 275 ? -8.194 -2.340 -16.464 1.00 27.47 275 CYS H O 1
ATOM 35131 N N . TYR H 1 276 ? -8.588 -1.427 -14.435 1.00 27.55 276 TYR H N 1
ATOM 35132 C CA . TYR H 1 276 ? -9.891 -2.060 -14.282 1.00 27.51 276 TYR H CA 1
ATOM 35133 C C . TYR H 1 276 ? -10.908 -1.341 -15.158 1.00 27.57 276 TYR H C 1
ATOM 35134 O O . TYR H 1 276 ? -11.147 -0.140 -14.987 1.00 27.81 276 TYR H O 1
ATOM 35152 N N . LEU H 1 277 ? -11.504 -2.073 -16.096 1.00 27.10 277 LEU H N 1
ATOM 35153 C CA . LEU H 1 277 ? -12.444 -1.495 -17.044 1.00 27.33 277 LEU H CA 1
ATOM 35154 C C . LEU H 1 277 ? -13.870 -1.620 -16.528 1.00 27.18 277 LEU H C 1
ATOM 35155 O O . LEU H 1 277 ? -14.233 -2.617 -15.896 1.00 26.83 277 LEU H O 1
ATOM 35171 N N . GLU H 1 278 ? -14.674 -0.598 -16.804 1.00 27.69 278 GLU H N 1
ATOM 35172 C CA . GLU H 1 278 ? -16.092 -0.593 -16.462 1.00 27.68 278 GLU H CA 1
ATOM 35173 C C . GLU H 1 278 ? -16.891 0.011 -17.612 1.00 28.05 278 GLU H C 1
ATOM 35174 O O . GLU H 1 278 ? -17.755 0.868 -17.421 1.00 28.19 278 GLU H O 1
ATOM 35186 N N . GLY H 1 279 ? -16.598 -0.439 -18.830 1.00 27.59 279 GLY H N 1
ATOM 35187 C CA . GLY H 1 279 ? -17.286 0.047 -20.009 1.00 27.81 279 GLY H CA 1
ATOM 35188 C C . GLY H 1 279 ? -16.339 0.425 -21.129 1.00 27.50 279 GLY H C 1
ATOM 35189 O O . GLY H 1 279 ? -16.707 0.377 -22.307 1.00 26.94 279 GLY H O 1
ATOM 35193 N N . GLU H 1 280 ? -15.113 0.803 -20.774 1.00 27.30 280 GLU H N 1
ATOM 35194 C CA . GLU H 1 280 ? -14.139 1.198 -21.781 1.00 27.47 280 GLU H CA 1
ATOM 35195 C C . GLU H 1 280 ? -13.818 0.025 -22.697 1.00 27.03 280 GLU H C 1
ATOM 35196 O O . GLU H 1 280 ? -13.757 -1.128 -22.262 1.00 26.80 280 GLU H O 1
ATOM 35208 N N . TYR H 1 281 ? -13.619 0.328 -23.978 1.00 27.12 281 TYR H N 1
ATOM 35209 C CA . TYR H 1 281 ? -13.335 -0.661 -25.014 1.00 27.03 281 TYR H CA 1
ATOM 35210 C C . TYR H 1 281 ? -14.446 -1.693 -25.163 1.00 26.97 281 TYR H C 1
ATOM 35211 O O . TYR H 1 281 ? -14.242 -2.724 -25.816 1.00 27.27 281 TYR H O 1
ATOM 35229 N N . GLY H 1 282 ? -15.619 -1.445 -24.584 1.00 26.90 282 GLY H N 1
ATOM 35230 C CA . GLY H 1 282 ? -16.699 -2.408 -24.634 1.00 26.71 282 GLY H CA 1
ATOM 35231 C C . GLY H 1 282 ? -16.565 -3.569 -23.675 1.00 26.68 282 GLY H C 1
ATOM 35232 O O . GLY H 1 282 ? -17.231 -4.590 -23.865 1.00 26.57 282 GLY H O 1
ATOM 35236 N N . HIS H 1 283 ? -15.727 -3.449 -22.647 1.00 27.37 283 HIS H N 1
ATOM 35237 C CA . HIS H 1 283 ? -15.534 -4.510 -21.669 1.00 27.42 283 HIS H CA 1
ATOM 35238 C C . HIS H 1 283 ? -15.767 -3.963 -20.267 1.00 27.85 283 HIS H C 1
ATOM 35239 O O . HIS H 1 283 ? -15.847 -2.750 -20.049 1.00 27.96 283 HIS H O 1
ATOM 35253 N N . SER H 1 284 ? -15.879 -4.882 -19.311 1.00 27.13 284 SER H N 1
ATOM 35254 C CA . SER H 1 284 ? -16.100 -4.515 -17.921 1.00 27.64 284 SER H CA 1
ATOM 35255 C C . SER H 1 284 ? -15.748 -5.702 -17.036 1.00 27.46 284 SER H C 1
ATOM 35256 O O . SER H 1 284 ? -15.680 -6.845 -17.495 1.00 27.13 284 SER H O 1
ATOM 35264 N N . ASP H 1 285 ? -15.521 -5.408 -15.756 1.00 27.64 285 ASP H N 1
ATOM 35265 C CA . ASP H 1 285 ? -15.161 -6.426 -14.771 1.00 27.53 285 ASP H CA 1
ATOM 35266 C C . ASP H 1 285 ? -13.962 -7.243 -15.245 1.00 27.20 285 ASP H C 1
ATOM 35267 O O . ASP H 1 285 ? -13.934 -8.471 -15.138 1.00 27.49 285 ASP H O 1
ATOM 35276 N N . VAL H 1 286 ? -12.959 -6.550 -15.783 1.00 27.37 286 VAL H N 1
ATOM 35277 C CA . VAL H 1 286 ? -11.735 -7.197 -16.236 1.00 26.97 286 VAL H CA 1
ATOM 35278 C C . VAL H 1 286 ? -10.640 -6.145 -16.280 1.00 26.98 286 VAL H C 1
ATOM 35279 O O . VAL H 1 286 ? -10.895 -4.977 -16.583 1.00 27.21 286 VAL H O 1
ATOM 35292 N N . TYR H 1 287 ? -9.418 -6.563 -15.967 1.00 26.98 287 TYR H N 1
ATOM 35293 C CA . TYR H 1 287 ? -8.248 -5.710 -16.108 1.00 26.87 287 TYR H CA 1
ATOM 35294 C C . TYR H 1 287 ? -7.667 -5.873 -17.504 1.00 27.10 287 TYR H C 1
ATOM 35295 O O . TYR H 1 287 ? -7.634 -6.980 -18.050 1.00 26.83 287 TYR H O 1
ATOM 35313 N N . LEU H 1 288 ? -7.208 -4.765 -18.079 1.00 26.90 288 LEU H N 1
ATOM 35314 C CA . LEU H 1 288 ? -6.675 -4.787 -19.432 1.00 26.48 288 LEU H CA 1
ATOM 35315 C C . LEU H 1 288 ? -5.717 -3.618 -19.608 1.00 26.62 288 LEU H C 1
ATOM 35316 O O . LEU H 1 288 ? -5.918 -2.543 -19.037 1.00 26.52 288 LEU H O 1
ATOM 35332 N N . GLY H 1 289 ? -4.676 -3.844 -20.406 1.00 26.28 289 GLY H N 1
ATOM 35333 C CA . GLY H 1 289 ? -3.684 -2.806 -20.639 1.00 25.75 289 GLY H CA 1
ATOM 35334 C C . GLY H 1 289 ? -4.235 -1.724 -21.549 1.00 26.09 289 GLY H C 1
ATOM 35335 O O . GLY H 1 289 ? -4.741 -2.007 -22.641 1.00 26.13 289 GLY H O 1
ATOM 35339 N N . THR H 1 290 ? -4.138 -0.474 -21.101 1.00 25.38 290 THR H N 1
ATOM 35340 C CA . THR H 1 290 ? -4.647 0.663 -21.853 1.00 25.15 290 THR H CA 1
ATOM 35341 C C . THR H 1 290 ? -3.870 1.902 -21.442 1.00 25.48 290 THR H C 1
ATOM 35342 O O . THR H 1 290 ? -3.407 1.985 -20.297 1.00 25.24 290 THR H O 1
ATOM 35353 N N . PRO H 1 291 ? -3.710 2.877 -22.337 1.00 25.38 291 PRO H N 1
ATOM 35354 C CA . PRO H 1 291 ? -3.089 4.143 -21.927 1.00 24.98 291 PRO H CA 1
ATOM 35355 C C . PRO H 1 291 ? -3.917 4.825 -20.848 1.00 25.28 291 PRO H C 1
ATOM 35356 O O . PRO H 1 291 ? -5.143 4.913 -20.944 1.00 25.39 291 PRO H O 1
ATOM 35367 N N . ALA H 1 292 ? -3.234 5.305 -19.811 1.00 25.30 292 ALA H N 1
ATOM 35368 C CA . ALA H 1 292 ? -3.891 5.972 -18.699 1.00 25.03 292 ALA H CA 1
ATOM 35369 C C . ALA H 1 292 ? -3.015 7.114 -18.207 1.00 24.56 292 ALA H C 1
ATOM 35370 O O . ALA H 1 292 ? -1.811 7.161 -18.469 1.00 24.42 292 ALA H O 1
ATOM 35377 N N . ILE H 1 293 ? -3.643 8.041 -17.492 1.00 25.03 293 ILE H N 1
ATOM 35378 C CA . ILE H 1 293 ? -2.950 9.158 -16.862 1.00 24.57 293 ILE H CA 1
ATOM 35379 C C . ILE H 1 293 ? -2.824 8.847 -15.377 1.00 24.43 293 ILE H C 1
ATOM 35380 O O . ILE H 1 293 ? -3.830 8.625 -14.692 1.00 24.33 293 ILE H O 1
ATOM 35396 N N . ILE H 1 294 ? -1.591 8.826 -14.879 1.00 24.36 294 ILE H N 1
ATOM 35397 C CA . ILE H 1 294 ? -1.297 8.461 -13.498 1.00 24.00 294 ILE H CA 1
ATOM 35398 C C . ILE H 1 294 ? -0.963 9.727 -12.724 1.00 23.21 294 ILE H C 1
ATOM 35399 O O . ILE H 1 294 ? -0.074 10.489 -13.122 1.00 22.89 294 ILE H O 1
ATOM 35415 N N . GLY H 1 295 ? -1.672 9.947 -11.620 1.00 23.90 295 GLY H N 1
ATOM 35416 C CA . GLY H 1 295 ? -1.441 11.104 -10.778 1.00 23.57 295 GLY H CA 1
ATOM 35417 C C . GLY H 1 295 ? -1.619 10.799 -9.305 1.00 23.34 295 GLY H C 1
ATOM 35418 O O . GLY H 1 295 ? -1.520 9.640 -8.889 1.00 23.23 295 GLY H O 1
ATOM 35422 N N . ALA H 1 296 ? -1.887 11.834 -8.505 1.00 24.04 296 ALA H N 1
ATOM 35423 C CA . ALA H 1 296 ? -2.060 11.646 -7.069 1.00 24.02 296 ALA H CA 1
ATOM 35424 C C . ALA H 1 296 ? -3.256 10.764 -6.739 1.00 24.45 296 ALA H C 1
ATOM 35425 O O . ALA H 1 296 ? -3.282 10.151 -5.665 1.00 24.63 296 ALA H O 1
ATOM 35432 N N . ASN H 1 297 ? -4.247 10.692 -7.624 1.00 23.84 297 ASN H N 1
ATOM 35433 C CA . ASN H 1 297 ? -5.402 9.825 -7.433 1.00 24.35 297 ASN H CA 1
ATOM 35434 C C . ASN H 1 297 ? -5.191 8.432 -8.011 1.00 24.66 297 ASN H C 1
ATOM 35435 O O . ASN H 1 297 ? -6.134 7.634 -8.032 1.00 24.66 297 ASN H O 1
ATOM 35446 N N . GLY H 1 298 ? -3.981 8.121 -8.471 1.00 24.23 298 GLY H N 1
ATOM 35447 C CA . GLY H 1 298 ? -3.729 6.864 -9.144 1.00 24.14 298 GLY H CA 1
ATOM 35448 C C . GLY H 1 298 ? -4.129 6.933 -10.602 1.00 24.80 298 GLY H C 1
ATOM 35449 O O . GLY H 1 298 ? -3.583 7.741 -11.358 1.00 24.45 298 GLY H O 1
ATOM 35453 N N . ILE H 1 299 ? -5.085 6.101 -11.012 1.00 25.04 299 ILE H N 1
ATOM 35454 C CA . ILE H 1 299 ? -5.593 6.117 -12.383 1.00 25.21 299 ILE H CA 1
ATOM 35455 C C . ILE H 1 299 ? -6.634 7.230 -12.458 1.00 25.25 299 ILE H C 1
ATOM 35456 O O . ILE H 1 299 ? -7.790 7.040 -12.074 1.00 25.74 299 ILE H O 1
ATOM 35472 N N . GLU H 1 300 ? -6.228 8.401 -12.956 1.00 25.05 300 GLU H N 1
ATOM 35473 C CA . GLU H 1 300 ? -7.127 9.549 -12.992 1.00 25.01 300 GLU H CA 1
ATOM 35474 C C . GLU H 1 300 ? -8.036 9.514 -14.214 1.00 25.65 300 GLU H C 1
ATOM 35475 O O . GLU H 1 300 ? -9.235 9.793 -14.103 1.00 25.71 300 GLU H O 1
ATOM 35487 N N . LYS H 1 301 ? -7.489 9.185 -15.382 1.00 25.55 301 LYS H N 1
ATOM 35488 C CA . LYS H 1 301 ? -8.273 9.072 -16.602 1.00 25.86 301 LYS H CA 1
ATOM 35489 C C . LYS H 1 301 ? -7.774 7.883 -17.407 1.00 25.97 301 LYS H C 1
ATOM 35490 O O . LYS H 1 301 ? -6.564 7.693 -17.563 1.00 25.61 301 LYS H O 1
ATOM 35509 N N . ILE H 1 302 ? -8.710 7.086 -17.912 1.00 25.82 302 ILE H N 1
ATOM 35510 C CA . ILE H 1 302 ? -8.396 6.014 -18.850 1.00 25.51 302 ILE H CA 1
ATOM 35511 C C . ILE H 1 302 ? -8.569 6.569 -20.257 1.00 26.11 302 ILE H C 1
ATOM 35512 O O . ILE H 1 302 ? -9.669 6.983 -20.639 1.00 26.54 302 ILE H O 1
ATOM 35528 N N . ILE H 1 303 ? -7.486 6.591 -21.025 1.00 25.91 303 ILE H N 1
ATOM 35529 C CA . ILE H 1 303 ? -7.525 7.068 -22.403 1.00 26.79 303 ILE H CA 1
ATOM 35530 C C . ILE H 1 303 ? -7.925 5.892 -23.285 1.00 26.82 303 ILE H C 1
ATOM 35531 O O . ILE H 1 303 ? -7.125 4.984 -23.529 1.00 26.82 303 ILE H O 1
ATOM 35547 N N . THR H 1 304 ? -9.167 5.903 -23.759 1.00 26.93 304 THR H N 1
ATOM 35548 C CA . THR H 1 304 ? -9.677 4.842 -24.616 1.00 27.22 304 THR H CA 1
ATOM 35549 C C . THR H 1 304 ? -9.314 5.158 -26.062 1.00 27.18 304 THR H C 1
ATOM 35550 O O . THR H 1 304 ? -9.733 6.186 -26.605 1.00 27.84 304 THR H O 1
ATOM 35561 N N . LEU H 1 305 ? -8.542 4.271 -26.680 1.00 26.94 305 LEU H N 1
ATOM 35562 C CA . LEU H 1 305 ? -8.035 4.499 -28.024 1.00 27.29 305 LEU H CA 1
ATOM 35563 C C . LEU H 1 305 ? -9.097 4.179 -29.068 1.00 27.05 305 LEU H C 1
ATOM 35564 O O . LEU H 1 305 ? -9.975 3.337 -28.859 1.00 26.78 305 LEU H O 1
ATOM 35580 N N . LYS H 1 306 ? -9.005 4.866 -30.204 1.00 28.46 306 LYS H N 1
ATOM 35581 C CA . LYS H 1 306 ? -9.845 4.570 -31.362 1.00 28.46 306 LYS H CA 1
ATOM 35582 C C . LYS H 1 306 ? -9.228 3.387 -32.096 1.00 28.46 306 LYS H C 1
ATOM 35583 O O . LYS H 1 306 ? -8.226 3.529 -32.801 1.00 28.46 306 LYS H O 1
ATOM 35602 N N . LEU H 1 307 ? -9.820 2.211 -31.924 1.00 28.47 307 LEU H N 1
ATOM 35603 C CA . LEU H 1 307 ? -9.326 0.992 -32.542 1.00 28.47 307 LEU H CA 1
ATOM 35604 C C . LEU H 1 307 ? -10.154 0.650 -33.774 1.00 28.47 307 LEU H C 1
ATOM 35605 O O . LEU H 1 307 ? -11.341 0.974 -33.861 1.00 28.47 307 LEU H O 1
ATOM 35621 N N . SER H 1 308 ? -9.506 -0.002 -34.734 1.00 29.61 308 SER H N 1
ATOM 35622 C CA . SER H 1 308 ? -10.195 -0.526 -35.905 1.00 29.61 308 SER H CA 1
ATOM 35623 C C . SER H 1 308 ? -10.892 -1.829 -35.518 1.00 29.61 308 SER H C 1
ATOM 35624 O O . SER H 1 308 ? -10.943 -2.209 -34.345 1.00 29.61 308 SER H O 1
ATOM 35632 N N . SER H 1 309 ? -11.437 -2.537 -36.506 1.00 29.72 309 SER H N 1
ATOM 35633 C CA . SER H 1 309 ? -12.069 -3.820 -36.225 1.00 29.72 309 SER H CA 1
ATOM 35634 C C . SER H 1 309 ? -11.028 -4.903 -35.975 1.00 29.72 309 SER H C 1
ATOM 35635 O O . SER H 1 309 ? -11.239 -5.787 -35.138 1.00 29.72 309 SER H O 1
ATOM 35643 N N . GLU H 1 310 ? -9.901 -4.850 -36.687 1.00 29.81 310 GLU H N 1
ATOM 35644 C CA . GLU H 1 310 ? -8.817 -5.795 -36.436 1.00 29.81 310 GLU H CA 1
ATOM 35645 C C . GLU H 1 310 ? -8.261 -5.612 -35.030 1.00 29.81 310 GLU H C 1
ATOM 35646 O O . GLU H 1 310 ? -8.221 -6.555 -34.232 1.00 29.81 310 GLU H O 1
ATOM 35658 N N . GLU H 1 311 ? -7.822 -4.393 -34.712 1.00 29.09 311 GLU H N 1
ATOM 35659 C CA . GLU H 1 311 ? -7.309 -4.109 -33.377 1.00 29.09 311 GLU H CA 1
ATOM 35660 C C . GLU H 1 311 ? -8.351 -4.434 -32.313 1.00 29.09 311 GLU H C 1
ATOM 35661 O O . GLU H 1 311 ? -8.043 -5.062 -31.294 1.00 29.09 311 GLU H O 1
ATOM 35673 N N . GLN H 1 312 ? -9.600 -4.017 -32.540 1.00 28.81 312 GLN H N 1
ATOM 35674 C CA . GLN H 1 312 ? -10.661 -4.289 -31.575 1.00 28.81 312 GLN H CA 1
ATOM 35675 C C . GLN H 1 312 ? -10.898 -5.786 -31.421 1.00 28.81 312 GLN H C 1
ATOM 35676 O O . GLN H 1 312 ? -11.050 -6.286 -30.301 1.00 28.81 312 GLN H O 1
ATOM 35690 N N . ALA H 1 313 ? -10.940 -6.517 -32.537 1.00 28.33 313 ALA H N 1
ATOM 35691 C CA . ALA H 1 313 ? -11.126 -7.963 -32.470 1.00 28.33 313 ALA H CA 1
ATOM 35692 C C . ALA H 1 313 ? -10.002 -8.615 -31.676 1.00 28.33 313 ALA H C 1
ATOM 35693 O O . ALA H 1 313 ? -10.245 -9.469 -30.815 1.00 28.33 313 ALA H O 1
ATOM 35700 N N . LYS H 1 314 ? -8.760 -8.213 -31.948 1.00 28.11 314 LYS H N 1
ATOM 35701 C CA . LYS H 1 314 ? -7.620 -8.758 -31.225 1.00 28.11 314 LYS H CA 1
ATOM 35702 C C . LYS H 1 314 ? -7.656 -8.394 -29.749 1.00 28.11 314 LYS H C 1
ATOM 35703 O O . LYS H 1 314 ? -7.054 -9.100 -28.933 1.00 28.11 314 LYS H O 1
ATOM 35722 N N . LEU H 1 315 ? -8.339 -7.306 -29.387 1.00 27.44 315 LEU H N 1
ATOM 35723 C CA . LEU H 1 315 ? -8.479 -6.956 -27.979 1.00 27.44 315 LEU H CA 1
ATOM 35724 C C . LEU H 1 315 ? -9.483 -7.870 -27.288 1.00 27.44 315 LEU H C 1
ATOM 35725 O O . LEU H 1 315 ? -9.238 -8.339 -26.170 1.00 27.44 315 LEU H O 1
ATOM 35741 N N . ASP H 1 316 ? -10.616 -8.137 -27.940 1.00 28.05 316 ASP H N 1
ATOM 35742 C CA . ASP H 1 316 ? -11.585 -9.075 -27.385 1.00 28.05 316 ASP H CA 1
ATOM 35743 C C . ASP H 1 316 ? -10.951 -10.440 -27.151 1.00 28.05 316 ASP H C 1
ATOM 35744 O O . ASP H 1 316 ? -11.217 -11.092 -26.134 1.00 28.05 316 ASP H O 1
ATOM 35753 N N . ALA H 1 317 ? -10.106 -10.887 -28.083 1.00 27.62 317 ALA H N 1
ATOM 35754 C CA . ALA H 1 317 ? -9.402 -12.152 -27.903 1.00 27.62 317 ALA H CA 1
ATOM 35755 C C . ALA H 1 317 ? -8.498 -12.106 -26.677 1.00 27.62 317 ALA H C 1
ATOM 35756 O O . ALA H 1 317 ? -8.359 -13.104 -25.960 1.00 27.62 317 ALA H O 1
ATOM 35763 N N . SER H 1 318 ? -7.877 -10.954 -26.419 1.00 27.49 318 SER H N 1
ATOM 35764 C CA . SER H 1 318 ? -7.014 -10.823 -25.250 1.00 27.49 318 SER H CA 1
ATOM 35765 C C . SER H 1 318 ? -7.822 -10.882 -23.959 1.00 27.49 318 SER H C 1
ATOM 35766 O O . SER H 1 318 ? -7.430 -11.564 -23.005 1.00 27.49 318 SER H O 1
ATOM 35774 N N . VAL H 1 319 ? -8.953 -10.175 -23.908 1.00 27.76 319 VAL H N 1
ATOM 35775 C CA . VAL H 1 319 ? -9.815 -10.230 -22.730 1.00 27.76 319 VAL H CA 1
ATOM 35776 C C . VAL H 1 319 ? -10.356 -11.640 -22.539 1.00 27.76 319 VAL H C 1
ATOM 35777 O O . VAL H 1 319 ? -10.498 -12.123 -21.409 1.00 27.76 319 VAL H O 1
ATOM 35790 N N . LYS H 1 320 ? -10.674 -12.319 -23.643 1.00 28.92 320 LYS H N 1
ATOM 35791 C CA . LYS H 1 320 ? -11.175 -13.687 -23.566 1.00 28.92 320 LYS H CA 1
ATOM 35792 C C . LYS H 1 320 ? -10.202 -14.593 -22.820 1.00 28.92 320 LYS H C 1
ATOM 35793 O O . LYS H 1 320 ? -10.621 -15.486 -22.074 1.00 28.92 320 LYS H O 1
ATOM 35812 N N . GLU H 1 321 ? -8.899 -14.378 -23.010 1.00 27.34 321 GLU H N 1
ATOM 35813 C CA . GLU H 1 321 ? -7.903 -15.214 -22.348 1.00 27.34 321 GLU H CA 1
ATOM 35814 C C . GLU H 1 321 ? -7.808 -14.887 -20.863 1.00 27.34 321 GLU H C 1
ATOM 35815 O O . GLU H 1 321 ? -7.721 -15.795 -20.027 1.00 27.34 321 GLU H O 1
ATOM 35827 N N . ILE H 1 322 ? -7.829 -13.604 -20.516 1.00 27.28 322 ILE H N 1
ATOM 35828 C CA . ILE H 1 322 ? -7.724 -13.171 -19.127 1.00 27.28 322 ILE H CA 1
ATOM 35829 C C . ILE H 1 322 ? -8.825 -13.820 -18.291 1.00 27.28 322 ILE H C 1
ATOM 35830 O O . ILE H 1 322 ? -9.881 -14.186 -18.808 1.00 27.28 322 ILE H O 1
#

InterPro domains:
  IPR001236 Lactate/malate dehydrogenase, N-terminal [PF00056] (17-160)
  IPR001557 L-lactate/malate dehydrogenase [PIRSF000102] (14-323)
  IPR001557 L-lactate/malate dehydrogenase [PR00086] (17-41)
  IPR001557 L-lactate/malate dehydrogenase [PR00086] (41-65)
  IPR001557 L-lactate/malate dehydrogenase [PR00086] (134-154)
  IPR001557 L-lactate/malate dehydrogenase [PR00086] (158-176)
  IPR001557 L-lactate/malate dehydrogenase [PR00086] (188-201)
  IPR011275 Malate dehydrogenase, type 3 [cd01339] (18-325)
  IPR015955 Lactate dehydrogenase/glycoside hydrolase, family 4, C-terminal [G3DSA:3.90.110.10] (163-329)
  IPR015955 Lactate dehydrogenase/glycoside hydrolase, family 4, C-terminal [SSF56327] (161-324)
  IPR022383 Lactate/malate dehydrogenase, C-terminal [PF02866] (165-322)
  IPR036291 NAD(P)-binding domain superfamily [SSF51735] (12-162)

Foldseek 3Di:
DDDFAEEEEQACPLQNLLLQLVCQLVSNGEYEDAYCPQVSQVVSQVVSVVVCVVSVGDYHYHTDNDLLVCAQHQAYEYADFDDDDVVDDPVPDDPVVRLVVLLVVLLVNLQSCLVRPLNHQYEYEHPQFFSSLLSNCVNVVHDQQRGWYFDQLLLQLQLLVLVCVLLVHDSVQWGFTWKATRALLIRGPQQQIDGNNHGVVVCCVVVSDHPVSSVVSRNCSRCVFVVQCVVVVPDTDRNSSSVRVSVLVSCQSVQVQDWGFIFGADPQALHDHRTTMTFTAGQGVRHRPGTDRDDDDPVRSVSNVVRRVVD/DDDFAEAEEEACPLQNLLLQLVCQLVSNGEYEDAYCPQVSQQVSQVVSVVVCVVSVGDYGYHTDNDLLVCACHAAYEYDDDQVVLLVVLLVVLLSCLPRVVNHQYEYEDPQFQRSLLSSCVNSVDDQLRGWYDDFLLLFLLLLVLVCVLLVHDSVQKGFTWKFTRALLIRGPLQQIDGNNHGPVVCCVVPSDHVVSSVVSRNCSRCVFVVQCVVVVHDTDRNSSSVRSNVLVSCQSVQVQDFGWTWGADPQQLHDHRTTMTFTATQGVSRGPGTDRDDDDPVVSVSRVVRRVVD/DVVDDPDDPDAFAEEEEAACPLQVLLLCLVCQLVSNGEYEDEDQDCSQAVSQVVSVVVCVVNVTDHHYHYDPDLQVVAQHQAYEYADAQVRRLVVLLVVLQSCLVRVLNHQYEYEYPQQFRSLLSSCVNNVHPLLRGWYDAFQLLFLQLLCLVCVLQVHDSVQKGFTWKFTRALLIFTPLQQIDGNNHGCVVVCVVVSDHVVSSVVSRVCSRCVQVVQCVVVVPDTDRNSSSVRVSVQVSCQSVFVQDWGWTWGADPQALHDHRTTMTAIATQGVSRGPGGDRDDDDPVGSVSNVVRRVVD/DDAFAEAEEAALDLQVLLQCLVCQLVVNGEYEYEDCDVSQQVSQVVSVVVCVVSVGDYGYHYDHDLLVCAQHQEYEYADDQVVRLVVLLVVLLSCLPRVLNHQYEYEYPQQFRSQLSSCVRSVHDQQSGWYQQQLLQLLLLCQVCVLLVHDSVQKGFGFKWTPALLIRGPLQQIDGNNHGCVVVCVVVSDHPVRSVVSRVCSRCVQVVQCVVVVPDTDRNSSSVRVSVLVSCQSVFVQDWHWIWGADPCALHDHRTTITFIATQGVRRGPGTDRDDDDPVRSVSNVVRRVVD/DDAFAEEEEQACPLQVLLLCLVCQLVRNGEYEDEYCDDCSFVVSQVVSVVVCVVSVTDHHYYYDPDLLVCAQHQEYEYDDDVVLLVVLLVVLQSCQPRVLNHQYEYEDPPFQVSQLSSCVNNVHDLQSTWYQAQLLLQLLLLVLVCVLLVHDSVQKGFTWKFGRALLIRGPLQQIDGVNHGCVVCCVVVSDHVVSSVVSRVCSRCVFVVQCVVVVVGTDRNSSSVRVSVLVSCQSVQVQDFGWTWGADPQALHDHRTTITATATQGVSRGPGTDRDDDDPVSSVSNVVSRVVD/DDDFAEEEEEALPLQVLLLCLVCQLVSNGEYEDEYLPCSQVVSQVVSVVVCVVSVGDHGYHYDPDLQVSAQHQAYEYADAVVRLVVLLVVLQSCLVRPLNYQYEYEYPQFFVSLLSSCVSNVDDQLRGWYQAWLLLQLLLLCLVCVLQVHDSVQKGFTWKFGRALLIRGPLQQIDGNNHGCVVVCVVPRDHVVSSVVSRVCSNVVQVVQCVVVVVGTDNNSSSVRVSVLVSCQSVFVQDWGFTWTADPCQLHDHSTTMTFTATQGPSRGPGTDRDDDDPVVSVSNVVRRVVD/DDDFAEEEEQALPLQVLLLQLVCQLVSVGEYEDEDLPPCSQVVSQVVSVVVCVVSVGDYGYHYDHDLLVVAQHQEYEYADAVRRLVVLLVVLQSCLVRPLNHQYEYEHPPFQVSQLSSCVNNVDDQQRTWYFQLLLQLLLLVQVCVLLVHDSVQKGFGWWFTLALLIRGPLQQIDGVNHGCVVCCVVPSDHPVVSVVSNVCSRCVFVVQCVVVVPDTDRNSSSVRVSVLVSCQSVQVQDWHWTWGADPCALHDHPTTITAIAGQGVSHRPGGDRDDADPVRSVSNVVRRVVD/DVVPDPDDPDAFAEEEEAALPLQNLLLQLVCFLVSNGEYEDEDCPQVSQQVSQVVSVVVCVVSVTDHGGHGGNDLLVVAQHAEYEYADDVVRLVVLLVVLLSCLVRVLNYQYEYEYPPFQRSLLSSCVNNVHPLLRGWYQQQLLQLQLLCLLCVLLVHDSVQKGFGWKFTPALLIDGPLQQIDGNNHGCVVVCVVVSDHPVSSVVSRVCSSCVQVVQCVVPVVHTDRNSSSVSVSVLVSCQSVFVQDFHWTWGADPQALHDHPTTITFTAGQGVSRGPDTDRDDDDPVSSVSNVVRRVVD

Nearest PDB structures (foldseek):
  7w8a-assembly1_C  TM=9.978E-01  e=7.928E-56  Babesia orientalis
  7w8a-assembly2_G  TM=1.001E+00  e=7.379E-55  Babesia orientalis
  7w8a-assembly1_D  TM=9.982E-01  e=2.188E-54  Babesia orientalis
  7w8a-assembly2_E  TM=1.001E+00  e=5.463E-54  Babesia orientalis
  7w8a-assembly2_F  TM=9.978E-01  e=4.346E-54  Babesia orientalis

B-factor: mean 26.44, std 3.68, range [16.19, 57.18]

Secondary structure (DSSP, 8-state):
-----EEEEE--SHHHHHHHHHHHHTT--EEEEE-SSHHHHHHHHHHHHHHHHHHT----EEEES-GGGGTT-SEEEE--S----TTS-TTS--GGGGHHHHHHHHHHHHHHHHHH-TT-EEEE-SSSHHHHHHHHHHHH---GGGEEEE-SHHHHHHHHHHHHHHHT--GGGEE--EEB-SSTT-EE-GGG-EETTEEHHHHHHHTSS-HHHHHHHHHHHHSHHHHHHHHHSSS---HHHHHHHHHHHHHHHTT--EEEEEEEEEESGGG-EEEEEEEEEEEETTEEEEE------HHHHHHHHHHHHH-/-----EEEEE--SHHHHHHHHHHHHTT--EEEEE-SSHHHHHHHHHHHHHHHHHHT----EEEES-GGGSTT-SEEEE----HHHHHHHHHHHHHHHHH-TT-EEEE-SSSHHHHHHHHHHHH---GGGEEE--SHHHHHHHHHHHHHHHT--GGGEE--EEB-SSTT-EE-GGG-EETTEEHHHHHHTTS--HHHHHHHHHHHHHHHHHHHHHHSSS---HHHHHHHHHHHHHHHTT--EEEEEEEEEESGGG-EEEEEEEEEEEETTEEEEE------HHHHHHHHHHHHH-/-TTS-S--S----EEEEE--SHHHHHHHHHHHHTT--EEEEE----HHHHHHHHHHHHHHHHT----EEEES-GGGGTT-SEEEE----HHHHHHHHHHHHHHHHH-TT-EEEE-SSSHHHHHHHHHHHH---GGGEEE--HHHHHHHHHHHHHHHHT--GGGEE--EEB-SSTT-EE-GGG-EETTEEHHHHHHHTSS-HHHHHHHHHHHHTHHHHHHHHHSSS---HHHHHHHHHHHHHHHTT--EEEEEEEEEESGGG-EEEEEEEEEEEETTEEEEEPPP---HHHHHHHHHHHHH-/-----EEEEE--SHHHHHHHHHHHHHT--EEEEE----HHHHHHHHHHHHHHHHT----EEEES-GGGGTT-SEEEE----HHHHHHHHHHHHHHHHH-TT-EEEE-SSSHHHHHHHHHHHH---GGGEEE--HHHHHHHHHHHHHHHT--GGGEE--EEE-SSTTEEE-GGG-EETTEEHHHHHTTTS--HHHHHHHHHHHHTHHHHHHHHHSSS---HHHHHHHHHHHHHHHTT--EEEEEEEEEESGGG-EEEEEEEEEEEETTEEEEE------HHHHHHHHHHHHH-/----EEEEEE--SHHHHHHHHHHHHTT-EEEEEE-SSSSHHHHHHHHHHHHHHHHT----EEEES-GGGGTT-SEEEE----HHHHHHHHHHHHHHHH-TT-EEEE-SSSHHHHHHHHHHHH---GGGEEE--SHHHHHHHHHHHHHHHT--GGGEE--EEB-SSTT-EE-GGG-EETTEEHHHHHHTTS--HHHHHHHHHHHHHHHHHHHHHHSSS---HHHHHHHHHHHHHHHTT--EEEEEEEEEESGGG-EEEEEEEEEEEETTEEEEE------HHHHHHHHHHHHH-/-----EEEEE--SHHHHHHHHHHHHTT--EEEEE----HHHHHHHHHHHHHHHTT----EEEESSTTTTTT-SEEEE----HHHHHHHHHHHHHHHH-TT-EEEE-SSSHHHHHHHHHHHH---GGGEEE--SHHHHHHHHHHHHHHHT--GGGEE--EEB-SSSS-EE-GGG-EETTEEHHHHHHHTS--HHHHHHHHHHHHTHHHHHHHHHSS----HHHHHHHHHHHHHHHTT--EEEEEEEEEESGGG-EEEEEEEEEEEETTEEEEE------HHHHHHHHHHHHT-/-----EEEEE--SHHHHHHHHHHHHTT--EEEEE-SSTTHHHHHHHHHHHHHHHHT----EEEES-GGGGTT-SEEEE----HHHHHHHHHHHHHHHH-TT-EEEE-SSSHHHHHHHHHHHH---GGGEEE--HHHHHHHHHHHHHHHT--GGGEE--EEB-SSTT-EE-GGG-EETTEEHHHHHHTTSS-HHHHHHHHHHHHTHHHHHHHHSTT----HHHHHHHHHHHHHHHTT--EEEEEEEEEESGGG-EEEEEEEEEEEETTEEEEE------HHHHHHHHHHHHH-/--SS-S--S----EEEEE--SHHHHHHHHHHHHTT--EEEEE-SSHHHHHHHHHHHHHHHHHHT----EEEES-GGGGTT-SEEEE----HHHHHHHHHHHHHHHH-TT-EEEE-SSSHHHHHHHHHHHH---GGGEEE--HHHHHHHHHHHHHHHT--GGGEE--EEE-SSTTEEE-GGG-EETTEEHHHHHHTTSS-HHHHHHHHHHHHTHHHHHHHHHSS----HHHHHHHHHHHHHHHTT--EEEEEEEEEESGGG-EEEEEEEEEEEETTEEEEE------HHHHHHHHHHHHH-

Solvent-accessible surface area: 78119 Å² total; per-residue (Å²): 99,19,162,44,38,54,0,0,0,1,4,0,33,83,32,0,0,6,0,0,2,6,0,0,12,79,35,15,0,33,1,2,0,5,26,151,50,54,121,53,0,65,0,7,5,20,0,0,13,0,0,1,10,4,40,29,8,11,4,71,1,71,14,9,42,68,45,103,57,0,28,97,2,17,0,0,0,0,29,25,31,80,92,134,52,110,135,103,147,142,155,103,63,68,114,108,79,11,38,64,53,2,17,154,54,0,57,71,4,0,66,28,0,109,137,55,1,49,89,0,0,0,0,0,8,12,58,20,2,7,31,0,0,62,34,0,24,154,8,2,47,20,28,82,30,20,0,0,0,2,3,4,20,7,4,6,8,10,0,8,10,9,0,2,64,92,12,93,9,3,10,31,25,5,11,6,9,2,2,4,3,32,23,116,44,17,7,19,16,5,71,104,1,9,0,13,7,5,74,0,74,11,3,33,96,111,59,37,1,64,72,74,54,0,63,145,16,15,114,102,1,52,28,0,28,126,51,0,51,151,24,28,54,146,44,59,9,21,4,0,8,0,0,0,0,6,17,0,0,14,1,0,6,33,20,21,50,2,1,1,2,0,2,0,33,0,106,45,44,22,72,29,67,75,27,0,0,7,0,0,0,11,0,0,7,45,0,15,61,82,30,8,31,20,146,33,57,101,109,28,51,60,94,1,43,61,0,16,173,136,61,97,22,175,36,39,44,0,0,0,2,6,0,32,89,34,0,0,5,0,0,2,11,0,0,14,72,41,8,0,37,1,4,0,7,26,147,54,55,131,48,0,69,0,6,5,20,0,0,18,0,0,0,8,4,43,25,7,11,4,96,2,63,17,12,45,72,41,112,52,0,30,96,2,16,0,0,0,0,30,22,74,100,69,90,31,13,144,61,0,76,79,3,0,61,28,0,102,122,69,0,68,89,0,0,0,0,0,12,14,74,49,2,6,26,0,0,36,38,0,21,123,14,2,52,23,81,73,44,25,0,0,0,4,3,5,25,6,3,7,9,9,0,8,14,10,0,3,63,94,19,82,9,1,12,26,12,4,12,6,10,3,2,4,5,42,30,128,36,18,7,16,16,7,90,94,1,9,0,12,8,5,79,0,78,12,4,34,101,126,63,36,2,66,61,68,68,0,78,150,15,18,116,102,0,36,29,0,29,122,57,0,52,139,36,26,57,138,54,54,9,26,2,0,7,0,0,0,0,0,15,0,0,0,0,0,7,31,17,18,48,2,1,4,3,0,1,0,31,0,108,40,45,17,70,31,66,72,28,0,0,5,0,0,0,10,0,0,13,82,0,16,64,101,40,11,35,20,144,30,54,96,137,22,52,61,122,0,64,64,0,24,185,139,61,72,24,122,40,22,126,29,19,42,16,123,43,39,46,0,0,1,0,4,0,32,88,28,0,0,5,0,0,2,5,0,0,14,100,39,18,0,39,2,3,0,1,28,88,64,144,54,1,80,0,8,4,19,0,0,17,0,0,0,10,6,49,26,5,8,4,88,6,61,18,16,41,32,1,82,55,0,25,97,2,22,0,0,0,0,30,16,68,96,58,90,31,12,131,45,0,80,21,0,0,89,18,0,112,102,9,0,67,94,0,0,0,0,0,12,10,83,50,3,7,32,0,0,46,44,0,21,135,19,2,58,21,78,78,39,26,0,0,0,1,0,7,22,7,5,7,8,8,0,6,12,8,0,4,66,96,19,102,11,3,11,39,23,4,13,5,10,2,3,4,3,44,28,129,33,13,10,15,13,7,93,97,1,8,0,11,8,6,77,2,88,16,5,34,82,82,62,44,3,74,74,70,53,2,81,156,6,19,120,101,1,39,32,0,34,115,54,0,42,124,34,15,61,124,50,68,10,28,3,0,8,0,0,0,0,6,16,0,0,11,0,0,7,31,17,24,39,2,1,2,3,0,0,0,28,0,102,45,48,17,76,33,66,77,13,0,1,6,0,0,0,3,0,0,15,92,0,16,52,72,27,0,54,22,174,28,57,105,123,28,54,61,105,1,70,60,0,26,185,142,55,94,27,170,34,39,52,0,0,2,1,3,0,31,88,33,0,1,5,1,0,2,5,0,0,10,76,36,15,0,39,2,4,0,13,28,162,59,136,51,0,76,0,9,4,18,0,0,16,0,0,0,9,3,46,27,8,10,3,88,3,56,13,18,59,84,40,110,58,1,37,102,3,21,0,0,1,0,30,25,67,103,73,94,35,18,157,62,0,84,82,1,0,80,20,1,112,128,59,1,70,93,0,0,0,0,0,13,12,88,57,3,6,36,0,0,41,37,0,18,116,13,2,54,22,81,67,43,25,0,0,0,2,6,25,6,3,6,8,10,0,8,8,7,0,3,68,98,1,83,8,1,14,28,18,7,14,8,9,3,0,5,2,42,30,129,33,18,6,17,15,4,84,94,1,9,0,13,8,4,82,3,81,28,1,34,115,83,67,26,2,68,66,65,62,0,73,145,16,16,122,102,0,42,32,0,29,128,55,0,49,145,35,21,55,136,53,56,8,28,2,0,7,0,0,0,0,4,19,0,0,10,1,0,8,36,17,23,52,2,1,4,3,0,1,0,26,0,105,47,45,25,71,37,70,71,13,0,0,6,0,0,0,11,0,0,15,81,0,16,42,106,21,2,48,20,143,40,59,98,135,26,51,59,114,1,60,66,0,22,187,134,52,88,29,165,30,37,49,0,0,1,0,4,0,28,88,23,0,0,4,0,0,1,8,0,0,14,94,40,15,0,38,1,6,0,3,19,122,30,123,113,46,2,89,0,8,4,21,0,0,16,0,0,0,9,6,44,25,9,11,2,81,4,72,10,14,58,74,45,108,61,1,46,85,2,21,0,0,0,0,30,11,68,93,95,38,21,134,57,0,84,81,0,0,66,23,0,101,118,62,0,62,89,0,0,0,0,0,12,13,78,75,1,7,51,5,0,39,23,0,22,126,17,2,55,25,80,80,40,29,0,0,0,2,2,5,20,6,4,7,11,10,0,6,12,10,0,3,67,100,16,70,9,2,11,31,20,7,12,6,9,3,2,7,3,44,35,123,31,16,2,16,15,8,85,101,1,7,0,13,6,6,78,3,87,8,7,32,80,116,62,64,1,67,69,65,59,1,61,131,16,11,96,110,0,42,32,1,32,129,49,0,63,123,32,34,65,151,35,63,8,21,2,0,7,0,0,0,0,3,23,0,0,8,0,0,6,34,12,27,28,2,1,4,4,0,1,0,29,0,104,46,46,18,73,33,74,80,14,0,0,4,0,0,0,2,0,0,17,91,0,16,48,64,20,0,44,19,138,33,57,103,128,23,56,57,96,0,66,59,0,27,185,138,62,104,22,179,40,36,44,0,0,1,1,4,0,29,86,31,0,0,4,0,0,2,5,0,0,12,75,40,15,0,32,1,3,0,4,21,155,65,135,56,2,70,0,7,4,21,0,0,20,0,0,1,10,2,42,30,6,9,4,90,5,71,16,14,59,72,42,106,57,0,30,105,4,20,0,0,0,0,29,30,71,102,98,38,23,147,62,0,87,83,3,0,81,33,0,99,148,44,1,75,86,0,0,0,0,0,12,13,85,73,0,6,42,5,0,43,44,0,21,118,7,3,51,23,32,75,11,20,0,0,0,4,4,2,24,9,4,7,7,10,0,7,14,5,0,2,70,87,5,89,10,2,14,37,15,6,11,5,9,4,2,4,2,34,38,132,38,13,12,16,16,7,93,93,1,10,0,13,7,5,77,4,86,24,0,33,106,78,70,47,4,68,71,66,64,1,76,135,2,19,116,99,1,47,34,0,34,127,51,0,52,122,33,23,62,156,35,62,8,22,2,0,7,0,0,0,0,6,26,0,0,12,1,0,5,36,18,28,49,3,2,4,3,0,0,0,31,0,99,45,42,22,71,26,74,78,11,0,0,2,0,0,0,16,0,0,6,18,0,11,38,138,36,13,40,20,143,31,57,103,122,23,52,55,102,0,50,65,0,28,162,156,64,99,26,165,41,43,56,0,0,0,0,5,0,31,81,30,0,0,5,0,0,2,6,0,0,13,77,37,20,0,34,1,5,0,8,26,145,36,109,112,38,3,88,0,8,4,20,0,0,22,0,0,0,10,3,42,28,8,10,4,85,6,68,15,14,64,83,36,116,56,0,30,102,3,22,0,0,0,0,31,32,65,96,97,42,22,144,65,0,91,72,1,0,84,31,0,111,143,58,0,72,86,0,0,0,0,0,10,14,76,79,4,8,50,4,0,50,36,0,22,121,8,3,61,24,83,78,44,25,0,0,0,1,7,24,5,4,6,8,9,0,8,15,8,0,5,66,109,11,92,8,2,16,29,18,7,12,6,9,6,3,5,4,42,29,129,32,20,8,16,15,5,85,91,1,9,0,14,8,4,81,2,92,12,5,34,104,107,62,65,4,71,67,74,59,1,72,154,16,15,124,104,0,48,33,0,29,125,50,0,54,136,30,14,80,154,38,58,8,22,3,0,6,0,0,0,0,3,18,0,0,8,1,0,8,39,16,25,35,2,1,5,4,0,1,0,33,0,104,42,45,24,70,32,72,76,14,0,0,6,0,0,0,6,0,0,13,89,0,17,53,80,25,0,54,24,149,37,57,101,137,30,52,58,117,1,60,61,0,22,182,144,57,61,20,151,40,25,77,22,16,41,15,127,37,40,51,0,0,2,0,4,0,33,87,32,0,0,5,0,0,2,5,1,0,15,88,39,18,0,34,1,4,0,0,20,82,46,35,123,50,0,70,0,9,3,20,0,0,17,0,0,0,10,4,37,23,6,8,4,71,7,66,6,24,5,30,4,66,46,1,28,81,2,33,0,0,0,0,28,13,69,92,97,36,16,152,37,0,87,30,0,0,85,31,0,103,115,31,0,73,90,0,0,0,0,0,9,10,84,76,2,6,42,5,0,41,48,0,22,128,14,1,52,20,80,80,42,24,0,0,0,3,6,24,7,3,7,8,6,0,8,15,11,0,2,68,94,9,85,10,3,14,36,15,4,12,6,10,4,1,5,4,40,32,133,37,19,6,19,16,7,90,98,1,9,0,13,6,6,82,4,87,22,2,26,103,86,52,30,0,56,69,69,59,0,71,136,14,20,116,106,0,53,33,1,35,133,44,0,45,135,30,24,64,159,36,64,7,18,2,0,7,0,0,0,0,5,14,0,0,12,0,0,6,35,17,24,41,0,1,3,4,0,2,0,34,0,100,47,49,18,71,35,72,83,14,0,0,5,0,0,0,4,0,0,12,93,0,16,52,81,37,15,28,20,138,37,61,94,131,28,53,59,112,1,60,57,0,23,181,142,56